Protein AF-0000000078812950 (afdb_homodimer)

Organism: NCBI:txid997873

Solvent-accessible surface area (backbone atoms only — not comparable to full-atom values): 100711 Å² total; per-residue (Å²): 112,74,70,54,50,57,54,52,50,57,58,54,63,64,39,72,68,61,85,74,87,77,62,91,58,27,48,40,20,27,36,32,24,34,48,91,67,72,67,45,50,40,57,61,28,39,33,26,38,63,61,40,58,64,43,57,41,51,21,36,91,73,4,35,39,69,42,78,40,43,75,43,35,35,38,34,38,42,40,93,65,32,45,70,45,78,44,74,35,74,64,64,30,74,76,39,77,44,67,36,46,63,44,78,56,74,69,59,43,66,36,74,48,79,92,47,71,38,42,49,79,72,57,38,48,51,63,48,73,48,64,44,80,78,52,55,51,101,54,92,27,52,50,64,53,37,48,38,66,40,54,34,38,46,55,52,56,72,32,39,38,59,85,51,50,62,32,48,60,22,44,65,41,71,67,61,89,45,45,78,54,56,48,32,38,24,50,69,85,34,81,54,64,62,63,74,47,59,53,87,45,43,59,40,39,31,38,27,66,36,29,55,37,20,18,68,55,23,47,58,19,60,35,15,31,37,42,34,33,57,53,62,36,38,62,52,62,54,39,36,42,38,38,44,36,45,32,44,34,33,68,75,50,61,67,58,60,43,51,35,47,62,43,50,53,50,46,23,49,12,23,40,77,65,76,41,67,61,77,62,50,77,66,52,49,47,34,39,65,65,53,74,41,46,65,77,34,16,71,45,60,59,62,71,66,34,42,42,58,55,27,47,33,44,37,43,37,40,36,40,31,19,34,27,79,31,35,20,31,19,41,37,42,37,40,37,45,30,45,41,42,60,55,64,52,86,82,35,95,24,60,40,70,45,21,28,34,39,38,35,38,36,35,31,36,40,34,35,63,39,96,49,33,36,41,38,42,37,39,42,40,40,37,38,43,36,30,28,29,18,78,63,53,73,62,53,42,30,46,30,50,28,31,47,28,14,45,58,52,38,87,52,38,92,86,66,51,37,43,26,82,39,63,85,87,33,44,50,43,60,48,48,52,35,46,15,19,27,21,41,41,36,38,44,37,40,36,43,36,43,33,43,36,38,55,39,37,90,83,40,75,43,29,33,37,37,41,36,42,36,45,38,41,35,38,41,41,36,39,34,36,31,29,38,60,54,21,24,31,74,77,48,61,47,95,88,63,47,80,37,74,42,82,52,39,72,61,39,74,76,41,62,50,76,49,80,39,44,36,39,36,41,39,43,39,40,38,40,36,34,45,47,71,46,90,88,35,40,37,39,38,36,38,40,38,37,41,39,37,44,32,44,48,53,80,66,40,79,41,68,72,53,58,51,60,52,54,41,40,36,41,20,39,38,40,36,41,29,48,69,77,28,39,37,40,39,41,36,28,15,39,38,40,43,67,54,31,53,92,92,58,30,64,48,79,25,50,21,30,28,35,27,40,26,64,42,71,37,67,66,45,42,67,73,39,65,54,51,62,38,42,38,42,26,37,32,39,21,27,27,36,39,77,57,55,54,96,58,78,42,48,45,50,63,40,70,30,66,69,28,75,33,76,86,86,46,90,50,65,27,73,36,66,59,34,52,35,23,83,78,67,59,67,20,39,33,41,28,37,39,42,35,40,36,38,22,27,64,84,60,27,35,37,40,39,43,37,38,39,42,37,40,29,39,26,31,45,37,64,50,55,79,66,61,73,84,69,67,65,83,41,64,35,55,39,55,62,23,28,29,38,26,39,41,38,28,26,40,38,37,40,48,51,72,54,75,93,50,34,35,40,35,40,38,36,31,30,22,35,35,48,46,34,23,66,33,58,78,58,69,83,56,95,47,78,66,63,47,63,42,72,30,41,68,63,50,35,64,23,35,48,49,80,43,42,29,80,34,67,65,54,56,70,74,43,60,48,59,48,75,89,78,53,56,26,30,64,33,68,51,57,70,81,69,78,55,53,54,52,80,83,31,38,33,74,72,42,61,30,78,54,63,35,27,34,26,13,39,35,38,38,40,36,48,72,52,35,35,42,37,40,34,34,30,33,40,37,71,21,46,41,45,60,34,74,76,83,32,31,38,41,54,42,55,22,38,52,42,77,30,18,17,35,32,44,64,67,71,37,63,83,29,24,18,38,58,30,89,77,71,75,38,68,78,35,56,37,71,80,28,79,33,51,41,57,37,66,27,69,48,71,46,71,54,52,38,26,58,74,45,49,46,54,35,29,35,41,27,41,43,34,39,37,43,36,41,54,44,72,49,65,69,69,51,35,62,48,46,32,51,32,37,37,42,33,42,38,41,30,45,74,45,71,54,49,76,43,80,46,36,51,41,77,39,47,63,44,40,55,42,50,56,56,69,44,26,34,43,33,43,36,41,37,42,33,59,113,73,68,56,50,54,53,50,49,56,58,54,65,65,41,72,67,64,83,75,83,76,61,90,58,27,49,40,21,26,36,32,25,33,50,90,65,73,67,45,49,40,57,62,28,39,33,26,39,63,61,39,56,65,44,58,42,52,21,37,90,75,4,35,38,68,43,77,40,42,74,44,34,34,36,35,38,41,40,94,65,32,45,70,46,78,44,77,33,74,64,64,32,74,76,40,77,45,67,34,46,63,45,78,57,75,66,58,43,66,35,74,48,80,92,48,70,39,42,51,79,72,57,36,48,51,64,46,74,48,65,43,78,79,52,55,52,100,54,92,29,51,50,64,54,38,48,38,66,40,53,33,38,45,55,49,52,73,31,38,38,58,87,50,50,62,32,46,60,22,44,64,43,71,66,61,90,45,44,77,54,56,48,31,39,22,48,71,84,34,80,53,63,62,61,75,45,59,52,88,45,45,60,42,39,29,37,26,67,36,29,56,37,20,15,69,55,23,46,58,19,60,35,15,32,37,42,34,34,58,52,62,35,39,61,51,61,56,39,35,43,36,38,44,37,46,33,43,33,32,68,74,51,62,67,58,60,43,51,34,45,62,43,50,53,50,48,24,48,13,23,39,77,67,76,40,68,63,78,62,50,76,66,51,49,49,34,39,65,65,53,74,41,46,64,78,36,16,71,46,58,57,62,72,67,33,40,41,57,53,28,46,35,43,36,42,37,40,36,42,30,19,34,29,82,31,34,20,30,19,39,37,41,37,40,36,45,30,44,42,43,58,54,64,52,86,81,36,93,26,61,41,71,45,22,27,34,41,38,34,40,39,36,32,37,39,35,35,64,40,96,49,32,36,40,37,43,37,41,41,38,41,38,38,44,37,30,28,28,19,78,64,54,74,59,54,42,30,45,31,50,28,32,48,28,14,44,58,55,37,88,52,40,92,88,66,52,38,41,25,82,41,64,85,86,32,44,50,44,59,48,49,50,34,48,14,18,26,20,42,39,36,39,43,36,40,38,43,35,42,33,43,37,38,56,39,39,90,81,39,74,42,29,34,36,37,42,35,40,34,44,38,42,37,38,40,41,38,41,32,36,31,28,38,61,51,21,24,31,75,75,48,63,46,95,87,65,47,78,37,73,42,81,53,38,72,61,39,74,76,42,61,50,74,47,78,38,45,35,40,36,44,39,41,39,39,37,41,36,35,46,47,72,48,90,86,35,40,38,39,36,39,38,41,38,37,42,39,38,42,32,45,50,52,78,66,40,81,43,69,72,53,56,52,60,52,54,42,40,36,41,21,39,38,41,37,41,29,48,67,78,28,39,36,40,38,41,38,28,16,40,38,39,43,67,54,30,53,91,92,60,28,64,50,81,24,50,21,29,27,37,28,41,26,63,42,71,38,67,66,43,42,68,71,39,66,55,49,61,40,41,38,42,25,36,30,39,20,27,26,37,39,76,57,55,54,99,56,78,41,48,46,49,61,40,69,30,67,68,26,74,34,76,87,86,45,88,50,65,26,74,36,68,61,34,51,34,23,84,76,65,62,68,20,40,34,40,27,38,38,40,36,43,38,38,24,27,64,85,61,26,35,37,40,38,41,36,38,41,42,35,42,29,40,27,32,47,38,63,49,54,79,66,61,73,86,68,67,64,85,43,63,37,55,39,57,64,21,29,29,38,28,38,42,38,28,26,40,38,37,40,50,50,72,53,77,92,49,33,37,38,37,41,38,36,31,29,22,35,35,48,45,35,22,66,33,59,77,57,66,82,56,97,47,79,66,61,47,64,43,72,30,41,67,63,50,35,66,23,35,48,49,78,42,44,30,81,34,68,64,53,55,70,74,42,59,49,60,47,75,89,79,52,56,27,32,64,33,68,50,56,71,79,68,77,53,52,54,52,81,81,30,38,32,74,71,43,60,29,79,53,63,36,27,36,26,13,40,34,36,38,39,34,47,72,53,35,35,44,35,38,35,34,31,33,42,36,72,20,47,40,45,60,37,73,76,83,32,32,36,41,55,41,55,23,38,52,43,75,30,18,17,35,33,44,66,67,70,37,64,82,28,24,19,38,59,31,89,77,72,75,37,68,78,34,55,37,71,81,27,80,33,53,41,56,38,68,26,70,47,72,46,71,55,54,38,27,58,75,43,50,46,56,34,28,35,40,26,42,44,35,38,35,41,35,41,55,43,72,47,63,70,68,50,35,60,48,46,32,50,32,37,37,42,33,44,36,40,29,45,75,46,71,52,52,76,44,79,47,35,52,42,76,40,46,63,43,41,57,44,47,54,55,69,47,25,36,43,31,43,35,38,38,41,33,59

InterPro domains:
  IPR008969 Carboxypeptidase-like, regulatory domain superfamily [SSF49464] (26-110)
  IPR012910 TonB-dependent receptor, plug domain [PF07715] (124-225)
  IPR023996 TonB-dependent outer membrane protein, SusC/RagA [TIGR04056] (27-1026)
  IPR023997 TonB-dependent outer membrane protein SusC/RagA, conserved site [TIGR04057] (201-231)
  IPR036942 TonB-dependent receptor-like, beta-barrel domain superfamily [G3DSA:2.40.170.20] (331-804)
  IPR037066 TonB-dependent receptor, plug domain superfamily [G3DSA:2.170.130.10] (119-233)
  IPR039426 TonB-dependent receptor-like [PS52016] (119-236)

Nearest PDB structures (foldseek):
  8aa4-assembly1_B  TM=8.542E-01  e=1.275E-64  Bacteroides thetaiotaomicron VPI-5482
  8ypt-assembly1_D  TM=7.941E-01  e=1.289E-56  Bacteroides fragilis
  5fq8-assembly1_B  TM=7.471E-01  e=7.966E-46  Bacteroides thetaiotaomicron
  5fq7-assembly1_B  TM=7.082E-01  e=2.495E-45  Bacteroides thetaiotaomicron
  2qom-assembly1_A  TM=4.209E-01  e=1.369E-02  Escherichia coli O157:H7

Sequence (2052 aa):
MRKLYIIQILLLCCLGVMAQKAGKSLTISGIVVDKSSDKEPIIGANIFLKDRPGVGTTTDLDGRFKVQAHKGDVLIVNYIGYDKIEYFVTDSQTNLVLKMTPSATALDEVVVVGMGTQRKVSVVGAITSVDIGDLAVPATSLNNSLGGRVPGVISIQSSGEPGKNISEFWVRGIGTFGANSSALVLIDGLEGDLSQVDPADVESFSVLKDASATAVYGVRGANGVILVTTKRGTVEKLKITARANFTISQLKRLPKYLRAYDYAKLANEARVVSGEKELYSPMEMDLIQYQLDPDLYPDVNWQDEILHKTSFQQTYYVSAQGGGSIARYFVSMGMSKESAAYIQDPDSRYKADTGYNTYNYRTNLDINVTKSTTLYLGLDGFISNKKEPGMANTDLLWNAQSMLTPLTIPTRFSTGQLPAYGVNDAYSPYVMLNHTGMATRETYKNMVTLALNQDLSFLLKGLKVKVQGALNSDVYYDETRFVMPEMYSAIGRTTSGELQLAKKVDAQAATFSKTLNHWRKYHFEFTANYERLFNDKHRTTALLYYYMSDEKATKDITDSMSAIPKRYQGVSGRITYSFKDTYFIDANFGYTGSENFEPGKQFGFFPSGAIGWVPTNYDFMRKAVPWLDFLKIRFSYGQVGNDRISNKRFPYLTIINSNAATGWGSDSNGVNESIVGADNLAWEKSTKADVGIEAKFFKEKLSLVVDYFNDQRNGIFQQRTQVPDFAGIITMPYGNVGKMRSYGADGNISYSQDIGKDFSFTIRGNFTYSKNDVQNWEQADPKYPYQQISGMPYGVQRGYIALGLFRDDQDVESSPSQFGTVRPGDIKYKDVNGDGRITEDDQVPLAYSNYPLLMYGFGGEFRYKSFTLACLFKGTGNTTYFKVGNGYEMGYVPFHGEKTGNVPVEAGVQANRWTPAWYSGDPSTENPNAAFPRLSYGKNENNTKKSTFWKDNARYLRLQEISLTYNLKTKGFVKRLGIQSFDFQLVGYNLAVWSGVKTVDPEQAQKMGRVYPIPARYAFQTYIHFMRKLYIIQILLLCCLGVMAQKAGKSLTISGIVVDKSSDKEPIIGANIFLKDRPGVGTTTDLDGRFKVQAHKGDVLIVNYIGYDKIEYFVTDSQTNLVLKMTPSATALDEVVVVGMGTQRKVSVVGAITSVDIGDLAVPATSLNNSLGGRVPGVISIQSSGEPGKNISEFWVRGIGTFGANSSALVLIDGLEGDLSQVDPADVESFSVLKDASATAVYGVRGANGVILVTTKRGTVEKLKITARANFTISQLKRLPKYLRAYDYAKLANEARVVSGEKELYSPMEMDLIQYQLDPDLYPDVNWQDEILHKTSFQQTYYVSAQGGGSIARYFVSMGMSKESAAYIQDPDSRYKADTGYNTYNYRTNLDINVTKSTTLYLGLDGFISNKKEPGMANTDLLWNAQSMLTPLTIPTRFSTGQLPAYGVNDAYSPYVMLNHTGMATRETYKNMVTLALNQDLSFLLKGLKVKVQGALNSDVYYDETRFVMPEMYSAIGRTTSGELQLAKKVDAQAATFSKTLNHWRKYHFEFTANYERLFNDKHRTTALLYYYMSDEKATKDITDSMSAIPKRYQGVSGRITYSFKDTYFIDANFGYTGSENFEPGKQFGFFPSGAIGWVPTNYDFMRKAVPWLDFLKIRFSYGQVGNDRISNKRFPYLTIINSNAATGWGSDSNGVNESIVGADNLAWEKSTKADVGIEAKFFKEKLSLVVDYFNDQRNGIFQQRTQVPDFAGIITMPYGNVGKMRSYGADGNISYSQDIGKDFSFTIRGNFTYSKNDVQNWEQADPKYPYQQISGMPYGVQRGYIALGLFRDDQDVESSPSQFGTVRPGDIKYKDVNGDGRITEDDQVPLAYSNYPLLMYGFGGEFRYKSFTLACLFKGTGNTTYFKVGNGYEMGYVPFHGEKTGNVPVEAGVQANRWTPAWYSGDPSTENPNAAFPRLSYGKNENNTKKSTFWKDNARYLRLQEISLTYNLKTKGFVKRLGIQSFDFQLVGYNLAVWSGVKTVDPEQAQKMGRVYPIPARYAFQTYIHF

pLDDT: mean 86.89, std 12.89, range [28.47, 98.25]

Structure (mmCIF, N/CA/C/O backbone):
data_AF-0000000078812950-model_v1
#
loop_
_entity.id
_entity.type
_entity.pdbx_description
1 polymer 'SusC/RagA family TonB-linked outer membrane protein'
#
loop_
_atom_site.group_PDB
_atom_site.id
_atom_site.type_symbol
_atom_site.label_atom_id
_atom_site.label_alt_id
_atom_site.label_comp_id
_atom_site.label_asym_id
_atom_site.label_entity_id
_atom_site.label_seq_id
_atom_site.pdbx_PDB_ins_code
_atom_site.Cartn_x
_atom_site.Cartn_y
_atom_site.Cartn_z
_atom_site.occupancy
_atom_site.B_iso_or_equiv
_atom_site.auth_seq_id
_atom_site.auth_comp_id
_atom_site.auth_asym_id
_atom_site.auth_atom_id
_atom_site.pdbx_PDB_model_num
ATOM 1 N N . MET A 1 1 ? -9.211 23.406 -19.875 1 29.83 1 MET A N 1
ATOM 2 C CA . MET A 1 1 ? -10.586 23.688 -20.266 1 29.83 1 MET A CA 1
ATOM 3 C C . MET A 1 1 ? -11.297 22.422 -20.719 1 29.83 1 MET A C 1
ATOM 5 O O . MET A 1 1 ? -12.492 22.25 -20.484 1 29.83 1 MET A O 1
ATOM 9 N N . ARG A 1 2 ? -10.414 21.562 -21.297 1 37.5 2 ARG A N 1
ATOM 10 C CA . ARG A 1 2 ? -10.992 20.328 -21.828 1 37.5 2 ARG A CA 1
ATOM 11 C C . ARG A 1 2 ? -11.375 19.375 -20.719 1 37.5 2 ARG A C 1
ATOM 13 O O . ARG A 1 2 ? -12.328 18.609 -20.844 1 37.5 2 ARG A O 1
ATOM 20 N N . LYS A 1 3 ? -10.57 19.547 -19.656 1 40.44 3 LYS A N 1
ATOM 21 C CA . LYS A 1 3 ? -10.781 18.641 -18.531 1 40.44 3 LYS A CA 1
ATOM 22 C C . LYS A 1 3 ? -12.008 19.031 -17.719 1 40.44 3 LYS A C 1
ATOM 24 O O . LYS A 1 3 ? -12.609 18.188 -17.047 1 40.44 3 LYS A O 1
ATOM 29 N N . LEU A 1 4 ? -12.273 20.328 -17.828 1 35.81 4 LEU A N 1
ATOM 30 C CA . LEU A 1 4 ? -13.43 20.844 -17.109 1 35.81 4 LEU A CA 1
ATOM 31 C C . LEU A 1 4 ? -14.734 20.328 -17.703 1 35.81 4 LEU A C 1
ATOM 33 O O . LEU A 1 4 ? -15.688 20.031 -16.984 1 35.81 4 LEU A O 1
ATOM 37 N N . TYR A 1 5 ? -14.727 20.141 -19.031 1 39.34 5 TYR A N 1
ATOM 38 C CA . TYR A 1 5 ? -15.969 19.75 -19.688 1 39.34 5 TYR A CA 1
ATOM 39 C C . TYR A 1 5 ? -16.359 18.312 -19.344 1 39.34 5 TYR A C 1
ATOM 41 O O . TYR A 1 5 ? -17.531 18 -19.156 1 39.34 5 TYR A O 1
ATOM 49 N N . ILE A 1 6 ? -15.367 17.516 -19.078 1 40.53 6 ILE A N 1
ATOM 50 C CA . ILE A 1 6 ? -15.703 16.125 -18.781 1 40.53 6 ILE A CA 1
ATOM 51 C C . ILE A 1 6 ? -16.328 16.031 -17.391 1 40.53 6 ILE A C 1
ATOM 53 O O . ILE A 1 6 ? -17.328 15.32 -17.203 1 40.53 6 ILE A O 1
ATOM 57 N N . ILE A 1 7 ? -15.953 16.891 -16.5 1 41.19 7 ILE A N 1
ATOM 58 C CA . ILE A 1 7 ? -16.547 16.891 -15.164 1 41.19 7 ILE A CA 1
ATOM 59 C C . ILE A 1 7 ? -17.953 17.453 -15.227 1 41.19 7 ILE A C 1
ATOM 61 O O . ILE A 1 7 ? -18.875 16.922 -14.586 1 41.19 7 ILE A O 1
ATOM 65 N N . GLN A 1 8 ? -18.188 18.469 -16.031 1 41.34 8 GLN A N 1
ATOM 66 C CA . GLN A 1 8 ? -19.516 19.047 -16.188 1 41.34 8 GLN A CA 1
ATOM 67 C C . GLN A 1 8 ? -20.484 18.047 -16.812 1 41.34 8 GLN A C 1
ATOM 69 O O . GLN A 1 8 ? -21.641 17.969 -16.391 1 41.34 8 GLN A O 1
ATOM 74 N N . ILE A 1 9 ? -20.016 17.312 -17.734 1 38.53 9 ILE A N 1
ATOM 75 C CA . ILE A 1 9 ? -20.891 16.328 -18.375 1 38.53 9 ILE A CA 1
ATOM 76 C C . ILE A 1 9 ? -21.219 15.227 -17.375 1 38.53 9 ILE A C 1
ATOM 78 O O . ILE A 1 9 ? -22.359 14.781 -17.281 1 38.53 9 ILE A O 1
ATOM 82 N N . LEU A 1 10 ? -20.266 14.922 -16.578 1 37.75 10 LEU A N 1
ATOM 83 C CA . LEU A 1 10 ? -20.562 13.883 -15.602 1 37.75 10 LEU A CA 1
ATOM 84 C C . LEU A 1 10 ? -21.609 14.367 -14.602 1 37.75 10 LEU A C 1
ATOM 86 O O . LEU A 1 10 ? -22.5 13.602 -14.211 1 37.75 10 LEU A O 1
ATOM 90 N N . LEU A 1 11 ? -21.531 15.609 -14.211 1 37.72 11 LEU A N 1
ATOM 91 C CA . LEU A 1 11 ? -22.516 16.188 -13.312 1 37.72 11 LEU A CA 1
ATOM 92 C C . LEU A 1 11 ? -23.891 16.281 -13.992 1 37.72 11 LEU A C 1
ATOM 94 O O . LEU A 1 11 ? -24.922 16.047 -13.352 1 37.72 11 LEU A O 1
ATOM 98 N N . LEU A 1 12 ? -23.922 16.625 -15.234 1 35.75 12 LEU A N 1
ATOM 99 C CA . LEU A 1 12 ? -25.203 16.766 -15.922 1 35.75 12 LEU A CA 1
ATOM 100 C C . LEU A 1 12 ? -25.891 15.414 -16.062 1 35.75 12 LEU A C 1
ATOM 102 O O . LEU A 1 12 ? -27.125 15.344 -16.047 1 35.75 12 LEU A O 1
ATOM 106 N N . CYS A 1 13 ? -25.109 14.469 -16.312 1 34.44 13 CYS A N 1
ATOM 107 C CA . CYS A 1 13 ? -25.766 13.18 -16.547 1 34.44 13 CYS A CA 1
ATOM 108 C C . CYS A 1 13 ? -26.469 12.695 -15.281 1 34.44 13 CYS A C 1
ATOM 110 O O . CYS A 1 13 ? -27.359 11.844 -15.352 1 34.44 13 CYS A O 1
ATOM 112 N N . CYS A 1 14 ? -26.047 13.055 -14.211 1 34.69 14 CYS A N 1
ATOM 113 C CA . CYS A 1 14 ? -26.75 12.617 -13.008 1 34.69 14 CYS A CA 1
ATOM 114 C C . CYS A 1 14 ? -28.141 13.25 -12.914 1 34.69 14 CYS A C 1
ATOM 116 O O . CYS A 1 14 ? -28.906 12.922 -12.023 1 34.69 14 CYS A O 1
ATOM 118 N N . LEU A 1 15 ? -28.484 14.281 -13.664 1 34.41 15 LEU A N 1
ATOM 119 C CA . LEU A 1 15 ? -29.688 15.047 -13.391 1 34.41 15 LEU A CA 1
ATOM 120 C C . LEU A 1 15 ? -30.938 14.305 -13.883 1 34.41 15 LEU A C 1
ATOM 122 O O . LEU A 1 15 ? -32.062 14.742 -13.633 1 34.41 15 LEU A O 1
ATOM 126 N N . GLY A 1 16 ? -30.844 13.445 -14.914 1 32.34 16 GLY A N 1
ATOM 127 C CA . GLY A 1 16 ? -32.125 13.078 -15.484 1 32.34 16 GLY A CA 1
ATOM 128 C C . GLY A 1 16 ? -32.938 12.141 -14.594 1 32.34 16 GLY A C 1
ATOM 129 O O . GLY A 1 16 ? -33.906 11.531 -15.039 1 32.34 16 GLY A O 1
ATOM 130 N N . VAL A 1 17 ? -32.562 11.82 -13.484 1 33.97 17 VAL A N 1
ATOM 131 C CA . VAL A 1 17 ? -33 10.531 -12.953 1 33.97 17 VAL A CA 1
ATOM 132 C C . VAL A 1 17 ? -34.469 10.594 -12.602 1 33.97 17 VAL A C 1
ATOM 134 O O . VAL A 1 17 ? -35.125 9.555 -12.422 1 33.97 17 VAL A O 1
ATOM 137 N N . MET A 1 18 ? -35.25 11.641 -12.258 1 34 18 MET A N 1
ATOM 138 C CA . MET A 1 18 ? -36.219 11.328 -11.219 1 34 18 MET A CA 1
ATOM 139 C C . MET A 1 18 ? -37.562 10.898 -11.844 1 34 18 MET A C 1
ATOM 141 O O . MET A 1 18 ? -38.594 10.914 -11.18 1 34 18 MET A O 1
ATOM 145 N N . ALA A 1 19 ? -37.938 10.664 -13.109 1 28.48 19 ALA A N 1
ATOM 146 C CA . ALA A 1 19 ? -39.375 10.57 -13.281 1 28.48 19 ALA A CA 1
ATOM 147 C C . ALA A 1 19 ? -39.875 9.18 -12.922 1 28.48 19 ALA A C 1
ATOM 149 O O . ALA A 1 19 ? -39.594 8.203 -13.625 1 28.48 19 ALA A O 1
ATOM 150 N N . GLN A 1 20 ? -39.938 8.812 -11.734 1 35.19 20 GLN A N 1
ATOM 151 C CA . GLN A 1 20 ? -40.438 7.527 -11.242 1 35.19 20 GLN A CA 1
ATOM 152 C C . GLN A 1 20 ? -41.875 7.289 -11.672 1 35.19 20 GLN A C 1
ATOM 154 O O . GLN A 1 20 ? -42.719 8.18 -11.539 1 35.19 20 GLN A O 1
ATOM 159 N N . LYS A 1 21 ? -42.406 6.258 -12.359 1 33.12 21 LYS A N 1
ATOM 160 C CA . LYS A 1 21 ? -43.75 5.773 -12.688 1 33.12 21 LYS A CA 1
ATOM 161 C C . LYS A 1 21 ? -44.438 5.219 -11.453 1 33.12 21 LYS A C 1
ATOM 163 O O . LYS A 1 21 ? -43.875 4.414 -10.719 1 33.12 21 LYS A O 1
ATOM 168 N N . ALA A 1 22 ? -45.688 5.695 -11.008 1 35.19 22 ALA A N 1
ATOM 169 C CA . ALA A 1 22 ? -46.594 5.637 -9.867 1 35.19 22 ALA A CA 1
ATOM 170 C C . ALA A 1 22 ? -47.375 4.34 -9.867 1 35.19 22 ALA A C 1
ATOM 172 O O . ALA A 1 22 ? -48.219 4.113 -10.758 1 35.19 22 ALA A O 1
ATOM 173 N N . GLY A 1 23 ? -46.844 3.24 -9.562 1 41.38 23 GLY A N 1
ATOM 174 C CA . GLY A 1 23 ? -47.938 2.361 -9.117 1 41.38 23 GLY A CA 1
ATOM 175 C C . GLY A 1 23 ? -48.938 3.053 -8.211 1 41.38 23 GLY A C 1
ATOM 176 O O . GLY A 1 23 ? -48.719 4.191 -7.793 1 41.38 23 GLY A O 1
ATOM 177 N N . LYS A 1 24 ? -50.094 2.475 -7.613 1 50.97 24 LYS A N 1
ATOM 178 C CA . LYS A 1 24 ? -51.094 3.203 -6.855 1 50.97 24 LYS A CA 1
ATOM 179 C C . LYS A 1 24 ? -50.469 3.924 -5.66 1 50.97 24 LYS A C 1
ATOM 181 O O . LYS A 1 24 ? -50.188 3.299 -4.641 1 50.97 24 LYS A O 1
ATOM 186 N N . SER A 1 25 ? -49.781 4.844 -5.793 1 69.56 25 SER A N 1
ATOM 187 C CA . SER A 1 25 ? -49.094 5.715 -4.855 1 69.56 25 SER A CA 1
ATOM 188 C C . SER A 1 25 ? -50.062 6.398 -3.902 1 69.56 25 SER A C 1
ATOM 190 O O . SER A 1 25 ? -51.125 6.863 -4.316 1 69.56 25 SER A O 1
ATOM 192 N N . LEU A 1 26 ? -50 6 -2.607 1 81.56 26 LEU A N 1
ATOM 193 C CA . LEU A 1 26 ? -50.75 6.699 -1.566 1 81.56 26 LEU A CA 1
ATOM 194 C C . LEU A 1 26 ? -50.094 8.047 -1.251 1 81.56 26 LEU A C 1
ATOM 196 O O . LEU A 1 26 ? -48.875 8.156 -1.198 1 81.56 26 LEU A O 1
ATOM 200 N N . THR A 1 27 ? -50.938 8.93 -1.288 1 86.25 27 THR A N 1
ATOM 201 C CA . THR A 1 27 ? -50.438 10.25 -0.923 1 86.25 27 THR A CA 1
ATOM 202 C C . THR A 1 27 ? -50.625 10.508 0.569 1 86.25 27 THR A C 1
ATOM 204 O O . THR A 1 27 ? -51.75 10.375 1.091 1 86.25 27 THR A O 1
ATOM 207 N N . ILE A 1 28 ? -49.625 10.641 1.175 1 87.31 28 ILE A N 1
ATOM 208 C CA . ILE A 1 28 ? -49.688 11.016 2.584 1 87.31 28 ILE A CA 1
ATOM 209 C C . ILE A 1 28 ? -49.344 12.492 2.742 1 87.31 28 ILE A C 1
ATOM 211 O O . ILE A 1 28 ? -48.219 12.914 2.391 1 87.31 28 ILE A O 1
ATOM 215 N N . SER A 1 29 ? -50.312 13.273 3.127 1 90.25 29 SER A N 1
ATOM 216 C CA . SER A 1 29 ? -50.094 14.68 3.414 1 90.25 29 SER A CA 1
ATOM 217 C C . SER A 1 29 ? -50.531 15.039 4.828 1 90.25 29 SER A C 1
ATOM 219 O O . SER A 1 29 ? -51.438 14.422 5.379 1 90.25 29 SER A O 1
ATOM 221 N N . GLY A 1 30 ? -49.844 15.844 5.434 1 88.88 30 GLY A N 1
ATOM 222 C CA . GLY A 1 30 ? -50.156 16.234 6.793 1 88.88 30 GLY A CA 1
ATOM 223 C C . GLY A 1 30 ? -49.312 17.391 7.297 1 88.88 30 GLY A C 1
ATOM 224 O O . GLY A 1 30 ? -48.688 18.109 6.504 1 88.88 30 GLY A O 1
ATOM 225 N N . ILE A 1 31 ? -49.5 17.688 8.609 1 88.31 31 ILE A N 1
ATOM 226 C CA . ILE A 1 31 ? -48.75 18.734 9.281 1 88.31 31 ILE A CA 1
ATOM 227 C C . ILE A 1 31 ? -47.969 18.156 10.461 1 88.31 31 ILE A C 1
ATOM 229 O O . ILE A 1 31 ? -48.469 17.25 11.148 1 88.31 31 ILE A O 1
ATOM 233 N N . VAL A 1 32 ? -46.844 18.531 10.617 1 90.19 32 VAL A N 1
ATOM 234 C CA . VAL A 1 32 ? -46.062 18.156 11.773 1 90.19 32 VAL A CA 1
ATOM 235 C C . VAL A 1 32 ? -46.031 19.297 12.781 1 90.19 32 VAL A C 1
ATOM 237 O O . VAL A 1 32 ? -45.656 20.438 12.445 1 90.19 32 VAL A O 1
ATOM 240 N N . VAL A 1 33 ? -46.438 19.016 14 1 84.81 33 VAL A N 1
ATOM 241 C CA . VAL A 1 33 ? -46.531 20.078 15 1 84.81 33 VAL A CA 1
ATOM 242 C C . VAL A 1 33 ? -45.781 19.656 16.281 1 84.81 33 VAL A C 1
ATOM 244 O O . VAL A 1 33 ? -45.562 18.469 16.484 1 84.81 33 VAL A O 1
ATOM 247 N N . ASP A 1 34 ? -45.344 20.625 17.109 1 80.88 34 ASP A N 1
ATOM 248 C CA . ASP A 1 34 ? -44.781 20.406 18.438 1 80.88 34 ASP A CA 1
ATOM 249 C C . ASP A 1 34 ? -45.844 20 19.438 1 80.88 34 ASP A C 1
ATOM 251 O O . ASP A 1 34 ? -46.906 20.656 19.547 1 80.88 34 ASP A O 1
ATOM 255 N N . LYS A 1 35 ? -45.625 18.969 20.094 1 76.56 35 LYS A N 1
ATOM 256 C CA . LYS A 1 35 ? -46.594 18.453 21.047 1 76.56 35 LYS A CA 1
ATOM 257 C C . LYS A 1 35 ? -46.812 19.453 22.188 1 76.56 35 LYS A C 1
ATOM 259 O O . LYS A 1 35 ? -47.938 19.562 22.719 1 76.56 35 LYS A O 1
ATOM 264 N N . SER A 1 36 ? -45.719 20.094 22.719 1 64.81 36 SER A N 1
ATOM 265 C CA . SER A 1 36 ? -45.812 21 23.859 1 64.81 36 SER A CA 1
ATOM 266 C C . SER A 1 36 ? -46.719 22.188 23.547 1 64.81 36 SER A C 1
ATOM 268 O O . SER A 1 36 ? -47.375 22.75 24.422 1 64.81 36 SER A O 1
ATOM 270 N N . SER A 1 37 ? -46.719 22.672 22.375 1 63.31 37 SER A N 1
ATOM 271 C CA . SER A 1 37 ? -47.5 23.875 22.094 1 63.31 37 SER A CA 1
ATOM 272 C C . SER A 1 37 ? -48.688 23.562 21.172 1 63.31 37 SER A C 1
ATOM 274 O O . SER A 1 37 ? -49.5 24.453 20.875 1 63.31 37 SER A O 1
ATOM 276 N N . ASP A 1 38 ? -49.125 22.391 20.969 1 58.75 38 ASP A N 1
ATOM 277 C CA . ASP A 1 38 ? -50.219 21.812 20.188 1 58.75 38 ASP A CA 1
ATOM 278 C C . ASP A 1 38 ? -50.375 22.547 18.859 1 58.75 38 ASP A C 1
ATOM 280 O O . ASP A 1 38 ? -51.125 22.094 17.984 1 58.75 38 ASP A O 1
ATOM 284 N N . LYS A 1 39 ? -49.75 23.75 18.562 1 64.5 39 LYS A N 1
ATOM 285 C CA . LYS A 1 39 ? -50.125 24.5 17.359 1 64.5 39 LYS A CA 1
ATOM 286 C C . LYS A 1 39 ? -48.875 24.969 16.625 1 64.5 39 LYS A C 1
ATOM 288 O O . LYS A 1 39 ? -48.969 25.516 15.523 1 64.5 39 LYS A O 1
ATOM 293 N N . GLU A 1 40 ? -47.75 24.75 17.078 1 74.69 40 GLU A N 1
ATOM 294 C CA . GLU A 1 40 ? -46.625 25.328 16.375 1 74.69 40 GLU A CA 1
ATOM 295 C C . GLU A 1 40 ? -46.062 24.359 15.344 1 74.69 40 GLU A C 1
ATOM 297 O O . GLU A 1 40 ? -45.594 23.266 15.695 1 74.69 40 GLU A O 1
ATOM 302 N N . PRO A 1 41 ? -46.156 24.766 14.078 1 82.62 41 PRO A N 1
ATOM 303 C CA . PRO A 1 41 ? -45.656 23.891 13.023 1 82.62 41 PRO A CA 1
ATOM 304 C C . PRO A 1 41 ? -44.125 23.703 13.102 1 82.62 41 PRO A C 1
ATOM 306 O O . PRO A 1 41 ? -43.406 24.656 13.438 1 82.62 41 PRO A O 1
ATOM 309 N N . ILE A 1 42 ? -43.688 22.516 12.992 1 82.06 42 ILE A N 1
ATOM 310 C CA . ILE A 1 42 ? -42.25 22.219 12.898 1 82.06 42 ILE A CA 1
ATOM 311 C C . ILE A 1 42 ? -41.781 22.328 11.445 1 82.06 42 ILE A C 1
ATOM 313 O O . ILE A 1 42 ? -42.188 21.516 10.609 1 82.06 42 ILE A O 1
ATOM 317 N N . ILE A 1 43 ? -41.094 23.375 11.242 1 72.81 43 ILE A N 1
ATOM 318 C CA . ILE A 1 43 ? -40.594 23.641 9.898 1 72.81 43 ILE A CA 1
ATOM 319 C C . ILE A 1 43 ? -39.312 22.875 9.648 1 72.81 43 ILE A C 1
ATOM 321 O O . ILE A 1 43 ? -38.406 22.891 10.484 1 72.81 43 ILE A O 1
ATOM 325 N N . GLY A 1 44 ? -39.188 22.156 8.547 1 75 44 GLY A N 1
ATOM 326 C CA . GLY A 1 44 ? -37.938 21.547 8.102 1 75 44 GLY A CA 1
ATOM 327 C C . GLY A 1 44 ? -37.75 20.156 8.656 1 75 44 GLY A C 1
ATOM 328 O O . GLY A 1 44 ? -36.625 19.641 8.68 1 75 44 GLY A O 1
ATOM 329 N N . ALA A 1 45 ? -38.781 19.562 9.203 1 79.25 45 ALA A N 1
ATOM 330 C CA . ALA A 1 45 ? -38.688 18.188 9.664 1 79.25 45 ALA A CA 1
ATOM 331 C C . ALA A 1 45 ? -38.5 17.234 8.492 1 79.25 45 ALA A C 1
ATOM 333 O O . ALA A 1 45 ? -39.125 17.375 7.449 1 79.25 45 ALA A O 1
ATOM 334 N N . ASN A 1 46 ? -37.562 16.391 8.672 1 81.25 46 ASN A N 1
ATOM 335 C CA . ASN A 1 46 ? -37.312 15.398 7.629 1 81.25 46 ASN A CA 1
ATOM 336 C C . ASN A 1 46 ? -38.344 14.273 7.66 1 81.25 46 ASN A C 1
ATOM 338 O O . ASN A 1 46 ? -38.562 13.648 8.695 1 81.25 46 ASN A O 1
ATOM 342 N N . ILE A 1 47 ? -39.031 14.102 6.559 1 85.56 47 ILE A N 1
ATOM 343 C CA . ILE A 1 47 ? -40 13.023 6.395 1 85.56 47 ILE A CA 1
ATOM 344 C C . ILE A 1 47 ? -39.531 12.062 5.309 1 85.56 47 ILE A C 1
ATOM 346 O O . ILE A 1 47 ? -39.281 12.469 4.168 1 85.56 47 ILE A O 1
ATOM 350 N N . PHE A 1 48 ? -39.312 10.852 5.688 1 81.56 48 PHE A N 1
ATOM 351 C CA . PHE A 1 48 ? -38.844 9.883 4.695 1 81.56 48 PHE A CA 1
ATOM 352 C C . PHE A 1 48 ? -39.406 8.508 4.973 1 81.56 48 PHE A C 1
ATOM 354 O O . PHE A 1 48 ? -39.938 8.258 6.059 1 81.56 48 PHE A O 1
ATOM 361 N N . LEU A 1 49 ? -39.469 7.68 3.945 1 80 49 LEU A N 1
ATOM 362 C CA . LEU A 1 49 ? -39.938 6.305 4.082 1 80 49 LEU A CA 1
ATOM 363 C C . LEU A 1 49 ? -38.812 5.371 4.457 1 80 49 LEU A C 1
ATOM 365 O O . LEU A 1 49 ? -37.75 5.371 3.801 1 80 49 LEU A O 1
ATOM 369 N N . LYS A 1 50 ? -39.062 4.734 5.508 1 75.69 50 LYS A N 1
ATOM 370 C CA . LYS A 1 50 ? -38.062 3.793 6.008 1 75.69 50 LYS A CA 1
ATOM 371 C C . LYS A 1 50 ? -37.719 2.754 4.949 1 75.69 50 LYS A C 1
ATOM 373 O O . LYS A 1 50 ? -38.594 2.141 4.352 1 75.69 50 LYS A O 1
ATOM 378 N N . ASP A 1 51 ? -36.406 2.648 4.523 1 70.38 51 ASP A N 1
ATOM 379 C CA . ASP A 1 51 ? -35.812 1.606 3.678 1 70.38 51 ASP A CA 1
ATOM 380 C C . ASP A 1 51 ? -36.219 1.796 2.219 1 70.38 51 ASP A C 1
ATOM 382 O O . ASP A 1 51 ? -36.406 0.82 1.49 1 70.38 51 ASP A O 1
ATOM 386 N N . ARG A 1 52 ? -36.75 2.887 1.857 1 70.25 52 ARG A N 1
ATOM 387 C CA . ARG A 1 52 ? -36.969 3.266 0.468 1 70.25 52 ARG A CA 1
ATOM 388 C C . ARG A 1 52 ? -35.938 4.289 -0.001 1 70.25 52 ARG A C 1
ATOM 390 O O . ARG A 1 52 ? -36.031 5.465 0.365 1 70.25 52 ARG A O 1
ATOM 397 N N . PRO A 1 53 ? -35.188 3.809 -0.748 1 64.75 53 PRO A N 1
ATOM 398 C CA . PRO A 1 53 ? -34.094 4.715 -1.139 1 64.75 53 PRO A CA 1
ATOM 399 C C . PRO A 1 53 ? -34.625 5.969 -1.847 1 64.75 53 PRO A C 1
ATOM 401 O O . PRO A 1 53 ? -35.375 5.871 -2.818 1 64.75 53 PRO A O 1
ATOM 404 N N . GLY A 1 54 ? -34.25 7.176 -1.425 1 62.66 54 GLY A N 1
ATOM 405 C CA . GLY A 1 54 ? -34.406 8.453 -2.104 1 62.66 54 GLY A CA 1
ATOM 406 C C . GLY A 1 54 ? -35.781 9.047 -1.938 1 62.66 54 GLY A C 1
ATOM 407 O O . GLY A 1 54 ? -36.125 10.047 -2.582 1 62.66 54 GLY A O 1
ATOM 408 N N . VAL A 1 55 ? -36.656 8.359 -1.162 1 70.62 55 VAL A N 1
ATOM 409 C CA . VAL A 1 55 ? -38 8.891 -1.044 1 70.62 55 VAL A CA 1
ATOM 410 C C . VAL A 1 55 ? -38.156 9.625 0.29 1 70.62 55 VAL A C 1
ATOM 412 O O . VAL A 1 55 ? -37.969 9.031 1.354 1 70.62 55 VAL A O 1
ATOM 415 N N . GLY A 1 56 ? -38.344 10.781 0.23 1 73.94 56 GLY A N 1
ATOM 416 C CA . GLY A 1 56 ? -38.562 11.602 1.414 1 73.94 56 GLY A CA 1
ATOM 417 C C . GLY A 1 56 ? -38.781 13.062 1.096 1 73.94 56 GLY A C 1
ATOM 418 O O . GLY A 1 56 ? -38.656 13.477 -0.059 1 73.94 56 GLY A O 1
ATOM 419 N N . THR A 1 57 ? -39.344 13.789 2.004 1 78 57 THR A N 1
ATOM 420 C CA . THR A 1 57 ? -39.594 15.219 1.881 1 78 57 THR A CA 1
ATOM 421 C C . THR A 1 57 ? -39.312 15.93 3.207 1 78 57 THR A C 1
ATOM 423 O O . THR A 1 57 ? -38.844 15.305 4.164 1 78 57 THR A O 1
ATOM 426 N N . THR A 1 58 ? -39.312 17.188 3.193 1 80.38 58 THR A N 1
ATOM 427 C CA . THR A 1 58 ? -39.219 18 4.402 1 80.38 58 THR A CA 1
ATOM 428 C C . THR A 1 58 ? -40.469 18.875 4.57 1 80.38 58 THR A C 1
ATOM 430 O O . THR A 1 58 ? -41.125 19.219 3.59 1 80.38 58 THR A O 1
ATOM 433 N N . THR A 1 59 ? -40.875 19.141 5.785 1 83.56 59 THR A N 1
ATOM 434 C CA . THR A 1 59 ? -42.031 19.984 6.027 1 83.56 59 THR A CA 1
ATOM 435 C C . THR A 1 59 ? -41.781 21.406 5.551 1 83.56 59 THR A C 1
ATOM 437 O O . THR A 1 59 ? -40.625 21.891 5.598 1 83.56 59 THR A O 1
ATOM 440 N N . ASP A 1 60 ? -42.844 22 5.113 1 78.69 60 ASP A N 1
ATOM 441 C CA . ASP A 1 60 ? -42.75 23.375 4.625 1 78.69 60 ASP A CA 1
ATOM 442 C C . ASP A 1 60 ? -42.875 24.375 5.766 1 78.69 60 ASP A C 1
ATOM 444 O O . ASP A 1 60 ? -42.75 24 6.938 1 78.69 60 ASP A O 1
ATOM 448 N N . LEU A 1 61 ? -43.031 25.688 5.473 1 74.5 61 LEU A N 1
ATOM 449 C CA . LEU A 1 61 ? -43.031 26.766 6.449 1 74.5 61 LEU A CA 1
ATOM 450 C C . LEU A 1 61 ? -44.25 26.656 7.371 1 74.5 61 LEU A C 1
ATOM 452 O O . LEU A 1 61 ? -44.25 27.219 8.469 1 74.5 61 LEU A O 1
ATOM 456 N N . ASP A 1 62 ? -45.25 26 6.844 1 77.81 62 ASP A N 1
ATOM 457 C CA . ASP A 1 62 ? -46.469 25.812 7.656 1 77.81 62 ASP A CA 1
ATOM 458 C C . ASP A 1 62 ? -46.438 24.438 8.336 1 77.81 62 ASP A C 1
ATOM 460 O O . ASP A 1 62 ? -47.469 24 8.891 1 77.81 62 ASP A O 1
ATOM 464 N N . GLY A 1 63 ? -45.25 23.781 8.211 1 83.69 63 GLY A N 1
ATOM 465 C CA . GLY A 1 63 ? -45.094 22.469 8.805 1 83.69 63 GLY A CA 1
ATOM 466 C C . GLY A 1 63 ? -45.781 21.375 8.008 1 83.69 63 GLY A C 1
ATOM 467 O O . GLY A 1 63 ? -45.938 20.25 8.492 1 83.69 63 GLY A O 1
ATOM 468 N N . ARG A 1 64 ? -46.281 21.672 6.781 1 84.56 64 ARG A N 1
ATOM 469 C CA . ARG A 1 64 ? -47 20.719 5.973 1 84.56 64 ARG A CA 1
ATOM 470 C C . ARG A 1 64 ? -46.062 19.875 5.125 1 84.56 64 ARG A C 1
ATOM 472 O O . ARG A 1 64 ? -44.969 20.328 4.77 1 84.56 64 ARG A O 1
ATOM 479 N N . PHE A 1 65 ? -46.438 18.656 4.883 1 88.38 65 PHE A N 1
ATOM 480 C CA . PHE A 1 65 ? -45.625 17.766 4.043 1 88.38 65 PHE A CA 1
ATOM 481 C C . PHE A 1 65 ? -46.531 16.938 3.133 1 88.38 65 PHE A C 1
ATOM 483 O O . PHE A 1 65 ? -47.719 16.812 3.375 1 88.38 65 PHE A O 1
ATOM 490 N N . LYS A 1 66 ? -46 16.578 1.971 1 87.31 66 LYS A N 1
ATOM 491 C CA . LYS A 1 66 ? -46.625 15.625 1.05 1 87.31 66 LYS A CA 1
ATOM 492 C C . LYS A 1 66 ? -45.625 14.602 0.547 1 87.31 66 LYS A C 1
ATOM 494 O O . LYS A 1 66 ? -44.531 14.961 0.113 1 87.31 66 LYS A O 1
ATOM 499 N N . VAL A 1 67 ? -45.906 13.328 0.77 1 85.88 67 VAL A N 1
ATOM 500 C CA . VAL A 1 67 ? -45.031 12.273 0.307 1 85.88 67 VAL A CA 1
ATOM 501 C C . VAL A 1 67 ? -45.844 11.141 -0.31 1 85.88 67 VAL A C 1
ATOM 503 O O . VAL A 1 67 ? -46.938 10.836 0.148 1 85.88 67 VAL A O 1
ATOM 506 N N . GLN A 1 68 ? -45.344 10.68 -1.342 1 82.12 68 GLN A N 1
ATOM 507 C CA . GLN A 1 68 ? -45.938 9.5 -1.94 1 82.12 68 GLN A CA 1
ATOM 508 C C . GLN A 1 68 ? -45.406 8.219 -1.309 1 82.12 68 GLN A C 1
ATOM 510 O O . GLN A 1 68 ? -44.188 8.078 -1.141 1 82.12 68 GLN A O 1
ATOM 515 N N . ALA A 1 69 ? -46.25 7.496 -0.818 1 82.81 69 ALA A N 1
ATOM 516 C CA . ALA A 1 69 ? -45.844 6.25 -0.155 1 82.81 69 ALA A CA 1
ATOM 517 C C . ALA A 1 69 ? -46.688 5.078 -0.686 1 82.81 69 ALA A C 1
ATOM 519 O O . ALA A 1 69 ? -47.5 5.242 -1.587 1 82.81 69 ALA A O 1
ATOM 520 N N . HIS A 1 70 ? -46.312 3.984 -0.402 1 77.19 70 HIS A N 1
ATOM 521 C CA . HIS A 1 70 ? -47.062 2.77 -0.672 1 77.19 70 HIS A CA 1
ATOM 522 C C . HIS A 1 70 ? -47.594 2.141 0.62 1 77.19 70 HIS A C 1
ATOM 524 O O . HIS A 1 70 ? -47.062 2.43 1.702 1 77.19 70 HIS A O 1
ATOM 530 N N . LYS A 1 71 ? -48.688 1.452 0.441 1 70.81 71 LYS A N 1
ATOM 531 C CA . LYS A 1 71 ? -49.219 0.738 1.599 1 70.81 71 LYS A CA 1
ATOM 532 C C . LYS A 1 71 ? -48.125 -0.128 2.25 1 70.81 71 LYS A C 1
ATOM 534 O O . LYS A 1 71 ? -47.438 -0.881 1.567 1 70.81 71 LYS A O 1
ATOM 539 N N . GLY A 1 72 ? -47.906 0.08 3.5 1 70.44 72 GLY A N 1
ATOM 540 C CA . GLY A 1 72 ? -46.938 -0.693 4.238 1 70.44 72 GLY A CA 1
ATOM 541 C C . GLY A 1 72 ? -45.656 0.078 4.52 1 70.44 72 GLY A C 1
ATOM 542 O O . GLY A 1 72 ? -44.781 -0.383 5.277 1 70.44 72 GLY A O 1
ATOM 543 N N . ASP A 1 73 ? -45.594 1.202 3.941 1 78.06 73 ASP A N 1
ATOM 544 C CA . ASP A 1 73 ? -44.438 2.045 4.207 1 78.06 73 ASP A CA 1
ATOM 545 C C . ASP A 1 73 ? -44.469 2.6 5.629 1 78.06 73 ASP A C 1
ATOM 547 O O . ASP A 1 73 ? -45.531 2.701 6.234 1 78.06 73 ASP A O 1
ATOM 551 N N . VAL A 1 74 ? -43.312 2.699 6.184 1 80.69 74 VAL A N 1
ATOM 552 C CA . VAL A 1 74 ? -43.219 3.4 7.461 1 80.69 74 VAL A CA 1
ATOM 553 C C . VAL A 1 74 ? -42.625 4.797 7.234 1 80.69 74 VAL A C 1
ATOM 555 O O . VAL A 1 74 ? -41.5 4.945 6.785 1 80.69 74 VAL A O 1
ATOM 558 N N . LEU A 1 75 ? -43.438 5.688 7.531 1 85.81 75 LEU A N 1
ATOM 559 C CA . LEU A 1 75 ? -43.031 7.082 7.434 1 85.81 75 LEU A CA 1
ATOM 560 C C . LEU A 1 75 ? -42.312 7.523 8.703 1 85.81 75 LEU A C 1
ATOM 562 O O . LEU A 1 75 ? -42.812 7.336 9.805 1 85.81 75 LEU A O 1
ATOM 566 N N . ILE A 1 76 ? -41.125 7.914 8.547 1 85.19 76 ILE A N 1
ATOM 567 C CA . ILE A 1 76 ? -40.344 8.398 9.68 1 85.19 76 ILE A CA 1
ATOM 568 C C . ILE A 1 76 ? -40.25 9.922 9.633 1 85.19 76 ILE A C 1
ATOM 570 O O . ILE A 1 76 ? -40 10.5 8.578 1 85.19 76 ILE A O 1
ATOM 574 N N . VAL A 1 77 ? -40.562 10.578 10.734 1 84.38 77 VAL A N 1
ATOM 575 C CA . VAL A 1 77 ? -40.375 12.023 10.883 1 84.38 77 VAL A CA 1
ATOM 576 C C . VAL A 1 77 ? -39.25 12.297 11.883 1 84.38 77 VAL A C 1
ATOM 578 O O . VAL A 1 77 ? -39.281 11.797 13.008 1 84.38 77 VAL A O 1
ATOM 581 N N . ASN A 1 78 ? -38.281 12.945 11.438 1 79.81 78 ASN A N 1
ATOM 582 C CA . ASN A 1 78 ? -37.125 13.242 12.281 1 79.81 78 ASN A CA 1
ATOM 583 C C . ASN A 1 78 ? -36.781 14.734 12.266 1 79.81 78 ASN A C 1
ATOM 585 O O . ASN A 1 78 ? -36.875 15.383 11.227 1 79.81 78 ASN A O 1
ATOM 589 N N . TYR A 1 79 ? -36.688 15.305 13.375 1 73.38 79 TYR A N 1
ATOM 590 C CA . TYR A 1 79 ? -36.281 16.688 13.539 1 73.38 79 TYR A CA 1
ATOM 591 C C . TYR A 1 79 ? -35.375 16.844 14.742 1 73.38 79 TYR A C 1
ATOM 593 O O . TYR A 1 79 ? -35.594 16.219 15.781 1 73.38 79 TYR A O 1
ATOM 601 N N . ILE A 1 80 ? -34.281 17.531 14.555 1 59.31 80 ILE A N 1
ATOM 602 C CA . ILE A 1 80 ? -33.281 17.719 15.617 1 59.31 80 ILE A CA 1
ATOM 603 C C . ILE A 1 80 ? -34 18.234 16.875 1 59.31 80 ILE A C 1
ATOM 605 O O . ILE A 1 80 ? -34.781 19.172 16.828 1 59.31 80 ILE A O 1
ATOM 609 N N . GLY A 1 81 ? -33.781 17.766 18.047 1 58.41 81 GLY A N 1
ATOM 610 C CA . GLY A 1 81 ? -34.344 18.172 19.312 1 58.41 81 GLY A CA 1
ATOM 611 C C . GLY A 1 81 ? -35.656 17.484 19.641 1 58.41 81 GLY A C 1
ATOM 612 O O . GLY A 1 81 ? -36.25 17.734 20.703 1 58.41 81 GLY A O 1
ATOM 613 N N . TYR A 1 82 ? -36.156 16.703 18.641 1 67.31 82 TYR A N 1
ATOM 614 C CA . TYR A 1 82 ? -37.438 16.016 18.859 1 67.31 82 TYR A CA 1
ATOM 615 C C . TYR A 1 82 ? -37.25 14.508 18.734 1 67.31 82 TYR A C 1
ATOM 617 O O . TYR A 1 82 ? -36.344 14.039 18.062 1 67.31 82 TYR A O 1
ATOM 625 N N . ASP A 1 83 ? -37.969 13.734 19.453 1 71 83 ASP A N 1
ATOM 626 C CA . ASP A 1 83 ? -38 12.289 19.266 1 71 83 ASP A CA 1
ATOM 627 C C . ASP A 1 83 ? -38.562 11.93 17.891 1 71 83 ASP A C 1
ATOM 629 O O . ASP A 1 83 ? -39.5 12.57 17.406 1 71 83 ASP A O 1
ATOM 633 N N . LYS A 1 84 ? -38.031 10.898 17.312 1 77.44 84 LYS A N 1
ATOM 634 C CA . LYS A 1 84 ? -38.5 10.453 16 1 77.44 84 LYS A CA 1
ATOM 635 C C . LYS A 1 84 ? -39.906 9.867 16.094 1 77.44 84 LYS A C 1
ATOM 637 O O . LYS A 1 84 ? -40.25 9.266 17.109 1 77.44 84 LYS A O 1
ATOM 642 N N . ILE A 1 85 ? -40.781 10.109 15.062 1 82.38 85 ILE A N 1
ATOM 643 C CA . ILE A 1 85 ? -42.125 9.523 14.93 1 82.38 85 ILE A CA 1
ATOM 644 C C . ILE A 1 85 ? -42.125 8.531 13.766 1 82.38 85 ILE A C 1
ATOM 646 O O . ILE A 1 85 ? -41.562 8.797 12.703 1 82.38 85 ILE A O 1
ATOM 650 N N . GLU A 1 86 ? -42.531 7.324 14.039 1 82 86 GLU A N 1
ATOM 651 C CA . GLU A 1 86 ? -42.781 6.352 12.977 1 82 86 GLU A CA 1
ATOM 652 C C . GLU A 1 86 ? -44.25 6.168 12.719 1 82 86 GLU A C 1
ATOM 654 O O . GLU A 1 86 ? -45.031 5.863 13.641 1 82 86 GLU A O 1
ATOM 659 N N . TYR A 1 87 ? -44.719 6.496 11.508 1 82.62 87 TYR A N 1
ATOM 660 C CA . TYR A 1 87 ? -46.125 6.359 11.094 1 82.62 87 TYR A CA 1
ATOM 661 C C . TYR A 1 87 ? -46.281 5.258 10.055 1 82.62 87 TYR A C 1
ATOM 663 O O . TYR A 1 87 ? -45.656 5.309 8.992 1 82.62 87 TYR A O 1
ATOM 671 N N . PHE A 1 88 ? -47 4.305 10.359 1 81.38 88 PHE A N 1
ATOM 672 C CA . PHE A 1 88 ? -47.281 3.197 9.453 1 81.38 88 PHE A CA 1
ATOM 673 C C . PHE A 1 88 ? -48.344 3.576 8.438 1 81.38 88 PHE A C 1
ATOM 675 O O . PHE A 1 88 ? -49.5 3.824 8.805 1 81.38 88 PHE A O 1
ATOM 682 N N . VAL A 1 89 ? -48.031 3.564 7.168 1 81.81 89 VAL A N 1
ATOM 683 C CA . VAL A 1 89 ? -48.938 4.012 6.102 1 81.81 89 VAL A CA 1
ATOM 684 C C . VAL A 1 89 ? -49.875 2.879 5.707 1 81.81 89 VAL A C 1
ATOM 686 O O . VAL A 1 89 ? -49.438 1.829 5.238 1 81.81 89 VAL A O 1
ATOM 689 N N . THR A 1 90 ? -51.094 2.998 5.934 1 78.06 90 THR A N 1
ATOM 690 C CA . THR A 1 90 ? -52.094 2.008 5.551 1 78.06 90 THR A CA 1
ATOM 691 C C . THR A 1 90 ? -52.969 2.537 4.426 1 78.06 90 THR A C 1
ATOM 693 O O . THR A 1 90 ? -53.375 1.78 3.539 1 78.06 90 THR A O 1
ATOM 696 N N . ASP A 1 91 ? -53.312 3.768 4.473 1 77.56 91 ASP A N 1
ATOM 697 C CA . ASP A 1 91 ? -54.156 4.438 3.492 1 77.56 91 ASP A CA 1
ATOM 698 C C . ASP A 1 91 ? -53.688 5.875 3.252 1 77.56 91 ASP A C 1
ATOM 700 O O . ASP A 1 91 ? -52.812 6.371 3.957 1 77.56 91 ASP A O 1
ATOM 704 N N . SER A 1 92 ? -54.219 6.344 2.16 1 85.5 92 SER A N 1
ATOM 705 C CA . SER A 1 92 ? -53.906 7.742 1.896 1 85.5 92 SER A CA 1
ATOM 706 C C . SER A 1 92 ? -54.438 8.648 3 1 85.5 92 SER A C 1
ATOM 708 O O . SER A 1 92 ? -55.531 8.438 3.498 1 85.5 92 SER A O 1
ATOM 710 N N . GLN A 1 93 ? -53.688 9.43 3.449 1 84.25 93 GLN A N 1
ATOM 711 C CA . GLN A 1 93 ? -54.062 10.406 4.461 1 84.25 93 GLN A CA 1
ATOM 712 C C . GLN A 1 93 ? -53.75 11.828 4.012 1 84.25 93 GLN A C 1
ATOM 714 O O . GLN A 1 93 ? -52.594 12.133 3.689 1 84.25 93 GLN A O 1
ATOM 719 N N . THR A 1 94 ? -54.781 12.719 4.016 1 83.06 94 THR A N 1
ATOM 720 C CA . THR A 1 94 ? -54.562 14.078 3.541 1 83.06 94 THR A CA 1
ATOM 721 C C . THR A 1 94 ? -54.406 15.039 4.715 1 83.06 94 THR A C 1
ATOM 723 O O . THR A 1 94 ? -53.969 16.172 4.539 1 83.06 94 THR A O 1
ATOM 726 N N . ASN A 1 95 ? -54.812 14.664 5.844 1 81.94 95 ASN A N 1
ATOM 727 C CA . ASN A 1 95 ? -54.75 15.57 6.98 1 81.94 95 ASN A CA 1
ATOM 728 C C . ASN A 1 95 ? -54.125 14.891 8.203 1 81.94 95 ASN A C 1
ATOM 730 O O . ASN A 1 95 ? -54.688 14.961 9.305 1 81.94 95 ASN A O 1
ATOM 734 N N . LEU A 1 96 ? -53 14.289 7.934 1 87.44 96 LEU A N 1
ATOM 735 C CA . LEU A 1 96 ? -52.312 13.602 9.023 1 87.44 96 LEU A CA 1
ATOM 736 C C . LEU A 1 96 ? -51.594 14.594 9.938 1 87.44 96 LEU A C 1
ATOM 738 O O . LEU A 1 96 ? -50.875 15.477 9.461 1 87.44 96 LEU A O 1
ATOM 742 N N . VAL A 1 97 ? -51.969 14.602 11.258 1 86.44 97 VAL A N 1
ATOM 743 C CA . VAL A 1 97 ? -51.281 15.453 12.219 1 86.44 97 VAL A CA 1
ATOM 744 C C . VAL A 1 97 ? -50.25 14.617 13.016 1 86.44 97 VAL A C 1
ATOM 746 O O . VAL A 1 97 ? -50.656 13.695 13.727 1 86.44 97 VAL A O 1
ATOM 749 N N . LEU A 1 98 ? -49.062 14.906 12.82 1 88.25 98 LEU A N 1
ATOM 750 C CA . LEU A 1 98 ? -47.969 14.242 13.555 1 88.25 98 LEU A CA 1
ATOM 751 C C . LEU A 1 98 ? -47.375 15.156 14.625 1 88.25 98 LEU A C 1
ATOM 753 O O . LEU A 1 98 ? -46.844 16.203 14.305 1 88.25 98 LEU A O 1
ATOM 757 N N . LYS A 1 99 ? -47.531 14.82 15.883 1 84.31 99 LYS A N 1
ATOM 758 C CA . LYS A 1 99 ? -47.031 15.617 17 1 84.31 99 LYS A CA 1
ATOM 759 C C . LYS A 1 99 ? -45.688 15.086 17.5 1 84.31 99 LYS A C 1
ATOM 761 O O . LYS A 1 99 ? -45.625 13.969 18.016 1 84.31 99 LYS A O 1
ATOM 766 N N . MET A 1 100 ? -44.719 15.898 17.297 1 82.62 100 MET A N 1
ATOM 767 C CA . MET A 1 100 ? -43.375 15.492 17.75 1 82.62 100 MET A CA 1
ATOM 768 C C . MET A 1 100 ? -43.125 15.945 19.188 1 82.62 100 MET A C 1
ATOM 770 O O . MET A 1 100 ? -43.531 17.031 19.578 1 82.62 100 MET A O 1
ATOM 774 N N . THR A 1 101 ? -42.625 15.156 20.078 1 76.19 101 THR A N 1
ATOM 775 C CA . THR A 1 101 ? -42.25 15.453 21.469 1 76.19 101 THR A CA 1
ATOM 776 C C . THR A 1 101 ? -40.812 15.938 21.547 1 76.19 101 THR A C 1
ATOM 778 O O . THR A 1 101 ? -39.906 15.281 21.031 1 76.19 101 THR A O 1
ATOM 781 N N . PRO A 1 102 ? -40.656 17.25 21.984 1 61.69 102 PRO A N 1
ATOM 782 C CA . PRO A 1 102 ? -39.281 17.688 22.172 1 61.69 102 PRO A CA 1
ATOM 783 C C . PRO A 1 102 ? -38.438 16.688 22.953 1 61.69 102 PRO A C 1
ATOM 785 O O . PRO A 1 102 ? -38.938 16.078 23.922 1 61.69 102 PRO A O 1
ATOM 788 N N . SER A 1 103 ? -37.5 16.172 22.312 1 55.22 103 SER A N 1
ATOM 789 C CA . SER A 1 103 ? -36.594 15.242 23 1 55.22 103 SER A CA 1
ATOM 790 C C . SER A 1 103 ? -36.062 15.867 24.281 1 55.22 103 SER A C 1
ATOM 792 O O . SER A 1 103 ? -35.688 17.047 24.297 1 55.22 103 SER A O 1
ATOM 794 N N . ALA A 1 104 ? -36.656 15.656 25.453 1 44.28 104 ALA A N 1
ATOM 795 C CA . ALA A 1 104 ? -36.281 16.234 26.734 1 44.28 104 ALA A CA 1
ATOM 796 C C . ALA A 1 104 ? -34.781 16.609 26.734 1 44.28 104 ALA A C 1
ATOM 798 O O . ALA A 1 104 ? -34.406 17.578 27.391 1 44.28 104 ALA A O 1
ATOM 799 N N . THR A 1 105 ? -33.656 15.867 26.828 1 42.19 105 THR A N 1
ATOM 800 C CA . THR A 1 105 ? -32.375 16.047 27.531 1 42.19 105 THR A CA 1
ATOM 801 C C . THR A 1 105 ? -31.375 16.797 26.672 1 42.19 105 THR A C 1
ATOM 803 O O . THR A 1 105 ? -30.766 16.219 25.766 1 42.19 105 THR A O 1
ATOM 806 N N . ALA A 1 106 ? -31.688 18 26.281 1 42.75 106 ALA A N 1
ATOM 807 C CA . ALA A 1 106 ? -30.547 18.891 26.062 1 42.75 106 ALA A CA 1
ATOM 808 C C . ALA A 1 106 ? -29.297 18.359 26.766 1 42.75 106 ALA A C 1
ATOM 810 O O . ALA A 1 106 ? -28.188 18.484 26.234 1 42.75 106 ALA A O 1
ATOM 811 N N . LEU A 1 107 ? -29.547 18.031 28.078 1 45.91 107 LEU A N 1
ATOM 812 C CA . LEU A 1 107 ? -28.484 17.453 28.891 1 45.91 107 LEU A CA 1
ATOM 813 C C . LEU A 1 107 ? -27.953 16.172 28.25 1 45.91 107 LEU A C 1
ATOM 815 O O . LEU A 1 107 ? -26.906 15.648 28.672 1 45.91 107 LEU A O 1
ATOM 819 N N . ASP A 1 108 ? -28.562 15.758 27.125 1 55.22 108 ASP A N 1
ATOM 820 C CA . ASP A 1 108 ? -28.203 14.445 26.594 1 55.22 108 ASP A CA 1
ATOM 821 C C . ASP A 1 108 ? -27.281 14.57 25.375 1 55.22 108 ASP A C 1
ATOM 823 O O . ASP A 1 108 ? -27.156 13.633 24.594 1 55.22 108 ASP A O 1
ATOM 827 N N . GLU A 1 109 ? -26.719 15.828 25.266 1 65.38 109 GLU A N 1
ATOM 828 C CA . GLU A 1 109 ? -25.688 15.93 24.234 1 65.38 109 GLU A CA 1
ATOM 829 C C . GLU A 1 109 ? -24.484 15.047 24.578 1 65.38 109 GLU A C 1
ATOM 831 O O . GLU A 1 109 ? -24.094 14.938 25.734 1 65.38 109 GLU A O 1
ATOM 836 N N . VAL A 1 110 ? -24.094 14.359 23.656 1 71.44 110 VAL A N 1
ATOM 837 C CA . VAL A 1 110 ? -22.984 13.445 23.875 1 71.44 110 VAL A CA 1
ATOM 838 C C . VAL A 1 110 ? -21.703 14.039 23.297 1 71.44 110 VAL A C 1
ATOM 840 O O . VAL A 1 110 ? -21.734 14.766 22.297 1 71.44 110 VAL A O 1
ATOM 843 N N . VAL A 1 111 ? -20.703 13.953 24.031 1 75.38 111 VAL A N 1
ATOM 844 C CA . VAL A 1 111 ? -19.375 14.367 23.578 1 75.38 111 VAL A CA 1
ATOM 845 C C . VAL A 1 111 ? -18.469 13.148 23.422 1 75.38 111 VAL A C 1
ATOM 847 O O . VAL A 1 111 ? -18.594 12.172 24.172 1 75.38 111 VAL A O 1
ATOM 850 N N . VAL A 1 112 ? -17.766 13.273 22.391 1 73.75 112 VAL A N 1
ATOM 851 C CA . VAL A 1 112 ? -16.828 12.188 22.156 1 73.75 112 VAL A CA 1
ATOM 852 C C . VAL A 1 112 ? -15.641 12.32 23.125 1 73.75 112 VAL A C 1
ATOM 854 O O . VAL A 1 112 ? -15.031 13.391 23.219 1 73.75 112 VAL A O 1
ATOM 857 N N . VAL A 1 113 ? -15.438 11.336 23.844 1 72.81 113 VAL A N 1
ATOM 858 C CA . VAL A 1 113 ? -14.312 11.273 24.766 1 72.81 113 VAL A CA 1
ATOM 859 C C . VAL A 1 113 ? -13.367 10.156 24.359 1 72.81 113 VAL A C 1
ATOM 861 O O . VAL A 1 113 ? -13.484 9.602 23.266 1 72.81 113 VAL A O 1
ATOM 864 N N . GLY A 1 114 ? -12.367 10.016 25.219 1 65.25 114 GLY A N 1
ATOM 865 C CA . GLY A 1 114 ? -11.438 8.938 24.938 1 65.25 114 GLY A CA 1
ATOM 866 C C . GLY A 1 114 ? -12.094 7.574 24.906 1 65.25 114 GLY A C 1
ATOM 867 O O . GLY A 1 114 ? -12.562 7.078 25.938 1 65.25 114 GLY A O 1
ATOM 868 N N . MET A 1 115 ? -12.281 6.996 23.812 1 67.62 115 MET A N 1
ATOM 869 C CA . MET A 1 115 ? -12.727 5.629 23.547 1 67.62 115 MET A CA 1
ATOM 870 C C . MET A 1 115 ? -14.234 5.504 23.734 1 67.62 115 MET A C 1
ATOM 872 O O . MET A 1 115 ? -14.703 4.543 24.344 1 67.62 115 MET A O 1
ATOM 876 N N . GLY A 1 116 ? -14.891 6.629 23.516 1 71.31 116 GLY A N 1
ATOM 877 C CA . GLY A 1 116 ? -16.344 6.535 23.547 1 71.31 116 GLY A CA 1
ATOM 878 C C . GLY A 1 116 ? -17.031 7.891 23.594 1 71.31 116 GLY A C 1
ATOM 879 O O . GLY A 1 116 ? -16.5 8.875 23.078 1 71.31 116 GLY A O 1
ATOM 880 N N . THR A 1 117 ? -18.234 7.809 23.953 1 74.81 117 THR A N 1
ATOM 881 C CA . THR A 1 117 ? -19.031 9.023 24.109 1 74.81 117 THR A CA 1
ATOM 882 C C . THR A 1 117 ? -19.578 9.133 25.531 1 74.81 117 THR A C 1
ATOM 884 O O . THR A 1 117 ? -19.734 8.117 26.219 1 74.81 117 THR A O 1
ATOM 887 N N . GLN A 1 118 ? -19.625 10.266 25.969 1 78 118 GLN A N 1
ATOM 888 C CA . GLN A 1 118 ? -20.219 10.57 27.266 1 78 118 GLN A CA 1
ATOM 889 C C . GLN A 1 118 ? -21.203 11.734 27.156 1 78 118 GLN A C 1
ATOM 891 O O . GLN A 1 118 ? -21.094 12.578 26.266 1 78 118 GLN A O 1
ATOM 896 N N . ARG A 1 119 ? -22.125 11.695 28.141 1 80.81 119 ARG A N 1
ATOM 897 C CA . ARG A 1 119 ? -22.984 12.859 28.234 1 80.81 119 ARG A CA 1
ATOM 898 C C . ARG A 1 119 ? -22.203 14.109 28.625 1 80.81 119 ARG A C 1
ATOM 900 O O . ARG A 1 119 ? -21.297 14.047 29.453 1 80.81 119 ARG A O 1
ATOM 907 N N . LYS A 1 120 ? -22.438 15.109 27.922 1 80.06 120 LYS A N 1
ATOM 908 C CA . LYS A 1 120 ? -21.688 16.344 28.125 1 80.06 120 LYS A CA 1
ATOM 909 C C . LYS A 1 120 ? -21.672 16.75 29.594 1 80.06 120 LYS A C 1
ATOM 911 O O . LYS A 1 120 ? -20.641 17.188 30.109 1 80.06 120 LYS A O 1
ATOM 916 N N . VAL A 1 121 ? -22.734 16.656 30.312 1 80.19 121 VAL A N 1
ATOM 917 C CA . VAL A 1 121 ? -22.859 17.078 31.703 1 80.19 121 VAL A CA 1
ATOM 918 C C . VAL A 1 121 ? -21.969 16.203 32.594 1 80.19 121 VAL A C 1
ATOM 920 O O . VAL A 1 121 ? -21.469 16.656 33.625 1 80.19 121 VAL A O 1
ATOM 923 N N . SER A 1 122 ? -21.688 15.047 32.188 1 83.81 122 SER A N 1
ATOM 924 C CA . SER A 1 122 ? -20.953 14.094 33 1 83.81 122 SER A CA 1
ATOM 925 C C . SER A 1 122 ? -19.453 14.211 32.75 1 83.81 122 SER A C 1
ATOM 927 O O . SER A 1 122 ? -18.656 13.57 33.438 1 83.81 122 SER A O 1
ATOM 929 N N . VAL A 1 123 ? -19.109 14.969 31.797 1 86.06 123 VAL A N 1
ATOM 930 C CA . VAL A 1 123 ? -17.688 15.102 31.484 1 86.06 123 VAL A CA 1
ATOM 931 C C . VAL A 1 123 ? -17.016 16 32.5 1 86.06 123 VAL A C 1
ATOM 933 O O . VAL A 1 123 ? -17.344 17.188 32.625 1 86.06 123 VAL A O 1
ATOM 936 N N . VAL A 1 124 ? -16.125 15.484 33.25 1 89.12 124 VAL A N 1
ATOM 937 C CA . VAL A 1 124 ? -15.453 16.25 34.281 1 89.12 124 VAL A CA 1
ATOM 938 C C . VAL A 1 124 ? -14 16.516 33.875 1 89.12 124 VAL A C 1
ATOM 940 O O . VAL A 1 124 ? -13.297 17.281 34.531 1 89.12 124 VAL A O 1
ATOM 943 N N . GLY A 1 125 ? -13.539 15.984 32.844 1 86 125 GLY A N 1
ATOM 944 C CA . GLY A 1 125 ? -12.234 16.312 32.281 1 86 125 GLY A CA 1
ATOM 945 C C . GLY A 1 125 ? -12.258 17.562 31.422 1 86 125 GLY A C 1
ATOM 946 O O . GLY A 1 125 ? -13.32 18.047 31.031 1 86 125 GLY A O 1
ATOM 947 N N . ALA A 1 126 ? -11.086 18.047 31.203 1 88.94 126 ALA A N 1
ATOM 948 C CA . ALA A 1 126 ? -10.992 19.219 30.328 1 88.94 126 ALA A CA 1
ATOM 949 C C . ALA A 1 126 ? -11.039 18.812 28.859 1 88.94 126 ALA A C 1
ATOM 951 O O . ALA A 1 126 ? -10.008 18.469 28.266 1 88.94 126 ALA A O 1
ATOM 952 N N . ILE A 1 127 ? -12.094 18.969 28.281 1 86.38 127 ILE A N 1
ATOM 953 C CA . ILE A 1 127 ? -12.312 18.625 26.875 1 86.38 127 ILE A CA 1
ATOM 954 C C . ILE A 1 127 ? -12.977 19.797 26.156 1 86.38 127 ILE A C 1
ATOM 956 O O . ILE A 1 127 ? -13.953 20.359 26.641 1 86.38 127 ILE A O 1
ATOM 960 N N . THR A 1 128 ? -12.406 20.188 25.109 1 86.38 128 THR A N 1
ATOM 961 C CA . THR A 1 128 ? -13 21.219 24.266 1 86.38 128 THR A CA 1
ATOM 962 C C . THR A 1 128 ? -13.555 20.594 22.984 1 86.38 128 THR A C 1
ATOM 964 O O . THR A 1 128 ? -12.852 19.891 22.266 1 86.38 128 THR A O 1
ATOM 967 N N . SER A 1 129 ? -14.773 20.828 22.766 1 84.62 129 SER A N 1
ATOM 968 C CA . SER A 1 129 ? -15.398 20.406 21.516 1 84.62 129 SER A CA 1
ATOM 969 C C . SER A 1 129 ? -15.664 21.578 20.594 1 84.62 129 SER A C 1
ATOM 971 O O . SER A 1 129 ? -16.047 22.672 21.047 1 84.62 129 SER A O 1
ATOM 973 N N . VAL A 1 130 ? -15.43 21.359 19.359 1 81.06 130 VAL A N 1
ATOM 974 C CA . VAL A 1 130 ? -15.633 22.422 18.391 1 81.06 130 VAL A CA 1
ATOM 975 C C . VAL A 1 130 ? -16.688 22 17.375 1 81.06 130 VAL A C 1
ATOM 977 O O . VAL A 1 130 ? -16.719 20.844 16.938 1 81.06 130 VAL A O 1
ATOM 980 N N . ASP A 1 131 ? -17.469 22.953 17.109 1 77 131 ASP A N 1
ATOM 981 C CA . ASP A 1 131 ? -18.453 22.703 16.062 1 77 131 ASP A CA 1
ATOM 982 C C . ASP A 1 131 ? -17.781 22.672 14.688 1 77 131 ASP A C 1
ATOM 984 O O . ASP A 1 131 ? -16.984 23.547 14.359 1 77 131 ASP A O 1
ATOM 988 N N . ILE A 1 132 ? -18.141 21.734 13.945 1 75.12 132 ILE A N 1
ATOM 989 C CA . ILE A 1 132 ? -17.484 21.484 12.672 1 75.12 132 ILE A CA 1
ATOM 990 C C . ILE A 1 132 ? -17.781 22.625 11.703 1 75.12 132 ILE A C 1
ATOM 992 O O . ILE A 1 132 ? -16.984 22.906 10.805 1 75.12 132 ILE A O 1
ATOM 996 N N . GLY A 1 133 ? -18.984 23.125 11.812 1 71.06 133 GLY A N 1
ATOM 997 C CA . GLY A 1 133 ? -19.281 24.266 10.953 1 71.06 133 GLY A CA 1
ATOM 998 C C . GLY A 1 133 ? -18.25 25.375 11.039 1 71.06 133 GLY A C 1
ATOM 999 O O . GLY A 1 133 ? -18 26.062 10.055 1 71.06 133 GLY A O 1
ATOM 1000 N N . ASP A 1 134 ? -17.641 25.469 12.156 1 67.75 134 ASP A N 1
ATOM 1001 C CA . ASP A 1 134 ? -16.625 26.484 12.367 1 67.75 134 ASP A CA 1
ATOM 1002 C C . ASP A 1 134 ? -15.305 26.094 11.711 1 67.75 134 ASP A C 1
ATOM 1004 O O . ASP A 1 134 ? -14.461 26.953 11.43 1 67.75 134 ASP A O 1
ATOM 1008 N N . LEU A 1 135 ? -15.188 24.828 11.469 1 70.19 135 LEU A N 1
ATOM 1009 C CA . LEU A 1 135 ? -13.922 24.328 10.938 1 70.19 135 LEU A CA 1
ATOM 1010 C C . LEU A 1 135 ? -14.008 24.125 9.43 1 70.19 135 LEU A C 1
ATOM 1012 O O . LEU A 1 135 ? -12.984 23.984 8.758 1 70.19 135 LEU A O 1
ATOM 1016 N N . ALA A 1 136 ? -15.195 24.078 8.945 1 66.31 136 ALA A N 1
ATOM 1017 C CA . ALA A 1 136 ? -15.406 23.797 7.531 1 66.31 136 ALA A CA 1
ATOM 1018 C C . ALA A 1 136 ? -15.125 25.031 6.684 1 66.31 136 ALA A C 1
ATOM 1020 O O . ALA A 1 136 ? -16.031 25.578 6.039 1 66.31 136 ALA A O 1
ATOM 1021 N N . VAL A 1 137 ? -14.016 25.578 6.762 1 63.88 137 VAL A N 1
ATOM 1022 C CA . VAL A 1 137 ? -13.57 26.719 5.965 1 63.88 137 VAL A CA 1
ATOM 1023 C C . VAL A 1 137 ? -12.602 26.25 4.883 1 63.88 137 VAL A C 1
ATOM 1025 O O . VAL A 1 137 ? -11.984 25.188 5.012 1 63.88 137 VAL A O 1
ATOM 1028 N N . PRO A 1 138 ? -12.75 26.922 3.773 1 64.88 138 PRO A N 1
ATOM 1029 C CA . PRO A 1 138 ? -11.82 26.531 2.705 1 64.88 138 PRO A CA 1
ATOM 1030 C C . PRO A 1 138 ? -10.359 26.672 3.111 1 64.88 138 PRO A C 1
ATOM 1032 O O . PRO A 1 138 ? -9.727 27.688 2.811 1 64.88 138 PRO A O 1
ATOM 1035 N N . ALA A 1 139 ? -9.984 26 4.105 1 60.59 139 ALA A N 1
ATOM 1036 C CA . ALA A 1 139 ? -8.578 25.922 4.473 1 60.59 139 ALA A CA 1
ATOM 1037 C C . ALA A 1 139 ? -7.902 24.703 3.85 1 60.59 139 ALA A C 1
ATOM 1039 O O . ALA A 1 139 ? -8.578 23.766 3.447 1 60.59 139 ALA A O 1
ATOM 1040 N N . THR A 1 140 ? -6.625 24.906 3.639 1 68.44 140 THR A N 1
ATOM 1041 C CA . THR A 1 140 ? -5.84 23.844 3.045 1 68.44 140 THR A CA 1
ATOM 1042 C C . THR A 1 140 ? -5.863 22.594 3.934 1 68.44 140 THR A C 1
ATOM 1044 O O . THR A 1 140 ? -5.73 21.469 3.443 1 68.44 140 THR A O 1
ATOM 1047 N N . SER A 1 141 ? -5.871 22.922 5.27 1 80 141 SER A N 1
ATOM 1048 C CA . SER A 1 141 ? -5.875 21.812 6.207 1 80 141 SER A CA 1
ATOM 1049 C C . SER A 1 141 ? -6.613 22.172 7.492 1 80 141 SER A C 1
ATOM 1051 O O . SER A 1 141 ? -6.762 23.344 7.816 1 80 141 SER A O 1
ATOM 1053 N N . LEU A 1 142 ? -7.031 21.203 8.164 1 86.56 142 LEU A N 1
ATOM 1054 C CA . LEU A 1 142 ? -7.672 21.391 9.461 1 86.56 142 LEU A CA 1
ATOM 1055 C C . LEU A 1 142 ? -6.695 22 10.469 1 86.56 142 LEU A C 1
ATOM 1057 O O . LEU A 1 142 ? -7.102 22.766 11.352 1 86.56 142 LEU A O 1
ATOM 1061 N N . ASN A 1 143 ? -5.457 21.703 10.305 1 88.75 143 ASN A N 1
ATOM 1062 C CA . ASN A 1 143 ? -4.426 22.25 11.172 1 88.75 143 ASN A CA 1
ATOM 1063 C C . ASN A 1 143 ? -4.441 23.781 11.164 1 88.75 143 ASN A C 1
ATOM 1065 O O . ASN A 1 143 ? -4.273 24.406 12.211 1 88.75 143 ASN A O 1
ATOM 1069 N N . ASN A 1 144 ? -4.664 24.312 10.047 1 88.75 144 ASN A N 1
ATOM 1070 C CA . ASN A 1 144 ? -4.59 25.75 9.859 1 88.75 144 ASN A CA 1
ATOM 1071 C C . ASN A 1 144 ? -5.801 26.453 10.453 1 88.75 144 ASN A C 1
ATOM 1073 O O . ASN A 1 144 ? -5.789 27.672 10.633 1 88.75 144 ASN A O 1
ATOM 1077 N N . SER A 1 145 ? -6.77 25.688 10.828 1 88 145 SER A N 1
ATOM 1078 C CA . SER A 1 145 ? -8.008 26.297 11.32 1 88 145 SER A CA 1
ATOM 1079 C C . SER A 1 145 ? -8.07 26.25 12.844 1 88 145 SER A C 1
ATOM 1081 O O . SER A 1 145 ? -9 26.797 13.438 1 88 145 SER A O 1
ATOM 1083 N N . LEU A 1 146 ? -7.152 25.688 13.453 1 89.5 146 LEU A N 1
ATOM 1084 C CA . LEU A 1 146 ? -7.246 25.469 14.891 1 89.5 146 LEU A CA 1
ATOM 1085 C C . LEU A 1 146 ? -6.91 26.734 15.664 1 89.5 146 LEU A C 1
ATOM 1087 O O . LEU A 1 146 ? -7.586 27.078 16.641 1 89.5 146 LEU A O 1
ATOM 1091 N N . GLY A 1 147 ? -5.91 27.406 15.211 1 88.94 147 GLY A N 1
ATOM 1092 C CA . GLY A 1 147 ? -5.473 28.594 15.922 1 88.94 147 GLY A CA 1
ATOM 1093 C C . GLY A 1 147 ? -6.535 29.688 15.992 1 88.94 147 GLY A C 1
ATOM 1094 O O . GLY A 1 147 ? -7.168 30 14.984 1 88.94 147 GLY A O 1
ATOM 1095 N N . GLY A 1 148 ? -6.746 30.172 17.172 1 90.81 148 GLY A N 1
ATOM 1096 C CA . GLY A 1 148 ? -7.711 31.25 17.375 1 90.81 148 GLY A CA 1
ATOM 1097 C C . GLY A 1 148 ? -9.141 30.75 17.484 1 90.81 148 GLY A C 1
ATOM 1098 O O . GLY A 1 148 ? -10.047 31.516 17.797 1 90.81 148 GLY A O 1
ATOM 1099 N N . ARG A 1 149 ? -9.297 29.5 17.219 1 91.19 149 ARG A N 1
ATOM 1100 C CA . ARG A 1 149 ? -10.648 28.953 17.266 1 91.19 149 ARG A CA 1
ATOM 1101 C C . ARG A 1 149 ? -10.805 27.984 18.422 1 91.19 149 ARG A C 1
ATOM 1103 O O . ARG A 1 149 ? -11.906 27.828 18.969 1 91.19 149 ARG A O 1
ATOM 1110 N N . VAL A 1 150 ? -9.789 27.266 18.688 1 91.88 150 VAL A N 1
ATOM 1111 C CA . VAL A 1 150 ? -9.867 26.203 19.703 1 91.88 150 VAL A CA 1
ATOM 1112 C C . VAL A 1 150 ? -9.094 26.625 20.953 1 91.88 150 VAL A C 1
ATOM 1114 O O . VAL A 1 150 ? -7.859 26.656 20.938 1 91.88 150 VAL A O 1
ATOM 1117 N N . PRO A 1 151 ? -9.812 26.891 22.016 1 94 151 PRO A N 1
ATOM 1118 C CA . PRO A 1 151 ? -9.086 27.188 23.25 1 94 151 PRO A CA 1
ATOM 1119 C C . PRO A 1 151 ? -8.172 26.031 23.672 1 94 151 PRO A C 1
ATOM 1121 O O . PRO A 1 151 ? -8.555 24.875 23.578 1 94 151 PRO A O 1
ATOM 1124 N N . GLY A 1 152 ? -6.996 26.359 24.062 1 93.56 152 GLY A N 1
ATOM 1125 C CA . GLY A 1 152 ? -6.023 25.375 24.516 1 93.56 152 GLY A CA 1
ATOM 1126 C C . GLY A 1 152 ? -5.016 25 23.438 1 93.56 152 GLY A C 1
ATOM 1127 O O . GLY A 1 152 ? -4.059 24.281 23.703 1 93.56 152 GLY A O 1
ATOM 1128 N N . VAL A 1 153 ? -5.223 25.516 22.25 1 92.94 153 VAL A N 1
ATOM 1129 C CA . VAL A 1 153 ? -4.316 25.172 21.156 1 92.94 153 VAL A CA 1
ATOM 1130 C C . VAL A 1 153 ? -3.564 26.422 20.719 1 92.94 153 VAL A C 1
ATOM 1132 O O . VAL A 1 153 ? -4.16 27.484 20.547 1 92.94 153 VAL A O 1
ATOM 1135 N N . ILE A 1 154 ? -2.309 26.266 20.562 1 92.75 154 ILE A N 1
ATOM 1136 C CA . ILE A 1 154 ? -1.453 27.281 19.969 1 92.75 154 ILE A CA 1
ATOM 1137 C C . ILE A 1 154 ? -0.88 26.75 18.656 1 92.75 154 ILE A C 1
ATOM 1139 O O . ILE A 1 154 ? -0.344 25.641 18.594 1 92.75 154 ILE A O 1
ATOM 1143 N N . SER A 1 155 ? -1.051 27.531 17.625 1 92 155 SER A N 1
ATOM 1144 C CA . SER A 1 155 ? -0.588 27.094 16.312 1 92 155 SER A CA 1
ATOM 1145 C C . SER A 1 155 ? 0.278 28.141 15.641 1 92 155 SER A C 1
ATOM 1147 O O . SER A 1 155 ? 0.123 29.344 15.906 1 92 155 SER A O 1
ATOM 1149 N N . ILE A 1 156 ? 1.232 27.688 14.805 1 91.94 156 ILE A N 1
ATOM 1150 C CA . ILE A 1 156 ? 2.107 28.562 14.031 1 91.94 156 ILE A CA 1
ATOM 1151 C C . ILE A 1 156 ? 2.25 28.031 12.609 1 91.94 156 ILE A C 1
ATOM 1153 O O . ILE A 1 156 ? 2.406 26.812 12.406 1 91.94 156 ILE A O 1
ATOM 1157 N N . GLN A 1 157 ? 2.078 28.875 11.648 1 92.06 157 GLN A N 1
ATOM 1158 C CA . GLN A 1 157 ? 2.346 28.5 10.266 1 92.06 157 GLN A CA 1
ATOM 1159 C C . GLN A 1 157 ? 3.701 29.031 9.805 1 92.06 157 GLN A C 1
ATOM 1161 O O . GLN A 1 157 ? 3.885 30.234 9.656 1 92.06 157 GLN A O 1
ATOM 1166 N N . SER A 1 158 ? 4.57 28.156 9.445 1 91.19 158 SER A N 1
ATOM 1167 C CA . SER A 1 158 ? 5.945 28.531 9.156 1 91.19 158 SER A CA 1
ATOM 1168 C C . SER A 1 158 ? 6.152 28.766 7.66 1 91.19 158 SER A C 1
ATOM 1170 O O . SER A 1 158 ? 7.137 29.391 7.254 1 91.19 158 SER A O 1
ATOM 1172 N N . SER A 1 159 ? 5.32 28.281 6.828 1 94.56 159 SER A N 1
ATOM 1173 C CA . SER A 1 159 ? 5.457 28.453 5.387 1 94.56 159 SER A CA 1
ATOM 1174 C C . SER A 1 159 ? 4.09 28.531 4.707 1 94.56 159 SER A C 1
ATOM 1176 O O . SER A 1 159 ? 3.125 27.922 5.18 1 94.56 159 SER A O 1
ATOM 1178 N N . GLY A 1 160 ? 4.086 29.281 3.682 1 94.12 160 GLY A N 1
ATOM 1179 C CA . GLY A 1 160 ? 2.885 29.344 2.867 1 94.12 160 GLY A CA 1
ATOM 1180 C C . GLY A 1 160 ? 2.973 28.5 1.608 1 94.12 160 GLY A C 1
ATOM 1181 O O . GLY A 1 160 ? 2.033 28.469 0.812 1 94.12 160 GLY A O 1
ATOM 1182 N N . GLU A 1 161 ? 4.047 27.781 1.371 1 95 161 GLU A N 1
ATOM 1183 C CA . GLU A 1 161 ? 4.273 27.031 0.143 1 95 161 GLU A CA 1
ATOM 1184 C C . GLU A 1 161 ? 3.398 25.781 0.097 1 95 161 GLU A C 1
ATOM 1186 O O . GLU A 1 161 ? 3.301 25.047 1.083 1 95 161 GLU A O 1
ATOM 1191 N N . PRO A 1 162 ? 2.807 25.547 -1.035 1 94.25 162 PRO A N 1
ATOM 1192 C CA . PRO A 1 162 ? 2 24.328 -1.142 1 94.25 162 PRO A CA 1
ATOM 1193 C C . PRO A 1 162 ? 2.777 23.078 -0.756 1 94.25 162 PRO A C 1
ATOM 1195 O O . PRO A 1 162 ? 3.875 22.844 -1.268 1 94.25 162 PRO A O 1
ATOM 1198 N N . GLY A 1 163 ? 2.23 22.344 0.091 1 92.5 163 GLY A N 1
ATOM 1199 C CA . GLY A 1 163 ? 2.883 21.156 0.597 1 92.5 163 GLY A CA 1
ATOM 1200 C C . GLY A 1 163 ? 3.596 21.375 1.918 1 92.5 163 GLY A C 1
ATOM 1201 O O . GLY A 1 163 ? 3.873 20.422 2.646 1 92.5 163 GLY A O 1
ATOM 1202 N N . LYS A 1 164 ? 3.957 22.578 2.215 1 93.12 164 LYS A N 1
ATOM 1203 C CA . LYS A 1 164 ? 4.602 22.938 3.475 1 93.12 164 LYS A CA 1
ATOM 1204 C C . LYS A 1 164 ? 3.713 23.859 4.301 1 93.12 164 LYS A C 1
ATOM 1206 O O . LYS A 1 164 ? 4.07 24.234 5.418 1 93.12 164 LYS A O 1
ATOM 1211 N N . ASN A 1 165 ? 2.627 24.203 3.734 1 93.38 165 ASN A N 1
ATOM 1212 C CA . ASN A 1 165 ? 1.735 25.172 4.371 1 93.38 165 ASN A CA 1
ATOM 1213 C C . ASN A 1 165 ? 0.81 24.5 5.379 1 93.38 165 ASN A C 1
ATOM 1215 O O . ASN A 1 165 ? -0.398 24.75 5.383 1 93.38 165 ASN A O 1
ATOM 1219 N N . ILE A 1 166 ? 1.324 23.719 6.164 1 91.25 166 ILE A N 1
ATOM 1220 C CA . ILE A 1 166 ? 0.619 23.047 7.246 1 91.25 166 ILE A CA 1
ATOM 1221 C C . ILE A 1 166 ? 1.122 23.562 8.594 1 91.25 166 ILE A C 1
ATOM 1223 O O . ILE A 1 166 ? 2.314 23.469 8.891 1 91.25 166 ILE A O 1
ATOM 1227 N N . SER A 1 167 ? 0.201 24 9.391 1 90.88 167 SER A N 1
ATOM 1228 C CA . SER A 1 167 ? 0.568 24.578 10.672 1 90.88 167 SER A CA 1
ATOM 1229 C C . SER A 1 167 ? 0.987 23.516 11.68 1 90.88 167 SER A C 1
ATOM 1231 O O . SER A 1 167 ? 0.405 22.422 11.711 1 90.88 167 SER A O 1
ATOM 1233 N N . GLU A 1 168 ? 1.902 23.875 12.43 1 89.56 168 GLU A N 1
ATOM 1234 C CA . GLU A 1 168 ? 2.205 23.125 13.641 1 89.56 168 GLU A CA 1
ATOM 1235 C C . GLU A 1 168 ? 1.344 23.594 14.812 1 89.56 168 GLU A C 1
ATOM 1237 O O . GLU A 1 168 ? 0.946 24.75 14.875 1 89.56 168 GLU A O 1
ATOM 1242 N N . PHE A 1 169 ? 1.046 22.656 15.656 1 90.19 169 PHE A N 1
ATOM 1243 C CA . PHE A 1 169 ? 0.232 23.078 16.797 1 90.19 169 PHE A CA 1
ATOM 1244 C C . PHE A 1 169 ? 0.618 22.297 18.047 1 90.19 169 PHE A C 1
ATOM 1246 O O . PHE A 1 169 ? 1.163 21.203 17.953 1 90.19 169 PHE A O 1
ATOM 1253 N N . TRP A 1 170 ? 0.361 22.875 19.219 1 91 170 TRP A N 1
ATOM 1254 C CA . TRP A 1 170 ? 0.587 22.297 20.547 1 91 170 TRP A CA 1
ATOM 1255 C C . TRP A 1 170 ? -0.627 22.5 21.438 1 91 170 TRP A C 1
ATOM 1257 O O . TRP A 1 170 ? -1.273 23.547 21.391 1 91 170 TRP A O 1
ATOM 1267 N N . VAL A 1 171 ? -0.903 21.516 22.125 1 91.75 171 VAL A N 1
ATOM 1268 C CA . VAL A 1 171 ? -1.966 21.641 23.109 1 91.75 171 VAL A CA 1
ATOM 1269 C C . VAL A 1 171 ? -1.388 22.156 24.422 1 91.75 171 VAL A C 1
ATOM 1271 O O . VAL A 1 171 ? -0.521 21.516 25.031 1 91.75 171 VAL A O 1
ATOM 1274 N N . ARG A 1 172 ? -1.896 23.312 24.828 1 91.44 172 ARG A N 1
ATOM 1275 C CA . ARG A 1 172 ? -1.498 23.984 26.062 1 91.44 172 ARG A CA 1
ATOM 1276 C C . ARG A 1 172 ? 0.014 24.188 26.109 1 91.44 172 ARG A C 1
ATOM 1278 O O . ARG A 1 172 ? 0.634 24 27.156 1 91.44 172 ARG A O 1
ATOM 1285 N N . GLY A 1 173 ? 0.602 24.328 24.906 1 86.12 173 GLY A N 1
ATOM 1286 C CA . GLY A 1 173 ? 1.999 24.719 24.781 1 86.12 173 GLY A CA 1
ATOM 1287 C C . GLY A 1 173 ? 2.949 23.531 24.844 1 86.12 173 GLY A C 1
ATOM 1288 O O . GLY A 1 173 ? 2.535 22.391 24.672 1 86.12 173 GLY A O 1
ATOM 1289 N N . ILE A 1 174 ? 4.262 23.844 25 1 84.94 174 ILE A N 1
ATOM 1290 C CA . ILE A 1 174 ? 5.316 22.844 25.016 1 84.94 174 ILE A CA 1
ATOM 1291 C C . ILE A 1 174 ? 5.551 22.375 26.453 1 84.94 174 ILE A C 1
ATOM 1293 O O . ILE A 1 174 ? 5.934 23.172 27.312 1 84.94 174 ILE A O 1
ATOM 1297 N N . GLY A 1 175 ? 5.383 21.141 26.688 1 79.62 175 GLY A N 1
ATOM 1298 C CA . GLY A 1 175 ? 5.426 20.656 28.047 1 79.62 175 GLY A CA 1
ATOM 1299 C C . GLY A 1 175 ? 6.684 19.875 28.375 1 79.62 175 GLY A C 1
ATOM 1300 O O . GLY A 1 175 ? 6.891 19.453 29.516 1 79.62 175 GLY A O 1
ATOM 1301 N N . THR A 1 176 ? 7.555 19.625 27.266 1 81.38 176 THR A N 1
ATOM 1302 C CA . THR A 1 176 ? 8.766 18.859 27.516 1 81.38 176 THR A CA 1
ATOM 1303 C C . THR A 1 176 ? 9.875 19.281 26.562 1 81.38 176 THR A C 1
ATOM 1305 O O . THR A 1 176 ? 9.609 19.828 25.484 1 81.38 176 THR A O 1
ATOM 1308 N N . PHE A 1 177 ? 11.07 19.141 27.031 1 78.56 177 PHE A N 1
ATOM 1309 C CA . PHE A 1 177 ? 12.203 19.359 26.141 1 78.56 177 PHE A CA 1
ATOM 1310 C C . PHE A 1 177 ? 12.828 18.047 25.703 1 78.56 177 PHE A C 1
ATOM 1312 O O . PHE A 1 177 ? 13.883 18.031 25.078 1 78.56 177 PHE A O 1
ATOM 1319 N N . GLY A 1 178 ? 12.07 16.984 26.078 1 70.88 178 GLY A N 1
ATOM 1320 C CA . GLY A 1 178 ? 12.508 15.68 25.609 1 70.88 178 GLY A CA 1
ATOM 1321 C C . GLY A 1 178 ? 12.055 15.375 24.188 1 70.88 178 GLY A C 1
ATOM 1322 O O . GLY A 1 178 ? 11.922 16.281 23.359 1 70.88 178 GLY A O 1
ATOM 1323 N N . ALA A 1 179 ? 11.922 13.977 24 1 66.56 179 ALA A N 1
ATOM 1324 C CA . ALA A 1 179 ? 11.617 13.547 22.641 1 66.56 179 ALA A CA 1
ATOM 1325 C C . ALA A 1 179 ? 10.133 13.766 22.328 1 66.56 179 ALA A C 1
ATOM 1327 O O . ALA A 1 179 ? 9.266 13.445 23.141 1 66.56 179 ALA A O 1
ATOM 1328 N N . ASN A 1 180 ? 9.688 14.469 21.312 1 65.94 180 ASN A N 1
ATOM 1329 C CA . ASN A 1 180 ? 8.391 14.641 20.656 1 65.94 180 ASN A CA 1
ATOM 1330 C C . ASN A 1 180 ? 7.441 15.484 21.5 1 65.94 180 ASN A C 1
ATOM 1332 O O . ASN A 1 180 ? 6.941 15.023 22.531 1 65.94 180 ASN A O 1
ATOM 1336 N N . SER A 1 181 ? 7.027 16.547 21.281 1 71.88 181 SER A N 1
ATOM 1337 C CA . SER A 1 181 ? 6.121 17.438 22 1 71.88 181 SER A CA 1
ATOM 1338 C C . SER A 1 181 ? 4.793 17.578 21.266 1 71.88 181 SER A C 1
ATOM 1340 O O . SER A 1 181 ? 3.939 18.375 21.656 1 71.88 181 SER A O 1
ATOM 1342 N N . SER A 1 182 ? 4.555 16.672 20.328 1 80.44 182 SER A N 1
ATOM 1343 C CA . SER A 1 182 ? 3.346 16.828 19.516 1 80.44 182 SER A CA 1
ATOM 1344 C C . SER A 1 182 ? 2.166 16.094 20.141 1 80.44 182 SER A C 1
ATOM 1346 O O . SER A 1 182 ? 2.352 15.094 20.844 1 80.44 182 SER A O 1
ATOM 1348 N N . ALA A 1 183 ? 1.008 16.562 19.891 1 86.75 183 ALA A N 1
ATOM 1349 C CA . ALA A 1 183 ? -0.219 15.93 20.375 1 86.75 183 ALA A CA 1
ATOM 1350 C C . ALA A 1 183 ? -0.529 14.664 19.578 1 86.75 183 ALA A C 1
ATOM 1352 O O . ALA A 1 183 ? -0.126 14.523 18.422 1 86.75 183 ALA A O 1
ATOM 1353 N N . LEU A 1 184 ? -1.214 13.734 20.266 1 88.56 184 LEU A N 1
ATOM 1354 C CA . LEU A 1 184 ? -1.712 12.539 19.594 1 88.56 184 LEU A CA 1
ATOM 1355 C C . LEU A 1 184 ? -2.975 12.852 18.797 1 88.56 184 LEU A C 1
ATOM 1357 O O . LEU A 1 184 ? -3.918 13.445 19.328 1 88.56 184 LEU A O 1
ATOM 1361 N N . VAL A 1 185 ? -2.982 12.531 17.578 1 92 185 VAL A N 1
ATOM 1362 C CA . VAL A 1 185 ? -4.16 12.734 16.734 1 92 185 VAL A CA 1
ATOM 1363 C C . VAL A 1 185 ? -4.816 11.383 16.438 1 92 185 VAL A C 1
ATOM 1365 O O . VAL A 1 185 ? -4.176 10.492 15.883 1 92 185 VAL A O 1
ATOM 1368 N N . LEU A 1 186 ? -6.008 11.312 16.812 1 92.62 186 LEU A N 1
ATOM 1369 C CA . LEU A 1 186 ? -6.785 10.102 16.547 1 92.62 186 LEU A CA 1
ATOM 1370 C C . LEU A 1 186 ? -7.965 10.398 15.625 1 92.62 186 LEU A C 1
ATOM 1372 O O . LEU A 1 186 ? -8.773 11.289 15.914 1 92.62 186 LEU A O 1
ATOM 1376 N N . ILE A 1 187 ? -8.102 9.766 14.617 1 93.75 187 ILE A N 1
ATOM 1377 C CA . ILE A 1 187 ? -9.227 9.828 13.688 1 93.75 187 ILE A CA 1
ATOM 1378 C C . ILE A 1 187 ? -10.031 8.531 13.773 1 93.75 187 ILE A C 1
ATOM 1380 O O . ILE A 1 187 ? -9.555 7.469 13.375 1 93.75 187 ILE A O 1
ATOM 1384 N N . ASP A 1 188 ? -11.164 8.602 14.25 1 91.12 188 ASP A N 1
ATOM 1385 C CA . ASP A 1 188 ? -12.008 7.441 14.5 1 91.12 188 ASP A CA 1
ATOM 1386 C C . ASP A 1 188 ? -11.305 6.426 15.398 1 91.12 188 ASP A C 1
ATOM 1388 O O . ASP A 1 188 ? -11.336 5.223 15.125 1 91.12 188 ASP A O 1
ATOM 1392 N N . GLY A 1 189 ? -10.578 6.953 16.312 1 87.5 189 GLY A N 1
ATOM 1393 C CA . GLY A 1 189 ? -9.938 6.121 17.328 1 87.5 189 GLY A CA 1
ATOM 1394 C C . GLY A 1 189 ? -8.57 5.621 16.906 1 87.5 189 GLY A C 1
ATOM 1395 O O . GLY A 1 189 ? -7.871 4.98 17.703 1 87.5 189 GLY A O 1
ATOM 1396 N N . LEU A 1 190 ? -8.172 5.945 15.734 1 90.62 190 LEU A N 1
ATOM 1397 C CA . LEU A 1 190 ? -6.879 5.488 15.242 1 90.62 190 LEU A CA 1
ATOM 1398 C C . LEU A 1 190 ? -5.957 6.668 14.961 1 90.62 190 LEU A C 1
ATOM 1400 O O . LEU A 1 190 ? -6.418 7.738 14.562 1 90.62 190 LEU A O 1
ATOM 1404 N N . GLU A 1 191 ? -4.672 6.43 15.156 1 90.06 191 GLU A N 1
ATOM 1405 C CA . GLU A 1 191 ? -3.703 7.488 14.906 1 90.06 191 GLU A CA 1
ATOM 1406 C C . GLU A 1 191 ? -3.689 7.883 13.43 1 90.06 191 GLU A C 1
ATOM 1408 O O . GLU A 1 191 ? -3.775 7.023 12.555 1 90.06 191 GLU A O 1
ATOM 1413 N N . GLY A 1 192 ? -3.717 9.148 13.203 1 90.31 192 GLY A N 1
ATOM 1414 C CA . GLY A 1 192 ? -3.697 9.656 11.844 1 90.31 192 GLY A CA 1
ATOM 1415 C C . GLY A 1 192 ? -3.156 11.07 11.742 1 90.31 192 GLY A C 1
ATOM 1416 O O . GLY A 1 192 ? -2.65 11.617 12.727 1 90.31 192 GLY A O 1
ATOM 1417 N N . ASP A 1 193 ? -3.18 11.562 10.516 1 92.25 193 ASP A N 1
ATOM 1418 C CA . ASP A 1 193 ? -2.727 12.914 10.219 1 92.25 193 ASP A CA 1
ATOM 1419 C C . ASP A 1 193 ? -3.908 13.852 9.969 1 92.25 193 ASP A C 1
ATOM 1421 O O . ASP A 1 193 ? -4.676 13.648 9.023 1 92.25 193 ASP A O 1
ATOM 1425 N N . LEU A 1 194 ? -3.943 14.82 10.734 1 91.38 194 LEU A N 1
ATOM 1426 C CA . LEU A 1 194 ? -5.07 15.742 10.688 1 91.38 194 LEU A CA 1
ATOM 1427 C C . LEU A 1 194 ? -5.137 16.469 9.344 1 91.38 194 LEU A C 1
ATOM 1429 O O . LEU A 1 194 ? -6.223 16.781 8.859 1 91.38 194 LEU A O 1
ATOM 1433 N N . SER A 1 195 ? -3.996 16.703 8.742 1 91.31 195 SER A N 1
ATOM 1434 C CA . SER A 1 195 ? -3.936 17.469 7.504 1 91.31 195 SER A CA 1
ATOM 1435 C C . SER A 1 195 ? -4.535 16.688 6.34 1 91.31 195 SER A C 1
ATOM 1437 O O . SER A 1 195 ? -4.82 17.25 5.285 1 91.31 195 SER A O 1
ATOM 1439 N N . GLN A 1 196 ? -4.852 15.453 6.523 1 91.25 196 GLN A N 1
ATOM 1440 C CA . GLN A 1 196 ? -5.316 14.609 5.43 1 91.25 196 GLN A CA 1
ATOM 1441 C C . GLN A 1 196 ? -6.82 14.359 5.523 1 91.25 196 GLN A C 1
ATOM 1443 O O . GLN A 1 196 ? -7.387 13.625 4.715 1 91.25 196 GLN A O 1
ATOM 1448 N N . VAL A 1 197 ? -7.426 14.992 6.441 1 91.56 197 VAL A N 1
ATOM 1449 C CA . VAL A 1 197 ? -8.867 14.836 6.617 1 91.56 197 VAL A CA 1
ATOM 1450 C C . VAL A 1 197 ? -9.586 16.062 6.055 1 91.56 197 VAL A C 1
ATOM 1452 O O . VAL A 1 197 ? -9.25 17.203 6.391 1 91.56 197 VAL A O 1
ATOM 1455 N N . ASP A 1 198 ? -10.547 15.805 5.246 1 90.88 198 ASP A N 1
ATOM 1456 C CA . ASP A 1 198 ? -11.391 16.906 4.777 1 90.88 198 ASP A CA 1
ATOM 1457 C C . ASP A 1 198 ? -12.359 17.359 5.867 1 90.88 198 ASP A C 1
ATOM 1459 O O . ASP A 1 198 ? -13.023 16.531 6.492 1 90.88 198 ASP A O 1
ATOM 1463 N N . PRO A 1 199 ? -12.469 18.562 6.098 1 87.81 199 PRO A N 1
ATOM 1464 C CA . PRO A 1 199 ? -13.391 19.047 7.125 1 87.81 199 PRO A CA 1
ATOM 1465 C C . PRO A 1 199 ? -14.828 18.594 6.891 1 87.81 199 PRO A C 1
ATOM 1467 O O . PRO A 1 199 ? -15.586 18.406 7.848 1 87.81 199 PRO A O 1
ATOM 1470 N N . ALA A 1 200 ? -15.234 18.422 5.652 1 89.38 200 ALA A N 1
ATOM 1471 C CA . ALA A 1 200 ? -16.594 18.016 5.34 1 89.38 200 ALA A CA 1
ATOM 1472 C C . ALA A 1 200 ? -16.859 16.578 5.793 1 89.38 200 ALA A C 1
ATOM 1474 O O . ALA A 1 200 ? -18.016 16.156 5.91 1 89.38 200 ALA A O 1
ATOM 1475 N N . ASP A 1 201 ? -15.836 15.875 6.074 1 92.81 201 ASP A N 1
ATOM 1476 C CA . ASP A 1 201 ? -15.992 14.492 6.531 1 92.81 201 ASP A CA 1
ATOM 1477 C C . ASP A 1 201 ? -16.125 14.43 8.047 1 92.81 201 ASP A C 1
ATOM 1479 O O . ASP A 1 201 ? -16.516 13.398 8.602 1 92.81 201 ASP A O 1
ATOM 1483 N N . VAL A 1 202 ? -15.852 15.445 8.742 1 91.5 202 VAL A N 1
ATOM 1484 C CA . VAL A 1 202 ? -15.75 15.43 10.195 1 91.5 202 VAL A CA 1
ATOM 1485 C C . VAL A 1 202 ? -17.141 15.609 10.805 1 91.5 202 VAL A C 1
ATOM 1487 O O . VAL A 1 202 ? -17.906 16.484 10.398 1 91.5 202 VAL A O 1
ATOM 1490 N N . GLU A 1 203 ? -17.469 14.812 11.695 1 89.38 203 GLU A N 1
ATOM 1491 C CA . GLU A 1 203 ? -18.703 14.906 12.461 1 89.38 203 GLU A CA 1
ATOM 1492 C C . GLU A 1 203 ? -18.484 15.641 13.781 1 89.38 203 GLU A C 1
ATOM 1494 O O . GLU A 1 203 ? -19.328 16.438 14.211 1 89.38 203 GLU A O 1
ATOM 1499 N N . SER A 1 204 ? -17.375 15.234 14.43 1 87.81 204 SER A N 1
ATOM 1500 C CA . SER A 1 204 ? -17.062 15.906 15.688 1 87.81 204 SER A CA 1
ATOM 1501 C C . SER A 1 204 ? -15.555 16.078 15.852 1 87.81 204 SER A C 1
ATOM 1503 O O . SER A 1 204 ? -14.766 15.336 15.266 1 87.81 204 SER A O 1
ATOM 1505 N N . PHE A 1 205 ? -15.148 17.062 16.516 1 88.94 205 PHE A N 1
ATOM 1506 C CA . PHE A 1 205 ? -13.766 17.438 16.812 1 88.94 205 PHE A CA 1
ATOM 1507 C C . PHE A 1 205 ? -13.609 17.812 18.281 1 88.94 205 PHE A C 1
ATOM 1509 O O . PHE A 1 205 ? -14.297 18.703 18.766 1 88.94 205 PHE A O 1
ATOM 1516 N N . SER A 1 206 ? -12.711 17.094 19 1 89.88 206 SER A N 1
ATOM 1517 C CA . SER A 1 206 ? -12.492 17.359 20.422 1 89.88 206 SER A CA 1
ATOM 1518 C C . SER A 1 206 ? -11 17.375 20.75 1 89.88 206 SER A C 1
ATOM 1520 O O . SER A 1 206 ? -10.211 16.656 20.125 1 89.88 206 SER A O 1
ATOM 1522 N N . VAL A 1 207 ? -10.672 18.109 21.672 1 91.31 207 VAL A N 1
ATOM 1523 C CA . VAL A 1 207 ? -9.312 18.172 22.203 1 91.31 207 VAL A CA 1
ATOM 1524 C C . VAL A 1 207 ? -9.32 17.797 23.688 1 91.31 207 VAL A C 1
ATOM 1526 O O . VAL A 1 207 ? -10.008 18.438 24.484 1 91.31 207 VAL A O 1
ATOM 1529 N N . LEU A 1 208 ? -8.641 16.781 23.984 1 90.62 208 LEU A N 1
ATOM 1530 C CA . LEU A 1 208 ? -8.438 16.375 25.359 1 90.62 208 LEU A CA 1
ATOM 1531 C C . LEU A 1 208 ? -7.164 17 25.938 1 90.62 208 LEU A C 1
ATOM 1533 O O . LEU A 1 208 ? -6.082 16.812 25.375 1 90.62 208 LEU A O 1
ATOM 1537 N N . LYS A 1 209 ? -7.258 17.547 27.141 1 89.19 209 LYS A N 1
ATOM 1538 C CA . LYS A 1 209 ? -6.152 18.406 27.562 1 89.19 209 LYS A CA 1
ATOM 1539 C C . LYS A 1 209 ? -5.602 17.984 28.922 1 89.19 209 LYS A C 1
ATOM 1541 O O . LYS A 1 209 ? -4.441 18.25 29.234 1 89.19 209 LYS A O 1
ATOM 1546 N N . ASP A 1 210 ? -6.402 17.438 29.75 1 86.5 210 ASP A N 1
ATOM 1547 C CA . ASP A 1 210 ? -5.926 17.094 31.078 1 86.5 210 ASP A CA 1
ATOM 1548 C C . ASP A 1 210 ? -5.703 15.594 31.234 1 86.5 210 ASP A C 1
ATOM 1550 O O . ASP A 1 210 ? -5.883 14.836 30.266 1 86.5 210 ASP A O 1
ATOM 1554 N N . ALA A 1 211 ? -5.246 15.148 32.375 1 78.19 211 ALA A N 1
ATOM 1555 C CA . ALA A 1 211 ? -4.859 13.758 32.594 1 78.19 211 ALA A CA 1
ATOM 1556 C C . ALA A 1 211 ? -6.074 12.836 32.562 1 78.19 211 ALA A C 1
ATOM 1558 O O . ALA A 1 211 ? -6.016 11.727 32.062 1 78.19 211 ALA A O 1
ATOM 1559 N N . SER A 1 212 ? -7.062 13.281 33.125 1 76.62 212 SER A N 1
ATOM 1560 C CA . SER A 1 212 ? -8.25 12.43 33.188 1 76.62 212 SER A CA 1
ATOM 1561 C C . SER A 1 212 ? -8.805 12.125 31.812 1 76.62 212 SER A C 1
ATOM 1563 O O . SER A 1 212 ? -9.328 11.039 31.562 1 76.62 212 SER A O 1
ATOM 1565 N N . ALA A 1 213 ? -8.633 13 30.984 1 74 213 ALA A N 1
ATOM 1566 C CA . ALA A 1 213 ? -9.141 12.828 29.625 1 74 213 ALA A CA 1
ATOM 1567 C C . ALA A 1 213 ? -8.172 12 28.781 1 74 213 ALA A C 1
ATOM 1569 O O . ALA A 1 213 ? -8.594 11.305 27.859 1 74 213 ALA A O 1
ATOM 1570 N N . THR A 1 214 ? -6.906 12.062 29.016 1 75.62 214 THR A N 1
ATOM 1571 C CA . THR A 1 214 ? -5.914 11.516 28.094 1 75.62 214 THR A CA 1
ATOM 1572 C C . THR A 1 214 ? -5.332 10.219 28.625 1 75.62 214 THR A C 1
ATOM 1574 O O . THR A 1 214 ? -4.691 9.461 27.891 1 75.62 214 THR A O 1
ATOM 1577 N N . ALA A 1 215 ? -5.582 9.914 29.812 1 70.81 215 ALA A N 1
ATOM 1578 C CA . ALA A 1 215 ? -4.918 8.797 30.484 1 70.81 215 ALA A CA 1
ATOM 1579 C C . ALA A 1 215 ? -5.242 7.473 29.812 1 70.81 215 ALA A C 1
ATOM 1581 O O . ALA A 1 215 ? -4.43 6.547 29.812 1 70.81 215 ALA A O 1
ATOM 1582 N N . VAL A 1 216 ? -6.316 7.48 29.219 1 72.62 216 VAL A N 1
ATOM 1583 C CA . VAL A 1 216 ? -6.734 6.234 28.578 1 72.62 216 VAL A CA 1
ATOM 1584 C C . VAL A 1 216 ? -5.805 5.906 27.422 1 72.62 216 VAL A C 1
ATOM 1586 O O . VAL A 1 216 ? -5.688 4.75 27.016 1 72.62 216 VAL A O 1
ATOM 1589 N N . TYR A 1 217 ? -5.133 6.898 27.016 1 75.56 217 TYR A N 1
ATOM 1590 C CA . TYR A 1 217 ? -4.258 6.676 25.875 1 75.56 217 TYR A CA 1
ATOM 1591 C C . TYR A 1 217 ? -2.812 6.488 26.328 1 75.56 217 TYR A C 1
ATOM 1593 O O . TYR A 1 217 ? -1.919 6.305 25.5 1 75.56 217 TYR A O 1
ATOM 1601 N N . GLY A 1 218 ? -2.686 6.641 27.547 1 67.44 218 GLY A N 1
ATOM 1602 C CA . GLY A 1 218 ? -1.371 6.375 28.109 1 67.44 218 GLY A CA 1
ATOM 1603 C C . GLY A 1 218 ? -0.323 7.379 27.688 1 67.44 218 GLY A C 1
ATOM 1604 O O . GLY A 1 218 ? -0.552 8.594 27.75 1 67.44 218 GLY A O 1
ATOM 1605 N N . VAL A 1 219 ? 0.9 6.762 27.234 1 68.94 219 VAL A N 1
ATOM 1606 C CA . VAL A 1 219 ? 2.121 7.508 26.953 1 68.94 219 VAL A CA 1
ATOM 1607 C C . VAL A 1 219 ? 1.925 8.383 25.719 1 68.94 219 VAL A C 1
ATOM 1609 O O . VAL A 1 219 ? 2.576 9.414 25.578 1 68.94 219 VAL A O 1
ATOM 1612 N N . ARG A 1 220 ? 1.018 7.992 24.891 1 74.56 220 ARG A N 1
ATOM 1613 C CA . ARG A 1 220 ? 0.822 8.711 23.641 1 74.56 220 ARG A CA 1
ATOM 1614 C C . ARG A 1 220 ? 0.039 10 23.859 1 74.56 220 ARG A C 1
ATOM 1616 O O . ARG A 1 220 ? 0.105 10.922 23.047 1 74.56 220 ARG A O 1
ATOM 1623 N N . GLY A 1 221 ? -0.639 10.102 24.953 1 75.62 221 GLY A N 1
ATOM 1624 C CA . GLY A 1 221 ? -1.52 11.234 25.203 1 75.62 221 GLY A CA 1
ATOM 1625 C C . GLY A 1 221 ? -0.92 12.266 26.141 1 75.62 221 GLY A C 1
ATOM 1626 O O . GLY A 1 221 ? -1.614 13.18 26.578 1 75.62 221 GLY A O 1
ATOM 1627 N N . ALA A 1 222 ? 0.318 12.156 26.344 1 73.25 222 ALA A N 1
ATOM 1628 C CA . ALA A 1 222 ? 0.944 13.016 27.344 1 73.25 222 ALA A CA 1
ATOM 1629 C C . ALA A 1 222 ? 0.889 14.477 26.922 1 73.25 222 ALA A C 1
ATOM 1631 O O . ALA A 1 222 ? 0.802 15.367 27.781 1 73.25 222 ALA A O 1
ATOM 1632 N N . ASN A 1 223 ? 0.876 14.758 25.719 1 81.81 223 ASN A N 1
ATOM 1633 C CA . ASN A 1 223 ? 0.907 16.125 25.219 1 81.81 223 ASN A CA 1
ATOM 1634 C C . ASN A 1 223 ? -0.444 16.547 24.641 1 81.81 223 ASN A C 1
ATOM 1636 O O . ASN A 1 223 ? -0.514 17.453 23.797 1 81.81 223 ASN A O 1
ATOM 1640 N N . GLY A 1 224 ? -1.515 15.844 25.016 1 86.62 224 GLY A N 1
ATOM 1641 C CA . GLY A 1 224 ? -2.846 16.156 24.516 1 86.62 224 GLY A CA 1
ATOM 1642 C C . GLY A 1 224 ? -3.287 15.227 23.406 1 86.62 224 GLY A C 1
ATOM 1643 O O . GLY A 1 224 ? -2.453 14.609 22.734 1 86.62 224 GLY A O 1
ATOM 1644 N N . VAL A 1 225 ? -4.574 15.125 23.297 1 89.5 225 VAL A N 1
ATOM 1645 C CA . VAL A 1 225 ? -5.125 14.242 22.266 1 89.5 225 VAL A CA 1
ATOM 1646 C C . VAL A 1 225 ? -6.18 14.992 21.453 1 89.5 225 VAL A C 1
ATOM 1648 O O . VAL A 1 225 ? -7.02 15.695 22.031 1 89.5 225 VAL A O 1
ATOM 1651 N N . ILE A 1 226 ? -6.09 14.891 20.203 1 92.19 226 ILE A N 1
ATOM 1652 C CA . ILE A 1 226 ? -7.137 15.375 19.312 1 92.19 226 ILE A CA 1
ATOM 1653 C C . ILE A 1 226 ? -7.961 14.203 18.797 1 92.19 226 ILE A C 1
ATOM 1655 O O . ILE A 1 226 ? -7.41 13.242 18.234 1 92.19 226 ILE A O 1
ATOM 1659 N N . LEU A 1 227 ? -9.18 14.328 18.984 1 92.19 227 LEU A N 1
ATOM 1660 C CA . LEU A 1 227 ? -10.094 13.289 18.516 1 92.19 227 LEU A CA 1
ATOM 1661 C C . LEU A 1 227 ? -10.953 13.789 17.359 1 92.19 227 LEU A C 1
ATOM 1663 O O . LEU A 1 227 ? -11.656 14.797 17.5 1 92.19 227 LEU A O 1
ATOM 1667 N N . VAL A 1 228 ? -10.883 13.141 16.344 1 92.31 228 VAL A N 1
ATOM 1668 C CA . VAL A 1 228 ? -11.719 13.43 15.18 1 92.31 228 VAL A CA 1
ATOM 1669 C C . VAL A 1 228 ? -12.617 12.234 14.883 1 92.31 228 VAL A C 1
ATOM 1671 O O . VAL A 1 228 ? -12.141 11.102 14.773 1 92.31 228 VAL A O 1
ATOM 1674 N N . THR A 1 229 ? -13.828 12.469 14.875 1 91.94 229 THR A N 1
ATOM 1675 C CA . THR A 1 229 ? -14.789 11.461 14.422 1 91.94 229 THR A CA 1
ATOM 1676 C C . THR A 1 229 ? -15.352 11.828 13.055 1 91.94 229 THR A C 1
ATOM 1678 O O . THR A 1 229 ? -15.812 12.953 12.844 1 91.94 229 THR A O 1
ATOM 1681 N N . THR A 1 230 ? -15.344 10.984 12.172 1 93.75 230 THR A N 1
ATOM 1682 C CA . THR A 1 230 ? -15.836 11.266 10.828 1 93.75 230 THR A CA 1
ATOM 1683 C C . THR A 1 230 ? -17.297 10.844 10.695 1 93.75 230 THR A C 1
ATOM 1685 O O . THR A 1 230 ? -17.812 10.086 11.523 1 93.75 230 THR A O 1
ATOM 1688 N N . LYS A 1 231 ? -17.922 11.375 9.734 1 92.88 231 LYS A N 1
ATOM 1689 C CA . LYS A 1 231 ? -19.344 11.133 9.508 1 92.88 231 LYS A CA 1
ATOM 1690 C C . LYS A 1 231 ? -19.609 9.656 9.219 1 92.88 231 LYS A C 1
ATOM 1692 O O . LYS A 1 231 ? -18.766 8.977 8.617 1 92.88 231 LYS A O 1
ATOM 1697 N N . ARG A 1 232 ? -20.797 9.258 9.703 1 91.81 232 ARG A N 1
ATOM 1698 C CA . ARG A 1 232 ? -21.281 7.898 9.477 1 91.81 232 ARG A CA 1
ATOM 1699 C C . ARG A 1 232 ? -22.609 7.914 8.719 1 91.81 232 ARG A C 1
ATOM 1701 O O . ARG A 1 232 ? -23.203 8.977 8.5 1 91.81 232 ARG A O 1
ATOM 1708 N N . GLY A 1 233 ? -23.016 6.699 8.289 1 87.69 233 GLY A N 1
ATOM 1709 C CA . GLY A 1 233 ? -24.312 6.605 7.629 1 87.69 233 GLY A CA 1
ATOM 1710 C C . GLY A 1 233 ? -25.484 6.789 8.578 1 87.69 233 GLY A C 1
ATOM 1711 O O . GLY A 1 233 ? -25.344 6.617 9.789 1 87.69 233 GLY A O 1
ATOM 1712 N N . THR A 1 234 ? -26.609 7.254 8 1 80.12 234 THR A N 1
ATOM 1713 C CA . THR A 1 234 ? -27.844 7.43 8.766 1 80.12 234 THR A CA 1
ATOM 1714 C C . THR A 1 234 ? -29.016 6.754 8.07 1 80.12 234 THR A C 1
ATOM 1716 O O . THR A 1 234 ? -28.953 6.465 6.871 1 80.12 234 THR A O 1
ATOM 1719 N N . VAL A 1 235 ? -30 6.34 8.805 1 74.31 235 VAL A N 1
ATOM 1720 C CA . VAL A 1 235 ? -31.188 5.727 8.234 1 74.31 235 VAL A CA 1
ATOM 1721 C C . VAL A 1 235 ? -32.031 6.789 7.551 1 74.31 235 VAL A C 1
ATOM 1723 O O . VAL A 1 235 ? -32.938 6.465 6.754 1 74.31 235 VAL A O 1
ATOM 1726 N N . GLU A 1 236 ? -31.594 7.945 7.586 1 66.25 236 GLU A N 1
ATOM 1727 C CA . GLU A 1 236 ? -32.344 9.062 7.016 1 66.25 236 GLU A CA 1
ATOM 1728 C C . GLU A 1 236 ? -32.219 9.086 5.492 1 66.25 236 GLU A C 1
ATOM 1730 O O . GLU A 1 236 ? -31.766 8.117 4.883 1 66.25 236 GLU A O 1
ATOM 1735 N N . LYS A 1 237 ? -32.844 10.078 4.922 1 68.19 237 LYS A N 1
ATOM 1736 C CA . LYS A 1 237 ? -32.781 10.305 3.482 1 68.19 237 LYS A CA 1
ATOM 1737 C C . LYS A 1 237 ? -31.344 10.469 3.012 1 68.19 237 LYS A C 1
ATOM 1739 O O . LYS A 1 237 ? -30.5 11 3.742 1 68.19 237 LYS A O 1
ATOM 1744 N N . LEU A 1 238 ? -31.109 9.945 1.863 1 78.5 238 LEU A N 1
ATOM 1745 C CA . LEU A 1 238 ? -29.812 10.086 1.222 1 78.5 238 LEU A CA 1
ATOM 1746 C C . LEU A 1 238 ? -29.422 11.555 1.098 1 78.5 238 LEU A C 1
ATOM 1748 O O . LEU A 1 238 ? -30.219 12.375 0.653 1 78.5 238 LEU A O 1
ATOM 1752 N N . LYS A 1 239 ? -28.344 11.875 1.578 1 84.88 239 LYS A N 1
ATOM 1753 C CA . LYS A 1 239 ? -27.797 13.219 1.475 1 84.88 239 LYS A CA 1
ATOM 1754 C C . LYS A 1 239 ? -26.516 13.219 0.641 1 84.88 239 LYS A C 1
ATOM 1756 O O . LYS A 1 239 ? -25.516 12.594 1.014 1 84.88 239 LYS A O 1
ATOM 1761 N N . ILE A 1 240 ? -26.547 13.805 -0.495 1 87.69 240 ILE A N 1
ATOM 1762 C CA . ILE A 1 240 ? -25.359 13.961 -1.335 1 87.69 240 ILE A CA 1
ATOM 1763 C C . ILE A 1 240 ? -24.875 15.406 -1.283 1 87.69 240 ILE A C 1
ATOM 1765 O O . ILE A 1 240 ? -25.672 16.344 -1.463 1 87.69 240 ILE A O 1
ATOM 1769 N N . THR A 1 241 ? -23.672 15.586 -1.028 1 91.94 241 THR A N 1
ATOM 1770 C CA . THR A 1 241 ? -23.078 16.922 -0.979 1 91.94 241 THR A CA 1
ATOM 1771 C C . THR A 1 241 ? -21.922 17.031 -1.98 1 91.94 241 THR A C 1
ATOM 1773 O O . THR A 1 241 ? -21.031 16.188 -2.01 1 91.94 241 THR A O 1
ATOM 1776 N N . ALA A 1 242 ?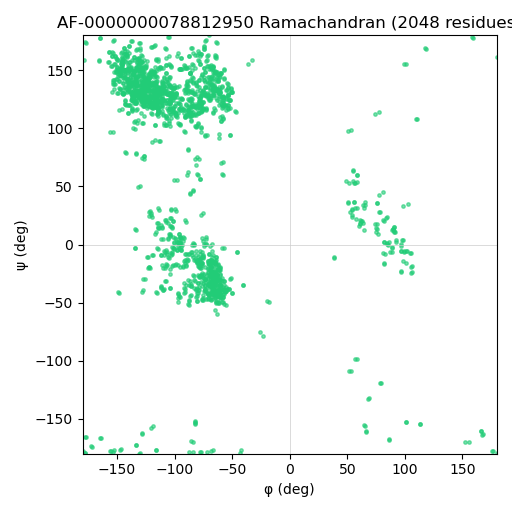 -22 17.969 -2.814 1 92.44 242 ALA A N 1
ATOM 1777 C CA . ALA A 1 242 ? -20.906 18.297 -3.736 1 92.44 242 ALA A CA 1
ATOM 1778 C C . ALA A 1 242 ? -20.375 19.688 -3.475 1 92.44 242 ALA A C 1
ATOM 1780 O O . ALA A 1 242 ? -21.141 20.609 -3.188 1 92.44 242 ALA A O 1
ATOM 1781 N N . ARG A 1 243 ? -19.062 19.828 -3.51 1 94.5 243 ARG A N 1
ATOM 1782 C CA . ARG A 1 243 ? -18.438 21.141 -3.271 1 94.5 243 ARG A CA 1
ATOM 1783 C C . ARG A 1 243 ? -17.375 21.438 -4.312 1 94.5 243 ARG A C 1
ATOM 1785 O O . ARG A 1 243 ? -16.578 20.562 -4.66 1 94.5 243 ARG A O 1
ATOM 1792 N N . ALA A 1 244 ? -17.359 22.578 -4.871 1 94.44 244 ALA A N 1
ATOM 1793 C CA . ALA A 1 244 ? -16.328 23.125 -5.734 1 94.44 244 ALA A CA 1
ATOM 1794 C C . ALA A 1 244 ? -15.766 24.422 -5.172 1 94.44 244 ALA A C 1
ATOM 1796 O O . ALA A 1 244 ? -16.531 25.312 -4.773 1 94.44 244 ALA A O 1
ATOM 1797 N N . ASN A 1 245 ? -14.492 24.5 -5.055 1 94.5 245 ASN A N 1
ATOM 1798 C CA . ASN A 1 245 ? -13.828 25.688 -4.492 1 94.5 245 ASN A CA 1
ATOM 1799 C C . ASN A 1 245 ? -12.711 26.188 -5.398 1 94.5 245 ASN A C 1
ATOM 1801 O O . ASN A 1 245 ? -11.906 25.406 -5.895 1 94.5 245 ASN A O 1
ATOM 1805 N N . PHE A 1 246 ? -12.719 27.438 -5.723 1 95.75 246 PHE A N 1
ATOM 1806 C CA . PHE A 1 246 ? -11.672 28.141 -6.453 1 95.75 246 PHE A CA 1
ATOM 1807 C C . PHE A 1 246 ? -11.039 29.219 -5.586 1 95.75 246 PHE A C 1
ATOM 1809 O O . PHE A 1 246 ? -11.727 30.125 -5.125 1 95.75 246 PHE A O 1
ATOM 1816 N N . THR A 1 247 ? -9.75 29.125 -5.383 1 96.19 247 THR A N 1
ATOM 1817 C CA . THR A 1 247 ? -9.062 30.047 -4.492 1 96.19 247 THR A CA 1
ATOM 1818 C C . THR A 1 247 ? -7.906 30.734 -5.215 1 96.19 247 THR A C 1
ATOM 1820 O O . THR A 1 247 ? -7.125 30.078 -5.906 1 96.19 247 THR A O 1
ATOM 1823 N N . ILE A 1 248 ? -7.809 32 -5.09 1 96.88 248 ILE A N 1
ATOM 1824 C CA . ILE A 1 248 ? -6.68 32.812 -5.543 1 96.88 248 ILE A CA 1
ATOM 1825 C C . ILE A 1 248 ? -5.832 33.219 -4.344 1 96.88 248 ILE A C 1
ATOM 1827 O O . ILE A 1 248 ? -6.348 33.812 -3.387 1 96.88 248 ILE A O 1
ATOM 1831 N N . SER A 1 249 ? -4.57 32.875 -4.344 1 95.94 249 SER A N 1
ATOM 1832 C CA . SER A 1 249 ? -3.631 33.25 -3.297 1 95.94 249 SER A CA 1
ATOM 1833 C C . SER A 1 249 ? -2.738 34.406 -3.754 1 95.94 249 SER A C 1
ATOM 1835 O O . SER A 1 249 ? -2.15 34.344 -4.836 1 95.94 249 SER A O 1
ATOM 1837 N N . GLN A 1 250 ? -2.627 35.406 -2.967 1 96.44 250 GLN A N 1
ATOM 1838 C CA . GLN A 1 250 ? -1.833 36.594 -3.299 1 96.44 250 GLN A CA 1
ATOM 1839 C C . GLN A 1 250 ? -0.735 36.812 -2.266 1 96.44 250 GLN A C 1
ATOM 1841 O O . GLN A 1 250 ? -1.01 36.906 -1.065 1 96.44 250 GLN A O 1
ATOM 1846 N N . LEU A 1 251 ? 0.492 36.938 -2.781 1 94.62 251 LEU A N 1
ATOM 1847 C CA . LEU A 1 251 ? 1.596 37.312 -1.901 1 94.62 251 LEU A CA 1
ATOM 1848 C C . LEU A 1 251 ? 1.589 38.812 -1.62 1 94.62 251 LEU A C 1
ATOM 1850 O O . LEU A 1 251 ? 1.865 39.594 -2.514 1 94.62 251 LEU A O 1
ATOM 1854 N N . LYS A 1 252 ? 1.331 39.188 -0.408 1 89.19 252 LYS A N 1
ATOM 1855 C CA . LYS A 1 252 ? 1.188 40.594 -0.101 1 89.19 252 LYS A CA 1
ATOM 1856 C C . LYS A 1 252 ? 2.389 41.125 0.688 1 89.19 252 LYS A C 1
ATOM 1858 O O . LYS A 1 252 ? 2.736 42.281 0.601 1 89.19 252 LYS A O 1
ATOM 1863 N N . ARG A 1 253 ? 3.004 40.312 1.489 1 91.56 253 ARG A N 1
ATOM 1864 C CA . ARG A 1 253 ? 4.062 40.781 2.379 1 91.56 253 ARG A CA 1
ATOM 1865 C C . ARG A 1 253 ? 5.414 40.188 1.98 1 91.56 253 ARG A C 1
ATOM 1867 O O . ARG A 1 253 ? 5.828 39.156 2.51 1 91.56 253 ARG A O 1
ATOM 1874 N N . LEU A 1 254 ? 6.047 40.938 1.107 1 91.88 254 LEU A N 1
ATOM 1875 C CA . LEU A 1 254 ? 7.395 40.594 0.652 1 91.88 254 LEU A CA 1
ATOM 1876 C C . LEU A 1 254 ? 8.391 41.688 1.063 1 91.88 254 LEU A C 1
ATOM 1878 O O . LEU A 1 254 ? 8.07 42.875 1.035 1 91.88 254 LEU A O 1
ATOM 1882 N N . PRO A 1 255 ? 9.555 41.156 1.479 1 91 255 PRO A N 1
ATOM 1883 C CA . PRO A 1 255 ? 10.562 42.188 1.762 1 91 255 PRO A CA 1
ATOM 1884 C C . PRO A 1 255 ? 10.938 43 0.527 1 91 255 PRO A C 1
ATOM 1886 O O . PRO A 1 255 ? 11 42.469 -0.58 1 91 255 PRO A O 1
ATOM 1889 N N . LYS A 1 256 ? 11.141 44.281 0.698 1 92.56 256 LYS A N 1
ATOM 1890 C CA . LYS A 1 256 ? 11.602 45.156 -0.375 1 92.56 256 LYS A CA 1
ATOM 1891 C C . LYS A 1 256 ? 13.102 45.438 -0.252 1 92.56 256 LYS A C 1
ATOM 1893 O O . LYS A 1 256 ? 13.594 45.719 0.842 1 92.56 256 LYS A O 1
ATOM 1898 N N . TYR A 1 257 ? 13.781 45.344 -1.38 1 94.69 257 TYR A N 1
ATOM 1899 C CA . TYR A 1 257 ? 15.227 45.562 -1.391 1 94.69 257 TYR A CA 1
ATOM 1900 C C . TYR A 1 257 ? 15.602 46.781 -2.232 1 94.69 257 TYR A C 1
ATOM 1902 O O . TYR A 1 257 ? 14.828 47.188 -3.096 1 94.69 257 TYR A O 1
ATOM 1910 N N . LEU A 1 258 ? 16.781 47.25 -1.935 1 96.12 258 LEU A N 1
ATOM 1911 C CA . LEU A 1 258 ? 17.297 48.375 -2.691 1 96.12 258 LEU A CA 1
ATOM 1912 C C . LEU A 1 258 ? 17.578 48 -4.137 1 96.12 258 LEU A C 1
ATOM 1914 O O . LEU A 1 258 ? 17.875 46.812 -4.422 1 96.12 258 LEU A O 1
ATOM 1918 N N . ARG A 1 259 ? 17.406 49 -4.969 1 96.75 259 ARG A N 1
ATOM 1919 C CA . ARG A 1 259 ? 17.812 48.812 -6.359 1 96.75 259 ARG A CA 1
ATOM 1920 C C . ARG A 1 259 ? 19.297 49.094 -6.547 1 96.75 259 ARG A C 1
ATOM 1922 O O . ARG A 1 259 ? 19.984 49.5 -5.602 1 96.75 259 ARG A O 1
ATOM 1929 N N . ALA A 1 260 ? 19.797 49 -7.711 1 97.62 260 ALA A N 1
ATOM 1930 C CA . ALA A 1 260 ? 21.234 48.938 -7.984 1 97.62 260 ALA A CA 1
ATOM 1931 C C . ALA A 1 260 ? 21.922 50.219 -7.555 1 97.62 260 ALA A C 1
ATOM 1933 O O . ALA A 1 260 ? 22.953 50.188 -6.887 1 97.62 260 ALA A O 1
ATOM 1934 N N . TYR A 1 261 ? 21.422 51.344 -7.934 1 97.88 261 TYR A N 1
ATOM 1935 C CA . TYR A 1 261 ? 22.078 52.625 -7.656 1 97.88 261 TYR A CA 1
ATOM 1936 C C . TYR A 1 261 ? 22.141 52.906 -6.16 1 97.88 261 TYR A C 1
ATOM 1938 O O . TYR A 1 261 ? 23.203 53.25 -5.633 1 97.88 261 TYR A O 1
ATOM 1946 N N . ASP A 1 262 ? 21.016 52.75 -5.512 1 97 262 ASP A N 1
ATOM 1947 C CA . ASP A 1 262 ? 20.969 53 -4.07 1 97 262 ASP A CA 1
ATOM 1948 C C . ASP A 1 262 ? 21.859 52 -3.326 1 97 262 ASP A C 1
ATOM 1950 O O . ASP A 1 262 ? 22.469 52.344 -2.312 1 97 262 ASP A O 1
ATOM 1954 N N . TYR A 1 263 ? 21.781 50.812 -3.855 1 97.12 263 TYR A N 1
ATOM 1955 C CA . TYR A 1 263 ? 22.672 49.812 -3.287 1 97.12 263 TYR A CA 1
ATOM 1956 C C . TYR A 1 263 ? 24.125 50.25 -3.387 1 97.12 263 TYR A C 1
ATOM 1958 O O . TYR A 1 263 ? 24.875 50.188 -2.4 1 97.12 263 TYR A O 1
ATOM 1966 N N . ALA A 1 264 ? 24.594 50.688 -4.535 1 97.81 264 ALA A N 1
ATOM 1967 C CA . ALA A 1 264 ? 25.969 51.094 -4.773 1 97.81 264 ALA A CA 1
ATOM 1968 C C . ALA A 1 264 ? 26.344 52.312 -3.914 1 97.81 264 ALA A C 1
ATOM 1970 O O . ALA A 1 264 ? 27.453 52.375 -3.391 1 97.81 264 ALA A O 1
ATOM 1971 N N . LYS A 1 265 ? 25.453 53.188 -3.82 1 97.12 265 LYS A N 1
ATOM 1972 C CA . LYS A 1 265 ? 25.672 54.375 -3 1 97.12 265 LYS A CA 1
ATOM 1973 C C . LYS A 1 265 ? 25.906 54 -1.541 1 97.12 265 LYS A C 1
ATOM 1975 O O . LYS A 1 265 ? 26.844 54.5 -0.91 1 97.12 265 LYS A O 1
ATOM 1980 N N . LEU A 1 266 ? 25.109 53.125 -1.044 1 97.69 266 LEU A N 1
ATOM 1981 C CA . LEU A 1 266 ? 25.266 52.688 0.346 1 97.69 266 LEU A CA 1
ATOM 1982 C C . LEU A 1 266 ? 26.516 51.844 0.525 1 97.69 266 LEU A C 1
ATOM 1984 O O . LEU A 1 266 ? 27.141 51.875 1.581 1 97.69 266 LEU A O 1
ATOM 1988 N N . ALA A 1 267 ? 26.812 51.062 -0.485 1 97.69 267 ALA A N 1
ATOM 1989 C CA . ALA A 1 267 ? 28.047 50.281 -0.418 1 97.69 267 ALA A CA 1
ATOM 1990 C C . ALA A 1 267 ? 29.266 51.219 -0.292 1 97.69 267 ALA A C 1
ATOM 1992 O O . ALA A 1 267 ? 30.188 50.906 0.465 1 97.69 267 ALA A O 1
ATOM 1993 N N . ASN A 1 268 ? 29.297 52.25 -1.075 1 97.81 268 ASN A N 1
ATOM 1994 C CA . ASN A 1 268 ? 30.359 53.25 -0.964 1 97.81 268 ASN A CA 1
ATOM 1995 C C . ASN A 1 268 ? 30.406 53.875 0.432 1 97.81 268 ASN A C 1
ATOM 1997 O O . ASN A 1 268 ? 31.484 54.031 1.002 1 97.81 268 ASN A O 1
ATOM 2001 N N . GLU A 1 269 ? 29.312 54.219 0.945 1 97.38 269 GLU A N 1
ATOM 2002 C CA . GLU A 1 269 ? 29.25 54.719 2.307 1 97.38 269 GLU A CA 1
ATOM 2003 C C . GLU A 1 269 ? 29.859 53.75 3.301 1 97.38 269 GLU A C 1
ATOM 2005 O O . GLU A 1 269 ? 30.688 54.125 4.133 1 97.38 269 GLU A O 1
ATOM 2010 N N . ALA A 1 270 ? 29.391 52.5 3.225 1 97.5 270 ALA A N 1
ATOM 2011 C CA . ALA A 1 270 ? 29.844 51.469 4.145 1 97.5 270 ALA A CA 1
ATOM 2012 C C . ALA A 1 270 ? 31.375 51.344 4.125 1 97.5 270 ALA A C 1
ATOM 2014 O O . ALA A 1 270 ? 32 51.156 5.172 1 97.5 270 ALA A O 1
ATOM 2015 N N . ARG A 1 271 ? 31.938 51.469 2.945 1 97.06 271 ARG A N 1
ATOM 2016 C CA . ARG A 1 271 ? 33.375 51.344 2.814 1 97.06 271 ARG A CA 1
ATOM 2017 C C . ARG A 1 271 ? 34.094 52.594 3.318 1 97.06 271 ARG A C 1
ATOM 2019 O O . ARG A 1 271 ? 35.031 52.5 4.129 1 97.06 271 ARG A O 1
ATOM 2026 N N . VAL A 1 272 ? 33.656 53.719 2.951 1 97 272 VAL A N 1
ATOM 2027 C CA . VAL A 1 272 ? 34.344 54.969 3.27 1 97 272 VAL A CA 1
ATOM 2028 C C . VAL A 1 272 ? 34.281 55.219 4.777 1 97 272 VAL A C 1
ATOM 2030 O O . VAL A 1 272 ? 35.281 55.594 5.379 1 97 272 VAL A O 1
ATOM 2033 N N . VAL A 1 273 ? 33.188 55 5.375 1 96.19 273 VAL A N 1
ATOM 2034 C CA . VAL A 1 273 ? 33.031 55.281 6.797 1 96.19 273 VAL A CA 1
ATOM 2035 C C . VAL A 1 273 ? 33.812 54.281 7.613 1 96.19 273 VAL A C 1
ATOM 2037 O O . VAL A 1 273 ? 34.094 54.5 8.797 1 96.19 273 VAL A O 1
ATOM 2040 N N . SER A 1 274 ? 34.188 53.219 6.973 1 93.12 274 SER A N 1
ATOM 2041 C CA . SER A 1 274 ? 35.031 52.25 7.625 1 93.12 274 SER A CA 1
ATOM 2042 C C . SER A 1 274 ? 36.531 52.469 7.301 1 93.12 274 SER A C 1
ATOM 2044 O O . SER A 1 274 ? 37.375 51.625 7.602 1 93.12 274 SER A O 1
ATOM 2046 N N . GLY A 1 275 ? 36.844 53.5 6.637 1 91.38 275 GLY A N 1
ATOM 2047 C CA . GLY A 1 275 ? 38.219 53.875 6.367 1 91.38 275 GLY A CA 1
ATOM 2048 C C . GLY A 1 275 ? 38.75 53.281 5.078 1 91.38 275 GLY A C 1
ATOM 2049 O O . GLY A 1 275 ? 39.969 53.281 4.859 1 91.38 275 GLY A O 1
ATOM 2050 N N . GLU A 1 276 ? 37.875 52.812 4.277 1 94.69 276 GLU A N 1
ATOM 2051 C CA . GLU A 1 276 ? 38.281 52.219 3.01 1 94.69 276 GLU A CA 1
ATOM 2052 C C . GLU A 1 276 ? 37.906 53.094 1.833 1 94.69 276 GLU A C 1
ATOM 2054 O O . GLU A 1 276 ? 37.219 54.125 2.008 1 94.69 276 GLU A O 1
ATOM 2059 N N . LYS A 1 277 ? 38.438 52.719 0.695 1 95.12 277 LYS A N 1
ATOM 2060 C CA . LYS A 1 277 ? 38.125 53.469 -0.521 1 95.12 277 LYS A CA 1
ATOM 2061 C C . LYS A 1 277 ? 36.75 53.094 -1.059 1 95.12 277 LYS A C 1
ATOM 2063 O O . LYS A 1 277 ? 36.281 51.969 -0.811 1 95.12 277 LYS A O 1
ATOM 2068 N N . GLU A 1 278 ? 36.188 54 -1.792 1 96 278 GLU A N 1
ATOM 2069 C CA . GLU A 1 278 ? 34.906 53.719 -2.422 1 96 278 GLU A CA 1
ATOM 2070 C C . GLU A 1 278 ? 34.969 52.438 -3.258 1 96 278 GLU A C 1
ATOM 2072 O O . GLU A 1 278 ? 35.969 52.156 -3.908 1 96 278 GLU A O 1
ATOM 2077 N N . LEU A 1 279 ? 33.906 51.625 -3.182 1 95.94 279 LEU A N 1
ATOM 2078 C CA . LEU A 1 279 ? 33.844 50.406 -3.951 1 95.94 279 LEU A CA 1
ATOM 2079 C C . LEU A 1 279 ? 33.594 50.688 -5.426 1 95.94 279 LEU A C 1
ATOM 2081 O O . LEU A 1 279 ? 34.156 50.031 -6.301 1 95.94 279 LEU A O 1
ATOM 2085 N N . TYR A 1 280 ? 32.688 51.688 -5.664 1 96.94 280 TYR A N 1
ATOM 2086 C CA . TYR A 1 280 ? 32.312 52.094 -7.016 1 96.94 280 TYR A CA 1
ATOM 2087 C C . TYR A 1 280 ? 32.812 53.5 -7.316 1 96.94 280 TYR A C 1
ATOM 2089 O O . TYR A 1 280 ? 32.469 54.469 -6.586 1 96.94 280 TYR A O 1
ATOM 2097 N N . SER A 1 281 ? 33.438 53.719 -8.43 1 96.56 281 SER A N 1
ATOM 2098 C CA . SER A 1 281 ? 33.938 55 -8.859 1 96.56 281 SER A CA 1
ATOM 2099 C C . SER A 1 281 ? 32.781 55.875 -9.391 1 96.56 281 SER A C 1
ATOM 2101 O O . SER A 1 281 ? 31.703 55.375 -9.672 1 96.56 281 SER A O 1
ATOM 2103 N N . PRO A 1 282 ? 33.062 57.188 -9.5 1 95.62 282 PRO A N 1
ATOM 2104 C CA . PRO A 1 282 ? 32.031 58.062 -10.055 1 95.62 282 PRO A CA 1
ATOM 2105 C C . PRO A 1 282 ? 31.578 57.625 -11.445 1 95.62 282 PRO A C 1
ATOM 2107 O O . PRO A 1 282 ? 30.391 57.719 -11.766 1 95.62 282 PRO A O 1
ATOM 2110 N N . MET A 1 283 ? 32.469 57.125 -12.18 1 96 283 MET A N 1
ATOM 2111 C CA . MET A 1 283 ? 32.125 56.625 -13.508 1 96 283 MET A CA 1
ATOM 2112 C C . MET A 1 283 ? 31.219 55.375 -13.398 1 96 283 MET A C 1
ATOM 2114 O O . MET A 1 283 ? 30.234 55.25 -14.133 1 96 283 MET A O 1
ATOM 2118 N N . GLU A 1 284 ? 31.609 54.5 -12.57 1 95.94 284 GLU A N 1
ATOM 2119 C CA . GLU A 1 284 ? 30.797 53.312 -12.359 1 95.94 284 GLU A CA 1
ATOM 2120 C C . GLU A 1 284 ? 29.422 53.656 -11.828 1 95.94 284 GLU A C 1
ATOM 2122 O O . GLU A 1 284 ? 28.422 53.031 -12.195 1 95.94 284 GLU A O 1
ATOM 2127 N N . MET A 1 285 ? 29.359 54.625 -10.938 1 97.62 285 MET A N 1
ATOM 2128 C CA . MET A 1 285 ? 28.078 55.062 -10.406 1 97.62 285 MET A CA 1
ATOM 2129 C C . MET A 1 285 ? 27.172 55.594 -11.531 1 97.62 285 MET A C 1
ATOM 2131 O O . MET A 1 285 ? 25.969 55.344 -11.508 1 97.62 285 MET A O 1
ATOM 2135 N N . ASP A 1 286 ? 27.781 56.219 -12.484 1 96.31 286 ASP A N 1
ATOM 2136 C CA . ASP A 1 286 ? 27.016 56.719 -13.641 1 96.31 286 ASP A CA 1
ATOM 2137 C C . ASP A 1 286 ? 26.531 55.531 -14.5 1 96.31 286 ASP A C 1
ATOM 2139 O O . ASP A 1 286 ? 25.406 55.531 -14.977 1 96.31 286 ASP A O 1
ATOM 2143 N N . LEU A 1 287 ? 27.438 54.562 -14.703 1 96.25 287 LEU A N 1
ATOM 2144 C CA . LEU A 1 287 ? 27.062 53.375 -15.453 1 96.25 287 LEU A CA 1
ATOM 2145 C C . LEU A 1 287 ? 25.875 52.688 -14.805 1 96.25 287 LEU A C 1
ATOM 2147 O O . LEU A 1 287 ? 24.984 52.188 -15.492 1 96.25 287 LEU A O 1
ATOM 2151 N N . ILE A 1 288 ? 25.906 52.594 -13.469 1 97.88 288 ILE A N 1
ATOM 2152 C CA . ILE A 1 288 ? 24.859 51.906 -12.703 1 97.88 288 ILE A CA 1
ATOM 2153 C C . ILE A 1 288 ? 23.562 52.719 -12.766 1 97.88 288 ILE A C 1
ATOM 2155 O O . ILE A 1 288 ? 22.484 52.156 -13.023 1 97.88 288 ILE A O 1
ATOM 2159 N N . GLN A 1 289 ? 23.641 54 -12.539 1 97.06 289 GLN A N 1
ATOM 2160 C CA . GLN A 1 289 ? 22.469 54.875 -12.492 1 97.06 289 GLN A CA 1
ATOM 2161 C C . GLN A 1 289 ? 21.734 54.875 -13.828 1 97.06 289 GLN A C 1
ATOM 2163 O O . GLN A 1 289 ? 20.5 54.844 -13.859 1 97.06 289 GLN A O 1
ATOM 2168 N N . TYR A 1 290 ? 22.531 54.844 -14.914 1 96.38 290 TYR A N 1
ATOM 2169 C CA . TYR A 1 290 ? 21.906 54.969 -16.219 1 96.38 290 TYR A CA 1
ATOM 2170 C C . TYR A 1 290 ? 21.844 53.625 -16.938 1 96.38 290 TYR A C 1
ATOM 2172 O O . TYR A 1 290 ? 21.438 53.562 -18.109 1 96.38 290 TYR A O 1
ATOM 2180 N N . GLN A 1 291 ? 22.203 52.625 -16.234 1 95 291 GLN A N 1
ATOM 2181 C CA . GLN A 1 291 ? 22.125 51.281 -16.75 1 95 291 GLN A CA 1
ATOM 2182 C C . GLN A 1 291 ? 22.797 51.156 -18.109 1 95 291 GLN A C 1
ATOM 2184 O O . GLN A 1 291 ? 22.188 50.656 -19.062 1 95 291 GLN A O 1
ATOM 2189 N N . LEU A 1 292 ? 24 51.562 -18.266 1 93.94 292 LEU A N 1
ATOM 2190 C CA . LEU A 1 292 ? 24.703 51.656 -19.531 1 93.94 292 LEU A CA 1
ATOM 2191 C C . LEU A 1 292 ? 25.469 50.344 -19.812 1 93.94 292 LEU A C 1
ATOM 2193 O O . LEU A 1 292 ? 25.859 50.094 -20.953 1 93.94 292 LEU A O 1
ATOM 2197 N N . ASP A 1 293 ? 25.656 49.5 -18.781 1 95.12 293 ASP A N 1
ATOM 2198 C CA . ASP A 1 293 ? 26.297 48.219 -18.922 1 95.12 293 ASP A CA 1
ATOM 2199 C C . ASP A 1 293 ? 25.641 47.156 -18.047 1 95.12 293 ASP A C 1
ATOM 2201 O O . ASP A 1 293 ? 26.219 46.719 -17.047 1 95.12 293 ASP A O 1
ATOM 2205 N N . PRO A 1 294 ? 24.562 46.625 -18.422 1 95.06 294 PRO A N 1
ATOM 2206 C CA . PRO A 1 294 ? 23.797 45.688 -17.578 1 95.06 294 PRO A CA 1
ATOM 2207 C C . PRO A 1 294 ? 24.5 44.344 -17.391 1 95.06 294 PRO A C 1
ATOM 2209 O O . PRO A 1 294 ? 24.109 43.562 -16.531 1 95.06 294 PRO A O 1
ATOM 2212 N N . ASP A 1 295 ? 25.5 44.031 -18.156 1 96.19 295 ASP A N 1
ATOM 2213 C CA . ASP A 1 295 ? 26.234 42.781 -17.984 1 96.19 295 ASP A CA 1
ATOM 2214 C C . ASP A 1 295 ? 27.156 42.844 -16.766 1 96.19 295 ASP A C 1
ATOM 2216 O O . ASP A 1 295 ? 27.234 41.906 -15.977 1 96.19 295 ASP A O 1
ATOM 2220 N N . LEU A 1 296 ? 27.828 43.969 -16.656 1 95.12 296 LEU A N 1
ATOM 2221 C CA . LEU A 1 296 ? 28.75 44.125 -15.547 1 95.12 296 LEU A CA 1
ATOM 2222 C C . LEU A 1 296 ? 28.062 44.781 -14.344 1 95.12 296 LEU A C 1
ATOM 2224 O O . LEU A 1 296 ? 28.484 44.562 -13.195 1 95.12 296 LEU A O 1
ATOM 2228 N N . TYR A 1 297 ? 27.094 45.688 -14.648 1 96.12 297 TYR A N 1
ATOM 2229 C CA . TYR A 1 297 ? 26.375 46.375 -13.594 1 96.12 297 TYR A CA 1
ATOM 2230 C C . TYR A 1 297 ? 24.859 46.25 -13.789 1 96.12 297 TYR A C 1
ATOM 2232 O O . TYR A 1 297 ? 24.188 47.25 -14.078 1 96.12 297 TYR A O 1
ATOM 2240 N N . PRO A 1 298 ? 24.328 45.031 -13.484 1 96.38 298 PRO A N 1
ATOM 2241 C CA . PRO A 1 298 ? 22.891 44.812 -13.672 1 96.38 298 PRO A CA 1
ATOM 2242 C C . PRO A 1 298 ? 22.047 45.5 -12.602 1 96.38 298 PRO A C 1
ATOM 2244 O O . PRO A 1 298 ? 22.594 46.094 -11.648 1 96.38 298 PRO A O 1
ATOM 2247 N N . ASP A 1 299 ? 20.734 45.562 -12.742 1 97.31 299 ASP A N 1
ATOM 2248 C CA . ASP A 1 299 ? 19.734 45.969 -11.773 1 97.31 299 ASP A CA 1
ATOM 2249 C C . ASP A 1 299 ? 18.562 44.969 -11.75 1 97.31 299 ASP A C 1
ATOM 2251 O O . ASP A 1 299 ? 17.5 45.25 -12.305 1 97.31 299 ASP A O 1
ATOM 2255 N N . VAL A 1 300 ? 18.844 43.906 -11.102 1 96 300 VAL A N 1
ATOM 2256 C CA . VAL A 1 300 ? 17.891 42.812 -11.141 1 96 300 VAL A CA 1
ATOM 2257 C C . VAL A 1 300 ? 17.062 42.781 -9.852 1 96 300 VAL A C 1
ATOM 2259 O O . VAL A 1 300 ? 17.625 42.875 -8.758 1 96 300 VAL A O 1
ATOM 2262 N N . ASN A 1 301 ? 15.773 42.75 -9.953 1 95.56 301 ASN A N 1
ATOM 2263 C CA . ASN A 1 301 ? 14.883 42.375 -8.859 1 95.56 301 ASN A CA 1
ATOM 2264 C C . ASN A 1 301 ? 14.508 40.875 -8.93 1 95.56 301 ASN A C 1
ATOM 2266 O O . ASN A 1 301 ? 13.617 40.5 -9.695 1 95.56 301 ASN A O 1
ATOM 2270 N N . TRP A 1 302 ? 15.086 40.188 -8.148 1 93.69 302 TRP A N 1
ATOM 2271 C CA . TRP A 1 302 ? 14.984 38.719 -8.242 1 93.69 302 TRP A CA 1
ATOM 2272 C C . TRP A 1 302 ? 13.57 38.25 -7.906 1 93.69 302 TRP A C 1
ATOM 2274 O O . TRP A 1 302 ? 13.125 37.219 -8.398 1 93.69 302 TRP A O 1
ATOM 2284 N N . GLN A 1 303 ? 12.836 38.938 -7.027 1 93.19 303 GLN A N 1
ATOM 2285 C CA . GLN A 1 303 ? 11.453 38.594 -6.738 1 93.19 303 GLN A CA 1
ATOM 2286 C C . GLN A 1 303 ? 10.578 38.719 -7.984 1 93.19 303 GLN A C 1
ATOM 2288 O O . GLN A 1 303 ? 9.742 37.844 -8.258 1 93.19 303 GLN A O 1
ATOM 2293 N N . ASP A 1 304 ? 10.789 39.719 -8.703 1 93.75 304 ASP A N 1
ATOM 2294 C CA . ASP A 1 304 ? 10.016 39.906 -9.922 1 93.75 304 ASP A CA 1
ATOM 2295 C C . ASP A 1 304 ? 10.352 38.875 -10.977 1 93.75 304 ASP A C 1
ATOM 2297 O O . ASP A 1 304 ? 9.516 38.531 -11.805 1 93.75 304 ASP A O 1
ATOM 2301 N N . GLU A 1 305 ? 11.57 38.375 -10.875 1 92.75 305 GLU A N 1
ATOM 2302 C CA . GLU A 1 305 ? 12.031 37.406 -11.867 1 92.75 305 GLU A CA 1
ATOM 2303 C C . GLU A 1 305 ? 11.43 36.031 -11.617 1 92.75 305 GLU A C 1
ATOM 2305 O O . GLU A 1 305 ? 11.266 35.25 -12.555 1 92.75 305 GLU A O 1
ATOM 2310 N N . ILE A 1 306 ? 11.117 35.781 -10.383 1 92.81 306 ILE A N 1
ATOM 2311 C CA . ILE A 1 306 ? 10.836 34.344 -10.141 1 92.81 306 ILE A CA 1
ATOM 2312 C C . ILE A 1 306 ? 9.43 34.219 -9.547 1 92.81 306 ILE A C 1
ATOM 2314 O O . ILE A 1 306 ? 8.898 33.094 -9.469 1 92.81 306 ILE A O 1
ATOM 2318 N N . LEU A 1 307 ? 8.797 35.25 -9.148 1 94.31 307 LEU A N 1
ATOM 2319 C CA . LEU A 1 307 ? 7.543 35.094 -8.422 1 94.31 307 LEU A CA 1
ATOM 2320 C C . LEU A 1 307 ? 6.367 35.656 -9.219 1 94.31 307 LEU A C 1
ATOM 2322 O O . LEU A 1 307 ? 6.48 36.719 -9.836 1 94.31 307 LEU A O 1
ATOM 2326 N N . HIS A 1 308 ? 5.383 34.812 -9.18 1 91.31 308 HIS A N 1
ATOM 2327 C CA . HIS A 1 308 ? 4.07 35.375 -9.508 1 91.31 308 HIS A CA 1
ATOM 2328 C C . HIS A 1 308 ? 3.439 36.062 -8.297 1 91.31 308 HIS A C 1
ATOM 2330 O O . HIS A 1 308 ? 3.662 35.625 -7.16 1 91.31 308 HIS A O 1
ATOM 2336 N N . LYS A 1 309 ? 2.697 36.938 -8.523 1 89.38 309 LYS A N 1
ATOM 2337 C CA . LYS A 1 309 ? 2.008 37.562 -7.398 1 89.38 309 LYS A CA 1
ATOM 2338 C C . LYS A 1 309 ? 0.819 36.719 -6.941 1 89.38 309 LYS A C 1
ATOM 2340 O O . LYS A 1 309 ? 0.368 36.844 -5.801 1 89.38 309 LYS A O 1
ATOM 2345 N N . THR A 1 310 ? 0.354 36 -7.883 1 93.94 310 THR A N 1
ATOM 2346 C CA . THR A 1 310 ? -0.823 35.219 -7.551 1 93.94 310 THR A CA 1
ATOM 2347 C C . THR A 1 310 ? -0.618 33.75 -7.945 1 93.94 310 THR A C 1
ATOM 2349 O O . THR A 1 310 ? 0.185 33.438 -8.828 1 93.94 310 THR A O 1
ATOM 2352 N N . SER A 1 311 ? -1.192 32.875 -7.211 1 95.25 311 SER A N 1
ATOM 2353 C CA . SER A 1 311 ? -1.27 31.438 -7.52 1 95.25 311 SER A CA 1
ATOM 2354 C C . SER A 1 311 ? -2.684 30.906 -7.312 1 95.25 311 SER A C 1
ATOM 2356 O O . SER A 1 311 ? -3.541 31.609 -6.762 1 95.25 311 SER A O 1
ATOM 2358 N N . PHE A 1 312 ? -2.957 29.656 -7.809 1 94.88 312 PHE A N 1
ATOM 2359 C CA . PHE A 1 312 ? -4.328 29.156 -7.836 1 94.88 312 PHE A CA 1
ATOM 2360 C C . PHE A 1 312 ? -4.434 27.797 -7.156 1 94.88 312 PHE A C 1
ATOM 2362 O O . PHE A 1 312 ? -3.467 27.031 -7.145 1 94.88 312 PHE A O 1
ATOM 2369 N N . GLN A 1 313 ? -5.582 27.594 -6.57 1 95.25 313 GLN A N 1
ATOM 2370 C CA . GLN A 1 313 ? -5.938 26.297 -6.012 1 95.25 313 GLN A CA 1
ATOM 2371 C C . GLN A 1 313 ? -7.367 25.906 -6.379 1 95.25 313 GLN A C 1
ATOM 2373 O O . GLN A 1 313 ? -8.281 26.734 -6.285 1 95.25 313 GLN A O 1
ATOM 2378 N N . GLN A 1 314 ? -7.574 24.719 -6.828 1 95.75 314 GLN A N 1
ATOM 2379 C CA . GLN A 1 314 ? -8.883 24.141 -7.105 1 95.75 314 GLN A CA 1
ATOM 2380 C C . GLN A 1 314 ? -9.125 22.906 -6.258 1 95.75 314 GLN A C 1
ATOM 2382 O O . GLN A 1 314 ? -8.266 22.031 -6.172 1 95.75 314 GLN A O 1
ATOM 2387 N N . THR A 1 315 ? -10.227 22.906 -5.562 1 94.44 315 THR A N 1
ATOM 2388 C CA . THR A 1 315 ? -10.586 21.734 -4.766 1 94.44 315 THR A CA 1
ATOM 2389 C C . THR A 1 315 ? -11.969 21.219 -5.148 1 94.44 315 THR A C 1
ATOM 2391 O O . THR A 1 315 ? -12.883 22.016 -5.41 1 94.44 315 THR A O 1
ATOM 2394 N N . TYR A 1 316 ? -12.195 19.984 -5.238 1 94.06 316 TYR A N 1
ATOM 2395 C CA . TYR A 1 316 ? -13.461 19.297 -5.5 1 94.06 316 TYR A CA 1
ATOM 2396 C C . TYR A 1 316 ? -13.734 18.234 -4.445 1 94.06 316 TYR A C 1
ATOM 2398 O O . TYR A 1 316 ? -12.812 17.594 -3.953 1 94.06 316 TYR A O 1
ATOM 2406 N N . TYR A 1 317 ? -14.969 18.141 -4.035 1 94.31 317 TYR A N 1
ATOM 2407 C CA . TYR A 1 317 ? -15.383 17.188 -3.012 1 94.31 317 TYR A CA 1
ATOM 2408 C C . TYR A 1 317 ? -16.781 16.656 -3.293 1 94.31 317 TYR A C 1
ATOM 2410 O O . TYR A 1 317 ? -17.656 17.406 -3.725 1 94.31 317 TYR A O 1
ATOM 2418 N N . VAL A 1 318 ? -17 15.398 -3.098 1 92.56 318 VAL A N 1
ATOM 2419 C CA . VAL A 1 318 ? -18.312 14.781 -3.188 1 92.56 318 VAL A CA 1
ATOM 2420 C C . VAL A 1 318 ? -18.484 13.75 -2.074 1 92.56 318 VAL A C 1
ATOM 2422 O O . VAL A 1 318 ? -17.547 13.008 -1.761 1 92.56 318 VAL A O 1
ATOM 2425 N N . SER A 1 319 ? -19.594 13.727 -1.433 1 93.25 319 SER A N 1
ATOM 2426 C CA . SER A 1 319 ? -19.891 12.719 -0.415 1 93.25 319 SER A CA 1
ATOM 2427 C C . SER A 1 319 ? -21.328 12.242 -0.501 1 93.25 319 SER A C 1
ATOM 2429 O O . SER A 1 319 ? -22.203 12.953 -1.014 1 93.25 319 SER A O 1
ATOM 2431 N N . ALA A 1 320 ? -21.594 11.094 -0.076 1 89 320 ALA A N 1
ATOM 2432 C CA . ALA A 1 320 ? -22.906 10.484 0.018 1 89 320 ALA A CA 1
ATOM 2433 C C . ALA A 1 320 ? -23.109 9.82 1.376 1 89 320 ALA A C 1
ATOM 2435 O O . ALA A 1 320 ? -22.266 9.055 1.83 1 89 320 ALA A O 1
ATOM 2436 N N . GLN A 1 321 ? -24.172 10.195 2.02 1 89.88 321 GLN A N 1
ATOM 2437 C CA . GLN A 1 321 ? -24.531 9.656 3.328 1 89.88 321 GLN A CA 1
ATOM 2438 C C . GLN A 1 321 ? -25.938 9.086 3.314 1 89.88 321 GLN A C 1
ATOM 2440 O O . GLN A 1 321 ? -26.891 9.766 2.912 1 89.88 321 GLN A O 1
ATOM 2445 N N . GLY A 1 322 ? -26.078 7.918 3.68 1 84.31 322 GLY A N 1
ATOM 2446 C CA . GLY A 1 322 ? -27.375 7.281 3.703 1 84.31 322 GLY A CA 1
ATOM 2447 C C . GLY A 1 322 ? -27.344 5.859 4.227 1 84.31 322 GLY A C 1
ATOM 2448 O O . GLY A 1 322 ? -26.344 5.438 4.828 1 84.31 322 GLY A O 1
ATOM 2449 N N . GLY A 1 323 ? -28.484 5.234 4.254 1 81.81 323 GLY A N 1
ATOM 2450 C CA . GLY A 1 323 ? -28.562 3.848 4.68 1 81.81 323 GLY A CA 1
ATOM 2451 C C . GLY A 1 323 ? -29.953 3.451 5.137 1 81.81 323 GLY A C 1
ATOM 2452 O O . GLY A 1 323 ? -30.906 4.227 5 1 81.81 323 GLY A O 1
ATOM 2453 N N . GLY A 1 324 ? -30.109 2.227 5.496 1 77.12 324 GLY A N 1
ATOM 2454 C CA . GLY A 1 324 ? -31.344 1.652 6.012 1 77.12 324 GLY A CA 1
ATOM 2455 C C . GLY A 1 324 ? -31.141 0.91 7.32 1 77.12 324 GLY A C 1
ATOM 2456 O O . GLY A 1 324 ? -30.188 1.162 8.047 1 77.12 324 GLY A O 1
ATOM 2457 N N . SER A 1 325 ? -32.125 0.13 7.586 1 74.5 325 SER A N 1
ATOM 2458 C CA . SER A 1 325 ? -32.125 -0.566 8.867 1 74.5 325 SER A CA 1
ATOM 2459 C C . SER A 1 325 ? -31 -1.602 8.938 1 74.5 325 SER A C 1
ATOM 2461 O O . SER A 1 325 ? -30.516 -1.917 10.023 1 74.5 325 SER A O 1
ATOM 2463 N N . ILE A 1 326 ? -30.578 -2.025 7.836 1 76.38 326 ILE A N 1
ATOM 2464 C CA . ILE A 1 326 ? -29.609 -3.109 7.832 1 76.38 326 ILE A CA 1
ATOM 2465 C C . ILE A 1 326 ? -28.203 -2.533 7.703 1 76.38 326 ILE A C 1
ATOM 2467 O O . ILE A 1 326 ? -27.266 -3.004 8.359 1 76.38 326 ILE A O 1
ATOM 2471 N N . ALA A 1 327 ? -28.078 -1.547 6.816 1 83.19 327 ALA A N 1
ATOM 2472 C CA . ALA A 1 327 ? -26.75 -0.995 6.555 1 83.19 327 ALA A CA 1
ATOM 2473 C C . ALA A 1 327 ? -26.812 0.521 6.391 1 83.19 327 ALA A C 1
ATOM 2475 O O . ALA A 1 327 ? -27.766 1.054 5.828 1 83.19 327 ALA A O 1
ATOM 2476 N N . ARG A 1 328 ? -25.812 1.152 6.914 1 88.88 328 ARG A N 1
ATOM 2477 C CA . ARG A 1 328 ? -25.609 2.59 6.77 1 88.88 328 ARG A CA 1
ATOM 2478 C C . ARG A 1 328 ? -24.219 2.895 6.227 1 88.88 328 ARG A C 1
ATOM 2480 O O . ARG A 1 328 ? -23.25 2.24 6.598 1 88.88 328 ARG A O 1
ATOM 2487 N N . TYR A 1 329 ? -24.188 3.898 5.34 1 87.81 329 TYR A N 1
ATOM 2488 C CA . TYR A 1 329 ? -22.891 4.129 4.699 1 87.81 329 TYR A CA 1
ATOM 2489 C C . TYR A 1 329 ? -22.594 5.617 4.594 1 87.81 329 TYR A C 1
ATOM 2491 O O . TYR A 1 329 ? -23.516 6.441 4.539 1 87.81 329 TYR A O 1
ATOM 2499 N N . PHE A 1 330 ? -21.438 5.961 4.57 1 93.19 330 PHE A N 1
ATOM 2500 C CA . PHE A 1 330 ? -20.859 7.254 4.223 1 93.19 330 PHE A CA 1
ATOM 2501 C C . PHE A 1 330 ? -19.672 7.074 3.281 1 93.19 330 PHE A C 1
ATOM 2503 O O . PHE A 1 330 ? -18.734 6.324 3.582 1 93.19 330 PHE A O 1
ATOM 2510 N N . VAL A 1 331 ? -19.719 7.672 2.127 1 90.81 331 VAL A N 1
ATOM 2511 C CA . VAL A 1 331 ? -18.625 7.637 1.152 1 90.81 331 VAL A CA 1
ATOM 2512 C C . VAL A 1 331 ? -18.266 9.062 0.735 1 90.81 331 VAL A C 1
ATOM 2514 O O . VAL A 1 331 ? -19.141 9.891 0.49 1 90.81 331 VAL A O 1
ATOM 2517 N N . SER A 1 332 ? -16.969 9.312 0.657 1 95.56 332 SER A N 1
ATOM 2518 C CA . SER A 1 332 ? -16.547 10.641 0.22 1 95.56 332 SER A CA 1
ATOM 2519 C C . SER A 1 332 ? -15.273 10.57 -0.612 1 95.56 332 SER A C 1
ATOM 2521 O O . SER A 1 332 ? -14.484 9.633 -0.466 1 95.56 332 SER A O 1
ATOM 2523 N N . MET A 1 333 ? -15.133 11.484 -1.504 1 93.06 333 MET A N 1
ATOM 2524 C CA . MET A 1 333 ? -13.945 11.688 -2.338 1 93.06 333 MET A CA 1
ATOM 2525 C C . MET A 1 333 ? -13.602 13.164 -2.449 1 93.06 333 MET A C 1
ATOM 2527 O O . MET A 1 333 ? -14.492 14.008 -2.545 1 93.06 333 MET A O 1
ATOM 2531 N N . GLY A 1 334 ? -12.25 13.445 -2.369 1 93.94 334 GLY A N 1
ATOM 2532 C CA . GLY A 1 334 ? -11.781 14.812 -2.486 1 93.94 334 GLY A CA 1
ATOM 2533 C C . GLY A 1 334 ? -10.508 14.938 -3.293 1 93.94 334 GLY A C 1
ATOM 2534 O O . GLY A 1 334 ? -9.703 14 -3.348 1 93.94 334 GLY A O 1
ATOM 2535 N N . MET A 1 335 ? -10.344 16.078 -3.938 1 94.75 335 MET A N 1
ATOM 2536 C CA . MET A 1 335 ? -9.148 16.391 -4.711 1 94.75 335 MET A CA 1
ATOM 2537 C C . MET A 1 335 ? -8.75 17.859 -4.535 1 94.75 335 MET A C 1
ATOM 2539 O O . MET A 1 335 ? -9.617 18.719 -4.402 1 94.75 335 MET A O 1
ATOM 2543 N N . SER A 1 336 ? -7.473 18.109 -4.48 1 95.06 336 SER A N 1
ATOM 2544 C CA . SER A 1 336 ? -6.93 19.469 -4.395 1 95.06 336 SER A CA 1
ATOM 2545 C C . SER A 1 336 ? -5.734 19.641 -5.324 1 95.06 336 SER A C 1
ATOM 2547 O O . SER A 1 336 ? -4.824 18.797 -5.336 1 95.06 336 SER A O 1
ATOM 2549 N N . LYS A 1 337 ? -5.777 20.609 -6.191 1 96 337 LYS A N 1
ATOM 2550 C CA . LYS A 1 337 ? -4.66 21.031 -7.031 1 96 337 LYS A CA 1
ATOM 2551 C C . LYS A 1 337 ? -4.203 22.438 -6.676 1 96 337 LYS A C 1
ATOM 2553 O O . LYS A 1 337 ? -4.938 23.406 -6.891 1 96 337 LYS A O 1
ATOM 2558 N N . GLU A 1 338 ? -3.02 22.516 -6.16 1 95.62 338 GLU A N 1
ATOM 2559 C CA . GLU A 1 338 ? -2.5 23.812 -5.711 1 95.62 338 GLU A CA 1
ATOM 2560 C C . GLU A 1 338 ? -1.163 24.125 -6.375 1 95.62 338 GLU A C 1
ATOM 2562 O O . GLU A 1 338 ? -0.212 23.344 -6.27 1 95.62 338 GLU A O 1
ATOM 2567 N N . SER A 1 339 ? -1.102 25.281 -7.035 1 95.06 339 SER A N 1
ATOM 2568 C CA . SER A 1 339 ? 0.141 25.719 -7.664 1 95.06 339 SER A CA 1
ATOM 2569 C C . SER A 1 339 ? 0.92 26.656 -6.75 1 95.06 339 SER A C 1
ATOM 2571 O O . SER A 1 339 ? 0.331 27.359 -5.926 1 95.06 339 SER A O 1
ATOM 2573 N N . ALA A 1 340 ? 2.203 26.656 -6.883 1 94.56 340 ALA A N 1
ATOM 2574 C CA . ALA A 1 340 ? 3.047 27.609 -6.168 1 94.56 340 ALA A CA 1
ATOM 2575 C C . ALA A 1 340 ? 3.199 28.906 -6.957 1 94.56 340 ALA A C 1
ATOM 2577 O O . ALA A 1 340 ? 2.953 28.938 -8.164 1 94.56 340 ALA A O 1
ATOM 2578 N N . ALA A 1 341 ? 3.596 29.922 -6.352 1 95 341 ALA A N 1
ATOM 2579 C CA . ALA A 1 341 ? 3.691 31.25 -6.965 1 95 341 ALA A CA 1
ATOM 2580 C C . ALA A 1 341 ? 5.035 31.438 -7.66 1 95 341 ALA A C 1
ATOM 2582 O O . ALA A 1 341 ? 5.684 32.469 -7.512 1 95 341 ALA A O 1
ATOM 2583 N N . TYR A 1 342 ? 5.473 30.5 -8.359 1 94.94 342 TYR A N 1
ATOM 2584 C CA . TYR A 1 342 ? 6.738 30.594 -9.078 1 94.94 342 TYR A CA 1
ATOM 2585 C C . TYR A 1 342 ? 6.504 30.797 -10.57 1 94.94 342 TYR A C 1
ATOM 2587 O O . TYR A 1 342 ? 5.566 30.234 -11.141 1 94.94 342 TYR A O 1
ATOM 2595 N N . ILE A 1 343 ? 7.305 31.562 -11.141 1 92.75 343 ILE A N 1
ATOM 2596 C CA . ILE A 1 343 ? 7.301 31.766 -12.586 1 92.75 343 ILE A CA 1
ATOM 2597 C C . ILE A 1 343 ? 8.25 30.766 -13.242 1 92.75 343 ILE A C 1
ATOM 2599 O O . ILE A 1 343 ? 9.469 30.859 -13.078 1 92.75 343 ILE A O 1
ATOM 2603 N N . GLN A 1 344 ? 7.699 29.906 -13.875 1 89 344 GLN A N 1
ATOM 2604 C CA . GLN A 1 344 ? 8.531 28.969 -14.625 1 89 344 GLN A CA 1
ATOM 2605 C C . GLN A 1 344 ? 8.438 29.234 -16.125 1 89 344 GLN A C 1
ATOM 2607 O O . GLN A 1 344 ? 7.355 29.531 -16.641 1 89 344 GLN A O 1
ATOM 2612 N N . ASP A 1 345 ? 9.586 29.219 -16.688 1 86.94 345 ASP A N 1
ATOM 2613 C CA . ASP A 1 345 ? 9.672 29.453 -18.125 1 86.94 345 ASP A CA 1
ATOM 2614 C C . ASP A 1 345 ? 8.883 28.406 -18.906 1 86.94 345 ASP A C 1
ATOM 2616 O O . ASP A 1 345 ? 9.141 27.219 -18.781 1 86.94 345 ASP A O 1
ATOM 2620 N N . PRO A 1 346 ? 7.945 28.891 -19.641 1 83.25 346 PRO A N 1
ATOM 2621 C CA . PRO A 1 346 ? 7.125 27.938 -20.391 1 83.25 346 PRO A CA 1
ATOM 2622 C C . PRO A 1 346 ? 7.938 27.141 -21.406 1 83.25 346 PRO A C 1
ATOM 2624 O O . PRO A 1 346 ? 7.555 26.016 -21.766 1 83.25 346 PRO A O 1
ATOM 2627 N N . ASP A 1 347 ? 9.062 27.672 -21.781 1 79 347 ASP A N 1
ATOM 2628 C CA . ASP A 1 347 ? 9.859 27.016 -22.828 1 79 347 ASP A CA 1
ATOM 2629 C C . ASP A 1 347 ? 10.961 26.156 -22.219 1 79 347 ASP A C 1
ATOM 2631 O O . ASP A 1 347 ? 11.742 25.531 -22.938 1 79 347 ASP A O 1
ATOM 2635 N N . SER A 1 348 ? 10.953 26.234 -20.938 1 79.69 348 SER A N 1
ATOM 2636 C CA . SER A 1 348 ? 11.961 25.375 -20.297 1 79.69 348 SER A CA 1
ATOM 2637 C C . SER A 1 348 ? 11.672 23.906 -20.547 1 79.69 348 SER A C 1
ATOM 2639 O O . SER A 1 348 ? 10.523 23.469 -20.453 1 79.69 348 SER A O 1
ATOM 2641 N N . ARG A 1 349 ? 12.719 23.094 -20.938 1 74.5 349 ARG A N 1
ATOM 2642 C CA . ARG A 1 349 ? 12.633 21.656 -21.156 1 74.5 349 ARG A CA 1
ATOM 2643 C C . ARG A 1 349 ? 12.367 20.922 -19.844 1 74.5 349 ARG A C 1
ATOM 2645 O O . ARG A 1 349 ? 11.953 19.766 -19.844 1 74.5 349 ARG A O 1
ATOM 2652 N N . TYR A 1 350 ? 12.57 21.672 -18.734 1 79.69 350 TYR A N 1
ATOM 2653 C CA . TYR A 1 350 ? 12.523 21.047 -17.422 1 79.69 350 TYR A CA 1
ATOM 2654 C C . TYR A 1 350 ? 11.445 21.688 -16.562 1 79.69 350 TYR A C 1
ATOM 2656 O O . TYR A 1 350 ? 11.602 21.781 -15.336 1 79.69 350 TYR A O 1
ATOM 2664 N N . LYS A 1 351 ? 10.484 22.234 -17.188 1 81.88 351 LYS A N 1
ATOM 2665 C CA . LYS A 1 351 ? 9.383 22.797 -16.406 1 81.88 351 LYS A CA 1
ATOM 2666 C C . LYS A 1 351 ? 8.758 21.75 -15.492 1 81.88 351 LYS A C 1
ATOM 2668 O O . LYS A 1 351 ? 8.234 20.734 -15.961 1 81.88 351 LYS A O 1
ATOM 2673 N N . ALA A 1 352 ? 8.82 22.016 -14.25 1 81.88 352 ALA A N 1
ATOM 2674 C CA . ALA A 1 352 ? 8.375 21.031 -13.258 1 81.88 352 ALA A CA 1
ATOM 2675 C C . ALA A 1 352 ? 6.906 21.25 -12.898 1 81.88 352 ALA A C 1
ATOM 2677 O O . ALA A 1 352 ? 6.254 20.359 -12.367 1 81.88 352 ALA A O 1
ATOM 2678 N N . ASP A 1 353 ? 6.316 22.422 -13.156 1 86.06 353 ASP A N 1
ATOM 2679 C CA . ASP A 1 353 ? 4.977 22.75 -12.68 1 86.06 353 ASP A CA 1
ATOM 2680 C C . ASP A 1 353 ? 4.879 22.594 -11.164 1 86.06 353 ASP A C 1
ATOM 2682 O O . ASP A 1 353 ? 4.02 21.859 -10.672 1 86.06 353 ASP A O 1
ATOM 2686 N N . THR A 1 354 ? 5.664 23.422 -10.516 1 92.19 354 THR A N 1
ATOM 2687 C CA . THR A 1 354 ? 5.785 23.297 -9.062 1 92.19 354 THR A CA 1
ATOM 2688 C C . THR A 1 354 ? 4.422 23.438 -8.398 1 92.19 354 THR A C 1
ATOM 2690 O O . THR A 1 354 ? 3.691 24.406 -8.656 1 92.19 354 THR A O 1
ATOM 2693 N N . GLY A 1 355 ? 4.098 22.516 -7.594 1 94.19 355 GLY A N 1
ATOM 2694 C CA . GLY A 1 355 ? 2.807 22.484 -6.93 1 94.19 355 GLY A CA 1
ATOM 2695 C C . GLY A 1 355 ? 2.59 21.25 -6.09 1 94.19 355 GLY A C 1
ATOM 2696 O O . GLY A 1 355 ? 3.516 20.453 -5.895 1 94.19 355 GLY A O 1
ATOM 2697 N N . TYR A 1 356 ? 1.392 21.156 -5.492 1 95.81 356 TYR A N 1
ATOM 2698 C CA . TYR A 1 356 ? 1.035 20.047 -4.605 1 95.81 356 TYR A CA 1
ATOM 2699 C C . TYR A 1 356 ? -0.38 19.562 -4.887 1 95.81 356 TYR A C 1
ATOM 2701 O O . TYR A 1 356 ? -1.35 20.297 -4.676 1 95.81 356 TYR A O 1
ATOM 2709 N N . ASN A 1 357 ? -0.505 18.344 -5.344 1 96 357 ASN A N 1
ATOM 2710 C CA . ASN A 1 357 ? -1.797 17.734 -5.617 1 96 357 ASN A CA 1
ATOM 2711 C C . ASN A 1 357 ? -2.107 16.609 -4.621 1 96 357 ASN A C 1
ATOM 2713 O O . ASN A 1 357 ? -1.223 15.844 -4.25 1 96 357 ASN A O 1
ATOM 2717 N N . THR A 1 358 ? -3.352 16.594 -4.102 1 95.5 358 THR A N 1
ATOM 2718 C CA . THR A 1 358 ? -3.744 15.547 -3.156 1 95.5 358 THR A CA 1
ATOM 2719 C C . THR A 1 358 ? -5.078 14.93 -3.564 1 95.5 358 THR A C 1
ATOM 2721 O O . THR A 1 358 ? -5.898 15.578 -4.215 1 95.5 358 THR A O 1
ATOM 2724 N N . TYR A 1 359 ? -5.301 13.688 -3.266 1 94.25 359 TYR A N 1
ATOM 2725 C CA . TYR A 1 359 ? -6.527 12.914 -3.439 1 94.25 359 TYR A CA 1
ATOM 2726 C C . TYR A 1 359 ? -6.863 12.133 -2.174 1 94.25 359 TYR A C 1
ATOM 2728 O O . TYR A 1 359 ? -5.977 11.547 -1.545 1 94.25 359 TYR A O 1
ATOM 2736 N N . ASN A 1 360 ? -8.078 12.234 -1.739 1 93.88 360 ASN A N 1
ATOM 2737 C CA . ASN A 1 360 ? -8.516 11.508 -0.552 1 93.88 360 ASN A CA 1
ATOM 2738 C C . ASN A 1 360 ? -9.82 10.758 -0.801 1 93.88 360 ASN A C 1
ATOM 2740 O O . ASN A 1 360 ? -10.672 11.219 -1.565 1 93.88 360 ASN A O 1
ATOM 2744 N N . TYR A 1 361 ? -10.008 9.695 -0.208 1 93.44 361 TYR A N 1
ATOM 2745 C CA . TYR A 1 361 ? -11.273 8.961 -0.208 1 93.44 361 TYR A CA 1
ATOM 2746 C C . TYR A 1 361 ? -11.523 8.312 1.146 1 93.44 361 TYR A C 1
ATOM 2748 O O . TYR A 1 361 ? -10.578 7.965 1.863 1 93.44 361 TYR A O 1
ATOM 2756 N N . ARG A 1 362 ? -12.75 8.141 1.527 1 95.25 362 ARG A N 1
ATOM 2757 C CA . ARG A 1 362 ? -13.156 7.562 2.803 1 95.25 362 ARG A CA 1
ATOM 2758 C C . ARG A 1 362 ? -14.477 6.809 2.668 1 95.25 362 ARG A C 1
ATOM 2760 O O . ARG A 1 362 ? -15.391 7.27 1.981 1 95.25 362 ARG A O 1
ATOM 2767 N N . THR A 1 363 ? -14.547 5.727 3.32 1 93.44 363 THR A N 1
ATOM 2768 C CA . THR A 1 363 ? -15.773 4.941 3.41 1 93.44 363 THR A CA 1
ATOM 2769 C C . THR A 1 363 ? -15.992 4.441 4.836 1 93.44 363 THR A C 1
ATOM 2771 O O . THR A 1 363 ? -15.07 3.908 5.461 1 93.44 363 THR A O 1
ATOM 2774 N N . ASN A 1 364 ? -17.094 4.664 5.363 1 94.69 364 ASN A N 1
ATOM 2775 C CA . ASN A 1 364 ? -17.562 4.098 6.621 1 94.69 364 ASN A CA 1
ATOM 2776 C C . ASN A 1 364 ? -18.844 3.295 6.418 1 94.69 364 ASN A C 1
ATOM 2778 O O . ASN A 1 364 ? -19.891 3.857 6.078 1 94.69 364 ASN A O 1
ATOM 2782 N N . LEU A 1 365 ? -18.781 2.084 6.703 1 90.25 365 LEU A N 1
ATOM 2783 C CA . LEU A 1 365 ? -19.922 1.192 6.512 1 90.25 365 LEU A CA 1
ATOM 2784 C C . LEU A 1 365 ? -20.281 0.482 7.812 1 90.25 365 LEU A C 1
ATOM 2786 O O . LEU A 1 365 ? -19.438 -0.175 8.422 1 90.25 365 LEU A O 1
ATOM 2790 N N . ASP A 1 366 ? -21.5 0.629 8.203 1 91.38 366 ASP A N 1
ATOM 2791 C CA . ASP A 1 366 ? -22.047 -0.08 9.359 1 91.38 366 ASP A CA 1
ATOM 2792 C C . ASP A 1 366 ? -23.094 -1.106 8.93 1 91.38 366 ASP A C 1
ATOM 2794 O O . ASP A 1 366 ? -24.078 -0.757 8.281 1 91.38 366 ASP A O 1
ATOM 2798 N N . ILE A 1 367 ? -22.906 -2.281 9.336 1 85.56 367 ILE A N 1
ATOM 2799 C CA . ILE A 1 367 ? -23.828 -3.357 8.984 1 85.56 367 ILE A CA 1
ATOM 2800 C C . ILE A 1 367 ? -24.406 -3.977 10.25 1 85.56 367 ILE A C 1
ATOM 2802 O O . ILE A 1 367 ? -23.672 -4.441 11.117 1 85.56 367 ILE A O 1
ATOM 2806 N N . ASN A 1 368 ? -25.703 -3.936 10.328 1 84.12 368 ASN A N 1
ATOM 2807 C CA . ASN A 1 368 ? -26.359 -4.684 11.398 1 84.12 368 ASN A CA 1
ATOM 2808 C C . ASN A 1 368 ? -26.531 -6.156 11.031 1 84.12 368 ASN A C 1
ATOM 2810 O O . ASN A 1 368 ? -27.484 -6.527 10.359 1 84.12 368 ASN A O 1
ATOM 2814 N N . VAL A 1 369 ? -25.688 -6.918 11.57 1 75.25 369 VAL A N 1
ATOM 2815 C CA . VAL A 1 369 ? -25.719 -8.344 11.258 1 75.25 369 VAL A CA 1
ATOM 2816 C C . VAL A 1 369 ? -26.875 -9.008 11.992 1 75.25 369 VAL A C 1
ATOM 2818 O O . VAL A 1 369 ? -27.594 -9.828 11.414 1 75.25 369 VAL A O 1
ATOM 2821 N N . THR A 1 370 ? -27 -8.711 13.297 1 76.12 370 THR A N 1
ATOM 2822 C CA . THR A 1 370 ? -28.141 -9.094 14.133 1 76.12 370 THR A CA 1
ATOM 2823 C C . THR A 1 370 ? -28.656 -7.887 14.906 1 76.12 370 THR A C 1
ATOM 2825 O O . THR A 1 370 ? -28.188 -6.766 14.719 1 76.12 370 THR A O 1
ATOM 2828 N N . LYS A 1 371 ? -29.625 -8.086 15.656 1 73.06 371 LYS A N 1
ATOM 2829 C CA . LYS A 1 371 ? -30.141 -6.992 16.469 1 73.06 371 LYS A CA 1
ATOM 2830 C C . LYS A 1 371 ? -29.094 -6.535 17.5 1 73.06 371 LYS A C 1
ATOM 2832 O O . LYS A 1 371 ? -29.094 -5.371 17.906 1 73.06 371 LYS A O 1
ATOM 2837 N N . SER A 1 372 ? -28.156 -7.473 17.859 1 82.12 372 SER A N 1
ATOM 2838 C CA . SER A 1 372 ? -27.219 -7.145 18.922 1 82.12 372 SER A CA 1
ATOM 2839 C C . SER A 1 372 ? -25.797 -7.012 18.359 1 82.12 372 SER A C 1
ATOM 2841 O O . SER A 1 372 ? -24.891 -6.578 19.078 1 82.12 372 SER A O 1
ATOM 2843 N N . THR A 1 373 ? -25.609 -7.379 17.094 1 85.88 373 THR A N 1
ATOM 2844 C CA . THR A 1 373 ? -24.25 -7.395 16.547 1 85.88 373 THR A CA 1
ATOM 2845 C C . THR A 1 373 ? -24.141 -6.418 15.375 1 85.88 373 THR A C 1
ATOM 2847 O O . THR A 1 373 ? -24.922 -6.488 14.422 1 85.88 373 THR A O 1
ATOM 2850 N N . THR A 1 374 ? -23.188 -5.566 15.469 1 89.25 374 THR A N 1
ATOM 2851 C CA . THR A 1 374 ? -22.922 -4.637 14.375 1 89.25 374 THR A CA 1
ATOM 2852 C C . THR A 1 374 ? -21.469 -4.758 13.898 1 89.25 374 THR A C 1
ATOM 2854 O O . THR A 1 374 ? -20.562 -4.895 14.711 1 89.25 374 THR A O 1
ATOM 2857 N N . LEU A 1 375 ? -21.312 -4.77 12.555 1 89.31 375 LEU A N 1
ATOM 2858 C CA . LEU A 1 375 ? -20 -4.805 11.93 1 89.31 375 LEU A CA 1
ATOM 2859 C C . LEU A 1 375 ? -19.672 -3.463 11.289 1 89.31 375 LEU A C 1
ATOM 2861 O O . LEU A 1 375 ? -20.5 -2.885 10.578 1 89.31 375 LEU A O 1
ATOM 2865 N N . TYR A 1 376 ? -18.5 -2.967 11.539 1 93.31 376 TYR A N 1
ATOM 2866 C CA . TYR A 1 376 ? -18.031 -1.714 10.961 1 93.31 376 TYR A CA 1
ATOM 2867 C C . TYR A 1 376 ? -16.844 -1.951 10.047 1 93.31 376 TYR A C 1
ATOM 2869 O O . TYR A 1 376 ? -15.875 -2.629 10.422 1 93.31 376 TYR A O 1
ATOM 2877 N N . LEU A 1 377 ? -16.938 -1.452 8.883 1 91.56 377 LEU A N 1
ATOM 2878 C CA . LEU A 1 377 ? -15.828 -1.454 7.934 1 91.56 377 LEU A CA 1
ATOM 2879 C C . LEU A 1 377 ? -15.43 -0.03 7.562 1 91.56 377 LEU A C 1
ATOM 2881 O O . LEU A 1 377 ? -16.25 0.744 7.07 1 91.56 377 LEU A O 1
ATOM 2885 N N . GLY A 1 378 ? -14.164 0.297 7.797 1 94.31 378 GLY A N 1
ATOM 2886 C CA . GLY A 1 378 ? -13.625 1.598 7.434 1 94.31 378 GLY A CA 1
ATOM 2887 C C . GLY A 1 378 ? -12.5 1.515 6.418 1 94.31 378 GLY A C 1
ATOM 2888 O O . GLY A 1 378 ? -11.656 0.617 6.488 1 94.31 378 GLY A O 1
ATOM 2889 N N . LEU A 1 379 ? -12.602 2.41 5.418 1 93.19 379 LEU A N 1
ATOM 2890 C CA . LEU A 1 379 ? -11.555 2.57 4.418 1 93.19 379 LEU A CA 1
ATOM 2891 C C . LEU A 1 379 ? -11.156 4.035 4.277 1 93.19 379 LEU A C 1
ATOM 2893 O O . LEU A 1 379 ? -12 4.891 4.004 1 93.19 379 LEU A O 1
ATOM 2897 N N . ASP A 1 380 ? -9.867 4.254 4.477 1 94 380 ASP A N 1
ATOM 2898 C CA . ASP A 1 380 ? -9.32 5.602 4.336 1 94 380 ASP A CA 1
ATOM 2899 C C . ASP A 1 380 ? -8.086 5.605 3.439 1 94 380 ASP A C 1
ATOM 2901 O O . ASP A 1 380 ? -7.195 4.766 3.596 1 94 380 ASP A O 1
ATOM 2905 N N . GLY A 1 381 ? -8.07 6.527 2.518 1 93.62 381 GLY A N 1
ATOM 2906 C CA . GLY A 1 381 ? -6.93 6.637 1.627 1 93.62 381 GLY A CA 1
ATOM 2907 C C . GLY A 1 381 ? -6.523 8.078 1.354 1 93.62 381 GLY A C 1
ATOM 2908 O O . GLY A 1 381 ? -7.363 8.977 1.381 1 93.62 381 GLY A O 1
ATOM 2909 N N . PHE A 1 382 ? -5.219 8.266 1.098 1 95.12 382 PHE A N 1
ATOM 2910 C CA . PHE A 1 382 ? -4.633 9.555 0.771 1 95.12 382 PHE A CA 1
ATOM 2911 C C . PHE A 1 382 ? -3.498 9.398 -0.236 1 95.12 382 PHE A C 1
ATOM 2913 O O . PHE A 1 382 ? -2.609 8.57 -0.053 1 95.12 382 PHE A O 1
ATOM 2920 N N . ILE A 1 383 ? -3.533 10.164 -1.292 1 95.94 383 ILE A N 1
ATOM 2921 C CA . ILE A 1 383 ? -2.48 10.195 -2.301 1 95.94 383 ILE A CA 1
ATOM 2922 C C . ILE A 1 383 ? -2.01 11.633 -2.514 1 95.94 383 ILE A C 1
ATOM 2924 O O . ILE A 1 383 ? -2.826 12.555 -2.623 1 95.94 383 ILE A O 1
ATOM 2928 N N . SER A 1 384 ? -0.747 11.836 -2.564 1 96.56 384 SER A N 1
ATOM 2929 C CA . SER A 1 384 ? -0.225 13.172 -2.85 1 96.56 384 SER A CA 1
ATOM 2930 C C . SER A 1 384 ? 0.903 13.117 -3.875 1 96.56 384 SER A C 1
ATOM 2932 O O . SER A 1 384 ? 1.569 12.086 -4.016 1 96.56 384 SER A O 1
ATOM 2934 N N . ASN A 1 385 ? 1.037 14.141 -4.641 1 95.69 385 ASN A N 1
ATOM 2935 C CA . ASN A 1 385 ? 2.08 14.367 -5.637 1 95.69 385 ASN A CA 1
ATOM 2936 C C . ASN A 1 385 ? 2.633 15.789 -5.551 1 95.69 385 ASN A C 1
ATOM 2938 O O . ASN A 1 385 ? 1.966 16.734 -5.957 1 95.69 385 ASN A O 1
ATOM 2942 N N . LYS A 1 386 ? 3.791 15.898 -5.023 1 96.19 386 LYS A N 1
ATOM 2943 C CA . LYS A 1 386 ? 4.473 17.188 -4.949 1 96.19 386 LYS A CA 1
ATOM 2944 C C . LYS A 1 386 ? 5.516 17.328 -6.055 1 96.19 386 LYS A C 1
ATOM 2946 O O . LYS A 1 386 ? 6.398 16.469 -6.188 1 96.19 386 LYS A O 1
ATOM 2951 N N . LYS A 1 387 ? 5.473 18.375 -6.828 1 95 387 LYS A N 1
ATOM 2952 C CA . LYS A 1 387 ? 6.402 18.656 -7.922 1 95 387 LYS A CA 1
ATOM 2953 C C . LYS A 1 387 ? 7.316 19.828 -7.59 1 95 387 LYS A C 1
ATOM 2955 O O . LYS A 1 387 ? 6.855 20.844 -7.086 1 95 387 LYS A O 1
ATOM 2960 N N . GLU A 1 388 ? 8.555 19.672 -7.812 1 94.75 388 GLU A N 1
ATOM 2961 C CA . GLU A 1 388 ? 9.594 20.656 -7.527 1 94.75 388 GLU A CA 1
ATOM 2962 C C . GLU A 1 388 ? 10.672 20.656 -8.609 1 94.75 388 GLU A C 1
ATOM 2964 O O . GLU A 1 388 ? 10.742 19.734 -9.422 1 94.75 388 GLU A O 1
ATOM 2969 N N . PRO A 1 389 ? 11.477 21.734 -8.656 1 93.19 389 PRO A N 1
ATOM 2970 C CA . PRO A 1 389 ? 12.625 21.719 -9.555 1 93.19 389 PRO A CA 1
ATOM 2971 C C . PRO A 1 389 ? 13.641 20.625 -9.195 1 93.19 389 PRO A C 1
ATOM 2973 O O . PRO A 1 389 ? 13.508 19.984 -8.148 1 93.19 389 PRO A O 1
ATOM 2976 N N . GLY A 1 390 ? 14.602 20.469 -10.016 1 90.75 390 GLY A N 1
ATOM 2977 C CA . GLY A 1 390 ? 15.539 19.375 -9.891 1 90.75 390 GLY A CA 1
ATOM 2978 C C . GLY A 1 390 ? 16.391 19.453 -8.641 1 90.75 390 GLY A C 1
ATOM 2979 O O . GLY A 1 390 ? 16.812 18.422 -8.102 1 90.75 390 GLY A O 1
ATOM 2980 N N . MET A 1 391 ? 16.656 20.625 -8.18 1 83.81 391 MET A N 1
ATOM 2981 C CA . MET A 1 391 ? 17.438 20.766 -6.949 1 83.81 391 MET A CA 1
ATOM 2982 C C . MET A 1 391 ? 16.672 20.172 -5.762 1 83.81 391 MET A C 1
ATOM 2984 O O . MET A 1 391 ? 17.281 19.812 -4.754 1 83.81 391 MET A O 1
ATOM 2988 N N . ALA A 1 392 ? 15.312 20.125 -5.926 1 77.12 392 ALA A N 1
ATOM 2989 C CA . ALA A 1 392 ? 14.414 19.438 -4.996 1 77.12 392 ALA A CA 1
ATOM 2990 C C . ALA A 1 392 ? 14.438 20.109 -3.623 1 77.12 392 ALA A C 1
ATOM 2992 O O . ALA A 1 392 ? 14.422 19.422 -2.598 1 77.12 392 ALA A O 1
ATOM 2993 N N . ASN A 1 393 ? 14.625 21.312 -3.443 1 86.31 393 ASN A N 1
ATOM 2994 C CA . ASN A 1 393 ? 14.602 22.141 -2.242 1 86.31 393 ASN A CA 1
ATOM 2995 C C . ASN A 1 393 ? 14.266 23.594 -2.564 1 86.31 393 ASN A C 1
ATOM 2997 O O . ASN A 1 393 ? 15.172 24.406 -2.789 1 86.31 393 ASN A O 1
ATOM 3001 N N . THR A 1 394 ? 13.062 23.922 -2.412 1 89.25 394 THR A N 1
ATOM 3002 C CA . THR A 1 394 ? 12.602 25.234 -2.822 1 89.25 394 THR A CA 1
ATOM 3003 C C . THR A 1 394 ? 13.031 26.297 -1.81 1 89.25 394 THR A C 1
ATOM 3005 O O . THR A 1 394 ? 12.961 27.5 -2.09 1 89.25 394 THR A O 1
ATOM 3008 N N . ASP A 1 395 ? 13.508 25.891 -0.667 1 89.31 395 ASP A N 1
ATOM 3009 C CA . ASP A 1 395 ? 14.023 26.859 0.3 1 89.31 395 ASP A CA 1
ATOM 3010 C C . ASP A 1 395 ? 15.25 27.578 -0.245 1 89.31 395 ASP A C 1
ATOM 3012 O O . ASP A 1 395 ? 15.531 28.719 0.139 1 89.31 395 ASP A O 1
ATOM 3016 N N . LEU A 1 396 ? 15.922 26.984 -1.137 1 90.81 396 LEU A N 1
ATOM 3017 C CA . LEU A 1 396 ? 17.109 27.562 -1.735 1 90.81 396 LEU A CA 1
ATOM 3018 C C . LEU A 1 396 ? 16.75 28.766 -2.6 1 90.81 396 LEU A C 1
ATOM 3020 O O . LEU A 1 396 ? 17.578 29.672 -2.793 1 90.81 396 LEU A O 1
ATOM 3024 N N . LEU A 1 397 ? 15.586 28.797 -3.131 1 92.56 397 LEU A N 1
ATOM 3025 C CA . LEU A 1 397 ? 15.133 29.953 -3.914 1 92.56 397 LEU A CA 1
ATOM 3026 C C . LEU A 1 397 ? 15.062 31.203 -3.051 1 92.56 397 LEU A C 1
ATOM 3028 O O . LEU A 1 397 ? 15.477 32.281 -3.48 1 92.56 397 LEU A O 1
ATOM 3032 N N . TRP A 1 398 ? 14.57 31.016 -1.947 1 91.94 398 TRP A N 1
ATOM 3033 C CA . TRP A 1 398 ? 14.375 32.156 -1.036 1 91.94 398 TRP A CA 1
ATOM 3034 C C . TRP A 1 398 ? 15.703 32.562 -0.402 1 91.94 398 TRP A C 1
ATOM 3036 O O . TRP A 1 398 ? 15.922 33.75 -0.126 1 91.94 398 TRP A O 1
ATOM 3046 N N . ASN A 1 399 ? 16.547 31.625 -0.195 1 90.12 399 ASN A N 1
ATOM 3047 C CA . ASN A 1 399 ? 17.906 31.969 0.205 1 90.12 399 ASN A CA 1
ATOM 3048 C C . ASN A 1 399 ? 18.625 32.781 -0.866 1 90.12 399 ASN A C 1
ATOM 3050 O O . ASN A 1 399 ? 19.25 33.812 -0.56 1 90.12 399 ASN A O 1
ATOM 3054 N N . ALA A 1 400 ? 18.5 32.375 -2.057 1 90.38 400 ALA A N 1
ATOM 3055 C CA . ALA A 1 400 ? 19.172 33.031 -3.17 1 90.38 400 ALA A CA 1
ATOM 3056 C C . ALA A 1 400 ? 18.656 34.469 -3.336 1 90.38 400 ALA A C 1
ATOM 3058 O O . ALA A 1 400 ? 19.438 35.375 -3.621 1 90.38 400 ALA A O 1
ATOM 3059 N N . GLN A 1 401 ? 17.469 34.656 -3.197 1 88.75 401 GLN A N 1
ATOM 3060 C CA . GLN A 1 401 ? 16.906 36 -3.379 1 88.75 401 GLN A CA 1
ATOM 3061 C C . GLN A 1 401 ? 17.422 36.969 -2.309 1 88.75 401 GLN A C 1
ATOM 3063 O O . GLN A 1 401 ? 17.609 38.156 -2.574 1 88.75 401 GLN A O 1
ATOM 3068 N N . SER A 1 402 ? 17.625 36.406 -1.104 1 88.88 402 SER A N 1
ATOM 3069 C CA . SER A 1 402 ? 18.156 37.25 -0.023 1 88.88 402 SER A CA 1
ATOM 3070 C C . SER A 1 402 ? 19.641 37.5 -0.193 1 88.88 402 SER A C 1
ATOM 3072 O O . SER A 1 402 ? 20.156 38.531 0.226 1 88.88 402 SER A O 1
ATOM 3074 N N . MET A 1 403 ? 20.297 36.625 -0.872 1 88.88 403 MET A N 1
ATOM 3075 C CA . MET A 1 403 ? 21.734 36.688 -1.004 1 88.88 403 MET A CA 1
ATOM 3076 C C . MET A 1 403 ? 22.141 37.594 -2.186 1 88.88 403 MET A C 1
ATOM 3078 O O . MET A 1 403 ? 23.141 38.281 -2.131 1 88.88 403 MET A O 1
ATOM 3082 N N . LEU A 1 404 ? 21.297 37.594 -3.172 1 92.56 404 LEU A N 1
ATOM 3083 C CA . LEU A 1 404 ? 21.703 38.281 -4.406 1 92.56 404 LEU A CA 1
ATOM 3084 C C . LEU A 1 404 ? 21.219 39.719 -4.426 1 92.56 404 LEU A C 1
ATOM 3086 O O . LEU A 1 404 ? 20.016 39.969 -4.27 1 92.56 404 LEU A O 1
ATOM 3090 N N . THR A 1 405 ? 22.156 40.562 -4.625 1 94.06 405 THR A N 1
ATOM 3091 C CA . THR A 1 405 ? 21.828 41.969 -4.793 1 94.06 405 THR A CA 1
ATOM 3092 C C . THR A 1 405 ? 21.484 42.281 -6.246 1 94.06 405 THR A C 1
ATOM 3094 O O . THR A 1 405 ? 21.688 41.469 -7.133 1 94.06 405 THR A O 1
ATOM 3097 N N . PRO A 1 406 ? 20.953 43.469 -6.5 1 95.5 406 PRO A N 1
ATOM 3098 C CA . PRO A 1 406 ? 20.641 43.812 -7.891 1 95.5 406 PRO A CA 1
ATOM 3099 C C . PRO A 1 406 ? 21.891 43.844 -8.773 1 95.5 406 PRO A C 1
ATOM 3101 O O . PRO A 1 406 ? 21.781 43.719 -10 1 95.5 406 PRO A O 1
ATOM 3104 N N . LEU A 1 407 ? 23.078 43.906 -8.164 1 95.31 407 LEU A N 1
ATOM 3105 C CA . LEU A 1 407 ? 24.312 44.125 -8.914 1 95.31 407 LEU A CA 1
ATOM 3106 C C . LEU A 1 407 ? 25.141 42.875 -9.016 1 95.31 407 LEU A C 1
ATOM 3108 O O . LEU A 1 407 ? 26.125 42.812 -9.758 1 95.31 407 LEU A O 1
ATOM 3112 N N . THR A 1 408 ? 24.766 41.781 -8.297 1 93.12 408 THR A N 1
ATOM 3113 C CA . THR A 1 408 ? 25.609 40.625 -8.18 1 93.12 408 THR A CA 1
ATOM 3114 C C . THR A 1 408 ? 25.812 39.938 -9.539 1 93.12 408 THR A C 1
ATOM 3116 O O . THR A 1 408 ? 26.938 39.719 -9.969 1 93.12 408 THR A O 1
ATOM 3119 N N . ILE A 1 409 ? 24.703 39.594 -10.133 1 94.62 409 ILE A N 1
ATOM 3120 C CA . ILE A 1 409 ? 24.719 38.969 -11.445 1 94.62 409 ILE A CA 1
ATOM 3121 C C . ILE A 1 409 ? 23.422 39.281 -12.195 1 94.62 409 ILE A C 1
ATOM 3123 O O . ILE A 1 409 ? 22.391 39.531 -11.57 1 94.62 409 ILE A O 1
ATOM 3127 N N . PRO A 1 410 ? 23.469 39.375 -13.523 1 95.88 410 PRO A N 1
ATOM 3128 C CA . PRO A 1 410 ? 22.219 39.5 -14.273 1 95.88 410 PRO A CA 1
ATOM 3129 C C . PRO A 1 410 ? 21.438 38.219 -14.359 1 95.88 410 PRO A C 1
ATOM 3131 O O . PRO A 1 410 ? 21.922 37.156 -13.93 1 95.88 410 PRO A O 1
ATOM 3134 N N . THR A 1 411 ? 20.219 38.281 -14.805 1 94.81 411 THR A N 1
ATOM 3135 C CA . THR A 1 411 ? 19.438 37.062 -15.023 1 94.81 411 THR A CA 1
ATOM 3136 C C . THR A 1 411 ? 20.062 36.219 -16.125 1 94.81 411 THR A C 1
ATOM 3138 O O . THR A 1 411 ? 20.109 35 -16 1 94.81 411 THR A O 1
ATOM 3141 N N . ARG A 1 412 ? 20.469 36.906 -17.109 1 94.94 412 ARG A N 1
ATOM 3142 C CA . ARG A 1 412 ? 21.172 36.344 -18.266 1 94.94 412 ARG A CA 1
ATOM 3143 C C . ARG A 1 412 ? 22.078 37.375 -18.906 1 94.94 412 ARG A C 1
ATOM 3145 O O . ARG A 1 412 ? 21.734 38.531 -19 1 94.94 412 ARG A O 1
ATOM 3152 N N . PHE A 1 413 ? 23.25 36.938 -19.359 1 96.31 413 PHE A N 1
ATOM 3153 C CA . PHE A 1 413 ? 24.141 37.875 -20.062 1 96.31 413 PHE A CA 1
ATOM 3154 C C . PHE A 1 413 ? 23.594 38.188 -21.453 1 96.31 413 PHE A C 1
ATOM 3156 O O . PHE A 1 413 ? 22.828 37.406 -22.016 1 96.31 413 PHE A O 1
ATOM 3163 N N . SER A 1 414 ? 24.016 39.25 -21.938 1 94.06 414 SER A N 1
ATOM 3164 C CA . SER A 1 414 ? 23.594 39.656 -23.281 1 94.06 414 SER A CA 1
ATOM 3165 C C . SER A 1 414 ? 24.062 38.656 -24.328 1 94.06 414 SER A C 1
ATOM 3167 O O . SER A 1 414 ? 23.469 38.562 -25.406 1 94.06 414 SER A O 1
ATOM 3169 N N . THR A 1 415 ? 25.078 37.875 -24 1 93.69 415 THR A N 1
ATOM 3170 C CA . THR A 1 415 ? 25.625 36.875 -24.906 1 93.69 415 THR A CA 1
ATOM 3171 C C . THR A 1 415 ? 24.828 35.562 -24.812 1 93.69 415 THR A C 1
ATOM 3173 O O . THR A 1 415 ? 25.062 34.656 -25.594 1 93.69 415 THR A O 1
ATOM 3176 N N . GLY A 1 416 ? 23.922 35.469 -23.812 1 92.88 416 GLY A N 1
ATOM 3177 C CA . GLY A 1 416 ? 23.047 34.312 -23.703 1 92.88 416 GLY A CA 1
ATOM 3178 C C . GLY A 1 416 ? 23.438 33.375 -22.594 1 92.88 416 GLY A C 1
ATOM 3179 O O . GLY A 1 416 ? 22.641 32.531 -22.172 1 92.88 416 GLY A O 1
ATOM 3180 N N . GLN A 1 417 ? 24.688 33.438 -22.109 1 94.62 417 GLN A N 1
ATOM 3181 C CA . GLN A 1 417 ? 25.172 32.531 -21.078 1 94.62 417 GLN A CA 1
ATOM 3182 C C . GLN A 1 417 ? 24.484 32.781 -19.734 1 94.62 417 GLN A C 1
ATOM 3184 O O . GLN A 1 417 ? 24.047 33.938 -19.484 1 94.62 417 GLN A O 1
ATOM 3189 N N . LEU A 1 418 ? 24.375 31.766 -18.969 1 95.25 418 LEU A N 1
ATOM 3190 C CA . LEU A 1 418 ? 23.797 31.891 -17.641 1 95.25 418 LEU A CA 1
ATOM 3191 C C . LEU A 1 418 ? 24.844 32.312 -16.609 1 95.25 418 LEU A C 1
ATOM 3193 O O . LEU A 1 418 ? 25.984 31.859 -16.672 1 95.25 418 LEU A O 1
ATOM 3197 N N . PRO A 1 419 ? 24.469 33.125 -15.758 1 95 419 PRO A N 1
ATOM 3198 C CA . PRO A 1 419 ? 25.453 33.688 -14.812 1 95 419 PRO A CA 1
ATOM 3199 C C . PRO A 1 419 ? 25.562 32.875 -13.531 1 95 419 PRO A C 1
ATOM 3201 O O . PRO A 1 419 ? 24.594 32.188 -13.133 1 95 419 PRO A O 1
ATOM 3204 N N . ALA A 1 420 ? 26.734 32.906 -12.836 1 94.25 420 ALA A N 1
ATOM 3205 C CA . ALA A 1 420 ? 27 32.438 -11.477 1 94.25 420 ALA A CA 1
ATOM 3206 C C . ALA A 1 420 ? 28 33.375 -10.773 1 94.25 420 ALA A C 1
ATOM 3208 O O . ALA A 1 420 ? 28.844 34 -11.422 1 94.25 420 ALA A O 1
ATOM 3209 N N . TYR A 1 421 ? 27.828 33.562 -9.578 1 88.25 421 TYR A N 1
ATOM 3210 C CA . TYR A 1 421 ? 28.75 34.406 -8.844 1 88.25 421 TYR A CA 1
ATOM 3211 C C . TYR A 1 421 ? 29.719 33.594 -8.008 1 88.25 421 TYR A C 1
ATOM 3213 O O . TYR A 1 421 ? 30.562 34.156 -7.293 1 88.25 421 TYR A O 1
ATOM 3221 N N . GLY A 1 422 ? 29.5 32.344 -7.945 1 85.25 422 GLY A N 1
ATOM 3222 C CA . GLY A 1 422 ? 30.406 31.422 -7.254 1 85.25 422 GLY A CA 1
ATOM 3223 C C . GLY A 1 422 ? 30.156 29.969 -7.613 1 85.25 422 GLY A C 1
ATOM 3224 O O . GLY A 1 422 ? 29.516 29.656 -8.617 1 85.25 422 GLY A O 1
ATOM 3225 N N . VAL A 1 423 ? 30.875 29.312 -6.637 1 75 423 VAL A N 1
ATOM 3226 C CA . VAL A 1 423 ? 30.719 27.875 -6.82 1 75 423 VAL A CA 1
ATOM 3227 C C . VAL A 1 423 ? 29.625 27.344 -5.887 1 75 423 VAL A C 1
ATOM 3229 O O . VAL A 1 423 ? 29.219 28.047 -4.949 1 75 423 VAL A O 1
ATOM 3232 N N . ASN A 1 424 ? 29.109 26.25 -6.023 1 68.31 424 ASN A N 1
ATOM 3233 C CA . ASN A 1 424 ? 28.156 25.5 -5.219 1 68.31 424 ASN A CA 1
ATOM 3234 C C . ASN A 1 424 ? 26.938 26.328 -4.863 1 68.31 424 ASN A C 1
ATOM 3236 O O . ASN A 1 424 ? 26.984 27.141 -3.943 1 68.31 424 ASN A O 1
ATOM 3240 N N . ASP A 1 425 ? 25.984 26.359 -5.332 1 68.44 425 ASP A N 1
ATOM 3241 C CA . ASP A 1 425 ? 24.656 26.969 -5.141 1 68.44 425 ASP A CA 1
ATOM 3242 C C . ASP A 1 425 ? 24.734 28.484 -5.227 1 68.44 425 ASP A C 1
ATOM 3244 O O . ASP A 1 425 ? 23.938 29.188 -4.613 1 68.44 425 ASP A O 1
ATOM 3248 N N . ALA A 1 426 ? 25.75 28.984 -5.773 1 85.25 426 ALA A N 1
ATOM 3249 C CA . ALA A 1 426 ? 25.953 30.422 -5.918 1 85.25 426 ALA A CA 1
ATOM 3250 C C . ALA A 1 426 ? 25.547 30.891 -7.316 1 85.25 426 ALA A C 1
ATOM 3252 O O . ALA A 1 426 ? 26.359 31.469 -8.047 1 85.25 426 ALA A O 1
ATOM 3253 N N . TYR A 1 427 ? 24.328 30.562 -7.57 1 89.88 427 TYR A N 1
ATOM 3254 C CA . TYR A 1 427 ? 23.75 31.016 -8.828 1 89.88 427 TYR A CA 1
ATOM 3255 C C . TYR A 1 427 ? 22.312 31.5 -8.617 1 89.88 427 TYR A C 1
ATOM 3257 O O . TYR A 1 427 ? 21.812 31.484 -7.488 1 89.88 427 TYR A O 1
ATOM 3265 N N . SER A 1 428 ? 21.719 32.031 -9.664 1 92.38 428 SER A N 1
ATOM 3266 C CA . SER A 1 428 ? 20.469 32.781 -9.555 1 92.38 428 SER A CA 1
ATOM 3267 C C . SER A 1 428 ? 19.281 31.844 -9.289 1 92.38 428 SER A C 1
ATOM 3269 O O . SER A 1 428 ? 19.312 30.672 -9.672 1 92.38 428 SER A O 1
ATOM 3271 N N . PRO A 1 429 ? 18.281 32.344 -8.562 1 93.06 429 PRO A N 1
ATOM 3272 C CA . PRO A 1 429 ? 17.047 31.547 -8.383 1 93.06 429 PRO A CA 1
ATOM 3273 C C . PRO A 1 429 ? 16.344 31.25 -9.703 1 93.06 429 PRO A C 1
ATOM 3275 O O . PRO A 1 429 ? 15.594 30.281 -9.805 1 93.06 429 PRO A O 1
ATOM 3278 N N . TYR A 1 430 ? 16.609 32.031 -10.68 1 93 430 TYR A N 1
ATOM 3279 C CA . TYR A 1 430 ? 16.078 31.766 -12.008 1 93 430 TYR A CA 1
ATOM 3280 C C . TYR A 1 430 ? 16.625 30.453 -12.57 1 93 430 TYR A C 1
ATOM 3282 O O . TYR A 1 430 ? 15.867 29.641 -13.109 1 93 430 TYR A O 1
ATOM 3290 N N . VAL A 1 431 ? 17.875 30.266 -12.43 1 92.56 431 VAL A N 1
ATOM 3291 C CA . VAL A 1 431 ? 18.5 29.047 -12.906 1 92.56 431 VAL A CA 1
ATOM 3292 C C . VAL A 1 431 ? 18 27.844 -12.094 1 92.56 431 VAL A C 1
ATOM 3294 O O . VAL A 1 431 ? 17.719 26.781 -12.641 1 92.56 431 VAL A O 1
ATOM 3297 N N . MET A 1 432 ? 17.938 28.094 -10.797 1 92.5 432 MET A N 1
ATOM 3298 C CA . MET A 1 432 ? 17.469 27.031 -9.914 1 92.5 432 MET A CA 1
ATOM 3299 C C . MET A 1 432 ? 16.094 26.531 -10.336 1 92.5 432 MET A C 1
ATOM 3301 O O . MET A 1 432 ? 15.844 25.328 -10.344 1 92.5 432 MET A O 1
ATOM 3305 N N . LEU A 1 433 ? 15.227 27.391 -10.711 1 92.75 433 LEU A N 1
ATOM 3306 C CA . LEU A 1 433 ? 13.828 27.094 -10.992 1 92.75 433 LEU A CA 1
ATOM 3307 C C . LEU A 1 433 ? 13.664 26.484 -12.375 1 92.75 433 LEU A C 1
ATOM 3309 O O . LEU A 1 433 ? 12.82 25.609 -12.578 1 92.75 433 LEU A O 1
ATOM 3313 N N . ASN A 1 434 ? 14.477 26.875 -13.312 1 93.38 434 ASN A N 1
ATOM 3314 C CA . ASN A 1 434 ? 14.117 26.609 -14.695 1 93.38 434 ASN A CA 1
ATOM 3315 C C . ASN A 1 434 ? 15.148 25.734 -15.391 1 93.38 434 ASN A C 1
ATOM 3317 O O . ASN A 1 434 ? 14.906 25.219 -16.484 1 93.38 434 ASN A O 1
ATOM 3321 N N . HIS A 1 435 ? 16.328 25.469 -14.727 1 93.19 435 HIS A N 1
ATOM 3322 C CA . HIS A 1 435 ? 17.375 24.844 -15.5 1 93.19 435 HIS A CA 1
ATOM 3323 C C . HIS A 1 435 ? 18.016 23.688 -14.727 1 93.19 435 HIS A C 1
ATOM 3325 O O . HIS A 1 435 ? 19.094 23.219 -15.078 1 93.19 435 HIS A O 1
ATOM 3331 N N . THR A 1 436 ? 17.406 23.25 -13.672 1 93.19 436 THR A N 1
ATOM 3332 C CA . THR A 1 436 ? 18.062 22.234 -12.867 1 93.19 436 THR A CA 1
ATOM 3333 C C . THR A 1 436 ? 17.312 20.906 -12.969 1 93.19 436 THR A C 1
ATOM 3335 O O . THR A 1 436 ? 17.625 19.953 -12.242 1 93.19 436 THR A O 1
ATOM 3338 N N . GLY A 1 437 ? 16.328 20.859 -13.773 1 93.75 437 GLY A N 1
ATOM 3339 C CA . GLY A 1 437 ? 15.586 19.625 -13.922 1 93.75 437 GLY A CA 1
ATOM 3340 C C . GLY A 1 437 ? 14.281 19.609 -13.148 1 93.75 437 GLY A C 1
ATOM 3341 O O . GLY A 1 437 ? 13.609 20.641 -13.047 1 93.75 437 GLY A O 1
ATOM 3342 N N . MET A 1 438 ? 13.852 18.375 -12.766 1 93.5 438 MET A N 1
ATOM 3343 C CA . MET A 1 438 ? 12.57 18.25 -12.078 1 93.5 438 MET A CA 1
ATOM 3344 C C . MET A 1 438 ? 12.625 17.141 -11.031 1 93.5 438 MET A C 1
ATOM 3346 O O . MET A 1 438 ? 13.406 16.188 -11.164 1 93.5 438 MET A O 1
ATOM 3350 N N . ALA A 1 439 ? 11.828 17.281 -9.977 1 94.88 439 ALA A N 1
ATOM 3351 C CA . ALA A 1 439 ? 11.688 16.297 -8.914 1 94.88 439 ALA A CA 1
ATOM 3352 C C . ALA A 1 439 ? 10.219 16.078 -8.562 1 94.88 439 ALA A C 1
ATOM 3354 O O . ALA A 1 439 ? 9.422 17.016 -8.594 1 94.88 439 ALA A O 1
ATOM 3355 N N . THR A 1 440 ? 9.875 14.836 -8.32 1 94.38 440 THR A N 1
ATOM 3356 C CA . THR A 1 440 ? 8.523 14.492 -7.895 1 94.38 440 THR A CA 1
ATOM 3357 C C . THR A 1 440 ? 8.555 13.633 -6.637 1 94.38 440 THR A C 1
ATOM 3359 O O . THR A 1 440 ? 9.375 12.727 -6.52 1 94.38 440 THR A O 1
ATOM 3362 N N . ARG A 1 441 ? 7.629 13.945 -5.691 1 95.12 441 ARG A N 1
ATOM 3363 C CA . ARG A 1 441 ? 7.438 13.156 -4.473 1 95.12 441 ARG A CA 1
ATOM 3364 C C . ARG A 1 441 ? 6.008 12.641 -4.375 1 95.12 441 ARG A C 1
ATOM 3366 O O . ARG A 1 441 ? 5.062 13.422 -4.273 1 95.12 441 ARG A O 1
ATOM 3373 N N . GLU A 1 442 ? 5.906 11.336 -4.293 1 95.88 442 GLU A N 1
ATOM 3374 C CA . GLU A 1 442 ? 4.59 10.703 -4.238 1 95.88 442 GLU A CA 1
ATOM 3375 C C . GLU A 1 442 ? 4.395 9.945 -2.93 1 95.88 442 GLU A C 1
ATOM 3377 O O . GLU A 1 442 ? 5.328 9.32 -2.422 1 95.88 442 GLU A O 1
ATOM 3382 N N . THR A 1 443 ? 3.195 10.062 -2.357 1 96.56 443 THR A N 1
ATOM 3383 C CA . THR A 1 443 ? 2.822 9.336 -1.146 1 96.56 443 THR A CA 1
ATOM 3384 C C . THR A 1 443 ? 1.513 8.586 -1.35 1 96.56 443 THR A C 1
ATOM 3386 O O . THR A 1 443 ? 0.548 9.133 -1.886 1 96.56 443 THR A O 1
ATOM 3389 N N . TYR A 1 444 ? 1.484 7.32 -0.986 1 95.81 444 TYR A N 1
ATOM 3390 C CA . TYR A 1 444 ? 0.29 6.484 -0.991 1 95.81 444 TYR A CA 1
ATOM 3391 C C . TYR A 1 444 ? -0.018 5.965 0.408 1 95.81 444 TYR A C 1
ATOM 3393 O O . TYR A 1 444 ? 0.745 5.172 0.964 1 95.81 444 TYR A O 1
ATOM 3401 N N . LYS A 1 445 ? -1.087 6.395 1 1 95.88 445 LYS A N 1
ATOM 3402 C CA . LYS A 1 445 ? -1.504 5.926 2.318 1 95.88 445 LYS A CA 1
ATOM 3403 C C . LYS A 1 445 ? -2.84 5.191 2.246 1 95.88 445 LYS A C 1
ATOM 3405 O O . LYS A 1 445 ? -3.75 5.621 1.53 1 95.88 445 LYS A O 1
ATOM 3410 N N . ASN A 1 446 ? -2.943 4.148 2.895 1 94 446 ASN A N 1
ATOM 3411 C CA . ASN A 1 446 ? -4.156 3.342 2.955 1 94 446 ASN A CA 1
ATOM 3412 C C . ASN A 1 446 ? -4.352 2.727 4.34 1 94 446 ASN A C 1
ATOM 3414 O O . ASN A 1 446 ? -3.404 2.211 4.934 1 94 446 ASN A O 1
ATOM 3418 N N . MET A 1 447 ? -5.555 2.783 4.855 1 95.69 447 MET A N 1
ATOM 3419 C CA . MET A 1 447 ? -5.898 2.164 6.133 1 95.69 447 MET A CA 1
ATOM 3420 C C . MET A 1 447 ? -7.215 1.403 6.027 1 95.69 447 MET A C 1
ATOM 3422 O O . MET A 1 447 ? -8.211 1.943 5.547 1 95.69 447 MET A O 1
ATOM 3426 N N . VAL A 1 448 ? -7.266 0.232 6.445 1 93.56 448 VAL A N 1
ATOM 3427 C CA . VAL A 1 448 ? -8.461 -0.602 6.508 1 93.56 448 VAL A CA 1
ATOM 3428 C C . VAL A 1 448 ? -8.758 -0.967 7.961 1 93.56 448 VAL A C 1
ATOM 3430 O O . VAL A 1 448 ? -7.875 -1.426 8.688 1 93.56 448 VAL A O 1
ATOM 3433 N N . THR A 1 449 ? -9.992 -0.77 8.375 1 95.5 449 THR A N 1
ATOM 3434 C CA . THR A 1 449 ? -10.398 -1.044 9.75 1 95.5 449 THR A CA 1
ATOM 3435 C C . THR A 1 449 ? -11.609 -1.972 9.781 1 95.5 449 THR A C 1
ATOM 3437 O O . THR A 1 449 ? -12.547 -1.801 8.992 1 95.5 449 THR A O 1
ATOM 3440 N N . LEU A 1 450 ? -11.594 -2.93 10.609 1 92.19 450 LEU A N 1
ATOM 3441 C CA . LEU A 1 450 ? -12.711 -3.822 10.883 1 92.19 450 LEU A CA 1
ATOM 3442 C C . LEU A 1 450 ? -13.023 -3.861 12.375 1 92.19 450 LEU A C 1
ATOM 3444 O O . LEU A 1 450 ? -12.125 -4.062 13.195 1 92.19 450 LEU A O 1
ATOM 3448 N N . ALA A 1 451 ? -14.25 -3.627 12.688 1 94.38 451 ALA A N 1
ATOM 3449 C CA . ALA A 1 451 ? -14.664 -3.646 14.094 1 94.38 451 ALA A CA 1
ATOM 3450 C C . ALA A 1 451 ? -15.953 -4.441 14.273 1 94.38 451 ALA A C 1
ATOM 3452 O O . ALA A 1 451 ? -16.859 -4.367 13.445 1 94.38 451 ALA A O 1
ATOM 3453 N N . LEU A 1 452 ? -16.016 -5.188 15.305 1 91.69 452 LEU A N 1
ATOM 3454 C CA . LEU A 1 452 ? -17.188 -5.941 15.719 1 91.69 452 LEU A CA 1
ATOM 3455 C C . LEU A 1 452 ? -17.719 -5.422 17.047 1 91.69 452 LEU A C 1
ATOM 3457 O O . LEU A 1 452 ? -17 -5.402 18.047 1 91.69 452 LEU A O 1
ATOM 3461 N N . ASN A 1 453 ? -18.906 -4.957 17 1 92.44 453 ASN A N 1
ATOM 3462 C CA . ASN A 1 453 ? -19.594 -4.504 18.203 1 92.44 453 ASN A CA 1
ATOM 3463 C C . ASN A 1 453 ? -20.641 -5.504 18.656 1 92.44 453 ASN A C 1
ATOM 3465 O O . ASN A 1 453 ? -21.516 -5.895 17.875 1 92.44 453 ASN A O 1
ATOM 3469 N N . GLN A 1 454 ? -20.594 -5.867 19.938 1 91.25 454 GLN A N 1
ATOM 3470 C CA . GLN A 1 454 ? -21.516 -6.844 20.484 1 91.25 454 GLN A CA 1
ATOM 3471 C C . GLN A 1 454 ? -22.219 -6.293 21.734 1 91.25 454 GLN A C 1
ATOM 3473 O O . GLN A 1 454 ? -21.547 -5.914 22.703 1 91.25 454 GLN A O 1
ATOM 3478 N N . ASP A 1 455 ? -23.531 -6.211 21.625 1 90.31 455 ASP A N 1
ATOM 3479 C CA . ASP A 1 455 ? -24.328 -5.875 22.797 1 90.31 455 ASP A CA 1
ATOM 3480 C C . ASP A 1 455 ? -24.594 -7.109 23.656 1 90.31 455 ASP A C 1
ATOM 3482 O O . ASP A 1 455 ? -25.312 -8.016 23.25 1 90.31 455 ASP A O 1
ATOM 3486 N N . LEU A 1 456 ? -24.016 -7.152 24.812 1 92.44 456 LEU A N 1
ATOM 3487 C CA . LEU A 1 456 ? -24.141 -8.297 25.703 1 92.44 456 LEU A CA 1
ATOM 3488 C C . LEU A 1 456 ? -25.109 -8.008 26.844 1 92.44 456 LEU A C 1
ATOM 3490 O O . LEU A 1 456 ? -24.938 -8.492 27.953 1 92.44 456 LEU A O 1
ATOM 3494 N N . SER A 1 457 ? -26.047 -7.199 26.547 1 88 457 SER A N 1
ATOM 3495 C CA . SER A 1 457 ? -27.031 -6.855 27.562 1 88 457 SER A CA 1
ATOM 3496 C C . SER A 1 457 ? -27.781 -8.102 28.047 1 88 457 SER A C 1
ATOM 3498 O O . SER A 1 457 ? -28.328 -8.102 29.156 1 88 457 SER A O 1
ATOM 3500 N N . PHE A 1 458 ? -27.875 -9.125 27.25 1 83.19 458 PHE A N 1
ATOM 3501 C CA . PHE A 1 458 ? -28.531 -10.359 27.625 1 83.19 458 PHE A CA 1
ATOM 3502 C C . PHE A 1 458 ? -27.797 -11.031 28.781 1 83.19 458 PHE A C 1
ATOM 3504 O O . PHE A 1 458 ? -28.406 -11.742 29.594 1 83.19 458 PHE A O 1
ATOM 3511 N N . LEU A 1 459 ? -26.484 -10.844 28.906 1 86 459 LEU A N 1
ATOM 3512 C CA . LEU A 1 459 ? -25.688 -11.375 30.016 1 86 459 LEU A CA 1
ATOM 3513 C C . LEU A 1 459 ? -25.688 -10.414 31.203 1 86 459 LEU A C 1
ATOM 3515 O O . LEU A 1 459 ? -25.906 -10.828 32.344 1 86 459 LEU A O 1
ATOM 3519 N N . LEU A 1 460 ? -25.359 -9.258 30.859 1 91 460 LEU A N 1
ATOM 3520 C CA . LEU A 1 460 ? -25.312 -8.164 31.828 1 91 460 LEU A CA 1
ATOM 3521 C C . LEU A 1 460 ? -25.844 -6.875 31.219 1 91 460 LEU A C 1
ATOM 3523 O O . LEU A 1 460 ? -25.234 -6.32 30.297 1 91 460 LEU A O 1
ATOM 3527 N N . LYS A 1 461 ? -26.938 -6.492 31.75 1 91 461 LYS A N 1
ATOM 3528 C CA . LYS A 1 461 ? -27.578 -5.305 31.188 1 91 461 LYS A CA 1
ATOM 3529 C C . LYS A 1 461 ? -26.609 -4.133 31.125 1 91 461 LYS A C 1
ATOM 3531 O O . LYS A 1 461 ? -26 -3.775 32.125 1 91 461 LYS A O 1
ATOM 3536 N N . GLY A 1 462 ? -26.438 -3.566 29.938 1 91.12 462 GLY A N 1
ATOM 3537 C CA . GLY A 1 462 ? -25.609 -2.389 29.75 1 91.12 462 GLY A CA 1
ATOM 3538 C C . GLY A 1 462 ? -24.203 -2.717 29.297 1 91.12 462 GLY A C 1
ATOM 3539 O O . GLY A 1 462 ? -23.406 -1.817 29.016 1 91.12 462 GLY A O 1
ATOM 3540 N N . LEU A 1 463 ? -23.844 -3.961 29.234 1 94.12 463 LEU A N 1
ATOM 3541 C CA . LEU A 1 463 ? -22.5 -4.363 28.828 1 94.12 463 LEU A CA 1
ATOM 3542 C C . LEU A 1 463 ? -22.391 -4.441 27.312 1 94.12 463 LEU A C 1
ATOM 3544 O O . LEU A 1 463 ? -23.188 -5.109 26.656 1 94.12 463 LEU A O 1
ATOM 3548 N N . LYS A 1 464 ? -21.469 -3.76 26.734 1 93.56 464 LYS A N 1
ATOM 3549 C CA . LYS A 1 464 ? -21.141 -3.805 25.312 1 93.56 464 LYS A CA 1
ATOM 3550 C C . LYS A 1 464 ? -19.656 -4.07 25.094 1 93.56 464 LYS A C 1
ATOM 3552 O O . LYS A 1 464 ? -18.812 -3.553 25.828 1 93.56 464 LYS A O 1
ATOM 3557 N N . VAL A 1 465 ? -19.328 -4.879 24.141 1 94.5 465 VAL A N 1
ATOM 3558 C CA . VAL A 1 465 ? -17.938 -5.219 23.828 1 94.5 465 VAL A CA 1
ATOM 3559 C C . VAL A 1 465 ? -17.641 -4.887 22.375 1 94.5 465 VAL A C 1
ATOM 3561 O O . VAL A 1 465 ? -18.484 -5.07 21.5 1 94.5 465 VAL A O 1
ATOM 3564 N N . LYS A 1 466 ? -16.469 -4.367 22.109 1 94.25 466 LYS A N 1
ATOM 3565 C CA . LYS A 1 466 ? -16 -4.023 20.766 1 94.25 466 LYS A CA 1
ATOM 3566 C C . LYS A 1 466 ? -14.617 -4.598 20.5 1 94.25 466 LYS A C 1
ATOM 3568 O O . LYS A 1 466 ? -13.711 -4.453 21.328 1 94.25 466 LYS A O 1
ATOM 3573 N N . VAL A 1 467 ? -14.453 -5.301 19.484 1 94.12 467 VAL A N 1
ATOM 3574 C CA . VAL A 1 467 ? -13.164 -5.777 19 1 94.12 467 VAL A CA 1
ATOM 3575 C C . VAL A 1 467 ? -12.844 -5.113 17.656 1 94.12 467 VAL A C 1
ATOM 3577 O O . VAL A 1 467 ? -13.672 -5.125 16.75 1 94.12 467 VAL A O 1
ATOM 3580 N N . GLN A 1 468 ? -11.617 -4.562 17.516 1 95.12 468 GLN A N 1
ATOM 3581 C CA . GLN A 1 468 ? -11.281 -3.82 16.312 1 95.12 468 GLN A CA 1
ATOM 3582 C C . GLN A 1 468 ? -9.852 -4.117 15.859 1 95.12 468 GLN A C 1
ATOM 3584 O O . GLN A 1 468 ? -8.945 -4.23 16.688 1 95.12 468 GLN A O 1
ATOM 3589 N N . GLY A 1 469 ? -9.695 -4.305 14.594 1 94.44 469 GLY A N 1
ATOM 3590 C CA . GLY A 1 469 ? -8.398 -4.418 13.938 1 94.44 469 GLY A CA 1
ATOM 3591 C C . GLY A 1 469 ? -8.211 -3.424 12.812 1 94.44 469 GLY A C 1
ATOM 3592 O O . GLY A 1 469 ? -9.148 -3.121 12.078 1 94.44 469 GLY A O 1
ATOM 3593 N N . ALA A 1 470 ? -6.934 -2.873 12.703 1 96.06 470 ALA A N 1
ATOM 3594 C CA . ALA A 1 470 ? -6.633 -1.92 11.641 1 96.06 470 ALA A CA 1
ATOM 3595 C C . ALA A 1 470 ? -5.289 -2.23 10.984 1 96.06 470 ALA A C 1
ATOM 3597 O O . ALA A 1 470 ? -4.34 -2.627 11.672 1 96.06 470 ALA A O 1
ATOM 3598 N N . LEU A 1 471 ? -5.238 -2.096 9.703 1 94.56 471 LEU A N 1
ATOM 3599 C CA . LEU A 1 471 ? -4.023 -2.238 8.906 1 94.56 471 LEU A CA 1
ATOM 3600 C C . LEU A 1 471 ? -3.695 -0.938 8.18 1 94.56 471 LEU A C 1
ATOM 3602 O O . LEU A 1 471 ? -4.477 -0.476 7.348 1 94.56 471 LEU A O 1
ATOM 3606 N N . ASN A 1 472 ? -2.502 -0.401 8.508 1 95.12 472 ASN A N 1
ATOM 3607 C CA . ASN A 1 472 ? -2.014 0.81 7.855 1 95.12 472 ASN A CA 1
ATOM 3608 C C . ASN A 1 472 ? -0.824 0.517 6.945 1 95.12 472 ASN A C 1
ATOM 3610 O O . ASN A 1 472 ? 0.066 -0.253 7.309 1 95.12 472 ASN A O 1
ATOM 3614 N N . SER A 1 473 ? -0.82 1.154 5.777 1 95.38 473 SER A N 1
ATOM 3615 C CA . SER A 1 473 ? 0.293 1.032 4.844 1 95.38 473 SER A CA 1
ATOM 3616 C C . SER A 1 473 ? 0.566 2.354 4.133 1 95.38 473 SER A C 1
ATOM 3618 O O . SER A 1 473 ? -0.307 2.887 3.445 1 95.38 473 SER A O 1
ATOM 3620 N N . ASP A 1 474 ? 1.795 2.861 4.309 1 96.19 474 ASP A N 1
ATOM 3621 C CA . ASP A 1 474 ? 2.227 4.09 3.646 1 96.19 474 ASP A CA 1
ATOM 3622 C C . ASP A 1 474 ? 3.422 3.828 2.732 1 96.19 474 ASP A C 1
ATOM 3624 O O . ASP A 1 474 ? 4.398 3.199 3.143 1 96.19 474 ASP A O 1
ATOM 3628 N N . VAL A 1 475 ? 3.357 4.312 1.528 1 97.19 475 VAL A N 1
ATOM 3629 C CA . VAL A 1 475 ? 4.469 4.219 0.587 1 97.19 475 VAL A CA 1
ATOM 3630 C C . VAL A 1 475 ? 4.949 5.617 0.213 1 97.19 475 VAL A C 1
ATOM 3632 O O . VAL A 1 475 ? 4.141 6.496 -0.096 1 97.19 475 VAL A O 1
ATOM 3635 N N . TYR A 1 476 ? 6.203 5.812 0.32 1 96.69 476 TYR A N 1
ATOM 3636 C CA . TYR A 1 476 ? 6.836 7.066 -0.067 1 96.69 476 TYR A CA 1
ATOM 3637 C C . TYR A 1 476 ? 7.801 6.859 -1.227 1 96.69 476 TYR A C 1
ATOM 3639 O O . TYR A 1 476 ? 8.773 6.109 -1.105 1 96.69 476 TYR A O 1
ATOM 3647 N N . TYR A 1 477 ? 7.535 7.512 -2.355 1 96.56 477 TYR A N 1
ATOM 3648 C CA . TYR A 1 477 ? 8.383 7.387 -3.535 1 96.56 477 TYR A CA 1
ATOM 3649 C C . TYR A 1 477 ? 8.836 8.758 -4.027 1 96.56 477 TYR A C 1
ATOM 3651 O O . TYR A 1 477 ? 8.016 9.617 -4.336 1 96.56 477 TYR A O 1
ATOM 3659 N N . ASP A 1 478 ? 10.164 8.914 -4.129 1 95.88 478 ASP A N 1
ATOM 3660 C CA . ASP A 1 478 ? 10.758 10.148 -4.641 1 95.88 478 ASP A CA 1
ATOM 3661 C C . ASP A 1 478 ? 11.586 9.875 -5.898 1 95.88 478 ASP A C 1
ATOM 3663 O O . ASP A 1 478 ? 12.328 8.898 -5.961 1 95.88 478 ASP A O 1
ATOM 3667 N N . GLU A 1 479 ? 11.453 10.727 -6.867 1 94.5 479 GLU A N 1
ATOM 3668 C CA . GLU A 1 479 ? 12.281 10.664 -8.07 1 94.5 479 GLU A CA 1
ATOM 3669 C C . GLU A 1 479 ? 12.789 12.047 -8.469 1 94.5 479 GLU A C 1
ATOM 3671 O O . GLU A 1 479 ? 12.062 13.031 -8.367 1 94.5 479 GLU A O 1
ATOM 3676 N N . THR A 1 480 ? 14.023 12.125 -8.891 1 94.69 480 THR A N 1
ATOM 3677 C CA . THR A 1 480 ? 14.648 13.383 -9.273 1 94.69 480 THR A CA 1
ATOM 3678 C C . THR A 1 480 ? 15.414 13.234 -10.586 1 94.69 480 THR A C 1
ATOM 3680 O O . THR A 1 480 ? 16.141 12.25 -10.773 1 94.69 480 THR A O 1
ATOM 3683 N N . ARG A 1 481 ? 15.203 14.094 -11.484 1 93.69 481 ARG A N 1
ATOM 3684 C CA . ARG A 1 481 ? 16.016 14.344 -12.664 1 93.69 481 ARG A CA 1
ATOM 3685 C C . ARG A 1 481 ? 16.797 15.656 -12.531 1 93.69 481 ARG A C 1
ATOM 3687 O O . ARG A 1 481 ? 16.234 16.734 -12.766 1 93.69 481 ARG A O 1
ATOM 3694 N N . PHE A 1 482 ? 18.016 15.516 -12.25 1 94.12 482 PHE A N 1
ATOM 3695 C CA . PHE A 1 482 ? 18.828 16.688 -11.938 1 94.12 482 PHE A CA 1
ATOM 3696 C C . PHE A 1 482 ? 19.781 17 -13.094 1 94.12 482 PHE A C 1
ATOM 3698 O O . PHE A 1 482 ? 20.406 16.109 -13.664 1 94.12 482 PHE A O 1
ATOM 3705 N N . VAL A 1 483 ? 19.797 18.281 -13.484 1 93.25 483 VAL A N 1
ATOM 3706 C CA . VAL A 1 483 ? 20.703 18.797 -14.508 1 93.25 483 VAL A CA 1
ATOM 3707 C C . VAL A 1 483 ? 21.297 20.125 -14.047 1 93.25 483 VAL A C 1
ATOM 3709 O O . VAL A 1 483 ? 20.672 20.859 -13.281 1 93.25 483 VAL A O 1
ATOM 3712 N N . MET A 1 484 ? 22.547 20.328 -14.406 1 93.12 484 MET A N 1
ATOM 3713 C CA . MET A 1 484 ? 23.203 21.609 -14.117 1 93.12 484 MET A CA 1
ATOM 3714 C C . MET A 1 484 ? 23.766 22.219 -15.391 1 93.12 484 MET A C 1
ATOM 3716 O O . MET A 1 484 ? 24.562 21.594 -16.094 1 93.12 484 MET A O 1
ATOM 3720 N N . PRO A 1 485 ? 23.344 23.391 -15.695 1 92.5 485 PRO A N 1
ATOM 3721 C CA . PRO A 1 485 ? 23.938 24.062 -16.859 1 92.5 485 PRO A CA 1
ATOM 3722 C C . PRO A 1 485 ? 25.281 24.688 -16.547 1 92.5 485 PRO A C 1
ATOM 3724 O O . PRO A 1 485 ? 25.641 24.859 -15.367 1 92.5 485 PRO A O 1
ATOM 3727 N N . GLU A 1 486 ? 26.031 24.906 -17.594 1 94.5 486 GLU A N 1
ATOM 3728 C CA . GLU A 1 486 ? 27.234 25.703 -17.391 1 94.5 486 GLU A CA 1
ATOM 3729 C C . GLU A 1 486 ? 26.875 27.156 -17.078 1 94.5 486 GLU A C 1
ATOM 3731 O O . GLU A 1 486 ? 25.906 27.703 -17.625 1 94.5 486 GLU A O 1
ATOM 3736 N N . MET A 1 487 ? 27.656 27.75 -16.234 1 96.31 487 MET A N 1
ATOM 3737 C CA . MET A 1 487 ? 27.406 29.125 -15.844 1 96.31 487 MET A CA 1
ATOM 3738 C C . MET A 1 487 ? 28.703 29.922 -15.773 1 96.31 487 MET A C 1
ATOM 3740 O O . MET A 1 487 ? 29.781 29.328 -15.602 1 96.31 487 MET A O 1
ATOM 3744 N N . TYR A 1 488 ? 28.594 31.219 -15.898 1 95.62 488 TYR A N 1
ATOM 3745 C CA . TYR A 1 488 ? 29.766 32.062 -16.062 1 95.62 488 TYR A CA 1
ATOM 3746 C C . TYR A 1 488 ? 29.672 33.281 -15.172 1 95.62 488 TYR A C 1
ATOM 3748 O O . TYR A 1 488 ? 28.609 33.625 -14.672 1 95.62 488 TYR A O 1
ATOM 3756 N N . SER A 1 489 ? 30.766 33.938 -14.922 1 94.56 489 SER A N 1
ATOM 3757 C CA . SER A 1 489 ? 30.859 35.25 -14.297 1 94.56 489 SER A CA 1
ATOM 3758 C C . SER A 1 489 ? 31.547 36.25 -15.219 1 94.56 489 SER A C 1
ATOM 3760 O O . SER A 1 489 ? 32.406 35.875 -16.016 1 94.56 489 SER A O 1
ATOM 3762 N N . ALA A 1 490 ? 31.188 37.469 -15.086 1 93.44 490 ALA A N 1
ATOM 3763 C CA . ALA A 1 490 ? 31.797 38.5 -15.898 1 93.44 490 ALA A CA 1
ATOM 3764 C C . ALA A 1 490 ? 33.062 39.062 -15.227 1 93.44 490 ALA A C 1
ATOM 3766 O O . ALA A 1 490 ? 33.031 39.406 -14.047 1 93.44 490 ALA A O 1
ATOM 3767 N N . ILE A 1 491 ? 34.094 39.125 -15.977 1 89.62 491 ILE A N 1
ATOM 3768 C CA . ILE A 1 491 ? 35.375 39.594 -15.438 1 89.62 491 ILE A CA 1
ATOM 3769 C C . ILE A 1 491 ? 35.625 41.031 -15.93 1 89.62 491 ILE A C 1
ATOM 3771 O O . ILE A 1 491 ? 36.438 41.75 -15.359 1 89.62 491 ILE A O 1
ATOM 3775 N N . GLY A 1 492 ? 35.094 41.406 -16.969 1 90.5 492 GLY A N 1
ATOM 3776 C CA . GLY A 1 492 ? 35.281 42.75 -17.531 1 90.5 492 GLY A CA 1
ATOM 3777 C C . GLY A 1 492 ? 35.031 42.781 -19.016 1 90.5 492 GLY A C 1
ATOM 3778 O O . GLY A 1 492 ? 34.312 41.938 -19.578 1 90.5 492 GLY A O 1
ATOM 3779 N N . ARG A 1 493 ? 35.406 43.906 -19.5 1 92.12 493 ARG A N 1
ATOM 3780 C CA . ARG A 1 493 ? 35.344 44.062 -20.938 1 92.12 493 ARG A CA 1
ATOM 3781 C C . ARG A 1 493 ? 36.719 44.312 -21.531 1 92.12 493 ARG A C 1
ATOM 3783 O O . ARG A 1 493 ? 37.594 44.938 -20.906 1 92.12 493 ARG A O 1
ATOM 3790 N N . THR A 1 494 ? 36.844 43.781 -22.734 1 89.94 494 THR A N 1
ATOM 3791 C CA . THR A 1 494 ? 38.094 44.031 -23.453 1 89.94 494 THR A CA 1
ATOM 3792 C C . THR A 1 494 ? 38.156 45.469 -23.953 1 89.94 494 THR A C 1
ATOM 3794 O O . THR A 1 494 ? 37.156 46.219 -23.875 1 89.94 494 THR A O 1
ATOM 3797 N N . THR A 1 495 ? 39.25 45.75 -24.5 1 89.81 495 THR A N 1
ATOM 3798 C CA . THR A 1 495 ? 39.469 47.094 -25.031 1 89.81 495 THR A CA 1
ATOM 3799 C C . THR A 1 495 ? 38.562 47.344 -26.234 1 89.81 495 THR A C 1
ATOM 3801 O O . THR A 1 495 ? 38.219 48.5 -26.531 1 89.81 495 THR A O 1
ATOM 3804 N N . SER A 1 496 ? 38.188 46.25 -26.859 1 91.19 496 SER A N 1
ATOM 3805 C CA . SER A 1 496 ? 37.281 46.344 -28.016 1 91.19 496 SER A CA 1
ATOM 3806 C C . SER A 1 496 ? 35.812 46.375 -27.578 1 91.19 496 SER A C 1
ATOM 3808 O O . SER A 1 496 ? 34.906 46.438 -28.406 1 91.19 496 SER A O 1
ATOM 3810 N N . GLY A 1 497 ? 35.594 46.188 -26.312 1 88.25 497 GLY A N 1
ATOM 3811 C CA . GLY A 1 497 ? 34.25 46.281 -25.781 1 88.25 497 GLY A CA 1
ATOM 3812 C C . GLY A 1 497 ? 33.562 44.938 -25.609 1 88.25 497 GLY A C 1
ATOM 3813 O O . GLY A 1 497 ? 32.406 44.906 -25.234 1 88.25 497 GLY A O 1
ATOM 3814 N N . GLU A 1 498 ? 34.25 43.938 -25.859 1 91.88 498 GLU A N 1
ATOM 3815 C CA . GLU A 1 498 ? 33.656 42.625 -25.766 1 91.88 498 GLU A CA 1
ATOM 3816 C C . GLU A 1 498 ? 33.625 42.125 -24.312 1 91.88 498 GLU A C 1
ATOM 3818 O O . GLU A 1 498 ? 34.594 42.375 -23.562 1 91.88 498 GLU A O 1
ATOM 3823 N N . LEU A 1 499 ? 32.531 41.5 -23.953 1 94.75 499 LEU A N 1
ATOM 3824 C CA . LEU A 1 499 ? 32.344 41 -22.594 1 94.75 499 LEU A CA 1
ATOM 3825 C C . LEU A 1 499 ? 33.25 39.812 -22.344 1 94.75 499 LEU A C 1
ATOM 3827 O O . LEU A 1 499 ? 33.25 38.844 -23.141 1 94.75 499 LEU A O 1
ATOM 3831 N N . GLN A 1 500 ? 34.062 39.844 -21.297 1 94.62 500 GLN A N 1
ATOM 3832 C CA . GLN A 1 500 ? 34.906 38.719 -20.891 1 94.62 500 GLN A CA 1
ATOM 3833 C C . GLN A 1 500 ? 34.219 37.875 -19.812 1 94.62 500 GLN A C 1
ATOM 3835 O O . GLN A 1 500 ? 33.875 38.406 -18.75 1 94.62 500 GLN A O 1
ATOM 3840 N N . LEU A 1 501 ? 34.031 36.594 -20.125 1 94.94 501 LEU A N 1
ATOM 3841 C CA . LEU A 1 501 ? 33.344 35.719 -19.203 1 94.94 501 LEU A CA 1
ATOM 3842 C C . LEU A 1 501 ? 34.312 34.625 -18.719 1 94.94 501 LEU A C 1
ATOM 3844 O O . LEU A 1 501 ? 35.156 34.156 -19.469 1 94.94 501 LEU A O 1
ATOM 3848 N N . ALA A 1 502 ? 34.156 34.25 -17.5 1 93.69 502 ALA A N 1
ATOM 3849 C CA . ALA A 1 502 ? 34.844 33.125 -16.922 1 93.69 502 ALA A CA 1
ATOM 3850 C C . ALA A 1 502 ? 33.875 32.031 -16.453 1 93.69 502 ALA A C 1
ATOM 3852 O O . ALA A 1 502 ? 32.906 32.312 -15.727 1 93.69 502 ALA A O 1
ATOM 3853 N N . LYS A 1 503 ? 34.188 30.781 -16.828 1 91.5 503 LYS A N 1
ATOM 3854 C CA . LYS A 1 503 ? 33.344 29.672 -16.406 1 91.5 503 LYS A CA 1
ATOM 3855 C C . LYS A 1 503 ? 33.438 29.422 -14.914 1 91.5 503 LYS A C 1
ATOM 3857 O O . LYS A 1 503 ? 34.562 29.281 -14.383 1 91.5 503 LYS A O 1
ATOM 3862 N N . LYS A 1 504 ? 32.281 29.344 -14.211 1 92.94 504 LYS A N 1
ATOM 3863 C CA . LYS A 1 504 ? 32.281 29.125 -12.766 1 92.94 504 LYS A CA 1
ATOM 3864 C C . LYS A 1 504 ? 31.719 27.734 -12.438 1 92.94 504 LYS A C 1
ATOM 3866 O O . LYS A 1 504 ? 32.125 27.141 -11.43 1 92.94 504 LYS A O 1
ATOM 3871 N N . VAL A 1 505 ? 30.75 27.344 -13.18 1 94.38 505 VAL A N 1
ATOM 3872 C CA . VAL A 1 505 ? 30.094 26.062 -12.93 1 94.38 505 VAL A CA 1
ATOM 3873 C C . VAL A 1 505 ? 30.125 25.219 -14.203 1 94.38 505 VAL A C 1
ATOM 3875 O O . VAL A 1 505 ? 29.75 25.688 -15.273 1 94.38 505 VAL A O 1
ATOM 3878 N N . ASP A 1 506 ? 30.484 23.953 -14.07 1 92.81 506 ASP A N 1
ATOM 3879 C CA . ASP A 1 506 ? 30.5 23.016 -15.188 1 92.81 506 ASP A CA 1
ATOM 3880 C C . ASP A 1 506 ? 29.109 22.422 -15.43 1 92.81 506 ASP A C 1
ATOM 3882 O O . ASP A 1 506 ? 28.328 22.25 -14.492 1 92.81 506 ASP A O 1
ATOM 3886 N N . ALA A 1 507 ? 28.875 22.25 -16.656 1 92.69 507 ALA A N 1
ATOM 3887 C CA . ALA A 1 507 ? 27.641 21.578 -16.984 1 92.69 507 ALA A CA 1
ATOM 3888 C C . ALA A 1 507 ? 27.641 20.125 -16.484 1 92.69 507 ALA A C 1
ATOM 3890 O O . ALA A 1 507 ? 28.672 19.453 -16.531 1 92.69 507 ALA A O 1
ATOM 3891 N N . GLN A 1 508 ? 26.594 19.766 -15.906 1 90.81 508 GLN A N 1
ATOM 3892 C CA . GLN A 1 508 ? 26.359 18.391 -15.516 1 90.81 508 GLN A CA 1
ATOM 3893 C C . GLN A 1 508 ? 25.172 17.781 -16.266 1 90.81 508 GLN A C 1
ATOM 3895 O O . GLN A 1 508 ? 24.078 18.359 -16.266 1 90.81 508 GLN A O 1
ATOM 3900 N N . ALA A 1 509 ? 25.469 16.625 -16.922 1 87.5 509 ALA A N 1
ATOM 3901 C CA . ALA A 1 509 ? 24.391 15.945 -17.656 1 87.5 509 ALA A CA 1
ATOM 3902 C C . ALA A 1 509 ? 23.312 15.445 -16.703 1 87.5 509 ALA A C 1
ATOM 3904 O O . ALA A 1 509 ? 23.531 15.359 -15.484 1 87.5 509 ALA A O 1
ATOM 3905 N N . ALA A 1 510 ? 22.188 15.188 -17.266 1 87.56 510 ALA A N 1
ATOM 3906 C CA . ALA A 1 510 ? 21.031 14.766 -16.5 1 87.56 510 ALA A CA 1
ATOM 3907 C C . ALA A 1 510 ? 21.328 13.484 -15.727 1 87.56 510 ALA A C 1
ATOM 3909 O O . ALA A 1 510 ? 21.859 12.523 -16.297 1 87.56 510 ALA A O 1
ATOM 3910 N N . THR A 1 511 ? 21.094 13.531 -14.508 1 90.75 511 THR A N 1
ATOM 3911 C CA . THR A 1 511 ? 21.203 12.359 -13.656 1 90.75 511 THR A CA 1
ATOM 3912 C C . THR A 1 511 ? 19.844 12.008 -13.039 1 90.75 511 THR A C 1
ATOM 3914 O O . THR A 1 511 ? 19.031 12.891 -12.766 1 90.75 511 THR A O 1
ATOM 3917 N N . PHE A 1 512 ? 19.672 10.68 -12.914 1 92.5 512 PHE A N 1
ATOM 3918 C CA . PHE A 1 512 ? 18.422 10.188 -12.352 1 92.5 512 PHE A CA 1
ATOM 3919 C C . PHE A 1 512 ? 18.656 9.508 -11.008 1 92.5 512 PHE A C 1
ATOM 3921 O O . PHE A 1 512 ? 19.625 8.766 -10.844 1 92.5 512 PHE A O 1
ATOM 3928 N N . SER A 1 513 ? 17.828 9.852 -10.031 1 93.81 513 SER A N 1
ATOM 3929 C CA . SER A 1 513 ? 17.859 9.172 -8.742 1 93.81 513 SER A CA 1
ATOM 3930 C C . SER A 1 513 ? 16.453 8.914 -8.219 1 93.81 513 SER A C 1
ATOM 3932 O O . SER A 1 513 ? 15.508 9.617 -8.578 1 93.81 513 SER A O 1
ATOM 3934 N N . LYS A 1 514 ? 16.328 7.809 -7.41 1 93.69 514 LYS A N 1
ATOM 3935 C CA . LYS A 1 514 ? 15.047 7.488 -6.805 1 93.69 514 LYS A CA 1
ATOM 3936 C C . LYS A 1 514 ? 15.227 6.98 -5.375 1 93.69 514 LYS A C 1
ATOM 3938 O O . LYS A 1 514 ? 16.281 6.449 -5.027 1 93.69 514 LYS A O 1
ATOM 3943 N N . THR A 1 515 ? 14.227 7.219 -4.555 1 94.62 515 THR A N 1
ATOM 3944 C CA . THR A 1 515 ? 14.156 6.672 -3.203 1 94.62 515 THR A CA 1
ATOM 3945 C C . THR A 1 515 ? 12.773 6.09 -2.932 1 94.62 515 THR A C 1
ATOM 3947 O O . THR A 1 515 ? 11.758 6.648 -3.357 1 94.62 515 THR A O 1
ATOM 3950 N N . LEU A 1 516 ? 12.766 4.926 -2.299 1 95.88 516 LEU A N 1
ATOM 3951 C CA . LEU A 1 516 ? 11.531 4.238 -1.932 1 95.88 516 LEU A CA 1
ATOM 3952 C C . LEU A 1 516 ? 11.555 3.838 -0.461 1 95.88 516 LEU A C 1
ATOM 3954 O O . LEU A 1 516 ? 12.539 3.287 0.025 1 95.88 516 LEU A O 1
ATOM 3958 N N . ASN A 1 517 ? 10.445 4.145 0.296 1 96.5 517 ASN A N 1
ATOM 3959 C CA . ASN A 1 517 ? 10.25 3.746 1.687 1 96.5 517 ASN A CA 1
ATOM 3960 C C . ASN A 1 517 ? 8.836 3.227 1.933 1 96.5 517 ASN A C 1
ATOM 3962 O O . ASN A 1 517 ? 7.898 3.621 1.24 1 96.5 517 ASN A O 1
ATOM 3966 N N . HIS A 1 518 ? 8.75 2.346 2.844 1 96.19 518 HIS A N 1
ATOM 3967 C CA . HIS A 1 518 ? 7.469 1.759 3.223 1 96.19 518 HIS A CA 1
ATOM 3968 C C . HIS A 1 518 ? 7.289 1.752 4.738 1 96.19 518 HIS A C 1
ATOM 3970 O O . HIS A 1 518 ? 8.242 1.483 5.477 1 96.19 518 HIS A O 1
ATOM 3976 N N . TRP A 1 519 ? 6.152 2.195 5.203 1 96.69 519 TRP A N 1
ATOM 3977 C CA . TRP A 1 519 ? 5.766 2.115 6.605 1 96.69 519 TRP A CA 1
ATOM 3978 C C . TRP A 1 519 ? 4.465 1.335 6.77 1 96.69 519 TRP A C 1
ATOM 3980 O O . TRP A 1 519 ? 3.48 1.604 6.078 1 96.69 519 TRP A O 1
ATOM 3990 N N . ARG A 1 520 ? 4.41 0.366 7.691 1 95.31 520 ARG A N 1
ATOM 3991 C CA . ARG A 1 520 ? 3.195 -0.394 7.973 1 95.31 520 ARG A CA 1
ATOM 3992 C C . ARG A 1 520 ? 2.957 -0.509 9.477 1 95.31 520 ARG A C 1
ATOM 3994 O O . ARG A 1 520 ? 3.906 -0.533 10.258 1 95.31 520 ARG A O 1
ATOM 4001 N N . LYS A 1 521 ? 1.681 -0.637 9.859 1 95.5 521 LYS A N 1
ATOM 4002 C CA . LYS A 1 521 ? 1.308 -0.81 11.266 1 95.5 521 LYS A CA 1
ATOM 4003 C C . LYS A 1 521 ? 0.09 -1.72 11.398 1 95.5 521 LYS A C 1
ATOM 4005 O O . LYS A 1 521 ? -0.908 -1.54 10.703 1 95.5 521 LYS A O 1
ATOM 4010 N N . TYR A 1 522 ? 0.206 -2.719 12.281 1 95.06 522 TYR A N 1
ATOM 4011 C CA . TYR A 1 522 ? -0.918 -3.523 12.75 1 95.06 522 TYR A CA 1
ATOM 4012 C C . TYR A 1 522 ? -1.411 -3.033 14.102 1 95.06 522 TYR A C 1
ATOM 4014 O O . TYR A 1 522 ? -0.615 -2.832 15.023 1 95.06 522 TYR A O 1
ATOM 4022 N N . HIS A 1 523 ? -2.684 -2.82 14.18 1 95.06 523 HIS A N 1
ATOM 4023 C CA . HIS A 1 523 ? -3.252 -2.346 15.438 1 95.06 523 HIS A CA 1
ATOM 4024 C C . HIS A 1 523 ? -4.469 -3.174 15.844 1 95.06 523 HIS A C 1
ATOM 4026 O O . HIS A 1 523 ? -5.352 -3.426 15.016 1 95.06 523 HIS A O 1
ATOM 4032 N N . PHE A 1 524 ? -4.48 -3.686 17.062 1 95.06 524 PHE A N 1
ATOM 4033 C CA . PHE A 1 524 ? -5.59 -4.445 17.641 1 95.06 524 PHE A CA 1
ATOM 4034 C C . PHE A 1 524 ? -6.094 -3.785 18.906 1 95.06 524 PHE A C 1
ATOM 4036 O O . PHE A 1 524 ? -5.305 -3.316 19.734 1 95.06 524 PHE A O 1
ATOM 4043 N N . GLU A 1 525 ? -7.449 -3.758 19.078 1 93.75 525 GLU A N 1
ATOM 4044 C CA . GLU A 1 525 ? -8.062 -3.184 20.281 1 93.75 525 GLU A CA 1
ATOM 4045 C C . GLU A 1 525 ? -9.234 -4.031 20.766 1 93.75 525 GLU A C 1
ATOM 4047 O O . GLU A 1 525 ? -9.961 -4.609 19.953 1 93.75 525 GLU A O 1
ATOM 4052 N N . PHE A 1 526 ? -9.375 -4.105 22.031 1 94.12 526 PHE A N 1
ATOM 4053 C CA . PHE A 1 526 ? -10.523 -4.676 22.719 1 94.12 526 PHE A CA 1
ATOM 4054 C C . PHE A 1 526 ? -11.102 -3.684 23.719 1 94.12 526 PHE A C 1
ATOM 4056 O O . PHE A 1 526 ? -10.367 -3.084 24.5 1 94.12 526 PHE A O 1
ATOM 4063 N N . THR A 1 527 ? -12.375 -3.449 23.656 1 93.12 527 THR A N 1
ATOM 4064 C CA . THR A 1 527 ? -13.039 -2.543 24.594 1 93.12 527 THR A CA 1
ATOM 4065 C C . THR A 1 527 ? -14.266 -3.207 25.203 1 93.12 527 THR A C 1
ATOM 4067 O O . THR A 1 527 ? -15.07 -3.818 24.5 1 93.12 527 THR A O 1
ATOM 4070 N N . ALA A 1 528 ? -14.422 -3.146 26.484 1 94.44 528 ALA A N 1
ATOM 4071 C CA . ALA A 1 528 ? -15.625 -3.516 27.219 1 94.44 528 ALA A CA 1
ATOM 4072 C C . ALA A 1 528 ? -16.219 -2.309 27.953 1 94.44 528 ALA A C 1
ATOM 4074 O O . ALA A 1 528 ? -15.539 -1.68 28.766 1 94.44 528 ALA A O 1
ATOM 4075 N N . ASN A 1 529 ? -17.375 -1.974 27.609 1 92.31 529 ASN A N 1
ATOM 4076 C CA . ASN A 1 529 ? -18.078 -0.834 28.203 1 92.31 529 ASN A CA 1
ATOM 4077 C C . ASN A 1 529 ? -19.312 -1.271 28.969 1 92.31 529 ASN A C 1
ATOM 4079 O O . ASN A 1 529 ? -20.078 -2.117 28.484 1 92.31 529 ASN A O 1
ATOM 4083 N N . TYR A 1 530 ? -19.406 -0.789 30.109 1 93.31 530 TYR A N 1
ATOM 4084 C CA . TYR A 1 530 ? -20.562 -1.035 30.969 1 93.31 530 TYR A CA 1
ATOM 4085 C C . TYR A 1 530 ? -21.234 0.273 31.359 1 93.31 530 TYR A C 1
ATOM 4087 O O . TYR A 1 530 ? -20.578 1.196 31.844 1 93.31 530 TYR A O 1
ATOM 4095 N N . GLU A 1 531 ? -22.484 0.457 31.094 1 90.88 531 GLU A N 1
ATOM 4096 C CA . GLU A 1 531 ? -23.266 1.628 31.484 1 90.88 531 GLU A CA 1
ATOM 4097 C C . GLU A 1 531 ? -24.625 1.224 32.031 1 90.88 531 GLU A C 1
ATOM 4099 O O . GLU A 1 531 ? -25.359 0.465 31.391 1 90.88 531 GLU A O 1
ATOM 4104 N N . ARG A 1 532 ? -24.969 1.752 33.219 1 91.25 532 ARG A N 1
ATOM 4105 C CA . ARG A 1 532 ? -26.25 1.401 33.812 1 91.25 532 ARG A CA 1
ATOM 4106 C C . ARG A 1 532 ? -26.75 2.521 34.719 1 91.25 532 ARG A C 1
ATOM 4108 O O . ARG A 1 532 ? -25.953 3.207 35.375 1 91.25 532 ARG A O 1
ATOM 4115 N N . LEU A 1 533 ? -27.953 2.764 34.625 1 90.06 533 LEU A N 1
ATOM 4116 C CA . LEU A 1 533 ? -28.656 3.678 35.531 1 90.06 533 LEU A CA 1
ATOM 4117 C C . LEU A 1 533 ? -29.453 2.91 36.594 1 90.06 533 LEU A C 1
ATOM 4119 O O . LEU A 1 533 ? -30.344 2.131 36.25 1 90.06 533 LEU A O 1
ATOM 4123 N N . PHE A 1 534 ? -29.078 3.1 37.875 1 91.69 534 PHE A N 1
ATOM 4124 C CA . PHE A 1 534 ? -29.766 2.43 39 1 91.69 534 PHE A CA 1
ATOM 4125 C C . PHE A 1 534 ? -30.734 3.385 39.688 1 91.69 534 PHE A C 1
ATOM 4127 O O . PHE A 1 534 ? -30.344 4.484 40.094 1 91.69 534 PHE A O 1
ATOM 4134 N N . ASN A 1 535 ? -31.938 3.037 39.875 1 90.31 535 ASN A N 1
ATOM 4135 C CA . ASN A 1 535 ? -32.969 3.764 40.594 1 90.31 535 ASN A CA 1
ATOM 4136 C C . ASN A 1 535 ? -33.125 5.191 40.062 1 90.31 535 ASN A C 1
ATOM 4138 O O . ASN A 1 535 ? -33.312 6.121 40.875 1 90.31 535 ASN A O 1
ATOM 4142 N N . ASP A 1 536 ? -32.781 5.465 38.844 1 82.62 536 ASP A N 1
ATOM 4143 C CA . ASP A 1 536 ? -32.938 6.742 38.156 1 82.62 536 ASP A CA 1
ATOM 4144 C C . ASP A 1 536 ? -32.094 7.832 38.812 1 82.62 536 ASP A C 1
ATOM 4146 O O . ASP A 1 536 ? -32.406 9.023 38.688 1 82.62 536 ASP A O 1
ATOM 4150 N N . LYS A 1 537 ? -31.188 7.504 39.688 1 89.56 537 LYS A N 1
ATOM 4151 C CA . LYS A 1 537 ? -30.375 8.492 40.375 1 89.56 537 LYS A CA 1
ATOM 4152 C C . LYS A 1 537 ? -28.891 8.188 40.25 1 89.56 537 LYS A C 1
ATOM 4154 O O . LYS A 1 537 ? -28.062 9.102 40.219 1 89.56 537 LYS A O 1
ATOM 4159 N N . HIS A 1 538 ? -28.609 6.895 40.344 1 93.44 538 HIS A N 1
ATOM 4160 C CA . HIS A 1 538 ? -27.219 6.473 40.312 1 93.44 538 HIS A CA 1
ATOM 4161 C C . HIS A 1 538 ? -26.812 6.008 38.906 1 93.44 538 HIS A C 1
ATOM 4163 O O . HIS A 1 538 ? -27.266 4.961 38.438 1 93.44 538 HIS A O 1
ATOM 4169 N N . ARG A 1 539 ? -26 6.777 38.25 1 92.38 539 ARG A N 1
ATOM 4170 C CA . ARG A 1 539 ? -25.469 6.367 36.969 1 92.38 539 ARG A CA 1
ATOM 4171 C C . ARG A 1 539 ? -24.016 5.914 37.062 1 92.38 539 ARG A C 1
ATOM 4173 O O . ARG A 1 539 ? -23.188 6.625 37.625 1 92.38 539 ARG A O 1
ATOM 4180 N N . THR A 1 540 ? -23.797 4.73 36.562 1 92.56 540 THR A N 1
ATOM 4181 C CA . THR A 1 540 ? -22.438 4.184 36.625 1 92.56 540 THR A CA 1
ATOM 4182 C C . THR A 1 540 ? -21.984 3.719 35.25 1 92.56 540 THR A C 1
ATOM 4184 O O . THR A 1 540 ? -22.766 3.121 34.5 1 92.56 540 THR A O 1
ATOM 4187 N N . THR A 1 541 ? -20.766 4.082 34.906 1 91.19 541 THR A N 1
ATOM 4188 C CA . THR A 1 541 ? -20.156 3.568 33.688 1 91.19 541 THR A CA 1
ATOM 4189 C C . THR A 1 541 ? -18.781 2.967 33.969 1 91.19 541 THR A C 1
ATOM 4191 O O . THR A 1 541 ? -18.109 3.383 34.906 1 91.19 541 THR A O 1
ATOM 4194 N N . ALA A 1 542 ? -18.422 1.937 33.25 1 92.38 542 ALA A N 1
ATOM 4195 C CA . ALA A 1 542 ? -17.109 1.303 33.344 1 92.38 542 ALA A CA 1
ATOM 4196 C C . ALA A 1 542 ? -16.562 0.955 31.969 1 92.38 542 ALA A C 1
ATOM 4198 O O . ALA A 1 542 ? -17.328 0.53 31.094 1 92.38 542 ALA A O 1
ATOM 4199 N N . LEU A 1 543 ? -15.297 1.228 31.797 1 92.5 543 LEU A N 1
ATOM 4200 C CA . LEU A 1 543 ? -14.648 0.941 30.531 1 92.5 543 LEU A CA 1
ATOM 4201 C C . LEU A 1 543 ? -13.344 0.179 30.75 1 92.5 543 LEU A C 1
ATOM 4203 O O . LEU A 1 543 ? -12.555 0.528 31.625 1 92.5 543 LEU A O 1
ATOM 4207 N N . LEU A 1 544 ? -13.148 -0.898 30.062 1 93.69 544 LEU A N 1
ATOM 4208 C CA . LEU A 1 544 ? -11.875 -1.61 29.953 1 93.69 544 LEU A CA 1
ATOM 4209 C C . LEU A 1 544 ? -11.375 -1.595 28.516 1 93.69 544 LEU A C 1
ATOM 4211 O O . LEU A 1 544 ? -12.109 -1.952 27.578 1 93.69 544 LEU A O 1
ATOM 4215 N N . TYR A 1 545 ? -10.148 -1.13 28.312 1 92.44 545 TYR A N 1
ATOM 4216 C CA . TYR A 1 545 ? -9.57 -0.979 26.984 1 92.44 545 TYR A CA 1
ATOM 4217 C C . TYR A 1 545 ? -8.203 -1.646 26.906 1 92.44 545 TYR A C 1
ATOM 4219 O O . TYR A 1 545 ? -7.344 -1.414 27.766 1 92.44 545 TYR A O 1
ATOM 4227 N N . TYR A 1 546 ? -8.031 -2.498 26 1 93.25 546 TYR A N 1
ATOM 4228 C CA . TYR A 1 546 ? -6.75 -3.137 25.703 1 93.25 546 TYR A CA 1
ATOM 4229 C C . TYR A 1 546 ? -6.336 -2.895 24.266 1 93.25 546 TYR A C 1
ATOM 4231 O O . TYR A 1 546 ? -7.172 -2.938 23.359 1 93.25 546 TYR A O 1
ATOM 4239 N N . TYR A 1 547 ? -5.016 -2.623 24.062 1 91.5 547 TYR A N 1
ATOM 4240 C CA . TYR A 1 547 ? -4.555 -2.502 22.688 1 91.5 547 TYR A CA 1
ATOM 4241 C C . TYR A 1 547 ? -3.16 -3.09 22.531 1 91.5 547 TYR A C 1
ATOM 4243 O O . TYR A 1 547 ? -2.424 -3.238 23.5 1 91.5 547 TYR A O 1
ATOM 4251 N N . MET A 1 548 ? -2.811 -3.451 21.359 1 93.5 548 MET A N 1
ATOM 4252 C CA . MET A 1 548 ? -1.479 -3.859 20.922 1 93.5 548 MET A CA 1
ATOM 4253 C C . MET A 1 548 ? -1.196 -3.359 19.5 1 93.5 548 MET A C 1
ATOM 4255 O O . MET A 1 548 ? -2.109 -3.26 18.688 1 93.5 548 MET A O 1
ATOM 4259 N N . SER A 1 549 ? 0.051 -3.055 19.219 1 92.56 549 SER A N 1
ATOM 4260 C CA . SER A 1 549 ? 0.404 -2.58 17.891 1 92.56 549 SER A CA 1
ATOM 4261 C C . SER A 1 549 ? 1.792 -3.061 17.484 1 92.56 549 SER A C 1
ATOM 4263 O O . SER A 1 549 ? 2.621 -3.379 18.344 1 92.56 549 SER A O 1
ATOM 4265 N N . ASP A 1 550 ? 2.043 -3.244 16.219 1 94.5 550 ASP A N 1
ATOM 4266 C CA . ASP A 1 550 ? 3.281 -3.641 15.555 1 94.5 550 ASP A CA 1
ATOM 4267 C C . ASP A 1 550 ? 3.562 -2.75 14.344 1 94.5 550 ASP A C 1
ATOM 4269 O O . ASP A 1 550 ? 2.781 -2.725 13.391 1 94.5 550 ASP A O 1
ATOM 4273 N N . GLU A 1 551 ? 4.656 -2.021 14.43 1 93.81 551 GLU A N 1
ATOM 4274 C CA . GLU A 1 551 ? 4.941 -1.072 13.359 1 93.81 551 GLU A CA 1
ATOM 4275 C C . GLU A 1 551 ? 6.348 -1.283 12.797 1 93.81 551 GLU A C 1
ATOM 4277 O O . GLU A 1 551 ? 7.273 -1.617 13.539 1 93.81 551 GLU A O 1
ATOM 4282 N N . LYS A 1 552 ? 6.516 -1.089 11.5 1 94.06 552 LYS A N 1
ATOM 4283 C CA . LYS A 1 552 ? 7.793 -1.203 10.797 1 94.06 552 LYS A CA 1
ATOM 4284 C C . LYS A 1 552 ? 7.957 -0.089 9.766 1 94.06 552 LYS A C 1
ATOM 4286 O O . LYS A 1 552 ? 7.031 0.203 9.008 1 94.06 552 LYS A O 1
ATOM 4291 N N . ALA A 1 553 ? 9.109 0.558 9.781 1 94 553 ALA A N 1
ATOM 4292 C CA . ALA A 1 553 ? 9.484 1.576 8.797 1 94 553 ALA A CA 1
ATOM 4293 C C . ALA A 1 553 ? 10.797 1.219 8.102 1 94 553 ALA A C 1
ATOM 4295 O O . ALA A 1 553 ? 11.852 1.207 8.734 1 94 553 ALA A O 1
ATOM 4296 N N . THR A 1 554 ? 10.758 1.062 6.852 1 93.31 554 THR A N 1
ATOM 4297 C CA . THR A 1 554 ? 11.938 0.589 6.129 1 93.31 554 THR A CA 1
ATOM 4298 C C . THR A 1 554 ? 13.016 1.665 6.094 1 93.31 554 THR A C 1
ATOM 4300 O O . THR A 1 554 ? 14.203 1.356 5.941 1 93.31 554 THR A O 1
ATOM 4303 N N . LYS A 1 555 ? 12.633 2.859 6.223 1 88.94 555 LYS A N 1
ATOM 4304 C CA . LYS A 1 555 ? 13.586 3.965 6.203 1 88.94 555 LYS A CA 1
ATOM 4305 C C . LYS A 1 555 ? 14.594 3.844 7.344 1 88.94 555 LYS A C 1
ATOM 4307 O O . LYS A 1 555 ? 15.758 4.211 7.195 1 88.94 555 LYS A O 1
ATOM 4312 N N . ASP A 1 556 ? 14.148 3.268 8.406 1 82.56 556 ASP A N 1
ATOM 4313 C CA . ASP A 1 556 ? 14.953 3.207 9.625 1 82.56 556 ASP A CA 1
ATOM 4314 C C . ASP A 1 556 ? 15.734 1.898 9.703 1 82.56 556 ASP A C 1
ATOM 4316 O O . ASP A 1 556 ? 16.516 1.693 10.633 1 82.56 556 ASP A O 1
ATOM 4320 N N . ILE A 1 557 ? 15.531 1.051 8.805 1 89.44 557 ILE A N 1
ATOM 4321 C CA . ILE A 1 557 ? 16.125 -0.276 8.891 1 89.44 557 ILE A CA 1
ATOM 4322 C C . ILE A 1 557 ? 17.484 -0.273 8.195 1 89.44 557 ILE A C 1
ATOM 4324 O O . ILE A 1 557 ? 17.562 -0.173 6.969 1 89.44 557 ILE A O 1
ATOM 4328 N N . THR A 1 558 ? 18.484 -0.393 8.984 1 83.38 558 THR A N 1
ATOM 4329 C CA . THR A 1 558 ? 19.844 -0.42 8.445 1 83.38 558 THR A CA 1
ATOM 4330 C C . THR A 1 558 ? 20.562 -1.703 8.859 1 83.38 558 THR A C 1
ATOM 4332 O O . THR A 1 558 ? 21.562 -2.074 8.258 1 83.38 558 THR A O 1
ATOM 4335 N N . ASP A 1 559 ? 20.016 -2.334 9.922 1 85.56 559 ASP A N 1
ATOM 4336 C CA . ASP A 1 559 ? 20.609 -3.562 10.438 1 85.56 559 ASP A CA 1
ATOM 4337 C C . ASP A 1 559 ? 19.531 -4.496 10.992 1 85.56 559 ASP A C 1
ATOM 4339 O O . ASP A 1 559 ? 18.344 -4.219 10.883 1 85.56 559 ASP A O 1
ATOM 4343 N N . SER A 1 560 ? 19.984 -5.578 11.555 1 83.44 560 SER A N 1
ATOM 4344 C CA . SER A 1 560 ? 19.062 -6.613 12.031 1 83.44 560 SER A CA 1
ATOM 4345 C C . SER A 1 560 ? 18.25 -6.121 13.219 1 83.44 560 SER A C 1
ATOM 4347 O O . SER A 1 560 ? 17.078 -6.48 13.359 1 83.44 560 SER A O 1
ATOM 4349 N N . MET A 1 561 ? 18.875 -5.32 14.047 1 82 561 MET A N 1
ATOM 4350 C CA . MET A 1 561 ? 18.172 -4.84 15.234 1 82 561 MET A CA 1
ATOM 4351 C C . MET A 1 561 ? 17.078 -3.836 14.852 1 82 561 MET A C 1
ATOM 4353 O O . MET A 1 561 ? 15.969 -3.896 15.367 1 82 561 MET A O 1
ATOM 4357 N N . SER A 1 562 ? 17.484 -2.926 13.977 1 85.19 562 SER A N 1
ATOM 4358 C CA . SER A 1 562 ? 16.516 -1.913 13.562 1 85.19 562 SER A CA 1
ATOM 4359 C C . SER A 1 562 ? 15.398 -2.523 12.719 1 85.19 562 SER A C 1
ATOM 4361 O O . SER A 1 562 ? 14.367 -1.889 12.492 1 85.19 562 SER A O 1
ATOM 4363 N N . ALA A 1 563 ? 15.57 -3.725 12.266 1 89.31 563 ALA A N 1
ATOM 4364 C CA . ALA A 1 563 ? 14.555 -4.406 11.469 1 89.31 563 ALA A CA 1
ATOM 4365 C C . ALA A 1 563 ? 13.461 -5 12.359 1 89.31 563 ALA A C 1
ATOM 4367 O O . ALA A 1 563 ? 12.383 -5.355 11.883 1 89.31 563 ALA A O 1
ATOM 4368 N N . ILE A 1 564 ? 13.727 -5.117 13.656 1 89.06 564 ILE A N 1
ATOM 4369 C CA . ILE A 1 564 ? 12.703 -5.59 14.578 1 89.06 564 ILE A CA 1
ATOM 4370 C C . ILE A 1 564 ? 11.57 -4.566 14.656 1 89.06 564 ILE A C 1
ATOM 4372 O O . ILE A 1 564 ? 11.812 -3.383 14.898 1 89.06 564 ILE A O 1
ATOM 4376 N N . PRO A 1 565 ? 10.414 -5.023 14.492 1 91.81 565 PRO A N 1
ATOM 4377 C CA . PRO A 1 565 ? 9.305 -4.07 14.547 1 91.81 565 PRO A CA 1
ATOM 4378 C C . PRO A 1 565 ? 9.148 -3.432 15.93 1 91.81 565 PRO A C 1
ATOM 4380 O O . PRO A 1 565 ? 9.43 -4.07 16.938 1 91.81 565 PRO A O 1
ATOM 4383 N N . LYS A 1 566 ? 8.68 -2.174 15.961 1 90.12 566 LYS A N 1
ATOM 4384 C CA . LYS A 1 566 ? 8.312 -1.509 17.203 1 90.12 566 LYS A CA 1
ATOM 4385 C C . LYS A 1 566 ? 6.957 -2.004 17.719 1 90.12 566 LYS A C 1
ATOM 4387 O O . LYS A 1 566 ? 5.969 -1.976 16.984 1 90.12 566 LYS A O 1
ATOM 4392 N N . ARG A 1 567 ? 6.957 -2.395 18.953 1 90 567 ARG A N 1
ATOM 4393 C CA . ARG A 1 567 ? 5.734 -2.982 19.5 1 90 567 ARG A CA 1
ATOM 4394 C C . ARG A 1 567 ? 5.297 -2.266 20.766 1 90 567 ARG A C 1
ATOM 4396 O O . ARG A 1 567 ? 6.133 -1.83 21.562 1 90 567 ARG A O 1
ATOM 4403 N N . TYR A 1 568 ? 3.979 -2.031 20.891 1 87 568 TYR A N 1
ATOM 4404 C CA . TYR A 1 568 ? 3.365 -1.421 22.062 1 87 568 TYR A CA 1
ATOM 4405 C C . TYR A 1 568 ? 2.156 -2.225 22.531 1 87 568 TYR A C 1
ATOM 4407 O O . TYR A 1 568 ? 1.463 -2.84 21.719 1 87 568 TYR A O 1
ATOM 4415 N N . GLN A 1 569 ? 1.966 -2.254 23.828 1 90.56 569 GLN A N 1
ATOM 4416 C CA . GLN A 1 569 ? 0.757 -2.828 24.406 1 90.56 569 GLN A CA 1
ATOM 4417 C C . GLN A 1 569 ? 0.358 -2.096 25.688 1 90.56 569 GLN A C 1
ATOM 4419 O O . GLN A 1 569 ? 1.195 -1.467 26.344 1 90.56 569 GLN A O 1
ATOM 4424 N N . GLY A 1 570 ? -0.887 -2.074 25.969 1 89.38 570 GLY A N 1
ATOM 4425 C CA . GLY A 1 570 ? -1.36 -1.406 27.172 1 89.38 570 GLY A CA 1
ATOM 4426 C C . GLY A 1 570 ? -2.789 -1.766 27.531 1 89.38 570 GLY A C 1
ATOM 4427 O O . GLY A 1 570 ? -3.523 -2.314 26.703 1 89.38 570 GLY A O 1
ATOM 4428 N N . VAL A 1 571 ? -3.102 -1.566 28.781 1 92.38 571 VAL A N 1
ATOM 4429 C CA . VAL A 1 571 ? -4.449 -1.745 29.312 1 92.38 571 VAL A CA 1
ATOM 4430 C C . VAL A 1 571 ? -4.871 -0.493 30.078 1 92.38 571 VAL A C 1
ATOM 4432 O O . VAL A 1 571 ? -4.066 0.098 30.812 1 92.38 571 VAL A O 1
ATOM 4435 N N . SER A 1 572 ? -6.016 -0.064 29.766 1 90.5 572 SER A N 1
ATOM 4436 C CA . SER A 1 572 ? -6.562 1.09 30.469 1 90.5 572 SER A CA 1
ATOM 4437 C C . SER A 1 572 ? -7.977 0.816 30.969 1 90.5 572 SER A C 1
ATOM 4439 O O . SER A 1 572 ? -8.664 -0.071 30.453 1 90.5 572 SER A O 1
ATOM 4441 N N . GLY A 1 573 ? -8.344 1.545 31.969 1 90.94 573 GLY A N 1
ATOM 4442 C CA . GLY A 1 573 ? -9.672 1.432 32.531 1 90.94 573 GLY A CA 1
ATOM 4443 C C . GLY A 1 573 ? -10.219 2.754 33.031 1 90.94 573 GLY A C 1
ATOM 4444 O O . GLY A 1 573 ? -9.453 3.67 33.344 1 90.94 573 GLY A O 1
ATOM 4445 N N . ARG A 1 574 ? -11.539 2.895 33.094 1 90.94 574 ARG A N 1
ATOM 4446 C CA . ARG A 1 574 ? -12.219 4.094 33.594 1 90.94 574 ARG A CA 1
ATOM 4447 C C . ARG A 1 574 ? -13.523 3.74 34.281 1 90.94 574 ARG A C 1
ATOM 4449 O O . ARG A 1 574 ? -14.258 2.861 33.812 1 90.94 574 ARG A O 1
ATOM 4456 N N . ILE A 1 575 ? -13.758 4.289 35.406 1 93 575 ILE A N 1
ATOM 4457 C CA . ILE A 1 575 ? -15.016 4.168 36.125 1 93 575 ILE A CA 1
ATOM 4458 C C . ILE A 1 575 ? -15.586 5.555 36.406 1 93 575 ILE A C 1
ATOM 4460 O O . ILE A 1 575 ? -14.867 6.441 36.875 1 93 575 ILE A O 1
ATOM 4464 N N . THR A 1 576 ? -16.781 5.746 36.031 1 91.94 576 THR A N 1
ATOM 4465 C CA . THR A 1 576 ? -17.438 7.012 36.344 1 91.94 576 THR A CA 1
ATOM 4466 C C . THR A 1 576 ? -18.688 6.777 37.156 1 91.94 576 THR A C 1
ATOM 4468 O O . THR A 1 576 ? -19.344 5.734 37.062 1 91.94 576 THR A O 1
ATOM 4471 N N . TYR A 1 577 ? -19 7.711 38.031 1 94.38 577 TYR A N 1
ATOM 4472 C CA . TYR A 1 577 ? -20.188 7.668 38.875 1 94.38 577 TYR A CA 1
ATOM 4473 C C . TYR A 1 577 ? -20.844 9.039 38.969 1 94.38 577 TYR A C 1
ATOM 4475 O O . TYR A 1 577 ? -20.156 10.055 39.062 1 94.38 577 TYR A O 1
ATOM 4483 N N . SER A 1 578 ? -22.094 9.047 38.844 1 94.62 578 SER A N 1
ATOM 4484 C CA . SER A 1 578 ? -22.859 10.273 39 1 94.62 578 SER A CA 1
ATOM 4485 C C . SER A 1 578 ? -24.062 10.062 39.906 1 94.62 578 SER A C 1
ATOM 4487 O O . SER A 1 578 ? -24.719 9.023 39.844 1 94.62 578 SER A O 1
ATOM 4489 N N . PHE A 1 579 ? -24.266 11.062 40.812 1 95.25 579 PHE A N 1
ATOM 4490 C CA . PHE A 1 579 ? -25.438 11.047 41.688 1 95.25 579 PHE A CA 1
ATOM 4491 C C . PHE A 1 579 ? -26.359 12.219 41.375 1 95.25 579 PHE A C 1
ATOM 4493 O O . PHE A 1 579 ? -26 13.375 41.594 1 95.25 579 PHE A O 1
ATOM 4500 N N . LYS A 1 580 ? -27.562 11.953 40.875 1 90.75 580 LYS A N 1
ATOM 4501 C CA . LYS A 1 580 ? -28.609 12.906 40.5 1 90.75 580 LYS A CA 1
ATOM 4502 C C . LYS A 1 580 ? -28.078 13.953 39.531 1 90.75 580 LYS A C 1
ATOM 4504 O O . LYS A 1 580 ? -28.469 15.117 39.594 1 90.75 580 LYS A O 1
ATOM 4509 N N . ASP A 1 581 ? -27.016 13.586 38.844 1 89.69 581 ASP A N 1
ATOM 4510 C CA . ASP A 1 581 ? -26.359 14.461 37.875 1 89.69 581 ASP A CA 1
ATOM 4511 C C . ASP A 1 581 ? -25.922 15.773 38.5 1 89.69 581 ASP A C 1
ATOM 4513 O O . ASP A 1 581 ? -26.047 16.844 37.906 1 89.69 581 ASP A O 1
ATOM 4517 N N . THR A 1 582 ? -25.578 15.758 39.75 1 94 582 THR A N 1
ATOM 4518 C CA . THR A 1 582 ? -25.109 16.906 40.531 1 94 582 THR A CA 1
ATOM 4519 C C . THR A 1 582 ? -23.656 16.688 40.969 1 94 582 THR A C 1
ATOM 4521 O O . THR A 1 582 ? -22.859 17.641 40.969 1 94 582 THR A O 1
ATOM 4524 N N . TYR A 1 583 ? -23.406 15.438 41.375 1 96.25 583 TYR A N 1
ATOM 4525 C CA . TYR A 1 583 ? -22.047 15.062 41.75 1 96.25 583 TYR A CA 1
ATOM 4526 C C . TYR A 1 583 ? -21.484 14.031 40.781 1 96.25 583 TYR A C 1
ATOM 4528 O O . TYR A 1 583 ? -22.141 13.039 40.469 1 96.25 583 TYR A O 1
ATOM 4536 N N . PHE A 1 584 ? -20.312 14.32 40.406 1 95.81 584 PHE A N 1
ATOM 4537 C CA . PHE A 1 584 ? -19.672 13.43 39.438 1 95.81 584 PHE A CA 1
ATOM 4538 C C . PHE A 1 584 ? -18.297 13.008 39.938 1 95.81 584 PHE A C 1
ATOM 4540 O O . PHE A 1 584 ? -17.562 13.812 40.5 1 95.81 584 PHE A O 1
ATOM 4547 N N . ILE A 1 585 ? -17.938 11.742 39.688 1 95 585 ILE A N 1
ATOM 4548 C CA . ILE A 1 585 ? -16.609 11.195 39.969 1 95 585 ILE A CA 1
ATOM 4549 C C . ILE A 1 585 ? -16.125 10.398 38.75 1 95 585 ILE A C 1
ATOM 4551 O O . ILE A 1 585 ? -16.906 9.656 38.125 1 95 585 ILE A O 1
ATOM 4555 N N . ASP A 1 586 ? -14.922 10.641 38.344 1 92.81 586 ASP A N 1
ATOM 4556 C CA . ASP A 1 586 ? -14.258 9.906 37.281 1 92.81 586 ASP A CA 1
ATOM 4557 C C . ASP A 1 586 ? -12.898 9.383 37.719 1 92.81 586 ASP A C 1
ATOM 4559 O O . ASP A 1 586 ? -12.039 10.156 38.156 1 92.81 586 ASP A O 1
ATOM 4563 N N . ALA A 1 587 ? -12.734 8.094 37.688 1 92.31 587 ALA A N 1
ATOM 4564 C CA . ALA A 1 587 ? -11.461 7.453 38 1 92.31 587 ALA A CA 1
ATOM 4565 C C . ALA A 1 587 ? -10.953 6.625 36.812 1 92.31 587 ALA A C 1
ATOM 4567 O O . ALA A 1 587 ? -11.711 5.863 36.219 1 92.31 587 ALA A O 1
ATOM 4568 N N . ASN A 1 588 ? -9.734 6.883 36.438 1 89.81 588 ASN A N 1
ATOM 4569 C CA . ASN A 1 588 ? -9.188 6.102 35.344 1 89.81 588 ASN A CA 1
ATOM 4570 C C . ASN A 1 588 ? -7.711 5.785 35.531 1 89.81 588 ASN A C 1
ATOM 4572 O O . ASN A 1 588 ? -7.078 6.328 36.438 1 89.81 588 ASN A O 1
ATOM 4576 N N . PHE A 1 589 ? -7.164 4.855 34.75 1 90.12 589 PHE A N 1
ATOM 4577 C CA . PHE A 1 589 ? -5.754 4.488 34.812 1 90.12 589 PHE A CA 1
ATOM 4578 C C . PHE A 1 589 ? -5.266 3.977 33.469 1 90.12 589 PHE A C 1
ATOM 4580 O O . PHE A 1 589 ? -6.066 3.533 32.625 1 90.12 589 PHE A O 1
ATOM 4587 N N . GLY A 1 590 ? -3.982 4.098 33.281 1 87.94 590 GLY A N 1
ATOM 4588 C CA . GLY A 1 590 ? -3.279 3.486 32.156 1 87.94 590 GLY A CA 1
ATOM 4589 C C . GLY A 1 590 ? -2.104 2.629 32.594 1 87.94 590 GLY A C 1
ATOM 4590 O O . GLY A 1 590 ? -1.371 2.992 33.531 1 87.94 590 GLY A O 1
ATOM 4591 N N . TYR A 1 591 ? -2.061 1.437 32.125 1 91.06 591 TYR A N 1
ATOM 4592 C CA . TYR A 1 591 ? -0.938 0.52 32.281 1 91.06 591 TYR A CA 1
ATOM 4593 C C . TYR A 1 591 ? -0.321 0.168 30.938 1 91.06 591 TYR A C 1
ATOM 4595 O O . TYR A 1 591 ? -0.837 -0.69 30.219 1 91.06 591 TYR A O 1
ATOM 4603 N N . THR A 1 592 ? 0.803 0.775 30.656 1 88.31 592 THR A N 1
ATOM 4604 C CA . THR A 1 592 ? 1.351 0.704 29.312 1 88.31 592 THR A CA 1
ATOM 4605 C C . THR A 1 592 ? 2.764 0.129 29.328 1 88.31 592 THR A C 1
ATOM 4607 O O . THR A 1 592 ? 3.529 0.382 30.266 1 88.31 592 THR A O 1
ATOM 4610 N N . GLY A 1 593 ? 3.066 -0.632 28.312 1 87.25 593 GLY A N 1
ATOM 4611 C CA . GLY A 1 593 ? 4.395 -1.202 28.141 1 87.25 593 GLY A CA 1
ATOM 4612 C C . GLY A 1 593 ? 5.172 -0.583 27 1 87.25 593 GLY A C 1
ATOM 4613 O O . GLY A 1 593 ? 4.59 -0.21 25.969 1 87.25 593 GLY A O 1
ATOM 4614 N N . SER A 1 594 ? 6.547 -0.451 27.234 1 83.81 594 SER A N 1
ATOM 4615 C CA . SER A 1 594 ? 7.438 0.081 26.219 1 83.81 594 SER A CA 1
ATOM 4616 C C . SER A 1 594 ? 8.688 -0.781 26.062 1 83.81 594 SER A C 1
ATOM 4618 O O . SER A 1 594 ? 9.227 -1.277 27.062 1 83.81 594 SER A O 1
ATOM 4620 N N . GLU A 1 595 ? 9.141 -0.893 24.859 1 82.75 595 GLU A N 1
ATOM 4621 C CA . GLU A 1 595 ? 10.328 -1.688 24.562 1 82.75 595 GLU A CA 1
ATOM 4622 C C . GLU A 1 595 ? 11.602 -0.923 24.922 1 82.75 595 GLU A C 1
ATOM 4624 O O . GLU A 1 595 ? 12.688 -1.507 24.969 1 82.75 595 GLU A O 1
ATOM 4629 N N . ASN A 1 596 ? 11.523 0.284 25.172 1 79.62 596 ASN A N 1
ATOM 4630 C CA . ASN A 1 596 ? 12.695 1.122 25.406 1 79.62 596 ASN A CA 1
ATOM 4631 C C . ASN A 1 596 ? 13.289 0.885 26.797 1 79.62 596 ASN A C 1
ATOM 4633 O O . ASN A 1 596 ? 14.414 1.295 27.062 1 79.62 596 ASN A O 1
ATOM 4637 N N . PHE A 1 597 ? 12.531 0.187 27.547 1 83.81 597 PHE A N 1
ATOM 4638 C CA . PHE A 1 597 ? 13.008 -0.073 28.906 1 83.81 597 PHE A CA 1
ATOM 4639 C C . PHE A 1 597 ? 13.508 -1.509 29.031 1 83.81 597 PHE A C 1
ATOM 4641 O O . PHE A 1 597 ? 13.078 -2.389 28.281 1 83.81 597 PHE A O 1
ATOM 4648 N N . GLU A 1 598 ? 14.367 -1.742 29.953 1 84.62 598 GLU A N 1
ATOM 4649 C CA . GLU A 1 598 ? 14.961 -3.061 30.172 1 84.62 598 GLU A CA 1
ATOM 4650 C C . GLU A 1 598 ? 13.891 -4.094 30.516 1 84.62 598 GLU A C 1
ATOM 4652 O O . GLU A 1 598 ? 12.883 -3.762 31.141 1 84.62 598 GLU A O 1
ATOM 4657 N N . PRO A 1 599 ? 14.148 -5.324 30.078 1 84.62 599 PRO A N 1
ATOM 4658 C CA . PRO A 1 599 ? 13.195 -6.383 30.406 1 84.62 599 PRO A CA 1
ATOM 4659 C C . PRO A 1 599 ? 12.914 -6.473 31.906 1 84.62 599 PRO A C 1
ATOM 4661 O O . PRO A 1 599 ? 13.844 -6.441 32.719 1 84.62 599 PRO A O 1
ATOM 4664 N N . GLY A 1 600 ? 11.734 -6.477 32.312 1 82.5 600 GLY A N 1
ATOM 4665 C CA . GLY A 1 600 ? 11.328 -6.488 33.719 1 82.5 600 GLY A CA 1
ATOM 4666 C C . GLY A 1 600 ? 10.797 -5.152 34.188 1 82.5 600 GLY A C 1
ATOM 4667 O O . GLY A 1 600 ? 10.062 -5.09 35.188 1 82.5 600 GLY A O 1
ATOM 4668 N N . LYS A 1 601 ? 11.172 -4.055 33.531 1 85 601 LYS A N 1
ATOM 4669 C CA . LYS A 1 601 ? 10.719 -2.721 33.938 1 85 601 LYS A CA 1
ATOM 4670 C C . LYS A 1 601 ? 9.992 -2.035 32.781 1 85 601 LYS A C 1
ATOM 4672 O O . LYS A 1 601 ? 10 -0.807 32.656 1 85 601 LYS A O 1
ATOM 4677 N N . GLN A 1 602 ? 9.5 -2.773 31.938 1 87.75 602 GLN A N 1
ATOM 4678 C CA . GLN A 1 602 ? 8.945 -2.238 30.703 1 87.75 602 GLN A CA 1
ATOM 4679 C C . GLN A 1 602 ? 7.578 -1.6 30.938 1 87.75 602 GLN A C 1
ATOM 4681 O O . GLN A 1 602 ? 7.133 -0.762 30.156 1 87.75 602 GLN A O 1
ATOM 4686 N N . PHE A 1 603 ? 6.938 -1.888 32.094 1 89.31 603 PHE A N 1
ATOM 4687 C CA . PHE A 1 603 ? 5.551 -1.452 32.25 1 89.31 603 PHE A CA 1
ATOM 4688 C C . PHE A 1 603 ? 5.445 -0.344 33.281 1 89.31 603 PHE A C 1
ATOM 4690 O O . PHE A 1 603 ? 6.133 -0.375 34.312 1 89.31 603 PHE A O 1
ATOM 4697 N N . GLY A 1 604 ? 4.621 0.698 33 1 88 604 GLY A N 1
ATOM 4698 C CA . GLY A 1 604 ? 4.316 1.788 33.906 1 88 604 GLY A CA 1
ATOM 4699 C C . GLY A 1 604 ? 2.838 1.905 34.219 1 88 604 GLY A C 1
ATOM 4700 O O . GLY A 1 604 ? 1.99 1.635 33.375 1 88 604 GLY A O 1
ATOM 4701 N N . PHE A 1 605 ? 2.512 2.311 35.438 1 91.12 605 PHE A N 1
ATOM 4702 C CA . PHE A 1 605 ? 1.147 2.523 35.875 1 91.12 605 PHE A CA 1
ATOM 4703 C C . PHE A 1 605 ? 0.877 4.008 36.125 1 91.12 605 PHE A C 1
ATOM 4705 O O . PHE A 1 605 ? 1.593 4.668 36.875 1 91.12 605 PHE A O 1
ATOM 4712 N N . PHE A 1 606 ? -0.191 4.566 35.594 1 90.62 606 PHE A N 1
ATOM 4713 C CA . PHE A 1 606 ? -0.488 5.992 35.625 1 90.62 606 PHE A CA 1
ATOM 4714 C C . PHE A 1 606 ? -1.948 6.234 36 1 90.62 606 PHE A C 1
ATOM 4716 O O . PHE A 1 606 ? -2.816 6.258 35.125 1 90.62 606 PHE A O 1
ATOM 4723 N N . PRO A 1 607 ? -2.303 6.535 37.125 1 92.38 607 PRO A N 1
ATOM 4724 C CA . PRO A 1 607 ? -3.672 6.773 37.594 1 92.38 607 PRO A CA 1
ATOM 4725 C C . PRO A 1 607 ? -4.094 8.234 37.469 1 92.38 607 PRO A C 1
ATOM 4727 O O . PRO A 1 607 ? -3.242 9.125 37.469 1 92.38 607 PRO A O 1
ATOM 4730 N N . SER A 1 608 ? -5.332 8.484 37.312 1 91.88 608 SER A N 1
ATOM 4731 C CA . SER A 1 608 ? -5.906 9.828 37.281 1 91.88 608 SER A CA 1
ATOM 4732 C C . SER A 1 608 ? -7.332 9.836 37.812 1 91.88 608 SER A C 1
ATOM 4734 O O . SER A 1 608 ? -8.008 8.805 37.812 1 91.88 608 SER A O 1
ATOM 4736 N N . GLY A 1 609 ? -7.762 10.938 38.344 1 92.81 609 GLY A N 1
ATOM 4737 C CA . GLY A 1 609 ? -9.094 11.125 38.875 1 92.81 609 GLY A CA 1
ATOM 4738 C C . GLY A 1 609 ? -9.633 12.531 38.688 1 92.81 609 GLY A C 1
ATOM 4739 O O . GLY A 1 609 ? -8.859 13.477 38.531 1 92.81 609 GLY A O 1
ATOM 4740 N N . ALA A 1 610 ? -10.914 12.656 38.688 1 94.75 610 ALA A N 1
ATOM 4741 C CA . ALA A 1 610 ? -11.57 13.961 38.562 1 94.75 610 ALA A CA 1
ATOM 4742 C C . ALA A 1 610 ? -12.891 13.984 39.312 1 94.75 610 ALA A C 1
ATOM 4744 O O . ALA A 1 610 ? -13.523 12.945 39.5 1 94.75 610 ALA A O 1
ATOM 4745 N N . ILE A 1 611 ? -13.297 15.125 39.781 1 95.94 611 ILE A N 1
ATOM 4746 C CA . ILE A 1 611 ? -14.57 15.344 40.469 1 95.94 611 ILE A CA 1
ATOM 4747 C C . ILE A 1 611 ? -15.289 16.531 39.844 1 95.94 611 ILE A C 1
ATOM 4749 O O . ILE A 1 611 ? -14.648 17.438 39.312 1 95.94 611 ILE A O 1
ATOM 4753 N N . GLY A 1 612 ? -16.547 16.484 39.781 1 96.19 612 GLY A N 1
ATOM 4754 C CA . GLY A 1 612 ? -17.375 17.547 39.25 1 96.19 612 GLY A CA 1
ATOM 4755 C C . GLY A 1 612 ? -18.594 17.828 40.125 1 96.19 612 GLY A C 1
ATOM 4756 O O . GLY A 1 612 ? -19.125 16.922 40.781 1 96.19 612 GLY A O 1
ATOM 4757 N N . TRP A 1 613 ? -18.969 19.094 40.156 1 96.75 613 TRP A N 1
ATOM 4758 C CA . TRP A 1 613 ? -20.078 19.578 40.969 1 96.75 613 TRP A CA 1
ATOM 4759 C C . TRP A 1 613 ? -20.938 20.562 40.188 1 96.75 613 TRP A C 1
ATOM 4761 O O . TRP A 1 613 ? -20.422 21.531 39.625 1 96.75 613 TRP A O 1
ATOM 4771 N N . VAL A 1 614 ? -22.281 20.25 40.156 1 96.06 614 VAL A N 1
ATOM 4772 C CA . VAL A 1 614 ? -23.219 21.109 39.438 1 96.06 614 VAL A CA 1
ATOM 4773 C C . VAL A 1 614 ? -24.25 21.641 40.438 1 96.06 614 VAL A C 1
ATOM 4775 O O . VAL A 1 614 ? -25.375 21.125 40.5 1 96.06 614 VAL A O 1
ATOM 4778 N N . PRO A 1 615 ? -24.016 22.703 41.062 1 94.5 615 PRO A N 1
ATOM 4779 C CA . PRO A 1 615 ? -24.922 23.219 42.094 1 94.5 615 PRO A CA 1
ATOM 4780 C C . PRO A 1 615 ? -26.25 23.703 41.531 1 94.5 615 PRO A C 1
ATOM 4782 O O . PRO A 1 615 ? -27.25 23.75 42.281 1 94.5 615 PRO A O 1
ATOM 4785 N N . THR A 1 616 ? -26.312 24.094 40.344 1 92.62 616 THR A N 1
ATOM 4786 C CA . THR A 1 616 ? -27.547 24.609 39.781 1 92.62 616 THR A CA 1
ATOM 4787 C C . THR A 1 616 ? -28.594 23.516 39.656 1 92.62 616 THR A C 1
ATOM 4789 O O . THR A 1 616 ? -29.766 23.781 39.406 1 92.62 616 THR A O 1
ATOM 4792 N N . ASN A 1 617 ? -28.203 22.312 39.844 1 90.62 617 ASN A N 1
ATOM 4793 C CA . ASN A 1 617 ? -29.172 21.219 39.781 1 90.62 617 ASN A CA 1
ATOM 4794 C C . ASN A 1 617 ? -29.938 21.094 41.094 1 90.62 617 ASN A C 1
ATOM 4796 O O . ASN A 1 617 ? -30.891 20.297 41.188 1 90.62 617 ASN A O 1
ATOM 4800 N N . TYR A 1 618 ? -29.516 21.922 42.125 1 92.56 618 TYR A N 1
ATOM 4801 C CA . TYR A 1 618 ? -30.344 22.031 43.312 1 92.56 618 TYR A CA 1
ATOM 4802 C C . TYR A 1 618 ? -31.594 22.859 43.031 1 92.56 618 TYR A C 1
ATOM 4804 O O . TYR A 1 618 ? -31.516 23.938 42.469 1 92.56 618 TYR A O 1
ATOM 4812 N N . ASP A 1 619 ? -32.656 22.438 43.562 1 88.88 619 ASP A N 1
ATOM 4813 C CA . ASP A 1 619 ? -33.906 23.125 43.344 1 88.88 619 ASP A CA 1
ATOM 4814 C C . ASP A 1 619 ? -33.875 24.531 43.969 1 88.88 619 ASP A C 1
ATOM 4816 O O . ASP A 1 619 ? -34.375 25.484 43.344 1 88.88 619 ASP A O 1
ATOM 4820 N N . PHE A 1 620 ? -33.406 24.641 45.062 1 91.62 620 PHE A N 1
ATOM 4821 C CA . PHE A 1 620 ? -33.406 25.938 45.719 1 91.62 620 PHE A CA 1
ATOM 4822 C C . PHE A 1 620 ? -32.531 26.922 44.938 1 91.62 620 PHE A C 1
ATOM 4824 O O . PHE A 1 620 ? -32.875 28.109 44.875 1 91.62 620 PHE A O 1
ATOM 4831 N N . MET A 1 621 ? -31.469 26.469 44.344 1 91.81 621 MET A N 1
ATOM 4832 C CA . MET A 1 621 ? -30.578 27.359 43.594 1 91.81 621 MET A CA 1
ATOM 4833 C C . MET A 1 621 ? -31.234 27.797 42.312 1 91.81 621 MET A C 1
ATOM 4835 O O . MET A 1 621 ? -31.109 28.969 41.906 1 91.81 621 MET A O 1
ATOM 4839 N N . ARG A 1 622 ? -31.875 26.922 41.656 1 87.94 622 ARG A N 1
ATOM 4840 C CA . ARG A 1 622 ? -32.562 27.25 40.406 1 87.94 622 ARG A CA 1
ATOM 4841 C C . ARG A 1 622 ? -33.594 28.344 40.625 1 87.94 622 ARG A C 1
ATOM 4843 O O . ARG A 1 622 ? -33.812 29.203 39.781 1 87.94 622 ARG A O 1
ATOM 4850 N N . LYS A 1 623 ? -34.188 28.344 41.875 1 89 623 LYS A N 1
ATOM 4851 C CA . LYS A 1 623 ? -35.219 29.328 42.188 1 89 623 LYS A CA 1
ATOM 4852 C C . LYS A 1 623 ? -34.594 30.625 42.688 1 89 623 LYS A C 1
ATOM 4854 O O . LYS A 1 623 ? -35.094 31.719 42.375 1 89 623 LYS A O 1
ATOM 4859 N N . ALA A 1 624 ? -33.531 30.469 43.375 1 92.5 624 ALA A N 1
ATOM 4860 C CA . ALA A 1 624 ? -32.906 31.641 44 1 92.5 624 ALA A CA 1
ATOM 4861 C C . ALA A 1 624 ? -32.156 32.469 43 1 92.5 624 ALA A C 1
ATOM 4863 O O . ALA A 1 624 ? -32.094 33.719 43.125 1 92.5 624 ALA A O 1
ATOM 4864 N N . VAL A 1 625 ? -31.531 31.891 42.031 1 93.88 625 VAL A N 1
ATOM 4865 C CA . VAL A 1 625 ? -30.719 32.625 41.062 1 93.88 625 VAL A CA 1
ATOM 4866 C C . VAL A 1 625 ? -31.172 32.281 39.625 1 93.88 625 VAL A C 1
ATOM 4868 O O . VAL A 1 625 ? -30.438 31.625 38.875 1 93.88 625 VAL A O 1
ATOM 4871 N N . PRO A 1 626 ? -32.219 32.781 39.156 1 90.31 626 PRO A N 1
ATOM 4872 C CA . PRO A 1 626 ? -32.812 32.406 37.875 1 90.31 626 PRO A CA 1
ATOM 4873 C C . PRO A 1 626 ? -31.953 32.844 36.688 1 90.31 626 PRO A C 1
ATOM 4875 O O . PRO A 1 626 ? -32.094 32.312 35.594 1 90.31 626 PRO A O 1
ATOM 4878 N N . TRP A 1 627 ? -31.016 33.844 36.906 1 92.19 627 TRP A N 1
ATOM 4879 C CA . TRP A 1 627 ? -30.203 34.312 35.781 1 92.19 627 TRP A CA 1
ATOM 4880 C C . TRP A 1 627 ? -29.047 33.375 35.531 1 92.19 627 TRP A C 1
ATOM 4882 O O . TRP A 1 627 ? -28.391 33.469 34.469 1 92.19 627 TRP A O 1
ATOM 4892 N N . LEU A 1 628 ? -28.812 32.406 36.438 1 95.19 628 LEU A N 1
ATOM 4893 C CA . LEU A 1 628 ? -27.781 31.391 36.281 1 95.19 628 LEU A CA 1
ATOM 4894 C C . LEU A 1 628 ? -28.406 30.047 35.906 1 95.19 628 LEU A C 1
ATOM 4896 O O . LEU A 1 628 ? -28.953 29.344 36.75 1 95.19 628 LEU A O 1
ATOM 4900 N N . ASP A 1 629 ? -28.281 29.672 34.625 1 92 629 ASP A N 1
ATOM 4901 C CA . ASP A 1 629 ? -28.953 28.484 34.125 1 92 629 ASP A CA 1
ATOM 4902 C C . ASP A 1 629 ? -28.141 27.219 34.438 1 92 629 ASP A C 1
ATOM 4904 O O . ASP A 1 629 ? -28.703 26.141 34.625 1 92 629 ASP A O 1
ATOM 4908 N N . PHE A 1 630 ? -26.891 27.344 34.344 1 93 630 PHE A N 1
ATOM 4909 C CA . PHE A 1 630 ? -26.016 26.203 34.531 1 93 630 PHE A CA 1
ATOM 4910 C C . PHE A 1 630 ? -24.688 26.625 35.094 1 93 630 PHE A C 1
ATOM 4912 O O . PHE A 1 630 ? -24.125 27.641 34.719 1 93 630 PHE A O 1
ATOM 4919 N N . LEU A 1 631 ? -24.203 26 36.125 1 95.25 631 LEU A N 1
ATOM 4920 C CA . LEU A 1 631 ? -22.891 26.188 36.719 1 95.25 631 LEU A CA 1
ATOM 4921 C C . LEU A 1 631 ? -22.266 24.844 37.062 1 95.25 631 LEU A C 1
ATOM 4923 O O . LEU A 1 631 ? -22.859 24.031 37.781 1 95.25 631 LEU A O 1
ATOM 4927 N N . LYS A 1 632 ? -21.125 24.547 36.594 1 95.12 632 LYS A N 1
ATOM 4928 C CA . LYS A 1 632 ? -20.375 23.328 36.875 1 95.12 632 LYS A CA 1
ATOM 4929 C C . LYS A 1 632 ? -18.938 23.641 37.25 1 95.12 632 LYS A C 1
ATOM 4931 O O . LYS A 1 632 ? -18.281 24.438 36.594 1 95.12 632 LYS A O 1
ATOM 4936 N N . ILE A 1 633 ? -18.484 23.141 38.281 1 96.75 633 ILE A N 1
ATOM 4937 C CA . ILE A 1 633 ? -17.094 23.234 38.719 1 96.75 633 ILE A CA 1
ATOM 4938 C C . ILE A 1 633 ? -16.453 21.844 38.688 1 96.75 633 ILE A C 1
ATOM 4940 O O . ILE A 1 633 ? -17.031 20.875 39.156 1 96.75 633 ILE A O 1
ATOM 4944 N N . ARG A 1 634 ? -15.328 21.781 38.094 1 95.69 634 ARG A N 1
ATOM 4945 C CA . ARG A 1 634 ? -14.648 20.5 38 1 95.69 634 ARG A CA 1
ATOM 4946 C C . ARG A 1 634 ? -13.188 20.609 38.406 1 95.69 634 ARG A C 1
ATOM 4948 O O . ARG A 1 634 ? -12.562 21.656 38.219 1 95.69 634 ARG A O 1
ATOM 4955 N N . PHE A 1 635 ? -12.656 19.594 38.906 1 96.25 635 PHE A N 1
ATOM 4956 C CA . PHE A 1 635 ? -11.258 19.453 39.312 1 96.25 635 PHE A CA 1
ATOM 4957 C C . PHE A 1 635 ? -10.711 18.094 38.906 1 96.25 635 PHE A C 1
ATOM 4959 O O . PHE A 1 635 ? -11.359 17.062 39.094 1 96.25 635 PHE A O 1
ATOM 4966 N N . SER A 1 636 ? -9.586 18.078 38.25 1 94.94 636 SER A N 1
ATOM 4967 C CA . SER A 1 636 ? -8.945 16.828 37.875 1 94.94 636 SER A CA 1
ATOM 4968 C C . SER A 1 636 ? -7.48 16.797 38.281 1 94.94 636 SER A C 1
ATOM 4970 O O . SER A 1 636 ? -6.832 17.844 38.375 1 94.94 636 SER A O 1
ATOM 4972 N N . TYR A 1 637 ? -6.969 15.578 38.531 1 94.31 637 TYR A N 1
ATOM 4973 C CA . TYR A 1 637 ? -5.594 15.328 38.969 1 94.31 637 TYR A CA 1
ATOM 4974 C C . TYR A 1 637 ? -5.148 13.922 38.562 1 94.31 637 TYR A C 1
ATOM 4976 O O . TYR A 1 637 ? -5.887 12.953 38.75 1 94.31 637 TYR A O 1
ATOM 4984 N N . GLY A 1 638 ? -3.961 13.875 37.969 1 92.25 638 GLY A N 1
ATOM 4985 C CA . GLY A 1 638 ? -3.502 12.547 37.594 1 92.25 638 GLY A CA 1
ATOM 4986 C C . GLY A 1 638 ? -2.135 12.562 36.938 1 92.25 638 GLY A C 1
ATOM 4987 O O . GLY A 1 638 ? -1.498 13.609 36.812 1 92.25 638 GLY A O 1
ATOM 4988 N N . GLN A 1 639 ? -1.689 11.328 36.531 1 90.5 639 GLN A N 1
ATOM 4989 C CA . GLN A 1 639 ? -0.362 11.156 35.938 1 90.5 639 GLN A CA 1
ATOM 4990 C C . GLN A 1 639 ? -0.447 10.516 34.562 1 90.5 639 GLN A C 1
ATOM 4992 O O . GLN A 1 639 ? -1.341 9.711 34.312 1 90.5 639 GLN A O 1
ATOM 4997 N N . VAL A 1 640 ? 0.486 10.938 33.719 1 85.5 640 VAL A N 1
ATOM 4998 C CA . VAL A 1 640 ? 0.657 10.352 32.406 1 85.5 640 VAL A CA 1
ATOM 4999 C C . VAL A 1 640 ? 2.139 10.086 32.125 1 85.5 640 VAL A C 1
ATOM 5001 O O . VAL A 1 640 ? 2.994 10.891 32.531 1 85.5 640 VAL A O 1
ATOM 5004 N N . GLY A 1 641 ? 2.434 8.969 31.453 1 80.5 641 GLY A N 1
ATOM 5005 C CA . GLY A 1 641 ? 3.816 8.617 31.172 1 80.5 641 GLY A CA 1
ATOM 5006 C C . GLY A 1 641 ? 4.227 8.898 29.734 1 80.5 641 GLY A C 1
ATOM 5007 O O . GLY A 1 641 ? 3.385 8.922 28.844 1 80.5 641 GLY A O 1
ATOM 5008 N N . ASN A 1 642 ? 5.57 9.164 29.516 1 78.38 642 ASN A N 1
ATOM 5009 C CA . ASN A 1 642 ? 6.184 9.312 28.203 1 78.38 642 ASN A CA 1
ATOM 5010 C C . ASN A 1 642 ? 7.379 8.383 28.031 1 78.38 642 ASN A C 1
ATOM 5012 O O . ASN A 1 642 ? 8.25 8.32 28.891 1 78.38 642 ASN A O 1
ATOM 5016 N N . ASP A 1 643 ? 7.312 7.594 26.922 1 76.75 643 ASP A N 1
ATOM 5017 C CA . ASP A 1 643 ? 8.414 6.664 26.688 1 76.75 643 ASP A CA 1
ATOM 5018 C C . ASP A 1 643 ? 9.352 7.18 25.609 1 76.75 643 ASP A C 1
ATOM 5020 O O . ASP A 1 643 ? 10.375 6.551 25.312 1 76.75 643 ASP A O 1
ATOM 5024 N N . ARG A 1 644 ? 9.016 8.219 24.922 1 72.81 644 ARG A N 1
ATOM 5025 C CA . ARG A 1 644 ? 9.867 8.703 23.844 1 72.81 644 ARG A CA 1
ATOM 5026 C C . ARG A 1 644 ? 11.109 9.398 24.391 1 72.81 644 ARG A C 1
ATOM 5028 O O . ARG A 1 644 ? 11.016 10.508 24.922 1 72.81 644 ARG A O 1
ATOM 5035 N N . ILE A 1 645 ? 12.164 8.758 24.531 1 62 645 ILE A N 1
ATOM 5036 C CA . ILE A 1 645 ? 13.391 9.234 25.172 1 62 645 ILE A CA 1
ATOM 5037 C C . ILE A 1 645 ? 14.359 9.742 24.109 1 62 645 ILE A C 1
ATOM 5039 O O . ILE A 1 645 ? 15 10.781 24.281 1 62 645 ILE A O 1
ATOM 5043 N N . SER A 1 646 ? 14.461 8.945 23.125 1 62.5 646 SER A N 1
ATOM 5044 C CA . SER A 1 646 ? 15.438 9.297 22.094 1 62.5 646 SER A CA 1
ATOM 5045 C C . SER A 1 646 ? 15.062 8.695 20.75 1 62.5 646 SER A C 1
ATOM 5047 O O . SER A 1 646 ? 14.086 7.949 20.641 1 62.5 646 SER A O 1
ATOM 5049 N N . ASN A 1 647 ? 15.719 9.234 19.828 1 64.62 647 ASN A N 1
ATOM 5050 C CA . ASN A 1 647 ? 15.594 8.641 18.5 1 64.62 647 ASN A CA 1
ATOM 5051 C C . ASN A 1 647 ? 16.25 7.262 18.438 1 64.62 647 ASN A C 1
ATOM 5053 O O . ASN A 1 647 ? 16.156 6.566 17.438 1 64.62 647 ASN A O 1
ATOM 5057 N N . LYS A 1 648 ? 16.797 6.961 19.609 1 68.94 648 LYS A N 1
ATOM 5058 C CA . LYS A 1 648 ? 17.469 5.66 19.625 1 68.94 648 LYS A CA 1
ATOM 5059 C C . LYS A 1 648 ? 16.562 4.578 20.188 1 68.94 648 LYS A C 1
ATOM 5061 O O . LYS A 1 648 ? 15.93 4.77 21.219 1 68.94 648 LYS A O 1
ATOM 5066 N N . ARG A 1 649 ? 16.562 3.551 19.594 1 79.19 649 ARG A N 1
ATOM 5067 C CA . ARG A 1 649 ? 15.797 2.398 20.062 1 79.19 649 ARG A CA 1
ATOM 5068 C C . ARG A 1 649 ? 16.625 1.546 21.016 1 79.19 649 ARG A C 1
ATOM 5070 O O . ARG A 1 649 ? 17.812 1.354 20.812 1 79.19 649 ARG A O 1
ATOM 5077 N N . PHE A 1 650 ? 16.047 1.077 22.016 1 80.56 650 PHE A N 1
ATOM 5078 C CA . PHE A 1 650 ? 16.641 0.228 23.047 1 80.56 650 PHE A CA 1
ATOM 5079 C C . PHE A 1 650 ? 17.812 0.928 23.719 1 80.56 650 PHE A C 1
ATOM 5081 O O . PHE A 1 650 ? 18.922 0.396 23.75 1 80.56 650 PHE A O 1
ATOM 5088 N N . PRO A 1 651 ? 17.578 2.016 24.297 1 76.44 651 PRO A N 1
ATOM 5089 C CA . PRO A 1 651 ? 18.688 2.799 24.859 1 76.44 651 PRO A CA 1
ATOM 5090 C C . PRO A 1 651 ? 19.406 2.078 26 1 76.44 651 PRO A C 1
ATOM 5092 O O . PRO A 1 651 ? 20.516 2.463 26.375 1 76.44 651 PRO A O 1
ATOM 5095 N N . TYR A 1 652 ? 18.875 1.007 26.5 1 77.88 652 TYR A N 1
ATOM 5096 C CA . TYR A 1 652 ? 19.516 0.273 27.594 1 77.88 652 TYR A CA 1
ATOM 5097 C C . TYR A 1 652 ? 20.594 -0.668 27.062 1 77.88 652 TYR A C 1
ATOM 5099 O O . TYR A 1 652 ? 21.406 -1.173 27.844 1 77.88 652 TYR A O 1
ATOM 5107 N N . LEU A 1 653 ? 20.609 -0.874 25.797 1 78.19 653 LEU A N 1
ATOM 5108 C CA . LEU A 1 653 ? 21.609 -1.767 25.219 1 78.19 653 LEU A CA 1
ATOM 5109 C C . LEU A 1 653 ? 22.875 -1.005 24.859 1 78.19 653 LEU A C 1
ATOM 5111 O O . LEU A 1 653 ? 22.812 0.129 24.375 1 78.19 653 LEU A O 1
ATOM 5115 N N . THR A 1 654 ? 23.969 -1.603 25.156 1 74.62 654 THR A N 1
ATOM 5116 C CA . THR A 1 654 ? 25.25 -1.072 24.688 1 74.62 654 THR A CA 1
ATOM 5117 C C . THR A 1 654 ? 25.578 -1.588 23.297 1 74.62 654 THR A C 1
ATOM 5119 O O . THR A 1 654 ? 25.562 -2.797 23.062 1 74.62 654 THR A O 1
ATOM 5122 N N . ILE A 1 655 ? 25.578 -0.678 22.422 1 70.5 655 ILE A N 1
ATOM 5123 C CA . ILE A 1 655 ? 25.875 -1.053 21.047 1 70.5 655 ILE A CA 1
ATOM 5124 C C . ILE A 1 655 ? 27.359 -0.869 20.766 1 70.5 655 ILE A C 1
ATOM 5126 O O . ILE A 1 655 ? 27.938 0.176 21.078 1 70.5 655 ILE A O 1
ATOM 5130 N N . ILE A 1 656 ? 27.984 -2.02 20.281 1 65.38 656 ILE A N 1
ATOM 5131 C CA . ILE A 1 656 ? 29.406 -2.008 19.969 1 65.38 656 ILE A CA 1
ATOM 5132 C C . ILE A 1 656 ? 29.625 -1.724 18.484 1 65.38 656 ILE A C 1
ATOM 5134 O O . ILE A 1 656 ? 28.938 -2.291 17.641 1 65.38 656 ILE A O 1
ATOM 5138 N N . ASN A 1 657 ? 30.234 -0.719 18.141 1 60.66 657 ASN A N 1
ATOM 5139 C CA . ASN A 1 657 ? 30.688 -0.467 16.781 1 60.66 657 ASN A CA 1
ATOM 5140 C C . ASN A 1 657 ? 31.969 -1.226 16.453 1 60.66 657 ASN A C 1
ATOM 5142 O O . ASN A 1 657 ? 33.031 -0.913 17 1 60.66 657 ASN A O 1
ATOM 5146 N N . SER A 1 658 ? 31.797 -2.256 15.719 1 58.78 658 SER A N 1
ATOM 5147 C CA . SER A 1 658 ? 32.969 -3.098 15.438 1 58.78 658 SER A CA 1
ATOM 5148 C C . SER A 1 658 ? 33.875 -2.459 14.391 1 58.78 658 SER A C 1
ATOM 5150 O O . SER A 1 658 ? 34.969 -2.957 14.125 1 58.78 658 SER A O 1
ATOM 5152 N N . ASN A 1 659 ? 33.438 -1.322 13.789 1 57 659 ASN A N 1
ATOM 5153 C CA . ASN A 1 659 ? 34.25 -0.672 12.781 1 57 659 ASN A CA 1
ATOM 5154 C C . ASN A 1 659 ? 34.719 0.703 13.25 1 57 659 ASN A C 1
ATOM 5156 O O . ASN A 1 659 ? 34.875 1.625 12.445 1 57 659 ASN A O 1
ATOM 5160 N N . ALA A 1 660 ? 34.906 0.81 14.523 1 57 660 ALA A N 1
ATOM 5161 C CA . AL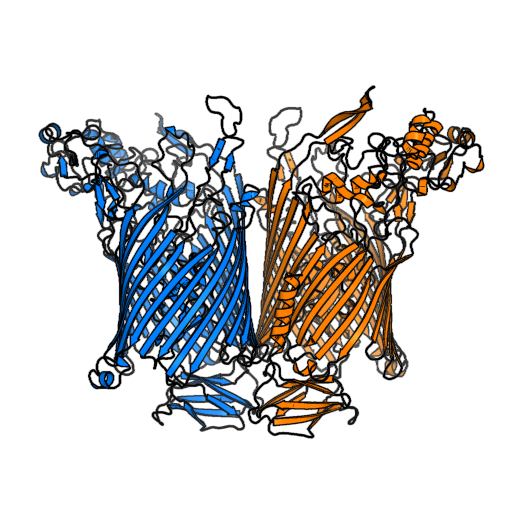A A 1 660 ? 35.312 2.102 15.07 1 57 660 ALA A CA 1
ATOM 5162 C C . ALA A 1 660 ? 36.75 2.439 14.648 1 57 660 ALA A C 1
ATOM 5164 O O . ALA A 1 660 ? 37.562 1.547 14.484 1 57 660 ALA A O 1
ATOM 5165 N N . ALA A 1 661 ? 37.031 3.662 14.164 1 56.19 661 ALA A N 1
ATOM 5166 C CA . ALA A 1 661 ? 38.375 4.125 13.812 1 56.19 661 ALA A CA 1
ATOM 5167 C C . ALA A 1 661 ? 39.312 4.047 15.016 1 56.19 661 ALA A C 1
ATOM 5169 O O . ALA A 1 661 ? 38.938 4.402 16.125 1 56.19 661 ALA A O 1
ATOM 5170 N N . THR A 1 662 ? 40.188 3.113 14.93 1 49.53 662 THR A N 1
ATOM 5171 C CA . THR A 1 662 ? 41.188 3.086 15.984 1 49.53 662 THR A CA 1
ATOM 5172 C C . THR A 1 662 ? 41.875 4.441 16.109 1 49.53 662 THR A C 1
ATOM 5174 O O . THR A 1 662 ? 42 5.18 15.133 1 49.53 662 THR A O 1
ATOM 5177 N N . GLY A 1 663 ? 41.812 5.141 17.109 1 48.56 663 GLY A N 1
ATOM 5178 C CA . GLY A 1 663 ? 42.625 6.301 17.375 1 48.56 663 GLY A CA 1
ATOM 5179 C C . GLY A 1 663 ? 44.062 6.156 16.859 1 48.56 663 GLY A C 1
ATOM 5180 O O . GLY A 1 663 ? 44.469 5.07 16.438 1 48.56 663 GLY A O 1
ATOM 5181 N N . TRP A 1 664 ? 44.812 7.105 16.562 1 48.91 664 TRP A N 1
ATOM 5182 C CA . TRP A 1 664 ? 46.188 7.434 16.25 1 48.91 664 TRP A CA 1
ATOM 5183 C C . TRP A 1 664 ? 46.5 7.121 14.781 1 48.91 664 TRP A C 1
ATOM 5185 O O . TRP A 1 664 ? 47.562 6.57 14.477 1 48.91 664 TRP A O 1
ATOM 5195 N N . GLY A 1 665 ? 45.625 7.492 13.859 1 47.12 665 GLY A N 1
ATOM 5196 C CA . GLY A 1 665 ? 45.969 7.48 12.445 1 47.12 665 GLY A CA 1
ATOM 5197 C C . GLY A 1 665 ? 45.844 6.102 11.812 1 47.12 665 GLY A C 1
ATOM 5198 O O . GLY A 1 665 ? 46.219 5.902 10.664 1 47.12 665 GLY A O 1
ATOM 5199 N N . SER A 1 666 ? 45.781 5.027 12.602 1 45.22 666 SER A N 1
ATOM 5200 C CA . SER A 1 666 ? 45.844 3.707 11.984 1 45.22 666 SER A CA 1
ATOM 5201 C C . SER A 1 666 ? 44.5 3.301 11.391 1 45.22 666 SER A C 1
ATOM 5203 O O . SER A 1 666 ? 43.438 3.691 11.898 1 45.22 666 SER A O 1
ATOM 5205 N N . ASP A 1 667 ? 44.469 3.035 10.047 1 48.5 667 ASP A N 1
ATOM 5206 C CA . ASP A 1 667 ? 43.375 2.492 9.203 1 48.5 667 ASP A CA 1
ATOM 5207 C C . ASP A 1 667 ? 42.719 1.282 9.867 1 48.5 667 ASP A C 1
ATOM 5209 O O . ASP A 1 667 ? 42 0.537 9.219 1 48.5 667 ASP A O 1
ATOM 5213 N N . SER A 1 668 ? 43.188 0.788 10.93 1 49.56 668 SER A N 1
ATOM 5214 C CA . SER A 1 668 ? 42.656 -0.461 11.453 1 49.56 668 SER A CA 1
ATOM 5215 C C . SER A 1 668 ? 41.312 -0.231 12.164 1 49.56 668 SER A C 1
ATOM 5217 O O . SER A 1 668 ? 41.094 0.818 12.773 1 49.56 668 SER A O 1
ATOM 5219 N N . ASN A 1 669 ? 40.281 -0.952 11.688 1 55.16 669 ASN A N 1
ATOM 5220 C CA . ASN A 1 669 ? 38.938 -0.951 12.258 1 55.16 669 ASN A CA 1
ATOM 5221 C C . ASN A 1 669 ? 38.938 -1.46 13.695 1 55.16 669 ASN A C 1
ATOM 5223 O O . ASN A 1 669 ? 39.531 -2.498 13.992 1 55.16 669 ASN A O 1
ATOM 5227 N N . GLY A 1 670 ? 39 -0.591 14.719 1 60.47 670 GLY A N 1
ATOM 5228 C CA . GLY A 1 670 ? 38.844 -0.981 16.109 1 60.47 670 GLY A CA 1
ATOM 5229 C C . GLY A 1 670 ? 37.375 -1.14 16.516 1 60.47 670 GLY A C 1
ATOM 5230 O O . GLY A 1 670 ? 36.5 -1.129 15.656 1 60.47 670 GLY A O 1
ATOM 5231 N N . VAL A 1 671 ? 37.188 -1.857 17.688 1 62.44 671 VAL A N 1
ATOM 5232 C CA . VAL A 1 671 ? 35.875 -2.088 18.266 1 62.44 671 VAL A CA 1
ATOM 5233 C C . VAL A 1 671 ? 35.594 -1.048 19.359 1 62.44 671 VAL A C 1
ATOM 5235 O O . VAL A 1 671 ? 36.438 -0.825 20.234 1 62.44 671 VAL A O 1
ATOM 5238 N N . ASN A 1 672 ? 34.781 -0.03 19.172 1 60.16 672 ASN A N 1
ATOM 5239 C CA . ASN A 1 672 ? 34.406 0.866 20.266 1 60.16 672 ASN A CA 1
ATOM 5240 C C . ASN A 1 672 ? 32.906 0.785 20.531 1 60.16 672 ASN A C 1
ATOM 5242 O O . ASN A 1 672 ? 32.125 0.23 19.734 1 60.16 672 ASN A O 1
ATOM 5246 N N . GLU A 1 673 ? 32.625 1.096 21.859 1 60.88 673 GLU A N 1
ATOM 5247 C CA . GLU A 1 673 ? 31.219 1.196 22.172 1 60.88 673 GLU A CA 1
ATOM 5248 C C . GLU A 1 673 ? 30.578 2.385 21.469 1 60.88 673 GLU A C 1
ATOM 5250 O O . GLU A 1 673 ? 31 3.527 21.656 1 60.88 673 GLU A O 1
ATOM 5255 N N . SER A 1 674 ? 29.766 2.168 20.641 1 60.62 674 SER A N 1
ATOM 5256 C CA . SER A 1 674 ? 29.094 3.258 19.938 1 60.62 674 SER A CA 1
ATOM 5257 C C . SER A 1 674 ? 28.062 3.936 20.844 1 60.62 674 SER A C 1
ATOM 5259 O O . SER A 1 674 ? 27.953 5.164 20.844 1 60.62 674 SER A O 1
ATOM 5261 N N . ILE A 1 675 ? 27.344 3.15 21.609 1 63.72 675 ILE A N 1
ATOM 5262 C CA . ILE A 1 675 ? 26.359 3.691 22.547 1 63.72 675 ILE A CA 1
ATOM 5263 C C . ILE A 1 675 ? 26.422 2.922 23.859 1 63.72 675 ILE A C 1
ATOM 5265 O O . ILE A 1 675 ? 26.453 1.689 23.875 1 63.72 675 ILE A O 1
ATOM 5269 N N . VAL A 1 676 ? 26.734 3.678 25 1 66.56 676 VAL A N 1
ATOM 5270 C CA . VAL A 1 676 ? 26.703 3.053 26.312 1 66.56 676 VAL A CA 1
ATOM 5271 C C . VAL A 1 676 ? 25.25 2.971 26.812 1 66.56 676 VAL A C 1
ATOM 5273 O O . VAL A 1 676 ? 24.547 3.977 26.828 1 66.56 676 VAL A O 1
ATOM 5276 N N . GLY A 1 677 ? 24.891 1.77 26.984 1 72.31 677 GLY A N 1
ATOM 5277 C CA . GLY A 1 677 ? 23.547 1.549 27.469 1 72.31 677 GLY A CA 1
ATOM 5278 C C . GLY A 1 677 ? 23.266 2.242 28.797 1 72.31 677 GLY A C 1
ATOM 5279 O O . GLY A 1 677 ? 24.141 2.314 29.656 1 72.31 677 GLY A O 1
ATOM 5280 N N . ALA A 1 678 ? 22.141 3.066 28.844 1 69.31 678 ALA A N 1
ATOM 5281 C CA . ALA A 1 678 ? 21.719 3.705 30.078 1 69.31 678 ALA A CA 1
ATOM 5282 C C . ALA A 1 678 ? 21.109 2.688 31.047 1 69.31 678 ALA A C 1
ATOM 5284 O O . ALA A 1 678 ? 20.156 1.983 30.688 1 69.31 678 ALA A O 1
ATOM 5285 N N . ASP A 1 679 ? 21.875 2.615 32.156 1 64.81 679 ASP A N 1
ATOM 5286 C CA . ASP A 1 679 ? 21.359 1.721 33.188 1 64.81 679 ASP A CA 1
ATOM 5287 C C . ASP A 1 679 ? 20.281 2.41 34 1 64.81 679 ASP A C 1
ATOM 5289 O O . ASP A 1 679 ? 20.391 3.602 34.312 1 64.81 679 ASP A O 1
ATOM 5293 N N . ASN A 1 680 ? 19 1.99 34.031 1 71.69 680 ASN A N 1
ATOM 5294 C CA . ASN A 1 680 ? 17.953 2.449 34.938 1 71.69 680 ASN A CA 1
ATOM 5295 C C . ASN A 1 680 ? 17.062 3.5 34.281 1 71.69 680 ASN A C 1
ATOM 5297 O O . ASN A 1 680 ? 16.734 4.512 34.906 1 71.69 680 ASN A O 1
ATOM 5301 N N . LEU A 1 681 ? 16.906 3.342 33.094 1 79.5 681 LEU A N 1
ATOM 5302 C CA . LEU A 1 681 ? 15.961 4.215 32.406 1 79.5 681 LEU A CA 1
ATOM 5303 C C . LEU A 1 681 ? 14.547 4.012 32.938 1 79.5 681 LEU A C 1
ATOM 5305 O O . LEU A 1 681 ? 14.141 2.879 33.219 1 79.5 681 LEU A O 1
ATOM 5309 N N . ALA A 1 682 ? 14.039 5.215 33.375 1 81.25 682 ALA A N 1
ATOM 5310 C CA . ALA A 1 682 ? 12.672 5.18 33.875 1 81.25 682 ALA A CA 1
ATOM 5311 C C . ALA A 1 682 ? 11.75 6.055 33 1 81.25 682 ALA A C 1
ATOM 5313 O O . ALA A 1 682 ? 12.211 6.762 32.125 1 81.25 682 ALA A O 1
ATOM 5314 N N . TRP A 1 683 ? 10.492 5.902 33.312 1 83.19 683 TRP A N 1
ATOM 5315 C CA . TRP A 1 683 ? 9.484 6.68 32.594 1 83.19 683 TRP A CA 1
ATOM 5316 C C . TRP A 1 683 ? 9.586 8.156 32.938 1 83.19 683 TRP A C 1
ATOM 5318 O O . TRP A 1 683 ? 9.82 8.508 34.094 1 83.19 683 TRP A O 1
ATOM 5328 N N . GLU A 1 684 ? 9.461 9.031 31.906 1 84.25 684 GLU A N 1
ATOM 5329 C CA . GLU A 1 684 ? 9.102 10.422 32.156 1 84.25 684 GLU A CA 1
ATOM 5330 C C . GLU A 1 684 ? 7.652 10.539 32.625 1 84.25 684 GLU A C 1
ATOM 5332 O O . GLU A 1 684 ? 6.742 10.039 31.969 1 84.25 684 GLU A O 1
ATOM 5337 N N . LYS A 1 685 ? 7.375 11.164 33.719 1 87.44 685 LYS A N 1
ATOM 5338 C CA . LYS A 1 685 ? 6.035 11.234 34.312 1 87.44 685 LYS A CA 1
ATOM 5339 C C . LYS A 1 685 ? 5.535 12.672 34.344 1 87.44 685 LYS A C 1
ATOM 5341 O O . LYS A 1 685 ? 6.234 13.562 34.844 1 87.44 685 LYS A O 1
ATOM 5346 N N . SER A 1 686 ? 4.406 12.906 33.812 1 88.12 686 SER A N 1
ATOM 5347 C CA . SER A 1 686 ? 3.738 14.203 33.875 1 88.12 686 SER A CA 1
ATOM 5348 C C . SER A 1 686 ? 2.566 14.18 34.875 1 88.12 686 SER A C 1
ATOM 5350 O O . SER A 1 686 ? 1.629 13.398 34.688 1 88.12 686 SER A O 1
ATOM 5352 N N . THR A 1 687 ? 2.621 14.938 35.906 1 92.5 687 THR A N 1
ATOM 5353 C CA . THR A 1 687 ? 1.511 15.125 36.812 1 92.5 687 THR A CA 1
ATOM 5354 C C . THR A 1 687 ? 0.709 16.375 36.469 1 92.5 687 THR A C 1
ATOM 5356 O O . THR A 1 687 ? 1.225 17.484 36.531 1 92.5 687 THR A O 1
ATOM 5359 N N . LYS A 1 688 ? -0.48 16.156 36.125 1 93.31 688 LYS A N 1
ATOM 5360 C CA . LYS A 1 688 ? -1.316 17.234 35.625 1 93.31 688 LYS A CA 1
ATOM 5361 C C . LYS A 1 688 ? -2.457 17.562 36.594 1 93.31 688 LYS A C 1
ATOM 5363 O O . LYS A 1 688 ? -3.098 16.656 37.125 1 93.31 688 LYS A O 1
ATOM 5368 N N . ALA A 1 689 ? -2.686 18.812 36.844 1 95.19 689 ALA A N 1
ATOM 5369 C CA . ALA A 1 689 ? -3.82 19.328 37.594 1 95.19 689 ALA A CA 1
ATOM 5370 C C . ALA A 1 689 ? -4.605 20.359 36.812 1 95.19 689 ALA A C 1
ATOM 5372 O O . ALA A 1 689 ? -4.02 21.172 36.094 1 95.19 689 ALA A O 1
ATOM 5373 N N . ASP A 1 690 ? -5.926 20.328 36.969 1 96.31 690 ASP A N 1
ATOM 5374 C CA . ASP A 1 690 ? -6.773 21.25 36.219 1 96.31 690 ASP A CA 1
ATOM 5375 C C . ASP A 1 690 ? -8.023 21.625 37 1 96.31 690 ASP A C 1
ATOM 5377 O O . ASP A 1 690 ? -8.633 20.766 37.656 1 96.31 690 ASP A O 1
ATOM 5381 N N . VAL A 1 691 ? -8.359 22.875 37.031 1 96.94 691 VAL A N 1
ATOM 5382 C CA . VAL A 1 691 ? -9.617 23.391 37.594 1 96.94 691 VAL A CA 1
ATOM 5383 C C . VAL A 1 691 ? -10.406 24.109 36.5 1 96.94 691 VAL A C 1
ATOM 5385 O O . VAL A 1 691 ? -9.867 24.984 35.812 1 96.94 691 VAL A O 1
ATOM 5388 N N . GLY A 1 692 ? -11.609 23.703 36.344 1 96.31 692 GLY A N 1
ATOM 5389 C CA . GLY A 1 692 ? -12.43 24.312 35.312 1 96.31 692 GLY A CA 1
ATOM 5390 C C . GLY A 1 692 ? -13.781 24.797 35.812 1 96.31 692 GLY A C 1
ATOM 5391 O O . GLY A 1 692 ? -14.344 24.219 36.75 1 96.31 692 GLY A O 1
ATOM 5392 N N . ILE A 1 693 ? -14.312 25.812 35.188 1 96.88 693 ILE A N 1
ATOM 5393 C CA . ILE A 1 693 ? -15.625 26.375 35.469 1 96.88 693 ILE A CA 1
ATOM 5394 C C . ILE A 1 693 ? -16.422 26.516 34.188 1 96.88 693 ILE A C 1
ATOM 5396 O O . ILE A 1 693 ? -15.898 27.016 33.188 1 96.88 693 ILE A O 1
ATOM 5400 N N . GLU A 1 694 ? -17.547 26.047 34.188 1 95.69 694 GLU A N 1
ATOM 5401 C CA . GLU A 1 694 ? -18.5 26.203 33.094 1 95.69 694 GLU A CA 1
ATOM 5402 C C . GLU A 1 694 ? -19.781 26.859 33.594 1 95.69 694 GLU A C 1
ATOM 5404 O O . GLU A 1 694 ? -20.359 26.438 34.594 1 95.69 694 GLU A O 1
ATOM 5409 N N . ALA A 1 695 ? -20.203 27.828 32.844 1 96 695 ALA A N 1
ATOM 5410 C CA . ALA A 1 695 ? -21.406 28.531 33.25 1 96 695 ALA A CA 1
ATOM 5411 C C . ALA A 1 695 ? -22.219 29.016 32.062 1 96 695 ALA A C 1
ATOM 5413 O O . ALA A 1 695 ? -21.672 29.328 31.016 1 96 695 ALA A O 1
ATOM 5414 N N . LYS A 1 696 ? -23.453 28.984 32.25 1 95.19 696 LYS A N 1
ATOM 5415 C CA . LYS A 1 696 ? -24.406 29.578 31.297 1 95.19 696 LYS A CA 1
ATOM 5416 C C . LYS A 1 696 ? -25.344 30.547 32 1 95.19 696 LYS A C 1
ATOM 5418 O O . LYS A 1 696 ? -25.812 30.281 33.094 1 95.19 696 LYS A O 1
ATOM 5423 N N . PHE A 1 697 ? -25.594 31.688 31.312 1 95.94 697 PHE A N 1
ATOM 5424 C CA . PHE A 1 697 ? -26.375 32.75 31.938 1 95.94 697 PHE A CA 1
ATOM 5425 C C . PHE A 1 697 ? -27.516 33.188 31.031 1 95.94 697 PHE A C 1
ATOM 5427 O O . PHE A 1 697 ? -27.438 33.031 29.812 1 95.94 697 PHE A O 1
ATOM 5434 N N . PHE A 1 698 ? -28.578 33.781 31.562 1 94.81 698 PHE A N 1
ATOM 5435 C CA . PHE A 1 698 ? -29.656 34.5 30.891 1 94.81 698 PHE A CA 1
ATOM 5436 C C . PHE A 1 698 ? -30.328 33.656 29.844 1 94.81 698 PHE A C 1
ATOM 5438 O O . PHE A 1 698 ? -30.438 34.062 28.672 1 94.81 698 PHE A O 1
ATOM 5445 N N . LYS A 1 699 ? -30.766 32.5 30.188 1 90 699 LYS A N 1
ATOM 5446 C CA . LYS A 1 699 ? -31.438 31.5 29.344 1 90 699 LYS A CA 1
ATOM 5447 C C . LYS A 1 699 ? -30.484 30.969 28.266 1 90 699 LYS A C 1
ATOM 5449 O O . LYS A 1 699 ? -30.828 30.938 27.094 1 90 699 LYS A O 1
ATOM 5454 N N . GLU A 1 700 ? -29.188 30.828 28.688 1 89.81 700 GLU A N 1
ATOM 5455 C CA . GLU A 1 700 ? -28.125 30.172 27.922 1 89.81 700 GLU A CA 1
ATOM 5456 C C . GLU A 1 700 ? -27.656 31.047 26.766 1 89.81 700 GLU A C 1
ATOM 5458 O O . GLU A 1 700 ? -27.109 30.547 25.781 1 89.81 700 GLU A O 1
ATOM 5463 N N . LYS A 1 701 ? -27.953 32.344 26.797 1 93.19 701 LYS A N 1
ATOM 5464 C CA . LYS A 1 701 ? -27.469 33.281 25.781 1 93.19 701 LYS A CA 1
ATOM 5465 C C . LYS A 1 701 ? -25.969 33.5 25.922 1 93.19 701 LYS A C 1
ATOM 5467 O O . LYS A 1 701 ? -25.266 33.75 24.922 1 93.19 701 LYS A O 1
ATOM 5472 N N . LEU A 1 702 ? -25.578 33.531 27.172 1 95.62 702 LEU A N 1
ATOM 5473 C CA . LEU A 1 702 ? -24.156 33.688 27.438 1 95.62 702 LEU A CA 1
ATOM 5474 C C . LEU A 1 702 ? -23.547 32.406 28 1 95.62 702 LEU A C 1
ATOM 5476 O O . LEU A 1 702 ? -24.047 31.859 28.969 1 95.62 702 LEU A O 1
ATOM 5480 N N . SER A 1 703 ? -22.562 31.922 27.391 1 94.5 703 SER A N 1
ATOM 5481 C CA . SER A 1 703 ? -21.859 30.719 27.812 1 94.5 703 SER A CA 1
ATOM 5482 C C . SER A 1 703 ? -20.391 31 28.047 1 94.5 703 SER A C 1
ATOM 5484 O O . SER A 1 703 ? -19.734 31.672 27.25 1 94.5 703 SER A O 1
ATOM 5486 N N . LEU A 1 704 ? -19.891 30.469 29.141 1 95.25 704 LEU A N 1
ATOM 5487 C CA . LEU A 1 704 ? -18.5 30.688 29.531 1 95.25 704 LEU A CA 1
ATOM 5488 C C . LEU A 1 704 ? -17.859 29.391 30.016 1 95.25 704 LEU A C 1
ATOM 5490 O O . LEU A 1 704 ? -18.469 28.641 30.781 1 95.25 704 LEU A O 1
ATOM 5494 N N . VAL A 1 705 ? -16.688 29.031 29.484 1 95.06 705 VAL A N 1
ATOM 5495 C CA . VAL A 1 705 ? -15.859 27.938 29.969 1 95.06 705 VAL A CA 1
ATOM 5496 C C . VAL A 1 705 ? -14.43 28.422 30.188 1 95.06 705 VAL A C 1
ATOM 5498 O O . VAL A 1 705 ? -13.82 29 29.281 1 95.06 705 VAL A O 1
ATOM 5501 N N . VAL A 1 706 ? -13.898 28.25 31.359 1 96.69 706 VAL A N 1
ATOM 5502 C CA . VAL A 1 706 ? -12.539 28.656 31.688 1 96.69 706 VAL A CA 1
ATOM 5503 C C . VAL A 1 706 ? -11.828 27.562 32.469 1 96.69 706 VAL A C 1
ATOM 5505 O O . VAL A 1 706 ? -12.422 26.938 33.344 1 96.69 706 VAL A O 1
ATOM 5508 N N . ASP A 1 707 ? -10.594 27.297 32.094 1 96.94 707 ASP A N 1
ATOM 5509 C CA . ASP A 1 707 ? -9.773 26.297 32.75 1 96.94 707 ASP A CA 1
ATOM 5510 C C . ASP A 1 707 ? -8.43 26.875 33.188 1 96.94 707 ASP A C 1
ATOM 5512 O O . ASP A 1 707 ? -7.828 27.672 32.438 1 96.94 707 ASP A O 1
ATOM 5516 N N . TYR A 1 708 ? -8.047 26.453 34.312 1 97.38 708 TYR A N 1
ATOM 5517 C CA . TYR A 1 708 ? -6.688 26.688 34.812 1 97.38 708 TYR A CA 1
ATOM 5518 C C . TYR A 1 708 ? -5.938 25.375 34.969 1 97.38 708 TYR A C 1
ATOM 5520 O O . TYR A 1 708 ? -6.457 24.422 35.562 1 97.38 708 TYR A O 1
ATOM 5528 N N . PHE A 1 709 ? -4.738 25.312 34.438 1 95.81 709 PHE A N 1
ATOM 5529 C CA . PHE A 1 709 ? -4.016 24.047 34.5 1 95.81 709 PHE A CA 1
ATOM 5530 C C . PHE A 1 709 ? -2.6 24.25 35.031 1 95.81 709 PHE A C 1
ATOM 5532 O O . PHE A 1 709 ? -2.049 25.344 34.938 1 95.81 709 PHE A O 1
ATOM 5539 N N . ASN A 1 710 ? -2.023 23.156 35.531 1 95.88 710 ASN A N 1
ATOM 5540 C CA . ASN A 1 710 ? -0.648 23.047 36 1 95.88 710 ASN A CA 1
ATOM 5541 C C . ASN A 1 710 ? -0.086 21.656 35.781 1 95.88 710 ASN A C 1
ATOM 5543 O O . ASN A 1 710 ? -0.578 20.672 36.344 1 95.88 710 ASN A O 1
ATOM 5547 N N . ASP A 1 711 ? 0.936 21.609 34.938 1 93.12 711 ASP A N 1
ATOM 5548 C CA . ASP A 1 711 ? 1.563 20.344 34.562 1 93.12 711 ASP A CA 1
ATOM 5549 C C . ASP A 1 711 ? 3.01 20.281 35.062 1 93.12 711 ASP A C 1
ATOM 5551 O O . ASP A 1 711 ? 3.83 21.125 34.688 1 93.12 711 ASP A O 1
ATOM 5555 N N . GLN A 1 712 ? 3.289 19.266 35.844 1 93.56 712 GLN A N 1
ATOM 5556 C CA . GLN A 1 712 ? 4.645 19.016 36.312 1 93.56 712 GLN A CA 1
ATOM 5557 C C . GLN A 1 712 ? 5.238 17.766 35.688 1 93.56 712 GLN A C 1
ATOM 5559 O O . GLN A 1 712 ? 4.738 16.656 35.938 1 93.56 712 GLN A O 1
ATOM 5564 N N . ARG A 1 713 ? 6.23 17.953 34.938 1 91.62 713 ARG A N 1
ATOM 5565 C CA . ARG A 1 713 ? 6.91 16.828 34.312 1 91.62 713 ARG A CA 1
ATOM 5566 C C . ARG A 1 713 ? 8.211 16.5 35.031 1 91.62 713 ARG A C 1
ATOM 5568 O O . ARG A 1 713 ? 9.078 17.359 35.188 1 91.62 713 ARG A O 1
ATOM 5575 N N . ASN A 1 714 ? 8.352 15.297 35.406 1 91.44 714 ASN A N 1
ATOM 5576 C CA . ASN A 1 714 ? 9.555 14.82 36.062 1 91.44 714 ASN A CA 1
ATOM 5577 C C . ASN A 1 714 ? 10.227 13.695 35.281 1 91.44 714 ASN A C 1
ATOM 5579 O O . ASN A 1 714 ? 9.562 12.914 34.625 1 91.44 714 ASN A O 1
ATOM 5583 N N . GLY A 1 715 ? 11.5 13.641 35.375 1 88.62 715 GLY A N 1
ATOM 5584 C CA . GLY A 1 715 ? 12.281 12.57 34.781 1 88.62 715 GLY A CA 1
ATOM 5585 C C . GLY A 1 715 ? 12.422 12.711 33.281 1 88.62 715 GLY A C 1
ATOM 5586 O O . GLY A 1 715 ? 12.328 11.719 32.562 1 88.62 715 GLY A O 1
ATOM 5587 N N . ILE A 1 716 ? 12.531 13.875 32.812 1 87.25 716 ILE A N 1
ATOM 5588 C CA . ILE A 1 716 ? 12.75 14.07 31.375 1 87.25 716 ILE A CA 1
ATOM 5589 C C . ILE A 1 716 ? 14.117 13.523 30.984 1 87.25 716 ILE A C 1
ATOM 5591 O O . ILE A 1 716 ? 15.117 13.789 31.656 1 87.25 716 ILE A O 1
ATOM 5595 N N . PHE A 1 717 ? 14.133 12.82 29.938 1 81.81 717 PHE A N 1
ATOM 5596 C CA . PHE A 1 717 ? 15.367 12.188 29.5 1 81.81 717 PHE A CA 1
ATOM 5597 C C . PHE A 1 717 ? 16.328 13.211 28.906 1 81.81 717 PHE A C 1
ATOM 5599 O O . PHE A 1 717 ? 15.945 14.008 28.062 1 81.81 717 PHE A O 1
ATOM 5606 N N . GLN A 1 718 ? 17.484 13.195 29.375 1 79.44 718 GLN A N 1
ATOM 5607 C CA . GLN A 1 718 ? 18.547 14.047 28.875 1 79.44 718 GLN A CA 1
ATOM 5608 C C . GLN A 1 718 ? 19.891 13.312 28.875 1 79.44 718 GLN A C 1
ATOM 5610 O O . GLN A 1 718 ? 20.109 12.414 29.688 1 79.44 718 GLN A O 1
ATOM 5615 N N . GLN A 1 719 ? 20.672 13.719 27.828 1 74.88 719 GLN A N 1
ATOM 5616 C CA . GLN A 1 719 ? 22.031 13.203 27.859 1 74.88 719 GLN A CA 1
ATOM 5617 C C . GLN A 1 719 ? 22.812 13.75 29.047 1 74.88 719 GLN A C 1
ATOM 5619 O O . GLN A 1 719 ? 22.797 14.961 29.297 1 74.88 719 GLN A O 1
ATOM 5624 N N . ARG A 1 720 ? 23.391 12.852 29.75 1 73.31 720 ARG A N 1
ATOM 5625 C CA . ARG A 1 720 ? 24.109 13.242 30.953 1 73.31 720 ARG A CA 1
ATOM 5626 C C . ARG A 1 720 ? 25.359 14.047 30.594 1 73.31 720 ARG A C 1
ATOM 5628 O O . ARG A 1 720 ? 26.031 13.766 29.594 1 73.31 720 ARG A O 1
ATOM 5635 N N . THR A 1 721 ? 25.531 15.18 31.125 1 66.56 721 THR A N 1
ATOM 5636 C CA . THR A 1 721 ? 26.688 16.016 30.812 1 66.56 721 THR A CA 1
ATOM 5637 C C . THR A 1 721 ? 27.672 16.047 31.969 1 66.56 721 THR A C 1
ATOM 5639 O O . THR A 1 721 ? 28.828 16.422 31.812 1 66.56 721 THR A O 1
ATOM 5642 N N . GLN A 1 722 ? 27.406 15.688 33.219 1 59.84 722 GLN A N 1
ATOM 5643 C CA . GLN A 1 722 ? 28.297 15.852 34.375 1 59.84 722 GLN A CA 1
ATOM 5644 C C . GLN A 1 722 ? 29.188 14.617 34.562 1 59.84 722 GLN A C 1
ATOM 5646 O O . GLN A 1 722 ? 29.75 14.406 35.625 1 59.84 722 GLN A O 1
ATOM 5651 N N . VAL A 1 723 ? 29.297 13.812 33.406 1 57.03 723 VAL A N 1
ATOM 5652 C CA . VAL A 1 723 ? 30.25 12.711 33.562 1 57.03 723 VAL A CA 1
ATOM 5653 C C . VAL A 1 723 ? 31.656 13.172 33.219 1 57.03 723 VAL A C 1
ATOM 5655 O O . VAL A 1 723 ? 31.891 13.672 32.125 1 57.03 723 VAL A O 1
ATOM 5658 N N . PRO A 1 724 ? 32.594 13.281 34.219 1 52.91 724 PRO A N 1
ATOM 5659 C CA . PRO A 1 724 ? 33.938 13.758 33.938 1 52.91 724 PRO A CA 1
ATOM 5660 C C . PRO A 1 724 ? 34.594 13.023 32.781 1 52.91 724 PRO A C 1
ATOM 5662 O O . PRO A 1 724 ? 34.344 11.828 32.562 1 52.91 724 PRO A O 1
ATOM 5665 N N . ASP A 1 725 ? 35.156 13.703 31.844 1 50.59 725 ASP A N 1
ATOM 5666 C CA . ASP A 1 725 ? 35.875 13.18 30.688 1 50.59 725 ASP A CA 1
ATOM 5667 C C . ASP A 1 725 ? 36.75 11.992 31.078 1 50.59 725 ASP A C 1
ATOM 5669 O O . ASP A 1 725 ? 36.969 11.094 30.25 1 50.59 725 ASP A O 1
ATOM 5673 N N . PHE A 1 726 ? 37.25 12.109 32.25 1 48.31 726 PHE A N 1
ATOM 5674 C CA . PHE A 1 726 ? 38.219 11.078 32.656 1 48.31 726 PHE A CA 1
ATOM 5675 C C . PHE A 1 726 ? 37.531 9.711 32.719 1 48.31 726 PHE A C 1
ATOM 5677 O O . PHE A 1 726 ? 38.219 8.68 32.719 1 48.31 726 PHE A O 1
ATOM 5684 N N . ALA A 1 727 ? 36.281 9.852 32.75 1 51.41 727 ALA A N 1
ATOM 5685 C CA . ALA A 1 727 ? 35.594 8.562 32.844 1 51.41 727 ALA A CA 1
ATOM 5686 C C . ALA A 1 727 ? 35.594 7.824 31.5 1 51.41 727 ALA A C 1
ATOM 5688 O O . ALA A 1 727 ? 35.281 6.637 31.438 1 51.41 727 ALA A O 1
ATOM 5689 N N . GLY A 1 728 ? 36.25 8.312 30.484 1 51.81 728 GLY A N 1
ATOM 5690 C CA . GLY A 1 728 ? 36.531 7.633 29.219 1 51.81 728 GLY A CA 1
ATOM 5691 C C . GLY A 1 728 ? 35.25 7.246 28.469 1 51.81 728 GLY A C 1
ATOM 5692 O O . GLY A 1 728 ? 35.281 6.324 27.656 1 51.81 728 GLY A O 1
ATOM 5693 N N . ILE A 1 729 ? 34.219 7.867 28.859 1 55.56 729 ILE A N 1
ATOM 5694 C CA . ILE A 1 729 ? 32.969 7.441 28.219 1 55.56 729 ILE A CA 1
ATOM 5695 C C . ILE A 1 729 ? 32.781 8.188 26.906 1 55.56 729 ILE A C 1
ATOM 5697 O O . ILE A 1 729 ? 32.844 9.422 26.875 1 55.56 729 ILE A O 1
ATOM 5701 N N . ILE A 1 730 ? 32.875 7.543 25.781 1 55.47 730 ILE A N 1
ATOM 5702 C CA . ILE A 1 730 ? 32.781 8.078 24.438 1 55.47 730 ILE A CA 1
ATOM 5703 C C . ILE A 1 730 ? 31.406 8.711 24.219 1 55.47 730 ILE A C 1
ATOM 5705 O O . ILE A 1 730 ? 31.297 9.805 23.656 1 55.47 730 ILE A O 1
ATOM 5709 N N . THR A 1 731 ? 30.375 8.094 24.5 1 61.25 731 THR A N 1
ATOM 5710 C CA . THR A 1 731 ? 29.047 8.703 24.359 1 61.25 731 THR A CA 1
ATOM 5711 C C . THR A 1 731 ? 28.344 8.766 25.719 1 61.25 731 THR A C 1
ATOM 5713 O O . THR A 1 731 ? 28.297 7.77 26.438 1 61.25 731 THR A O 1
ATOM 5716 N N . MET A 1 732 ? 28 9.961 26.172 1 67.94 732 MET A N 1
ATOM 5717 C CA . MET A 1 732 ? 27.359 10.156 27.469 1 67.94 732 MET A CA 1
ATOM 5718 C C . MET A 1 732 ? 26.016 9.43 27.531 1 67.94 732 MET A C 1
ATOM 5720 O O . MET A 1 732 ? 25.25 9.461 26.578 1 67.94 732 MET A O 1
ATOM 5724 N N . PRO A 1 733 ? 25.859 8.719 28.594 1 70.81 733 PRO A N 1
ATOM 5725 C CA . PRO A 1 733 ? 24.594 7.988 28.734 1 70.81 733 PRO A CA 1
ATOM 5726 C C . PRO A 1 733 ? 23.406 8.914 28.938 1 70.81 733 PRO A C 1
ATOM 5728 O O . PRO A 1 733 ? 23.562 10.078 29.297 1 70.81 733 PRO A O 1
ATOM 5731 N N . TYR A 1 734 ? 22.219 8.508 28.578 1 73.56 734 TYR A N 1
ATOM 5732 C CA . TYR A 1 734 ? 20.969 9.219 28.844 1 73.56 734 TYR A CA 1
ATOM 5733 C C . TYR A 1 734 ? 20.438 8.898 30.234 1 73.56 734 TYR A C 1
ATOM 5735 O O . TYR A 1 734 ? 20.703 7.816 30.766 1 73.56 734 TYR A O 1
ATOM 5743 N N . GLY A 1 735 ? 19.922 9.859 30.922 1 76.81 735 GLY A N 1
ATOM 5744 C CA . GLY A 1 735 ? 19.312 9.656 32.219 1 76.81 735 GLY A CA 1
ATOM 5745 C C . GLY A 1 735 ? 18.062 10.492 32.438 1 76.81 735 GLY A C 1
ATOM 5746 O O . GLY A 1 735 ? 17.797 11.414 31.656 1 76.81 735 GLY A O 1
ATOM 5747 N N . ASN A 1 736 ? 17.234 10.07 33.5 1 83.88 736 ASN A N 1
ATOM 5748 C CA . ASN A 1 736 ? 16 10.773 33.844 1 83.88 736 ASN A CA 1
ATOM 5749 C C . ASN A 1 736 ? 16.266 11.914 34.844 1 83.88 736 ASN A C 1
ATOM 5751 O O . ASN A 1 736 ? 15.93 11.82 36 1 83.88 736 ASN A O 1
ATOM 5755 N N . VAL A 1 737 ? 16.719 13.055 34.312 1 84.19 737 VAL A N 1
ATOM 5756 C CA . VAL A 1 737 ? 17.156 14.086 35.25 1 84.19 737 VAL A CA 1
ATOM 5757 C C . VAL A 1 737 ? 16.359 15.359 35.031 1 84.19 737 VAL A C 1
ATOM 5759 O O . VAL A 1 737 ? 16.234 16.203 35.906 1 84.19 737 VAL A O 1
ATOM 5762 N N . GLY A 1 738 ? 15.797 15.516 33.969 1 89.38 738 GLY A N 1
ATOM 5763 C CA . GLY A 1 738 ? 15.148 16.766 33.625 1 89.38 738 GLY A CA 1
ATOM 5764 C C . GLY A 1 738 ? 13.82 16.969 34.312 1 89.38 738 GLY A C 1
ATOM 5765 O O . GLY A 1 738 ? 13.117 15.992 34.625 1 89.38 738 GLY A O 1
ATOM 5766 N N . LYS A 1 739 ? 13.508 18.219 34.625 1 92.94 739 LYS A N 1
ATOM 5767 C CA . LYS A 1 739 ? 12.242 18.625 35.25 1 92.94 739 LYS A CA 1
ATOM 5768 C C . LYS A 1 739 ? 11.734 19.938 34.656 1 92.94 739 LYS A C 1
ATOM 5770 O O . LYS A 1 739 ? 12.523 20.844 34.406 1 92.94 739 LYS A O 1
ATOM 5775 N N . MET A 1 740 ? 10.414 19.984 34.406 1 93.56 740 MET A N 1
ATOM 5776 C CA . MET A 1 740 ? 9.828 21.188 33.812 1 93.56 740 MET A CA 1
ATOM 5777 C C . MET A 1 740 ? 8.383 21.344 34.281 1 93.56 740 MET A C 1
ATOM 5779 O O . MET A 1 740 ? 7.652 20.359 34.406 1 93.56 740 MET A O 1
ATOM 5783 N N . ARG A 1 741 ? 8.031 22.578 34.5 1 94.69 741 ARG A N 1
ATOM 5784 C CA . ARG A 1 741 ? 6.656 22.922 34.875 1 94.69 741 ARG A CA 1
ATOM 5785 C C . ARG A 1 741 ? 5.996 23.766 33.781 1 94.69 741 ARG A C 1
ATOM 5787 O O . ARG A 1 741 ? 6.617 24.672 33.219 1 94.69 741 ARG A O 1
ATOM 5794 N N . SER A 1 742 ? 4.805 23.469 33.406 1 93 742 SER A N 1
ATOM 5795 C CA . SER A 1 742 ? 3.99 24.234 32.469 1 93 742 SER A CA 1
ATOM 5796 C C . SER A 1 742 ? 2.639 24.609 33.094 1 93 742 SER A C 1
ATOM 5798 O O . SER A 1 742 ? 1.958 23.75 33.656 1 93 742 SER A O 1
ATOM 5800 N N . TYR A 1 743 ? 2.242 25.828 33 1 95.38 743 TYR A N 1
ATOM 5801 C CA . TYR A 1 743 ? 0.987 26.266 33.594 1 95.38 743 TYR A CA 1
ATOM 5802 C C . TYR A 1 743 ? 0.376 27.422 32.812 1 95.38 743 TYR A C 1
ATOM 5804 O O . TYR A 1 743 ? 1.062 28.078 32.031 1 95.38 743 TYR A O 1
ATOM 5812 N N . GLY A 1 744 ? -0.908 27.656 32.969 1 96.44 744 GLY A N 1
ATOM 5813 C CA . GLY A 1 744 ? -1.62 28.688 32.25 1 96.44 744 GLY A CA 1
ATOM 5814 C C . GLY A 1 744 ? -3.129 28.562 32.344 1 96.44 744 GLY A C 1
ATOM 5815 O O . GLY A 1 744 ? -3.646 28.031 33.312 1 96.44 744 GLY A O 1
ATOM 5816 N N . ALA A 1 745 ? -3.801 29.203 31.406 1 97.19 745 ALA A N 1
ATOM 5817 C CA . ALA A 1 745 ? -5.262 29.203 31.375 1 97.19 745 ALA A CA 1
ATOM 5818 C C . ALA A 1 745 ? -5.777 29.25 29.938 1 97.19 745 ALA A C 1
ATOM 5820 O O . ALA A 1 745 ? -5.109 29.781 29.047 1 97.19 745 ALA A O 1
ATOM 5821 N N . ASP A 1 746 ? -6.855 28.703 29.781 1 97 746 ASP A N 1
ATOM 5822 C CA . ASP A 1 746 ? -7.543 28.781 28.5 1 97 746 ASP A CA 1
ATOM 5823 C C . ASP A 1 746 ? -9.055 28.828 28.688 1 97 746 ASP A C 1
ATOM 5825 O O . ASP A 1 746 ? -9.562 28.453 29.75 1 97 746 ASP A O 1
ATOM 5829 N N . GLY A 1 747 ? -9.75 29.359 27.656 1 95.88 747 GLY A N 1
ATOM 5830 C CA . GLY A 1 747 ? -11.195 29.469 27.812 1 95.88 747 GLY A CA 1
ATOM 5831 C C . GLY A 1 747 ? -11.883 30.016 26.578 1 95.88 747 GLY A C 1
ATOM 5832 O O . GLY A 1 747 ? -11.219 30.391 25.609 1 95.88 747 GLY A O 1
ATOM 5833 N N . ASN A 1 748 ? -13.172 29.984 26.656 1 95.25 748 ASN A N 1
ATOM 5834 C CA . ASN A 1 748 ? -13.992 30.547 25.594 1 95.25 748 ASN A CA 1
ATOM 5835 C C . ASN A 1 748 ? -15.266 31.172 26.141 1 95.25 748 ASN A C 1
ATOM 5837 O O . ASN A 1 748 ? -15.727 30.812 27.234 1 95.25 748 ASN A O 1
ATOM 5841 N N . ILE A 1 749 ? -15.766 32.156 25.516 1 96 749 ILE A N 1
ATOM 5842 C CA . ILE A 1 749 ? -17 32.875 25.844 1 96 749 ILE A CA 1
ATOM 5843 C C . ILE A 1 749 ? -17.828 33.062 24.578 1 96 749 ILE A C 1
ATOM 5845 O O . ILE A 1 749 ? -17.297 33.281 23.484 1 96 749 ILE A O 1
ATOM 5849 N N . SER A 1 750 ? -19.031 32.875 24.672 1 94.62 750 SER A N 1
ATOM 5850 C CA . SER A 1 750 ? -19.922 33.062 23.516 1 94.62 750 SER A CA 1
ATOM 5851 C C . SER A 1 750 ? -21.234 33.688 23.938 1 94.62 750 SER A C 1
ATOM 5853 O O . SER A 1 750 ? -21.766 33.406 25 1 94.62 750 SER A O 1
ATOM 5855 N N . TYR A 1 751 ? -21.75 34.594 23.156 1 96.44 751 TYR A N 1
ATOM 5856 C CA . TYR A 1 751 ? -23.031 35.25 23.344 1 96.44 751 TYR A CA 1
ATOM 5857 C C . TYR A 1 751 ? -23.906 35.156 22.094 1 96.44 751 TYR A C 1
ATOM 5859 O O . TYR A 1 751 ? -23.469 35.531 21 1 96.44 751 TYR A O 1
ATOM 5867 N N . SER A 1 752 ? -25.031 34.625 22.188 1 94.44 752 SER A N 1
ATOM 5868 C CA . SER A 1 752 ? -25.953 34.469 21.078 1 94.44 752 SER A CA 1
ATOM 5869 C C . SER A 1 752 ? -27.281 35.156 21.359 1 94.44 752 SER A C 1
ATOM 5871 O O . SER A 1 752 ? -27.781 35.094 22.484 1 94.44 752 SER A O 1
ATOM 5873 N N . GLN A 1 753 ? -27.875 35.844 20.359 1 93.62 753 GLN A N 1
ATOM 5874 C CA . GLN A 1 753 ? -29.141 36.562 20.5 1 93.62 753 GLN A CA 1
ATOM 5875 C C . GLN A 1 753 ? -29.953 36.469 19.203 1 93.62 753 GLN A C 1
ATOM 5877 O O . GLN A 1 753 ? -29.422 36.656 18.109 1 93.62 753 GLN A O 1
ATOM 5882 N N . ASP A 1 754 ? -31.141 36.125 19.328 1 90.94 754 ASP A N 1
ATOM 5883 C CA . ASP A 1 754 ? -32.094 36.188 18.234 1 90.94 754 ASP A CA 1
ATOM 5884 C C . ASP A 1 754 ? -32.906 37.469 18.281 1 90.94 754 ASP A C 1
ATOM 5886 O O . ASP A 1 754 ? -33.5 37.781 19.312 1 90.94 754 ASP A O 1
ATOM 5890 N N . ILE A 1 755 ? -32.875 38.219 17.297 1 92.94 755 ILE A N 1
ATOM 5891 C CA . ILE A 1 755 ? -33.656 39.438 17.203 1 92.94 755 ILE A CA 1
ATOM 5892 C C . ILE A 1 755 ? -34.781 39.25 16.172 1 92.94 755 ILE A C 1
ATOM 5894 O O . ILE A 1 755 ? -34.531 39.375 14.961 1 92.94 755 ILE A O 1
ATOM 5898 N N . GLY A 1 756 ? -35.844 39.062 16.516 1 86 756 GLY A N 1
ATOM 5899 C CA . GLY A 1 756 ? -36.969 38.75 15.625 1 86 756 GLY A CA 1
ATOM 5900 C C . GLY A 1 756 ? -36.812 37.406 14.93 1 86 756 GLY A C 1
ATOM 5901 O O . GLY A 1 756 ? -36.094 36.531 15.406 1 86 756 GLY A O 1
ATOM 5902 N N . LYS A 1 757 ? -37.531 37.281 13.883 1 81.44 757 LYS A N 1
ATOM 5903 C CA . LYS A 1 757 ? -37.531 36.031 13.172 1 81.44 757 LYS A CA 1
ATOM 5904 C C . LYS A 1 757 ? -36.469 35.969 12.102 1 81.44 757 LYS A C 1
ATOM 5906 O O . LYS A 1 757 ? -36.031 34.906 11.688 1 81.44 757 LYS A O 1
ATOM 5911 N N . ASP A 1 758 ? -35.938 37.094 11.703 1 88.25 758 ASP A N 1
ATOM 5912 C CA . ASP A 1 758 ? -35.125 37.156 10.492 1 88.25 758 ASP A CA 1
ATOM 5913 C C . ASP A 1 758 ? -33.656 37.406 10.828 1 88.25 758 ASP A C 1
ATOM 5915 O O . ASP A 1 758 ? -32.781 37.219 9.992 1 88.25 758 ASP A O 1
ATOM 5919 N N . PHE A 1 759 ? -33.375 37.938 12.031 1 92.69 759 PHE A N 1
ATOM 5920 C CA . PHE A 1 759 ? -32 38.312 12.336 1 92.69 759 PHE A CA 1
ATOM 5921 C C . PHE A 1 759 ? -31.516 37.656 13.609 1 92.69 759 PHE A C 1
ATOM 5923 O O . PHE A 1 759 ? -32.219 37.625 14.617 1 92.69 759 PHE A O 1
ATOM 5930 N N . SER A 1 760 ? -30.422 37 13.602 1 93.94 760 SER A N 1
ATOM 5931 C CA . SER A 1 760 ? -29.734 36.438 14.758 1 93.94 760 SER A CA 1
ATOM 5932 C C . SER A 1 760 ? -28.219 36.656 14.672 1 93.94 760 SER A C 1
ATOM 5934 O O . SER A 1 760 ? -27.672 36.781 13.57 1 93.94 760 SER A O 1
ATOM 5936 N N . PHE A 1 761 ? -27.562 36.812 15.734 1 93.5 761 PHE A N 1
ATOM 5937 C CA . PHE A 1 761 ? -26.109 36.969 15.703 1 93.5 761 PHE A CA 1
ATOM 5938 C C . PHE A 1 761 ? -25.469 36.219 16.875 1 93.5 761 PHE A C 1
ATOM 5940 O O . PHE A 1 761 ? -26.125 36 17.906 1 93.5 761 PHE A O 1
ATOM 5947 N N . THR A 1 762 ? -24.312 35.75 16.734 1 94.12 762 THR A N 1
ATOM 5948 C CA . THR A 1 762 ? -23.484 35.125 17.766 1 94.12 762 THR A CA 1
ATOM 5949 C C . THR A 1 762 ? -22.094 35.75 17.781 1 94.12 762 THR A C 1
ATOM 5951 O O . THR A 1 762 ? -21.469 35.906 16.734 1 94.12 762 THR A O 1
ATOM 5954 N N . ILE A 1 763 ? -21.656 36.188 18.938 1 95.94 763 ILE A N 1
ATOM 5955 C CA . ILE A 1 763 ? -20.297 36.656 19.141 1 95.94 763 ILE A CA 1
ATOM 5956 C C . ILE A 1 763 ? -19.531 35.719 20.047 1 95.94 763 ILE A C 1
ATOM 5958 O O . ILE A 1 763 ? -20.062 35.188 21.031 1 95.94 763 ILE A O 1
ATOM 5962 N N . ARG A 1 764 ? -18.344 35.375 19.656 1 94.62 764 ARG A N 1
ATOM 5963 C CA . ARG A 1 764 ? -17.547 34.438 20.406 1 94.62 764 ARG A CA 1
ATOM 5964 C C . ARG A 1 764 ? -16.125 34.938 20.609 1 94.62 764 ARG A C 1
ATOM 5966 O O . ARG A 1 764 ? -15.641 35.781 19.828 1 94.62 764 ARG A O 1
ATOM 5973 N N . GLY A 1 765 ? -15.469 34.469 21.609 1 95.38 765 GLY A N 1
ATOM 5974 C CA . GLY A 1 765 ? -14.078 34.75 21.938 1 95.38 765 GLY A CA 1
ATOM 5975 C C . GLY A 1 765 ? -13.398 33.594 22.672 1 95.38 765 GLY A C 1
ATOM 5976 O O . GLY A 1 765 ? -14.047 32.844 23.375 1 95.38 765 GLY A O 1
ATOM 5977 N N . ASN A 1 766 ? -12.133 33.469 22.438 1 95.56 766 ASN A N 1
ATOM 5978 C CA . ASN A 1 766 ? -11.352 32.469 23.156 1 95.56 766 ASN A CA 1
ATOM 5979 C C . ASN A 1 766 ? -9.922 32.938 23.406 1 95.56 766 ASN A C 1
ATOM 5981 O O . ASN A 1 766 ? -9.477 33.906 22.797 1 95.56 766 ASN A O 1
ATOM 5985 N N . PHE A 1 767 ? -9.273 32.25 24.297 1 96.62 767 PHE A N 1
ATOM 5986 C CA . PHE A 1 767 ? -7.879 32.562 24.578 1 96.62 767 PHE A CA 1
ATOM 5987 C C . PHE A 1 767 ? -7.145 31.344 25.125 1 96.62 767 PHE A C 1
ATOM 5989 O O . PHE A 1 767 ? -7.77 30.422 25.641 1 96.62 767 PHE A O 1
ATOM 5996 N N . THR A 1 768 ? -5.887 31.297 24.922 1 96.69 768 THR A N 1
ATOM 5997 C CA . THR A 1 768 ? -4.969 30.312 25.5 1 96.69 768 THR A CA 1
ATOM 5998 C C . THR A 1 768 ? -3.686 30.984 25.969 1 96.69 768 THR A C 1
ATOM 6000 O O . THR A 1 768 ? -2.979 31.625 25.188 1 96.69 768 THR A O 1
ATOM 6003 N N . TYR A 1 769 ? -3.447 30.938 27.172 1 96.31 769 TYR A N 1
ATOM 6004 C CA . TYR A 1 769 ? -2.217 31.422 27.781 1 96.31 769 TYR A CA 1
ATOM 6005 C C . TYR A 1 769 ? -1.431 30.281 28.406 1 96.31 769 TYR A C 1
ATOM 6007 O O . TYR A 1 769 ? -1.97 29.516 29.219 1 96.31 769 TYR A O 1
ATOM 6015 N N . SER A 1 770 ? -0.208 30.062 28.031 1 93.44 770 SER A N 1
ATOM 6016 C CA . SER A 1 770 ? 0.616 28.969 28.531 1 93.44 770 SER A CA 1
ATOM 6017 C C . SER A 1 770 ? 2.062 29.422 28.719 1 93.44 770 SER A C 1
ATOM 6019 O O . SER A 1 770 ? 2.646 30.047 27.844 1 93.44 770 SER A O 1
ATOM 6021 N N . LYS A 1 771 ? 2.627 29.078 29.828 1 92 771 LYS A N 1
ATOM 6022 C CA . LYS A 1 771 ? 4.023 29.344 30.156 1 92 771 LYS A CA 1
ATOM 6023 C C . LYS A 1 771 ? 4.707 28.109 30.734 1 92 771 LYS A C 1
ATOM 6025 O O . LYS A 1 771 ? 4.039 27.219 31.25 1 92 771 LYS A O 1
ATOM 6030 N N . ASN A 1 772 ? 5.992 28.062 30.531 1 91.81 772 ASN A N 1
ATOM 6031 C CA . ASN A 1 772 ? 6.746 26.953 31.109 1 91.81 772 ASN A CA 1
ATOM 6032 C C . ASN A 1 772 ? 8.008 27.438 31.812 1 91.81 772 ASN A C 1
ATOM 6034 O O . ASN A 1 772 ? 8.438 28.562 31.609 1 91.81 772 ASN A O 1
ATOM 6038 N N . ASP A 1 773 ? 8.508 26.594 32.688 1 92.69 773 ASP A N 1
ATOM 6039 C CA . ASP A 1 773 ? 9.734 26.844 33.438 1 92.69 773 ASP A CA 1
ATOM 6040 C C . ASP A 1 773 ? 10.555 25.562 33.625 1 92.69 773 ASP A C 1
ATOM 6042 O O . ASP A 1 773 ? 10.055 24.578 34.156 1 92.69 773 ASP A O 1
ATOM 6046 N N . VAL A 1 774 ? 11.781 25.656 33.156 1 94.19 774 VAL A N 1
ATOM 6047 C CA . VAL A 1 774 ? 12.68 24.531 33.375 1 94.19 774 VAL A CA 1
ATOM 6048 C C . VAL A 1 774 ? 13.164 24.516 34.812 1 94.19 774 VAL A C 1
ATOM 6050 O O . VAL A 1 774 ? 13.844 25.453 35.281 1 94.19 774 VAL A O 1
ATOM 6053 N N . GLN A 1 775 ? 12.859 23.516 35.531 1 94.62 775 GLN A N 1
ATOM 6054 C CA . GLN A 1 775 ? 13.219 23.453 36.938 1 94.62 775 GLN A CA 1
ATOM 6055 C C . GLN A 1 775 ? 14.57 22.781 37.125 1 94.62 775 GLN A C 1
ATOM 6057 O O . GLN A 1 775 ? 15.305 23.109 38.062 1 94.62 775 GLN A O 1
ATOM 6062 N N . ASN A 1 776 ? 14.812 21.75 36.312 1 92.19 776 ASN A N 1
ATOM 6063 C CA . ASN A 1 776 ? 16.109 21.078 36.375 1 92.19 776 ASN A CA 1
ATOM 6064 C C . ASN A 1 776 ? 16.625 20.703 35 1 92.19 776 ASN A C 1
ATOM 6066 O O . ASN A 1 776 ? 15.938 19.984 34.281 1 92.19 776 ASN A O 1
ATOM 6070 N N . TRP A 1 777 ? 17.656 21.172 34.688 1 90.62 777 TRP A N 1
ATOM 6071 C CA . TRP A 1 777 ? 18.438 20.828 33.5 1 90.62 777 TRP A CA 1
ATOM 6072 C C . TRP A 1 777 ? 19.859 20.438 33.875 1 90.62 777 TRP A C 1
ATOM 6074 O O . TRP A 1 777 ? 20.594 21.234 34.469 1 90.62 777 TRP A O 1
ATOM 6084 N N . GLU A 1 778 ? 20.234 19.312 33.5 1 85.88 778 GLU A N 1
ATOM 6085 C CA . GLU A 1 778 ? 21.594 18.891 33.844 1 85.88 778 GLU A CA 1
ATOM 6086 C C . GLU A 1 778 ? 22.609 19.516 32.875 1 85.88 778 GLU A C 1
ATOM 6088 O O . GLU A 1 778 ? 22.562 19.297 31.672 1 85.88 778 GLU A O 1
ATOM 6093 N N . GLN A 1 779 ? 23.344 20.312 33.375 1 84.75 779 GLN A N 1
ATOM 6094 C CA . GLN A 1 779 ? 24.438 20.953 32.625 1 84.75 779 GLN A CA 1
ATOM 6095 C C . GLN A 1 779 ? 25.656 21.172 33.531 1 84.75 779 GLN A C 1
ATOM 6097 O O . GLN A 1 779 ? 25.547 21.094 34.75 1 84.75 779 GLN A O 1
ATOM 6102 N N . ALA A 1 780 ? 26.812 21.344 32.938 1 81.75 780 ALA A N 1
ATOM 6103 C CA . ALA A 1 780 ? 27.984 21.766 33.719 1 81.75 780 ALA A CA 1
ATOM 6104 C C . ALA A 1 780 ? 27.734 23.141 34.344 1 81.75 780 ALA A C 1
ATOM 6106 O O . ALA A 1 780 ? 27.109 24.016 33.75 1 81.75 780 ALA A O 1
ATOM 6107 N N . ASP A 1 781 ? 28.078 23.219 35.531 1 83 781 ASP A N 1
ATOM 6108 C CA . ASP A 1 781 ? 27.859 24.484 36.25 1 83 781 ASP A CA 1
ATOM 6109 C C . ASP A 1 781 ? 28.438 25.656 35.469 1 83 781 ASP A C 1
ATOM 6111 O O . ASP A 1 781 ? 29.656 25.719 35.25 1 83 781 ASP A O 1
ATOM 6115 N N . PRO A 1 782 ? 27.594 26.469 35.125 1 88.5 782 PRO A N 1
ATOM 6116 C CA . PRO A 1 782 ? 28.109 27.609 34.375 1 88.5 782 PRO A CA 1
ATOM 6117 C C . PRO A 1 782 ? 28.891 28.578 35.25 1 88.5 782 PRO A C 1
ATOM 6119 O O . PRO A 1 782 ? 28.766 28.562 36.469 1 88.5 782 PRO A O 1
ATOM 6122 N N . LYS A 1 783 ? 29.688 29.438 34.688 1 90.94 783 LYS A N 1
ATOM 6123 C CA . LYS A 1 783 ? 30.547 30.391 35.375 1 90.94 783 LYS A CA 1
ATOM 6124 C C . LYS A 1 783 ? 29.734 31.438 36.125 1 90.94 783 LYS A C 1
ATOM 6126 O O . LYS A 1 783 ? 30.109 31.875 37.188 1 90.94 783 LYS A O 1
ATOM 6131 N N . TYR A 1 784 ? 28.594 31.797 35.531 1 93.56 784 TYR A N 1
ATOM 6132 C CA . TYR A 1 784 ? 27.734 32.812 36.125 1 93.56 784 TYR A CA 1
ATOM 6133 C C . TYR A 1 78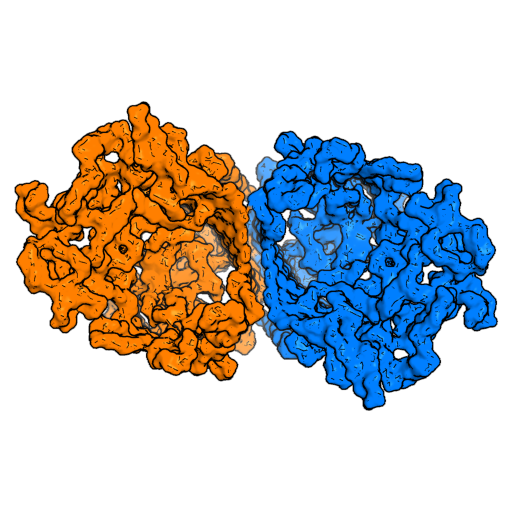4 ? 26.297 32.281 36.25 1 93.56 784 TYR A C 1
ATOM 6135 O O . TYR A 1 784 ? 25.828 31.516 35.406 1 93.56 784 TYR A O 1
ATOM 6143 N N . PRO A 1 785 ? 25.531 32.812 37.25 1 90.69 785 PRO A N 1
ATOM 6144 C CA . PRO A 1 785 ? 24.172 32.312 37.5 1 90.69 785 PRO A CA 1
ATOM 6145 C C . PRO A 1 78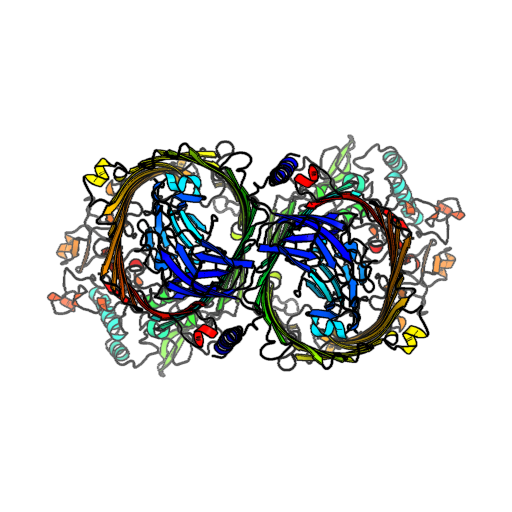5 ? 23.203 32.625 36.375 1 90.69 785 PRO A C 1
ATOM 6147 O O . PRO A 1 785 ? 22.312 31.828 36.094 1 90.69 785 PRO A O 1
ATOM 6150 N N . TYR A 1 786 ? 23.406 33.719 35.719 1 91.94 786 TYR A N 1
ATOM 6151 C CA . TYR A 1 786 ? 22.469 34.094 34.656 1 91.94 786 TYR A CA 1
ATOM 6152 C C . TYR A 1 786 ? 22.656 33.25 33.406 1 91.94 786 TYR A C 1
ATOM 6154 O O . TYR A 1 786 ? 21.906 33.344 32.469 1 91.94 786 TYR A O 1
ATOM 6162 N N . GLN A 1 787 ? 23.594 32.344 33.469 1 92.5 787 GLN A N 1
ATOM 6163 C CA . GLN A 1 787 ? 23.828 31.422 32.344 1 92.5 787 GLN A CA 1
ATOM 6164 C C . GLN A 1 787 ? 23.141 30.078 32.562 1 92.5 787 GLN A C 1
ATOM 6166 O O . GLN A 1 787 ? 23.125 29.219 31.688 1 92.5 787 GLN A O 1
ATOM 6171 N N . GLN A 1 788 ? 22.594 29.969 33.688 1 91 788 GLN A N 1
ATOM 6172 C CA . GLN A 1 788 ? 21.938 28.703 34.031 1 91 788 GLN A CA 1
ATOM 6173 C C . GLN A 1 788 ? 20.656 28.531 33.219 1 91 788 GLN A C 1
ATOM 6175 O O . GLN A 1 788 ? 19.906 29.484 33.031 1 91 788 GLN A O 1
ATOM 6180 N N . ILE A 1 789 ? 20.438 27.25 32.75 1 91.19 789 ILE A N 1
ATOM 6181 C CA . ILE A 1 789 ? 19.219 26.938 32.031 1 91.19 789 ILE A CA 1
ATOM 6182 C C . ILE A 1 789 ? 18.062 26.719 33 1 91.19 789 ILE A C 1
ATOM 6184 O O . ILE A 1 789 ? 16.922 27.125 32.719 1 91.19 789 ILE A O 1
ATOM 6188 N N . SER A 1 790 ? 18.391 26.062 34.125 1 91.88 790 SER A N 1
ATOM 6189 C CA . SER A 1 790 ? 17.375 25.828 35.156 1 91.88 790 SER A CA 1
ATOM 6190 C C . SER A 1 790 ? 16.859 27.141 35.719 1 91.88 790 SER A C 1
ATOM 6192 O O . SER A 1 790 ? 17.641 28.062 35.969 1 91.88 790 SER A O 1
ATOM 6194 N N . GLY A 1 791 ? 15.617 27.219 35.781 1 91 791 GLY A N 1
ATOM 6195 C CA . GLY A 1 791 ? 15 28.422 36.312 1 91 791 GLY A CA 1
ATOM 6196 C C . GLY A 1 791 ? 14.484 29.359 35.25 1 91 791 GLY A C 1
ATOM 6197 O O . GLY A 1 791 ? 13.914 30.406 35.562 1 91 791 GLY A O 1
ATOM 6198 N N . MET A 1 792 ? 14.734 29.047 34.094 1 92.06 792 MET A N 1
ATOM 6199 C CA . MET A 1 792 ? 14.281 29.859 32.969 1 92.06 792 MET A CA 1
ATOM 6200 C C . MET A 1 792 ? 13.281 29.094 32.125 1 92.06 792 MET A C 1
ATOM 6202 O O . MET A 1 792 ? 13.219 27.859 32.188 1 92.06 792 MET A O 1
ATOM 6206 N N . PRO A 1 793 ? 12.523 29.875 31.375 1 90.88 793 PRO A N 1
ATOM 6207 C CA . PRO A 1 793 ? 11.633 29.156 30.453 1 90.88 793 PRO A CA 1
ATOM 6208 C C . PRO A 1 793 ? 12.398 28.359 29.391 1 90.88 793 PRO A C 1
ATOM 6210 O O . PRO A 1 793 ? 13.5 28.75 29 1 90.88 793 PRO A O 1
ATOM 6213 N N . TYR A 1 794 ? 11.82 27.25 28.953 1 90.31 794 TYR A N 1
ATOM 6214 C CA . TYR A 1 794 ? 12.422 26.438 27.922 1 90.31 794 TYR A CA 1
ATOM 6215 C C . TYR A 1 794 ? 12.578 27.234 26.625 1 90.31 794 TYR A C 1
ATOM 6217 O O . TYR A 1 794 ? 11.641 27.891 26.172 1 90.31 794 TYR A O 1
ATOM 6225 N N . GLY A 1 795 ? 13.734 27.203 26.062 1 87.5 795 GLY A N 1
ATOM 6226 C CA . GLY A 1 795 ? 14.008 27.891 24.812 1 87.5 795 GLY A CA 1
ATOM 6227 C C . GLY A 1 795 ? 14.305 29.375 25.016 1 87.5 795 GLY A C 1
ATOM 6228 O O . GLY A 1 795 ? 14.148 30.172 24.094 1 87.5 795 GLY A O 1
ATOM 6229 N N . VAL A 1 796 ? 14.656 29.734 26.172 1 90.31 796 VAL A N 1
ATOM 6230 C CA . VAL A 1 796 ? 14.992 31.125 26.453 1 90.31 796 VAL A CA 1
ATOM 6231 C C . VAL A 1 796 ? 16.078 31.609 25.5 1 90.31 796 VAL A C 1
ATOM 6233 O O . VAL A 1 796 ? 17 30.859 25.172 1 90.31 796 VAL A O 1
ATOM 6236 N N . GLN A 1 797 ? 15.828 32.75 24.969 1 92.38 797 GLN A N 1
ATOM 6237 C CA . GLN A 1 797 ? 16.797 33.344 24.047 1 92.38 797 GLN A CA 1
ATOM 6238 C C . GLN A 1 797 ? 17.812 34.219 24.797 1 92.38 797 GLN A C 1
ATOM 6240 O O . GLN A 1 797 ? 17.438 35.062 25.594 1 92.38 797 GLN A O 1
ATOM 6245 N N . ARG A 1 798 ? 19.062 33.938 24.453 1 94.38 798 ARG A N 1
ATOM 6246 C CA . ARG A 1 798 ? 20.141 34.625 25.141 1 94.38 798 ARG A CA 1
ATOM 6247 C C . ARG A 1 798 ? 20.922 35.5 24.172 1 94.38 798 ARG A C 1
ATOM 6249 O O . ARG A 1 798 ? 20.938 35.25 22.969 1 94.38 798 ARG A O 1
ATOM 6256 N N . GLY A 1 799 ? 21.438 36.594 24.75 1 96 799 GLY A N 1
ATOM 6257 C CA . GLY A 1 799 ? 22.234 37.562 24 1 96 799 GLY A CA 1
ATOM 6258 C C . GLY A 1 799 ? 22.797 38.688 24.844 1 96 799 GLY A C 1
ATOM 6259 O O . GLY A 1 799 ? 22.906 38.531 26.078 1 96 799 GLY A O 1
ATOM 6260 N N . TYR A 1 800 ? 23.281 39.781 24.219 1 97.62 800 TYR A N 1
ATOM 6261 C CA . TYR A 1 800 ? 23.922 40.906 24.891 1 97.62 800 TYR A CA 1
ATOM 6262 C C . TYR A 1 800 ? 22.922 42.031 25.156 1 97.62 800 TYR A C 1
ATOM 6264 O O . TYR A 1 800 ? 21.922 42.125 24.438 1 97.62 800 TYR A O 1
ATOM 6272 N N . ILE A 1 801 ? 23.141 42.781 26.188 1 97.88 801 ILE A N 1
ATOM 6273 C CA . ILE A 1 801 ? 22.359 43.969 26.453 1 97.88 801 ILE A CA 1
ATOM 6274 C C . ILE A 1 801 ? 23 45.156 25.734 1 97.88 801 ILE A C 1
ATOM 6276 O O . ILE A 1 801 ? 24.141 45.531 26.047 1 97.88 801 ILE A O 1
ATOM 6280 N N . ALA A 1 802 ? 22.312 45.75 24.844 1 98.06 802 ALA A N 1
ATOM 6281 C CA . ALA A 1 802 ? 22.797 46.906 24.109 1 98.06 802 ALA A CA 1
ATOM 6282 C C . ALA A 1 802 ? 22.484 48.188 24.859 1 98.06 802 ALA A C 1
ATOM 6284 O O . ALA A 1 802 ? 21.359 48.406 25.312 1 98.06 802 ALA A O 1
ATOM 6285 N N . LEU A 1 803 ? 23.391 49.062 25.016 1 97.19 803 LEU A N 1
ATOM 6286 C CA . LEU A 1 803 ? 23.234 50.344 25.688 1 97.19 803 LEU A CA 1
ATOM 6287 C C . LEU A 1 803 ? 23.047 51.469 24.672 1 97.19 803 LEU A C 1
ATOM 6289 O O . LEU A 1 803 ? 22.906 52.625 25.047 1 97.19 803 LEU A O 1
ATOM 6293 N N . GLY A 1 804 ? 22.938 51.094 23.422 1 96.81 804 GLY A N 1
ATOM 6294 C CA . GLY A 1 804 ? 22.859 52.031 22.328 1 96.81 804 GLY A CA 1
ATOM 6295 C C . GLY A 1 804 ? 24.062 52 21.406 1 96.81 804 GLY A C 1
ATOM 6296 O O . GLY A 1 804 ? 24.688 50.938 21.25 1 96.81 804 GLY A O 1
ATOM 6297 N N . LEU A 1 805 ? 24.328 53.156 20.703 1 97.94 805 LEU A N 1
ATOM 6298 C CA . LEU A 1 805 ? 25.453 53.25 19.797 1 97.94 805 LEU A CA 1
ATOM 6299 C C . LEU A 1 805 ? 26.547 54.125 20.406 1 97.94 805 LEU A C 1
ATOM 6301 O O . LEU A 1 805 ? 26.266 55.062 21.156 1 97.94 805 LEU A O 1
ATOM 6305 N N . PHE A 1 806 ? 27.781 53.812 20.094 1 97.75 806 PHE A N 1
ATOM 6306 C CA . PHE A 1 806 ? 28.875 54.625 20.547 1 97.75 806 PHE A CA 1
ATOM 6307 C C . PHE A 1 806 ? 28.766 56.031 20 1 97.75 806 PHE A C 1
ATOM 6309 O O . PHE A 1 806 ? 28.531 56.219 18.812 1 97.75 806 PHE A O 1
ATOM 6316 N N . ARG A 1 807 ? 28.938 57 20.828 1 94.56 807 ARG A N 1
ATOM 6317 C CA . ARG A 1 807 ? 28.719 58.375 20.453 1 94.56 807 ARG A CA 1
ATOM 6318 C C . ARG A 1 807 ? 29.922 58.938 19.703 1 94.56 807 ARG A C 1
ATOM 6320 O O . ARG A 1 807 ? 29.766 59.625 18.688 1 94.56 807 ARG A O 1
ATOM 6327 N N . ASP A 1 808 ? 31.109 58.719 20.281 1 92.94 808 ASP A N 1
ATOM 6328 C CA . ASP A 1 808 ? 32.344 59.25 19.734 1 92.94 808 ASP A CA 1
ATOM 6329 C C . ASP A 1 808 ? 33.531 58.375 20.125 1 92.94 808 ASP A C 1
ATOM 6331 O O . ASP A 1 808 ? 33.375 57.344 20.766 1 92.94 808 ASP A O 1
ATOM 6335 N N . ASP A 1 809 ? 34.719 58.812 19.719 1 94.06 809 ASP A N 1
ATOM 6336 C CA . ASP A 1 809 ? 35.906 58.031 19.969 1 94.06 809 ASP A CA 1
ATOM 6337 C C . ASP A 1 809 ? 36.219 57.969 21.453 1 94.06 809 ASP A C 1
ATOM 6339 O O . ASP A 1 809 ? 36.75 56.969 21.938 1 94.06 809 ASP A O 1
ATOM 6343 N N . GLN A 1 810 ? 35.938 59 22.156 1 95.62 810 GLN A N 1
ATOM 6344 C CA . GLN A 1 810 ? 36.156 59 23.594 1 95.62 810 GLN A CA 1
ATOM 6345 C C . GLN A 1 810 ? 35.281 57.938 24.281 1 95.62 810 GLN A C 1
ATOM 6347 O O . GLN A 1 810 ? 35.719 57.281 25.234 1 95.62 810 GLN A O 1
ATOM 6352 N N . ASP A 1 811 ? 34.094 57.938 23.828 1 96.56 811 ASP A N 1
ATOM 6353 C CA . ASP A 1 811 ? 33.156 56.938 24.344 1 96.56 811 ASP A CA 1
ATOM 6354 C C . ASP A 1 811 ? 33.656 55.531 24.094 1 96.56 811 ASP A C 1
ATOM 6356 O O . ASP A 1 811 ? 33.531 54.625 24.938 1 96.56 811 ASP A O 1
ATOM 6360 N N . VAL A 1 812 ? 34.219 55.188 22.969 1 96.88 812 VAL A N 1
ATOM 6361 C CA . VAL A 1 812 ? 34.781 53.906 22.609 1 96.88 812 VAL A CA 1
ATOM 6362 C C . VAL A 1 812 ? 35.969 53.562 23.516 1 96.88 812 VAL A C 1
ATOM 6364 O O . VAL A 1 812 ? 36.062 52.438 24.031 1 96.88 812 VAL A O 1
ATOM 6367 N N . GLU A 1 813 ? 36.812 54.625 23.797 1 94.38 813 GLU A N 1
ATOM 6368 C CA . GLU A 1 813 ? 38.031 54.406 24.578 1 94.38 813 GLU A CA 1
ATOM 6369 C C . GLU A 1 813 ? 37.719 54.219 26.062 1 94.38 813 GLU A C 1
ATOM 6371 O O . GLU A 1 813 ? 38.438 53.5 26.766 1 94.38 813 GLU A O 1
ATOM 6376 N N . SER A 1 814 ? 36.625 54.781 26.484 1 95.44 814 SER A N 1
ATOM 6377 C CA . SER A 1 814 ? 36.312 54.719 27.906 1 95.44 814 SER A CA 1
ATOM 6378 C C . SER A 1 814 ? 35.375 53.562 28.219 1 95.44 814 SER A C 1
ATOM 6380 O O . SER A 1 814 ? 34.938 53.406 29.344 1 95.44 814 SER A O 1
ATOM 6382 N N . SER A 1 815 ? 35.031 52.812 27.281 1 96.44 815 SER A N 1
ATOM 6383 C CA . SER A 1 815 ? 34.125 51.688 27.453 1 96.44 815 SER A CA 1
ATOM 6384 C C . SER A 1 815 ? 34.875 50.344 27.422 1 96.44 815 SER A C 1
ATOM 6386 O O . SER A 1 815 ? 36 50.281 26.938 1 96.44 815 SER A O 1
ATOM 6388 N N . PRO A 1 816 ? 34.219 49.281 27.938 1 96.62 816 PRO A N 1
ATOM 6389 C CA . PRO A 1 816 ? 34.844 47.938 27.875 1 96.62 816 PRO A CA 1
ATOM 6390 C C . PRO A 1 816 ? 35.188 47.5 26.453 1 96.62 816 PRO A C 1
ATOM 6392 O O . PRO A 1 816 ? 34.438 47.875 25.516 1 96.62 816 PRO A O 1
ATOM 6395 N N . SER A 1 817 ? 36.25 46.688 26.375 1 95.94 817 SER A N 1
ATOM 6396 C CA . SER A 1 817 ? 36.594 46.156 25.062 1 95.94 817 SER A CA 1
ATOM 6397 C C . SER A 1 817 ? 35.531 45.219 24.531 1 95.94 817 SER A C 1
ATOM 6399 O O . SER A 1 817 ? 34.969 44.438 25.297 1 95.94 817 SER A O 1
ATOM 6401 N N . GLN A 1 818 ? 35.25 45.438 23.281 1 96.44 818 GLN A N 1
ATOM 6402 C CA . GLN A 1 818 ? 34.219 44.594 22.656 1 96.44 818 GLN A CA 1
ATOM 6403 C C . GLN A 1 818 ? 34.781 43.844 21.469 1 96.44 818 GLN A C 1
ATOM 6405 O O . GLN A 1 818 ? 35.969 43.531 21.422 1 96.44 818 GLN A O 1
ATOM 6410 N N . PHE A 1 819 ? 33.938 43.406 20.531 1 96.19 819 PHE A N 1
ATOM 6411 C CA . PHE A 1 819 ? 34.312 42.469 19.469 1 96.19 819 PHE A CA 1
ATOM 6412 C C . PHE A 1 819 ? 34.906 43.219 18.281 1 96.19 819 PHE A C 1
ATOM 6414 O O . PHE A 1 819 ? 34.281 44.156 17.781 1 96.19 819 PHE A O 1
ATOM 6421 N N . GLY A 1 820 ? 36.031 42.875 17.844 1 93.31 820 GLY A N 1
ATOM 6422 C CA . GLY A 1 820 ? 36.656 43.469 16.688 1 93.31 820 GLY A CA 1
ATOM 6423 C C . GLY A 1 820 ? 37 44.938 16.875 1 93.31 820 GLY A C 1
ATOM 6424 O O . GLY A 1 820 ? 37.312 45.375 17.984 1 93.31 820 GLY A O 1
ATOM 6425 N N . THR A 1 821 ? 37.094 45.688 15.734 1 92.12 821 THR A N 1
ATOM 6426 C CA . THR A 1 821 ? 37.375 47.125 15.773 1 92.12 821 THR A CA 1
ATOM 6427 C C . THR A 1 821 ? 36.062 47.906 15.922 1 92.12 821 THR A C 1
ATOM 6429 O O . THR A 1 821 ? 35.188 47.812 15.062 1 92.12 821 THR A O 1
ATOM 6432 N N . VAL A 1 822 ? 35.938 48.562 17 1 96.12 822 VAL A N 1
ATOM 6433 C CA . VAL A 1 822 ? 34.719 49.312 17.297 1 96.12 822 VAL A CA 1
ATOM 6434 C C . VAL A 1 822 ? 34.906 50.781 17 1 96.12 822 VAL A C 1
ATOM 6436 O O . VAL A 1 822 ? 36 51.344 17.25 1 96.12 822 VAL A O 1
ATOM 6439 N N . ARG A 1 823 ? 33.938 51.406 16.359 1 95.31 823 ARG A N 1
ATOM 6440 C CA . ARG A 1 823 ? 33.906 52.812 15.992 1 95.31 823 ARG A CA 1
ATOM 6441 C C . ARG A 1 823 ? 32.625 53.5 16.453 1 95.31 823 ARG A C 1
ATOM 6443 O O . ARG A 1 823 ? 31.672 52.812 16.844 1 95.31 823 ARG A O 1
ATOM 6450 N N . PRO A 1 824 ? 32.688 54.906 16.484 1 96.19 824 PRO A N 1
ATOM 6451 C CA . PRO A 1 824 ? 31.422 55.562 16.734 1 96.19 824 PRO A CA 1
ATOM 6452 C C . PRO A 1 824 ? 30.328 55.125 15.773 1 96.19 824 PRO A C 1
ATOM 6454 O O . PRO A 1 824 ? 30.578 54.938 14.578 1 96.19 824 PRO A O 1
ATOM 6457 N N . GLY A 1 825 ? 29.109 54.844 16.375 1 97.31 825 GLY A N 1
ATOM 6458 C CA . GLY A 1 825 ? 28 54.375 15.578 1 97.31 825 GLY A CA 1
ATOM 6459 C C . GLY A 1 825 ? 27.797 52.875 15.672 1 97.31 825 GLY A C 1
ATOM 6460 O O . GLY A 1 825 ? 26.766 52.344 15.25 1 97.31 825 GLY A O 1
ATOM 6461 N N . ASP A 1 826 ? 28.797 52.156 16.172 1 97.88 826 ASP A N 1
ATOM 6462 C CA . ASP A 1 826 ? 28.656 50.719 16.438 1 97.88 826 ASP A CA 1
ATOM 6463 C C . ASP A 1 826 ? 27.891 50.5 17.734 1 97.88 826 ASP A C 1
ATOM 6465 O O . ASP A 1 826 ? 27.75 51.406 18.562 1 97.88 826 ASP A O 1
ATOM 6469 N N . ILE A 1 827 ? 27.438 49.281 17.922 1 98.12 827 ILE A N 1
ATOM 6470 C CA . ILE A 1 827 ? 26.594 48.969 19.062 1 98.12 827 ILE A CA 1
ATOM 6471 C C . ILE A 1 827 ? 27.453 48.844 20.328 1 98.12 827 ILE A C 1
ATOM 6473 O O . ILE A 1 827 ? 28.484 48.156 20.312 1 98.12 827 ILE A O 1
ATOM 6477 N N . LYS A 1 828 ? 27.016 49.469 21.375 1 97.75 828 LYS A N 1
ATOM 6478 C CA . LYS A 1 828 ? 27.641 49.375 22.688 1 97.75 828 LYS A CA 1
ATOM 6479 C C . LYS A 1 828 ? 26.938 48.375 23.578 1 97.75 828 LYS A C 1
ATOM 6481 O O . LYS A 1 828 ? 25.719 48.438 23.75 1 97.75 828 LYS A O 1
ATOM 6486 N N . TYR A 1 829 ? 27.719 47.406 24.141 1 98.25 829 TYR A N 1
ATOM 6487 C CA . TYR A 1 829 ? 27.125 46.344 24.969 1 98.25 829 TYR A CA 1
ATOM 6488 C C . TYR A 1 829 ? 27.469 46.594 26.438 1 98.25 829 TYR A C 1
ATOM 6490 O O . TYR A 1 829 ? 28.516 47.156 26.766 1 98.25 829 TYR A O 1
ATOM 6498 N N . LYS A 1 830 ? 26.609 46.062 27.297 1 97.75 830 LYS A N 1
ATOM 6499 C CA . LYS A 1 830 ? 26.812 46.156 28.734 1 97.75 830 LYS A CA 1
ATOM 6500 C C . LYS A 1 830 ? 27.766 45.062 29.234 1 97.75 830 LYS A C 1
ATOM 6502 O O . LYS A 1 830 ? 27.609 43.906 28.875 1 97.75 830 LYS A O 1
ATOM 6507 N N . ASP A 1 831 ? 28.703 45.438 29.938 1 97.5 831 ASP A N 1
ATOM 6508 C CA . ASP A 1 831 ? 29.547 44.5 30.656 1 97.5 831 ASP A CA 1
ATOM 6509 C C . ASP A 1 831 ? 28.844 43.969 31.906 1 97.5 831 ASP A C 1
ATOM 6511 O O . ASP A 1 831 ? 28.906 44.594 32.969 1 97.5 831 ASP A O 1
ATOM 6515 N N . VAL A 1 832 ? 28.344 42.844 31.828 1 96.62 832 VAL A N 1
ATOM 6516 C CA . VAL A 1 832 ? 27.469 42.312 32.875 1 96.62 832 VAL A CA 1
ATOM 6517 C C . VAL A 1 832 ? 28.312 41.781 34.031 1 96.62 832 VAL A C 1
ATOM 6519 O O . VAL A 1 832 ? 27.953 41.969 35.188 1 96.62 832 VAL A O 1
ATOM 6522 N N . ASN A 1 833 ? 29.453 41.156 33.781 1 94.5 833 ASN A N 1
ATOM 6523 C CA . ASN A 1 833 ? 30.25 40.562 34.844 1 94.5 833 ASN A CA 1
ATOM 6524 C C . ASN A 1 833 ? 31.281 41.531 35.406 1 94.5 833 ASN A C 1
ATOM 6526 O O . ASN A 1 833 ? 31.938 41.281 36.406 1 94.5 833 ASN A O 1
ATOM 6530 N N . GLY A 1 834 ? 31.578 42.656 34.781 1 93.19 834 GLY A N 1
ATOM 6531 C CA . GLY A 1 834 ? 32.406 43.75 35.312 1 93.19 834 GLY A CA 1
ATOM 6532 C C . GLY A 1 834 ? 33.875 43.5 35.094 1 93.19 834 GLY A C 1
ATOM 6533 O O . GLY A 1 834 ? 34.719 44.094 35.781 1 93.19 834 GLY A O 1
ATOM 6534 N N . ASP A 1 835 ? 34.281 42.688 34.125 1 94 835 ASP A N 1
ATOM 6535 C CA . ASP A 1 835 ? 35.688 42.344 33.938 1 94 835 ASP A CA 1
ATOM 6536 C C . ASP A 1 835 ? 36.344 43.25 32.906 1 94 835 ASP A C 1
ATOM 6538 O O . ASP A 1 835 ? 37.5 43.062 32.531 1 94 835 ASP A O 1
ATOM 6542 N N . GLY A 1 836 ? 35.562 44.219 32.344 1 94.75 836 GLY A N 1
ATOM 6543 C CA . GLY A 1 836 ? 36.094 45.188 31.391 1 94.75 836 GLY A CA 1
ATOM 6544 C C . GLY A 1 836 ? 36.125 44.688 29.969 1 94.75 836 GLY A C 1
ATOM 6545 O O . GLY A 1 836 ? 36.625 45.375 29.078 1 94.75 836 GLY A O 1
ATOM 6546 N N . ARG A 1 837 ? 35.625 43.406 29.75 1 95.56 837 ARG A N 1
ATOM 6547 C CA . ARG A 1 837 ? 35.562 42.812 28.406 1 95.56 837 ARG A CA 1
ATOM 6548 C C . ARG A 1 837 ? 34.188 42.25 28.125 1 95.56 837 ARG A C 1
ATOM 6550 O O . ARG A 1 837 ? 33.562 41.656 29 1 95.56 837 ARG A O 1
ATOM 6557 N N . ILE A 1 838 ? 33.688 42.5 26.906 1 97.56 838 ILE A N 1
ATOM 6558 C CA . ILE A 1 838 ? 32.438 41.875 26.453 1 97.56 838 ILE A CA 1
ATOM 6559 C C . ILE A 1 838 ? 32.75 40.531 25.797 1 97.56 838 ILE A C 1
ATOM 6561 O O . ILE A 1 838 ? 33.406 40.469 24.75 1 97.56 838 ILE A O 1
ATOM 6565 N N . THR A 1 839 ? 32.375 39.406 26.344 1 95.5 839 THR A N 1
ATOM 6566 C CA . THR A 1 839 ? 32.594 38.062 25.859 1 95.5 839 THR A CA 1
ATOM 6567 C C . THR A 1 839 ? 31.297 37.25 25.953 1 95.5 839 THR A C 1
ATOM 6569 O O . THR A 1 839 ? 30.234 37.812 26.25 1 95.5 839 THR A O 1
ATOM 6572 N N . GLU A 1 840 ? 31.391 36 25.688 1 94.12 840 GLU A N 1
ATOM 6573 C CA . GLU A 1 840 ? 30.234 35.125 25.797 1 94.12 840 GLU A CA 1
ATOM 6574 C C . GLU A 1 840 ? 29.703 35.094 27.219 1 94.12 840 GLU A C 1
ATOM 6576 O O . GLU A 1 840 ? 28.531 34.781 27.453 1 94.12 840 GLU A O 1
ATOM 6581 N N . ASP A 1 841 ? 30.547 35.438 28.094 1 95 841 ASP A N 1
ATOM 6582 C CA . ASP A 1 841 ? 30.172 35.438 29.516 1 95 841 ASP A CA 1
ATOM 6583 C C . ASP A 1 841 ? 29.203 36.562 29.828 1 95 841 ASP A C 1
ATOM 6585 O O . ASP A 1 841 ? 28.578 36.594 30.891 1 95 841 ASP A O 1
ATOM 6589 N N . ASP A 1 842 ? 29.047 37.531 28.922 1 96.44 842 ASP A N 1
ATOM 6590 C CA . ASP A 1 842 ? 28.156 38.656 29.156 1 96.44 842 ASP A CA 1
ATOM 6591 C C . ASP A 1 842 ? 26.781 38.406 28.547 1 96.44 842 ASP A C 1
ATOM 6593 O O . ASP A 1 842 ? 25.906 39.312 28.578 1 96.44 842 ASP A O 1
ATOM 6597 N N . GLN A 1 843 ? 26.531 37.25 28.031 1 96.38 843 GLN A N 1
ATOM 6598 C CA . GLN A 1 843 ? 25.203 36.906 27.5 1 96.38 843 GLN A CA 1
ATOM 6599 C C . GLN A 1 843 ? 24.219 36.594 28.625 1 96.38 843 GLN A C 1
ATOM 6601 O O . GLN A 1 843 ? 24.531 35.844 29.531 1 96.38 843 GLN A O 1
ATOM 6606 N N . VAL A 1 844 ? 23.078 37.25 28.578 1 95.56 844 VAL A N 1
ATOM 6607 C CA . VAL A 1 844 ? 22.031 37.062 29.578 1 95.56 844 VAL A CA 1
ATOM 6608 C C . VAL A 1 844 ? 20.719 36.656 28.906 1 95.56 844 VAL A C 1
ATOM 6610 O O . VAL A 1 844 ? 20.578 36.781 27.703 1 95.56 844 VAL A O 1
ATOM 6613 N N . PRO A 1 845 ? 19.812 36 29.703 1 94.56 845 PRO A N 1
ATOM 6614 C CA . PRO A 1 845 ? 18.484 35.75 29.141 1 94.56 845 PRO A CA 1
ATOM 6615 C C . PRO A 1 845 ? 17.766 37.062 28.734 1 94.56 845 PRO A C 1
ATOM 6617 O O . PRO A 1 845 ? 17.625 37.969 29.562 1 94.56 845 PRO A O 1
ATOM 6620 N N . LEU A 1 846 ? 17.375 37.156 27.484 1 93.31 846 LEU A N 1
ATOM 6621 C CA . LEU A 1 846 ? 16.781 38.375 26.953 1 93.31 846 LEU A CA 1
ATOM 6622 C C . LEU A 1 846 ? 15.281 38.219 26.797 1 93.31 846 LEU A C 1
ATOM 6624 O O . LEU A 1 846 ? 14.539 39.219 26.844 1 93.31 846 LEU A O 1
ATOM 6628 N N . ALA A 1 847 ? 14.875 37.062 26.406 1 87.81 847 ALA A N 1
ATOM 6629 C CA . ALA A 1 847 ? 13.461 36.875 26.094 1 87.81 847 ALA A CA 1
ATOM 6630 C C . ALA A 1 847 ? 13.086 35.406 26.203 1 87.81 847 ALA A C 1
ATOM 6632 O O . ALA A 1 847 ? 13.953 34.531 26.25 1 87.81 847 ALA A O 1
ATOM 6633 N N . TYR A 1 848 ? 11.812 35.281 26.219 1 82.75 848 TYR A N 1
ATOM 6634 C CA . TYR A 1 848 ? 11.273 33.906 26.172 1 82.75 848 TYR A CA 1
ATOM 6635 C C . TYR A 1 848 ? 11.484 33.312 24.781 1 82.75 848 TYR A C 1
ATOM 6637 O O . TYR A 1 848 ? 12.117 33.906 23.922 1 82.75 848 TYR A O 1
ATOM 6645 N N . SER A 1 849 ? 10.992 32.031 24.609 1 81.75 849 SER A N 1
ATOM 6646 C CA . SER A 1 849 ? 11.117 31.297 23.359 1 81.75 849 SER A CA 1
ATOM 6647 C C . SER A 1 849 ? 10.328 31.984 22.234 1 81.75 849 SER A C 1
ATOM 6649 O O . SER A 1 849 ? 9.547 32.906 22.5 1 81.75 849 SER A O 1
ATOM 6651 N N . ASN A 1 850 ? 10.594 31.672 21 1 81.69 850 ASN A N 1
ATOM 6652 C CA . ASN A 1 850 ? 9.93 32.25 19.828 1 81.69 850 ASN A CA 1
ATOM 6653 C C . ASN A 1 850 ? 8.547 31.641 19.625 1 81.69 850 ASN A C 1
ATOM 6655 O O . ASN A 1 850 ? 8.031 31.609 18.5 1 81.69 850 ASN A O 1
ATOM 6659 N N . TYR A 1 851 ? 8.008 31.188 20.688 1 84.06 851 TYR A N 1
ATOM 6660 C CA . TYR A 1 851 ? 6.645 30.672 20.688 1 84.06 851 TYR A CA 1
ATOM 6661 C C . TYR A 1 851 ? 5.707 31.609 21.438 1 84.06 851 TYR A C 1
ATOM 6663 O O . TYR A 1 851 ? 6.066 32.156 22.469 1 84.06 851 TYR A O 1
ATOM 6671 N N . PRO A 1 852 ? 4.508 31.828 20.828 1 89.5 852 PRO A N 1
ATOM 6672 C CA . PRO A 1 852 ? 3.623 32.781 21.516 1 89.5 852 PRO A CA 1
ATOM 6673 C C . PRO A 1 852 ? 3.121 32.25 22.859 1 89.5 852 PRO A C 1
ATOM 6675 O O . PRO A 1 852 ? 2.721 31.078 22.953 1 89.5 852 PRO A O 1
ATOM 6678 N N . LEU A 1 853 ? 3.08 33.062 23.875 1 90.25 853 LEU A N 1
ATOM 6679 C CA . LEU A 1 853 ? 2.588 32.688 25.203 1 90.25 853 LEU A CA 1
ATOM 6680 C C . LEU A 1 853 ? 1.07 32.812 25.281 1 90.25 853 LEU A C 1
ATOM 6682 O O . LEU A 1 853 ? 0.423 32.156 26.109 1 90.25 853 LEU A O 1
ATOM 6686 N N . LEU A 1 854 ? 0.622 33.688 24.438 1 95.19 854 LEU A N 1
ATOM 6687 C CA . LEU A 1 854 ? -0.812 33.969 24.406 1 95.19 854 LEU A CA 1
ATOM 6688 C C . LEU A 1 854 ? -1.346 33.906 22.984 1 95.19 854 LEU A C 1
ATOM 6690 O O . LEU A 1 854 ? -0.74 34.5 22.078 1 95.19 854 LEU A O 1
ATOM 6694 N N . MET A 1 855 ? -2.334 33.219 22.766 1 96.19 855 MET A N 1
ATOM 6695 C CA . MET A 1 855 ? -3.096 33.219 21.531 1 96.19 855 MET A CA 1
ATOM 6696 C C . MET A 1 855 ? -4.586 33.406 21.797 1 96.19 855 MET A C 1
ATOM 6698 O O . MET A 1 855 ? -5.121 32.844 22.75 1 96.19 855 MET A O 1
ATOM 6702 N N . TYR A 1 856 ? -5.211 34.281 21.062 1 97.12 856 TYR A N 1
ATOM 6703 C CA . TYR A 1 856 ? -6.637 34.531 21.266 1 97.12 856 TYR A CA 1
ATOM 6704 C C . TYR A 1 856 ? -7.348 34.75 19.938 1 97.12 856 TYR A C 1
ATOM 6706 O O . TYR A 1 856 ? -6.703 34.969 18.906 1 97.12 856 TYR A O 1
ATOM 6714 N N . GLY A 1 857 ? -8.539 34.625 19.938 1 96.88 857 GLY A N 1
ATOM 6715 C CA . GLY A 1 857 ? -9.398 34.844 18.781 1 96.88 857 GLY A CA 1
ATOM 6716 C C . GLY A 1 857 ? -10.781 35.344 19.172 1 96.88 857 GLY A C 1
ATOM 6717 O O . GLY A 1 857 ? -11.289 35.031 20.25 1 96.88 857 GLY A O 1
ATOM 6718 N N . PHE A 1 858 ? -11.352 36.156 18.406 1 96.81 858 PHE A N 1
ATOM 6719 C CA . PHE A 1 858 ? -12.734 36.594 18.594 1 96.81 858 PHE A CA 1
ATOM 6720 C C . PHE A 1 858 ? -13.406 36.844 17.25 1 96.81 858 PHE A C 1
ATOM 6722 O O . PHE A 1 858 ? -12.742 37.156 16.25 1 96.81 858 PHE A O 1
ATOM 6729 N N . GLY A 1 859 ? -14.609 36.594 17.156 1 94.62 859 GLY A N 1
ATOM 6730 C CA . GLY A 1 859 ? -15.367 36.719 15.914 1 94.62 859 GLY A CA 1
ATOM 6731 C C . GLY A 1 859 ? -16.875 36.719 16.141 1 94.62 859 GLY A C 1
ATOM 6732 O O . GLY A 1 859 ? -17.344 36.656 17.281 1 94.62 859 GLY A O 1
ATOM 6733 N N . GLY A 1 860 ? -17.578 36.875 15.047 1 93.06 860 GLY A N 1
ATOM 6734 C CA . GLY A 1 860 ? -19.031 36.906 15.086 1 93.06 860 GLY A CA 1
ATOM 6735 C C . GLY A 1 860 ? -19.672 36.312 13.852 1 93.06 860 GLY A C 1
ATOM 6736 O O . GLY A 1 860 ? -19.031 36.219 12.797 1 93.06 860 GLY A O 1
ATOM 6737 N N . GLU A 1 861 ? -20.797 35.844 14.062 1 93.5 861 GLU A N 1
ATOM 6738 C CA . GLU A 1 861 ? -21.656 35.344 12.984 1 93.5 861 GLU A CA 1
ATOM 6739 C C . GLU A 1 861 ? -23 36.062 12.984 1 93.5 861 GLU A C 1
ATOM 6741 O O . GLU A 1 861 ? -23.703 36.094 14 1 93.5 861 GLU A O 1
ATOM 6746 N N . PHE A 1 862 ? -23.375 36.656 11.859 1 95.62 862 PHE A N 1
ATOM 6747 C CA . PHE A 1 862 ? -24.625 37.406 11.688 1 95.62 862 PHE A CA 1
ATOM 6748 C C . PHE A 1 862 ? -25.484 36.781 10.594 1 95.62 862 PHE A C 1
ATOM 6750 O O . PHE A 1 862 ? -25.031 36.625 9.461 1 95.62 862 PHE A O 1
ATOM 6757 N N . ARG A 1 863 ? -26.578 36.406 10.977 1 93.62 863 ARG A N 1
ATOM 6758 C CA . ARG A 1 863 ? -27.5 35.75 10.031 1 93.62 863 ARG A CA 1
ATOM 6759 C C . ARG A 1 863 ? -28.703 36.656 9.766 1 93.62 863 ARG A C 1
ATOM 6761 O O . ARG A 1 863 ? -29.391 37.062 10.703 1 93.62 863 ARG A O 1
ATOM 6768 N N . TYR A 1 864 ? -28.969 36.969 8.594 1 95.25 864 TYR A N 1
ATOM 6769 C CA . TYR A 1 864 ? -30.141 37.719 8.148 1 95.25 864 TYR A CA 1
ATOM 6770 C C . TYR A 1 864 ? -30.844 36.969 7.008 1 95.25 864 TYR A C 1
ATOM 6772 O O . TYR A 1 864 ? -30.359 37 5.871 1 95.25 864 TYR A O 1
ATOM 6780 N N . LYS A 1 865 ? -31.922 36.344 7.211 1 91.94 865 LYS A N 1
ATOM 6781 C CA . LYS A 1 865 ? -32.656 35.5 6.25 1 91.94 865 LYS A CA 1
ATOM 6782 C C . LYS A 1 865 ? -31.734 34.469 5.633 1 91.94 865 LYS A C 1
ATOM 6784 O O . LYS A 1 865 ? -31.125 33.656 6.348 1 91.94 865 LYS A O 1
ATOM 6789 N N . SER A 1 866 ? -31.422 34.688 4.293 1 91.5 866 SER A N 1
ATOM 6790 C CA . SER A 1 866 ? -30.641 33.656 3.623 1 91.5 866 SER A CA 1
ATOM 6791 C C . SER A 1 866 ? -29.156 34 3.605 1 91.5 866 SER A C 1
ATOM 6793 O O . SER A 1 866 ? -28.344 33.25 3.064 1 91.5 866 SER A O 1
ATOM 6795 N N . PHE A 1 867 ? -28.828 35.125 4.219 1 94.81 867 PHE A N 1
ATOM 6796 C CA . PHE A 1 867 ? -27.438 35.562 4.227 1 94.81 867 PHE A CA 1
ATOM 6797 C C . PHE A 1 867 ? -26.797 35.312 5.586 1 94.81 867 PHE A C 1
ATOM 6799 O O . PHE A 1 867 ? -27.438 35.5 6.621 1 94.81 867 PHE A O 1
ATOM 6806 N N . THR A 1 868 ? -25.625 34.844 5.59 1 93.44 868 THR A N 1
ATOM 6807 C CA . THR A 1 868 ? -24.844 34.719 6.809 1 93.44 868 THR A CA 1
ATOM 6808 C C . THR A 1 868 ? -23.469 35.344 6.641 1 93.44 868 THR A C 1
ATOM 6810 O O . THR A 1 868 ? -22.734 35.031 5.715 1 93.44 868 THR A O 1
ATOM 6813 N N . LEU A 1 869 ? -23.156 36.312 7.457 1 95.38 869 LEU A N 1
ATOM 6814 C CA . LEU A 1 869 ? -21.844 36.938 7.5 1 95.38 869 LEU A CA 1
ATOM 6815 C C . LEU A 1 869 ? -21.062 36.5 8.727 1 95.38 869 LEU A C 1
ATOM 6817 O O . LEU A 1 869 ? -21.562 36.594 9.852 1 95.38 869 LEU A O 1
ATOM 6821 N N . ALA A 1 870 ? -19.938 35.938 8.523 1 93.31 870 ALA A N 1
ATOM 6822 C CA . ALA A 1 870 ? -19.094 35.469 9.617 1 93.31 870 ALA A CA 1
ATOM 6823 C C . ALA A 1 870 ? -17.703 36.125 9.539 1 93.31 870 ALA A C 1
ATOM 6825 O O . ALA A 1 870 ? -17.172 36.312 8.438 1 93.31 870 ALA A O 1
ATOM 6826 N N . CYS A 1 871 ? -17.156 36.438 10.656 1 94.5 871 CYS A N 1
ATOM 6827 C CA . CYS A 1 871 ? -15.836 37.062 10.734 1 94.5 871 CYS A CA 1
ATOM 6828 C C . CYS A 1 871 ? -15.055 36.5 11.914 1 94.5 871 CYS A C 1
ATOM 6830 O O . CYS A 1 871 ? -15.633 36.188 12.961 1 94.5 871 CYS A O 1
ATOM 6832 N N . LEU A 1 872 ? -13.742 36.281 11.742 1 95.12 872 LEU A N 1
ATOM 6833 C CA . LEU A 1 872 ? -12.859 35.812 12.797 1 95.12 872 LEU A CA 1
ATOM 6834 C C . LEU A 1 872 ? -11.555 36.594 12.82 1 95.12 872 LEU A C 1
ATOM 6836 O O . LEU A 1 872 ? -10.898 36.75 11.789 1 95.12 872 LEU A O 1
ATOM 6840 N N . PHE A 1 873 ? -11.242 37.125 13.969 1 97.12 873 PHE A N 1
ATOM 6841 C CA . PHE A 1 873 ? -9.945 37.75 14.234 1 97.12 873 PHE A CA 1
ATOM 6842 C C . PHE A 1 873 ? -9.078 36.844 15.102 1 97.12 873 PHE A C 1
ATOM 6844 O O . PHE A 1 873 ? -9.578 36.188 16.016 1 97.12 873 PHE A O 1
ATOM 6851 N N . LYS A 1 874 ? -7.844 36.719 14.797 1 96.31 874 LYS A N 1
ATOM 6852 C CA . LYS A 1 874 ? -6.859 35.938 15.539 1 96.31 874 LYS A CA 1
ATOM 6853 C C . LYS A 1 874 ? -5.668 36.812 15.945 1 96.31 874 LYS A C 1
ATOM 6855 O O . LYS A 1 874 ? -5.215 37.656 15.172 1 96.31 874 LYS A O 1
ATOM 6860 N N . GLY A 1 875 ? -5.223 36.594 17.141 1 96.62 875 GLY A N 1
ATOM 6861 C CA . GLY A 1 875 ? -4.078 37.344 17.609 1 96.62 875 GLY A CA 1
ATOM 6862 C C . GLY A 1 875 ? -3.164 36.562 18.531 1 96.62 875 GLY A C 1
ATOM 6863 O O . GLY A 1 875 ? -3.537 35.5 19.016 1 96.62 875 GLY A O 1
ATOM 6864 N N . THR A 1 876 ? -1.983 37.062 18.625 1 95.25 876 THR A N 1
ATOM 6865 C CA . THR A 1 876 ? -1.009 36.5 19.562 1 95.25 876 THR A CA 1
ATOM 6866 C C . THR A 1 876 ? -0.482 37.594 20.5 1 95.25 876 THR A C 1
ATOM 6868 O O . THR A 1 876 ? -0.593 38.781 20.203 1 95.25 876 THR A O 1
ATOM 6871 N N . GLY A 1 877 ? -0.091 37.125 21.672 1 91.38 877 GLY A N 1
ATOM 6872 C CA . GLY A 1 877 ? 0.59 38.031 22.594 1 91.38 877 GLY A CA 1
ATOM 6873 C C . GLY A 1 877 ? 2.068 38.188 22.297 1 91.38 877 GLY A C 1
ATOM 6874 O O . GLY A 1 877 ? 2.488 38.062 21.141 1 91.38 877 GLY A O 1
ATOM 6875 N N . ASN A 1 878 ? 2.82 38.469 23.219 1 87.62 878 ASN A N 1
ATOM 6876 C CA . ASN A 1 878 ? 4.246 38.719 23.062 1 87.62 878 ASN A CA 1
ATOM 6877 C C . ASN A 1 878 ? 4.969 37.531 22.438 1 87.62 878 ASN A C 1
ATOM 6879 O O . ASN A 1 878 ? 4.926 36.438 23 1 87.62 878 ASN A O 1
ATOM 6883 N N . THR A 1 879 ? 5.543 37.781 21.344 1 90.94 879 THR A N 1
ATOM 6884 C CA . THR A 1 879 ? 6.398 36.844 20.625 1 90.94 879 THR A CA 1
ATOM 6885 C C . THR A 1 879 ? 7.695 37.5 20.188 1 90.94 879 THR A C 1
ATOM 6887 O O . THR A 1 879 ? 7.719 38.219 19.188 1 90.94 879 THR A O 1
ATOM 6890 N N . THR A 1 880 ? 8.711 37.219 20.812 1 92.19 880 THR A N 1
ATOM 6891 C CA . THR A 1 880 ? 9.961 37.906 20.562 1 92.19 880 THR A CA 1
ATOM 6892 C C . THR A 1 880 ? 10.766 37.219 19.484 1 92.19 880 THR A C 1
ATOM 6894 O O . THR A 1 880 ? 10.789 35.969 19.406 1 92.19 880 THR A O 1
ATOM 6897 N N . TYR A 1 881 ? 11.312 37.969 18.594 1 91.94 881 TYR A N 1
ATOM 6898 C CA . TYR A 1 881 ? 12.258 37.469 17.609 1 91.94 881 TYR A CA 1
ATOM 6899 C C . TYR A 1 881 ? 13.453 38.406 17.469 1 91.94 881 TYR A C 1
ATOM 6901 O O . TYR A 1 881 ? 13.43 39.531 17.953 1 91.94 881 TYR A O 1
ATOM 6909 N N . PHE A 1 882 ? 14.531 37.844 16.953 1 93.88 882 PHE A N 1
ATOM 6910 C CA . PHE A 1 882 ? 15.758 38.625 16.75 1 93.88 882 PHE A CA 1
ATOM 6911 C C . PHE A 1 882 ? 16.094 38.719 15.266 1 93.88 882 PHE A C 1
ATOM 6913 O O . PHE A 1 882 ? 15.93 37.719 14.523 1 93.88 882 PHE A O 1
ATOM 6920 N N . LYS A 1 883 ? 16.531 39.812 14.875 1 92.94 883 LYS A N 1
ATOM 6921 C CA . LYS A 1 883 ? 16.828 40.062 13.469 1 92.94 883 LYS A CA 1
ATOM 6922 C C . LYS A 1 883 ? 18.188 39.469 13.094 1 92.94 883 LYS A C 1
ATOM 6924 O O . LYS A 1 883 ? 18.5 39.312 11.906 1 92.94 883 LYS A O 1
ATOM 6929 N N . VAL A 1 884 ? 19 39.125 14.148 1 92.38 884 VAL A N 1
ATOM 6930 C CA . VAL A 1 884 ? 20.312 38.5 13.906 1 92.38 884 VAL A CA 1
ATOM 6931 C C . VAL A 1 884 ? 20.469 37.25 14.789 1 92.38 884 VAL A C 1
ATOM 6933 O O . VAL A 1 884 ? 19.688 37.062 15.734 1 92.38 884 VAL A O 1
ATOM 6936 N N . GLY A 1 885 ? 21.359 36.438 14.383 1 86.12 885 GLY A N 1
ATOM 6937 C CA . GLY A 1 885 ? 21.734 35.312 15.242 1 86.12 885 GLY A CA 1
ATOM 6938 C C . GLY A 1 885 ? 21.016 34.031 14.906 1 86.12 885 GLY A C 1
ATOM 6939 O O . GLY A 1 885 ? 21.219 33 15.57 1 86.12 885 GLY A O 1
ATOM 6940 N N . ASN A 1 886 ? 20.188 34.031 13.984 1 82.5 886 ASN A N 1
ATOM 6941 C CA . ASN A 1 886 ? 19.453 32.812 13.664 1 82.5 886 ASN A CA 1
ATOM 6942 C C . ASN A 1 886 ? 19.781 32.312 12.258 1 82.5 886 ASN A C 1
ATOM 6944 O O . ASN A 1 886 ? 19.094 31.438 11.727 1 82.5 886 ASN A O 1
ATOM 6948 N N . GLY A 1 887 ? 20.688 32.812 11.68 1 80.56 887 GLY A N 1
ATOM 6949 C CA . GLY A 1 887 ? 21.141 32.344 10.383 1 80.56 887 GLY A CA 1
ATOM 6950 C C . GLY A 1 887 ? 20.453 33.031 9.227 1 80.56 887 GLY A C 1
ATOM 6951 O O . GLY A 1 887 ? 20.672 32.688 8.062 1 80.56 887 GLY A O 1
ATOM 6952 N N . TYR A 1 888 ? 19.734 34.094 9.508 1 81.25 888 TYR A N 1
ATOM 6953 C CA . TYR A 1 888 ? 19 34.781 8.469 1 81.25 888 TYR A CA 1
ATOM 6954 C C . TYR A 1 888 ? 19.422 36.25 8.359 1 81.25 888 TYR A C 1
ATOM 6956 O O . TYR A 1 888 ? 18.672 37.094 7.887 1 81.25 888 TYR A O 1
ATOM 6964 N N . GLU A 1 889 ? 20.625 36.531 8.711 1 84.88 889 GLU A N 1
ATOM 6965 C CA . GLU A 1 889 ? 21.109 37.906 8.805 1 84.88 889 GLU A CA 1
ATOM 6966 C C . GLU A 1 889 ? 21.172 38.562 7.434 1 84.88 889 GLU A C 1
ATOM 6968 O O . GLU A 1 889 ? 20.984 39.781 7.312 1 84.88 889 GLU A O 1
ATOM 6973 N N . MET A 1 890 ? 21.453 37.75 6.434 1 80.56 890 MET A N 1
ATOM 6974 C CA . MET A 1 890 ? 21.594 38.312 5.09 1 80.56 890 MET A CA 1
ATOM 6975 C C . MET A 1 890 ? 20.266 38.844 4.574 1 80.56 890 MET A C 1
ATOM 6977 O O . MET A 1 890 ? 20.219 39.625 3.633 1 80.56 890 MET A O 1
ATOM 6981 N N . GLY A 1 891 ? 19.203 38.625 5.191 1 76.31 891 GLY A N 1
ATOM 6982 C CA . GLY A 1 891 ? 17.906 39.156 4.777 1 76.31 891 GLY A CA 1
ATOM 6983 C C . GLY A 1 891 ? 17.547 40.469 5.414 1 76.31 891 GLY A C 1
ATOM 6984 O O . GLY A 1 891 ? 16.578 41.125 5.027 1 76.31 891 GLY A O 1
ATOM 6985 N N . TYR A 1 892 ? 18.609 41 6.285 1 88.38 892 TYR A N 1
ATOM 6986 C CA . TYR A 1 892 ? 18.219 42.188 7.004 1 88.38 892 TYR A CA 1
ATOM 6987 C C . TYR A 1 892 ? 19.438 43.094 7.254 1 88.38 892 TYR A C 1
ATOM 6989 O O . TYR A 1 892 ? 19.359 44.312 7.102 1 88.38 892 TYR A O 1
ATOM 6997 N N . VAL A 1 893 ? 20.609 42.5 7.605 1 92.62 893 VAL A N 1
ATOM 6998 C CA . VAL A 1 893 ? 21.812 43.281 7.906 1 92.62 893 VAL A CA 1
ATOM 6999 C C . VAL A 1 893 ? 22.5 43.688 6.605 1 92.62 893 VAL A C 1
ATOM 7001 O O . VAL A 1 893 ? 23 42.844 5.867 1 92.62 893 VAL A O 1
ATOM 7004 N N . PRO A 1 894 ? 22.609 44.969 6.414 1 94.25 894 PRO A N 1
ATOM 7005 C CA . PRO A 1 894 ? 23.188 45.406 5.145 1 94.25 894 PRO A CA 1
ATOM 7006 C C . PRO A 1 894 ? 24.656 45.031 5 1 94.25 894 PRO A C 1
ATOM 7008 O O . PRO A 1 894 ? 25.438 45.156 5.953 1 94.25 894 PRO A O 1
ATOM 7011 N N . PHE A 1 895 ? 25 44.5 3.846 1 94.25 895 PHE A N 1
ATOM 7012 C CA . PHE A 1 895 ? 26.344 44.219 3.369 1 94.25 895 PHE A CA 1
ATOM 7013 C C . PHE A 1 895 ? 27.031 43.188 4.27 1 94.25 895 PHE A C 1
ATOM 7015 O O . PHE A 1 895 ? 28.266 43.188 4.371 1 94.25 895 PHE A O 1
ATOM 7022 N N . HIS A 1 896 ? 26.203 42.469 4.996 1 91.88 896 HIS A N 1
ATOM 7023 C CA . HIS A 1 896 ? 26.766 41.438 5.844 1 91.88 896 HIS A CA 1
ATOM 7024 C C . HIS A 1 896 ? 27.688 40.5 5.051 1 91.88 896 HIS A C 1
ATOM 7026 O O . HIS A 1 896 ? 28.719 40.062 5.555 1 91.88 896 HIS A O 1
ATOM 7032 N N . GLY A 1 897 ? 27.312 40.188 3.826 1 88.94 897 GLY A N 1
ATOM 7033 C CA . GLY A 1 897 ? 28.062 39.312 2.967 1 88.94 897 GLY A CA 1
ATOM 7034 C C . GLY A 1 897 ? 28.859 40.031 1.896 1 88.94 897 GLY A C 1
ATOM 7035 O O . GLY A 1 897 ? 29.188 39.438 0.86 1 88.94 897 GLY A O 1
ATOM 7036 N N . GLU A 1 898 ? 29.141 41.25 2.135 1 90.69 898 GLU A N 1
ATOM 7037 C CA . GLU A 1 898 ? 29.859 42.094 1.184 1 90.69 898 GLU A CA 1
ATOM 7038 C C . GLU A 1 898 ? 29.141 42.156 -0.158 1 90.69 898 GLU A C 1
ATOM 7040 O O . GLU A 1 898 ? 28.031 42.688 -0.247 1 90.69 898 GLU A O 1
ATOM 7045 N N . LYS A 1 899 ? 29.656 41.312 -1.056 1 85.44 899 LYS A N 1
ATOM 7046 C CA . LYS A 1 899 ? 29.078 41.375 -2.4 1 85.44 899 LYS A CA 1
ATOM 7047 C C . LYS A 1 899 ? 27.75 40.625 -2.477 1 85.44 899 LYS A C 1
ATOM 7049 O O . LYS A 1 899 ? 26.984 40.812 -3.42 1 85.44 899 LYS A O 1
ATOM 7054 N N . THR A 1 900 ? 27.625 39.812 -1.488 1 88.62 900 THR A N 1
ATOM 7055 C CA . THR A 1 900 ? 26.375 39.094 -1.422 1 88.62 900 THR A CA 1
ATOM 7056 C C . THR A 1 900 ? 25.547 39.531 -0.222 1 88.62 900 THR A C 1
ATOM 7058 O O . THR A 1 900 ? 26.078 40.094 0.727 1 88.62 900 THR A O 1
ATOM 7061 N N . GLY A 1 901 ? 24.328 39.406 -0.345 1 89.12 901 GLY A N 1
ATOM 7062 C CA . GLY A 1 901 ? 23.406 39.875 0.676 1 89.12 901 GLY A CA 1
ATOM 7063 C C . GLY A 1 901 ? 22.609 41.062 0.244 1 89.12 901 GLY A C 1
ATOM 7064 O O . GLY A 1 901 ? 23.156 42.156 0.085 1 89.12 901 GLY A O 1
ATOM 7065 N N . ASN A 1 902 ? 21.453 40.875 0.024 1 91.25 902 ASN A N 1
ATOM 7066 C CA . ASN A 1 902 ? 20.578 41.938 -0.406 1 91.25 902 ASN A CA 1
ATOM 7067 C C . ASN A 1 902 ? 20.328 42.938 0.72 1 91.25 902 ASN A C 1
ATOM 7069 O O . ASN A 1 902 ? 20.5 42.625 1.895 1 91.25 902 ASN A O 1
ATOM 7073 N N . VAL A 1 903 ? 20.078 44.188 0.376 1 94.81 903 VAL A N 1
ATOM 7074 C CA . VAL A 1 903 ? 19.938 45.25 1.366 1 94.81 903 VAL A CA 1
ATOM 7075 C C . VAL A 1 903 ? 18.5 45.75 1.383 1 94.81 903 VAL A C 1
ATOM 7077 O O . VAL A 1 903 ? 17.969 46.156 0.35 1 94.81 903 VAL A O 1
ATOM 7080 N N . PRO A 1 904 ? 17.891 45.688 2.518 1 93.5 904 PRO A N 1
ATOM 7081 C CA . PRO A 1 904 ? 16.5 46.156 2.6 1 93.5 904 PRO A CA 1
ATOM 7082 C C . PRO A 1 904 ? 16.359 47.656 2.377 1 93.5 904 PRO A C 1
ATOM 7084 O O . PRO A 1 904 ? 17.266 48.438 2.701 1 93.5 904 PRO A O 1
ATOM 7087 N N . VAL A 1 905 ? 15.242 48.125 1.906 1 94.19 905 VAL A N 1
ATOM 7088 C CA . VAL A 1 905 ? 14.977 49.531 1.592 1 94.19 905 VAL A CA 1
ATOM 7089 C C . VAL A 1 905 ? 15.047 50.344 2.865 1 94.19 905 VAL A C 1
ATOM 7091 O O . VAL A 1 905 ? 15.398 51.531 2.822 1 94.19 905 VAL A O 1
ATOM 7094 N N . GLU A 1 906 ? 14.758 49.75 3.979 1 93.12 906 GLU A N 1
ATOM 7095 C CA . GLU A 1 906 ? 14.805 50.469 5.258 1 93.12 906 GLU A CA 1
ATOM 7096 C C . GLU A 1 906 ? 16.203 51 5.543 1 93.12 906 GLU A C 1
ATOM 7098 O O . GLU A 1 906 ? 16.344 52.062 6.152 1 93.12 906 GLU A O 1
ATOM 7103 N N . ALA A 1 907 ? 17.141 50.25 5.137 1 95.06 907 ALA A N 1
ATOM 7104 C CA . ALA A 1 907 ? 18.516 50.688 5.355 1 95.06 907 ALA A CA 1
ATOM 7105 C C . ALA A 1 907 ? 18.859 51.875 4.457 1 95.06 907 ALA A C 1
ATOM 7107 O O . ALA A 1 907 ? 19.812 52.625 4.723 1 95.06 907 ALA A O 1
ATOM 7108 N N . GLY A 1 908 ? 18.109 52.031 3.4 1 95.38 908 GLY A N 1
ATOM 7109 C CA . GLY A 1 908 ? 18.344 53.125 2.479 1 95.38 908 GLY A CA 1
ATOM 7110 C C . GLY A 1 908 ? 17.844 54.469 3.004 1 95.38 908 GLY A C 1
ATOM 7111 O O . GLY A 1 908 ? 18.25 55.531 2.525 1 95.38 908 GLY A O 1
ATOM 7112 N N . VAL A 1 909 ? 17.047 54.438 3.967 1 95.69 909 VAL A N 1
ATOM 7113 C CA . VAL A 1 909 ? 16.531 55.656 4.59 1 95.69 909 VAL A CA 1
ATOM 7114 C C . VAL A 1 909 ? 17.547 56.188 5.59 1 95.69 909 VAL A C 1
ATOM 7116 O O . VAL A 1 909 ? 17.906 55.5 6.547 1 95.69 909 VAL A O 1
ATOM 7119 N N . GLN A 1 910 ? 18 57.344 5.371 1 95.25 910 GLN A N 1
ATOM 7120 C CA . GLN A 1 910 ? 19.078 57.938 6.168 1 95.25 910 GLN A CA 1
ATOM 7121 C C . GLN A 1 910 ? 18.719 57.938 7.656 1 95.25 910 GLN A C 1
ATOM 7123 O O . GLN A 1 910 ? 19.578 57.625 8.492 1 95.25 910 GLN A O 1
ATOM 7128 N N . ALA A 1 911 ? 17.484 58.219 7.961 1 94.56 911 ALA A N 1
ATOM 7129 C CA . ALA A 1 911 ? 17.047 58.312 9.352 1 94.56 911 ALA A CA 1
ATOM 7130 C C . ALA A 1 911 ? 17.172 56.969 10.07 1 94.56 911 ALA A C 1
ATOM 7132 O O . ALA A 1 911 ? 17.188 56.938 11.297 1 94.56 911 ALA A O 1
ATOM 7133 N N . ASN A 1 912 ? 17.281 55.906 9.297 1 96 912 ASN A N 1
ATOM 7134 C CA . ASN A 1 912 ? 17.281 54.562 9.883 1 96 912 ASN A CA 1
ATOM 7135 C C . ASN A 1 912 ? 18.703 54.062 10.117 1 96 912 ASN A C 1
ATOM 7137 O O . ASN A 1 912 ? 18.891 52.969 10.664 1 96 912 ASN A O 1
ATOM 7141 N N . ARG A 1 913 ? 19.672 54.844 9.742 1 96.56 913 ARG A N 1
ATOM 7142 C CA . ARG A 1 913 ? 21.031 54.375 9.938 1 96.56 913 ARG A CA 1
ATOM 7143 C C . ARG A 1 913 ? 21.922 55.469 10.508 1 96.56 913 ARG A C 1
ATOM 7145 O O . ARG A 1 913 ? 21.75 56.625 10.172 1 96.56 913 ARG A O 1
ATOM 7152 N N . TRP A 1 914 ? 22.844 55.062 11.305 1 97.75 914 TRP A N 1
ATOM 7153 C CA . TRP A 1 914 ? 23.828 55.969 11.859 1 97.75 914 TRP A CA 1
ATOM 7154 C C . TRP A 1 914 ? 24.922 56.281 10.844 1 97.75 914 TRP A C 1
ATOM 7156 O O . TRP A 1 914 ? 25.578 55.344 10.336 1 97.75 914 TRP A O 1
ATOM 7166 N N . THR A 1 915 ? 25.172 57.531 10.5 1 97.38 915 THR A N 1
ATOM 7167 C CA . THR A 1 915 ? 26.203 57.969 9.586 1 97.38 915 THR A CA 1
ATOM 7168 C C . THR A 1 915 ? 27.047 59.062 10.219 1 97.38 915 THR A C 1
ATOM 7170 O O . THR A 1 915 ? 26.516 60.062 10.734 1 97.38 915 THR A O 1
ATOM 7173 N N . PRO A 1 916 ? 28.328 58.906 10.18 1 96.44 916 PRO A N 1
ATOM 7174 C CA . PRO A 1 916 ? 29.156 59.969 10.758 1 96.44 916 PRO A CA 1
ATOM 7175 C C . PRO A 1 916 ? 28.953 61.312 10.078 1 96.44 916 PRO A C 1
ATOM 7177 O O . PRO A 1 916 ? 28.828 61.375 8.852 1 96.44 916 PRO A O 1
ATOM 7180 N N . ALA A 1 917 ? 29.016 62.344 10.906 1 95.62 917 ALA A N 1
ATOM 7181 C CA . ALA A 1 917 ? 28.766 63.688 10.406 1 95.62 917 ALA A CA 1
ATOM 7182 C C . ALA A 1 917 ? 29.812 64.125 9.375 1 95.62 917 ALA A C 1
ATOM 7184 O O . ALA A 1 917 ? 29.5 64.812 8.438 1 95.62 917 ALA A O 1
ATOM 7185 N N . TRP A 1 918 ? 31.047 63.688 9.531 1 94.44 918 TRP A N 1
ATOM 7186 C CA . TRP A 1 918 ? 32.094 64.062 8.602 1 94.44 918 TRP A CA 1
ATOM 7187 C C . TRP A 1 918 ? 31.828 63.5 7.207 1 94.44 918 TRP A C 1
ATOM 7189 O O . TRP A 1 918 ? 32.281 64.062 6.207 1 94.44 918 TRP A O 1
ATOM 7199 N N . TYR A 1 919 ? 31.125 62.469 7.125 1 95.5 919 TYR A N 1
ATOM 7200 C CA . TYR A 1 919 ? 30.797 61.906 5.828 1 95.5 919 TYR A CA 1
ATOM 7201 C C . TYR A 1 919 ? 29.531 62.531 5.254 1 95.5 919 TYR A C 1
ATOM 7203 O O . TYR A 1 919 ? 29.5 62.906 4.078 1 95.5 919 TYR A O 1
ATOM 7211 N N . SER A 1 920 ? 28.469 62.625 6.051 1 95.25 920 SER A N 1
ATOM 7212 C CA . SER A 1 920 ? 27.188 63.094 5.566 1 95.25 920 SER A CA 1
ATOM 7213 C C . SER A 1 920 ? 27.172 64.625 5.449 1 95.25 920 SER A C 1
ATOM 7215 O O . SER A 1 920 ? 26.375 65.188 4.695 1 95.25 920 SER A O 1
ATOM 7217 N N . GLY A 1 921 ? 27.938 65.375 6.242 1 94.25 921 GLY A N 1
ATOM 7218 C CA . GLY A 1 921 ? 27.922 66.812 6.309 1 94.25 921 GLY A CA 1
ATOM 7219 C C . GLY A 1 921 ? 26.859 67.375 7.25 1 94.25 921 GLY A C 1
ATOM 7220 O O . GLY A 1 921 ? 26.734 68.562 7.418 1 94.25 921 GLY A O 1
ATOM 7221 N N . ASP A 1 922 ? 26.141 66.438 7.816 1 96.12 922 ASP A N 1
ATOM 7222 C CA . ASP A 1 922 ? 25.031 66.75 8.703 1 96.12 922 ASP A CA 1
ATOM 7223 C C . ASP A 1 922 ? 25.141 66.062 10.039 1 96.12 922 ASP A C 1
ATOM 7225 O O . ASP A 1 922 ? 25.016 64.812 10.102 1 96.12 922 ASP A O 1
ATOM 7229 N N . PRO A 1 923 ? 25.391 66.75 11.117 1 93.69 923 PRO A N 1
ATOM 7230 C CA . PRO A 1 923 ? 25.547 66.125 12.438 1 93.69 923 PRO A CA 1
ATOM 7231 C C . PRO A 1 923 ? 24.297 65.375 12.867 1 93.69 923 PRO A C 1
ATOM 7233 O O . PRO A 1 923 ? 24.375 64.438 13.711 1 93.69 923 PRO A O 1
ATOM 7236 N N . SER A 1 924 ? 23.172 65.688 12.266 1 94.88 924 SER A N 1
ATOM 7237 C CA . SER A 1 924 ? 21.922 65 12.641 1 94.88 924 SER A CA 1
ATOM 7238 C C . SER A 1 924 ? 21.922 63.562 12.203 1 94.88 924 SER A C 1
ATOM 7240 O O . SER A 1 924 ? 21.094 62.781 12.68 1 94.88 924 SER A O 1
ATOM 7242 N N . THR A 1 925 ? 22.812 63.125 11.352 1 96.88 925 THR A N 1
ATOM 7243 C CA . THR A 1 925 ? 22.859 61.75 10.852 1 96.88 925 THR A CA 1
ATOM 7244 C C . THR A 1 925 ? 23.5 60.812 11.883 1 96.88 925 THR A C 1
ATOM 7246 O O . THR A 1 925 ? 23.422 59.594 11.766 1 96.88 925 THR A O 1
ATOM 7249 N N . GLU A 1 926 ? 24.125 61.375 12.844 1 96.62 926 GLU A N 1
ATOM 7250 C CA . GLU A 1 926 ? 24.594 60.594 13.984 1 96.62 926 GLU A CA 1
ATOM 7251 C C . GLU A 1 926 ? 23.453 60.312 14.969 1 96.62 926 GLU A C 1
ATOM 7253 O O . GLU A 1 926 ? 23.547 60.656 16.141 1 96.62 926 GLU A O 1
ATOM 7258 N N . ASN A 1 927 ? 22.453 59.656 14.477 1 95.5 927 ASN A N 1
ATOM 7259 C CA . ASN A 1 927 ? 21.234 59.344 15.219 1 95.5 927 ASN A CA 1
ATOM 7260 C C . ASN A 1 927 ? 21.438 58.219 16.203 1 95.5 927 ASN A C 1
ATOM 7262 O O . ASN A 1 927 ? 21.656 57.062 15.805 1 95.5 927 ASN A O 1
ATOM 7266 N N . PRO A 1 928 ? 21.328 58.469 17.469 1 93.44 928 PRO A N 1
ATOM 7267 C CA . PRO A 1 928 ? 21.562 57.438 18.453 1 93.44 928 PRO A CA 1
ATOM 7268 C C . PRO A 1 928 ? 20.453 56.375 18.453 1 93.44 928 PRO A C 1
ATOM 7270 O O . PRO A 1 928 ? 20.625 55.281 19.016 1 93.44 928 PRO A O 1
ATOM 7273 N N . ASN A 1 929 ? 19.312 56.688 17.844 1 93.19 929 ASN A N 1
ATOM 7274 C CA . ASN A 1 929 ? 18.188 55.781 17.828 1 93.19 929 ASN A CA 1
ATOM 7275 C C . ASN A 1 929 ? 18.016 55.125 16.453 1 93.19 929 ASN A C 1
ATOM 7277 O O . ASN A 1 929 ? 16.922 54.625 16.125 1 93.19 929 ASN A O 1
ATOM 7281 N N . ALA A 1 930 ? 19.078 55.188 15.688 1 95.94 930 ALA A N 1
ATOM 7282 C CA . ALA A 1 930 ? 19 54.594 14.352 1 95.94 930 ALA A CA 1
ATOM 7283 C C . ALA A 1 930 ? 18.75 53.094 14.438 1 95.94 930 ALA A C 1
ATOM 7285 O O . ALA A 1 930 ? 19.281 52.406 15.328 1 95.94 930 ALA A O 1
ATOM 7286 N N . ALA A 1 931 ? 17.906 52.562 13.523 1 94.44 931 ALA A N 1
ATOM 7287 C CA . ALA A 1 931 ? 17.609 51.125 13.469 1 94.44 931 ALA A CA 1
ATOM 7288 C C . ALA A 1 931 ? 18.828 50.312 13.062 1 94.44 931 ALA A C 1
ATOM 7290 O O . ALA A 1 931 ? 18.984 49.156 13.477 1 94.44 931 ALA A O 1
ATOM 7291 N N . PHE A 1 932 ? 19.656 50.875 12.195 1 96.75 932 PHE A N 1
ATOM 7292 C CA . PHE A 1 932 ? 20.891 50.25 11.773 1 96.75 932 PHE A CA 1
ATOM 7293 C C . PHE A 1 932 ? 22.109 51 12.289 1 96.75 932 PHE A C 1
ATOM 7295 O O . PHE A 1 932 ? 22.141 52.25 12.227 1 96.75 932 PHE A O 1
ATOM 7302 N N . PRO A 1 933 ? 23.062 50.219 12.836 1 97.19 933 PRO A N 1
ATOM 7303 C CA . PRO A 1 933 ? 24.312 50.875 13.203 1 97.19 933 PRO A CA 1
ATOM 7304 C C . PRO A 1 933 ? 25.094 51.375 11.992 1 97.19 933 PRO A C 1
ATOM 7306 O O . PRO A 1 933 ? 24.578 51.375 10.875 1 97.19 933 PRO A O 1
ATOM 7309 N N . ARG A 1 934 ? 26.281 51.906 12.375 1 96.69 934 ARG A N 1
ATOM 7310 C CA . ARG A 1 934 ? 27.141 52.312 11.273 1 96.69 934 ARG A CA 1
ATOM 7311 C C . ARG A 1 934 ? 27.297 51.188 10.258 1 96.69 934 ARG A C 1
ATOM 7313 O O . ARG A 1 934 ? 27.5 50.031 10.641 1 96.69 934 ARG A O 1
ATOM 7320 N N . LEU A 1 935 ? 27.109 51.531 8.969 1 96.62 935 LEU A N 1
ATOM 7321 C CA . LEU A 1 935 ? 27.234 50.5 7.941 1 96.62 935 LEU A CA 1
ATOM 7322 C C . LEU A 1 935 ? 28.688 50.031 7.812 1 96.62 935 LEU A C 1
ATOM 7324 O O . LEU A 1 935 ? 29.625 50.812 8.062 1 96.62 935 LEU A O 1
ATOM 7328 N N . SER A 1 936 ? 28.828 48.75 7.586 1 95 936 SER A N 1
ATOM 7329 C CA . SER A 1 936 ? 30.109 48.125 7.293 1 95 936 SER A CA 1
ATOM 7330 C C . SER A 1 936 ? 30.031 47.219 6.074 1 95 936 SER A C 1
ATOM 7332 O O . SER A 1 936 ? 28.984 46.625 5.828 1 95 936 SER A O 1
ATOM 7334 N N . TYR A 1 937 ? 31.016 47.25 5.309 1 95.31 937 TYR A N 1
ATOM 7335 C CA . TYR A 1 937 ? 31.062 46.375 4.156 1 95.31 937 TYR A CA 1
ATOM 7336 C C . TYR A 1 937 ? 31.75 45.062 4.516 1 95.31 937 TYR A C 1
ATOM 7338 O O . TYR A 1 937 ? 32.969 44.969 4.422 1 95.31 937 TYR A O 1
ATOM 7346 N N . GLY A 1 938 ? 30.922 44.094 4.828 1 92.75 938 GLY A N 1
ATOM 7347 C CA . GLY A 1 938 ? 31.359 42.844 5.406 1 92.75 938 GLY A CA 1
ATOM 7348 C C . GLY A 1 938 ? 30.812 42.594 6.797 1 92.75 938 GLY A C 1
ATOM 7349 O O . GLY A 1 938 ? 30.266 43.5 7.422 1 92.75 938 GLY A O 1
ATOM 7350 N N . LYS A 1 939 ? 31 41.406 7.23 1 91.94 939 LYS A N 1
ATOM 7351 C CA . LYS A 1 939 ? 30.469 41.062 8.547 1 91.94 939 LYS A CA 1
ATOM 7352 C C . LYS A 1 939 ? 31.156 41.844 9.648 1 91.94 939 LYS A C 1
ATOM 7354 O O . LYS A 1 939 ? 32.375 41.844 9.766 1 91.94 939 LYS A O 1
ATOM 7359 N N . ASN A 1 940 ? 30.391 42.594 10.281 1 93.56 940 ASN A N 1
ATOM 7360 C CA . ASN A 1 940 ? 30.859 43.281 11.484 1 93.56 940 ASN A CA 1
ATOM 7361 C C . ASN A 1 940 ? 30.672 42.406 12.727 1 93.56 940 ASN A C 1
ATOM 7363 O O . ASN A 1 940 ? 29.547 42.156 13.164 1 93.56 940 ASN A O 1
ATOM 7367 N N . GLU A 1 941 ? 31.703 41.969 13.305 1 93.56 941 GLU A N 1
ATOM 7368 C CA . GLU A 1 941 ? 31.672 41.031 14.422 1 93.56 941 GLU A CA 1
ATOM 7369 C C . GLU A 1 941 ? 30.906 41.625 15.609 1 93.56 941 GLU A C 1
ATOM 7371 O O . GLU A 1 941 ? 30.281 40.906 16.375 1 93.56 941 GLU A O 1
ATOM 7376 N N . ASN A 1 942 ? 31.047 42.875 15.734 1 95.94 942 ASN A N 1
ATOM 7377 C CA . ASN A 1 942 ? 30.422 43.531 16.875 1 95.94 942 ASN A CA 1
ATOM 7378 C C . ASN A 1 942 ? 28.922 43.781 16.641 1 95.94 942 ASN A C 1
ATOM 7380 O O . ASN A 1 942 ? 28.109 43.5 17.531 1 95.94 942 ASN A O 1
ATOM 7384 N N . ASN A 1 943 ? 28.578 44.25 15.484 1 95.81 943 ASN A N 1
ATOM 7385 C CA . ASN A 1 943 ? 27.219 44.719 15.227 1 95.81 943 ASN A CA 1
ATOM 7386 C C . ASN A 1 943 ? 26.281 43.562 14.852 1 95.81 943 ASN A C 1
ATOM 7388 O O . ASN A 1 943 ? 25.094 43.781 14.648 1 95.81 943 ASN A O 1
ATOM 7392 N N . THR A 1 944 ? 26.75 42.344 14.82 1 94.44 944 THR A N 1
ATOM 7393 C CA . THR A 1 944 ? 25.906 41.219 14.391 1 94.44 944 THR A CA 1
ATOM 7394 C C . THR A 1 944 ? 25.656 40.25 15.555 1 94.44 944 THR A C 1
ATOM 7396 O O . THR A 1 944 ? 25.281 39.094 15.336 1 94.44 944 THR A O 1
ATOM 7399 N N . LYS A 1 945 ? 25.938 40.656 16.703 1 94.88 945 LYS A N 1
ATOM 7400 C CA . LYS A 1 945 ? 25.672 39.844 17.875 1 94.88 945 LYS A CA 1
ATOM 7401 C C . LYS A 1 945 ? 24.203 39.938 18.297 1 94.88 945 LYS A C 1
ATOM 7403 O O . LYS A 1 945 ? 23.625 41.031 18.266 1 94.88 945 LYS A O 1
ATOM 7408 N N . LYS A 1 946 ? 23.656 38.781 18.625 1 95.19 946 LYS A N 1
ATOM 7409 C CA . LYS A 1 946 ? 22.297 38.781 19.172 1 95.19 946 LYS A CA 1
ATOM 7410 C C . LYS A 1 946 ? 22.219 39.625 20.438 1 95.19 946 LYS A C 1
ATOM 7412 O O . LYS A 1 946 ? 22.922 39.375 21.406 1 95.19 946 LYS A O 1
ATOM 7417 N N . SER A 1 947 ? 21.391 40.719 20.406 1 96.38 947 SER A N 1
ATOM 7418 C CA . SER A 1 947 ? 21.312 41.656 21.516 1 96.38 947 SER A CA 1
ATOM 7419 C C . SER A 1 947 ? 19.953 42.344 21.562 1 96.38 947 SER A C 1
ATOM 7421 O O . SER A 1 947 ? 19.109 42.125 20.672 1 96.38 947 SER A O 1
ATOM 7423 N N . THR A 1 948 ? 19.734 43.125 22.578 1 96.69 948 THR A N 1
ATOM 7424 C CA . THR A 1 948 ? 18.484 43.844 22.75 1 96.69 948 THR A CA 1
ATOM 7425 C C . THR A 1 948 ? 18.297 44.875 21.641 1 96.69 948 THR A C 1
ATOM 7427 O O . THR A 1 948 ? 17.188 45.344 21.391 1 96.69 948 THR A O 1
ATOM 7430 N N . PHE A 1 949 ? 19.438 45.188 20.922 1 96.5 949 PHE A N 1
ATOM 7431 C CA . PHE A 1 949 ? 19.359 46.125 19.797 1 96.5 949 PHE A CA 1
ATOM 7432 C C . PHE A 1 949 ? 18.531 45.531 18.656 1 96.5 949 PHE A C 1
ATOM 7434 O O . PHE A 1 949 ? 17.781 46.219 18 1 96.5 949 PHE A O 1
ATOM 7441 N N . TRP A 1 950 ? 18.672 44.281 18.453 1 95.5 950 TRP A N 1
ATOM 7442 C CA . TRP A 1 950 ? 18.047 43.594 17.328 1 95.5 950 TRP A CA 1
ATOM 7443 C C . TRP A 1 950 ? 16.75 42.875 17.766 1 95.5 950 TRP A C 1
ATOM 7445 O O . TRP A 1 950 ? 16.188 42.094 17.016 1 95.5 950 TRP A O 1
ATOM 7455 N N . LYS A 1 951 ? 16.359 43.062 19 1 94.38 951 LYS A N 1
ATOM 7456 C CA . LYS A 1 951 ? 15.172 42.406 19.578 1 94.38 951 LYS A CA 1
ATOM 7457 C C . LYS A 1 951 ? 13.906 43.156 19.156 1 94.38 951 LYS A C 1
ATOM 7459 O O . LYS A 1 951 ? 13.852 44.375 19.156 1 94.38 951 LYS A O 1
ATOM 7464 N N . ASP A 1 952 ? 12.914 42.438 18.688 1 92.75 952 ASP A N 1
ATOM 7465 C CA . ASP A 1 952 ? 11.617 43 18.328 1 92.75 952 ASP A CA 1
ATOM 7466 C C . ASP A 1 952 ? 10.484 42.031 18.672 1 92.75 952 ASP A C 1
ATOM 7468 O O . ASP A 1 952 ? 10.734 40.938 19.141 1 92.75 952 ASP A O 1
ATOM 7472 N N . ASN A 1 953 ? 9.258 42.531 18.594 1 94.19 953 ASN A N 1
ATOM 7473 C CA . ASN A 1 953 ? 8.078 41.75 18.969 1 94.19 953 ASN A CA 1
ATOM 7474 C C . ASN A 1 953 ? 7.207 41.438 17.75 1 94.19 953 ASN A C 1
ATOM 7476 O O . ASN A 1 953 ? 6.871 42.344 16.984 1 94.19 953 ASN A O 1
ATOM 7480 N N . ALA A 1 954 ? 6.859 40.219 17.578 1 94.31 954 ALA A N 1
ATOM 7481 C CA . ALA A 1 954 ? 6.082 39.781 16.422 1 94.31 954 ALA A CA 1
ATOM 7482 C C . ALA A 1 954 ? 4.609 39.594 16.781 1 94.31 954 ALA A C 1
ATOM 7484 O O . ALA A 1 954 ? 3.881 38.875 16.094 1 94.31 954 ALA A O 1
ATOM 7485 N N . ARG A 1 955 ? 4.133 40.188 17.844 1 95.12 955 ARG A N 1
ATOM 7486 C CA . ARG A 1 955 ? 2.715 40.125 18.172 1 95.12 955 ARG A CA 1
ATOM 7487 C C . ARG A 1 955 ? 1.866 40.719 17.047 1 95.12 955 ARG A C 1
ATOM 7489 O O . ARG A 1 955 ? 2.305 41.625 16.328 1 95.12 955 ARG A O 1
ATOM 7496 N N . TYR A 1 956 ? 0.654 40.188 16.859 1 96.5 956 TYR A N 1
ATOM 7497 C CA . TYR A 1 956 ? -0.169 40.688 15.766 1 96.5 956 TYR A CA 1
ATOM 7498 C C . TYR A 1 956 ? -1.65 40.469 16.047 1 96.5 956 TYR A C 1
ATOM 7500 O O . TYR A 1 956 ? -2.008 39.75 17 1 96.5 956 TYR A O 1
ATOM 7508 N N . LEU A 1 957 ? -2.469 41.156 15.367 1 97.25 957 LEU A N 1
ATOM 7509 C CA . LEU A 1 957 ? -3.893 40.906 15.164 1 97.25 957 LEU A CA 1
ATOM 7510 C C . LEU A 1 957 ? -4.207 40.75 13.68 1 97.25 957 LEU A C 1
ATOM 7512 O O . LEU A 1 957 ? -3.822 41.594 12.859 1 97.25 957 LEU A O 1
ATOM 7516 N N . ARG A 1 958 ? -4.766 39.688 13.406 1 96.62 958 ARG A N 1
ATOM 7517 C CA . ARG A 1 958 ? -5.02 39.344 12.008 1 96.62 958 ARG A CA 1
ATOM 7518 C C . ARG A 1 958 ? -6.508 39.125 11.758 1 96.62 958 ARG A C 1
ATOM 7520 O O . ARG A 1 958 ? -7.188 38.5 12.57 1 96.62 958 ARG A O 1
ATOM 7527 N N . LEU A 1 959 ? -7.035 39.75 10.633 1 97.06 959 LEU A N 1
ATOM 7528 C CA . LEU A 1 959 ? -8.312 39.281 10.117 1 97.06 959 LEU A CA 1
ATOM 7529 C C . LEU A 1 959 ? -8.164 37.906 9.445 1 97.06 959 LEU A C 1
ATOM 7531 O O . LEU A 1 959 ? -7.879 37.844 8.242 1 97.06 959 LEU A O 1
ATOM 7535 N N . GLN A 1 960 ? -8.414 37 10.227 1 94.44 960 GLN A N 1
ATOM 7536 C CA . GLN A 1 960 ? -8.125 35.625 9.812 1 94.44 960 GLN A CA 1
ATOM 7537 C C . GLN A 1 960 ? -9.102 35.156 8.734 1 94.44 960 GLN A C 1
ATOM 7539 O O . GLN A 1 960 ? -8.719 34.438 7.809 1 94.44 960 GLN A O 1
ATOM 7544 N N . GLU A 1 961 ? -10.328 35.469 8.93 1 93.81 961 GLU A N 1
ATOM 7545 C CA . GLU A 1 961 ? -11.328 34.969 7.984 1 93.81 961 GLU A CA 1
ATOM 7546 C C . GLU A 1 961 ? -12.547 35.906 7.949 1 93.81 961 GLU A C 1
ATOM 7548 O O . GLU A 1 961 ? -12.977 36.406 8.984 1 93.81 961 GLU A O 1
ATOM 7553 N N . ILE A 1 962 ? -13.086 36.156 6.82 1 95.25 962 ILE A N 1
ATOM 7554 C CA . ILE A 1 962 ? -14.398 36.75 6.598 1 95.25 962 ILE A CA 1
ATOM 7555 C C . ILE A 1 962 ? -15.141 35.969 5.512 1 95.25 962 ILE A C 1
ATOM 7557 O O . ILE A 1 962 ? -14.57 35.656 4.465 1 95.25 962 ILE A O 1
ATOM 7561 N N . SER A 1 963 ? -16.297 35.656 5.812 1 93.62 963 SER A N 1
ATOM 7562 C CA . SER A 1 963 ? -17.047 34.844 4.844 1 93.62 963 SER A CA 1
ATOM 7563 C C . SER A 1 963 ? -18.484 35.344 4.707 1 93.62 963 SER A C 1
ATOM 7565 O O . SER A 1 963 ? -19.109 35.75 5.691 1 93.62 963 SER A O 1
ATOM 7567 N N . LEU A 1 964 ? -18.984 35.344 3.506 1 95.62 964 LEU A N 1
ATOM 7568 C CA . LEU A 1 964 ? -20.375 35.625 3.162 1 95.62 964 LEU A CA 1
ATOM 7569 C C . LEU A 1 964 ? -21.016 34.438 2.471 1 95.62 964 LEU A C 1
ATOM 7571 O O . LEU A 1 964 ? -20.547 34 1.428 1 95.62 964 LEU A O 1
ATOM 7575 N N . THR A 1 965 ? -21.984 33.938 3.096 1 93.75 965 THR A N 1
ATOM 7576 C CA . THR A 1 965 ? -22.672 32.781 2.559 1 93.75 965 THR A CA 1
ATOM 7577 C C . THR A 1 965 ? -24.109 33.125 2.17 1 93.75 965 THR A C 1
ATOM 7579 O O . THR A 1 965 ? -24.812 33.812 2.906 1 93.75 965 THR A O 1
ATOM 7582 N N . TYR A 1 966 ? -24.547 32.75 1.031 1 95.31 966 TYR A N 1
ATOM 7583 C CA . TYR A 1 966 ? -25.922 32.844 0.56 1 95.31 966 TYR A CA 1
ATOM 7584 C C . TYR A 1 966 ? -26.516 31.469 0.345 1 95.31 966 TYR A C 1
ATOM 7586 O O . TYR A 1 966 ? -26.031 30.688 -0.482 1 95.31 966 TYR A O 1
ATOM 7594 N N . ASN A 1 967 ? -27.516 31.172 1.118 1 91.25 967 ASN A N 1
ATOM 7595 C CA . ASN A 1 967 ? -28.219 29.906 0.992 1 91.25 967 ASN A CA 1
ATOM 7596 C C . ASN A 1 967 ? -29.453 30.031 0.097 1 91.25 967 ASN A C 1
ATOM 7598 O O . ASN A 1 967 ? -30.422 30.703 0.455 1 91.25 967 ASN A O 1
ATOM 7602 N N . LEU A 1 968 ? -29.391 29.312 -1.035 1 90.5 968 LEU A N 1
ATOM 7603 C CA . LEU A 1 968 ? -30.5 29.359 -1.983 1 90.5 968 LEU A CA 1
ATOM 7604 C C . LEU A 1 968 ? -31.281 28.047 -1.961 1 90.5 968 LEU A C 1
ATOM 7606 O O . LEU A 1 968 ? -30.766 27 -2.371 1 90.5 968 LEU A O 1
ATOM 7610 N N . LYS A 1 969 ? -32.438 28.109 -1.438 1 84.44 969 LYS A N 1
ATOM 7611 C CA . LYS A 1 969 ? -33.312 26.938 -1.515 1 84.44 969 LYS A CA 1
ATOM 7612 C C . LYS A 1 969 ? -33.969 26.828 -2.887 1 84.44 969 LYS A C 1
ATOM 7614 O O . LYS A 1 969 ? -34.406 27.828 -3.438 1 84.44 969 LYS A O 1
ATOM 7619 N N . THR A 1 970 ? -33.781 25.719 -3.422 1 80.69 970 THR A N 1
ATOM 7620 C CA . THR A 1 970 ? -34.219 25.562 -4.801 1 80.69 970 THR A CA 1
ATOM 7621 C C . THR A 1 970 ? -35.75 25.344 -4.848 1 80.69 970 THR A C 1
ATOM 7623 O O . THR A 1 970 ? -36.312 24.828 -3.898 1 80.69 970 THR A O 1
ATOM 7626 N N . LYS A 1 971 ? -36.406 25.969 -5.891 1 75.69 971 LYS A N 1
ATOM 7627 C CA . LYS A 1 971 ? -37.844 25.781 -6.191 1 75.69 971 LYS A CA 1
ATOM 7628 C C . LYS A 1 971 ? -38.031 25.344 -7.641 1 75.69 971 LYS A C 1
ATOM 7630 O O . LYS A 1 971 ? -37.094 25.375 -8.445 1 75.69 971 LYS A O 1
ATOM 7635 N N . GLY A 1 972 ? -39.062 24.641 -7.91 1 66.69 972 GLY A N 1
ATOM 7636 C CA . GLY A 1 972 ? -39.469 24.328 -9.266 1 66.69 972 GLY A CA 1
ATOM 7637 C C . GLY A 1 972 ? -38.688 23.203 -9.891 1 66.69 972 GLY A C 1
ATOM 7638 O O . GLY A 1 972 ? -38.562 22.125 -9.297 1 66.69 972 GLY A O 1
ATOM 7639 N N . PHE A 1 973 ? -38.031 23.625 -11 1 63.09 973 PHE A N 1
ATOM 7640 C CA . PHE A 1 973 ? -37.375 22.641 -11.867 1 63.09 973 PHE A CA 1
ATOM 7641 C C . PHE A 1 973 ? -36.094 22.109 -11.219 1 63.09 973 PHE A C 1
ATOM 7643 O O . PHE A 1 973 ? -35.812 20.906 -11.312 1 63.09 973 PHE A O 1
ATOM 7650 N N . VAL A 1 974 ? -35.406 22.891 -10.523 1 72.94 974 VAL A N 1
ATOM 7651 C CA . VAL A 1 974 ? -34.125 22.5 -9.922 1 72.94 974 VAL A CA 1
ATOM 7652 C C . VAL A 1 974 ? -34.375 21.5 -8.805 1 72.94 974 VAL A C 1
ATOM 7654 O O . VAL A 1 974 ? -33.594 20.562 -8.609 1 72.94 974 VAL A O 1
ATOM 7657 N N . LYS A 1 975 ? -35.469 21.656 -8.156 1 71.06 975 LYS A N 1
ATOM 7658 C CA . LYS A 1 975 ? -35.844 20.719 -7.109 1 71.06 975 LYS A CA 1
ATOM 7659 C C . LYS A 1 975 ? -36.188 19.359 -7.699 1 71.06 975 LYS A C 1
ATOM 7661 O O . LYS A 1 975 ? -35.969 18.312 -7.074 1 71.06 975 LYS A O 1
ATOM 7666 N N . ARG A 1 976 ? -36.781 19.375 -9.016 1 60.47 976 ARG A N 1
ATOM 7667 C CA . ARG A 1 976 ? -37.156 18.125 -9.688 1 60.47 976 ARG A CA 1
ATOM 7668 C C . ARG A 1 976 ? -35.906 17.328 -10.078 1 60.47 976 ARG A C 1
ATOM 7670 O O . ARG A 1 976 ? -36 16.109 -10.25 1 60.47 976 ARG A O 1
ATOM 7677 N N . LEU A 1 977 ? -34.781 18.172 -10.117 1 69.06 977 LEU A N 1
ATOM 7678 C CA . LEU A 1 977 ? -33.5 17.5 -10.438 1 69.06 977 LEU A CA 1
ATOM 7679 C C . LEU A 1 977 ? -32.875 16.906 -9.18 1 69.06 977 LEU A C 1
ATOM 7681 O O . LEU A 1 977 ? -31.844 16.25 -9.258 1 69.06 977 LEU A O 1
ATOM 7685 N N . GLY A 1 978 ? -33.562 17.109 -8.07 1 73.88 978 GLY A N 1
ATOM 7686 C CA . GLY A 1 978 ? -33.125 16.531 -6.824 1 73.88 978 GLY A CA 1
ATOM 7687 C C . GLY A 1 978 ? -32.219 17.453 -6.016 1 73.88 978 GLY A C 1
ATOM 7688 O O . GLY A 1 978 ? -31.719 17.078 -4.961 1 73.88 978 GLY A O 1
ATOM 7689 N N . ILE A 1 979 ? -32.031 18.656 -6.527 1 83 979 ILE A N 1
ATOM 7690 C CA . ILE A 1 979 ? -31.203 19.625 -5.816 1 83 979 ILE A CA 1
ATOM 7691 C C . ILE A 1 979 ? -32.031 20.359 -4.773 1 83 979 ILE A C 1
ATOM 7693 O O . ILE A 1 979 ? -33 21.031 -5.113 1 83 979 ILE A O 1
ATOM 7697 N N . GLN A 1 980 ? -31.641 20.219 -3.617 1 79.44 980 GLN A N 1
ATOM 7698 C CA . GLN A 1 980 ? -32.406 20.812 -2.521 1 79.44 980 GLN A CA 1
ATOM 7699 C C . GLN A 1 980 ? -31.984 22.266 -2.299 1 79.44 980 GLN A C 1
ATOM 7701 O O . GLN A 1 980 ? -32.844 23.125 -2.02 1 79.44 980 GLN A O 1
ATOM 7706 N N . SER A 1 981 ? -30.703 22.422 -2.342 1 88.31 981 SER A N 1
ATOM 7707 C CA . SER A 1 981 ? -30.234 23.766 -2.066 1 88.31 981 SER A CA 1
ATOM 7708 C C . SER A 1 981 ? -28.844 24.016 -2.645 1 88.31 981 SER A C 1
ATOM 7710 O O . SER A 1 981 ? -28.109 23.062 -2.943 1 88.31 981 SER A O 1
ATOM 7712 N N . PHE A 1 982 ? -28.562 25.219 -2.857 1 91.12 982 PHE A N 1
ATOM 7713 C CA . PHE A 1 982 ? -27.25 25.719 -3.201 1 91.12 982 PHE A CA 1
ATOM 7714 C C . PHE A 1 982 ? -26.719 26.656 -2.119 1 91.12 982 PHE A C 1
ATOM 7716 O O . PHE A 1 982 ? -27.469 27.469 -1.578 1 91.12 982 PHE A O 1
ATOM 7723 N N . ASP A 1 983 ? -25.531 26.469 -1.728 1 91.5 983 ASP A N 1
ATOM 7724 C CA . ASP A 1 983 ? -24.859 27.453 -0.874 1 91.5 983 ASP A CA 1
ATOM 7725 C C . ASP A 1 983 ? -23.672 28.094 -1.6 1 91.5 983 ASP A C 1
ATOM 7727 O O . ASP A 1 983 ? -22.734 27.406 -2.002 1 91.5 983 ASP A O 1
ATOM 7731 N N . PHE A 1 984 ? -23.781 29.359 -1.798 1 94.31 984 PHE A N 1
ATOM 7732 C CA . PHE A 1 984 ? -22.672 30.125 -2.352 1 94.31 984 PHE A CA 1
ATOM 7733 C C . PHE A 1 984 ? -21.891 30.844 -1.245 1 94.31 984 PHE A C 1
ATOM 7735 O O . PHE A 1 984 ? -22.5 31.484 -0.385 1 94.31 984 PHE A O 1
ATOM 7742 N N . GLN A 1 985 ? -20.641 30.688 -1.281 1 93.94 985 GLN A N 1
ATOM 7743 C CA . GLN A 1 985 ? -19.828 31.281 -0.223 1 93.94 985 GLN A CA 1
ATOM 7744 C C . GLN A 1 985 ? -18.641 32.031 -0.801 1 93.94 985 GLN A C 1
ATOM 7746 O O . GLN A 1 985 ? -17.922 31.516 -1.659 1 93.94 985 GLN A O 1
ATOM 7751 N N . LEU A 1 986 ? -18.453 33.25 -0.406 1 95.69 986 LEU A N 1
ATOM 7752 C CA . LEU A 1 986 ? -17.234 34.031 -0.619 1 95.69 986 LEU A CA 1
ATOM 7753 C C . LEU A 1 986 ? -16.422 34.125 0.665 1 95.69 986 LEU A C 1
ATOM 7755 O O . LEU A 1 986 ? -16.922 34.562 1.696 1 95.69 986 LEU A O 1
ATOM 7759 N N . VAL A 1 987 ? -15.195 33.656 0.587 1 94.81 987 VAL A N 1
ATOM 7760 C CA . VAL A 1 987 ? -14.391 33.625 1.804 1 94.81 987 VAL A CA 1
ATOM 7761 C C . VAL A 1 987 ? -13.078 34.375 1.576 1 94.81 987 VAL A C 1
ATOM 7763 O O . VAL A 1 987 ? -12.391 34.156 0.582 1 94.81 987 VAL A O 1
ATOM 7766 N N . GLY A 1 988 ? -12.734 35.312 2.422 1 94.88 988 GLY A N 1
ATOM 7767 C CA . GLY A 1 988 ? -11.422 35.938 2.518 1 94.88 988 GLY A CA 1
ATOM 7768 C C . GLY A 1 988 ? -10.617 35.469 3.707 1 94.88 988 GLY A C 1
ATOM 7769 O O . GLY A 1 988 ? -11.148 35.312 4.809 1 94.88 988 GLY A O 1
ATOM 7770 N N . TYR A 1 989 ? -9.391 35.094 3.477 1 93.5 989 TYR A N 1
ATOM 7771 C CA . TYR A 1 989 ? -8.523 34.531 4.516 1 93.5 989 TYR A CA 1
ATOM 7772 C C . TYR A 1 989 ? -7.215 35.312 4.59 1 93.5 989 TYR A C 1
ATOM 7774 O O . TYR A 1 989 ? -6.527 35.469 3.578 1 93.5 989 TYR A O 1
ATOM 7782 N N . ASN A 1 990 ? -6.828 35.719 5.785 1 93.81 990 ASN A N 1
ATOM 7783 C CA . ASN A 1 990 ? -5.59 36.438 6.016 1 93.81 990 ASN A CA 1
ATOM 7784 C C . ASN A 1 990 ? -5.527 37.719 5.168 1 93.81 990 ASN A C 1
ATOM 7786 O O . ASN A 1 990 ? -4.551 37.938 4.449 1 93.81 990 ASN A O 1
ATOM 7790 N N . LEU A 1 991 ? -6.531 38.562 5.254 1 95.06 991 LEU A N 1
ATOM 7791 C CA . LEU A 1 991 ? -6.664 39.719 4.379 1 95.06 991 LEU A CA 1
ATOM 7792 C C . LEU A 1 991 ? -5.883 40.906 4.93 1 95.06 991 LEU A C 1
ATOM 7794 O O . LEU A 1 991 ? -5.395 41.75 4.164 1 95.06 991 LEU A O 1
ATOM 7798 N N . ALA A 1 992 ? -5.898 40.969 6.273 1 95.56 992 ALA A N 1
ATOM 7799 C CA . ALA A 1 992 ? -5.211 42.094 6.906 1 95.56 992 ALA A CA 1
ATOM 7800 C C . ALA A 1 992 ? -4.547 41.656 8.211 1 95.56 992 ALA A C 1
ATOM 7802 O O . ALA A 1 992 ? -5.098 40.844 8.961 1 95.56 992 ALA A O 1
ATOM 7803 N N . VAL A 1 993 ? -3.443 42.219 8.438 1 96.38 993 VAL A N 1
ATOM 7804 C CA . VAL A 1 993 ? -2.699 41.938 9.664 1 96.38 993 VAL A CA 1
ATOM 7805 C C . VAL A 1 993 ? -2.174 43.219 10.266 1 96.38 993 VAL A C 1
ATOM 7807 O O . VAL A 1 993 ? -1.56 44.031 9.562 1 96.38 993 VAL A O 1
ATOM 7810 N N . TRP A 1 994 ? -2.512 43.5 11.492 1 96.69 994 TRP A N 1
ATOM 7811 C CA . TRP A 1 994 ? -1.953 44.625 12.258 1 96.69 994 TRP A CA 1
ATOM 7812 C C . TRP A 1 994 ? -0.836 44.125 13.18 1 96.69 994 TRP A C 1
ATOM 7814 O O . TRP A 1 994 ? -1.077 43.344 14.094 1 96.69 994 TRP A O 1
ATOM 7824 N N . SER A 1 995 ? 0.367 44.5 12.906 1 96 995 SER A N 1
ATOM 7825 C CA . SER A 1 995 ? 1.548 44.062 13.648 1 96 995 SER A CA 1
ATOM 7826 C C . SER A 1 995 ? 2.65 45.125 13.586 1 96 995 SER A C 1
ATOM 7828 O O . SER A 1 995 ? 2.607 46.031 12.758 1 96 995 SER A O 1
ATOM 7830 N N . GLY A 1 996 ? 3.588 45 14.516 1 93.06 996 GLY A N 1
ATOM 7831 C CA . GLY A 1 996 ? 4.785 45.812 14.469 1 93.06 996 GLY A CA 1
ATOM 7832 C C . GLY A 1 996 ? 5.762 45.406 13.391 1 93.06 996 GLY A C 1
ATOM 7833 O O . GLY A 1 996 ? 6.633 46.156 12.992 1 93.06 996 GLY A O 1
ATOM 7834 N N . VAL A 1 997 ? 5.625 44.219 12.93 1 93.31 997 VAL A N 1
ATOM 7835 C CA . VAL A 1 997 ? 6.453 43.719 11.836 1 93.31 997 VAL A CA 1
ATOM 7836 C C . VAL A 1 997 ? 5.883 44.188 10.5 1 93.31 997 VAL A C 1
ATOM 7838 O O . VAL A 1 997 ? 4.805 43.75 10.094 1 93.31 997 VAL A O 1
ATOM 7841 N N . LYS A 1 998 ? 6.59 44.906 9.773 1 84.88 998 LYS A N 1
ATOM 7842 C CA . LYS A 1 998 ? 6.023 45.531 8.586 1 84.88 998 LYS A CA 1
ATOM 7843 C C . LYS A 1 998 ? 6.535 44.875 7.312 1 84.88 998 LYS A C 1
ATOM 7845 O O . LYS A 1 998 ? 5.922 45 6.254 1 84.88 998 LYS A O 1
ATOM 7850 N N . THR A 1 999 ? 7.559 44.219 7.336 1 84.69 999 THR A N 1
ATOM 7851 C CA . THR A 1 999 ? 8.219 43.75 6.121 1 84.69 999 THR A CA 1
ATOM 7852 C C . THR A 1 999 ? 7.711 42.344 5.73 1 84.69 999 THR A C 1
ATOM 7854 O O . THR A 1 999 ? 7.57 42.062 4.547 1 84.69 999 THR A O 1
ATOM 7857 N N . VAL A 1 1000 ? 7.527 41.5 6.66 1 92.44 1000 VAL A N 1
ATOM 7858 C CA . VAL A 1 1000 ? 7.094 40.125 6.418 1 92.44 1000 VAL A CA 1
ATOM 7859 C C . VAL A 1 1000 ? 5.922 39.781 7.332 1 92.44 1000 VAL A C 1
ATOM 7861 O O . VAL A 1 1000 ? 5.492 40.625 8.133 1 92.44 1000 VAL A O 1
ATOM 7864 N N . ASP A 1 1001 ? 5.371 38.656 7.121 1 95.12 1001 ASP A N 1
ATOM 7865 C CA . ASP A 1 1001 ? 4.324 38.219 8.031 1 95.12 1001 ASP A CA 1
ATOM 7866 C C . ASP A 1 1001 ? 4.883 37.969 9.438 1 95.12 1001 ASP A C 1
ATOM 7868 O O . ASP A 1 1001 ? 5.969 37.406 9.594 1 95.12 1001 ASP A O 1
ATOM 7872 N N . PRO A 1 1002 ? 4.199 38.406 10.422 1 94.88 1002 PRO A N 1
ATOM 7873 C CA . PRO A 1 1002 ? 4.734 38.281 11.781 1 94.88 1002 PRO A CA 1
ATOM 7874 C C . PRO A 1 1002 ? 4.988 36.844 12.203 1 94.88 1002 PRO A C 1
ATOM 7876 O O . PRO A 1 1002 ? 5.883 36.594 13.016 1 94.88 1002 PRO A O 1
ATOM 7879 N N . GLU A 1 1003 ? 4.281 35.875 11.727 1 93.88 1003 GLU A N 1
ATOM 7880 C CA . GLU A 1 1003 ? 4.508 34.469 12.078 1 93.88 1003 GLU A CA 1
ATOM 7881 C C . GLU A 1 1003 ? 5.809 33.969 11.469 1 93.88 1003 GLU A C 1
ATOM 7883 O O . GLU A 1 1003 ? 6.312 32.906 11.867 1 93.88 1003 GLU A O 1
ATOM 7888 N N . GLN A 1 1004 ? 6.266 34.719 10.508 1 93.69 1004 GLN A N 1
ATOM 7889 C CA . GLN A 1 1004 ? 7.512 34.375 9.844 1 93.69 1004 GLN A CA 1
ATOM 7890 C C . GLN A 1 1004 ? 8.602 35.406 10.102 1 93.69 1004 GLN A C 1
ATOM 7892 O O . GLN A 1 1004 ? 9.57 35.5 9.352 1 93.69 1004 GLN A O 1
ATOM 7897 N N . ALA A 1 1005 ? 8.461 36.156 11.039 1 92.56 1005 ALA A N 1
ATOM 7898 C CA . ALA A 1 1005 ? 9.352 37.281 11.297 1 92.56 1005 ALA A CA 1
ATOM 7899 C C . ALA A 1 1005 ? 10.797 36.812 11.469 1 92.56 1005 ALA A C 1
ATOM 7901 O O . ALA A 1 1005 ? 11.727 37.469 10.969 1 92.56 1005 ALA A O 1
ATOM 7902 N N . GLN A 1 1006 ? 10.977 35.719 12.094 1 90.19 1006 GLN A N 1
ATOM 7903 C CA . GLN A 1 1006 ? 12.32 35.25 12.391 1 90.19 1006 GLN A CA 1
ATOM 7904 C C . GLN A 1 1006 ? 13.062 34.844 11.117 1 90.19 1006 GLN A C 1
ATOM 7906 O O . GLN A 1 1006 ? 14.297 34.875 11.086 1 90.19 1006 GLN A O 1
ATOM 7911 N N . LYS A 1 1007 ? 12.367 34.594 10.094 1 90.81 1007 LYS A N 1
ATOM 7912 C CA . LYS A 1 1007 ? 12.977 34.125 8.852 1 90.81 1007 LYS A CA 1
ATOM 7913 C C . LYS A 1 1007 ? 13.383 35.312 7.973 1 90.81 1007 LYS A C 1
ATOM 7915 O O . LYS A 1 1007 ? 14.062 35.125 6.957 1 90.81 1007 LYS A O 1
ATOM 7920 N N . MET A 1 1008 ? 13.039 36.438 8.312 1 89.12 1008 MET A N 1
ATOM 7921 C CA . MET A 1 1008 ? 13.461 37.688 7.68 1 89.12 1008 MET A CA 1
ATOM 7922 C C . MET A 1 1008 ? 13.258 37.625 6.168 1 89.12 1008 MET A C 1
ATOM 7924 O O . MET A 1 1008 ? 14.148 38.031 5.406 1 89.12 1008 MET A O 1
ATOM 7928 N N . GLY A 1 1009 ? 12.188 36.969 5.762 1 88.56 1009 GLY A N 1
ATOM 7929 C CA . GLY A 1 1009 ? 11.82 36.938 4.355 1 88.56 1009 GLY A CA 1
ATOM 7930 C C . GLY A 1 1009 ? 12.438 35.812 3.586 1 88.56 1009 GLY A C 1
ATOM 7931 O O . GLY A 1 1009 ? 12.289 35.719 2.365 1 88.56 1009 GLY A O 1
ATOM 7932 N N . ARG A 1 1010 ? 13.039 34.812 4.129 1 91.06 1010 ARG A N 1
ATOM 7933 C CA . ARG A 1 1010 ? 13.703 33.719 3.461 1 91.06 1010 ARG A CA 1
ATOM 7934 C C . ARG A 1 1010 ? 12.812 32.469 3.418 1 91.06 1010 ARG A C 1
ATOM 7936 O O . ARG A 1 1010 ? 13.297 31.344 3.545 1 91.06 1010 ARG A O 1
ATOM 7943 N N . VAL A 1 1011 ? 11.625 32.688 3.375 1 93 1011 VAL A N 1
ATOM 7944 C CA . VAL A 1 1011 ? 10.664 31.594 3.299 1 93 1011 VAL A CA 1
ATOM 7945 C C . VAL A 1 1011 ? 9.461 32.031 2.453 1 93 1011 VAL A C 1
ATOM 7947 O O . VAL A 1 1011 ? 9.188 33.219 2.324 1 93 1011 VAL A O 1
ATOM 7950 N N . TYR A 1 1012 ? 8.867 31.094 1.812 1 95.06 1012 TYR A N 1
ATOM 7951 C CA . TYR A 1 1012 ? 7.66 31.375 1.045 1 95.06 1012 TYR A CA 1
ATOM 7952 C C . TYR A 1 1012 ? 6.613 32.062 1.91 1 95.06 1012 TYR A C 1
ATOM 7954 O O . TYR A 1 1012 ? 6.207 31.547 2.947 1 95.06 1012 TYR A O 1
ATOM 7962 N N . PRO A 1 1013 ? 6.164 33.25 1.604 1 95.06 1013 PRO A N 1
ATOM 7963 C CA . PRO A 1 1013 ? 5.258 34 2.459 1 95.06 1013 PRO A CA 1
ATOM 7964 C C . PRO A 1 1013 ? 3.879 33.375 2.59 1 95.06 1013 PRO A C 1
ATOM 7966 O O . PRO A 1 1013 ? 3.439 32.656 1.687 1 95.06 1013 PRO A O 1
ATOM 7969 N N . ILE A 1 1014 ? 3.242 33.625 3.684 1 95.56 1014 ILE A N 1
ATOM 7970 C CA . ILE A 1 1014 ? 1.851 33.25 3.867 1 95.56 1014 ILE A CA 1
ATOM 7971 C C . ILE A 1 1014 ? 0.94 34.156 3.045 1 95.56 1014 ILE A C 1
ATOM 7973 O O . ILE A 1 1014 ? 0.874 35.344 3.287 1 95.56 1014 ILE A O 1
ATOM 7977 N N . PRO A 1 1015 ? 0.242 33.625 2.139 1 95.62 1015 PRO A N 1
ATOM 7978 C CA . PRO A 1 1015 ? -0.53 34.469 1.228 1 95.62 1015 PRO A CA 1
ATOM 7979 C C . PRO A 1 1015 ? -1.893 34.875 1.796 1 95.62 1015 PRO A C 1
ATOM 7981 O O . PRO A 1 1015 ? -2.387 34.219 2.723 1 95.62 1015 PRO A O 1
ATOM 7984 N N . ALA A 1 1016 ? -2.396 36 1.311 1 96 1016 ALA A N 1
ATOM 7985 C CA . ALA A 1 1016 ? -3.83 36.25 1.415 1 96 1016 ALA A CA 1
ATOM 7986 C C . ALA A 1 1016 ? -4.613 35.406 0.415 1 96 1016 ALA A C 1
ATOM 7988 O O . ALA A 1 1016 ? -4.172 35.219 -0.72 1 96 1016 ALA A O 1
ATOM 7989 N N . ARG A 1 1017 ? -5.699 34.938 0.788 1 95.75 1017 ARG A N 1
ATOM 7990 C CA . ARG A 1 1017 ? -6.445 34.031 -0.078 1 95.75 1017 ARG A CA 1
ATOM 7991 C C . ARG A 1 1017 ? -7.879 34.531 -0.272 1 95.75 1017 ARG A C 1
ATOM 7993 O O . ARG A 1 1017 ? -8.508 35 0.669 1 95.75 1017 ARG A O 1
ATOM 8000 N N . TYR A 1 1018 ? -8.375 34.406 -1.469 1 96.06 1018 TYR A N 1
ATOM 8001 C CA . TYR A 1 1018 ? -9.742 34.719 -1.874 1 96.06 1018 TYR A CA 1
ATOM 8002 C C . TYR A 1 1018 ? -10.391 33.5 -2.512 1 96.06 1018 TYR A C 1
ATOM 8004 O O . TYR A 1 1018 ? -9.938 33 -3.553 1 96.06 1018 TYR A O 1
ATOM 8012 N N . ALA A 1 1019 ? -11.406 33.094 -1.84 1 95.75 1019 ALA A N 1
ATOM 8013 C CA . ALA A 1 1019 ? -11.984 31.828 -2.307 1 95.75 1019 ALA A CA 1
ATOM 8014 C C . ALA A 1 1019 ? -13.461 32 -2.656 1 95.75 1019 ALA A C 1
ATOM 8016 O O . ALA A 1 1019 ? -14.18 32.75 -1.99 1 95.75 1019 ALA A O 1
ATOM 8017 N N . PHE A 1 1020 ? -13.883 31.344 -3.678 1 95.88 1020 PHE A N 1
ATOM 8018 C CA . PHE A 1 1020 ? -15.281 31.141 -4.039 1 95.88 1020 PHE A CA 1
ATOM 8019 C C . PHE A 1 1020 ? -15.648 29.672 -3.955 1 95.88 1020 PHE A C 1
ATOM 8021 O O . PHE A 1 1020 ? -15.008 28.828 -4.586 1 95.88 1020 PHE A O 1
ATOM 8028 N N . GLN A 1 1021 ? -16.578 29.438 -3.143 1 94.19 1021 GLN A N 1
ATOM 8029 C CA . GLN A 1 1021 ? -16.984 28.047 -2.924 1 94.19 1021 GLN A CA 1
ATOM 8030 C C . GLN A 1 1021 ? -18.484 27.875 -3.164 1 94.19 1021 GLN A C 1
ATOM 8032 O O . GLN A 1 1021 ? -19.281 28.734 -2.805 1 94.19 1021 GLN A O 1
ATOM 8037 N N . THR A 1 1022 ? -18.844 26.766 -3.758 1 93.75 1022 THR A N 1
ATOM 8038 C CA . THR A 1 1022 ? -20.234 26.406 -4 1 93.75 1022 THR A CA 1
ATOM 8039 C C . THR A 1 1022 ? -20.531 25 -3.486 1 93.75 1022 THR A C 1
ATOM 8041 O O . THR A 1 1022 ? -19.797 24.047 -3.799 1 93.75 1022 THR A O 1
ATOM 8044 N N . TYR A 1 1023 ? -21.531 24.891 -2.645 1 92.62 1023 TYR A N 1
ATOM 8045 C CA . TYR A 1 1023 ? -22.062 23.609 -2.221 1 92.62 1023 TYR A CA 1
ATOM 8046 C C . TYR A 1 1023 ? -23.375 23.281 -2.93 1 92.62 1023 TYR A C 1
ATOM 8048 O O . TYR A 1 1023 ? -24.219 24.156 -3.092 1 92.62 1023 TYR A O 1
ATOM 8056 N N . ILE A 1 1024 ? -23.453 22.125 -3.344 1 92.12 1024 ILE A N 1
ATOM 8057 C CA . ILE A 1 1024 ? -24.688 21.609 -3.904 1 92.12 1024 ILE A CA 1
ATOM 8058 C C . ILE A 1 1024 ? -25.188 20.438 -3.062 1 92.12 1024 ILE A C 1
ATOM 8060 O O . ILE A 1 1024 ? -24.453 19.469 -2.836 1 92.12 1024 ILE A O 1
ATOM 8064 N N . HIS A 1 1025 ? -26.375 20.625 -2.564 1 89 1025 HIS A N 1
ATOM 8065 C CA . HIS A 1 1025 ? -26.969 19.562 -1.757 1 89 1025 HIS A CA 1
ATOM 8066 C C . HIS A 1 1025 ? -28.125 18.875 -2.496 1 89 1025 HIS A C 1
ATOM 8068 O O . HIS A 1 1025 ? -29.031 19.547 -2.98 1 89 1025 HIS A O 1
ATOM 8074 N N . PHE A 1 1026 ? -28.062 17.703 -2.508 1 85 1026 PHE A N 1
ATOM 8075 C CA . PHE A 1 1026 ? -29.125 16.922 -3.154 1 85 1026 PHE A CA 1
ATOM 8076 C C . PHE A 1 1026 ? -29.938 16.156 -2.121 1 85 1026 PHE A C 1
ATOM 8078 O O . PHE A 1 1026 ? -29.438 15.797 -1.058 1 85 1026 PHE A O 1
ATOM 8085 N N . MET B 1 1 ? -1.429 -23.812 21.141 1 29.95 1 MET B N 1
ATOM 8086 C CA . MET B 1 1 ? -2.617 -24.219 21.891 1 29.95 1 MET B CA 1
ATOM 8087 C C . MET B 1 1 ? -3.326 -23.016 22.484 1 29.95 1 MET B C 1
ATOM 8089 O O . MET B 1 1 ? -4.555 -23 22.578 1 29.95 1 MET B O 1
ATOM 8093 N N . ARG B 1 2 ? -2.416 -22.047 22.828 1 38.03 2 ARG B N 1
ATOM 8094 C CA . ARG B 1 2 ? -2.973 -20.875 23.484 1 38.03 2 ARG B CA 1
ATOM 8095 C C . ARG B 1 2 ? -3.734 -20 22.5 1 38.03 2 ARG B C 1
ATOM 8097 O O . ARG B 1 2 ? -4.719 -19.344 22.875 1 38.03 2 ARG B O 1
ATOM 8104 N N . LYS B 1 3 ? -3.23 -20.094 21.281 1 41.31 3 LYS B N 1
ATOM 8105 C CA . LYS B 1 3 ? -3.818 -19.234 20.25 1 41.31 3 LYS B CA 1
ATOM 8106 C C . LYS B 1 3 ? -5.164 -19.781 19.781 1 41.31 3 LYS B C 1
ATOM 8108 O O . LYS B 1 3 ? -6.008 -19.031 19.281 1 41.31 3 LYS B O 1
ATOM 8113 N N . LEU B 1 4 ? -5.238 -21.094 19.953 1 36.25 4 LEU B N 1
ATOM 8114 C CA . LEU B 1 4 ? -6.473 -21.75 19.531 1 36.25 4 LEU B CA 1
ATOM 8115 C C . LEU B 1 4 ? -7.625 -21.375 20.469 1 36.25 4 LEU B C 1
ATOM 8117 O O . LEU B 1 4 ? -8.758 -21.203 20.016 1 36.25 4 LEU B O 1
ATOM 8121 N N . TYR B 1 5 ? -7.305 -21.156 21.734 1 39.59 5 TYR B N 1
ATOM 8122 C CA . TYR B 1 5 ? -8.367 -20.891 22.703 1 39.59 5 TYR B CA 1
ATOM 8123 C C . TYR B 1 5 ? -8.977 -19.5 22.469 1 39.59 5 TYR B C 1
ATOM 8125 O O . TYR B 1 5 ? -10.188 -19.328 22.609 1 39.59 5 TYR B O 1
ATOM 8133 N N . ILE B 1 6 ? -8.18 -18.641 21.969 1 41.09 6 ILE B N 1
ATOM 8134 C CA . ILE B 1 6 ? -8.711 -17.281 21.781 1 41.09 6 ILE B CA 1
ATOM 8135 C C . ILE B 1 6 ? -9.68 -17.281 20.609 1 41.09 6 ILE B C 1
ATOM 8137 O O . ILE B 1 6 ? -10.75 -16.672 20.672 1 41.09 6 ILE B O 1
ATOM 8141 N N . ILE B 1 7 ? -9.461 -18.094 19.625 1 41.69 7 ILE B N 1
ATOM 8142 C CA . ILE B 1 7 ? -10.375 -18.172 18.484 1 41.69 7 ILE B CA 1
ATOM 8143 C C . ILE B 1 7 ? -11.656 -18.891 18.906 1 41.69 7 ILE B C 1
ATOM 8145 O O . ILE B 1 7 ? -12.758 -18.453 18.531 1 41.69 7 ILE B O 1
ATOM 8149 N N . GLN B 1 8 ? -11.578 -19.906 19.719 1 41.62 8 GLN B N 1
ATOM 8150 C CA . GLN B 1 8 ? -12.75 -20.625 20.203 1 41.62 8 GLN B CA 1
ATOM 8151 C C . GLN B 1 8 ? -13.625 -19.719 21.078 1 41.62 8 GLN B C 1
ATOM 8153 O O . GLN B 1 8 ? -14.852 -19.75 20.984 1 41.62 8 GLN B O 1
ATOM 8158 N N . ILE B 1 9 ? -13.008 -18.922 21.875 1 39 9 ILE B N 1
ATOM 8159 C CA . ILE B 1 9 ? -13.781 -18.016 22.719 1 39 9 ILE B CA 1
ATOM 8160 C C . ILE B 1 9 ? -14.461 -16.953 21.859 1 39 9 ILE B C 1
ATOM 8162 O O . ILE B 1 9 ? -15.633 -16.625 22.078 1 39 9 ILE B O 1
ATOM 8166 N N . LEU B 1 10 ? -13.789 -16.578 20.844 1 38.38 10 LEU B N 1
ATOM 8167 C CA . LEU B 1 10 ? -14.43 -15.594 19.969 1 38.38 10 LEU B CA 1
ATOM 8168 C C . LEU B 1 10 ? -15.648 -16.188 19.281 1 38.38 10 LEU B C 1
ATOM 8170 O O . LEU B 1 10 ? -16.672 -15.531 19.141 1 38.38 10 LEU B O 1
ATOM 8174 N N . LEU B 1 11 ? -15.531 -17.422 18.875 1 38.12 11 LEU B N 1
ATOM 8175 C CA . LEU B 1 11 ? -16.656 -18.125 18.266 1 38.12 11 LEU B CA 1
ATOM 8176 C C . LEU B 1 11 ? -17.781 -18.344 19.266 1 38.12 11 LEU B C 1
ATOM 8178 O O . LEU B 1 11 ? -18.969 -18.219 18.922 1 38.12 11 LEU B O 1
ATOM 8182 N N . LEU B 1 12 ? -17.453 -18.672 20.484 1 36 12 LEU B N 1
ATOM 8183 C CA . LEU B 1 12 ? -18.484 -18.922 21.484 1 36 12 LEU B CA 1
ATOM 8184 C C . LEU B 1 12 ? -19.25 -17.641 21.797 1 36 12 LEU B C 1
ATOM 8186 O O . LEU B 1 12 ? -20.438 -17.688 22.109 1 36 12 LEU B O 1
ATOM 8190 N N . CYS B 1 13 ? -18.531 -16.609 21.875 1 34.69 13 CYS B N 1
ATOM 8191 C CA . CYS B 1 13 ? -19.219 -15.383 22.266 1 34.69 13 CYS B CA 1
ATOM 8192 C C . CYS B 1 13 ? -20.281 -14.992 21.234 1 34.69 13 CYS B C 1
ATOM 8194 O O . CYS B 1 13 ? -21.188 -14.234 21.547 1 34.69 13 CYS B O 1
ATOM 8196 N N . CYS B 1 14 ? -20.094 -15.328 20.078 1 35.06 14 CYS B N 1
ATOM 8197 C CA . CYS B 1 14 ? -21.125 -14.984 19.094 1 35.06 14 CYS B CA 1
ATOM 8198 C C . CYS B 1 14 ? -22.406 -15.758 19.359 1 35.06 14 CYS B C 1
ATOM 8200 O O . CYS B 1 14 ? -23.422 -15.523 18.703 1 35.06 14 CYS B O 1
ATOM 8202 N N . LEU B 1 15 ? -22.438 -16.797 20.172 1 34.72 15 LEU B N 1
ATOM 8203 C CA . LEU B 1 15 ? -23.594 -17.688 20.234 1 34.72 15 LEU B CA 1
ATOM 8204 C C . LEU B 1 15 ? -24.719 -17.062 21.047 1 34.72 15 LEU B C 1
ATOM 8206 O O . LEU B 1 15 ? -25.812 -17.625 21.125 1 34.72 15 LEU B O 1
ATOM 8210 N N . GLY B 1 16 ? -24.453 -16.172 22.016 1 32.62 16 GLY B N 1
ATOM 8211 C CA . GLY B 1 16 ? -25.562 -15.898 22.906 1 32.62 16 GLY B CA 1
ATOM 8212 C C . GLY B 1 16 ? -26.656 -15.062 22.25 1 32.62 16 GLY B C 1
ATOM 8213 O O . GLY B 1 16 ? -27.531 -14.523 22.938 1 32.62 16 GLY B O 1
ATOM 8214 N N . VAL B 1 17 ? -26.641 -14.781 21.078 1 34.28 17 VAL B N 1
ATOM 8215 C CA . VAL B 1 17 ? -27.344 -13.586 20.609 1 34.28 17 VAL B CA 1
ATOM 8216 C C . VAL B 1 17 ? -28.859 -13.797 20.719 1 34.28 17 VAL B C 1
ATOM 8218 O O . VAL B 1 17 ? -29.625 -12.828 20.781 1 34.28 17 VAL B O 1
ATOM 8221 N N . MET B 1 18 ? -29.578 -14.914 20.562 1 34.5 18 MET B N 1
ATOM 8222 C CA . MET B 1 18 ? -30.812 -14.742 19.812 1 34.5 18 MET B CA 1
ATOM 8223 C C . MET B 1 18 ? -31.984 -14.453 20.766 1 34.5 18 MET B C 1
ATOM 8225 O O . MET B 1 18 ? -33.156 -14.617 20.391 1 34.5 18 MET B O 1
ATOM 8229 N N . ALA B 1 19 ? -32.062 -14.242 22.078 1 28.47 19 ALA B N 1
ATOM 8230 C CA . ALA B 1 19 ? -33.406 -14.289 22.625 1 28.47 19 ALA B CA 1
ATOM 8231 C C . ALA B 1 19 ? -34.156 -12.969 22.406 1 28.47 19 ALA B C 1
ATOM 8233 O O . ALA B 1 19 ? -33.844 -11.969 23.062 1 28.47 19 ALA B O 1
ATOM 8234 N N . GLN B 1 20 ? -34.5 -12.609 21.266 1 35.47 20 GLN B N 1
ATOM 8235 C CA . GLN B 1 20 ? -35.219 -11.383 20.953 1 35.47 20 GLN B CA 1
ATOM 8236 C C . GLN B 1 20 ? -36.531 -11.32 21.703 1 35.47 20 GLN B C 1
ATOM 8238 O O . GLN B 1 20 ? -37.312 -12.289 21.703 1 35.47 20 GLN B O 1
ATOM 8243 N N . LYS B 1 21 ? -37 -10.383 22.562 1 33.66 21 LYS B N 1
ATOM 8244 C CA . LYS B 1 21 ? -38.25 -10.07 23.203 1 33.66 21 LYS B CA 1
ATOM 8245 C C . LYS B 1 21 ? -39.281 -9.57 22.203 1 33.66 21 LYS B C 1
ATOM 8247 O O . LYS B 1 21 ? -39 -8.68 21.391 1 33.66 21 LYS B O 1
ATOM 8252 N N . ALA B 1 22 ? -40.531 -10.164 22.047 1 35.5 22 ALA B N 1
ATOM 8253 C CA . ALA B 1 22 ? -41.688 -10.18 21.156 1 35.5 22 ALA B CA 1
ATOM 8254 C C . ALA B 1 22 ? -42.625 -8.984 21.422 1 35.5 22 ALA B C 1
ATOM 8256 O O . ALA B 1 22 ? -43.188 -8.867 22.5 1 35.5 22 ALA B O 1
ATOM 8257 N N . GLY B 1 23 ? -42.281 -7.84 21.016 1 41.56 23 GLY B N 1
ATOM 8258 C CA . GLY B 1 23 ? -43.531 -7.07 20.891 1 41.56 23 GLY B CA 1
ATOM 8259 C C . GLY B 1 23 ? -44.656 -7.855 20.266 1 41.56 23 GLY B C 1
ATOM 8260 O O . GLY B 1 23 ? -44.438 -8.969 19.766 1 41.56 23 GLY B O 1
ATOM 8261 N N . LYS B 1 24 ? -45.969 -7.387 19.953 1 51.44 24 LYS B N 1
ATOM 8262 C CA . LYS B 1 24 ? -47.094 -8.211 19.469 1 51.44 24 LYS B CA 1
ATOM 8263 C C . LYS B 1 24 ? -46.719 -8.883 18.156 1 51.44 24 LYS B C 1
ATOM 8265 O O . LYS B 1 24 ? -46.781 -8.242 17.094 1 51.44 24 LYS B O 1
ATOM 8270 N N . SER B 1 25 ? -45.938 -9.742 18.078 1 69.69 25 SER B N 1
ATOM 8271 C CA . SER B 1 25 ? -45.406 -10.547 16.984 1 69.69 25 SER B CA 1
ATOM 8272 C C . SER B 1 25 ? -46.5 -11.344 16.297 1 69.69 25 SER B C 1
ATOM 8274 O O . SER B 1 25 ? -47.375 -11.914 16.969 1 69.69 25 SER B O 1
ATOM 8276 N N . LEU B 1 26 ? -46.844 -10.953 15.047 1 81.69 26 LEU B N 1
ATOM 8277 C CA . LEU B 1 26 ? -47.75 -11.742 14.219 1 81.69 26 LEU B CA 1
ATOM 8278 C C . LEU B 1 26 ? -47.062 -13.023 13.734 1 81.69 26 LEU B C 1
ATOM 8280 O O . LEU B 1 26 ? -45.906 -13 13.375 1 81.69 26 LEU B O 1
ATOM 8284 N N . THR B 1 27 ? -47.781 -13.984 13.961 1 86.31 27 THR B N 1
ATOM 8285 C CA . THR B 1 27 ? -47.25 -15.258 13.461 1 86.31 27 THR B CA 1
ATOM 8286 C C . THR B 1 27 ? -47.781 -15.547 12.062 1 86.31 27 THR B C 1
ATOM 8288 O O . THR B 1 27 ? -49 -15.547 11.844 1 86.31 27 THR B O 1
ATOM 8291 N N . ILE B 1 28 ? -46.969 -15.586 11.219 1 87.44 28 ILE B N 1
ATOM 8292 C CA . ILE B 1 28 ? -47.344 -15.984 9.867 1 87.44 28 ILE B CA 1
ATOM 8293 C C . ILE B 1 28 ? -46.875 -17.422 9.602 1 87.44 28 ILE B C 1
ATOM 8295 O O . ILE B 1 28 ? -45.688 -17.719 9.656 1 87.44 28 ILE B O 1
ATOM 8299 N N . SER B 1 29 ? -47.844 -18.312 9.469 1 90.44 29 SER B N 1
ATOM 8300 C CA . SER B 1 29 ? -47.531 -19.688 9.109 1 90.44 29 SER B CA 1
ATOM 8301 C C . SER B 1 29 ? -48.281 -20.109 7.848 1 90.44 29 SER B C 1
ATOM 8303 O O . SER B 1 29 ? -49.375 -19.594 7.555 1 90.44 29 SER B O 1
ATOM 8305 N N . GLY B 1 30 ? -47.688 -20.844 7.082 1 88.88 30 GLY B N 1
ATOM 8306 C CA . GLY B 1 30 ? -48.312 -21.297 5.84 1 88.88 30 GLY B CA 1
ATOM 8307 C C . GLY B 1 30 ? -47.5 -22.344 5.117 1 88.88 30 GLY B C 1
ATOM 8308 O O . GLY B 1 30 ? -46.625 -22.984 5.715 1 88.88 30 GLY B O 1
ATOM 8309 N N . ILE B 1 31 ? -48 -22.672 3.891 1 88.38 31 ILE B N 1
ATOM 8310 C CA . ILE B 1 31 ? -47.344 -23.656 3.035 1 88.38 31 ILE B CA 1
ATOM 8311 C C . ILE B 1 31 ? -46.938 -23.016 1.705 1 88.38 31 ILE B C 1
ATOM 8313 O O . ILE B 1 31 ? -47.688 -22.172 1.185 1 88.38 31 ILE B O 1
ATOM 8317 N N . VAL B 1 32 ? -45.875 -23.281 1.254 1 90.25 32 VAL B N 1
ATOM 8318 C CA . VAL B 1 32 ? -45.438 -22.828 -0.062 1 90.25 32 VAL B CA 1
ATOM 8319 C C . VAL B 1 32 ? -45.562 -23.984 -1.061 1 90.25 32 VAL B C 1
ATOM 8321 O O . VAL B 1 32 ? -45 -25.062 -0.839 1 90.25 32 VAL B O 1
ATOM 8324 N N . VAL B 1 33 ? -46.281 -23.766 -2.127 1 84.94 33 VAL B N 1
ATOM 8325 C CA . VAL B 1 33 ? -46.5 -24.844 -3.084 1 84.94 33 VAL B CA 1
ATOM 8326 C C . VAL B 1 33 ? -46.156 -24.359 -4.496 1 84.94 33 VAL B C 1
ATOM 8328 O O . VAL B 1 33 ? -46.094 -23.141 -4.746 1 84.94 33 VAL B O 1
ATOM 8331 N N . ASP B 1 34 ? -45.844 -25.312 -5.445 1 81.19 34 ASP B N 1
ATOM 8332 C CA . ASP B 1 34 ? -45.656 -25.031 -6.867 1 81.19 34 ASP B CA 1
ATOM 8333 C C . ASP B 1 34 ? -47 -24.75 -7.559 1 81.19 34 ASP B C 1
ATOM 8335 O O . ASP B 1 34 ? -47.938 -25.516 -7.406 1 81.19 34 ASP B O 1
ATOM 8339 N N . LYS B 1 35 ? -47.031 -23.703 -8.227 1 76.75 35 LYS B N 1
ATOM 8340 C CA . LYS B 1 35 ? -48.25 -23.312 -8.898 1 76.75 35 LYS B CA 1
ATOM 8341 C C . LYS B 1 35 ? -48.688 -24.344 -9.945 1 76.75 35 LYS B C 1
ATOM 8343 O O . LYS B 1 35 ? -49.875 -24.562 -10.172 1 76.75 35 LYS B O 1
ATOM 8348 N N . SER B 1 36 ? -47.688 -24.875 -10.758 1 64.94 36 SER B N 1
ATOM 8349 C CA . SER B 1 36 ? -48 -25.812 -11.844 1 64.94 36 SER B CA 1
ATOM 8350 C C . SER B 1 36 ? -48.656 -27.078 -11.32 1 64.94 36 SER B C 1
ATOM 8352 O O . SER B 1 36 ? -49.469 -27.703 -12.023 1 64.94 36 SER B O 1
ATOM 8354 N N . SER B 1 37 ? -48.344 -27.531 -10.188 1 63.47 37 SER B N 1
ATOM 8355 C CA . SER B 1 37 ? -48.875 -28.812 -9.727 1 63.47 37 SER B CA 1
ATOM 8356 C C . SER B 1 37 ? -49.812 -28.609 -8.539 1 63.47 37 SER B C 1
ATOM 8358 O O . SER B 1 37 ? -50.438 -29.562 -8.062 1 63.47 37 SER B O 1
ATOM 8360 N N . ASP B 1 38 ? -50.281 -27.469 -8.203 1 58.81 38 ASP B N 1
ATOM 8361 C CA . ASP B 1 38 ? -51.188 -27 -7.152 1 58.81 38 ASP B CA 1
ATOM 8362 C C . ASP B 1 38 ? -50.938 -27.734 -5.844 1 58.81 38 ASP B C 1
ATOM 8364 O O . ASP B 1 38 ? -51.5 -27.391 -4.805 1 58.81 38 ASP B O 1
ATOM 8368 N N . LYS B 1 39 ? -50.125 -28.859 -5.75 1 64.44 39 LYS B N 1
ATOM 8369 C CA . LYS B 1 39 ? -50.094 -29.641 -4.516 1 64.44 39 LYS B CA 1
ATOM 8370 C C . LYS B 1 39 ? -48.656 -29.984 -4.125 1 64.44 39 LYS B C 1
ATOM 8372 O O . LYS B 1 39 ? -48.406 -30.516 -3.045 1 64.44 39 LYS B O 1
ATOM 8377 N N . GLU B 1 40 ? -47.719 -29.656 -4.855 1 74.75 40 GLU B N 1
ATOM 8378 C CA . GLU B 1 40 ? -46.406 -30.094 -4.484 1 74.75 40 GLU B CA 1
ATOM 8379 C C . GLU B 1 40 ? -45.688 -29.062 -3.611 1 74.75 40 GLU B C 1
ATOM 8381 O O . GLU B 1 40 ? -45.438 -27.938 -4.051 1 74.75 40 GLU B O 1
ATOM 8386 N N . PRO B 1 41 ? -45.469 -29.453 -2.354 1 82.81 41 PRO B N 1
ATOM 8387 C CA . PRO B 1 41 ? -44.781 -28.516 -1.454 1 82.81 41 PRO B CA 1
ATOM 8388 C C . PRO B 1 41 ? -43.344 -28.188 -1.905 1 82.81 41 PRO B C 1
ATOM 8390 O O . PRO B 1 41 ? -42.656 -29.062 -2.428 1 82.81 41 PRO B O 1
ATOM 8393 N N . ILE B 1 42 ? -43 -26.953 -1.896 1 82.25 42 ILE B N 1
ATOM 8394 C CA . ILE B 1 42 ? -41.656 -26.516 -2.164 1 82.25 42 ILE B CA 1
ATOM 8395 C C . ILE B 1 42 ? -40.812 -26.547 -0.874 1 82.25 42 ILE B C 1
ATOM 8397 O O . ILE B 1 42 ? -41.094 -25.766 0.047 1 82.25 42 ILE B O 1
ATOM 8401 N N . ILE B 1 43 ? -39.969 -27.5 -0.867 1 73.25 43 ILE B N 1
ATOM 8402 C CA . ILE B 1 43 ? -39.156 -27.703 0.313 1 73.25 43 ILE B CA 1
ATOM 8403 C C . ILE B 1 43 ? -37.906 -26.812 0.234 1 73.25 43 ILE B C 1
ATOM 8405 O O . ILE B 1 43 ? -37.25 -26.75 -0.807 1 73.25 43 ILE B O 1
ATOM 8409 N N . GLY B 1 44 ? -37.594 -26.078 1.27 1 75.25 44 GLY B N 1
ATOM 8410 C CA . GLY B 1 44 ? -36.344 -25.328 1.392 1 75.25 44 GLY B CA 1
ATOM 8411 C C . GLY B 1 44 ? -36.438 -23.922 0.826 1 75.25 44 GLY B C 1
ATOM 8412 O O . GLY B 1 44 ? -35.406 -23.297 0.531 1 75.25 44 GLY B O 1
ATOM 8413 N N . ALA B 1 45 ? -37.656 -23.453 0.566 1 79.12 45 ALA B N 1
ATOM 8414 C CA . ALA B 1 45 ? -37.812 -22.078 0.115 1 79.12 45 ALA B CA 1
ATOM 8415 C C . ALA B 1 45 ? -37.406 -21.094 1.216 1 79.12 45 ALA B C 1
ATOM 8417 O O . ALA B 1 45 ? -37.75 -21.281 2.383 1 79.12 45 ALA B O 1
ATOM 8418 N N . ASN B 1 46 ? -36.656 -20.156 0.824 1 81.31 46 ASN B N 1
ATOM 8419 C CA . ASN B 1 46 ? -36.281 -19.141 1.782 1 81.31 46 ASN B CA 1
ATOM 8420 C C . ASN B 1 46 ? -37.375 -18.125 2.029 1 81.31 46 ASN B C 1
ATOM 8422 O O . ASN B 1 46 ? -37.906 -17.531 1.086 1 81.31 46 ASN B O 1
ATOM 8426 N N . ILE B 1 47 ? -37.781 -18 3.277 1 85.75 47 ILE B N 1
ATOM 8427 C CA . ILE B 1 47 ? -38.781 -17.031 3.695 1 85.75 47 ILE B CA 1
ATOM 8428 C C . ILE B 1 47 ? -38.125 -16.016 4.641 1 85.75 47 ILE B C 1
ATOM 8430 O O . ILE B 1 47 ? -37.594 -16.375 5.68 1 85.75 47 ILE B O 1
ATOM 8434 N N . PHE B 1 48 ? -38.156 -14.797 4.238 1 81.69 48 PHE B N 1
ATOM 8435 C CA . PHE B 1 48 ? -37.562 -13.773 5.094 1 81.69 48 PHE B CA 1
ATOM 8436 C C . PHE B 1 48 ? -38.344 -12.469 4.996 1 81.69 48 PHE B C 1
ATOM 8438 O O . PHE B 1 48 ? -39.125 -12.281 4.082 1 81.69 48 PHE B O 1
ATOM 8445 N N . LEU B 1 49 ? -38.219 -11.633 6.012 1 80.19 49 LEU B N 1
ATOM 8446 C CA . LEU B 1 49 ? -38.844 -10.312 6.02 1 80.19 49 LEU B CA 1
ATOM 8447 C C . LEU B 1 49 ? -37.906 -9.273 5.379 1 80.19 49 LEU B C 1
ATOM 8449 O O . LEU B 1 49 ? -36.75 -9.156 5.754 1 80.19 49 LEU B O 1
ATOM 8453 N N . LYS B 1 50 ? -38.5 -8.68 4.438 1 75.75 50 LYS B N 1
ATOM 8454 C CA . LYS B 1 50 ? -37.781 -7.648 3.713 1 75.75 50 LYS B CA 1
ATOM 8455 C C . LYS B 1 50 ? -37.25 -6.566 4.66 1 75.75 50 LYS B C 1
ATOM 8457 O O . LYS B 1 50 ? -38.031 -6.039 5.473 1 75.75 50 LYS B O 1
ATOM 8462 N N . ASP B 1 51 ? -35.906 -6.312 4.738 1 70.44 51 ASP B N 1
ATOM 8463 C CA . ASP B 1 51 ? -35.25 -5.207 5.426 1 70.44 51 ASP B CA 1
ATOM 8464 C C . ASP B 1 51 ? -35.25 -5.422 6.938 1 70.44 51 ASP B C 1
ATOM 8466 O O . ASP B 1 51 ? -35.344 -4.461 7.703 1 70.44 51 ASP B O 1
ATOM 8470 N N . ARG B 1 52 ? -35.531 -6.562 7.41 1 70.56 52 ARG B N 1
ATOM 8471 C CA . ARG B 1 52 ? -35.375 -6.945 8.812 1 70.56 52 ARG B CA 1
ATOM 8472 C C . ARG B 1 52 ? -34.156 -7.859 8.992 1 70.56 52 ARG B C 1
ATOM 8474 O O . ARG B 1 52 ? -34.219 -9.047 8.664 1 70.56 52 ARG B O 1
ATOM 8481 N N . PRO B 1 53 ? -33.281 -7.285 9.508 1 64.75 53 PRO B N 1
ATOM 8482 C CA . PRO B 1 53 ? -32.062 -8.078 9.594 1 64.75 53 PRO B CA 1
ATOM 8483 C C . PRO B 1 53 ? -32.219 -9.359 10.398 1 64.75 53 PRO B C 1
ATOM 8485 O O . PRO B 1 53 ? -32.719 -9.32 11.531 1 64.75 53 PRO B O 1
ATOM 8488 N N . GLY B 1 54 ? -31.859 -10.531 9.875 1 62.56 54 GLY B N 1
ATOM 8489 C CA . GLY B 1 54 ? -31.703 -11.805 10.555 1 62.56 54 GLY B CA 1
ATOM 8490 C C . GLY B 1 54 ? -33.031 -12.539 10.742 1 62.56 54 GLY B C 1
ATOM 8491 O O . GLY B 1 54 ? -33.062 -13.555 11.445 1 62.56 54 GLY B O 1
ATOM 8492 N N . VAL B 1 55 ? -34.125 -11.945 10.219 1 70.94 55 VAL B N 1
ATOM 8493 C CA . VAL B 1 55 ? -35.406 -12.617 10.438 1 70.94 55 VAL B CA 1
ATOM 8494 C C . VAL B 1 55 ? -35.812 -13.375 9.18 1 70.94 55 VAL B C 1
ATOM 8496 O O . VAL B 1 55 ? -35.969 -12.773 8.109 1 70.94 55 VAL B O 1
ATOM 8499 N N . GLY B 1 56 ? -35.844 -14.555 9.258 1 74.12 56 GLY B N 1
ATOM 8500 C CA . GLY B 1 56 ? -36.25 -15.406 8.156 1 74.12 56 GLY B CA 1
ATOM 8501 C C . GLY B 1 56 ? -36.25 -16.891 8.5 1 74.12 56 GLY B C 1
ATOM 8502 O O . GLY B 1 56 ? -35.781 -17.266 9.578 1 74.12 56 GLY B O 1
ATOM 8503 N N . THR B 1 57 ? -36.969 -17.672 7.762 1 78.25 57 THR B N 1
ATOM 8504 C CA . THR B 1 57 ? -37 -19.125 7.918 1 78.25 57 THR B CA 1
ATOM 8505 C C . THR B 1 57 ? -37.031 -19.812 6.555 1 78.25 57 THR B C 1
ATOM 8507 O O . THR B 1 57 ? -36.875 -19.156 5.523 1 78.25 57 THR B O 1
ATOM 8510 N N . THR B 1 58 ? -36.875 -21.062 6.555 1 80.62 58 THR B N 1
ATOM 8511 C CA . THR B 1 58 ? -37.031 -21.875 5.344 1 80.62 58 THR B CA 1
ATOM 8512 C C . THR B 1 58 ? -38.156 -22.875 5.484 1 80.62 58 THR B C 1
ATOM 8514 O O . THR B 1 58 ? -38.531 -23.266 6.594 1 80.62 58 THR B O 1
ATOM 8517 N N . THR B 1 59 ? -38.812 -23.203 4.391 1 83.94 59 THR B N 1
ATOM 8518 C CA . THR B 1 59 ? -39.906 -24.172 4.441 1 83.94 59 THR B CA 1
ATOM 8519 C C . THR B 1 59 ? -39.406 -25.547 4.816 1 83.94 59 THR B C 1
ATOM 8521 O O . THR B 1 59 ? -38.25 -25.906 4.473 1 83.94 59 THR B O 1
ATOM 8524 N N . ASP B 1 60 ? -40.25 -26.234 5.508 1 78.81 60 ASP B N 1
ATOM 8525 C CA . ASP B 1 60 ? -39.906 -27.594 5.938 1 78.81 60 ASP B CA 1
ATOM 8526 C C . ASP B 1 60 ? -40.188 -28.609 4.848 1 78.81 60 ASP B C 1
ATOM 8528 O O . ASP B 1 60 ? -40.438 -28.25 3.695 1 78.81 60 ASP B O 1
ATOM 8532 N N . LEU B 1 61 ? -40.125 -29.938 5.156 1 74.88 61 LEU B N 1
ATOM 8533 C CA . LEU B 1 61 ? -40.281 -31.016 4.199 1 74.88 61 LEU B CA 1
ATOM 8534 C C . LEU B 1 61 ? -41.688 -31.047 3.617 1 74.88 61 LEU B C 1
ATOM 8536 O O . LEU B 1 61 ? -41.906 -31.625 2.549 1 74.88 61 LEU B O 1
ATOM 8540 N N . ASP B 1 62 ? -42.594 -30.5 4.395 1 77.94 62 ASP B N 1
ATOM 8541 C CA . ASP B 1 62 ? -43.969 -30.438 3.914 1 77.94 62 ASP B CA 1
ATOM 8542 C C . ASP B 1 62 ? -44.281 -29.094 3.271 1 77.94 62 ASP B C 1
ATOM 8544 O O . ASP B 1 62 ? -45.438 -28.781 2.99 1 77.94 62 ASP B O 1
ATOM 8548 N N . GLY B 1 63 ? -43.188 -28.312 3.094 1 84.12 63 GLY B N 1
ATOM 8549 C CA . GLY B 1 63 ? -43.312 -27 2.498 1 84.12 63 GLY B CA 1
ATOM 8550 C C . GLY B 1 63 ? -43.906 -25.969 3.457 1 84.12 63 GLY B C 1
ATOM 8551 O O . GLY B 1 63 ? -44.281 -24.875 3.045 1 84.12 63 GLY B O 1
ATOM 8552 N N . ARG B 1 64 ? -44.031 -26.312 4.766 1 85 64 ARG B N 1
ATOM 8553 C CA . ARG B 1 64 ? -44.625 -25.422 5.75 1 85 64 ARG B CA 1
ATOM 8554 C C . ARG B 1 64 ? -43.594 -24.469 6.348 1 85 64 ARG B C 1
ATOM 8556 O O . ARG B 1 64 ? -42.406 -24.812 6.41 1 85 64 ARG B O 1
ATOM 8563 N N . PHE B 1 65 ? -44 -23.297 6.695 1 88.5 65 PHE B N 1
ATOM 8564 C CA . PHE B 1 65 ? -43.125 -22.328 7.32 1 88.5 65 PHE B CA 1
ATOM 8565 C C . PHE B 1 65 ? -43.812 -21.578 8.438 1 88.5 65 PHE B C 1
ATOM 8567 O O . PHE B 1 65 ? -45.062 -21.578 8.508 1 88.5 65 PHE B O 1
ATOM 8574 N N . LYS B 1 66 ? -43.062 -21.141 9.445 1 87.62 66 LYS B N 1
ATOM 8575 C CA . LYS B 1 66 ? -43.531 -20.25 10.5 1 87.62 66 LYS B CA 1
ATOM 8576 C C . LYS B 1 66 ? -42.531 -19.125 10.742 1 87.62 66 LYS B C 1
ATOM 8578 O O . LYS B 1 66 ? -41.344 -19.359 10.891 1 87.62 66 LYS B O 1
ATOM 8583 N N . VAL B 1 67 ? -43 -17.875 10.633 1 86 67 VAL B N 1
ATOM 8584 C CA . VAL B 1 67 ? -42.125 -16.734 10.867 1 86 67 VAL B CA 1
ATOM 8585 C C . VAL B 1 67 ? -42.875 -15.68 11.688 1 86 67 VAL B C 1
ATOM 8587 O O . VAL B 1 67 ? -44.094 -15.5 11.523 1 86 67 VAL B O 1
ATOM 8590 N N . GLN B 1 68 ? -42.188 -15.156 12.57 1 82.31 68 GLN B N 1
ATOM 8591 C CA . GLN B 1 68 ? -42.75 -14.039 13.32 1 82.31 68 GLN B CA 1
ATOM 8592 C C . GLN B 1 68 ? -42.5 -12.719 12.586 1 82.31 68 GLN B C 1
ATOM 8594 O O . GLN B 1 68 ? -41.406 -12.453 12.117 1 82.31 68 GLN B O 1
ATOM 8599 N N . ALA B 1 69 ? -43.531 -12.078 12.344 1 82.94 69 ALA B N 1
ATOM 8600 C CA . ALA B 1 69 ? -43.438 -10.812 11.625 1 82.94 69 ALA B CA 1
ATOM 8601 C C . ALA B 1 69 ? -44.219 -9.719 12.359 1 82.94 69 ALA B C 1
ATOM 8603 O O . ALA B 1 69 ? -44.781 -9.953 13.438 1 82.94 69 ALA B O 1
ATOM 8604 N N . HIS B 1 70 ? -44.062 -8.594 12 1 77.31 70 HIS B N 1
ATOM 8605 C CA . HIS B 1 70 ? -44.844 -7.465 12.469 1 77.31 70 HIS B CA 1
ATOM 8606 C C . HIS B 1 70 ? -45.719 -6.906 11.359 1 77.31 70 HIS B C 1
ATOM 8608 O O . HIS B 1 70 ? -45.469 -7.16 10.172 1 77.31 70 HIS B O 1
ATOM 8614 N N . LYS B 1 71 ? -46.812 -6.328 11.82 1 70.75 71 LYS B N 1
ATOM 8615 C CA . LYS B 1 71 ? -47.688 -5.688 10.844 1 70.75 71 LYS B CA 1
ATOM 8616 C C . LYS B 1 71 ? -46.906 -4.727 9.953 1 70.75 71 LYS B C 1
ATOM 8618 O O . LYS B 1 71 ? -46.125 -3.895 10.445 1 70.75 71 LYS B O 1
ATOM 8623 N N . GLY B 1 72 ? -47 -4.93 8.688 1 70.25 72 GLY B N 1
ATOM 8624 C CA . GLY B 1 72 ? -46.312 -4.066 7.73 1 70.25 72 GLY B CA 1
ATOM 8625 C C . GLY B 1 72 ? -45.062 -4.707 7.125 1 70.25 72 GLY B C 1
ATOM 8626 O O . GLY B 1 72 ? -44.5 -4.176 6.18 1 70.25 72 GLY B O 1
ATOM 8627 N N . ASP B 1 73 ? -44.75 -5.82 7.656 1 78.25 73 ASP B N 1
ATOM 8628 C CA . ASP B 1 73 ? -43.625 -6.539 7.09 1 78.25 73 ASP B CA 1
ATOM 8629 C C . ASP B 1 73 ? -43.969 -7.117 5.719 1 78.25 73 ASP B C 1
ATOM 8631 O O . ASP B 1 73 ? -45.125 -7.34 5.406 1 78.25 73 ASP B O 1
ATOM 8635 N N . VAL B 1 74 ? -42.969 -7.094 4.879 1 80.69 74 VAL B N 1
ATOM 8636 C CA . VAL B 1 74 ? -43.125 -7.797 3.609 1 80.69 74 VAL B CA 1
ATOM 8637 C C . VAL B 1 74 ? -42.375 -9.125 3.662 1 80.69 74 VAL B C 1
ATOM 8639 O O . VAL B 1 74 ? -41.125 -9.148 3.807 1 80.69 74 VAL B O 1
ATOM 8642 N N . LEU B 1 75 ? -43.125 -10.102 3.574 1 85.94 75 LEU B N 1
ATOM 8643 C CA . LEU B 1 75 ? -42.562 -11.445 3.545 1 85.94 75 LEU B CA 1
ATOM 8644 C C . LEU B 1 75 ? -42.125 -11.828 2.131 1 85.94 75 LEU B C 1
ATOM 8646 O O . LEU B 1 75 ? -42.906 -11.711 1.19 1 85.94 75 LEU B O 1
ATOM 8650 N N . ILE B 1 76 ? -40.906 -12.094 1.968 1 85.25 76 ILE B N 1
ATOM 8651 C CA . ILE B 1 76 ? -40.406 -12.508 0.666 1 85.25 76 ILE B CA 1
ATOM 8652 C C . ILE B 1 76 ? -40.156 -14.016 0.668 1 85.25 76 ILE B C 1
ATOM 8654 O O . ILE B 1 76 ? -39.562 -14.555 1.612 1 85.25 76 ILE B O 1
ATOM 8658 N N . VAL B 1 77 ? -40.656 -14.719 -0.33 1 84.5 77 VAL B N 1
ATOM 8659 C CA . VAL B 1 77 ? -40.375 -16.141 -0.542 1 84.5 77 VAL B CA 1
ATOM 8660 C C . VAL B 1 77 ? -39.531 -16.312 -1.799 1 84.5 77 VAL B C 1
ATOM 8662 O O . VAL B 1 77 ? -39.906 -15.828 -2.873 1 84.5 77 VAL B O 1
ATOM 8665 N N . ASN B 1 78 ? -38.406 -16.844 -1.635 1 79.81 78 ASN B N 1
ATOM 8666 C CA . ASN B 1 78 ? -37.469 -17.031 -2.746 1 79.81 78 ASN B CA 1
ATOM 8667 C C . ASN B 1 78 ? -37 -18.469 -2.838 1 79.81 78 ASN B C 1
ATOM 8669 O O . ASN B 1 78 ? -36.75 -19.125 -1.815 1 79.81 78 ASN B O 1
ATOM 8673 N N . TYR B 1 79 ? -37.125 -19.047 -3.941 1 73.69 79 TYR B N 1
ATOM 8674 C CA . TYR B 1 79 ? -36.625 -20.391 -4.223 1 73.69 79 TYR B CA 1
ATOM 8675 C C . TYR B 1 79 ? -36.031 -20.453 -5.629 1 73.69 79 TYR B C 1
ATOM 8677 O O . TYR B 1 79 ? -36.594 -19.875 -6.57 1 73.69 79 TYR B O 1
ATOM 8685 N N . ILE B 1 80 ? -34.875 -21.016 -5.73 1 59.53 80 ILE B N 1
ATOM 8686 C CA . ILE B 1 80 ? -34.188 -21.125 -7.012 1 59.53 80 ILE B CA 1
ATOM 8687 C C . ILE B 1 80 ? -35.125 -21.719 -8.062 1 59.53 80 ILE B C 1
ATOM 8689 O O . ILE B 1 80 ? -35.75 -22.75 -7.816 1 59.53 80 ILE B O 1
ATOM 8693 N N . GLY B 1 81 ? -35.281 -21.266 -9.219 1 58.5 81 GLY B N 1
ATOM 8694 C CA . GLY B 1 81 ? -36.094 -21.75 -10.32 1 58.5 81 GLY B CA 1
ATOM 8695 C C . GLY B 1 81 ? -37.5 -21.203 -10.297 1 58.5 81 GLY B C 1
ATOM 8696 O O . GLY B 1 81 ? -38.312 -21.531 -11.172 1 58.5 81 GLY B O 1
ATOM 8697 N N . TYR B 1 82 ? -37.812 -20.469 -9.195 1 67.44 82 TYR B N 1
ATOM 8698 C CA . TYR B 1 82 ? -39.156 -19.906 -9.078 1 67.44 82 TYR B CA 1
ATOM 8699 C C . TYR B 1 82 ? -39.125 -18.391 -8.984 1 67.44 82 TYR B C 1
ATOM 8701 O O . TYR B 1 82 ? -38.094 -17.828 -8.547 1 67.44 82 TYR B O 1
ATOM 8709 N N . ASP B 1 83 ? -40.062 -17.703 -9.477 1 71 83 ASP B N 1
ATOM 8710 C CA . ASP B 1 83 ? -40.188 -16.266 -9.266 1 71 83 ASP B CA 1
ATOM 8711 C C . ASP B 1 83 ? -40.438 -15.945 -7.785 1 71 83 ASP B C 1
ATOM 8713 O O . ASP B 1 83 ? -41.156 -16.672 -7.094 1 71 83 ASP B O 1
ATOM 8717 N N . LYS B 1 84 ? -39.844 -14.859 -7.348 1 77.31 84 LYS B N 1
ATOM 8718 C CA . LYS B 1 84 ? -40.031 -14.445 -5.957 1 77.31 84 LYS B CA 1
ATOM 8719 C C . LYS B 1 84 ? -41.469 -14.016 -5.676 1 77.31 84 LYS B C 1
ATOM 8721 O O . LYS B 1 84 ? -42.125 -13.461 -6.551 1 77.31 84 LYS B O 1
ATOM 8726 N N . ILE B 1 85 ? -42 -14.328 -4.453 1 82.25 85 ILE B N 1
ATOM 8727 C CA . ILE B 1 85 ? -43.312 -13.875 -3.984 1 82.25 85 ILE B CA 1
ATOM 8728 C C . ILE B 1 85 ? -43.156 -12.875 -2.846 1 82.25 85 ILE B C 1
ATOM 8730 O O . ILE B 1 85 ? -42.312 -13.07 -1.96 1 82.25 85 ILE B O 1
ATOM 8734 N N . GLU B 1 86 ? -43.719 -11.734 -2.982 1 82.06 86 GLU B N 1
ATOM 8735 C CA . GLU B 1 86 ? -43.781 -10.773 -1.88 1 82.06 86 GLU B CA 1
ATOM 8736 C C . GLU B 1 86 ? -45.188 -10.742 -1.251 1 82.06 86 GLU B C 1
ATOM 8738 O O . GLU B 1 86 ? -46.156 -10.531 -1.944 1 82.06 86 GLU B O 1
ATOM 8743 N N . TYR B 1 87 ? -45.281 -11.094 0.033 1 82.88 87 TYR B N 1
ATOM 8744 C CA . TYR B 1 87 ? -46.531 -11.086 0.786 1 82.88 87 TYR B CA 1
ATOM 8745 C C . TYR B 1 87 ? -46.531 -10 1.849 1 82.88 87 TYR B C 1
ATOM 8747 O O . TYR B 1 87 ? -45.656 -9.969 2.717 1 82.88 87 TYR B O 1
ATOM 8755 N N . PHE B 1 88 ? -47.438 -9.133 1.757 1 81.5 88 PHE B N 1
ATOM 8756 C CA . PHE B 1 88 ? -47.562 -8.055 2.721 1 81.5 88 PHE B CA 1
ATOM 8757 C C . PHE B 1 88 ? -48.281 -8.531 3.971 1 81.5 88 PHE B C 1
ATOM 8759 O O . PHE B 1 88 ? -49.469 -8.914 3.904 1 81.5 88 PHE B O 1
ATOM 8766 N N . VAL B 1 89 ? -47.688 -8.453 5.133 1 82.06 89 VAL B N 1
ATOM 8767 C CA . VAL B 1 89 ? -48.219 -8.977 6.387 1 82.06 89 VAL B CA 1
ATOM 8768 C C . VAL B 1 89 ? -49.156 -7.938 7.02 1 82.06 89 VAL B C 1
ATOM 8770 O O . VAL B 1 89 ? -48.719 -6.84 7.375 1 82.06 89 VAL B O 1
ATOM 8773 N N . THR B 1 90 ? -50.375 -8.188 7.098 1 78.25 90 THR B N 1
ATOM 8774 C CA . THR B 1 90 ? -51.344 -7.301 7.73 1 78.25 90 THR B CA 1
ATOM 8775 C C . THR B 1 90 ? -51.844 -7.902 9.039 1 78.25 90 THR B C 1
ATOM 8777 O O . THR B 1 90 ? -52.094 -7.18 10.008 1 78.25 90 THR B O 1
ATOM 8780 N N . ASP B 1 91 ? -52.031 -9.164 9.062 1 77.62 91 ASP B N 1
ATOM 8781 C CA . ASP B 1 91 ? -52.531 -9.906 10.211 1 77.62 91 ASP B CA 1
ATOM 8782 C C . ASP B 1 91 ? -51.875 -11.281 10.312 1 77.62 91 ASP B C 1
ATOM 8784 O O . ASP B 1 91 ? -51.156 -11.695 9.398 1 77.62 91 ASP B O 1
ATOM 8788 N N . SER B 1 92 ? -52.062 -11.789 11.492 1 85.81 92 SER B N 1
ATOM 8789 C CA . SER B 1 92 ? -51.531 -13.148 11.641 1 85.81 92 SER B CA 1
ATOM 8790 C C . SER B 1 92 ? -52.25 -14.117 10.703 1 85.81 92 SER B C 1
ATOM 8792 O O . SER B 1 92 ? -53.469 -14.031 10.5 1 85.81 92 SER B O 1
ATOM 8794 N N . GLN B 1 93 ? -51.531 -14.828 10.07 1 84.25 93 GLN B N 1
ATOM 8795 C CA . GLN B 1 93 ? -52.094 -15.852 9.172 1 84.25 93 GLN B CA 1
ATOM 8796 C C . GLN B 1 93 ? -51.5 -17.234 9.5 1 84.25 93 GLN B C 1
ATOM 8798 O O . GLN B 1 93 ? -50.281 -17.406 9.523 1 84.25 93 GLN B O 1
ATOM 8803 N N . THR B 1 94 ? -52.406 -18.219 9.742 1 83.62 94 THR B N 1
ATOM 8804 C CA . THR B 1 94 ? -51.906 -19.547 10.125 1 83.62 94 THR B CA 1
ATOM 8805 C C . THR B 1 94 ? -51.969 -20.5 8.938 1 83.62 94 THR B C 1
ATOM 8807 O O . THR B 1 94 ? -51.375 -21.578 8.977 1 83.62 94 THR B O 1
ATOM 8810 N N . ASN B 1 95 ? -52.719 -20.188 7.961 1 82.25 95 ASN B N 1
ATOM 8811 C CA . ASN B 1 95 ? -52.844 -21.094 6.828 1 82.25 95 ASN B CA 1
ATOM 8812 C C . ASN B 1 95 ? -52.625 -20.375 5.5 1 82.25 95 ASN B C 1
ATOM 8814 O O . ASN B 1 95 ? -53.438 -20.516 4.578 1 82.25 95 ASN B O 1
ATOM 8818 N N . LEU B 1 96 ? -51.531 -19.656 5.469 1 87.5 96 LEU B N 1
ATOM 8819 C CA . LEU B 1 96 ? -51.219 -18.906 4.254 1 87.5 96 LEU B CA 1
ATOM 8820 C C . LEU B 1 96 ? -50.656 -19.828 3.178 1 87.5 96 LEU B C 1
ATOM 8822 O O . LEU B 1 96 ? -49.75 -20.625 3.439 1 87.5 96 LEU B O 1
ATOM 8826 N N . VAL B 1 97 ? -51.344 -19.906 2 1 86.44 97 VAL B N 1
ATOM 8827 C CA . VAL B 1 97 ? -50.844 -20.688 0.88 1 86.44 97 VAL B CA 1
ATOM 8828 C C . VAL B 1 97 ? -50.156 -19.766 -0.131 1 86.44 97 VAL B C 1
ATOM 8830 O O . VAL B 1 97 ? -50.812 -18.891 -0.717 1 86.44 97 VAL B O 1
ATOM 8833 N N . LEU B 1 98 ? -48.906 -19.938 -0.258 1 88.25 98 LEU B N 1
ATOM 8834 C CA . LEU B 1 98 ? -48.125 -19.172 -1.227 1 88.25 98 LEU B CA 1
ATOM 8835 C C . LEU B 1 98 ? -47.75 -20.031 -2.42 1 88.25 98 LEU B C 1
ATOM 8837 O O . LEU B 1 98 ? -47.031 -21.031 -2.268 1 88.25 98 LEU B O 1
ATOM 8841 N N . LYS B 1 99 ? -48.219 -19.734 -3.613 1 84.44 99 LYS B N 1
ATOM 8842 C CA . LYS B 1 99 ? -47.938 -20.484 -4.832 1 84.44 99 LYS B CA 1
ATOM 8843 C C . LYS B 1 99 ? -46.844 -19.828 -5.656 1 84.44 99 LYS B C 1
ATOM 8845 O O . LYS B 1 99 ? -47 -18.719 -6.152 1 84.44 99 LYS B O 1
ATOM 8850 N N . MET B 1 100 ? -45.75 -20.531 -5.715 1 82.81 100 MET B N 1
ATOM 8851 C CA . MET B 1 100 ? -44.625 -20 -6.488 1 82.81 100 MET B CA 1
ATOM 8852 C C . MET B 1 100 ? -44.719 -20.438 -7.945 1 82.81 100 MET B C 1
ATOM 8854 O O . MET B 1 100 ? -45.094 -21.578 -8.234 1 82.81 100 MET B O 1
ATOM 8858 N N . THR B 1 101 ? -44.562 -19.625 -8.922 1 76.25 101 THR B N 1
ATOM 8859 C CA . THR B 1 101 ? -44.531 -19.891 -10.352 1 76.25 101 THR B CA 1
ATOM 8860 C C . THR B 1 101 ? -43.094 -20.234 -10.812 1 76.25 101 THR B C 1
ATOM 8862 O O . THR B 1 101 ? -42.156 -19.484 -10.531 1 76.25 101 THR B O 1
ATOM 8865 N N . PRO B 1 102 ? -42.938 -21.531 -11.289 1 61.44 102 PRO B N 1
ATOM 8866 C CA . PRO B 1 102 ? -41.625 -21.828 -11.828 1 61.44 102 PRO B CA 1
ATOM 8867 C C . PRO B 1 102 ? -41.094 -20.75 -12.789 1 61.44 102 PRO B C 1
ATOM 8869 O O . PRO B 1 102 ? -41.875 -20.219 -13.586 1 61.44 102 PRO B O 1
ATOM 8872 N N . SER B 1 103 ? -40.094 -20.125 -12.391 1 55.25 103 SER B N 1
ATOM 8873 C CA . SER B 1 103 ? -39.5 -19.125 -13.281 1 55.25 103 SER B CA 1
ATOM 8874 C C . SER B 1 103 ? -39.219 -19.719 -14.664 1 55.25 103 SER B C 1
ATOM 8876 O O . SER B 1 103 ? -38.75 -20.844 -14.781 1 55.25 103 SER B O 1
ATOM 8878 N N . ALA B 1 104 ? -40.125 -19.594 -15.641 1 44.28 104 ALA B N 1
ATOM 8879 C CA . ALA B 1 104 ? -40 -20.156 -16.984 1 44.28 104 ALA B CA 1
ATOM 8880 C C . ALA B 1 104 ? -38.531 -20.391 -17.344 1 44.28 104 ALA B C 1
ATOM 8882 O O . ALA B 1 104 ? -38.219 -21.328 -18.078 1 44.28 104 ALA B O 1
ATOM 8883 N N . THR B 1 105 ? -37.531 -19.547 -17.766 1 42.53 105 THR B N 1
ATOM 8884 C CA . THR B 1 105 ? -36.469 -19.609 -18.766 1 42.53 105 THR B CA 1
ATOM 8885 C C . THR B 1 105 ? -35.219 -20.219 -18.188 1 42.53 105 THR B C 1
ATOM 8887 O O . THR B 1 105 ? -34.469 -19.547 -17.469 1 42.53 105 THR B O 1
ATOM 8890 N N . ALA B 1 106 ? -35.281 -21.438 -17.766 1 42.88 106 ALA B N 1
ATOM 8891 C CA . ALA B 1 106 ? -34.031 -22.188 -17.844 1 42.88 106 ALA B CA 1
ATOM 8892 C C . ALA B 1 106 ? -33.062 -21.547 -18.828 1 42.88 106 ALA B C 1
ATOM 8894 O O . ALA B 1 106 ? -31.859 -21.531 -18.625 1 42.88 106 ALA B O 1
ATOM 8895 N N . LEU B 1 107 ? -33.688 -21.266 -20.031 1 45.78 107 LEU B N 1
ATOM 8896 C CA . LEU B 1 107 ? -32.906 -20.594 -21.078 1 45.78 107 LEU B CA 1
ATOM 8897 C C . LEU B 1 107 ? -32.375 -19.25 -20.594 1 45.78 107 LEU B C 1
ATOM 8899 O O . LEU B 1 107 ? -31.547 -18.641 -21.25 1 45.78 107 LEU B O 1
ATOM 8903 N N . ASP B 1 108 ? -32.75 -18.891 -19.344 1 55.06 108 ASP B N 1
ATOM 8904 C CA . ASP B 1 108 ? -32.406 -17.531 -18.906 1 55.06 108 ASP B CA 1
ATOM 8905 C C . ASP B 1 108 ? -31.203 -17.547 -17.953 1 55.06 108 ASP B C 1
ATOM 8907 O O . ASP B 1 108 ? -30.984 -16.578 -17.219 1 55.06 108 ASP B O 1
ATOM 8911 N N . GLU B 1 109 ? -30.5 -18.734 -17.984 1 65.5 109 GLU B N 1
ATOM 8912 C CA . GLU B 1 109 ? -29.25 -18.703 -17.234 1 65.5 109 GLU B CA 1
ATOM 8913 C C . GLU B 1 109 ? -28.266 -17.719 -17.844 1 65.5 109 GLU B C 1
ATOM 8915 O O . GLU B 1 109 ? -28.188 -17.594 -19.062 1 65.5 109 GLU B O 1
ATOM 8920 N N . VAL B 1 110 ? -27.734 -16.984 -17.047 1 71.75 110 VAL B N 1
ATOM 8921 C CA . VAL B 1 110 ? -26.797 -15.953 -17.516 1 71.75 110 VAL B CA 1
ATOM 8922 C C . VAL B 1 110 ? -25.359 -16.406 -17.297 1 71.75 110 VAL B C 1
ATOM 8924 O O . VAL B 1 110 ? -25.078 -17.125 -16.312 1 71.75 110 VAL B O 1
ATOM 8927 N N . VAL B 1 111 ? -24.594 -16.234 -18.25 1 75.88 111 VAL B N 1
ATOM 8928 C CA . VAL B 1 111 ? -23.156 -16.5 -18.141 1 75.88 111 VAL B CA 1
ATOM 8929 C C . VAL B 1 111 ? -22.375 -15.188 -18.203 1 75.88 111 VAL B C 1
ATOM 8931 O O . VAL B 1 111 ? -22.797 -14.242 -18.891 1 75.88 111 VAL B O 1
ATOM 8934 N N . VAL B 1 112 ? -21.422 -15.227 -17.391 1 74.31 112 VAL B N 1
ATOM 8935 C CA . VAL B 1 112 ? -20.562 -14.047 -17.406 1 74.31 112 VAL B CA 1
ATOM 8936 C C . VAL B 1 112 ? -19.656 -14.07 -18.625 1 74.31 112 VAL B C 1
ATOM 8938 O O . VAL B 1 112 ? -18.984 -15.07 -18.891 1 74.31 112 VAL B O 1
ATOM 8941 N N . VAL B 1 113 ? -19.75 -13.078 -19.359 1 73.81 113 VAL B N 1
ATOM 8942 C CA . VAL B 1 113 ? -18.922 -12.922 -20.547 1 73.81 113 VAL B CA 1
ATOM 8943 C C . VAL B 1 113 ? -18.016 -11.695 -20.391 1 73.81 113 VAL B C 1
ATOM 8945 O O . VAL B 1 113 ? -17.922 -11.133 -19.297 1 73.81 113 VAL B O 1
ATOM 8948 N N . GLY B 1 114 ? -17.297 -11.477 -21.469 1 65.25 114 GLY B N 1
ATOM 8949 C CA . GLY B 1 114 ? -16.438 -10.305 -21.422 1 65.25 114 GLY B CA 1
ATOM 8950 C C . GLY B 1 114 ? -17.203 -9.008 -21.219 1 65.25 114 GLY B C 1
ATOM 8951 O O . GLY B 1 114 ? -17.953 -8.578 -22.094 1 65.25 114 GLY B O 1
ATOM 8952 N N . MET B 1 115 ? -17.156 -8.438 -20.094 1 67.69 115 MET B N 1
ATOM 8953 C CA . MET B 1 115 ? -17.656 -7.117 -19.719 1 67.69 115 MET B CA 1
ATOM 8954 C C . MET B 1 115 ? -19.172 -7.145 -19.531 1 67.69 115 MET B C 1
ATOM 8956 O O . MET B 1 115 ? -19.875 -6.25 -20 1 67.69 115 MET B O 1
ATOM 8960 N N . GLY B 1 116 ? -19.641 -8.328 -19.156 1 71.31 116 GLY B N 1
ATOM 8961 C CA . GLY B 1 116 ? -21.047 -8.383 -18.828 1 71.31 116 GLY B CA 1
ATOM 8962 C C . GLY B 1 116 ? -21.578 -9.797 -18.719 1 71.31 116 GLY B C 1
ATOM 8963 O O . GLY B 1 116 ? -20.844 -10.711 -18.344 1 71.31 116 GLY B O 1
ATOM 8964 N N . THR B 1 117 ? -22.844 -9.859 -18.75 1 75 117 THR B N 1
ATOM 8965 C CA . THR B 1 117 ? -23.516 -11.148 -18.703 1 75 117 THR B CA 1
ATOM 8966 C C . THR B 1 117 ? -24.391 -11.336 -19.938 1 75 117 THR B C 1
ATOM 8968 O O . THR B 1 117 ? -24.828 -10.359 -20.562 1 75 117 THR B O 1
ATOM 8971 N N . GLN B 1 118 ? -24.438 -12.477 -20.375 1 78.06 118 GLN B N 1
ATOM 8972 C CA . GLN B 1 118 ? -25.297 -12.867 -21.469 1 78.06 118 GLN B CA 1
ATOM 8973 C C . GLN B 1 118 ? -26.094 -14.117 -21.125 1 78.06 118 GLN B C 1
ATOM 8975 O O . GLN B 1 118 ? -25.672 -14.93 -20.297 1 78.06 118 GLN B O 1
ATOM 8980 N N . ARG B 1 119 ? -27.219 -14.195 -21.844 1 80.88 119 ARG B N 1
ATOM 8981 C CA . ARG B 1 119 ? -27.969 -15.445 -21.734 1 80.88 119 ARG B CA 1
ATOM 8982 C C . ARG B 1 119 ? -27.172 -16.609 -22.312 1 80.88 119 ARG B C 1
ATOM 8984 O O . ARG B 1 119 ? -26.516 -16.469 -23.359 1 80.88 119 ARG B O 1
ATOM 8991 N N . LYS B 1 120 ? -27.125 -17.625 -21.594 1 80.25 120 LYS B N 1
ATOM 8992 C CA . LYS B 1 120 ? -26.328 -18.781 -21.984 1 80.25 120 LYS B CA 1
ATOM 8993 C C . LYS B 1 120 ? -26.641 -19.203 -23.422 1 80.25 120 LYS B C 1
ATOM 8995 O O . LYS B 1 120 ? -25.734 -19.547 -24.188 1 80.25 120 LYS B O 1
ATOM 9000 N N . VAL B 1 121 ? -27.859 -19.219 -23.844 1 80.44 121 VAL B N 1
ATOM 9001 C CA . VAL B 1 121 ? -28.281 -19.688 -25.172 1 80.44 121 VAL B CA 1
ATOM 9002 C C . VAL B 1 121 ? -27.75 -18.734 -26.234 1 80.44 121 VAL B C 1
ATOM 9004 O O . VAL B 1 121 ? -27.484 -19.141 -27.375 1 80.44 121 VAL B O 1
ATOM 9007 N N . SER B 1 122 ? -27.5 -17.547 -25.906 1 83.75 122 SER B N 1
ATOM 9008 C CA . SER B 1 122 ? -27.078 -16.547 -26.875 1 83.75 122 SER B CA 1
ATOM 9009 C C . SER B 1 122 ? -25.562 -16.5 -27.016 1 83.75 122 SER B C 1
ATOM 9011 O O . SER B 1 122 ? -25.031 -15.789 -27.875 1 83.75 122 SER B O 1
ATOM 9013 N N . VAL B 1 123 ? -24.922 -17.203 -26.172 1 86.19 123 VAL B N 1
ATOM 9014 C CA . VAL B 1 123 ? -23.453 -17.188 -26.234 1 86.19 123 VAL B CA 1
ATOM 9015 C C . VAL B 1 123 ? -22.984 -18.031 -27.406 1 86.19 123 VAL B C 1
ATOM 9017 O O . VAL B 1 123 ? -23.188 -19.234 -27.438 1 86.19 123 VAL B O 1
ATOM 9020 N N . VAL B 1 124 ? -22.359 -17.422 -28.344 1 89.12 124 VAL B N 1
ATOM 9021 C CA . VAL B 1 124 ? -21.906 -18.125 -29.531 1 89.12 124 VAL B CA 1
ATOM 9022 C C . VAL B 1 124 ? -20.375 -18.234 -29.516 1 89.12 124 VAL B C 1
ATOM 9024 O O . VAL B 1 124 ? -19.797 -18.938 -30.344 1 89.12 124 VAL B O 1
ATOM 9027 N N . GLY B 1 125 ? -19.719 -17.641 -28.594 1 86.06 125 GLY B N 1
ATOM 9028 C CA . GLY B 1 125 ? -18.297 -17.828 -28.406 1 86.06 125 GLY B CA 1
ATOM 9029 C C . GLY B 1 125 ? -17.969 -19.062 -27.578 1 86.06 125 GLY B C 1
ATOM 9030 O O . GLY B 1 125 ? -18.844 -19.641 -26.938 1 86.06 125 GLY B O 1
ATOM 9031 N N . ALA B 1 126 ? -16.734 -19.422 -27.656 1 88.94 126 ALA B N 1
ATOM 9032 C CA . ALA B 1 126 ? -16.297 -20.562 -26.859 1 88.94 126 ALA B CA 1
ATOM 9033 C C . ALA B 1 126 ? -16.016 -20.141 -25.422 1 88.94 126 ALA B C 1
ATOM 9035 O O . ALA B 1 126 ? -14.914 -19.688 -25.109 1 88.94 126 ALA B O 1
ATOM 9036 N N . ILE B 1 127 ? -16.875 -20.391 -24.594 1 86.38 127 ILE B N 1
ATOM 9037 C CA . ILE B 1 127 ? -16.75 -20.062 -23.188 1 86.38 127 ILE B CA 1
ATOM 9038 C C . ILE B 1 127 ? -17.094 -21.281 -22.328 1 86.38 127 ILE B C 1
ATOM 9040 O O . ILE B 1 127 ? -18.094 -21.953 -22.562 1 86.38 127 ILE B O 1
ATOM 9044 N N . THR B 1 128 ? -16.25 -21.578 -21.469 1 86.44 128 THR B N 1
ATOM 9045 C CA . THR B 1 128 ? -16.484 -22.656 -20.516 1 86.44 128 THR B CA 1
ATOM 9046 C C . THR B 1 128 ? -16.766 -22.078 -19.125 1 86.44 128 THR B C 1
ATOM 9048 O O . THR B 1 128 ? -15.977 -21.297 -18.594 1 86.44 128 THR B O 1
ATOM 9051 N N . SER B 1 129 ? -17.859 -22.453 -18.609 1 84.75 129 SER B N 1
ATOM 9052 C CA . SER B 1 129 ? -18.188 -22.078 -17.234 1 84.75 129 SER B CA 1
ATOM 9053 C C . SER B 1 129 ? -18.094 -23.266 -16.297 1 84.75 129 SER B C 1
ATOM 9055 O O . SER B 1 129 ? -18.469 -24.391 -16.656 1 84.75 129 SER B O 1
ATOM 9057 N N . VAL B 1 130 ? -17.578 -22.984 -15.148 1 81.31 130 VAL B N 1
ATOM 9058 C CA . VAL B 1 130 ? -17.406 -24.062 -14.172 1 81.31 130 VAL B CA 1
ATOM 9059 C C . VAL B 1 130 ? -18.219 -23.734 -12.914 1 81.31 130 VAL B C 1
ATOM 9061 O O . VAL B 1 130 ? -18.25 -22.578 -12.477 1 81.31 130 VAL B O 1
ATOM 9064 N N . ASP B 1 131 ? -18.812 -24.75 -12.484 1 77.19 131 ASP B N 1
ATOM 9065 C CA . ASP B 1 131 ? -19.5 -24.594 -11.211 1 77.19 131 ASP B CA 1
ATOM 9066 C C . ASP B 1 131 ? -18.516 -24.469 -10.055 1 77.19 131 ASP B C 1
ATOM 9068 O O . ASP B 1 131 ? -17.578 -25.25 -9.945 1 77.19 131 ASP B O 1
ATOM 9072 N N . ILE B 1 132 ? -18.766 -23.578 -9.234 1 75.38 132 ILE B N 1
ATOM 9073 C CA . ILE B 1 132 ? -17.844 -23.234 -8.164 1 75.38 132 ILE B CA 1
ATOM 9074 C C . ILE B 1 132 ? -17.766 -24.375 -7.16 1 75.38 132 ILE B C 1
ATOM 9076 O O . ILE B 1 132 ? -16.734 -24.562 -6.504 1 75.38 132 ILE B O 1
ATOM 9080 N N . GLY B 1 133 ? -18.891 -25.016 -6.961 1 71.31 133 GLY B N 1
ATOM 9081 C CA . GLY B 1 133 ? -18.844 -26.156 -6.07 1 71.31 133 GLY B CA 1
ATOM 9082 C C . GLY B 1 133 ? -17.766 -27.141 -6.422 1 71.31 133 GLY B C 1
ATOM 9083 O O . GLY B 1 133 ? -17.188 -27.781 -5.539 1 71.31 133 GLY B O 1
ATOM 9084 N N . ASP B 1 134 ? -17.469 -27.203 -7.656 1 68.06 134 ASP B N 1
ATOM 9085 C CA . ASP B 1 134 ? -16.422 -28.125 -8.125 1 68.06 134 ASP B CA 1
ATOM 9086 C C . ASP B 1 134 ? -15.031 -27.578 -7.824 1 68.06 134 ASP B C 1
ATOM 9088 O O . ASP B 1 134 ? -14.062 -28.344 -7.77 1 68.06 134 ASP B O 1
ATOM 9092 N N . LEU B 1 135 ? -14.992 -26.297 -7.621 1 70.38 135 LEU B N 1
ATOM 9093 C CA . LEU B 1 135 ? -13.688 -25.656 -7.418 1 70.38 135 LEU B CA 1
ATOM 9094 C C . LEU B 1 135 ? -13.414 -25.438 -5.934 1 70.38 135 LEU B C 1
ATOM 9096 O O . LEU B 1 135 ? -12.281 -25.172 -5.539 1 70.38 135 LEU B O 1
ATOM 9100 N N . ALA B 1 136 ? -14.445 -25.516 -5.172 1 66.56 136 ALA B N 1
ATOM 9101 C CA . ALA B 1 136 ? -14.32 -25.234 -3.744 1 66.56 136 ALA B CA 1
ATOM 9102 C C . ALA B 1 136 ? -13.711 -26.422 -3.004 1 66.56 136 ALA B C 1
ATOM 9104 O O . ALA B 1 136 ? -14.359 -27.031 -2.15 1 66.56 136 ALA B O 1
ATOM 9105 N N . VAL B 1 137 ? -12.602 -26.844 -3.377 1 64 137 VAL B N 1
ATOM 9106 C CA . VAL B 1 137 ? -11.859 -27.922 -2.73 1 64 137 VAL B CA 1
ATOM 9107 C C . VAL B 1 137 ? -10.695 -27.344 -1.924 1 64 137 VAL B C 1
ATOM 9109 O O . VAL B 1 137 ? -10.25 -26.219 -2.191 1 64 137 VAL B O 1
ATOM 9112 N N . PRO B 1 138 ? -10.484 -28.016 -0.818 1 65 138 PRO B N 1
ATOM 9113 C CA . PRO B 1 138 ? -9.367 -27.5 -0.018 1 65 138 PRO B CA 1
ATOM 9114 C C . PRO B 1 138 ? -8.047 -27.5 -0.786 1 65 138 PRO B C 1
ATOM 9116 O O . PRO B 1 138 ? -7.266 -28.453 -0.686 1 65 138 PRO B O 1
ATOM 9119 N N . ALA B 1 139 ? -8 -26.797 -1.836 1 61.22 139 ALA B N 1
ATOM 9120 C CA . ALA B 1 139 ? -6.742 -26.594 -2.547 1 61.22 139 ALA B CA 1
ATOM 9121 C C . ALA B 1 139 ? -6.066 -25.312 -2.098 1 61.22 139 ALA B C 1
ATOM 9123 O O . ALA B 1 139 ? -6.711 -24.422 -1.53 1 61.22 139 ALA B O 1
ATOM 9124 N N . THR B 1 140 ? -4.762 -25.375 -2.213 1 69.12 140 THR B N 1
ATOM 9125 C CA . THR B 1 140 ? -3.967 -24.219 -1.822 1 69.12 140 THR B CA 1
ATOM 9126 C C . THR B 1 140 ? -4.34 -23 -2.664 1 69.12 140 THR B C 1
ATOM 9128 O O . THR B 1 140 ? -4.203 -21.859 -2.211 1 69.12 140 THR B O 1
ATOM 9131 N N . SER B 1 141 ? -4.656 -23.359 -3.955 1 80.31 141 SER B N 1
ATOM 9132 C CA . SER B 1 141 ? -5.012 -22.25 -4.848 1 80.31 141 SER B CA 1
ATOM 9133 C C . SER B 1 141 ? -6.008 -22.719 -5.91 1 80.31 141 SER B C 1
ATOM 9135 O O . SER B 1 141 ? -6.105 -23.906 -6.207 1 80.31 141 SER B O 1
ATOM 9137 N N . LEU B 1 142 ? -6.68 -21.812 -6.445 1 86.69 142 LEU B N 1
ATOM 9138 C CA . LEU B 1 142 ? -7.605 -22.078 -7.535 1 86.69 142 LEU B CA 1
ATOM 9139 C C . LEU B 1 142 ? -6.863 -22.594 -8.766 1 86.69 142 LEU B C 1
ATOM 9141 O O . LEU B 1 142 ? -7.395 -23.422 -9.523 1 86.69 142 LEU B O 1
ATOM 9145 N N . ASN B 1 143 ? -5.66 -22.172 -8.922 1 88.88 143 ASN B N 1
ATOM 9146 C CA . ASN B 1 143 ? -4.828 -22.625 -10.031 1 88.88 143 ASN B CA 1
ATOM 9147 C C . ASN B 1 143 ? -4.688 -24.156 -10.039 1 88.88 143 ASN B C 1
ATOM 9149 O O . ASN B 1 143 ? -4.723 -24.781 -11.102 1 88.88 143 ASN B O 1
ATOM 9153 N N . ASN B 1 144 ? -4.559 -24.688 -8.898 1 88.81 144 ASN B N 1
ATOM 9154 C CA . ASN B 1 144 ? -4.289 -26.109 -8.758 1 88.81 144 ASN B CA 1
ATOM 9155 C C . ASN B 1 144 ? -5.535 -26.938 -9.031 1 88.81 144 ASN B C 1
ATOM 9157 O O . ASN B 1 144 ? -5.445 -28.156 -9.219 1 88.81 144 ASN B O 1
ATOM 9161 N N . SER B 1 145 ? -6.641 -26.281 -9.148 1 88.12 145 SER B N 1
ATOM 9162 C CA . SER B 1 145 ? -7.891 -27.016 -9.312 1 88.12 145 SER B CA 1
ATOM 9163 C C . SER B 1 145 ? -8.352 -27 -10.766 1 88.12 145 SER B C 1
ATOM 9165 O O . SER B 1 145 ? -9.344 -27.641 -11.117 1 88.12 145 SER B O 1
ATOM 9167 N N . LEU B 1 146 ? -7.68 -26.375 -11.586 1 89.69 146 LEU B N 1
ATOM 9168 C CA . LEU B 1 146 ? -8.156 -26.172 -12.945 1 89.69 146 LEU B CA 1
ATOM 9169 C C . LEU B 1 146 ? -7.902 -27.406 -13.797 1 89.69 146 LEU B C 1
ATOM 9171 O O . LEU B 1 146 ? -8.766 -27.828 -14.57 1 89.69 146 LEU B O 1
ATOM 9175 N N . GLY B 1 147 ? -6.75 -27.969 -13.625 1 89 147 GLY B N 1
ATOM 9176 C CA . GLY B 1 147 ? -6.387 -29.125 -14.438 1 89 147 GLY B CA 1
ATOM 9177 C C . GLY B 1 147 ? -7.32 -30.297 -14.25 1 89 147 GLY B C 1
ATOM 9178 O O . GLY B 1 147 ? -7.637 -30.672 -13.117 1 89 147 GLY B O 1
ATOM 9179 N N . GLY B 1 148 ? -7.77 -30.844 -15.328 1 90.81 148 GLY B N 1
ATOM 9180 C CA . GLY B 1 148 ? -8.641 -32 -15.289 1 90.81 148 GLY B CA 1
ATOM 9181 C C . GLY B 1 148 ? -10.094 -31.656 -15.023 1 90.81 148 GLY B C 1
ATOM 9182 O O . GLY B 1 148 ? -10.969 -32.531 -15.094 1 90.81 148 GLY B O 1
ATOM 9183 N N . ARG B 1 149 ? -10.297 -30.422 -14.727 1 91.25 149 ARG B N 1
ATOM 9184 C CA . ARG B 1 149 ? -11.664 -30.016 -14.414 1 91.25 149 ARG B CA 1
ATOM 9185 C C . ARG B 1 149 ? -12.219 -29.094 -15.492 1 91.25 149 ARG B C 1
ATOM 9187 O O . ARG B 1 149 ? -13.422 -29.062 -15.734 1 91.25 149 ARG B O 1
ATOM 9194 N N . VAL B 1 150 ? -11.375 -28.281 -16 1 91.88 150 VAL B N 1
ATOM 9195 C CA . VAL B 1 150 ? -11.812 -27.266 -16.953 1 91.88 150 VAL B CA 1
ATOM 9196 C C . VAL B 1 150 ? -11.344 -27.625 -18.359 1 91.88 150 VAL B C 1
ATOM 9198 O O . VAL B 1 150 ? -10.156 -27.516 -18.656 1 91.88 150 VAL B O 1
ATOM 9201 N N . PRO B 1 151 ? -12.281 -27.969 -19.203 1 94.06 151 PRO B N 1
ATOM 9202 C CA . PRO B 1 151 ? -11.867 -28.203 -20.578 1 94.06 151 PRO B CA 1
ATOM 9203 C C . PRO B 1 151 ? -11.211 -26.969 -21.219 1 94.06 151 PRO B C 1
ATOM 9205 O O . PRO B 1 151 ? -11.68 -25.844 -21.016 1 94.06 151 PRO B O 1
ATOM 9208 N N . GLY B 1 152 ? -10.156 -27.188 -21.891 1 93.5 152 GLY B N 1
ATOM 9209 C CA . GLY B 1 152 ? -9.438 -26.109 -22.562 1 93.5 152 GLY B CA 1
ATOM 9210 C C . GLY B 1 152 ? -8.234 -25.625 -21.766 1 93.5 152 GLY B C 1
ATOM 9211 O O . GLY B 1 152 ? -7.453 -24.797 -22.266 1 93.5 152 GLY B O 1
ATOM 9212 N N . VAL B 1 153 ? -8.078 -26.125 -20.578 1 93 153 VAL B N 1
ATOM 9213 C CA . VAL B 1 153 ? -6.969 -25.672 -19.75 1 93 153 VAL B CA 1
ATOM 9214 C C . VAL B 1 153 ? -6 -26.828 -19.516 1 93 153 VAL B C 1
ATOM 9216 O O . VAL B 1 153 ? -6.426 -27.953 -19.234 1 93 153 VAL B O 1
ATOM 9219 N N . ILE B 1 154 ? -4.777 -26.531 -19.703 1 92.75 154 ILE B N 1
ATOM 9220 C CA . ILE B 1 154 ? -3.697 -27.453 -19.344 1 92.75 154 ILE B CA 1
ATOM 9221 C C . ILE B 1 154 ? -2.867 -26.844 -18.203 1 92.75 154 ILE B C 1
ATOM 9223 O O . ILE B 1 154 ? -2.455 -25.688 -18.281 1 92.75 154 ILE B O 1
ATOM 9227 N N . SER B 1 155 ? -2.689 -27.641 -17.188 1 92.06 155 SER B N 1
ATOM 9228 C CA . SER B 1 155 ? -1.957 -27.125 -16.031 1 92.06 155 SER B CA 1
ATOM 9229 C C . SER B 1 155 ? -0.845 -28.078 -15.617 1 92.06 155 SER B C 1
ATOM 9231 O O . SER B 1 155 ? -0.94 -29.281 -15.836 1 92.06 155 SER B O 1
ATOM 9233 N N . ILE B 1 156 ? 0.237 -27.5 -15.047 1 92 156 ILE B N 1
ATOM 9234 C CA . ILE B 1 156 ? 1.366 -28.266 -14.531 1 92 156 ILE B CA 1
ATOM 9235 C C . ILE B 1 156 ? 1.81 -27.703 -13.188 1 92 156 ILE B C 1
ATOM 9237 O O . ILE B 1 156 ? 1.879 -26.484 -13.016 1 92 156 ILE B O 1
ATOM 9241 N N . GLN B 1 157 ? 1.974 -28.547 -12.219 1 92.06 157 GLN B N 1
ATOM 9242 C CA . GLN B 1 157 ? 2.547 -28.141 -10.945 1 92.06 157 GLN B CA 1
ATOM 9243 C C . GLN B 1 157 ? 4.023 -28.516 -10.852 1 92.06 157 GLN B C 1
ATOM 9245 O O . GLN B 1 157 ? 4.359 -29.703 -10.797 1 92.06 157 GLN B O 1
ATOM 9250 N N . SER B 1 158 ? 4.863 -27.547 -10.703 1 91.31 158 SER B N 1
ATOM 9251 C CA . SER B 1 158 ? 6.301 -27.797 -10.781 1 91.31 158 SER B CA 1
ATOM 9252 C C . SER B 1 158 ? 6.902 -27.969 -9.391 1 91.31 158 SER B C 1
ATOM 9254 O O . SER B 1 158 ? 8.016 -28.484 -9.25 1 91.31 158 SER B O 1
ATOM 9256 N N . SER B 1 159 ? 6.258 -27.562 -8.367 1 94.62 159 SER B N 1
ATOM 9257 C CA . SER B 1 159 ? 6.773 -27.703 -7.008 1 94.62 159 SER B CA 1
ATOM 9258 C C . SER B 1 159 ? 5.641 -27.906 -6.008 1 94.62 159 SER B C 1
ATOM 9260 O O . SER B 1 159 ? 4.531 -27.422 -6.211 1 94.62 159 SER B O 1
ATOM 9262 N N . GLY B 1 160 ? 5.977 -28.641 -5.02 1 94.12 160 GLY B N 1
ATOM 9263 C CA . GLY B 1 160 ? 5.031 -28.812 -3.928 1 94.12 160 GLY B CA 1
ATOM 9264 C C . GLY B 1 160 ? 5.344 -27.938 -2.725 1 94.12 160 GLY B C 1
ATOM 9265 O O . GLY B 1 160 ? 4.633 -27.984 -1.718 1 94.12 160 GLY B O 1
ATOM 9266 N N . GLU B 1 161 ? 6.363 -27.109 -2.756 1 95 161 GLU B N 1
ATOM 9267 C CA . GLU B 1 161 ? 6.812 -26.312 -1.615 1 95 161 GLU B CA 1
ATOM 9268 C C . GLU B 1 161 ? 5.852 -25.156 -1.335 1 95 161 GLU B C 1
ATOM 9270 O O . GLU B 1 161 ? 5.434 -24.453 -2.258 1 95 161 GLU B O 1
ATOM 9275 N N . PRO B 1 162 ? 5.551 -24.984 -0.081 1 94.25 162 PRO B N 1
ATOM 9276 C CA . PRO B 1 162 ? 4.68 -23.859 0.239 1 94.25 162 PRO B CA 1
ATOM 9277 C C . PRO B 1 162 ? 5.199 -22.531 -0.32 1 94.25 162 PRO B C 1
ATOM 9279 O O . PRO B 1 162 ? 6.363 -22.188 -0.107 1 94.25 162 PRO B O 1
ATOM 9282 N N . GLY B 1 163 ? 4.383 -21.875 -0.997 1 92.44 163 GLY B N 1
ATOM 9283 C CA . GLY B 1 163 ? 4.758 -20.625 -1.64 1 92.44 163 GLY B CA 1
ATOM 9284 C C . GLY B 1 163 ? 5.133 -20.797 -3.1 1 92.44 163 GLY B C 1
ATOM 9285 O O . GLY B 1 163 ? 5.117 -19.828 -3.867 1 92.44 163 GLY B O 1
ATOM 9286 N N . LYS B 1 164 ? 5.52 -21.953 -3.494 1 93.12 164 LYS B N 1
ATOM 9287 C CA . LYS B 1 164 ? 5.859 -22.266 -4.879 1 93.12 164 LYS B CA 1
ATOM 9288 C C . LYS B 1 164 ? 4.891 -23.297 -5.461 1 93.12 164 LYS B C 1
ATOM 9290 O O . LYS B 1 164 ? 5.004 -23.672 -6.633 1 93.12 164 LYS B O 1
ATOM 9295 N N . ASN B 1 165 ? 4.027 -23.734 -4.648 1 93.5 165 ASN B N 1
ATOM 9296 C CA . ASN B 1 165 ? 3.111 -24.797 -5.047 1 93.5 165 ASN B CA 1
ATOM 9297 C C . ASN B 1 165 ? 1.895 -24.25 -5.785 1 93.5 165 ASN B C 1
ATOM 9299 O O . ASN B 1 165 ? 0.759 -24.625 -5.488 1 93.5 165 ASN B O 1
ATOM 9303 N N . ILE B 1 166 ? 2.113 -23.422 -6.66 1 91.25 166 ILE B N 1
ATOM 9304 C CA . ILE B 1 166 ? 1.089 -22.844 -7.523 1 91.25 166 ILE B CA 1
ATOM 9305 C C . ILE B 1 166 ? 1.285 -23.344 -8.953 1 91.25 166 ILE B C 1
ATOM 9307 O O . ILE B 1 166 ? 2.346 -23.125 -9.547 1 91.25 166 ILE B O 1
ATOM 9311 N N . SER B 1 167 ? 0.243 -23.859 -9.508 1 90.94 167 SER B N 1
ATOM 9312 C CA . SER B 1 167 ? 0.332 -24.438 -10.844 1 90.94 167 SER B CA 1
ATOM 9313 C C . SER B 1 167 ? 0.366 -23.344 -11.914 1 90.94 167 SER B C 1
ATOM 9315 O O . SER B 1 167 ? -0.32 -22.328 -11.789 1 90.94 167 SER B O 1
ATOM 9317 N N . GLU B 1 168 ? 1.099 -23.625 -12.875 1 89.69 168 GLU B N 1
ATOM 9318 C CA . GLU B 1 168 ? 1.003 -22.859 -14.109 1 89.69 168 GLU B CA 1
ATOM 9319 C C . GLU B 1 168 ? -0.076 -23.422 -15.031 1 89.69 168 GLU B C 1
ATOM 9321 O O . GLU B 1 168 ? -0.361 -24.625 -14.992 1 89.69 168 GLU B O 1
ATOM 9326 N N . PHE B 1 169 ? -0.671 -22.531 -15.758 1 90.31 169 PHE B N 1
ATOM 9327 C CA . PHE B 1 169 ? -1.7 -23.047 -16.656 1 90.31 169 PHE B CA 1
ATOM 9328 C C . PHE B 1 169 ? -1.729 -22.25 -17.953 1 90.31 169 PHE B C 1
ATOM 9330 O O . PHE B 1 169 ? -1.299 -21.109 -18 1 90.31 169 PHE B O 1
ATOM 9337 N N . TRP B 1 170 ? -2.211 -22.875 -19.031 1 91 170 TRP B N 1
ATOM 9338 C CA . TRP B 1 170 ? -2.389 -22.297 -20.359 1 91 170 TRP B CA 1
ATOM 9339 C C . TRP B 1 170 ? -3.764 -22.641 -20.922 1 91 170 TRP B C 1
ATOM 9341 O O . TRP B 1 170 ? -4.262 -23.75 -20.719 1 91 170 TRP B O 1
ATOM 9351 N N . VAL B 1 171 ? -4.297 -21.703 -21.5 1 91.75 171 VAL B N 1
ATOM 9352 C CA . VAL B 1 171 ? -5.559 -21.938 -22.203 1 91.75 171 VAL B CA 1
ATOM 9353 C C . VAL B 1 171 ? -5.281 -22.422 -23.625 1 91.75 171 VAL B C 1
ATOM 9355 O O . VAL B 1 171 ? -4.676 -21.688 -24.422 1 91.75 171 VAL B O 1
ATOM 9358 N N . ARG B 1 172 ? -5.754 -23.625 -23.891 1 91.38 172 ARG B N 1
ATOM 9359 C CA . ARG B 1 172 ? -5.609 -24.266 -25.188 1 91.38 172 ARG B CA 1
ATOM 9360 C C . ARG B 1 172 ? -4.148 -24.312 -25.625 1 91.38 172 ARG B C 1
ATOM 9362 O O . ARG B 1 172 ? -3.838 -24.078 -26.797 1 91.38 172 ARG B O 1
ATOM 9369 N N . GLY B 1 173 ? -3.262 -24.391 -24.609 1 86 173 GLY B N 1
ATOM 9370 C CA . GLY B 1 173 ? -1.849 -24.641 -24.859 1 86 173 GLY B CA 1
ATOM 9371 C C . GLY B 1 173 ? -1.07 -23.359 -25.141 1 86 173 GLY B C 1
ATOM 9372 O O . GLY B 1 173 ? -1.537 -22.266 -24.844 1 86 173 GLY B O 1
ATOM 9373 N N . ILE B 1 174 ? 0.187 -23.547 -25.625 1 84.94 174 ILE B N 1
ATOM 9374 C CA . ILE B 1 174 ? 1.092 -22.438 -25.906 1 84.94 174 ILE B CA 1
ATOM 9375 C C . ILE B 1 174 ? 0.908 -21.969 -27.344 1 84.94 174 ILE B C 1
ATOM 9377 O O . ILE B 1 174 ? 1.142 -22.734 -28.281 1 84.94 174 ILE B O 1
ATOM 9381 N N . GLY B 1 175 ? 0.562 -20.75 -27.5 1 79.44 175 GLY B N 1
ATOM 9382 C CA . GLY B 1 175 ? 0.206 -20.281 -28.828 1 79.44 175 GLY B CA 1
ATOM 9383 C C . GLY B 1 175 ? 1.255 -19.375 -29.438 1 79.44 175 GLY B C 1
ATOM 9384 O O . GLY B 1 175 ? 1.124 -18.969 -30.594 1 79.44 175 GLY B O 1
ATOM 9385 N N . THR B 1 176 ? 2.35 -19.031 -28.609 1 81.25 176 THR B N 1
ATOM 9386 C CA . THR B 1 176 ? 3.375 -18.141 -29.125 1 81.25 176 THR B CA 1
ATOM 9387 C C . THR B 1 176 ? 4.727 -18.438 -28.484 1 81.25 176 THR B C 1
ATOM 9389 O O . THR B 1 176 ? 4.793 -18.984 -27.391 1 81.25 176 THR B O 1
ATOM 9392 N N . PHE B 1 177 ? 5.746 -18.172 -29.234 1 78.81 177 PHE B N 1
ATOM 9393 C CA . PHE B 1 177 ? 7.082 -18.281 -28.656 1 78.81 177 PHE B CA 1
ATOM 9394 C C . PHE B 1 177 ? 7.648 -16.891 -28.375 1 78.81 177 PHE B C 1
ATOM 9396 O O . PHE B 1 177 ? 8.828 -16.75 -28.031 1 78.81 177 PHE B O 1
ATOM 9403 N N . GLY B 1 178 ? 6.723 -15.914 -28.531 1 70.81 178 GLY B N 1
ATOM 9404 C CA . GLY B 1 178 ? 7.125 -14.562 -28.172 1 70.81 178 GLY B CA 1
ATOM 9405 C C . GLY B 1 178 ? 7.02 -14.281 -26.688 1 70.81 178 GLY B C 1
ATOM 9406 O O . GLY B 1 178 ? 7.184 -15.195 -25.875 1 70.81 178 GLY B O 1
ATOM 9407 N N . ALA B 1 179 ? 6.812 -12.883 -26.453 1 66.44 179 ALA B N 1
ATOM 9408 C CA . ALA B 1 179 ? 6.816 -12.469 -25.062 1 66.44 179 ALA B CA 1
ATOM 9409 C C . ALA B 1 179 ? 5.504 -12.828 -24.375 1 66.44 179 ALA B C 1
ATOM 9411 O O . ALA B 1 179 ? 4.426 -12.594 -24.922 1 66.44 179 ALA B O 1
ATOM 9412 N N . ASN B 1 180 ? 5.383 -13.617 -23.312 1 66.06 180 ASN B N 1
ATOM 9413 C CA . ASN B 1 180 ? 4.328 -13.922 -22.344 1 66.06 180 ASN B CA 1
ATOM 9414 C C . ASN B 1 180 ? 3.285 -14.867 -22.938 1 66.06 180 ASN B C 1
ATOM 9416 O O . ASN B 1 180 ? 2.494 -14.469 -23.797 1 66.06 180 ASN B O 1
ATOM 9420 N N . SER B 1 181 ? 3.031 -15.945 -22.641 1 71.81 181 SER B N 1
ATOM 9421 C CA . SER B 1 181 ? 2.074 -16.938 -23.109 1 71.81 181 SER B CA 1
ATOM 9422 C C . SER B 1 181 ? 0.989 -17.203 -22.078 1 71.81 181 SER B C 1
ATOM 9424 O O . SER B 1 181 ? 0.144 -18.078 -22.25 1 71.81 181 SER B O 1
ATOM 9426 N N . SER B 1 182 ? 0.91 -16.312 -21.094 1 80.5 182 SER B N 1
ATOM 9427 C CA . SER B 1 182 ? -0.036 -16.562 -20 1 80.5 182 SER B CA 1
ATOM 9428 C C . SER B 1 182 ? -1.403 -15.961 -20.312 1 80.5 182 SER B C 1
ATOM 9430 O O . SER B 1 182 ? -1.501 -14.961 -21.016 1 80.5 182 SER B O 1
ATOM 9432 N N . ALA B 1 183 ? -2.412 -16.547 -19.766 1 86.75 183 ALA B N 1
ATOM 9433 C CA . ALA B 1 183 ? -3.777 -16.047 -19.922 1 86.75 183 ALA B CA 1
ATOM 9434 C C . ALA B 1 183 ? -4.008 -14.805 -19.078 1 86.75 183 ALA B C 1
ATOM 9436 O O . ALA B 1 183 ? -3.344 -14.609 -18.047 1 86.75 183 ALA B O 1
ATOM 9437 N N . LEU B 1 184 ? -4.922 -13.969 -19.547 1 88.56 184 LEU B N 1
ATOM 9438 C CA . LEU B 1 184 ? -5.355 -12.82 -18.766 1 88.56 184 LEU B CA 1
ATOM 9439 C C . LEU B 1 184 ? -6.34 -13.242 -17.672 1 88.56 184 LEU B C 1
ATOM 9441 O O . LEU B 1 184 ? -7.316 -13.938 -17.953 1 88.56 184 LEU B O 1
ATOM 9445 N N . VAL B 1 185 ? -6.07 -12.906 -16.484 1 92.19 185 VAL B N 1
ATOM 9446 C CA . VAL B 1 185 ? -6.973 -13.211 -15.375 1 92.19 185 VAL B CA 1
ATOM 9447 C C . VAL B 1 185 ? -7.664 -11.93 -14.906 1 92.19 185 VAL B C 1
ATOM 9449 O O . VAL B 1 185 ? -7 -10.969 -14.508 1 92.19 185 VAL B O 1
ATOM 9452 N N . LEU B 1 186 ? -8.914 -11.984 -14.961 1 92.69 186 LEU B N 1
ATOM 9453 C CA . LEU B 1 186 ? -9.719 -10.859 -14.5 1 92.69 186 LEU B CA 1
ATOM 9454 C C . LEU B 1 186 ? -10.586 -11.258 -13.312 1 92.69 186 LEU B C 1
ATOM 9456 O O . LEU B 1 186 ? -11.352 -12.227 -13.398 1 92.69 186 LEU B O 1
ATOM 9460 N N . ILE B 1 187 ? -10.523 -10.625 -12.289 1 93.75 187 ILE B N 1
ATOM 9461 C CA . ILE B 1 187 ? -11.367 -10.789 -11.109 1 93.75 187 ILE B CA 1
ATOM 9462 C C . ILE B 1 187 ? -12.297 -9.586 -10.969 1 93.75 187 ILE B C 1
ATOM 9464 O O . ILE B 1 187 ? -11.844 -8.477 -10.695 1 93.75 187 ILE B O 1
ATOM 9468 N N . ASP B 1 188 ? -13.5 -9.781 -11.141 1 91.12 188 ASP B N 1
ATOM 9469 C CA . ASP B 1 188 ? -14.5 -8.719 -11.148 1 91.12 188 ASP B CA 1
ATOM 9470 C C . ASP B 1 188 ? -14.156 -7.648 -12.188 1 91.12 188 ASP B C 1
ATOM 9472 O O . ASP B 1 188 ? -14.234 -6.453 -11.898 1 91.12 188 ASP B O 1
ATOM 9476 N N . GLY B 1 189 ? -13.633 -8.109 -13.266 1 87.56 189 GLY B N 1
ATOM 9477 C CA . GLY B 1 189 ? -13.367 -7.227 -14.398 1 87.56 189 GLY B CA 1
ATOM 9478 C C . GLY B 1 189 ? -11.992 -6.586 -14.344 1 87.56 189 GLY B C 1
ATOM 9479 O O . GLY B 1 189 ? -11.594 -5.887 -15.273 1 87.56 189 GLY B O 1
ATOM 9480 N N . LEU B 1 190 ? -11.273 -6.852 -13.305 1 90.56 190 LEU B N 1
ATOM 9481 C CA . LEU B 1 190 ? -9.953 -6.258 -13.156 1 90.56 190 LEU B CA 1
ATOM 9482 C C . LEU B 1 190 ? -8.875 -7.332 -13.133 1 90.56 190 LEU B C 1
ATOM 9484 O O . LEU B 1 190 ? -9.109 -8.438 -12.641 1 90.56 190 LEU B O 1
ATOM 9488 N N . GLU B 1 191 ? -7.703 -6.965 -13.641 1 90 191 GLU B N 1
ATOM 9489 C CA . GLU B 1 191 ? -6.598 -7.918 -13.656 1 90 191 GLU B CA 1
ATOM 9490 C C . GLU B 1 191 ? -6.168 -8.281 -12.234 1 90 191 GLU B C 1
ATOM 9492 O O . GLU B 1 191 ? -6.113 -7.422 -11.359 1 90 191 GLU B O 1
ATOM 9497 N N . GLY B 1 192 ? -6.008 -9.539 -12.023 1 90.25 192 GLY B N 1
ATOM 9498 C CA . GLY B 1 192 ? -5.59 -10.023 -10.719 1 90.25 192 GLY B CA 1
ATOM 9499 C C . GLY B 1 192 ? -4.902 -11.375 -10.781 1 90.25 192 GLY B C 1
ATOM 9500 O O . GLY B 1 192 ? -4.617 -11.883 -11.867 1 90.25 192 GLY B O 1
ATOM 9501 N N . ASP B 1 193 ? -4.559 -11.844 -9.602 1 92.19 193 ASP B N 1
ATOM 9502 C CA . ASP B 1 193 ? -3.908 -13.148 -9.445 1 92.19 193 ASP B CA 1
ATOM 9503 C C . ASP B 1 193 ? -4.887 -14.188 -8.922 1 92.19 193 ASP B C 1
ATOM 9505 O O . ASP B 1 193 ? -5.406 -14.055 -7.809 1 92.19 193 ASP B O 1
ATOM 9509 N N . LEU B 1 194 ? -5.016 -15.172 -9.664 1 91.5 194 LEU B N 1
ATOM 9510 C CA . LEU B 1 194 ? -5.996 -16.203 -9.344 1 91.5 194 LEU B CA 1
ATOM 9511 C C . LEU B 1 194 ? -5.645 -16.906 -8.039 1 91.5 194 LEU B C 1
ATOM 9513 O O . LEU B 1 194 ? -6.535 -17.328 -7.297 1 91.5 194 LEU B O 1
ATOM 9517 N N . SER B 1 195 ? -4.375 -17.016 -7.742 1 91.44 195 SER B N 1
ATOM 9518 C CA . SER B 1 195 ? -3.928 -17.75 -6.566 1 91.44 195 SER B CA 1
ATOM 9519 C C . SER B 1 195 ? -4.289 -17.016 -5.277 1 91.44 195 SER B C 1
ATOM 9521 O O . SER B 1 195 ? -4.238 -17.609 -4.195 1 91.44 195 SER B O 1
ATOM 9523 N N . GLN B 1 196 ? -4.762 -15.844 -5.359 1 91.31 196 GLN B N 1
ATOM 9524 C CA . GLN B 1 196 ? -5.02 -15.031 -4.176 1 91.31 196 GLN B CA 1
ATOM 9525 C C . GLN B 1 196 ? -6.516 -14.945 -3.885 1 91.31 196 GLN B C 1
ATOM 9527 O O . GLN B 1 196 ? -6.934 -14.25 -2.953 1 91.31 196 GLN B O 1
ATOM 9532 N N . VAL B 1 197 ? -7.262 -15.641 -4.617 1 91.62 197 VAL B N 1
ATOM 9533 C CA . VAL B 1 197 ? -8.711 -15.641 -4.426 1 91.62 197 VAL B CA 1
ATOM 9534 C C . VAL B 1 197 ? -9.133 -16.922 -3.713 1 91.62 197 VAL B C 1
ATOM 9536 O O . VAL B 1 197 ? -8.773 -18.031 -4.133 1 91.62 197 VAL B O 1
ATOM 9539 N N . ASP B 1 198 ? -9.883 -16.766 -2.691 1 90.94 198 ASP B N 1
ATOM 9540 C CA . ASP B 1 198 ? -10.461 -17.922 -2.037 1 90.94 198 ASP B CA 1
ATOM 9541 C C . ASP B 1 198 ? -11.625 -18.484 -2.848 1 90.94 198 ASP B C 1
ATOM 9543 O O . ASP B 1 198 ? -12.508 -17.75 -3.273 1 90.94 198 ASP B O 1
ATOM 9547 N N . PRO B 1 199 ? -11.664 -19.719 -3.055 1 87.94 199 PRO B N 1
ATOM 9548 C CA . PRO B 1 199 ? -12.758 -20.312 -3.82 1 87.94 199 PRO B CA 1
ATOM 9549 C C . PRO B 1 199 ? -14.133 -20 -3.223 1 87.94 199 PRO B C 1
ATOM 9551 O O . PRO B 1 199 ? -15.125 -19.906 -3.953 1 87.94 199 PRO B O 1
ATOM 9554 N N . ALA B 1 200 ? -14.227 -19.844 -1.922 1 89.44 200 ALA B N 1
ATOM 9555 C CA . ALA B 1 200 ? -15.5 -19.578 -1.265 1 89.44 200 ALA B CA 1
ATOM 9556 C C . ALA B 1 200 ? -16.016 -18.188 -1.621 1 89.44 200 ALA B C 1
ATOM 9558 O O . ALA B 1 200 ? -17.203 -17.891 -1.437 1 89.44 200 ALA B O 1
ATOM 9559 N N . ASP B 1 201 ? -15.164 -17.375 -2.141 1 92.75 201 ASP B N 1
ATOM 9560 C CA . ASP B 1 201 ? -15.57 -16.031 -2.523 1 92.75 201 ASP B CA 1
ATOM 9561 C C . ASP B 1 201 ? -16.094 -16 -3.957 1 92.75 201 ASP B C 1
ATOM 9563 O O . ASP B 1 201 ? -16.719 -15.016 -4.375 1 92.75 201 ASP B O 1
ATOM 9567 N N . VAL B 1 202 ? -15.906 -16.984 -4.707 1 91.5 202 VAL B N 1
ATOM 9568 C CA . VAL B 1 202 ? -16.172 -16.984 -6.141 1 91.5 202 VAL B CA 1
ATOM 9569 C C . VAL B 1 202 ? -17.656 -17.312 -6.383 1 91.5 202 VAL B C 1
ATOM 9571 O O . VAL B 1 202 ? -18.188 -18.266 -5.805 1 91.5 202 VAL B O 1
ATOM 9574 N N . GLU B 1 203 ? -18.281 -16.562 -7.156 1 89.38 203 GLU B N 1
ATOM 9575 C CA . GLU B 1 203 ? -19.656 -16.797 -7.578 1 89.38 203 GLU B CA 1
ATOM 9576 C C . GLU B 1 203 ? -19.703 -17.516 -8.922 1 89.38 203 GLU B C 1
ATOM 9578 O O . GLU B 1 203 ? -20.531 -18.406 -9.125 1 89.38 203 GLU B O 1
ATOM 9583 N N . SER B 1 204 ? -18.844 -17.016 -9.82 1 87.88 204 SER B N 1
ATOM 9584 C CA . SER B 1 204 ? -18.781 -17.672 -11.125 1 87.88 204 SER B CA 1
ATOM 9585 C C . SER B 1 204 ? -17.359 -17.688 -11.672 1 87.88 204 SER B C 1
ATOM 9587 O O . SER B 1 204 ? -16.531 -16.859 -11.289 1 87.88 204 SER B O 1
ATOM 9589 N N . PHE B 1 205 ? -17.031 -18.656 -12.438 1 89 205 PHE B N 1
ATOM 9590 C CA . PHE B 1 205 ? -15.742 -18.875 -13.07 1 89 205 PHE B CA 1
ATOM 9591 C C . PHE B 1 205 ? -15.922 -19.266 -14.531 1 89 205 PHE B C 1
ATOM 9593 O O . PHE B 1 205 ? -16.609 -20.234 -14.852 1 89 205 PHE B O 1
ATOM 9600 N N . SER B 1 206 ? -15.32 -18.453 -15.453 1 89.94 206 SER B N 1
ATOM 9601 C CA . SER B 1 206 ? -15.438 -18.719 -16.891 1 89.94 206 SER B CA 1
ATOM 9602 C C . SER B 1 206 ? -14.094 -18.578 -17.594 1 89.94 206 SER B C 1
ATOM 9604 O O . SER B 1 206 ? -13.25 -17.781 -17.172 1 89.94 206 SER B O 1
ATOM 9606 N N . VAL B 1 207 ? -13.93 -19.297 -18.562 1 91.31 207 VAL B N 1
ATOM 9607 C CA . VAL B 1 207 ? -12.75 -19.219 -19.422 1 91.31 207 VAL B CA 1
ATOM 9608 C C . VAL B 1 207 ? -13.164 -18.891 -20.844 1 91.31 207 VAL B C 1
ATOM 9610 O O . VAL B 1 207 ? -13.961 -19.594 -21.453 1 91.31 207 VAL B O 1
ATOM 9613 N N . LEU B 1 208 ? -12.695 -17.812 -21.281 1 90.56 208 LEU B N 1
ATOM 9614 C CA . LEU B 1 208 ? -12.898 -17.406 -22.672 1 90.56 208 LEU B CA 1
ATOM 9615 C C . LEU B 1 208 ? -11.75 -17.891 -23.562 1 90.56 208 LEU B C 1
ATOM 9617 O O . LEU B 1 208 ? -10.586 -17.578 -23.297 1 90.56 208 LEU B O 1
ATOM 9621 N N . LYS B 1 209 ? -12.078 -18.484 -24.703 1 89.19 209 LYS B N 1
ATOM 9622 C CA . LYS B 1 209 ? -11.031 -19.234 -25.406 1 89.19 209 LYS B CA 1
ATOM 9623 C C . LYS B 1 209 ? -10.891 -18.766 -26.844 1 89.19 209 LYS B C 1
ATOM 9625 O O . LYS B 1 209 ? -9.828 -18.922 -27.453 1 89.19 209 LYS B O 1
ATOM 9630 N N . ASP B 1 210 ? -11.93 -18.297 -27.453 1 86.38 210 ASP B N 1
ATOM 9631 C CA . ASP B 1 210 ? -11.844 -17.938 -28.859 1 86.38 210 ASP B CA 1
ATOM 9632 C C . ASP B 1 210 ? -11.82 -16.422 -29.031 1 86.38 210 ASP B C 1
ATOM 9634 O O . ASP B 1 210 ? -11.82 -15.68 -28.047 1 86.38 210 ASP B O 1
ATOM 9638 N N . ALA B 1 211 ? -11.711 -15.953 -30.234 1 78.25 211 ALA B N 1
ATOM 9639 C CA . ALA B 1 211 ? -11.531 -14.539 -30.547 1 78.25 211 ALA B CA 1
ATOM 9640 C C . ALA B 1 211 ? -12.797 -13.742 -30.203 1 78.25 211 ALA B C 1
ATOM 9642 O O . ALA B 1 211 ? -12.711 -12.625 -29.703 1 78.25 211 ALA B O 1
ATOM 9643 N N . SER B 1 212 ? -13.836 -14.289 -30.484 1 76.44 212 SER B N 1
ATOM 9644 C CA . SER B 1 212 ? -15.086 -13.562 -30.25 1 76.44 212 SER B CA 1
ATOM 9645 C C . SER B 1 212 ? -15.297 -13.297 -28.766 1 76.44 212 SER B C 1
ATOM 9647 O O . SER B 1 212 ? -15.852 -12.266 -28.375 1 76.44 212 SER B O 1
ATOM 9649 N N . ALA B 1 213 ? -14.828 -14.141 -28.016 1 73.81 213 ALA B N 1
ATOM 9650 C CA . ALA B 1 213 ? -14.992 -14 -26.578 1 73.81 213 ALA B CA 1
ATOM 9651 C C . ALA B 1 213 ? -13.93 -13.07 -25.984 1 73.81 213 ALA B C 1
ATOM 9653 O O . ALA B 1 213 ? -14.172 -12.406 -24.984 1 73.81 213 ALA B O 1
ATOM 9654 N N . THR B 1 214 ? -12.766 -13.008 -26.547 1 75.56 214 THR B N 1
ATOM 9655 C CA . THR B 1 214 ? -11.633 -12.352 -25.891 1 75.56 214 THR B CA 1
ATOM 9656 C C . THR B 1 214 ? -11.344 -11 -26.562 1 75.56 214 THR B C 1
ATOM 9658 O O . THR B 1 214 ? -10.617 -10.18 -26 1 75.56 214 THR B O 1
ATOM 9661 N N . ALA B 1 215 ? -11.922 -10.75 -27.641 1 70.88 215 ALA B N 1
ATOM 9662 C CA . ALA B 1 215 ? -11.562 -9.578 -28.453 1 70.88 215 ALA B CA 1
ATOM 9663 C C . ALA B 1 215 ? -11.844 -8.289 -27.688 1 70.88 215 ALA B C 1
ATOM 9665 O O . ALA B 1 215 ? -11.156 -7.281 -27.891 1 70.88 215 ALA B O 1
ATOM 9666 N N . VAL B 1 216 ? -12.734 -8.391 -26.844 1 72.88 216 VAL B N 1
ATOM 9667 C CA . VAL B 1 216 ? -13.102 -7.184 -26.109 1 72.88 216 VAL B CA 1
ATOM 9668 C C . VAL B 1 216 ? -11.945 -6.746 -25.203 1 72.88 216 VAL B C 1
ATOM 9670 O O . VAL B 1 216 ? -11.859 -5.574 -24.828 1 72.88 216 VAL B O 1
ATOM 9673 N N . TYR B 1 217 ? -11.102 -7.664 -25.016 1 75.62 217 TYR B N 1
ATOM 9674 C CA . TYR B 1 217 ? -9.992 -7.332 -24.141 1 75.62 217 TYR B CA 1
ATOM 9675 C C . TYR B 1 217 ? -8.734 -7.004 -24.938 1 75.62 217 TYR B C 1
ATOM 9677 O O . TYR B 1 217 ? -7.684 -6.727 -24.359 1 75.62 217 TYR B O 1
ATOM 9685 N N . GLY B 1 218 ? -8.906 -7.152 -26.141 1 67.25 218 GLY B N 1
ATOM 9686 C CA . GLY B 1 218 ? -7.812 -6.762 -27.016 1 67.25 218 GLY B CA 1
ATOM 9687 C C . GLY B 1 218 ? -6.59 -7.648 -26.875 1 67.25 218 GLY B C 1
ATOM 9688 O O . GLY B 1 218 ? -6.699 -8.875 -26.906 1 67.25 218 GLY B O 1
ATOM 9689 N N . VAL B 1 219 ? -5.363 -6.895 -26.766 1 68.75 219 VAL B N 1
ATOM 9690 C CA . VAL B 1 219 ? -4.039 -7.512 -26.812 1 68.75 219 VAL B CA 1
ATOM 9691 C C . VAL B 1 219 ? -3.824 -8.375 -25.578 1 68.75 219 VAL B C 1
ATOM 9693 O O . VAL B 1 219 ? -3.035 -9.328 -25.594 1 68.75 219 VAL B O 1
ATOM 9696 N N . ARG B 1 220 ? -4.531 -8.094 -24.531 1 74.25 220 ARG B N 1
ATOM 9697 C CA . ARG B 1 220 ? -4.324 -8.805 -23.281 1 74.25 220 ARG B CA 1
ATOM 9698 C C . ARG B 1 220 ? -5.004 -10.172 -23.312 1 74.25 220 ARG B C 1
ATOM 9700 O O . ARG B 1 220 ? -4.641 -11.07 -22.547 1 74.25 220 ARG B O 1
ATOM 9707 N N . GLY B 1 221 ? -5.926 -10.344 -24.203 1 75.44 221 GLY B N 1
ATOM 9708 C CA . GLY B 1 221 ? -6.719 -11.562 -24.219 1 75.44 221 GLY B CA 1
ATOM 9709 C C . GLY B 1 221 ? -6.27 -12.547 -25.297 1 75.44 221 GLY B C 1
ATOM 9710 O O . GLY B 1 221 ? -6.957 -13.539 -25.562 1 75.44 221 GLY B O 1
ATOM 9711 N N . ALA B 1 222 ? -5.145 -12.328 -25.797 1 73.19 222 ALA B N 1
ATOM 9712 C CA . ALA B 1 222 ? -4.707 -13.133 -26.938 1 73.19 222 ALA B CA 1
ATOM 9713 C C . ALA B 1 222 ? -4.504 -14.594 -26.531 1 73.19 222 ALA B C 1
ATOM 9715 O O . ALA B 1 222 ? -4.703 -15.5 -27.344 1 73.19 222 ALA B O 1
ATOM 9716 N N . ASN B 1 223 ? -4.18 -14.852 -25.359 1 81.75 223 ASN B N 1
ATOM 9717 C CA . ASN B 1 223 ? -3.887 -16.203 -24.906 1 81.75 223 ASN B CA 1
ATOM 9718 C C . ASN B 1 223 ? -4.996 -16.75 -24 1 81.75 223 ASN B C 1
ATOM 9720 O O . ASN B 1 223 ? -4.762 -17.641 -23.188 1 81.75 223 ASN B O 1
ATOM 9724 N N . GLY B 1 224 ? -6.195 -16.172 -24.094 1 86.62 224 GLY B N 1
ATOM 9725 C CA . GLY B 1 224 ? -7.316 -16.594 -23.281 1 86.62 224 GLY B CA 1
ATOM 9726 C C . GLY B 1 224 ? -7.555 -15.703 -22.078 1 86.62 224 GLY B C 1
ATOM 9727 O O . GLY B 1 224 ? -6.648 -14.992 -21.625 1 86.62 224 GLY B O 1
ATOM 9728 N N . VAL B 1 225 ? -8.781 -15.734 -21.641 1 89.56 225 VAL B N 1
ATOM 9729 C CA . VAL B 1 225 ? -9.141 -14.898 -20.5 1 89.56 225 VAL B CA 1
ATOM 9730 C C . VAL B 1 225 ? -9.875 -15.742 -19.453 1 89.56 225 VAL B C 1
ATOM 9732 O O . VAL B 1 225 ? -10.758 -16.531 -19.797 1 89.56 225 VAL B O 1
ATOM 9735 N N . ILE B 1 226 ? -9.469 -15.609 -18.266 1 92.25 226 ILE B N 1
ATOM 9736 C CA . ILE B 1 226 ? -10.203 -16.188 -17.141 1 92.25 226 ILE B CA 1
ATOM 9737 C C . ILE B 1 226 ? -10.984 -15.086 -16.422 1 92.25 226 ILE B C 1
ATOM 9739 O O . ILE B 1 226 ? -10.414 -14.07 -16.016 1 92.25 226 ILE B O 1
ATOM 9743 N N . LEU B 1 227 ? -12.211 -15.344 -16.297 1 92.25 227 LEU B N 1
ATOM 9744 C CA . LEU B 1 227 ? -13.078 -14.398 -15.602 1 92.25 227 LEU B CA 1
ATOM 9745 C C . LEU B 1 227 ? -13.555 -14.969 -14.273 1 92.25 227 LEU B C 1
ATOM 9747 O O . LEU B 1 227 ? -14.164 -16.031 -14.234 1 92.25 227 LEU B O 1
ATOM 9751 N N . VAL B 1 228 ? -13.281 -14.305 -13.289 1 92.38 228 VAL B N 1
ATOM 9752 C CA . VAL B 1 228 ? -13.766 -14.656 -11.961 1 92.38 228 VAL B CA 1
ATOM 9753 C C . VAL B 1 228 ? -14.68 -13.555 -11.43 1 92.38 228 VAL B C 1
ATOM 9755 O O . VAL B 1 228 ? -14.297 -12.375 -11.43 1 92.38 228 VAL B O 1
ATOM 9758 N N . THR B 1 229 ? -15.828 -13.914 -11.109 1 91.94 229 THR B N 1
ATOM 9759 C CA . THR B 1 229 ? -16.734 -13.008 -10.422 1 91.94 229 THR B CA 1
ATOM 9760 C C . THR B 1 229 ? -16.891 -13.406 -8.953 1 91.94 229 THR B C 1
ATOM 9762 O O . THR B 1 229 ? -17.172 -14.57 -8.656 1 91.94 229 THR B O 1
ATOM 9765 N N . THR B 1 230 ? -16.75 -12.555 -8.102 1 93.75 230 THR B N 1
ATOM 9766 C CA . THR B 1 230 ? -16.859 -12.867 -6.68 1 93.75 230 THR B CA 1
ATOM 9767 C C . THR B 1 230 ? -18.266 -12.594 -6.168 1 93.75 230 THR B C 1
ATOM 9769 O O . THR B 1 230 ? -19.047 -11.906 -6.828 1 93.75 230 THR B O 1
ATOM 9772 N N . LYS B 1 231 ? -18.562 -13.164 -5.098 1 92.88 231 LYS B N 1
ATOM 9773 C CA . LYS B 1 231 ? -19.891 -13.062 -4.516 1 92.88 231 LYS B CA 1
ATOM 9774 C C . LYS B 1 231 ? -20.234 -11.625 -4.148 1 92.88 231 LYS B C 1
ATOM 9776 O O . LYS B 1 231 ? -19.344 -10.852 -3.77 1 92.88 231 LYS B O 1
ATOM 9781 N N . ARG B 1 232 ? -21.531 -11.359 -4.309 1 91.75 232 ARG B N 1
ATOM 9782 C CA . ARG B 1 232 ? -22.094 -10.055 -3.945 1 91.75 232 ARG B CA 1
ATOM 9783 C C . ARG B 1 232 ? -23.172 -10.195 -2.881 1 91.75 232 ARG B C 1
ATOM 9785 O O . ARG B 1 232 ? -23.578 -11.312 -2.545 1 91.75 232 ARG B O 1
ATOM 9792 N N . GLY B 1 233 ? -23.578 -9.023 -2.348 1 87.62 233 GLY B N 1
ATOM 9793 C CA . GLY B 1 233 ? -24.656 -9.055 -1.378 1 87.62 233 GLY B CA 1
ATOM 9794 C C . GLY B 1 233 ? -26.016 -9.359 -2 1 87.62 233 GLY B C 1
ATOM 9795 O O . GLY B 1 233 ? -26.188 -9.203 -3.209 1 87.62 233 GLY B O 1
ATOM 9796 N N . THR B 1 234 ? -26.906 -9.93 -1.164 1 80 234 THR B N 1
ATOM 9797 C CA . THR B 1 234 ? -28.266 -10.242 -1.6 1 80 234 THR B CA 1
ATOM 9798 C C . THR B 1 234 ? -29.281 -9.672 -0.62 1 80 234 THR B C 1
ATOM 9800 O O . THR B 1 234 ? -28.953 -9.383 0.531 1 80 234 THR B O 1
ATOM 9803 N N . VAL B 1 235 ? -30.453 -9.375 -1.079 1 74.25 235 VAL B N 1
ATOM 9804 C CA . VAL B 1 235 ? -31.516 -8.875 -0.224 1 74.25 235 VAL B CA 1
ATOM 9805 C C . VAL B 1 235 ? -32.062 -10.008 0.648 1 74.25 235 VAL B C 1
ATOM 9807 O O . VAL B 1 235 ? -32.719 -9.758 1.659 1 74.25 235 VAL B O 1
ATOM 9810 N N . GLU B 1 236 ? -31.516 -11.117 0.479 1 66.31 236 GLU B N 1
ATOM 9811 C CA . GLU B 1 236 ? -31.984 -12.289 1.207 1 66.31 236 GLU B CA 1
ATOM 9812 C C . GLU B 1 236 ? -31.469 -12.289 2.645 1 66.31 236 GLU B C 1
ATOM 9814 O O . GLU B 1 236 ? -30.969 -11.273 3.131 1 66.31 236 GLU B O 1
ATOM 9819 N N . LYS B 1 237 ? -31.828 -13.336 3.332 1 68.5 237 LYS B N 1
ATOM 9820 C CA . LYS B 1 237 ? -31.375 -13.547 4.707 1 68.5 237 LYS B CA 1
ATOM 9821 C C . LYS B 1 237 ? -29.859 -13.555 4.801 1 68.5 237 LYS B C 1
ATOM 9823 O O . LYS B 1 237 ? -29.172 -14 3.873 1 68.5 237 LYS B O 1
ATOM 9828 N N . LEU B 1 238 ? -29.406 -12.992 5.855 1 78.62 238 LEU B N 1
ATOM 9829 C CA . LEU B 1 238 ? -27.969 -12.984 6.148 1 78.62 238 LEU B CA 1
ATOM 9830 C C . LEU B 1 238 ? -27.422 -14.406 6.152 1 78.62 238 LEU B C 1
ATOM 9832 O O . LEU B 1 238 ? -28 -15.305 6.77 1 78.62 238 LEU B O 1
ATOM 9836 N N . LYS B 1 239 ? -26.469 -14.617 5.422 1 84.88 239 LYS B N 1
ATOM 9837 C CA . LYS B 1 239 ? -25.766 -15.891 5.363 1 84.88 239 LYS B CA 1
ATOM 9838 C C . LYS B 1 239 ? -24.328 -15.75 5.852 1 84.88 239 LYS B C 1
ATOM 9840 O O . LYS B 1 239 ? -23.531 -15.023 5.246 1 84.88 239 LYS B O 1
ATOM 9845 N N . ILE B 1 240 ? -24.016 -16.328 6.949 1 87.81 240 ILE B N 1
ATOM 9846 C CA . ILE B 1 240 ? -22.656 -16.344 7.465 1 87.81 240 ILE B CA 1
ATOM 9847 C C . ILE B 1 240 ? -22.047 -17.734 7.273 1 87.81 240 ILE B C 1
ATOM 9849 O O . ILE B 1 240 ? -22.672 -18.734 7.641 1 87.81 240 ILE B O 1
ATOM 9853 N N . THR B 1 241 ? -20.922 -17.781 6.73 1 91.94 241 THR B N 1
ATOM 9854 C CA . THR B 1 241 ? -20.234 -19.047 6.512 1 91.94 241 THR B CA 1
ATOM 9855 C C . THR B 1 241 ? -18.859 -19.031 7.191 1 91.94 241 THR B C 1
ATOM 9857 O O . THR B 1 241 ? -18.078 -18.094 7.004 1 91.94 241 THR B O 1
ATOM 9860 N N . ALA B 1 242 ? -18.625 -19.953 7.996 1 92.44 242 ALA B N 1
ATOM 9861 C CA . ALA B 1 242 ? -17.312 -20.156 8.609 1 92.44 242 ALA B CA 1
ATOM 9862 C C . ALA B 1 242 ? -16.719 -21.5 8.203 1 92.44 242 ALA B C 1
ATOM 9864 O O . ALA B 1 242 ? -17.438 -22.5 8.102 1 92.44 242 ALA B O 1
ATOM 9865 N N . ARG B 1 243 ? -15.43 -21.516 7.906 1 94.5 243 ARG B N 1
ATOM 9866 C CA . ARG B 1 243 ? -14.758 -22.734 7.5 1 94.5 243 ARG B CA 1
ATOM 9867 C C . ARG B 1 243 ? -13.438 -22.922 8.234 1 94.5 243 ARG B C 1
ATOM 9869 O O . ARG B 1 243 ? -12.664 -21.953 8.375 1 94.5 243 ARG B O 1
ATOM 9876 N N . ALA B 1 244 ? -13.172 -24.047 8.758 1 94.5 244 ALA B N 1
ATOM 9877 C CA . ALA B 1 244 ? -11.891 -24.469 9.32 1 94.5 244 ALA B CA 1
ATOM 9878 C C . ALA B 1 244 ? -11.367 -25.719 8.617 1 94.5 244 ALA B C 1
ATOM 9880 O O . ALA B 1 244 ? -12.117 -26.672 8.422 1 94.5 244 ALA B O 1
ATOM 9881 N N . ASN B 1 245 ? -10.156 -25.656 8.18 1 94.56 245 ASN B N 1
ATOM 9882 C CA . ASN B 1 245 ? -9.547 -26.766 7.457 1 94.56 245 ASN B CA 1
ATOM 9883 C C . ASN B 1 245 ? -8.195 -27.141 8.039 1 94.56 245 ASN B C 1
ATOM 9885 O O . ASN B 1 245 ? -7.367 -26.281 8.32 1 94.56 245 ASN B O 1
ATOM 9889 N N . PHE B 1 246 ? -7.988 -28.375 8.352 1 95.81 246 PHE B N 1
ATOM 9890 C CA . PHE B 1 246 ? -6.723 -28.953 8.781 1 95.81 246 PHE B CA 1
ATOM 9891 C C . PHE B 1 246 ? -6.219 -29.984 7.773 1 95.81 246 PHE B C 1
ATOM 9893 O O . PHE B 1 246 ? -6.902 -30.969 7.492 1 95.81 246 PHE B O 1
ATOM 9900 N N . THR B 1 247 ? -5.043 -29.75 7.25 1 96.25 247 THR B N 1
ATOM 9901 C CA . THR B 1 247 ? -4.512 -30.609 6.207 1 96.25 247 THR B CA 1
ATOM 9902 C C . THR B 1 247 ? -3.148 -31.172 6.605 1 96.25 247 THR B C 1
ATOM 9904 O O . THR B 1 247 ? -2.289 -30.422 7.09 1 96.25 247 THR B O 1
ATOM 9907 N N . ILE B 1 248 ? -2.957 -32.406 6.445 1 96.88 248 ILE B N 1
ATOM 9908 C CA . ILE B 1 248 ? -1.673 -33.094 6.59 1 96.88 248 ILE B CA 1
ATOM 9909 C C . ILE B 1 248 ? -1.119 -33.438 5.215 1 96.88 248 ILE B C 1
ATOM 9911 O O . ILE B 1 248 ? -1.794 -34.094 4.418 1 96.88 248 ILE B O 1
ATOM 9915 N N . SER B 1 249 ? 0.051 -32.969 4.898 1 95.94 249 SER B N 1
ATOM 9916 C CA . SER B 1 249 ? 0.731 -33.281 3.645 1 95.94 249 SER B CA 1
ATOM 9917 C C . SER B 1 249 ? 1.82 -34.312 3.852 1 95.94 249 SER B C 1
ATOM 9919 O O . SER B 1 249 ? 2.643 -34.188 4.762 1 95.94 249 SER B O 1
ATOM 9921 N N . GLN B 1 250 ? 1.844 -35.312 3.047 1 96.44 250 GLN B N 1
ATOM 9922 C CA . GLN B 1 250 ? 2.812 -36.375 3.156 1 96.44 250 GLN B CA 1
ATOM 9923 C C . GLN B 1 250 ? 3.631 -36.531 1.875 1 96.44 250 GLN B C 1
ATOM 9925 O O . GLN B 1 250 ? 3.068 -36.656 0.783 1 96.44 250 GLN B O 1
ATOM 9930 N N . LEU B 1 251 ? 4.953 -36.5 2.061 1 94.62 251 LEU B N 1
ATOM 9931 C CA . LEU B 1 251 ? 5.828 -36.781 0.927 1 94.62 251 LEU B CA 1
ATOM 9932 C C . LEU B 1 251 ? 5.895 -38.281 0.642 1 94.62 251 LEU B C 1
ATOM 9934 O O . LEU B 1 251 ? 6.426 -39.062 1.447 1 94.62 251 LEU B O 1
ATOM 9938 N N . LYS B 1 252 ? 5.395 -38.688 -0.481 1 89.25 252 LYS B N 1
ATOM 9939 C CA . LYS B 1 252 ? 5.32 -40.125 -0.759 1 89.25 252 LYS B CA 1
ATOM 9940 C C . LYS B 1 252 ? 6.328 -40.531 -1.831 1 89.25 252 LYS B C 1
ATOM 9942 O O . LYS B 1 252 ? 6.805 -41.656 -1.842 1 89.25 252 LYS B O 1
ATOM 9947 N N . ARG B 1 253 ? 6.637 -39.688 -2.748 1 91.69 253 ARG B N 1
ATOM 9948 C CA . ARG B 1 253 ? 7.477 -40.062 -3.881 1 91.69 253 ARG B CA 1
ATOM 9949 C C . ARG B 1 253 ? 8.82 -39.344 -3.83 1 91.69 253 ARG B C 1
ATOM 9951 O O . ARG B 1 253 ? 8.984 -38.281 -4.43 1 91.69 253 ARG B O 1
ATOM 9958 N N . LEU B 1 254 ? 9.727 -40 -3.15 1 91.94 254 LEU B N 1
ATOM 9959 C CA . LEU B 1 254 ? 11.102 -39.531 -3.045 1 91.94 254 LEU B CA 1
ATOM 9960 C C . LEU B 1 254 ? 12.062 -40.531 -3.699 1 91.94 254 LEU B C 1
ATOM 9962 O O . LEU B 1 254 ? 11.883 -41.719 -3.596 1 91.94 254 LEU B O 1
ATOM 9966 N N . PRO B 1 255 ? 13.031 -39.906 -4.398 1 91.12 255 PRO B N 1
ATOM 9967 C CA . PRO B 1 255 ? 14.031 -40.812 -4.934 1 91.12 255 PRO B CA 1
ATOM 9968 C C . PRO B 1 255 ? 14.781 -41.562 -3.84 1 91.12 255 PRO B C 1
ATOM 9970 O O . PRO B 1 255 ? 15.078 -41 -2.783 1 91.12 255 PRO B O 1
ATOM 9973 N N . LYS B 1 256 ? 15.062 -42.812 -4.059 1 92.75 256 LYS B N 1
ATOM 9974 C CA . LYS B 1 256 ? 15.875 -43.625 -3.143 1 92.75 256 LYS B CA 1
ATOM 9975 C C . LYS B 1 256 ? 17.312 -43.75 -3.645 1 92.75 256 LYS B C 1
ATOM 9977 O O . LYS B 1 256 ? 17.531 -44 -4.828 1 92.75 256 LYS B O 1
ATOM 9982 N N . TYR B 1 257 ? 18.234 -43.562 -2.721 1 94.81 257 TYR B N 1
ATOM 9983 C CA . TYR B 1 257 ? 19.656 -43.625 -3.08 1 94.81 257 TYR B CA 1
ATOM 9984 C C . TYR B 1 257 ? 20.344 -44.781 -2.373 1 94.81 257 TYR B C 1
ATOM 9986 O O . TYR B 1 257 ? 19.875 -45.281 -1.344 1 94.81 257 TYR B O 1
ATOM 9994 N N . LEU B 1 258 ? 21.453 -45.156 -2.967 1 96.19 258 LEU B N 1
ATOM 9995 C CA . LEU B 1 258 ? 22.266 -46.219 -2.375 1 96.19 258 LEU B CA 1
ATOM 9996 C C . LEU B 1 258 ? 22.859 -45.75 -1.048 1 96.19 258 LEU B C 1
ATOM 9998 O O . LEU B 1 258 ? 23.109 -44.562 -0.844 1 96.19 258 LEU B O 1
ATOM 10002 N N . ARG B 1 259 ? 23.031 -46.781 -0.208 1 96.81 259 ARG B N 1
ATOM 10003 C CA . ARG B 1 259 ? 23.734 -46.5 1.036 1 96.81 259 ARG B CA 1
ATOM 10004 C C . ARG B 1 259 ? 25.25 -46.656 0.844 1 96.81 259 ARG B C 1
ATOM 10006 O O . ARG B 1 259 ? 25.703 -46.969 -0.247 1 96.81 259 ARG B O 1
ATOM 10013 N N . ALA B 1 260 ? 26.016 -46.469 1.843 1 97.69 260 ALA B N 1
ATOM 10014 C CA . ALA B 1 260 ? 27.453 -46.25 1.747 1 97.69 260 ALA B CA 1
ATOM 10015 C C . ALA B 1 260 ? 28.141 -47.469 1.143 1 97.69 260 ALA B C 1
ATOM 10017 O O . ALA B 1 260 ? 28.969 -47.344 0.23 1 97.69 260 ALA B O 1
ATOM 10018 N N . TYR B 1 261 ? 27.875 -48.625 1.633 1 97.88 261 TYR B N 1
ATOM 10019 C CA . TYR B 1 261 ? 28.578 -49.844 1.189 1 97.88 261 TYR B CA 1
ATOM 10020 C C . TYR B 1 261 ? 28.281 -50.125 -0.28 1 97.88 261 TYR B C 1
ATOM 10022 O O . TYR B 1 261 ? 29.203 -50.375 -1.059 1 97.88 261 TYR B O 1
ATOM 10030 N N . ASP B 1 262 ? 27.031 -50.125 -0.627 1 97 262 ASP B N 1
ATOM 10031 C CA . ASP B 1 262 ? 26.641 -50.375 -2.012 1 97 262 ASP B CA 1
ATOM 10032 C C . ASP B 1 262 ? 27.203 -49.312 -2.947 1 97 262 ASP B C 1
ATOM 10034 O O . ASP B 1 262 ? 27.578 -49.594 -4.086 1 97 262 ASP B O 1
ATOM 10038 N N . TYR B 1 263 ? 27.141 -48.125 -2.402 1 97.12 263 TYR B N 1
ATOM 10039 C CA . TYR B 1 263 ? 27.75 -47.031 -3.17 1 97.12 263 TYR B CA 1
ATOM 10040 C C . TYR B 1 263 ? 29.219 -47.344 -3.445 1 97.12 263 TYR B C 1
ATOM 10042 O O . TYR B 1 263 ? 29.672 -47.219 -4.586 1 97.12 263 TYR B O 1
ATOM 10050 N N . ALA B 1 264 ? 29.984 -47.688 -2.461 1 97.81 264 ALA B N 1
ATOM 10051 C CA . ALA B 1 264 ? 31.422 -47.969 -2.584 1 97.81 264 ALA B CA 1
ATOM 10052 C C . ALA B 1 264 ? 31.688 -49.125 -3.518 1 97.81 264 ALA B C 1
ATOM 10054 O O . ALA B 1 264 ? 32.625 -49.125 -4.312 1 97.81 264 ALA B O 1
ATOM 10055 N N . LYS B 1 265 ? 30.906 -50.125 -3.385 1 97.12 265 LYS B N 1
ATOM 10056 C CA . LYS B 1 265 ? 31.031 -51.281 -4.246 1 97.12 265 LYS B CA 1
ATOM 10057 C C . LYS B 1 265 ? 30.859 -50.906 -5.715 1 97.12 265 LYS B C 1
ATOM 10059 O O . LYS B 1 265 ? 31.641 -51.344 -6.562 1 97.12 265 LYS B O 1
ATOM 10064 N N . LEU B 1 266 ? 29.859 -50.125 -5.988 1 97.62 266 LEU B N 1
ATOM 10065 C CA . LEU B 1 266 ? 29.609 -49.719 -7.367 1 97.62 266 LEU B CA 1
ATOM 10066 C C . LEU B 1 266 ? 30.672 -48.75 -7.848 1 97.62 266 LEU B C 1
ATOM 10068 O O . LEU B 1 266 ? 31.031 -48.75 -9.031 1 97.62 266 LEU B O 1
ATOM 10072 N N . ALA B 1 267 ? 31.156 -47.938 -6.945 1 97.62 267 ALA B N 1
ATOM 10073 C CA . ALA B 1 267 ? 32.25 -47.031 -7.316 1 97.62 267 ALA B CA 1
ATOM 10074 C C . ALA B 1 267 ? 33.469 -47.812 -7.754 1 97.62 267 ALA B C 1
ATOM 10076 O O . ALA B 1 267 ? 34.156 -47.469 -8.719 1 97.62 267 ALA B O 1
ATOM 10077 N N . ASN B 1 268 ? 33.812 -48.844 -7.016 1 97.88 268 ASN B N 1
ATOM 10078 C CA . ASN B 1 268 ? 34.906 -49.75 -7.398 1 97.88 268 ASN B CA 1
ATOM 10079 C C . ASN B 1 268 ? 34.656 -50.375 -8.773 1 97.88 268 ASN B C 1
ATOM 10081 O O . ASN B 1 268 ? 35.562 -50.438 -9.602 1 97.88 268 ASN B O 1
ATOM 10085 N N . GLU B 1 269 ? 33.5 -50.812 -8.984 1 97.38 269 GLU B N 1
ATOM 10086 C CA . GLU B 1 269 ? 33.188 -51.375 -10.297 1 97.38 269 GLU B CA 1
ATOM 10087 C C . GLU B 1 269 ? 33.406 -50.344 -11.398 1 97.38 269 GLU B C 1
ATOM 10089 O O . GLU B 1 269 ? 34.031 -50.625 -12.414 1 97.38 269 GLU B O 1
ATOM 10094 N N . ALA B 1 270 ? 32.844 -49.156 -11.203 1 97.5 270 ALA B N 1
ATOM 10095 C CA . ALA B 1 270 ? 32.938 -48.094 -12.195 1 97.5 270 ALA B CA 1
ATOM 10096 C C . ALA B 1 270 ? 34.406 -47.812 -12.562 1 97.5 270 ALA B C 1
ATOM 10098 O O . ALA B 1 270 ? 34.719 -47.594 -13.734 1 97.5 270 ALA B O 1
ATOM 10099 N N . ARG B 1 271 ? 35.25 -47.875 -11.555 1 97.06 271 ARG B N 1
ATOM 10100 C CA . ARG B 1 271 ? 36.656 -47.594 -11.797 1 97.06 271 ARG B CA 1
ATOM 10101 C C . ARG B 1 271 ? 37.344 -48.75 -12.477 1 97.06 271 ARG B C 1
ATOM 10103 O O . ARG B 1 271 ? 38.031 -48.594 -13.5 1 97.06 271 ARG B O 1
ATOM 10110 N N . VAL B 1 272 ? 37.156 -49.938 -12.031 1 97.06 272 VAL B N 1
ATOM 10111 C CA . VAL B 1 272 ? 37.844 -51.125 -12.523 1 97.06 272 VAL B CA 1
ATOM 10112 C C . VAL B 1 272 ? 37.438 -51.375 -13.969 1 97.06 272 VAL B C 1
ATOM 10114 O O . VAL B 1 272 ? 38.281 -51.656 -14.812 1 97.06 272 VAL B O 1
ATOM 10117 N N . VAL B 1 273 ? 36.188 -51.312 -14.266 1 96.25 273 VAL B N 1
ATOM 10118 C CA . VAL B 1 273 ? 35.719 -51.625 -15.609 1 96.25 273 VAL B CA 1
ATOM 10119 C C . VAL B 1 273 ? 36.188 -50.531 -16.594 1 96.25 273 VAL B C 1
ATOM 10121 O O . VAL B 1 273 ? 36.156 -50.75 -17.797 1 96.25 273 VAL B O 1
ATOM 10124 N N . SER B 1 274 ? 36.594 -49.438 -16.047 1 93.25 274 SER B N 1
ATOM 10125 C CA . SER B 1 274 ? 37.156 -48.375 -16.891 1 93.25 274 SER B CA 1
ATOM 10126 C C . SER B 1 274 ? 38.656 -48.469 -16.953 1 93.25 274 SER B C 1
ATOM 10128 O O . SER B 1 274 ? 39.312 -47.531 -17.453 1 93.25 274 SER B O 1
ATOM 10130 N N . GLY B 1 275 ? 39.25 -49.438 -16.406 1 91.5 275 GLY B N 1
ATOM 10131 C CA . GLY B 1 275 ? 40.688 -49.688 -16.5 1 91.5 275 GLY B CA 1
ATOM 10132 C C . GLY B 1 275 ? 41.469 -49.031 -15.383 1 91.5 275 GLY B C 1
ATOM 10133 O O . GLY B 1 275 ? 42.688 -48.844 -15.484 1 91.5 275 GLY B O 1
ATOM 10134 N N . GLU B 1 276 ? 40.75 -48.625 -14.375 1 94.69 276 GLU B N 1
ATOM 10135 C CA . GLU B 1 276 ? 41.406 -47.969 -13.242 1 94.69 276 GLU B CA 1
ATOM 10136 C C . GLU B 1 276 ? 41.438 -48.875 -12.016 1 94.69 276 GLU B C 1
ATOM 10138 O O . GLU B 1 276 ? 40.844 -49.938 -12.023 1 94.69 276 GLU B O 1
ATOM 10143 N N . LYS B 1 277 ? 42.219 -48.438 -11.047 1 95.19 277 LYS B N 1
ATOM 10144 C CA . LYS B 1 277 ? 42.281 -49.188 -9.797 1 95.19 277 LYS B CA 1
ATOM 10145 C C . LYS B 1 277 ? 41.062 -48.906 -8.922 1 95.19 277 LYS B C 1
ATOM 10147 O O . LYS B 1 277 ? 40.438 -47.875 -9.031 1 95.19 277 LYS B O 1
ATOM 10152 N N . GLU B 1 278 ? 40.812 -49.875 -8.086 1 96.06 278 GLU B N 1
ATOM 10153 C CA . GLU B 1 278 ? 39.719 -49.719 -7.148 1 96.06 278 GLU B CA 1
ATOM 10154 C C . GLU B 1 278 ? 39.844 -48.438 -6.344 1 96.06 278 GLU B C 1
ATOM 10156 O O . GLU B 1 278 ? 40.969 -48.031 -5.973 1 96.06 278 GLU B O 1
ATOM 10161 N N . LEU B 1 279 ? 38.75 -47.719 -6.137 1 96 279 LEU B N 1
ATOM 10162 C CA . LEU B 1 279 ? 38.719 -46.5 -5.359 1 96 279 LEU B CA 1
ATOM 10163 C C . LEU B 1 279 ? 38.875 -46.781 -3.871 1 96 279 LEU B C 1
ATOM 10165 O O . LEU B 1 279 ? 39.594 -46.062 -3.164 1 96 279 LEU B O 1
ATOM 10169 N N . TYR B 1 280 ? 38.188 -47.875 -3.414 1 97 280 TYR B N 1
ATOM 10170 C CA . TYR B 1 280 ? 38.219 -48.281 -2.018 1 97 280 TYR B CA 1
ATOM 10171 C C . TYR B 1 280 ? 38.906 -49.656 -1.868 1 97 280 TYR B C 1
ATOM 10173 O O . TYR B 1 280 ? 38.5 -50.625 -2.502 1 97 280 TYR B O 1
ATOM 10181 N N . SER B 1 281 ? 39.812 -49.75 -0.954 1 96.62 281 SER B N 1
ATOM 10182 C CA . SER B 1 281 ? 40.531 -51 -0.677 1 96.62 281 SER B CA 1
ATOM 10183 C C . SER B 1 281 ? 39.656 -51.969 0.117 1 96.62 281 SER B C 1
ATOM 10185 O O . SER B 1 281 ? 38.625 -51.562 0.669 1 96.62 281 SER B O 1
ATOM 10187 N N . PRO B 1 282 ? 40.062 -53.25 0.138 1 95.75 282 PRO B N 1
ATOM 10188 C CA . PRO B 1 282 ? 39.312 -54.219 0.932 1 95.75 282 PRO B CA 1
ATOM 10189 C C . PRO B 1 282 ? 39.188 -53.781 2.395 1 95.75 282 PRO B C 1
ATOM 10191 O O . PRO B 1 282 ? 38.125 -54 3.004 1 95.75 282 PRO B O 1
ATOM 10194 N N . MET B 1 283 ? 40.188 -53.188 2.887 1 96.12 283 MET B N 1
ATOM 10195 C CA . MET B 1 283 ? 40.125 -52.719 4.262 1 96.12 283 MET B CA 1
ATOM 10196 C C . MET B 1 283 ? 39.125 -51.562 4.398 1 96.12 283 MET B C 1
ATOM 10198 O O . MET B 1 283 ? 38.344 -51.531 5.359 1 96.12 283 MET B O 1
ATOM 10202 N N . GLU B 1 284 ? 39.188 -50.656 3.504 1 96.06 284 GLU B N 1
ATOM 10203 C CA . GLU B 1 284 ? 38.25 -49.562 3.521 1 96.06 284 GLU B CA 1
ATOM 10204 C C . GLU B 1 284 ? 36.812 -50.062 3.352 1 96.06 284 GLU B C 1
ATOM 10206 O O . GLU B 1 284 ? 35.875 -49.5 3.965 1 96.06 284 GLU B O 1
ATOM 10211 N N . MET B 1 285 ? 36.625 -51.031 2.486 1 97.75 285 MET B N 1
ATOM 10212 C CA . MET B 1 285 ? 35.312 -51.625 2.297 1 97.75 285 MET B CA 1
ATOM 10213 C C . MET B 1 285 ? 34.781 -52.188 3.605 1 97.75 285 MET B C 1
ATOM 10215 O O . MET B 1 285 ? 33.562 -52.094 3.898 1 97.75 285 MET B O 1
ATOM 10219 N N . ASP B 1 286 ? 35.656 -52.781 4.379 1 96.44 286 ASP B N 1
ATOM 10220 C CA . ASP B 1 286 ? 35.25 -53.312 5.684 1 96.44 286 ASP B CA 1
ATOM 10221 C C . ASP B 1 286 ? 34.906 -52.188 6.645 1 96.44 286 ASP B C 1
ATOM 10223 O O . ASP B 1 286 ? 33.938 -52.281 7.391 1 96.44 286 ASP B O 1
ATOM 10227 N N . LEU B 1 287 ? 35.719 -51.125 6.621 1 96.31 287 LEU B N 1
ATOM 10228 C CA . LEU B 1 287 ? 35.406 -49.969 7.457 1 96.31 287 LEU B CA 1
ATOM 10229 C C . LEU B 1 287 ? 34.031 -49.406 7.133 1 96.31 287 LEU B C 1
ATOM 10231 O O . LEU B 1 287 ? 33.312 -49 8.031 1 96.31 287 LEU B O 1
ATOM 10235 N N . ILE B 1 288 ? 33.719 -49.312 5.84 1 97.94 288 ILE B N 1
ATOM 10236 C CA . ILE B 1 288 ? 32.469 -48.75 5.371 1 97.94 288 ILE B CA 1
ATOM 10237 C C . ILE B 1 288 ? 31.312 -49.688 5.75 1 97.94 288 ILE B C 1
ATOM 10239 O O . ILE B 1 288 ? 30.297 -49.25 6.297 1 97.94 288 ILE B O 1
ATOM 10243 N N . GLN B 1 289 ? 31.453 -50.938 5.504 1 97.06 289 GLN B N 1
ATOM 10244 C CA . GLN B 1 289 ? 30.406 -51.938 5.75 1 97.06 289 GLN B CA 1
ATOM 10245 C C . GLN B 1 289 ? 30.031 -52 7.227 1 97.06 289 GLN B C 1
ATOM 10247 O O . GLN B 1 289 ? 28.859 -52.094 7.57 1 97.06 289 GLN B O 1
ATOM 10252 N N . TYR B 1 290 ? 31.078 -51.875 8.078 1 96.44 290 TYR B N 1
ATOM 10253 C CA . TYR B 1 290 ? 30.828 -52.031 9.5 1 96.44 290 TYR B CA 1
ATOM 10254 C C . TYR B 1 290 ? 30.812 -50.719 10.227 1 96.44 290 TYR B C 1
ATOM 10256 O O . TYR B 1 290 ? 30.719 -50.656 11.453 1 96.44 290 TYR B O 1
ATOM 10264 N N . GLN B 1 291 ? 30.859 -49.688 9.453 1 95.12 291 GLN B N 1
ATOM 10265 C CA . GLN B 1 291 ? 30.781 -48.312 9.977 1 95.12 291 GLN B CA 1
ATOM 10266 C C . GLN B 1 291 ? 31.75 -48.125 11.133 1 95.12 291 GLN B C 1
ATOM 10268 O O . GLN B 1 291 ? 31.359 -47.688 12.219 1 95.12 291 GLN B O 1
ATOM 10273 N N . LEU B 1 292 ? 33 -48.406 10.961 1 94.12 292 LEU B N 1
ATOM 10274 C CA . LEU B 1 292 ? 34 -48.375 12.008 1 94.12 292 LEU B CA 1
ATOM 10275 C C . LEU B 1 292 ? 34.688 -47 12.094 1 94.12 292 LEU B C 1
ATOM 10277 O O . LEU B 1 292 ? 35.312 -46.688 13.086 1 94.12 292 LEU B O 1
ATOM 10281 N N . ASP B 1 293 ? 34.5 -46.156 11.055 1 95.19 293 ASP B N 1
ATOM 10282 C CA . ASP B 1 293 ? 35.031 -44.812 11.047 1 95.19 293 ASP B CA 1
ATOM 10283 C C . ASP B 1 293 ? 34.062 -43.844 10.367 1 95.19 293 ASP B C 1
ATOM 10285 O O . ASP B 1 293 ? 34.312 -43.344 9.273 1 95.19 293 ASP B O 1
ATOM 10289 N N . PRO B 1 294 ? 33.062 -43.406 11.008 1 95.12 294 PRO B N 1
ATOM 10290 C CA . PRO B 1 294 ? 32.031 -42.562 10.406 1 95.12 294 PRO B CA 1
ATOM 10291 C C . PRO B 1 294 ? 32.5 -41.156 10.055 1 95.12 294 PRO B C 1
ATOM 10293 O O . PRO B 1 294 ? 31.828 -40.438 9.336 1 95.12 294 PRO B O 1
ATOM 10296 N N . ASP B 1 295 ? 33.625 -40.719 10.539 1 96.25 295 ASP B N 1
ATOM 10297 C CA . ASP B 1 295 ? 34.188 -39.438 10.18 1 96.25 295 ASP B CA 1
ATOM 10298 C C . ASP B 1 295 ? 34.75 -39.438 8.766 1 96.25 295 ASP B C 1
ATOM 10300 O O . ASP B 1 295 ? 34.531 -38.5 7.988 1 96.25 295 ASP B O 1
ATOM 10304 N N . LEU B 1 296 ? 35.5 -40.469 8.477 1 95.19 296 LEU B N 1
ATOM 10305 C CA . LEU B 1 296 ? 36.125 -40.562 7.168 1 95.19 296 LEU B CA 1
ATOM 10306 C C . LEU B 1 296 ? 35.219 -41.281 6.176 1 95.19 296 LEU B C 1
ATOM 10308 O O . LEU B 1 296 ? 35.281 -41.031 4.969 1 95.19 296 LEU B O 1
ATOM 10312 N N . TYR B 1 297 ? 34.469 -42.281 6.719 1 96.25 297 TYR B N 1
ATOM 10313 C CA . TYR B 1 297 ? 33.562 -43.094 5.879 1 96.25 297 TYR B CA 1
ATOM 10314 C C . TYR B 1 297 ? 32.156 -43.094 6.453 1 96.25 297 TYR B C 1
ATOM 10316 O O . TYR B 1 297 ? 31.672 -44.156 6.906 1 96.25 297 TYR B O 1
ATOM 10324 N N . PRO B 1 298 ? 31.438 -41.969 6.309 1 96.38 298 PRO B N 1
ATOM 10325 C CA . PRO B 1 298 ? 30.078 -41.906 6.859 1 96.38 298 PRO B CA 1
ATOM 10326 C C . PRO B 1 298 ? 29.062 -42.688 6.035 1 96.38 298 PRO B C 1
ATOM 10328 O O . PRO B 1 298 ? 29.406 -43.219 4.969 1 96.38 298 PRO B O 1
ATOM 10331 N N . ASP B 1 299 ? 27.844 -42.875 6.516 1 97.38 299 ASP B N 1
ATOM 10332 C CA . ASP B 1 299 ? 26.672 -43.375 5.828 1 97.38 299 ASP B CA 1
ATOM 10333 C C . ASP B 1 299 ? 25.438 -42.531 6.113 1 97.38 299 ASP B C 1
ATOM 10335 O O . ASP B 1 299 ? 24.578 -42.906 6.91 1 97.38 299 ASP B O 1
ATOM 10339 N N . VAL B 1 300 ? 25.438 -41.438 5.414 1 96.06 300 VAL B N 1
ATOM 10340 C CA . VAL B 1 300 ? 24.406 -40.438 5.703 1 96.06 300 VAL B CA 1
ATOM 10341 C C . VAL B 1 300 ? 23.297 -40.531 4.664 1 96.06 300 VAL B C 1
ATOM 10343 O O . VAL B 1 300 ? 23.562 -40.562 3.461 1 96.06 300 VAL B O 1
ATOM 10346 N N . ASN B 1 301 ? 22.078 -40.625 5.094 1 95.62 301 ASN B N 1
ATOM 10347 C CA . ASN B 1 301 ? 20.906 -40.344 4.27 1 95.62 301 ASN B CA 1
ATOM 10348 C C . ASN B 1 301 ? 20.391 -38.938 4.449 1 95.62 301 ASN B C 1
ATOM 10350 O O . ASN B 1 301 ? 19.703 -38.625 5.426 1 95.62 301 ASN B O 1
ATOM 10354 N N . TRP B 1 302 ? 20.672 -38.188 3.551 1 93.75 302 TRP B N 1
ATOM 10355 C CA . TRP B 1 302 ? 20.438 -36.75 3.682 1 93.75 302 TRP B CA 1
ATOM 10356 C C . TRP B 1 302 ? 18.953 -36.438 3.723 1 93.75 302 TRP B C 1
ATOM 10358 O O . TRP B 1 302 ? 18.531 -35.438 4.328 1 93.75 302 TRP B O 1
ATOM 10368 N N . GLN B 1 303 ? 18.094 -37.188 3.059 1 93.25 303 GLN B N 1
ATOM 10369 C CA . GLN B 1 303 ? 16.656 -37 3.137 1 93.25 303 GLN B CA 1
ATOM 10370 C C . GLN B 1 303 ? 16.141 -37.188 4.562 1 93.25 303 GLN B C 1
ATOM 10372 O O . GLN B 1 303 ? 15.32 -36.438 5.047 1 93.25 303 GLN B O 1
ATOM 10377 N N . ASP B 1 304 ? 16.641 -38.156 5.195 1 93.75 304 ASP B N 1
ATOM 10378 C CA . ASP B 1 304 ? 16.219 -38.406 6.574 1 93.75 304 ASP B CA 1
ATOM 10379 C C . ASP B 1 304 ? 16.719 -37.312 7.512 1 93.75 304 ASP B C 1
ATOM 10381 O O . ASP B 1 304 ? 16.094 -37.062 8.539 1 93.75 304 ASP B O 1
ATOM 10385 N N . GLU B 1 305 ? 17.812 -36.719 7.105 1 92.81 305 GLU B N 1
ATOM 10386 C CA . GLU B 1 305 ? 18.406 -35.688 7.953 1 92.81 305 GLU B CA 1
ATOM 10387 C C . GLU B 1 305 ? 17.609 -34.375 7.883 1 92.81 305 GLU B C 1
ATOM 10389 O O . GLU B 1 305 ? 17.625 -33.594 8.828 1 92.81 305 GLU B O 1
ATOM 10394 N N . ILE B 1 306 ? 16.969 -34.156 6.766 1 92.94 306 ILE B N 1
ATOM 10395 C CA . ILE B 1 306 ? 16.5 -32.781 6.621 1 92.94 306 ILE B CA 1
ATOM 10396 C C . ILE B 1 306 ? 14.984 -32.781 6.398 1 92.94 306 ILE B C 1
ATOM 10398 O O . ILE B 1 306 ? 14.336 -31.75 6.461 1 92.94 306 ILE B O 1
ATOM 10402 N N . LEU B 1 307 ? 14.375 -33.906 6.16 1 94.25 307 LEU B N 1
ATOM 10403 C CA . LEU B 1 307 ? 12.977 -33.875 5.766 1 94.25 307 LEU B CA 1
ATOM 10404 C C . LEU B 1 307 ? 12.102 -34.531 6.828 1 94.25 307 LEU B C 1
ATOM 10406 O O . LEU B 1 307 ? 12.469 -35.562 7.398 1 94.25 307 LEU B O 1
ATOM 10410 N N . HIS B 1 308 ? 11.055 -33.812 7.035 1 91.12 308 HIS B N 1
ATOM 10411 C CA . HIS B 1 308 ? 9.93 -34.5 7.676 1 91.12 308 HIS B CA 1
ATOM 10412 C C . HIS B 1 308 ? 9.078 -35.219 6.652 1 91.12 308 HIS B C 1
ATOM 10414 O O . HIS B 1 308 ? 8.953 -34.781 5.508 1 91.12 308 HIS B O 1
ATOM 10420 N N . LYS B 1 309 ? 8.531 -36.188 7.043 1 89.12 309 LYS B N 1
ATOM 10421 C CA . LYS B 1 309 ? 7.648 -36.906 6.117 1 89.12 309 LYS B CA 1
ATOM 10422 C C . LYS B 1 309 ? 6.301 -36.188 5.996 1 89.12 309 LYS B C 1
ATOM 10424 O O . LYS B 1 309 ? 5.586 -36.375 5.008 1 89.12 309 LYS B O 1
ATOM 10429 N N . THR B 1 310 ? 6.004 -35.531 7.039 1 93.88 310 THR B N 1
ATOM 10430 C CA . THR B 1 310 ? 4.703 -34.844 7.027 1 93.88 310 THR B CA 1
ATOM 10431 C C . THR B 1 310 ? 4.848 -33.375 7.379 1 93.88 310 THR B C 1
ATOM 10433 O O . THR B 1 310 ? 5.812 -33 8.039 1 93.88 310 THR B O 1
ATOM 10436 N N . SER B 1 311 ? 4.031 -32.562 6.82 1 95.25 311 SER B N 1
ATOM 10437 C CA . SER B 1 311 ? 3.889 -31.156 7.156 1 95.25 311 SER B CA 1
ATOM 10438 C C . SER B 1 311 ? 2.422 -30.781 7.32 1 95.25 311 SER B C 1
ATOM 10440 O O . SER B 1 311 ? 1.528 -31.547 6.984 1 95.25 311 SER B O 1
ATOM 10442 N N . PHE B 1 312 ? 2.152 -29.547 7.883 1 94.88 312 PHE B N 1
ATOM 10443 C CA . PHE B 1 312 ? 0.789 -29.203 8.266 1 94.88 312 PHE B CA 1
ATOM 10444 C C . PHE B 1 312 ? 0.379 -27.875 7.648 1 94.88 312 PHE B C 1
ATOM 10446 O O . PHE B 1 312 ? 1.226 -27 7.398 1 94.88 312 PHE B O 1
ATOM 10453 N N . GLN B 1 313 ? -0.89 -27.797 7.367 1 95.25 313 GLN B N 1
ATOM 10454 C CA . GLN B 1 313 ? -1.505 -26.547 6.934 1 95.25 313 GLN B CA 1
ATOM 10455 C C . GLN B 1 313 ? -2.83 -26.312 7.652 1 95.25 313 GLN B C 1
ATOM 10457 O O . GLN B 1 313 ? -3.648 -27.219 7.777 1 95.25 313 GLN B O 1
ATOM 10462 N N . GLN B 1 314 ? -3.035 -25.141 8.156 1 95.81 314 GLN B N 1
ATOM 10463 C CA . GLN B 1 314 ? -4.289 -24.703 8.758 1 95.81 314 GLN B CA 1
ATOM 10464 C C . GLN B 1 314 ? -4.863 -23.5 8.016 1 95.81 314 GLN B C 1
ATOM 10466 O O . GLN B 1 314 ? -4.145 -22.531 7.723 1 95.81 314 GLN B O 1
ATOM 10471 N N . THR B 1 315 ? -6.098 -23.625 7.617 1 94.44 315 THR B N 1
ATOM 10472 C CA . THR B 1 315 ? -6.766 -22.5 6.957 1 94.44 315 THR B CA 1
ATOM 10473 C C . THR B 1 315 ? -8.055 -22.125 7.688 1 94.44 315 THR B C 1
ATOM 10475 O O . THR B 1 315 ? -8.773 -23 8.164 1 94.44 315 THR B O 1
ATOM 10478 N N . TYR B 1 316 ? -8.375 -20.906 7.832 1 94.12 316 TYR B N 1
ATOM 10479 C CA . TYR B 1 316 ? -9.602 -20.359 8.414 1 94.12 316 TYR B CA 1
ATOM 10480 C C . TYR B 1 316 ? -10.242 -19.344 7.48 1 94.12 316 TYR B C 1
ATOM 10482 O O . TYR B 1 316 ? -9.539 -18.609 6.777 1 94.12 316 TYR B O 1
ATOM 10490 N N . TYR B 1 317 ? -11.539 -19.391 7.395 1 94.31 317 TYR B N 1
ATOM 10491 C CA . TYR B 1 317 ? -12.289 -18.5 6.52 1 94.31 317 TYR B CA 1
ATOM 10492 C C . TYR B 1 317 ? -13.625 -18.109 7.152 1 94.31 317 TYR B C 1
ATOM 10494 O O . TYR B 1 317 ? -14.281 -18.938 7.785 1 94.31 317 TYR B O 1
ATOM 10502 N N . VAL B 1 318 ? -14.008 -16.891 7.035 1 92.62 318 VAL B N 1
ATOM 10503 C CA . VAL B 1 318 ? -15.312 -16.406 7.465 1 92.62 318 VAL B CA 1
ATOM 10504 C C . VAL B 1 318 ? -15.867 -15.414 6.441 1 92.62 318 VAL B C 1
ATOM 10506 O O . VAL B 1 318 ? -15.125 -14.586 5.91 1 92.62 318 VAL B O 1
ATOM 10509 N N . SER B 1 319 ? -17.109 -15.516 6.102 1 93.31 319 SER B N 1
ATOM 10510 C CA . SER B 1 319 ? -17.734 -14.555 5.203 1 93.31 319 SER B CA 1
ATOM 10511 C C . SER B 1 319 ? -19.156 -14.227 5.656 1 93.31 319 SER B C 1
ATOM 10513 O O . SER B 1 319 ? -19.781 -15.023 6.363 1 93.31 319 SER B O 1
ATOM 10515 N N . ALA B 1 320 ? -19.625 -13.117 5.324 1 89.06 320 ALA B N 1
ATOM 10516 C CA . ALA B 1 320 ? -20.984 -12.648 5.578 1 89.06 320 ALA B CA 1
ATOM 10517 C C . ALA B 1 320 ? -21.594 -12.031 4.324 1 89.06 320 ALA B C 1
ATOM 10519 O O . ALA B 1 320 ? -20.984 -11.18 3.684 1 89.06 320 ALA B O 1
ATOM 10520 N N . GLN B 1 321 ? -22.719 -12.523 3.965 1 90 321 GLN B N 1
ATOM 10521 C CA . GLN B 1 321 ? -23.453 -12.047 2.799 1 90 321 GLN B CA 1
ATOM 10522 C C . GLN B 1 321 ? -24.875 -11.617 3.18 1 90 321 GLN B C 1
ATOM 10524 O O . GLN B 1 321 ? -25.609 -12.383 3.801 1 90 321 GLN B O 1
ATOM 10529 N N . GLY B 1 322 ? -25.219 -10.469 2.875 1 84.69 322 GLY B N 1
ATOM 10530 C CA . GLY B 1 322 ? -26.547 -9.969 3.193 1 84.69 322 GLY B CA 1
ATOM 10531 C C . GLY B 1 322 ? -26.781 -8.555 2.691 1 84.69 322 GLY B C 1
ATOM 10532 O O . GLY B 1 322 ? -26.031 -8.047 1.864 1 84.69 322 GLY B O 1
ATOM 10533 N N . GLY B 1 323 ? -27.938 -8.062 2.953 1 82 323 GLY B N 1
ATOM 10534 C CA . GLY B 1 323 ? -28.281 -6.699 2.574 1 82 323 GLY B CA 1
ATOM 10535 C C . GLY B 1 323 ? -29.781 -6.453 2.502 1 82 323 GLY B C 1
ATOM 10536 O O . GLY B 1 323 ? -30.578 -7.316 2.875 1 82 323 GLY B O 1
ATOM 10537 N N . GLY B 1 324 ? -30.141 -5.258 2.215 1 77.06 324 GLY B N 1
ATOM 10538 C CA . GLY B 1 324 ? -31.516 -4.82 2.039 1 77.06 324 GLY B CA 1
ATOM 10539 C C . GLY B 1 324 ? -31.75 -4.078 0.735 1 77.06 324 GLY B C 1
ATOM 10540 O O . GLY B 1 324 ? -30.984 -4.238 -0.217 1 77.06 324 GLY B O 1
ATOM 10541 N N . SER B 1 325 ? -32.812 -3.404 0.727 1 74.31 325 SER B N 1
ATOM 10542 C CA . SER B 1 325 ? -33.219 -2.73 -0.503 1 74.31 325 SER B CA 1
ATOM 10543 C C . SER B 1 325 ? -32.281 -1.588 -0.846 1 74.31 325 SER B C 1
ATOM 10545 O O . SER B 1 325 ? -32.125 -1.243 -2.018 1 74.31 325 SER B O 1
ATOM 10547 N N . ILE B 1 326 ? -31.625 -1.108 0.128 1 76.25 326 ILE B N 1
ATOM 10548 C CA . ILE B 1 326 ? -30.797 0.07 -0.104 1 76.25 326 ILE B CA 1
ATOM 10549 C C . ILE B 1 326 ? -29.344 -0.355 -0.34 1 76.25 326 ILE B C 1
ATOM 10551 O O . ILE B 1 326 ? -28.656 0.2 -1.203 1 76.25 326 ILE B O 1
ATOM 10555 N N . ALA B 1 327 ? -28.922 -1.32 0.472 1 83.25 327 ALA B N 1
ATOM 10556 C CA . ALA B 1 327 ? -27.516 -1.728 0.382 1 83.25 327 ALA B CA 1
ATOM 10557 C C . ALA B 1 327 ? -27.375 -3.238 0.535 1 83.25 327 ALA B C 1
ATOM 10559 O O . ALA B 1 327 ? -28.094 -3.861 1.314 1 83.25 327 ALA B O 1
ATOM 10560 N N . ARG B 1 328 ? -26.484 -3.77 -0.235 1 88.88 328 ARG B N 1
ATOM 10561 C CA . ARG B 1 328 ? -26.109 -5.176 -0.168 1 88.88 328 ARG B CA 1
ATOM 10562 C C . ARG B 1 328 ? -24.594 -5.328 0.001 1 88.88 328 ARG B C 1
ATOM 10564 O O . ARG B 1 328 ? -23.812 -4.582 -0.598 1 88.88 328 ARG B O 1
ATOM 10571 N N . TYR B 1 329 ? -24.234 -6.312 0.843 1 87.94 329 TYR B N 1
ATOM 10572 C CA . TYR B 1 329 ? -22.812 -6.395 1.13 1 87.94 329 TYR B CA 1
ATOM 10573 C C . TYR B 1 329 ? -22.344 -7.848 1.139 1 87.94 329 TYR B C 1
ATOM 10575 O O . TYR B 1 329 ? -23.125 -8.758 1.414 1 87.94 329 TYR B O 1
ATOM 10583 N N . PHE B 1 330 ? -21.188 -8.062 0.851 1 93.25 330 PHE B N 1
ATOM 10584 C CA . PHE B 1 330 ? -20.406 -9.281 1.024 1 93.25 330 PHE B CA 1
ATOM 10585 C C . PHE B 1 330 ? -19.047 -8.969 1.636 1 93.25 330 PHE B C 1
ATOM 10587 O O . PHE B 1 330 ? -18.297 -8.125 1.121 1 93.25 330 PHE B O 1
ATOM 10594 N N . VAL B 1 331 ? -18.734 -9.555 2.758 1 90.94 331 VAL B N 1
ATOM 10595 C CA . VAL B 1 331 ? -17.438 -9.398 3.424 1 90.94 331 VAL B CA 1
ATOM 10596 C C . VAL B 1 331 ? -16.844 -10.766 3.715 1 90.94 331 VAL B C 1
ATOM 10598 O O . VAL B 1 331 ? -17.547 -11.68 4.164 1 90.94 331 VAL B O 1
ATOM 10601 N N . SER B 1 332 ? -15.555 -10.883 3.469 1 95.62 332 SER B N 1
ATOM 10602 C CA . SER B 1 332 ? -14.898 -12.156 3.768 1 95.62 332 SER B CA 1
ATOM 10603 C C . SER B 1 332 ? -13.469 -11.938 4.25 1 95.62 332 SER B C 1
ATOM 10605 O O . SER B 1 332 ? -12.844 -10.938 3.918 1 95.62 332 SER B O 1
ATOM 10607 N N . MET B 1 333 ? -13.016 -12.828 5.062 1 93.19 333 MET B N 1
ATOM 10608 C CA . MET B 1 333 ? -11.648 -12.898 5.566 1 93.19 333 MET B CA 1
ATOM 10609 C C . MET B 1 333 ? -11.141 -14.336 5.566 1 93.19 333 MET B C 1
ATOM 10611 O O . MET B 1 333 ? -11.883 -15.266 5.875 1 93.19 333 MET B O 1
ATOM 10615 N N . GLY B 1 334 ? -9.828 -14.461 5.164 1 94 334 GLY B N 1
ATOM 10616 C CA . GLY B 1 334 ? -9.203 -15.773 5.141 1 94 334 GLY B CA 1
ATOM 10617 C C . GLY B 1 334 ? -7.758 -15.758 5.594 1 94 334 GLY B C 1
ATOM 10618 O O . GLY B 1 334 ? -7.074 -14.734 5.465 1 94 334 GLY B O 1
ATOM 10619 N N . MET B 1 335 ? -7.32 -16.875 6.152 1 94.69 335 MET B N 1
ATOM 10620 C CA . MET B 1 335 ? -5.938 -17.047 6.586 1 94.69 335 MET B CA 1
ATOM 10621 C C . MET B 1 335 ? -5.453 -18.469 6.301 1 94.69 335 MET B C 1
ATOM 10623 O O . MET B 1 335 ? -6.23 -19.422 6.371 1 94.69 335 MET B O 1
ATOM 10627 N N . SER B 1 336 ? -4.211 -18.578 5.926 1 95.12 336 SER B N 1
ATOM 10628 C CA . SER B 1 336 ? -3.57 -19.875 5.691 1 95.12 336 SER B CA 1
ATOM 10629 C C . SER B 1 336 ? -2.168 -19.906 6.285 1 95.12 336 SER B C 1
ATOM 10631 O O . SER B 1 336 ? -1.37 -19 6.07 1 95.12 336 SER B O 1
ATOM 10633 N N . LYS B 1 337 ? -1.885 -20.875 7.125 1 96.06 337 LYS B N 1
ATOM 10634 C CA . LYS B 1 337 ? -0.556 -21.172 7.656 1 96.06 337 LYS B CA 1
ATOM 10635 C C . LYS B 1 337 ? -0.06 -22.531 7.18 1 96.06 337 LYS B C 1
ATOM 10637 O O . LYS B 1 337 ? -0.605 -23.562 7.57 1 96.06 337 LYS B O 1
ATOM 10642 N N . GLU B 1 338 ? 0.949 -22.484 6.383 1 95.62 338 GLU B N 1
ATOM 10643 C CA . GLU B 1 338 ? 1.468 -23.719 5.801 1 95.62 338 GLU B CA 1
ATOM 10644 C C . GLU B 1 338 ? 2.955 -23.891 6.102 1 95.62 338 GLU B C 1
ATOM 10646 O O . GLU B 1 338 ? 3.764 -23.016 5.766 1 95.62 338 GLU B O 1
ATOM 10651 N N . SER B 1 339 ? 3.303 -25.016 6.707 1 94.94 339 SER B N 1
ATOM 10652 C CA . SER B 1 339 ? 4.703 -25.312 6.996 1 94.94 339 SER B CA 1
ATOM 10653 C C . SER B 1 339 ? 5.316 -26.188 5.902 1 94.94 339 SER B C 1
ATOM 10655 O O . SER B 1 339 ? 4.609 -26.953 5.242 1 94.94 339 SER B O 1
ATOM 10657 N N . ALA B 1 340 ? 6.582 -26.047 5.711 1 94.5 340 ALA B N 1
ATOM 10658 C CA . ALA B 1 340 ? 7.309 -26.922 4.789 1 94.5 340 ALA B CA 1
ATOM 10659 C C . ALA B 1 340 ? 7.793 -28.188 5.492 1 94.5 340 ALA B C 1
ATOM 10661 O O . ALA B 1 340 ? 7.863 -28.234 6.723 1 94.5 340 ALA B O 1
ATOM 10662 N N . ALA B 1 341 ? 8.125 -29.172 4.789 1 94.81 341 ALA B N 1
ATOM 10663 C CA . ALA B 1 341 ? 8.508 -30.469 5.336 1 94.81 341 ALA B CA 1
ATOM 10664 C C . ALA B 1 341 ? 10 -30.5 5.672 1 94.81 341 ALA B C 1
ATOM 10666 O O . ALA B 1 341 ? 10.695 -31.453 5.336 1 94.81 341 ALA B O 1
ATOM 10667 N N . TYR B 1 342 ? 10.492 -29.516 6.266 1 95 342 TYR B N 1
ATOM 10668 C CA . TYR B 1 342 ? 11.898 -29.484 6.645 1 95 342 TYR B CA 1
ATOM 10669 C C . TYR B 1 342 ? 12.07 -29.672 8.148 1 95 342 TYR B C 1
ATOM 10671 O O . TYR B 1 342 ? 11.258 -29.203 8.938 1 95 342 TYR B O 1
ATOM 10679 N N . ILE B 1 343 ? 13.062 -30.359 8.492 1 92.88 343 ILE B N 1
ATOM 10680 C CA . ILE B 1 343 ? 13.445 -30.516 9.891 1 92.88 343 ILE B CA 1
ATOM 10681 C C . ILE B 1 343 ? 14.43 -29.422 10.289 1 92.88 343 ILE B C 1
ATOM 10683 O O . ILE B 1 343 ? 15.578 -29.406 9.82 1 92.88 343 ILE B O 1
ATOM 10687 N N . GLN B 1 344 ? 13.992 -28.609 11.039 1 89.06 344 GLN B N 1
ATOM 10688 C CA . GLN B 1 344 ? 14.891 -27.578 11.562 1 89.06 344 GLN B CA 1
ATOM 10689 C C . GLN B 1 344 ? 15.219 -27.844 13.031 1 89.06 344 GLN B C 1
ATOM 10691 O O . GLN B 1 344 ? 14.352 -28.234 13.805 1 89.06 344 GLN B O 1
ATOM 10696 N N . ASP B 1 345 ? 16.453 -27.672 13.273 1 87.25 345 ASP B N 1
ATOM 10697 C CA . ASP B 1 345 ? 16.938 -27.875 14.633 1 87.25 345 ASP B CA 1
ATOM 10698 C C . ASP B 1 345 ? 16.281 -26.906 15.602 1 87.25 345 ASP B C 1
ATOM 10700 O O . ASP B 1 345 ? 16.359 -25.688 15.422 1 87.25 345 ASP B O 1
ATOM 10704 N N . PRO B 1 346 ? 15.602 -27.453 16.562 1 83.5 346 PRO B N 1
ATOM 10705 C CA . PRO B 1 346 ? 14.906 -26.562 17.5 1 83.5 346 PRO B CA 1
ATOM 10706 C C . PRO B 1 346 ? 15.867 -25.672 18.281 1 83.5 346 PRO B C 1
ATOM 10708 O O . PRO B 1 346 ? 15.469 -24.594 18.75 1 83.5 346 PRO B O 1
ATOM 10711 N N . ASP B 1 347 ? 17.109 -26.062 18.359 1 79.44 347 ASP B N 1
ATOM 10712 C CA . ASP B 1 347 ? 18.078 -25.297 19.156 1 79.44 347 ASP B CA 1
ATOM 10713 C C . ASP B 1 347 ? 18.875 -24.328 18.281 1 79.44 347 ASP B C 1
ATOM 10715 O O . ASP B 1 347 ? 19.734 -23.609 18.781 1 79.44 347 ASP B O 1
ATOM 10719 N N . SER B 1 348 ? 18.562 -24.453 17.047 1 80.44 348 SER B N 1
ATOM 10720 C CA . SER B 1 348 ? 19.25 -23.5 16.188 1 80.44 348 SER B CA 1
ATOM 10721 C C . SER B 1 348 ? 18.875 -22.062 16.531 1 80.44 348 SER B C 1
ATOM 10723 O O . SER B 1 348 ? 17.703 -21.75 16.703 1 80.44 348 SER B O 1
ATOM 10725 N N . ARG B 1 349 ? 19.875 -21.156 16.641 1 74.5 349 ARG B N 1
ATOM 10726 C CA . ARG B 1 349 ? 19.688 -19.734 16.922 1 74.5 349 ARG B CA 1
ATOM 10727 C C . ARG B 1 349 ? 19.031 -19.031 15.734 1 74.5 349 ARG B C 1
ATOM 10729 O O . ARG B 1 349 ? 18.516 -17.922 15.875 1 74.5 349 ARG B O 1
ATOM 10736 N N . TYR B 1 350 ? 19.047 -19.766 14.609 1 79.81 350 TYR B N 1
ATOM 10737 C CA . TYR B 1 350 ? 18.594 -19.141 13.359 1 79.81 350 TYR B CA 1
ATOM 10738 C C . TYR B 1 350 ? 17.406 -19.906 12.781 1 79.81 350 TYR B C 1
ATOM 10740 O O . TYR B 1 350 ? 17.234 -19.953 11.555 1 79.81 350 TYR B O 1
ATOM 10748 N N . LYS B 1 351 ? 16.703 -20.531 13.625 1 81.69 351 LYS B N 1
ATOM 10749 C CA . LYS B 1 351 ? 15.516 -21.25 13.141 1 81.69 351 LYS B CA 1
ATOM 10750 C C . LYS B 1 351 ? 14.57 -20.297 12.406 1 81.69 351 LYS B C 1
ATOM 10752 O O . LYS B 1 351 ? 14.078 -19.328 12.992 1 81.69 351 LYS B O 1
ATOM 10757 N N . ALA B 1 352 ? 14.336 -20.594 11.195 1 82 352 ALA B N 1
ATOM 10758 C CA . ALA B 1 352 ? 13.555 -19.703 10.352 1 82 352 ALA B CA 1
ATOM 10759 C C . ALA B 1 352 ? 12.078 -20.078 10.375 1 82 352 ALA B C 1
ATOM 10761 O O . ALA B 1 352 ? 11.211 -19.266 10.023 1 82 352 ALA B O 1
ATOM 10762 N N . ASP B 1 353 ? 11.703 -21.297 10.766 1 86.06 353 ASP B N 1
ATOM 10763 C CA . ASP B 1 353 ? 10.328 -21.781 10.641 1 86.06 353 ASP B CA 1
ATOM 10764 C C . ASP B 1 353 ? 9.828 -21.656 9.203 1 86.06 353 ASP B C 1
ATOM 10766 O O . ASP B 1 353 ? 8.797 -21.047 8.953 1 86.06 353 ASP B O 1
ATOM 10770 N N . THR B 1 354 ? 10.5 -22.406 8.367 1 92.12 354 THR B N 1
ATOM 10771 C CA . THR B 1 354 ? 10.242 -22.312 6.938 1 92.12 354 THR B CA 1
ATOM 10772 C C . THR B 1 354 ? 8.773 -22.609 6.637 1 92.12 354 THR B C 1
ATOM 10774 O O . THR B 1 354 ? 8.234 -23.625 7.07 1 92.12 354 THR B O 1
ATOM 10777 N N . GLY B 1 355 ? 8.156 -21.719 5.949 1 94.06 355 GLY B N 1
ATOM 10778 C CA . GLY B 1 355 ? 6.742 -21.844 5.637 1 94.06 355 GLY B CA 1
ATOM 10779 C C . GLY B 1 355 ? 6.195 -20.641 4.895 1 94.06 355 GLY B C 1
ATOM 10780 O O . GLY B 1 355 ? 6.953 -19.766 4.473 1 94.06 355 GLY B O 1
ATOM 10781 N N . TYR B 1 356 ? 4.887 -20.688 4.621 1 95.81 356 TYR B N 1
ATOM 10782 C CA . TYR B 1 356 ? 4.207 -19.641 3.865 1 95.81 356 TYR B CA 1
ATOM 10783 C C . TYR B 1 356 ? 2.863 -19.281 4.5 1 95.81 356 TYR B C 1
ATOM 10785 O O . TYR B 1 356 ? 1.953 -20.125 4.531 1 95.81 356 TYR B O 1
ATOM 10793 N N . ASN B 1 357 ? 2.736 -18.094 4.988 1 96 357 ASN B N 1
ATOM 10794 C CA . ASN B 1 357 ? 1.5 -17.609 5.59 1 96 357 ASN B CA 1
ATOM 10795 C C . ASN B 1 357 ? 0.833 -16.547 4.719 1 96 357 ASN B C 1
ATOM 10797 O O . ASN B 1 357 ? 1.511 -15.68 4.156 1 96 357 ASN B O 1
ATOM 10801 N N . THR B 1 358 ? -0.492 -16.656 4.535 1 95.5 358 THR B N 1
ATOM 10802 C CA . THR B 1 358 ? -1.217 -15.68 3.736 1 95.5 358 THR B CA 1
ATOM 10803 C C . THR B 1 358 ? -2.459 -15.188 4.477 1 95.5 358 THR B C 1
ATOM 10805 O O . THR B 1 358 ? -3.02 -15.906 5.305 1 95.5 358 THR B O 1
ATOM 10808 N N . TYR B 1 359 ? -2.879 -13.984 4.258 1 94.25 359 TYR B N 1
ATOM 10809 C CA . TYR B 1 359 ? -4.094 -13.336 4.746 1 94.25 359 TYR B CA 1
ATOM 10810 C C . TYR B 1 359 ? -4.816 -12.609 3.619 1 94.25 359 TYR B C 1
ATOM 10812 O O . TYR B 1 359 ? -4.184 -11.961 2.787 1 94.25 359 TYR B O 1
ATOM 10820 N N . ASN B 1 360 ? -6.086 -12.836 3.506 1 93.94 360 ASN B N 1
ATOM 10821 C CA . ASN B 1 360 ? -6.879 -12.172 2.477 1 93.94 360 ASN B CA 1
ATOM 10822 C C . ASN B 1 360 ? -8.148 -11.562 3.057 1 93.94 360 ASN B C 1
ATOM 10824 O O . ASN B 1 360 ? -8.727 -12.102 4.004 1 93.94 360 ASN B O 1
ATOM 10828 N N . TYR B 1 361 ? -8.594 -10.531 2.541 1 93.44 361 TYR B N 1
ATOM 10829 C CA . TYR B 1 361 ? -9.883 -9.938 2.869 1 93.44 361 TYR B CA 1
ATOM 10830 C C . TYR B 1 361 ? -10.539 -9.336 1.63 1 93.44 361 TYR B C 1
ATOM 10832 O O . TYR B 1 361 ? -9.852 -8.906 0.702 1 93.44 361 TYR B O 1
ATOM 10840 N N . ARG B 1 362 ? -11.828 -9.305 1.571 1 95.25 362 ARG B N 1
ATOM 10841 C CA . ARG B 1 362 ? -12.602 -8.789 0.446 1 95.25 362 ARG B CA 1
ATOM 10842 C C . ARG B 1 362 ? -13.914 -8.18 0.92 1 95.25 362 ARG B C 1
ATOM 10844 O O . ARG B 1 362 ? -14.578 -8.719 1.811 1 95.25 362 ARG B O 1
ATOM 10851 N N . THR B 1 363 ? -14.266 -7.109 0.319 1 93.5 363 THR B N 1
ATOM 10852 C CA . THR B 1 363 ? -15.547 -6.457 0.554 1 93.5 363 THR B CA 1
ATOM 10853 C C . THR B 1 363 ? -16.172 -6.004 -0.762 1 93.5 363 THR B C 1
ATOM 10855 O O . THR B 1 363 ? -15.5 -5.387 -1.593 1 93.5 363 THR B O 1
ATOM 10858 N N . ASN B 1 364 ? -17.328 -6.348 -0.995 1 94.69 364 ASN B N 1
ATOM 10859 C CA . ASN B 1 364 ? -18.172 -5.852 -2.082 1 94.69 364 ASN B CA 1
ATOM 10860 C C . ASN B 1 364 ? -19.438 -5.184 -1.554 1 94.69 364 ASN B C 1
ATOM 10862 O O . ASN B 1 364 ? -20.297 -5.848 -0.97 1 94.69 364 ASN B O 1
ATOM 10866 N N . LEU B 1 365 ? -19.578 -3.973 -1.83 1 90.25 365 LEU B N 1
ATOM 10867 C CA . LEU B 1 365 ? -20.719 -3.199 -1.344 1 90.25 365 LEU B CA 1
ATOM 10868 C C . LEU B 1 365 ? -21.469 -2.547 -2.502 1 90.25 365 LEU B C 1
ATOM 10870 O O . LEU B 1 365 ? -20.875 -1.818 -3.299 1 90.25 365 LEU B O 1
ATOM 10874 N N . ASP B 1 366 ? -22.719 -2.826 -2.578 1 91.38 366 ASP B N 1
ATOM 10875 C CA . ASP B 1 366 ? -23.609 -2.191 -3.545 1 91.38 366 ASP B CA 1
ATOM 10876 C C . ASP B 1 366 ? -24.609 -1.272 -2.85 1 91.38 366 ASP B C 1
ATOM 10878 O O . ASP B 1 366 ? -25.359 -1.713 -1.977 1 91.38 366 ASP B O 1
ATOM 10882 N N . ILE B 1 367 ? -24.656 -0.09 -3.275 1 85.5 367 ILE B N 1
ATOM 10883 C CA . ILE B 1 367 ? -25.562 0.889 -2.684 1 85.5 367 ILE B CA 1
ATOM 10884 C C . ILE B 1 367 ? -26.5 1.431 -3.754 1 85.5 367 ILE B C 1
ATOM 10886 O O . ILE B 1 367 ? -26.062 1.959 -4.777 1 85.5 367 ILE B O 1
ATOM 10890 N N . ASN B 1 368 ? -27.766 1.255 -3.504 1 83.94 368 ASN B N 1
ATOM 10891 C CA . ASN B 1 368 ? -28.75 1.918 -4.363 1 83.94 368 ASN B CA 1
ATOM 10892 C C . ASN B 1 368 ? -28.953 3.371 -3.949 1 83.94 368 ASN B C 1
ATOM 10894 O O . ASN B 1 368 ? -29.75 3.654 -3.049 1 83.94 368 ASN B O 1
ATOM 10898 N N . VAL B 1 369 ? -28.359 4.199 -4.68 1 75.06 369 VAL B N 1
ATOM 10899 C CA . VAL B 1 369 ? -28.453 5.621 -4.355 1 75.06 369 VAL B CA 1
ATOM 10900 C C . VAL B 1 369 ? -29.828 6.156 -4.766 1 75.06 369 VAL B C 1
ATOM 10902 O O . VAL B 1 369 ? -30.453 6.906 -4.012 1 75.06 369 VAL B O 1
ATOM 10905 N N . THR B 1 370 ? -30.25 5.836 -6 1 75.94 370 THR B N 1
ATOM 10906 C CA . THR B 1 370 ? -31.594 6.086 -6.512 1 75.94 370 THR B CA 1
ATOM 10907 C C . THR B 1 370 ? -32.188 4.824 -7.145 1 75.94 370 THR B C 1
ATOM 10909 O O . THR B 1 370 ? -31.547 3.76 -7.105 1 75.94 370 THR B O 1
ATOM 10912 N N . LYS B 1 371 ? -33.312 4.906 -7.625 1 72.94 371 LYS B N 1
ATOM 10913 C CA . LYS B 1 371 ? -33.906 3.754 -8.297 1 72.94 371 LYS B CA 1
ATOM 10914 C C . LYS B 1 371 ? -33.125 3.387 -9.555 1 72.94 371 LYS B C 1
ATOM 10916 O O . LYS B 1 371 ? -33.094 2.225 -9.969 1 72.94 371 LYS B O 1
ATOM 10921 N N . SER B 1 372 ? -32.406 4.418 -10.133 1 81.88 372 SER B N 1
ATOM 10922 C CA . SER B 1 372 ? -31.719 4.172 -11.398 1 81.88 372 SER B CA 1
ATOM 10923 C C . SER B 1 372 ? -30.203 4.191 -11.227 1 81.88 372 SER B C 1
ATOM 10925 O O . SER B 1 372 ? -29.453 3.85 -12.148 1 81.88 372 SER B O 1
ATOM 10927 N N . THR B 1 373 ? -29.734 4.602 -10.039 1 85.56 373 THR B N 1
ATOM 10928 C CA . THR B 1 373 ? -28.297 4.762 -9.836 1 85.56 373 THR B CA 1
ATOM 10929 C C . THR B 1 373 ? -27.797 3.82 -8.75 1 85.56 373 THR B C 1
ATOM 10931 O O . THR B 1 373 ? -28.312 3.818 -7.629 1 85.56 373 THR B O 1
ATOM 10934 N N . THR B 1 374 ? -26.812 3.07 -9.094 1 89.19 374 THR B N 1
ATOM 10935 C CA . THR B 1 374 ? -26.188 2.188 -8.117 1 89.19 374 THR B CA 1
ATOM 10936 C C . THR B 1 374 ? -24.688 2.459 -8.016 1 89.19 374 THR B C 1
ATOM 10938 O O . THR B 1 374 ? -24.031 2.674 -9.039 1 89.19 374 THR B O 1
ATOM 10941 N N . LEU B 1 375 ? -24.203 2.502 -6.762 1 89.25 375 LEU B N 1
ATOM 10942 C CA . LEU B 1 375 ? -22.781 2.682 -6.488 1 89.25 375 LEU B CA 1
ATOM 10943 C C . LEU B 1 375 ? -22.156 1.388 -5.973 1 89.25 375 LEU B C 1
ATOM 10945 O O . LEU B 1 375 ? -22.719 0.737 -5.086 1 89.25 375 LEU B O 1
ATOM 10949 N N . TYR B 1 376 ? -21.047 1.013 -6.52 1 93.31 376 TYR B N 1
ATOM 10950 C CA . TYR B 1 376 ? -20.312 -0.179 -6.098 1 93.31 376 TYR B CA 1
ATOM 10951 C C . TYR B 1 376 ? -18.953 0.189 -5.512 1 93.31 376 TYR B C 1
ATOM 10953 O O . TYR B 1 376 ? -18.203 0.96 -6.109 1 93.31 376 TYR B O 1
ATOM 10961 N N . LEU B 1 377 ? -18.719 -0.3 -4.359 1 91.56 377 LEU B N 1
ATOM 10962 C CA . LEU B 1 377 ? -17.406 -0.175 -3.725 1 91.56 377 LEU B CA 1
ATOM 10963 C C . LEU B 1 377 ? -16.781 -1.547 -3.488 1 91.56 377 LEU B C 1
ATOM 10965 O O . LEU B 1 377 ? -17.375 -2.396 -2.818 1 91.56 377 LEU B O 1
ATOM 10969 N N . GLY B 1 378 ? -15.594 -1.741 -4.039 1 94.38 378 GLY B N 1
ATOM 10970 C CA . GLY B 1 378 ? -14.844 -2.975 -3.838 1 94.38 378 GLY B CA 1
ATOM 10971 C C . GLY B 1 378 ? -13.516 -2.76 -3.135 1 94.38 378 GLY B C 1
ATOM 10972 O O . GLY B 1 378 ? -12.82 -1.782 -3.406 1 94.38 378 GLY B O 1
ATOM 10973 N N . LEU B 1 379 ? -13.273 -3.639 -2.148 1 93.19 379 LEU B N 1
ATOM 10974 C CA . LEU B 1 379 ? -11.992 -3.672 -1.448 1 93.19 379 LEU B CA 1
ATOM 10975 C C . LEU B 1 379 ? -11.422 -5.086 -1.434 1 93.19 379 LEU B C 1
ATOM 10977 O O . LEU B 1 379 ? -12.07 -6.02 -0.963 1 93.19 379 LEU B O 1
ATOM 10981 N N . ASP B 1 380 ? -10.211 -5.172 -1.956 1 94 380 ASP B N 1
ATOM 10982 C CA . ASP B 1 380 ? -9.508 -6.453 -1.98 1 94 380 ASP B CA 1
ATOM 10983 C C . ASP B 1 380 ? -8.094 -6.316 -1.426 1 94 380 ASP B C 1
ATOM 10985 O O . ASP B 1 380 ? -7.363 -5.391 -1.79 1 94 380 ASP B O 1
ATOM 10989 N N . GLY B 1 381 ? -7.754 -7.227 -0.556 1 93.62 381 GLY B N 1
ATOM 10990 C CA . GLY B 1 381 ? -6.414 -7.211 0.013 1 93.62 381 GLY B CA 1
ATOM 10991 C C . GLY B 1 381 ? -5.809 -8.594 0.157 1 93.62 381 GLY B C 1
ATOM 10992 O O . GLY B 1 381 ? -6.531 -9.578 0.337 1 93.62 381 GLY B O 1
ATOM 10993 N N . PHE B 1 382 ? -4.469 -8.641 0.072 1 95.12 382 PHE B N 1
ATOM 10994 C CA . PHE B 1 382 ? -3.688 -9.867 0.224 1 95.12 382 PHE B CA 1
ATOM 10995 C C . PHE B 1 382 ? -2.357 -9.578 0.912 1 95.12 382 PHE B C 1
ATOM 10997 O O . PHE B 1 382 ? -1.636 -8.656 0.52 1 95.12 382 PHE B O 1
ATOM 11004 N N . ILE B 1 383 ? -2.053 -10.336 1.93 1 95.94 383 ILE B N 1
ATOM 11005 C CA . ILE B 1 383 ? -0.78 -10.242 2.639 1 95.94 383 ILE B CA 1
ATOM 11006 C C . ILE B 1 383 ? -0.125 -11.617 2.705 1 95.94 383 ILE B C 1
ATOM 11008 O O . ILE B 1 383 ? -0.789 -12.617 3.006 1 95.94 383 ILE B O 1
ATOM 11012 N N . SER B 1 384 ? 1.127 -11.688 2.434 1 96.56 384 SER B N 1
ATOM 11013 C CA . SER B 1 384 ? 1.839 -12.953 2.561 1 96.56 384 SER B CA 1
ATOM 11014 C C . SER B 1 384 ? 3.178 -12.766 3.266 1 96.56 384 SER B C 1
ATOM 11016 O O . SER B 1 384 ? 3.754 -11.672 3.238 1 96.56 384 SER B O 1
ATOM 11018 N N . ASN B 1 385 ? 3.6 -13.758 3.965 1 95.75 385 ASN B N 1
ATOM 11019 C CA . ASN B 1 385 ? 4.879 -13.859 4.656 1 95.75 385 ASN B CA 1
ATOM 11020 C C . ASN B 1 385 ? 5.535 -15.219 4.418 1 95.75 385 ASN B C 1
ATOM 11022 O O . ASN B 1 385 ? 5.09 -16.234 4.965 1 95.75 385 ASN B O 1
ATOM 11026 N N . LYS B 1 386 ? 6.535 -15.219 3.617 1 96.19 386 LYS B N 1
ATOM 11027 C CA . LYS B 1 386 ? 7.305 -16.438 3.355 1 96.19 386 LYS B CA 1
ATOM 11028 C C . LYS B 1 386 ? 8.602 -16.438 4.156 1 96.19 386 LYS B C 1
ATOM 11030 O O . LYS B 1 386 ? 9.398 -15.508 4.074 1 96.19 386 LYS B O 1
ATOM 11035 N N . LYS B 1 387 ? 8.867 -17.484 4.906 1 95 387 LYS B N 1
ATOM 11036 C CA . LYS B 1 387 ? 10.062 -17.656 5.723 1 95 387 LYS B CA 1
ATOM 11037 C C . LYS B 1 387 ? 10.977 -18.734 5.152 1 95 387 LYS B C 1
ATOM 11039 O O . LYS B 1 387 ? 10.516 -19.797 4.766 1 95 387 LYS B O 1
ATOM 11044 N N . GLU B 1 388 ? 12.211 -18.438 5.059 1 94.75 388 GLU B N 1
ATOM 11045 C CA . GLU B 1 388 ? 13.234 -19.328 4.508 1 94.75 388 GLU B CA 1
ATOM 11046 C C . GLU B 1 388 ? 14.547 -19.203 5.285 1 94.75 388 GLU B C 1
ATOM 11048 O O . GLU B 1 388 ? 14.719 -18.266 6.066 1 94.75 388 GLU B O 1
ATOM 11053 N N . PRO B 1 389 ? 15.445 -20.172 5.109 1 93.25 389 PRO B N 1
ATOM 11054 C CA . PRO B 1 389 ? 16.781 -20.016 5.695 1 93.25 389 PRO B CA 1
ATOM 11055 C C . PRO B 1 389 ? 17.547 -18.844 5.102 1 93.25 389 PRO B C 1
ATOM 11057 O O . PRO B 1 389 ? 17.094 -18.234 4.133 1 93.25 389 PRO B O 1
ATOM 11060 N N . GLY B 1 390 ? 18.656 -18.594 5.656 1 90.81 390 GLY B N 1
ATOM 11061 C CA . GLY B 1 390 ? 19.422 -17.391 5.32 1 90.81 390 GLY B CA 1
ATOM 11062 C C . GLY B 1 390 ? 19.938 -17.406 3.893 1 90.81 390 GLY B C 1
ATOM 11063 O O . GLY B 1 390 ? 20.109 -16.344 3.283 1 90.81 390 GLY B O 1
ATOM 11064 N N . MET B 1 391 ? 20.203 -18.547 3.367 1 84.12 391 MET B N 1
ATOM 11065 C CA . MET B 1 391 ? 20.672 -18.609 1.98 1 84.12 391 MET B CA 1
ATOM 11066 C C . MET B 1 391 ? 19.578 -18.141 1.026 1 84.12 391 MET B C 1
ATOM 11068 O O . MET B 1 391 ? 19.859 -17.734 -0.103 1 84.12 391 MET B O 1
ATOM 11072 N N . ALA B 1 392 ? 18.297 -18.219 1.512 1 77.06 392 ALA B N 1
ATOM 11073 C CA . ALA B 1 392 ? 17.125 -17.656 0.851 1 77.06 392 ALA B CA 1
ATOM 11074 C C . ALA B 1 392 ? 16.875 -18.328 -0.492 1 77.06 392 ALA B C 1
ATOM 11076 O O . ALA B 1 392 ? 16.531 -17.672 -1.475 1 77.06 392 ALA B O 1
ATOM 11077 N N . ASN B 1 393 ? 17.109 -19.531 -0.71 1 86.56 393 ASN B N 1
ATOM 11078 C CA . ASN B 1 393 ? 16.859 -20.375 -1.874 1 86.56 393 ASN B CA 1
ATOM 11079 C C . ASN B 1 393 ? 16.766 -21.844 -1.489 1 86.56 393 ASN B C 1
ATOM 11081 O O . ASN B 1 393 ? 17.781 -22.562 -1.507 1 86.56 393 ASN B O 1
ATOM 11085 N N . THR B 1 394 ? 15.602 -22.281 -1.321 1 89.44 394 THR B N 1
ATOM 11086 C CA . THR B 1 394 ? 15.398 -23.641 -0.82 1 89.44 394 THR B CA 1
ATOM 11087 C C . THR B 1 394 ? 15.648 -24.672 -1.918 1 89.44 394 THR B C 1
ATOM 11089 O O . THR B 1 394 ? 15.773 -25.859 -1.64 1 89.44 394 THR B O 1
ATOM 11092 N N . ASP B 1 395 ? 15.773 -24.234 -3.139 1 89.44 395 ASP B N 1
ATOM 11093 C CA . ASP B 1 395 ? 16.109 -25.156 -4.211 1 89.44 395 ASP B CA 1
ATOM 11094 C C . ASP B 1 395 ? 17.516 -25.75 -4.012 1 89.44 395 ASP B C 1
ATOM 11096 O O . ASP B 1 395 ? 17.797 -26.859 -4.465 1 89.44 395 ASP B O 1
ATOM 11100 N N . LEU B 1 396 ? 18.328 -25.062 -3.328 1 90.94 396 LEU B N 1
ATOM 11101 C CA . LEU B 1 396 ? 19.688 -25.516 -3.062 1 90.94 396 LEU B CA 1
ATOM 11102 C C . LEU B 1 396 ? 19.672 -26.734 -2.143 1 90.94 396 LEU B C 1
ATOM 11104 O O . LEU B 1 396 ? 20.609 -27.547 -2.174 1 90.94 396 LEU B O 1
ATOM 11108 N N . LEU B 1 397 ? 18.703 -26.875 -1.318 1 92.56 397 LEU B N 1
ATOM 11109 C CA . LEU B 1 397 ? 18.578 -28.047 -0.453 1 92.56 397 LEU B CA 1
ATOM 11110 C C . LEU B 1 397 ? 18.422 -29.312 -1.277 1 92.56 397 LEU B C 1
ATOM 11112 O O . LEU B 1 397 ? 19.047 -30.344 -0.979 1 92.56 397 LEU B O 1
ATOM 11116 N N . TRP B 1 398 ? 17.641 -29.203 -2.219 1 91.94 398 TRP B N 1
ATOM 11117 C CA . TRP B 1 398 ? 17.344 -30.359 -3.059 1 91.94 398 TRP B CA 1
ATOM 11118 C C . TRP B 1 398 ? 18.5 -30.656 -4.012 1 91.94 398 TRP B C 1
ATOM 11120 O O . TRP B 1 398 ? 18.75 -31.812 -4.34 1 91.94 398 TRP B O 1
ATOM 11130 N N . ASN B 1 399 ? 19.156 -29.641 -4.434 1 90.19 399 ASN B N 1
ATOM 11131 C CA . ASN B 1 399 ? 20.406 -29.859 -5.172 1 90.19 399 ASN B CA 1
ATOM 11132 C C . ASN B 1 399 ? 21.438 -30.594 -4.328 1 90.19 399 ASN B C 1
ATOM 11134 O O . ASN B 1 399 ? 22.062 -31.547 -4.797 1 90.19 399 ASN B O 1
ATOM 11138 N N . ALA B 1 400 ? 21.594 -30.156 -3.143 1 90.44 400 ALA B N 1
ATOM 11139 C CA . ALA B 1 400 ? 22.594 -30.734 -2.246 1 90.44 400 ALA B CA 1
ATOM 11140 C C . ALA B 1 400 ? 22.281 -32.188 -1.964 1 90.44 400 ALA B C 1
ATOM 11142 O O . ALA B 1 400 ? 23.188 -33.031 -1.906 1 90.44 400 ALA B O 1
ATOM 11143 N N . GLN B 1 401 ? 21.109 -32.531 -1.779 1 88.75 401 GLN B N 1
ATOM 11144 C CA . GLN B 1 401 ? 20.766 -33.906 -1.47 1 88.75 401 GLN B CA 1
ATOM 11145 C C . GLN B 1 401 ? 21.078 -34.844 -2.641 1 88.75 401 GLN B C 1
ATOM 11147 O O . GLN B 1 401 ? 21.453 -36 -2.441 1 88.75 401 GLN B O 1
ATOM 11152 N N . SER B 1 402 ? 20.891 -34.281 -3.855 1 88.88 402 SER B N 1
ATOM 11153 C CA . SER B 1 402 ? 21.203 -35.062 -5.043 1 88.88 402 SER B CA 1
ATOM 11154 C C . SER B 1 402 ? 22.703 -35.188 -5.273 1 88.88 402 SER B C 1
ATOM 11156 O O . SER B 1 402 ? 23.188 -36.156 -5.832 1 88.88 402 SER B O 1
ATOM 11158 N N . MET B 1 403 ? 23.406 -34.25 -4.777 1 88.81 403 MET B N 1
ATOM 11159 C CA . MET B 1 403 ? 24.844 -34.156 -5.035 1 88.81 403 MET B CA 1
ATOM 11160 C C . MET B 1 403 ? 25.625 -34.969 -4 1 88.81 403 MET B C 1
ATOM 11162 O O . MET B 1 403 ? 26.656 -35.594 -4.324 1 88.81 403 MET B O 1
ATOM 11166 N N . LEU B 1 404 ? 25.094 -35.062 -2.832 1 92.5 404 LEU B N 1
ATOM 11167 C CA . LEU B 1 404 ? 25.875 -35.656 -1.75 1 92.5 404 LEU B CA 1
ATOM 11168 C C . LEU B 1 404 ? 25.562 -37.125 -1.616 1 92.5 404 LEU B C 1
ATOM 11170 O O . LEU B 1 404 ? 24.406 -37.531 -1.459 1 92.5 404 LEU B O 1
ATOM 11174 N N . THR B 1 405 ? 26.594 -37.906 -1.66 1 94 405 THR B N 1
ATOM 11175 C CA . THR B 1 405 ? 26.484 -39.312 -1.428 1 94 405 THR B CA 1
ATOM 11176 C C . THR B 1 405 ? 26.547 -39.625 0.063 1 94 405 THR B C 1
ATOM 11178 O O . THR B 1 405 ? 26.891 -38.781 0.871 1 94 405 THR B O 1
ATOM 11181 N N . PRO B 1 406 ? 26.234 -40.875 0.432 1 95.5 406 PRO B N 1
ATOM 11182 C CA . PRO B 1 406 ? 26.328 -41.219 1.854 1 95.5 406 PRO B CA 1
ATOM 11183 C C . PRO B 1 406 ? 27.766 -41.125 2.389 1 95.5 406 PRO B C 1
ATOM 11185 O O . PRO B 1 406 ? 27.953 -40.969 3.598 1 95.5 406 PRO B O 1
ATOM 11188 N N . LEU B 1 407 ? 28.75 -41.031 1.501 1 95.38 407 LEU B N 1
ATOM 11189 C CA . LEU B 1 407 ? 30.156 -41.125 1.907 1 95.38 407 LEU B CA 1
ATOM 11190 C C . LEU B 1 407 ? 30.844 -39.781 1.797 1 95.38 407 LEU B C 1
ATOM 11192 O O . LEU B 1 407 ? 31.969 -39.625 2.264 1 95.38 407 LEU B O 1
ATOM 11196 N N . THR B 1 408 ? 30.188 -38.781 1.206 1 93.12 408 THR B N 1
ATOM 11197 C CA . THR B 1 408 ? 30.859 -37.5 0.883 1 93.12 408 THR B CA 1
ATOM 11198 C C . THR B 1 408 ? 31.328 -36.812 2.154 1 93.12 408 THR B C 1
ATOM 11200 O O . THR B 1 408 ? 32.5 -36.438 2.275 1 93.12 408 THR B O 1
ATOM 11203 N N . ILE B 1 409 ? 30.375 -36.531 3.01 1 94.62 409 ILE B N 1
ATOM 11204 C CA . ILE B 1 409 ? 30.656 -35.875 4.281 1 94.62 409 ILE B CA 1
ATOM 11205 C C . ILE B 1 409 ? 29.641 -36.344 5.328 1 94.62 409 ILE B C 1
ATOM 11207 O O . ILE B 1 409 ? 28.5 -36.688 4.992 1 94.62 409 ILE B O 1
ATOM 11211 N N . PRO B 1 410 ? 30.031 -36.406 6.609 1 95.94 410 PRO B N 1
ATOM 11212 C CA . PRO B 1 410 ? 29.047 -36.656 7.652 1 95.94 410 PRO B CA 1
ATOM 11213 C C . PRO B 1 410 ? 28.172 -35.438 7.953 1 95.94 410 PRO B C 1
ATOM 11215 O O . PRO B 1 410 ? 28.422 -34.344 7.418 1 95.94 410 PRO B O 1
ATOM 11218 N N . THR B 1 411 ? 27.125 -35.625 8.688 1 94.88 411 THR B N 1
ATOM 11219 C CA . THR B 1 411 ? 26.297 -34.5 9.102 1 94.88 411 THR B CA 1
ATOM 11220 C C . THR B 1 411 ? 27.078 -33.562 10.016 1 94.88 411 THR B C 1
ATOM 11222 O O . THR B 1 411 ? 26.969 -32.344 9.906 1 94.88 411 THR B O 1
ATOM 11225 N N . ARG B 1 412 ? 27.812 -34.188 10.859 1 94.94 412 ARG B N 1
ATOM 11226 C CA . ARG B 1 412 ? 28.719 -33.531 11.797 1 94.94 412 ARG B CA 1
ATOM 11227 C C . ARG B 1 412 ? 29.859 -34.438 12.18 1 94.94 412 ARG B C 1
ATOM 11229 O O . ARG B 1 412 ? 29.672 -35.656 12.352 1 94.94 412 ARG B O 1
ATOM 11236 N N . PHE B 1 413 ? 31.047 -33.906 12.328 1 96.38 413 PHE B N 1
ATOM 11237 C CA . PHE B 1 413 ? 32.188 -34.719 12.781 1 96.38 413 PHE B CA 1
ATOM 11238 C C . PHE B 1 413 ? 32.031 -35.062 14.258 1 96.38 413 PHE B C 1
ATOM 11240 O O . PHE B 1 413 ? 31.359 -34.344 15.008 1 96.38 413 PHE B O 1
ATOM 11247 N N . SER B 1 414 ? 32.688 -36.062 14.617 1 94.12 414 SER B N 1
ATOM 11248 C CA . SER B 1 414 ? 32.656 -36.5 16.016 1 94.12 414 SER B CA 1
ATOM 11249 C C . SER B 1 414 ? 33.281 -35.438 16.922 1 94.12 414 SER B C 1
ATOM 11251 O O . SER B 1 414 ? 32.969 -35.375 18.109 1 94.12 414 SER B O 1
ATOM 11253 N N . THR B 1 415 ? 34.094 -34.562 16.344 1 93.75 415 THR B N 1
ATOM 11254 C CA . THR B 1 415 ? 34.75 -33.5 17.094 1 93.75 415 THR B CA 1
ATOM 11255 C C . THR B 1 415 ? 33.812 -32.281 17.234 1 93.75 415 THR B C 1
ATOM 11257 O O . THR B 1 415 ? 34.156 -31.312 17.922 1 93.75 415 THR B O 1
ATOM 11260 N N . GLY B 1 416 ? 32.688 -32.281 16.5 1 92.88 416 GLY B N 1
ATOM 11261 C CA . GLY B 1 416 ? 31.672 -31.234 16.625 1 92.88 416 GLY B CA 1
ATOM 11262 C C . GLY B 1 416 ? 31.672 -30.266 15.461 1 92.88 416 GLY B C 1
ATOM 11263 O O . GLY B 1 416 ? 30.719 -29.516 15.258 1 92.88 416 GLY B O 1
ATOM 11264 N N . GLN B 1 417 ? 32.781 -30.219 14.672 1 94.62 417 GLN B N 1
ATOM 11265 C CA . GLN B 1 417 ? 32.875 -29.281 13.555 1 94.62 417 GLN B CA 1
ATOM 11266 C C . GLN B 1 417 ? 31.891 -29.641 12.438 1 94.62 417 GLN B C 1
ATOM 11268 O O . GLN B 1 417 ? 31.531 -30.812 12.281 1 94.62 417 GLN B O 1
ATOM 11273 N N . LEU B 1 418 ? 31.5 -28.641 11.727 1 95.31 418 LEU B N 1
ATOM 11274 C CA . LEU B 1 418 ? 30.609 -28.859 10.586 1 95.31 418 LEU B CA 1
ATOM 11275 C C . LEU B 1 418 ? 31.406 -29.188 9.328 1 95.31 418 LEU B C 1
ATOM 11277 O O . LEU B 1 418 ? 32.469 -28.609 9.094 1 95.31 418 LEU B O 1
ATOM 11281 N N . PRO B 1 419 ? 30.922 -30.047 8.57 1 94.94 419 PRO B N 1
ATOM 11282 C CA . PRO B 1 419 ? 31.688 -30.5 7.402 1 94.94 419 PRO B CA 1
ATOM 11283 C C . PRO B 1 419 ? 31.375 -29.703 6.141 1 94.94 419 PRO B C 1
ATOM 11285 O O . PRO B 1 419 ? 30.281 -29.156 6.008 1 94.94 419 PRO B O 1
ATOM 11288 N N . ALA B 1 420 ? 32.344 -29.656 5.184 1 94.25 420 ALA B N 1
ATOM 11289 C CA . ALA B 1 420 ? 32.219 -29.188 3.805 1 94.25 420 ALA B CA 1
ATOM 11290 C C . ALA B 1 420 ? 33.094 -30 2.859 1 94.25 420 ALA B C 1
ATOM 11292 O O . ALA B 1 420 ? 34.125 -30.531 3.262 1 94.25 420 ALA B O 1
ATOM 11293 N N . TYR B 1 421 ? 32.625 -30.219 1.739 1 88.19 421 TYR B N 1
ATOM 11294 C CA . TYR B 1 421 ? 33.406 -31 0.788 1 88.19 421 TYR B CA 1
ATOM 11295 C C . TYR B 1 421 ? 34.062 -30.109 -0.256 1 88.19 421 TYR B C 1
ATOM 11297 O O . TYR B 1 421 ? 34.75 -30.578 -1.162 1 88.19 421 TYR B O 1
ATOM 11305 N N . GLY B 1 422 ? 33.719 -28.891 -0.257 1 85 422 GLY B N 1
ATOM 11306 C CA . GLY B 1 422 ? 34.312 -27.891 -1.143 1 85 422 GLY B CA 1
ATOM 11307 C C . GLY B 1 422 ? 34.031 -26.469 -0.721 1 85 422 GLY B C 1
ATOM 11308 O O . GLY B 1 422 ? 33.594 -26.219 0.412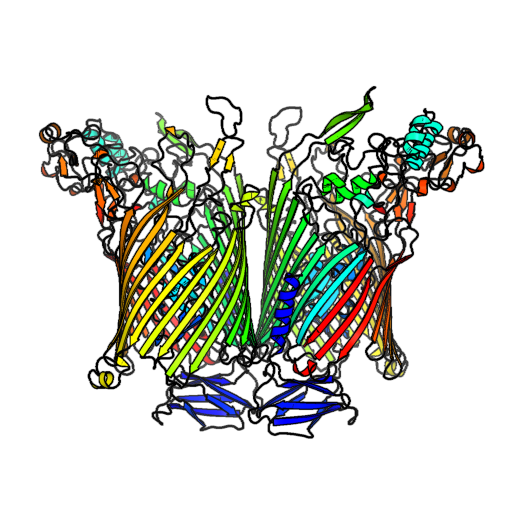 1 85 422 GLY B O 1
ATOM 11309 N N . VAL B 1 423 ? 34.406 -25.781 -1.829 1 74.56 423 VAL B N 1
ATOM 11310 C CA . VAL B 1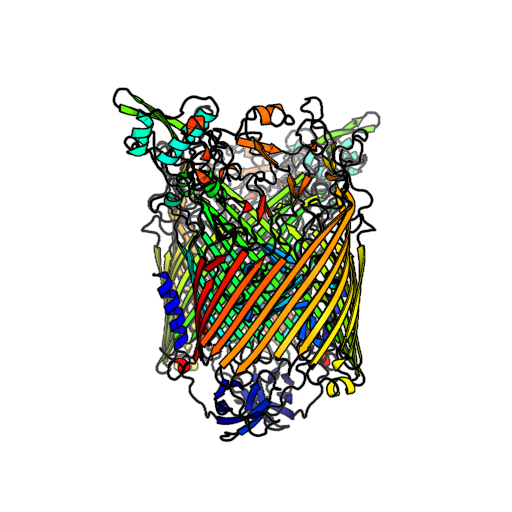 423 ? 34.188 -24.359 -1.6 1 74.56 423 VAL B CA 1
ATOM 11311 C C . VAL B 1 423 ? 32.844 -23.953 -2.225 1 74.56 423 VAL B C 1
ATOM 11313 O O . VAL B 1 423 ? 32.281 -24.703 -3.029 1 74.56 423 VAL B O 1
ATOM 11316 N N . ASN B 1 424 ? 32.25 -22.922 -1.93 1 68.12 424 ASN B N 1
ATOM 11317 C CA . ASN B 1 424 ? 31.062 -22.266 -2.455 1 68.12 424 ASN B CA 1
ATOM 11318 C C . ASN B 1 424 ? 29.859 -23.219 -2.5 1 68.12 424 ASN B C 1
ATOM 11320 O O . ASN B 1 424 ? 29.766 -24.062 -3.402 1 68.12 424 ASN B O 1
ATOM 11324 N N . ASP B 1 425 ? 29.062 -23.328 -1.824 1 67.88 425 ASP B N 1
ATOM 11325 C CA . ASP B 1 425 ? 27.812 -24.062 -1.681 1 67.88 425 ASP B CA 1
ATOM 11326 C C . ASP B 1 425 ? 28.062 -25.562 -1.64 1 67.88 425 ASP B C 1
ATOM 11328 O O . ASP B 1 425 ? 27.219 -26.344 -2.082 1 67.88 425 ASP B O 1
ATOM 11332 N N . ALA B 1 426 ? 29.219 -25.969 -1.338 1 84.81 426 ALA B N 1
ATOM 11333 C CA . ALA B 1 426 ? 29.578 -27.375 -1.271 1 84.81 426 ALA B CA 1
ATOM 11334 C C . ALA B 1 426 ? 29.594 -27.875 0.172 1 84.81 426 ALA B C 1
ATOM 11336 O O . ALA B 1 426 ? 30.625 -28.328 0.667 1 84.81 426 ALA B O 1
ATOM 11337 N N . TYR B 1 427 ? 28.438 -27.641 0.729 1 89.75 427 TYR B N 1
ATOM 11338 C CA . TYR B 1 427 ? 28.234 -28.141 2.086 1 89.75 427 TYR B CA 1
ATOM 11339 C C . TYR B 1 427 ? 26.859 -28.766 2.236 1 89.75 427 TYR B C 1
ATOM 11341 O O . TYR B 1 427 ? 26.078 -28.828 1.275 1 89.75 427 TYR B O 1
ATOM 11349 N N . SER B 1 428 ? 26.609 -29.344 3.408 1 92.31 428 SER B N 1
ATOM 11350 C CA . SER B 1 428 ? 25.453 -30.219 3.605 1 92.31 428 SER B CA 1
ATOM 11351 C C . SER B 1 428 ? 24.156 -29.422 3.658 1 92.31 428 SER B C 1
ATOM 11353 O O . SER B 1 428 ? 24.156 -28.25 4.031 1 92.31 428 SER B O 1
ATOM 11355 N N . PRO B 1 429 ? 23.047 -30.031 3.199 1 93.12 429 PRO B N 1
ATOM 11356 C CA . PRO B 1 429 ? 21.75 -29.375 3.346 1 93.12 429 PRO B CA 1
ATOM 11357 C C . PRO B 1 429 ? 21.375 -29.125 4.805 1 93.12 429 PRO B C 1
ATOM 11359 O O . PRO B 1 429 ? 20.562 -28.25 5.102 1 93.12 429 PRO B O 1
ATOM 11362 N N . TYR B 1 430 ? 21.953 -29.844 5.684 1 93.12 430 TYR B N 1
ATOM 11363 C CA . TYR B 1 430 ? 21.734 -29.609 7.109 1 93.12 430 TYR B CA 1
ATOM 11364 C C . TYR B 1 430 ? 22.266 -28.25 7.52 1 93.12 430 TYR B C 1
ATOM 11366 O O . TYR B 1 430 ? 21.594 -27.5 8.234 1 93.12 430 TYR B O 1
ATOM 11374 N N . VAL B 1 431 ? 23.422 -27.938 7.082 1 92.69 431 VAL B N 1
ATOM 11375 C CA . VAL B 1 431 ? 24.031 -26.641 7.395 1 92.69 431 VAL B CA 1
ATOM 11376 C C . VAL B 1 431 ? 23.219 -25.531 6.742 1 92.69 431 VAL B C 1
ATOM 11378 O O . VAL B 1 431 ? 22.969 -24.484 7.359 1 92.69 431 VAL B O 1
ATOM 11381 N N . MET B 1 432 ? 22.844 -25.797 5.504 1 92.56 432 MET B N 1
ATOM 11382 C CA . MET B 1 432 ? 22.062 -24.797 4.777 1 92.56 432 MET B CA 1
ATOM 11383 C C . MET B 1 432 ? 20.797 -24.438 5.539 1 92.56 432 MET B C 1
ATOM 11385 O O . MET B 1 432 ? 20.422 -23.266 5.617 1 92.56 432 MET B O 1
ATOM 11389 N N . LEU B 1 433 ? 20.141 -25.375 6.129 1 92.81 433 LEU B N 1
ATOM 11390 C CA . LEU B 1 433 ? 18.844 -25.219 6.758 1 92.81 433 LEU B CA 1
ATOM 11391 C C . LEU B 1 433 ? 18.984 -24.594 8.148 1 92.81 433 LEU B C 1
ATOM 11393 O O . LEU B 1 433 ? 18.125 -23.828 8.57 1 92.81 433 LEU B O 1
ATOM 11397 N N . ASN B 1 434 ? 20.047 -24.891 8.828 1 93.5 434 ASN B N 1
ATOM 11398 C CA . ASN B 1 434 ? 20.016 -24.641 10.258 1 93.5 434 ASN B CA 1
ATOM 11399 C C . ASN B 1 434 ? 21.094 -23.641 10.672 1 93.5 434 ASN B C 1
ATOM 11401 O O . ASN B 1 434 ? 21.078 -23.109 11.789 1 93.5 434 ASN B O 1
ATOM 11405 N N . HIS B 1 435 ? 22.031 -23.281 9.742 1 93.25 435 HIS B N 1
ATOM 11406 C CA . HIS B 1 435 ? 23.172 -22.531 10.227 1 93.25 435 HIS B CA 1
ATOM 11407 C C . HIS B 1 435 ? 23.469 -21.328 9.328 1 93.25 435 HIS B C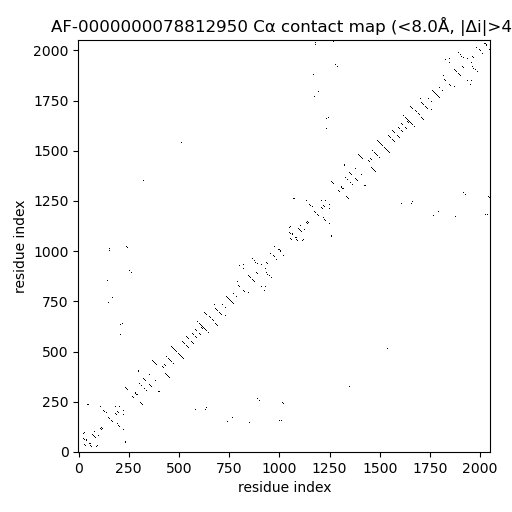 1
ATOM 11409 O O . HIS B 1 435 ? 24.547 -20.734 9.398 1 93.25 435 HIS B O 1
ATOM 11415 N N . THR B 1 436 ? 22.578 -21 8.453 1 93.31 436 THR B N 1
ATOM 11416 C CA . THR B 1 436 ? 22.906 -19.938 7.516 1 93.31 436 THR B CA 1
ATOM 11417 C C . THR B 1 436 ? 22.078 -18.688 7.809 1 93.31 436 THR B C 1
ATOM 11419 O O . THR B 1 436 ? 22.078 -17.734 7.031 1 93.31 436 THR B O 1
ATOM 11422 N N . GLY B 1 437 ? 21.328 -18.734 8.844 1 93.88 437 GLY B N 1
ATOM 11423 C CA . GLY B 1 437 ? 20.516 -17.562 9.195 1 93.88 437 GLY B CA 1
ATOM 11424 C C . GLY B 1 437 ? 19.062 -17.703 8.781 1 93.88 437 GLY B C 1
ATOM 11425 O O . GLY B 1 437 ? 18.5 -18.797 8.844 1 93.88 437 GLY B O 1
ATOM 11426 N N . MET B 1 438 ? 18.438 -16.547 8.539 1 93.62 438 MET B N 1
ATOM 11427 C CA . MET B 1 438 ? 17.016 -16.547 8.211 1 93.62 438 MET B CA 1
ATOM 11428 C C . MET B 1 438 ? 16.688 -15.461 7.188 1 93.62 438 MET B C 1
ATOM 11430 O O . MET B 1 438 ? 17.359 -14.43 7.133 1 93.62 438 MET B O 1
ATOM 11434 N N . ALA B 1 439 ? 15.672 -15.703 6.367 1 94.94 439 ALA B N 1
ATOM 11435 C CA . ALA B 1 439 ? 15.164 -14.75 5.383 1 94.94 439 ALA B CA 1
ATOM 11436 C C . ALA B 1 439 ? 13.641 -14.688 5.414 1 94.94 439 ALA B C 1
ATOM 11438 O O . ALA B 1 439 ? 12.977 -15.711 5.629 1 94.94 439 ALA B O 1
ATOM 11439 N N . THR B 1 440 ? 13.117 -13.492 5.277 1 94.31 440 THR B N 1
ATOM 11440 C CA . THR B 1 440 ? 11.672 -13.297 5.215 1 94.31 440 THR B CA 1
ATOM 11441 C C . THR B 1 440 ? 11.289 -12.453 4 1 94.31 440 THR B C 1
ATOM 11443 O O . THR B 1 440 ? 11.961 -11.469 3.688 1 94.31 440 THR B O 1
ATOM 11446 N N . ARG B 1 441 ? 10.203 -12.875 3.314 1 95.19 441 ARG B N 1
ATOM 11447 C CA . ARG B 1 441 ? 9.625 -12.133 2.195 1 95.19 441 ARG B CA 1
ATOM 11448 C C . ARG B 1 441 ? 8.172 -11.766 2.467 1 95.19 441 ARG B C 1
ATOM 11450 O O . ARG B 1 441 ? 7.32 -12.648 2.602 1 95.19 441 ARG B O 1
ATOM 11457 N N . GLU B 1 442 ? 7.918 -10.484 2.418 1 95.88 442 GLU B N 1
ATOM 11458 C CA . GLU B 1 442 ? 6.574 -9.992 2.709 1 95.88 442 GLU B CA 1
ATOM 11459 C C . GLU B 1 442 ? 5.973 -9.273 1.502 1 95.88 442 GLU B C 1
ATOM 11461 O O . GLU B 1 442 ? 6.676 -8.562 0.782 1 95.88 442 GLU B O 1
ATOM 11466 N N . THR B 1 443 ? 4.684 -9.516 1.251 1 96.56 443 THR B N 1
ATOM 11467 C CA . THR B 1 443 ? 3.945 -8.852 0.182 1 96.56 443 THR B CA 1
ATOM 11468 C C . THR B 1 443 ? 2.658 -8.234 0.719 1 96.56 443 THR B C 1
ATOM 11470 O O . THR B 1 443 ? 1.921 -8.875 1.472 1 96.56 443 THR B O 1
ATOM 11473 N N . TYR B 1 444 ? 2.408 -6.992 0.385 1 95.81 444 TYR B N 1
ATOM 11474 C CA . TYR B 1 444 ? 1.175 -6.281 0.703 1 95.81 444 TYR B CA 1
ATOM 11475 C C . TYR B 1 444 ? 0.471 -5.816 -0.566 1 95.81 444 TYR B C 1
ATOM 11477 O O . TYR B 1 444 ? 0.984 -4.961 -1.291 1 95.81 444 TYR B O 1
ATOM 11485 N N . LYS B 1 445 ? -0.666 -6.359 -0.864 1 95.88 445 LYS B N 1
ATOM 11486 C CA . LYS B 1 445 ? -1.449 -5.957 -2.027 1 95.88 445 LYS B CA 1
ATOM 11487 C C . LYS B 1 445 ? -2.791 -5.363 -1.609 1 95.88 445 LYS B C 1
ATOM 11489 O O . LYS B 1 445 ? -3.443 -5.875 -0.695 1 95.88 445 LYS B O 1
ATOM 11494 N N . ASN B 1 446 ? -3.156 -4.34 -2.195 1 94.06 446 ASN B N 1
ATOM 11495 C CA . ASN B 1 446 ? -4.422 -3.662 -1.936 1 94.06 446 ASN B CA 1
ATOM 11496 C C . ASN B 1 446 ? -5.027 -3.092 -3.215 1 94.06 446 ASN B C 1
ATOM 11498 O O . ASN B 1 446 ? -4.316 -2.498 -4.031 1 94.06 446 ASN B O 1
ATOM 11502 N N . MET B 1 447 ? -6.312 -3.277 -3.414 1 95.75 447 MET B N 1
ATOM 11503 C CA . MET B 1 447 ? -7.031 -2.715 -4.555 1 95.75 447 MET B CA 1
ATOM 11504 C C . MET B 1 447 ? -8.352 -2.092 -4.109 1 95.75 447 MET B C 1
ATOM 11506 O O . MET B 1 447 ? -9.133 -2.723 -3.391 1 95.75 447 MET B O 1
ATOM 11510 N N . VAL B 1 448 ? -8.617 -0.944 -4.477 1 93.62 448 VAL B N 1
ATOM 11511 C CA . VAL B 1 448 ? -9.875 -0.239 -4.227 1 93.62 448 VAL B CA 1
ATOM 11512 C C . VAL B 1 448 ? -10.562 0.073 -5.551 1 93.62 448 VAL B C 1
ATOM 11514 O O . VAL B 1 448 ? -9.945 0.608 -6.473 1 93.62 448 VAL B O 1
ATOM 11517 N N . THR B 1 449 ? -11.836 -0.253 -5.648 1 95.56 449 THR B N 1
ATOM 11518 C CA . THR B 1 449 ? -12.602 -0.043 -6.867 1 95.56 449 THR B CA 1
ATOM 11519 C C . THR B 1 449 ? -13.875 0.753 -6.578 1 95.56 449 THR B C 1
ATOM 11521 O O . THR B 1 449 ? -14.555 0.5 -5.582 1 95.56 449 THR B O 1
ATOM 11524 N N . LEU B 1 450 ? -14.164 1.701 -7.375 1 92.19 450 LEU B N 1
ATOM 11525 C CA . LEU B 1 450 ? -15.398 2.471 -7.348 1 92.19 450 LEU B CA 1
ATOM 11526 C C . LEU B 1 450 ? -16.078 2.453 -8.711 1 92.19 450 LEU B C 1
ATOM 11528 O O . LEU B 1 450 ? -15.445 2.73 -9.727 1 92.19 450 LEU B O 1
ATOM 11532 N N . ALA B 1 451 ? -17.328 2.084 -8.695 1 94.38 451 ALA B N 1
ATOM 11533 C CA . ALA B 1 451 ? -18.078 2.043 -9.953 1 94.38 451 ALA B CA 1
ATOM 11534 C C . ALA B 1 451 ? -19.438 2.701 -9.789 1 94.38 451 ALA B C 1
ATOM 11536 O O . ALA B 1 451 ? -20.094 2.547 -8.758 1 94.38 451 ALA B O 1
ATOM 11537 N N . LEU B 1 452 ? -19.844 3.426 -10.758 1 91.56 452 LEU B N 1
ATOM 11538 C CA . LEU B 1 452 ? -21.156 4.051 -10.859 1 91.56 452 LEU B CA 1
ATOM 11539 C C . LEU B 1 452 ? -21.953 3.461 -12.016 1 91.56 452 LEU B C 1
ATOM 11541 O O . LEU B 1 452 ? -21.5 3.504 -13.172 1 91.56 452 LEU B O 1
ATOM 11545 N N . ASN B 1 453 ? -23.031 2.869 -11.672 1 92.44 453 ASN B N 1
ATOM 11546 C CA . ASN B 1 453 ? -23.953 2.332 -12.672 1 92.44 453 ASN B CA 1
ATOM 11547 C C . ASN B 1 453 ? -25.188 3.217 -12.828 1 92.44 453 ASN B C 1
ATOM 11549 O O . ASN B 1 453 ? -25.859 3.529 -11.844 1 92.44 453 ASN B O 1
ATOM 11553 N N . GLN B 1 454 ? -25.484 3.561 -14.07 1 91.12 454 GLN B N 1
ATOM 11554 C CA . GLN B 1 454 ? -26.625 4.422 -14.359 1 91.12 454 GLN B CA 1
ATOM 11555 C C . GLN B 1 454 ? -27.547 3.785 -15.391 1 91.12 454 GLN B C 1
ATOM 11557 O O . GLN B 1 454 ? -27.125 3.463 -16.5 1 91.12 454 GLN B O 1
ATOM 11562 N N . ASP B 1 455 ? -28.781 3.564 -14.953 1 90.25 455 ASP B N 1
ATOM 11563 C CA . ASP B 1 455 ? -29.812 3.129 -15.891 1 90.25 455 ASP B CA 1
ATOM 11564 C C . ASP B 1 455 ? -30.406 4.316 -16.641 1 90.25 455 ASP B C 1
ATOM 11566 O O . ASP B 1 455 ? -31.094 5.152 -16.062 1 90.25 455 ASP B O 1
ATOM 11570 N N . LEU B 1 456 ? -30.156 4.398 -17.906 1 92.44 456 LEU B N 1
ATOM 11571 C CA . LEU B 1 456 ? -30.609 5.516 -18.734 1 92.44 456 LEU B CA 1
ATOM 11572 C C . LEU B 1 456 ? -31.812 5.109 -19.578 1 92.44 456 LEU B C 1
ATOM 11574 O O . LEU B 1 456 ? -31.984 5.586 -20.703 1 92.44 456 LEU B O 1
ATOM 11578 N N . SER B 1 457 ? -32.562 4.215 -19.062 1 88.06 457 SER B N 1
ATOM 11579 C CA . SER B 1 457 ? -33.719 3.758 -19.797 1 88.06 457 SER B CA 1
ATOM 11580 C C . SER B 1 457 ? -34.688 4.91 -20.062 1 88.06 457 SER B C 1
ATOM 11582 O O . SER B 1 457 ? -35.5 4.844 -20.984 1 88.06 457 SER B O 1
ATOM 11584 N N . PHE B 1 458 ? -34.688 5.93 -19.25 1 83.38 458 PHE B N 1
ATOM 11585 C CA . PHE B 1 458 ? -35.531 7.086 -19.438 1 83.38 458 PHE B CA 1
ATOM 11586 C C . PHE B 1 458 ? -35.188 7.812 -20.734 1 83.38 458 PHE B C 1
ATOM 11588 O O . PHE B 1 458 ? -36.062 8.445 -21.344 1 83.38 458 PHE B O 1
ATOM 11595 N N . LEU B 1 459 ? -33.938 7.754 -21.203 1 86 459 LEU B N 1
ATOM 11596 C CA . LEU B 1 459 ? -33.531 8.352 -22.453 1 86 459 LEU B CA 1
ATOM 11597 C C . LEU B 1 459 ? -33.719 7.375 -23.609 1 86 459 LEU B C 1
ATOM 11599 O O . LEU B 1 459 ? -34.281 7.746 -24.656 1 86 459 LEU B O 1
ATOM 11603 N N . LEU B 1 460 ? -33.188 6.258 -23.391 1 91.12 460 LEU B N 1
ATOM 11604 C CA . LEU B 1 460 ? -33.281 5.164 -24.359 1 91.12 460 LEU B CA 1
ATOM 11605 C C . LEU B 1 460 ? -33.5 3.832 -23.641 1 91.12 460 LEU B C 1
ATOM 11607 O O . LEU B 1 460 ? -32.625 3.359 -22.906 1 91.12 460 LEU B O 1
ATOM 11611 N N . LYS B 1 461 ? -34.656 3.332 -23.875 1 91.12 461 LYS B N 1
ATOM 11612 C CA . LYS B 1 461 ? -35 2.09 -23.188 1 91.12 461 LYS B CA 1
ATOM 11613 C C . LYS B 1 461 ? -33.938 1.025 -23.406 1 91.12 461 LYS B C 1
ATOM 11615 O O . LYS B 1 461 ? -33.562 0.722 -24.531 1 91.12 461 LYS B O 1
ATOM 11620 N N . GLY B 1 462 ? -33.406 0.492 -22.297 1 91.12 462 GLY B N 1
ATOM 11621 C CA . GLY B 1 462 ? -32.438 -0.591 -22.344 1 91.12 462 GLY B CA 1
ATOM 11622 C C . GLY B 1 462 ? -31 -0.11 -22.25 1 91.12 462 GLY B C 1
ATOM 11623 O O . GLY B 1 462 ? -30.078 -0.919 -22.188 1 91.12 462 GLY B O 1
ATOM 11624 N N . LEU B 1 463 ? -30.766 1.165 -22.25 1 94.12 463 LEU B N 1
ATOM 11625 C CA . LEU B 1 463 ? -29.422 1.709 -22.203 1 94.12 463 LEU B CA 1
ATOM 11626 C C . LEU B 1 463 ? -28.922 1.82 -20.766 1 94.12 463 LEU B C 1
ATOM 11628 O O . LEU B 1 463 ? -29.594 2.41 -19.922 1 94.12 463 LEU B O 1
ATOM 11632 N N . LYS B 1 464 ? -27.828 1.245 -20.438 1 93.5 464 LYS B N 1
ATOM 11633 C CA . LYS B 1 464 ? -27.156 1.343 -19.141 1 93.5 464 LYS B CA 1
ATOM 11634 C C . LYS B 1 464 ? -25.703 1.764 -19.312 1 93.5 464 LYS B C 1
ATOM 11636 O O . LYS B 1 464 ? -25.016 1.323 -20.234 1 93.5 464 LYS B O 1
ATOM 11641 N N . VAL B 1 465 ? -25.234 2.621 -18.469 1 94.5 465 VAL B N 1
ATOM 11642 C CA . VAL B 1 465 ? -23.859 3.107 -18.516 1 94.5 465 VAL B CA 1
ATOM 11643 C C . VAL B 1 465 ? -23.172 2.83 -17.188 1 94.5 465 VAL B C 1
ATOM 11645 O O . VAL B 1 465 ? -23.781 2.936 -16.125 1 94.5 465 VAL B O 1
ATOM 11648 N N . LYS B 1 466 ? -21.922 2.441 -17.25 1 94.25 466 LYS B N 1
ATOM 11649 C CA . LYS B 1 466 ? -21.094 2.166 -16.062 1 94.25 466 LYS B CA 1
ATOM 11650 C C . LYS B 1 466 ? -19.75 2.881 -16.156 1 94.25 466 LYS B C 1
ATOM 11652 O O . LYS B 1 466 ? -19.078 2.82 -17.188 1 94.25 466 LYS B O 1
ATOM 11657 N N . VAL B 1 467 ? -19.422 3.619 -15.203 1 94 467 VAL B N 1
ATOM 11658 C CA . VAL B 1 467 ? -18.109 4.23 -15.055 1 94 467 VAL B CA 1
ATOM 11659 C C . VAL B 1 467 ? -17.391 3.623 -13.844 1 94 467 VAL B C 1
ATOM 11661 O O . VAL B 1 467 ? -17.953 3.559 -12.75 1 94 467 VAL B O 1
ATOM 11664 N N . GLN B 1 468 ? -16.109 3.201 -14.023 1 95.19 468 GLN B N 1
ATOM 11665 C CA . GLN B 1 468 ? -15.398 2.516 -12.953 1 95.19 468 GLN B CA 1
ATOM 11666 C C . GLN B 1 468 ? -13.945 2.961 -12.875 1 95.19 468 GLN B C 1
ATOM 11668 O O . GLN B 1 468 ? -13.297 3.154 -13.906 1 95.19 468 GLN B O 1
ATOM 11673 N N . GLY B 1 469 ? -13.492 3.188 -11.68 1 94.44 469 GLY B N 1
ATOM 11674 C CA . GLY B 1 469 ? -12.094 3.445 -11.383 1 94.44 469 GLY B CA 1
ATOM 11675 C C . GLY B 1 469 ? -11.523 2.494 -10.352 1 94.44 469 GLY B C 1
ATOM 11676 O O . GLY B 1 469 ? -12.211 2.107 -9.406 1 94.44 469 GLY B O 1
ATOM 11677 N N . ALA B 1 470 ? -10.203 2.074 -10.578 1 96.06 470 ALA B N 1
ATOM 11678 C CA . ALA B 1 470 ? -9.547 1.173 -9.641 1 96.06 470 ALA B CA 1
ATOM 11679 C C . ALA B 1 470 ? -8.125 1.632 -9.352 1 96.06 470 ALA B C 1
ATOM 11681 O O . ALA B 1 470 ? -7.422 2.117 -10.242 1 96.06 470 ALA B O 1
ATOM 11682 N N . LEU B 1 471 ? -7.742 1.532 -8.109 1 94.5 471 LEU B N 1
ATOM 11683 C CA . LEU B 1 471 ? -6.387 1.815 -7.648 1 94.5 471 LEU B CA 1
ATOM 11684 C C . LEU B 1 471 ? -5.746 0.569 -7.047 1 94.5 471 LEU B C 1
ATOM 11686 O O . LEU B 1 471 ? -6.23 0.04 -6.047 1 94.5 471 LEU B O 1
ATOM 11690 N N . ASN B 1 472 ? -4.621 0.152 -7.676 1 95.06 472 ASN B N 1
ATOM 11691 C CA . ASN B 1 472 ? -3.861 -0.992 -7.188 1 95.06 472 ASN B CA 1
ATOM 11692 C C . ASN B 1 472 ? -2.518 -0.562 -6.602 1 95.06 472 ASN B C 1
ATOM 11694 O O . ASN B 1 472 ? -1.839 0.299 -7.164 1 95.06 472 ASN B O 1
ATOM 11698 N N . SER B 1 473 ? -2.164 -1.185 -5.488 1 95.31 473 SER B N 1
ATOM 11699 C CA . SER B 1 473 ? -0.868 -0.938 -4.863 1 95.31 473 SER B CA 1
ATOM 11700 C C . SER B 1 473 ? -0.291 -2.217 -4.266 1 95.31 473 SER B C 1
ATOM 11702 O O . SER B 1 473 ? -0.901 -2.826 -3.387 1 95.31 473 SER B O 1
ATOM 11704 N N . ASP B 1 474 ? 0.908 -2.602 -4.754 1 96.12 474 ASP B N 1
ATOM 11705 C CA . ASP B 1 474 ? 1.618 -3.77 -4.246 1 96.12 474 ASP B CA 1
ATOM 11706 C C . ASP B 1 474 ? 2.975 -3.375 -3.662 1 96.12 474 ASP B C 1
ATOM 11708 O O . ASP B 1 474 ? 3.746 -2.658 -4.301 1 96.12 474 ASP B O 1
ATOM 11712 N N . VAL B 1 475 ? 3.262 -3.842 -2.488 1 97.19 475 VAL B N 1
ATOM 11713 C CA . VAL B 1 475 ? 4.559 -3.623 -1.858 1 97.19 475 VAL B CA 1
ATOM 11714 C C . VAL B 1 475 ? 5.262 -4.961 -1.636 1 97.19 475 VAL B C 1
ATOM 11716 O O . VAL B 1 475 ? 4.652 -5.91 -1.139 1 97.19 475 VAL B O 1
ATOM 11719 N N . TYR B 1 476 ? 6.465 -5.031 -2.062 1 96.69 476 TYR B N 1
ATOM 11720 C CA . TYR B 1 476 ? 7.301 -6.211 -1.866 1 96.69 476 TYR B CA 1
ATOM 11721 C C . TYR B 1 476 ? 8.5 -5.887 -0.988 1 96.69 476 TYR B C 1
ATOM 11723 O O . TYR B 1 476 ? 9.336 -5.055 -1.349 1 96.69 476 TYR B O 1
ATOM 11731 N N . TYR B 1 477 ? 8.602 -6.539 0.154 1 96.56 477 TYR B N 1
ATOM 11732 C CA . TYR B 1 477 ? 9.695 -6.309 1.083 1 96.56 477 TYR B CA 1
ATOM 11733 C C . TYR B 1 477 ? 10.398 -7.617 1.43 1 96.56 477 TYR B C 1
ATOM 11735 O O . TYR B 1 477 ? 9.773 -8.555 1.932 1 96.56 477 TYR B O 1
ATOM 11743 N N . ASP B 1 478 ? 11.711 -7.641 1.201 1 95.88 478 ASP B N 1
ATOM 11744 C CA . ASP B 1 478 ? 12.547 -8.797 1.534 1 95.88 478 ASP B CA 1
ATOM 11745 C C . ASP B 1 478 ? 13.617 -8.422 2.551 1 95.88 478 ASP B C 1
ATOM 11747 O O . ASP B 1 478 ? 14.242 -7.363 2.439 1 95.88 478 ASP B O 1
ATOM 11751 N N . GLU B 1 479 ? 13.836 -9.273 3.508 1 94.5 479 GLU B N 1
ATOM 11752 C CA . GLU B 1 479 ? 14.914 -9.109 4.477 1 94.5 479 GLU B CA 1
ATOM 11753 C C . GLU B 1 479 ? 15.648 -10.422 4.707 1 94.5 479 GLU B C 1
ATOM 11755 O O . GLU B 1 479 ? 15.031 -11.484 4.773 1 94.5 479 GLU B O 1
ATOM 11760 N N . THR B 1 480 ? 16.953 -10.359 4.809 1 94.75 480 THR B N 1
ATOM 11761 C CA . THR B 1 480 ? 17.781 -11.539 5.004 1 94.75 480 THR B CA 1
ATOM 11762 C C . THR B 1 480 ? 18.844 -11.289 6.078 1 94.75 480 THR B C 1
ATOM 11764 O O . THR B 1 480 ? 19.484 -10.242 6.09 1 94.75 480 THR B O 1
ATOM 11767 N N . ARG B 1 481 ? 18.953 -12.156 6.992 1 93.75 481 ARG B N 1
ATOM 11768 C CA . ARG B 1 481 ? 20.062 -12.305 7.926 1 93.75 481 ARG B CA 1
ATOM 11769 C C . ARG B 1 481 ? 20.906 -13.523 7.586 1 93.75 481 ARG B C 1
ATOM 11771 O O . ARG B 1 481 ? 20.562 -14.648 7.953 1 93.75 481 ARG B O 1
ATOM 11778 N N . PHE B 1 482 ? 22.016 -13.273 6.996 1 94.12 482 PHE B N 1
ATOM 11779 C CA . PHE B 1 482 ? 22.844 -14.359 6.477 1 94.12 482 PHE B CA 1
ATOM 11780 C C . PHE B 1 482 ? 24.078 -14.562 7.355 1 94.12 482 PHE B C 1
ATOM 11782 O O . PHE B 1 482 ? 24.734 -13.602 7.746 1 94.12 482 PHE B O 1
ATOM 11789 N N . VAL B 1 483 ? 24.297 -15.812 7.719 1 93.31 483 VAL B N 1
ATOM 11790 C CA . VAL B 1 483 ? 25.469 -16.219 8.477 1 93.31 483 VAL B CA 1
ATOM 11791 C C . VAL B 1 483 ? 26.062 -17.484 7.863 1 93.31 483 VAL B C 1
ATOM 11793 O O . VAL B 1 483 ? 25.344 -18.297 7.281 1 93.31 483 VAL B O 1
ATOM 11796 N N . MET B 1 484 ? 27.375 -17.562 7.895 1 93.12 484 MET B N 1
ATOM 11797 C CA . MET B 1 484 ? 28.078 -18.766 7.438 1 93.12 484 MET B CA 1
ATOM 11798 C C . MET B 1 484 ? 29 -19.312 8.523 1 93.12 484 MET B C 1
ATOM 11800 O O . MET B 1 484 ? 29.891 -18.594 9 1 93.12 484 MET B O 1
ATOM 11804 N N . PRO B 1 485 ? 28.797 -20.484 8.906 1 92.5 485 PRO B N 1
ATOM 11805 C CA . PRO B 1 485 ? 29.734 -21.078 9.867 1 92.5 485 PRO B CA 1
ATOM 11806 C C . PRO B 1 485 ? 31.016 -21.562 9.219 1 92.5 485 PRO B C 1
ATOM 11808 O O . PRO B 1 485 ? 31.078 -21.719 7.992 1 92.5 485 PRO B O 1
ATOM 11811 N N . GLU B 1 486 ? 32.031 -21.672 10.039 1 94.44 486 GLU B N 1
ATOM 11812 C CA . GLU B 1 486 ? 33.219 -22.359 9.531 1 94.44 486 GLU B CA 1
ATOM 11813 C C . GLU B 1 486 ? 32.938 -23.844 9.305 1 94.44 486 GLU B C 1
ATOM 11815 O O . GLU B 1 486 ? 32.219 -24.469 10.07 1 94.44 486 GLU B O 1
ATOM 11820 N N . MET B 1 487 ? 33.562 -24.359 8.289 1 96.31 487 MET B N 1
ATOM 11821 C CA . MET B 1 487 ? 33.344 -25.766 7.953 1 96.31 487 MET B CA 1
ATOM 11822 C C . MET B 1 487 ? 34.688 -26.422 7.547 1 96.31 487 MET B C 1
ATOM 11824 O O . MET B 1 487 ? 35.594 -25.734 7.121 1 96.31 487 MET B O 1
ATOM 11828 N N . TYR B 1 488 ? 34.719 -27.719 7.688 1 95.56 488 TYR B N 1
ATOM 11829 C CA . TYR B 1 488 ? 36 -28.438 7.535 1 95.56 488 TYR B CA 1
ATOM 11830 C C . TYR B 1 488 ? 35.812 -29.688 6.684 1 95.56 488 TYR B C 1
ATOM 11832 O O . TYR B 1 488 ? 34.688 -30.141 6.465 1 95.56 488 TYR B O 1
ATOM 11840 N N . SER B 1 489 ? 36.844 -30.219 6.164 1 94.56 489 SER B N 1
ATOM 11841 C CA . SER B 1 489 ? 36.938 -31.531 5.531 1 94.56 489 SER B CA 1
ATOM 11842 C C . SER B 1 489 ? 37.938 -32.438 6.242 1 94.56 489 SER B C 1
ATOM 11844 O O . SER B 1 489 ? 38.906 -31.953 6.809 1 94.56 489 SER B O 1
ATOM 11846 N N . ALA B 1 490 ? 37.656 -33.688 6.188 1 93.44 490 ALA B N 1
ATOM 11847 C CA . ALA B 1 490 ? 38.594 -34.625 6.809 1 93.44 490 ALA B CA 1
ATOM 11848 C C . ALA B 1 490 ? 39.688 -35.062 5.832 1 93.44 490 ALA B C 1
ATOM 11850 O O . ALA B 1 490 ? 39.375 -35.438 4.695 1 93.44 490 ALA B O 1
ATOM 11851 N N . ILE B 1 491 ? 40.875 -35 6.301 1 89.75 491 ILE B N 1
ATOM 11852 C CA . ILE B 1 491 ? 42 -35.375 5.453 1 89.75 491 ILE B CA 1
ATOM 11853 C C . ILE B 1 491 ? 42.531 -36.75 5.848 1 89.75 491 ILE B C 1
ATOM 11855 O O . ILE B 1 491 ? 43.25 -37.375 5.086 1 89.75 491 ILE B O 1
ATOM 11859 N N . GLY B 1 492 ? 42.281 -37.188 6.98 1 90.81 492 GLY B N 1
ATOM 11860 C CA . GLY B 1 492 ? 42.75 -38.469 7.461 1 90.81 492 GLY B CA 1
ATOM 11861 C C . GLY B 1 492 ? 42.906 -38.5 8.969 1 90.81 492 GLY B C 1
ATOM 11862 O O . GLY B 1 492 ? 42.281 -37.75 9.695 1 90.81 492 GLY B O 1
ATOM 11863 N N . ARG B 1 493 ? 43.531 -39.594 9.32 1 92.31 493 ARG B N 1
ATOM 11864 C CA . ARG B 1 493 ? 43.844 -39.719 10.734 1 92.31 493 ARG B CA 1
ATOM 11865 C C . ARG B 1 493 ? 45.344 -39.812 10.953 1 92.31 493 ARG B C 1
ATOM 11867 O O . ARG B 1 493 ? 46.062 -40.344 10.125 1 92.31 493 ARG B O 1
ATOM 11874 N N . THR B 1 494 ? 45.719 -39.25 12.102 1 90.31 494 THR B N 1
ATOM 11875 C CA . THR B 1 494 ? 47.125 -39.375 12.477 1 90.31 494 THR B CA 1
ATOM 11876 C C . THR B 1 494 ? 47.438 -40.781 12.93 1 90.31 494 THR B C 1
ATOM 11878 O O . THR B 1 494 ? 46.562 -41.625 13.078 1 90.31 494 THR B O 1
ATOM 11881 N N . THR B 1 495 ? 48.688 -40.938 13.164 1 90 495 THR B N 1
ATOM 11882 C CA . THR B 1 495 ? 49.156 -42.25 13.625 1 90 495 THR B CA 1
ATOM 11883 C C . THR B 1 495 ? 48.594 -42.562 15.008 1 90 495 THR B C 1
ATOM 11885 O O . THR B 1 495 ? 48.469 -43.75 15.375 1 90 495 THR B O 1
ATOM 11888 N N . SER B 1 496 ? 48.281 -41.5 15.734 1 91.38 496 SER B N 1
ATOM 11889 C CA . SER B 1 496 ? 47.719 -41.656 17.078 1 91.38 496 SER B CA 1
ATOM 11890 C C . SER B 1 496 ? 46.219 -41.844 17.016 1 91.38 496 SER B C 1
ATOM 11892 O O . SER B 1 496 ? 45.562 -42 18.047 1 91.38 496 SER B O 1
ATOM 11894 N N . GLY B 1 497 ? 45.656 -41.719 15.844 1 88.75 497 GLY B N 1
ATOM 11895 C CA . GLY B 1 497 ? 44.219 -41.969 15.672 1 88.75 497 GLY B CA 1
ATOM 11896 C C . GLY B 1 497 ? 43.375 -40.719 15.688 1 88.75 497 GLY B C 1
ATOM 11897 O O . GLY B 1 497 ? 42.156 -40.781 15.648 1 88.75 497 GLY B O 1
ATOM 11898 N N . GLU B 1 498 ? 44.031 -39.625 15.766 1 91.94 498 GLU B N 1
ATOM 11899 C CA . GLU B 1 498 ? 43.281 -38.375 15.828 1 91.94 498 GLU B CA 1
ATOM 11900 C C . GLU B 1 498 ? 42.844 -37.938 14.445 1 91.94 498 GLU B C 1
ATOM 11902 O O . GLU B 1 498 ? 43.594 -38.062 13.477 1 91.94 498 GLU B O 1
ATOM 11907 N N . LEU B 1 499 ? 41.625 -37.438 14.383 1 94.94 499 LEU B N 1
ATOM 11908 C CA . LEU B 1 499 ? 41.062 -36.969 13.117 1 94.94 499 LEU B CA 1
ATOM 11909 C C . LEU B 1 499 ? 41.75 -35.688 12.672 1 94.94 499 LEU B C 1
ATOM 11911 O O . LEU B 1 499 ? 41.844 -34.719 13.445 1 94.94 499 LEU B O 1
ATOM 11915 N N . GLN B 1 500 ? 42.219 -35.656 11.445 1 94.69 500 GLN B N 1
ATOM 11916 C CA . GLN B 1 500 ? 42.844 -34.469 10.859 1 94.69 500 GLN B CA 1
ATOM 11917 C C . GLN B 1 500 ? 41.812 -33.719 9.992 1 94.69 500 GLN B C 1
ATOM 11919 O O . GLN B 1 500 ? 41.281 -34.281 9.039 1 94.69 500 GLN B O 1
ATOM 11924 N N . LEU B 1 501 ? 41.594 -32.469 10.359 1 94.94 501 LEU B N 1
ATOM 11925 C CA . LEU B 1 501 ? 40.594 -31.641 9.641 1 94.94 501 LEU B CA 1
ATOM 11926 C C . LEU B 1 501 ? 41.281 -30.469 8.938 1 94.94 501 LEU B C 1
ATOM 11928 O O . LEU B 1 501 ? 42.25 -29.906 9.453 1 94.94 501 LEU B O 1
ATOM 11932 N N . ALA B 1 502 ? 40.781 -30.141 7.805 1 93.75 502 ALA B N 1
ATOM 11933 C CA . ALA B 1 502 ? 41.219 -28.953 7.074 1 93.75 502 ALA B CA 1
ATOM 11934 C C . ALA B 1 502 ? 40.031 -27.984 6.887 1 93.75 502 ALA B C 1
ATOM 11936 O O . ALA B 1 502 ? 38.969 -28.375 6.414 1 93.75 502 ALA 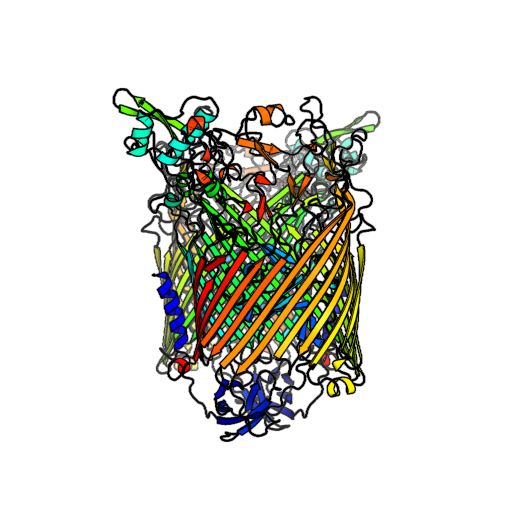B O 1
ATOM 11937 N N . LYS B 1 503 ? 40.312 -26.703 7.184 1 91.44 503 LYS B N 1
ATOM 11938 C CA . LYS B 1 503 ? 39.25 -25.703 7.012 1 91.44 503 LYS B CA 1
ATOM 11939 C C . LYS B 1 503 ? 38.969 -25.453 5.531 1 91.44 503 LYS B C 1
ATOM 11941 O O . LYS B 1 503 ? 39.875 -25.219 4.746 1 91.44 503 LYS B O 1
ATOM 11946 N N . LYS B 1 504 ? 37.688 -25.516 5.145 1 92.88 504 LYS B N 1
ATOM 11947 C CA . LYS B 1 504 ? 37.281 -25.312 3.754 1 92.88 504 LYS B CA 1
ATOM 11948 C C . LYS B 1 504 ? 36.531 -24 3.586 1 92.88 504 LYS B C 1
ATOM 11950 O O . LYS B 1 504 ? 36.594 -23.359 2.527 1 92.88 504 LYS B O 1
ATOM 11955 N N . VAL B 1 505 ? 35.719 -23.703 4.555 1 94.31 505 VAL B N 1
ATOM 11956 C CA . VAL B 1 505 ? 34.875 -22.5 4.492 1 94.31 505 VAL B CA 1
ATOM 11957 C C . VAL B 1 505 ? 35.156 -21.641 5.719 1 94.31 505 VAL B C 1
ATOM 11959 O O . VAL B 1 505 ? 35.125 -22.125 6.852 1 94.31 505 VAL B O 1
ATOM 11962 N N . ASP B 1 506 ? 35.312 -20.344 5.52 1 92.69 506 ASP B N 1
ATOM 11963 C CA . ASP B 1 506 ? 35.531 -19.391 6.605 1 92.69 506 ASP B CA 1
ATOM 11964 C C . ASP B 1 506 ? 34.188 -18.953 7.195 1 92.69 506 ASP B C 1
ATOM 11966 O O . ASP B 1 506 ? 33.188 -18.875 6.488 1 92.69 506 ASP B O 1
ATOM 11970 N N . ALA B 1 507 ? 34.25 -18.781 8.445 1 92.62 507 ALA B N 1
ATOM 11971 C CA . ALA B 1 507 ? 33.062 -18.234 9.094 1 92.62 507 ALA B CA 1
ATOM 11972 C C . ALA B 1 507 ? 32.812 -16.797 8.617 1 92.62 507 ALA B C 1
ATOM 11974 O O . ALA B 1 507 ? 33.75 -16.016 8.414 1 92.62 507 ALA B O 1
ATOM 11975 N N . GLN B 1 508 ? 31.609 -16.562 8.328 1 90.88 508 GLN B N 1
ATOM 11976 C CA . GLN B 1 508 ? 31.156 -15.203 8.023 1 90.88 508 GLN B CA 1
ATOM 11977 C C . GLN B 1 508 ? 30.141 -14.719 9.047 1 90.88 508 GLN B C 1
ATOM 11979 O O . GLN B 1 508 ? 29.156 -15.398 9.328 1 90.88 508 GLN B O 1
ATOM 11984 N N . ALA B 1 509 ? 30.453 -13.531 9.625 1 87.5 509 ALA B N 1
ATOM 11985 C CA . ALA B 1 509 ? 29.547 -12.945 10.602 1 87.5 509 ALA B CA 1
ATOM 11986 C C . ALA B 1 509 ? 28.203 -12.578 9.961 1 87.5 509 ALA B C 1
ATOM 11988 O O . ALA B 1 509 ? 28.109 -12.484 8.734 1 87.5 509 ALA B O 1
ATOM 11989 N N . ALA B 1 510 ? 27.25 -12.438 10.805 1 87.56 510 ALA B N 1
ATOM 11990 C CA . ALA B 1 510 ? 25.891 -12.148 10.352 1 87.56 510 ALA B CA 1
ATOM 11991 C C . ALA B 1 510 ? 25.859 -10.852 9.547 1 87.56 510 ALA B C 1
ATOM 11993 O O . ALA B 1 510 ? 26.406 -9.828 9.969 1 87.56 510 ALA B O 1
ATOM 11994 N N . THR B 1 511 ? 25.328 -10.938 8.422 1 90.81 511 THR B N 1
ATOM 11995 C CA . THR B 1 511 ? 25.109 -9.773 7.578 1 90.81 511 THR B CA 1
ATOM 11996 C C . THR B 1 511 ? 23.609 -9.57 7.328 1 90.81 511 THR B C 1
ATOM 11998 O O . THR B 1 511 ? 22.859 -10.539 7.238 1 90.81 511 THR B O 1
ATOM 12001 N N . PHE B 1 512 ? 23.266 -8.281 7.281 1 92.56 512 PHE B N 1
ATOM 12002 C CA . PHE B 1 512 ? 21.859 -7.922 7.062 1 92.56 512 PHE B CA 1
ATOM 12003 C C . PHE B 1 512 ? 21.688 -7.246 5.707 1 92.56 512 PHE B C 1
ATOM 12005 O O . PHE B 1 512 ? 22.5 -6.406 5.312 1 92.56 512 PHE B O 1
ATOM 12012 N N . SER B 1 513 ? 20.688 -7.684 4.969 1 93.94 513 SER B N 1
ATOM 12013 C CA . SER B 1 513 ? 20.312 -7.027 3.717 1 93.94 513 SER B CA 1
ATOM 12014 C C . SER B 1 513 ? 18.797 -6.918 3.568 1 93.94 513 SER B C 1
ATOM 12016 O O . SER B 1 513 ? 18.062 -7.711 4.148 1 93.94 513 SER B O 1
ATOM 12018 N N . LYS B 1 514 ? 18.375 -5.855 2.83 1 93.69 514 LYS B N 1
ATOM 12019 C CA . LYS B 1 514 ? 16.953 -5.676 2.572 1 93.69 514 LYS B CA 1
ATOM 12020 C C . LYS B 1 514 ? 16.703 -5.176 1.151 1 93.69 514 LYS B C 1
ATOM 12022 O O . LYS B 1 514 ? 17.578 -4.543 0.553 1 93.69 514 LYS B O 1
ATOM 12027 N N . THR B 1 515 ? 15.57 -5.516 0.605 1 94.69 515 THR B N 1
ATOM 12028 C CA . THR B 1 515 ? 15.102 -5.004 -0.678 1 94.69 515 THR B CA 1
ATOM 12029 C C . THR B 1 515 ? 13.641 -4.57 -0.587 1 94.69 515 THR B C 1
ATOM 12031 O O . THR B 1 515 ? 12.828 -5.227 0.071 1 94.69 515 THR B O 1
ATOM 12034 N N . LEU B 1 516 ? 13.352 -3.428 -1.175 1 95.94 516 LEU B N 1
ATOM 12035 C CA . LEU B 1 516 ? 12 -2.883 -1.21 1 95.94 516 LEU B CA 1
ATOM 12036 C C . LEU B 1 516 ? 11.609 -2.506 -2.633 1 95.94 516 LEU B C 1
ATOM 12038 O O . LEU B 1 516 ? 12.375 -1.863 -3.35 1 95.94 516 LEU B O 1
ATOM 12042 N N . ASN B 1 517 ? 10.383 -2.936 -3.094 1 96.56 517 ASN B N 1
ATOM 12043 C CA . ASN B 1 517 ? 9.805 -2.578 -4.387 1 96.56 517 ASN B CA 1
ATOM 12044 C C . ASN B 1 517 ? 8.328 -2.209 -4.258 1 96.56 517 ASN B C 1
ATOM 12046 O O . ASN B 1 517 ? 7.641 -2.691 -3.359 1 96.56 517 ASN B O 1
ATOM 12050 N N . HIS B 1 518 ? 7.918 -1.357 -5.102 1 96.19 518 HIS B N 1
ATOM 12051 C CA . HIS B 1 518 ? 6.531 -0.908 -5.137 1 96.19 518 HIS B CA 1
ATOM 12052 C C . HIS B 1 518 ? 5.977 -0.939 -6.555 1 96.19 518 HIS B C 1
ATOM 12054 O O . HIS B 1 518 ? 6.672 -0.586 -7.508 1 96.19 518 HIS B O 1
ATOM 12060 N N . TRP B 1 519 ? 4.801 -1.496 -6.719 1 96.62 519 TRP B N 1
ATOM 12061 C CA . TRP B 1 519 ? 4.062 -1.477 -7.977 1 96.62 519 TRP B CA 1
ATOM 12062 C C . TRP B 1 519 ? 2.691 -0.836 -7.793 1 96.62 519 TRP B C 1
ATOM 12064 O O . TRP B 1 519 ? 1.951 -1.192 -6.875 1 96.62 519 TRP B O 1
ATOM 12074 N N . ARG B 1 520 ? 2.309 0.107 -8.656 1 95.31 520 ARG B N 1
ATOM 12075 C CA . ARG B 1 520 ? 0.992 0.734 -8.609 1 95.31 520 ARG B CA 1
ATOM 12076 C C . ARG B 1 520 ? 0.367 0.803 -10 1 95.31 520 ARG B C 1
ATOM 12078 O O . ARG B 1 520 ? 1.078 0.917 -11 1 95.31 520 ARG B O 1
ATOM 12085 N N . LYS B 1 521 ? -0.97 0.786 -10.047 1 95.56 521 LYS B N 1
ATOM 12086 C CA . LYS B 1 521 ? -1.703 0.9 -11.305 1 95.56 521 LYS B CA 1
ATOM 12087 C C . LYS B 1 521 ? -3.002 1.678 -11.117 1 95.56 521 LYS B C 1
ATOM 12089 O O . LYS B 1 521 ? -3.764 1.408 -10.188 1 95.56 521 LYS B O 1
ATOM 12094 N N . TYR B 1 522 ? -3.213 2.672 -11.984 1 95.06 522 TYR B N 1
ATOM 12095 C CA . TYR B 1 522 ? -4.496 3.35 -12.133 1 95.06 522 TYR B CA 1
ATOM 12096 C C . TYR B 1 522 ? -5.266 2.795 -13.328 1 95.06 522 TYR B C 1
ATOM 12098 O O . TYR B 1 522 ? -4.715 2.67 -14.43 1 95.06 522 TYR B O 1
ATOM 12106 N N . HIS B 1 523 ? -6.484 2.449 -13.086 1 95.06 523 HIS B N 1
ATOM 12107 C CA . HIS B 1 523 ? -7.301 1.902 -14.164 1 95.06 523 HIS B CA 1
ATOM 12108 C C . HIS B 1 523 ? -8.656 2.592 -14.234 1 95.06 523 HIS B C 1
ATOM 12110 O O . HIS B 1 523 ? -9.32 2.766 -13.211 1 95.06 523 HIS B O 1
ATOM 12116 N N . PHE B 1 524 ? -9.047 3.076 -15.414 1 95.06 524 PHE B N 1
ATOM 12117 C CA . PHE B 1 524 ? -10.336 3.707 -15.672 1 95.06 524 PHE B CA 1
ATOM 12118 C C . PHE B 1 524 ? -11.078 2.982 -16.781 1 95.06 524 PHE B C 1
ATOM 12120 O O . PHE B 1 524 ? -10.477 2.588 -17.781 1 95.06 524 PHE B O 1
ATOM 12127 N N . GLU B 1 525 ? -12.43 2.807 -16.609 1 93.75 525 GLU B N 1
ATOM 12128 C CA . GLU B 1 525 ? -13.266 2.156 -17.609 1 93.75 525 GLU B CA 1
ATOM 12129 C C . GLU B 1 525 ? -14.602 2.873 -17.766 1 93.75 525 GLU B C 1
ATOM 12131 O O . GLU B 1 525 ? -15.156 3.385 -16.797 1 93.75 525 GLU B O 1
ATOM 12136 N N . PHE B 1 526 ? -15.062 2.918 -18.969 1 94.12 526 PHE B N 1
ATOM 12137 C CA . PHE B 1 526 ? -16.406 3.359 -19.344 1 94.12 526 PHE B CA 1
ATOM 12138 C C . PHE B 1 526 ? -17.109 2.297 -20.172 1 94.12 526 PHE B C 1
ATOM 12140 O O . PHE B 1 526 ? -16.531 1.761 -21.125 1 94.12 526 PHE B O 1
ATOM 12147 N N . THR B 1 527 ? -18.281 1.931 -19.797 1 93.12 527 THR B N 1
ATOM 12148 C CA . THR B 1 527 ? -19.062 0.947 -20.531 1 93.12 527 THR B CA 1
ATOM 12149 C C . THR B 1 527 ? -20.469 1.473 -20.812 1 93.12 527 THR B C 1
ATOM 12151 O O . THR B 1 527 ? -21.125 2.008 -19.922 1 93.12 527 THR B O 1
ATOM 12154 N N . ALA B 1 528 ? -20.938 1.377 -22.016 1 94.44 528 ALA B N 1
ATOM 12155 C CA . ALA B 1 528 ? -22.328 1.607 -22.422 1 94.44 528 ALA B CA 1
ATOM 12156 C C . ALA B 1 528 ? -22.953 0.336 -22.984 1 94.44 528 ALA B C 1
ATOM 12158 O O . ALA B 1 528 ? -22.453 -0.226 -23.969 1 94.44 528 ALA B O 1
ATOM 12159 N N . ASN B 1 529 ? -23.953 -0.121 -22.359 1 92.38 529 ASN B N 1
ATOM 12160 C CA . ASN B 1 529 ? -24.656 -1.335 -22.766 1 92.38 529 ASN B CA 1
ATOM 12161 C C . ASN B 1 529 ? -26.094 -1.04 -23.188 1 92.38 529 ASN B C 1
ATOM 12163 O O . ASN B 1 529 ? -26.797 -0.274 -22.516 1 92.38 529 ASN B O 1
ATOM 12167 N N . TYR B 1 530 ? -26.406 -1.539 -24.281 1 93.31 530 TYR B N 1
ATOM 12168 C CA . TYR B 1 530 ? -27.766 -1.427 -24.812 1 93.31 530 TYR B CA 1
ATOM 12169 C C . TYR B 1 530 ? -28.375 -2.805 -25.047 1 93.31 530 TYR B C 1
ATOM 12171 O O . TYR B 1 530 ? -27.766 -3.66 -25.688 1 93.31 530 TYR B O 1
ATOM 12179 N N . GLU B 1 531 ? -29.484 -3.119 -24.469 1 90.94 531 GLU B N 1
ATOM 12180 C CA . GLU B 1 531 ? -30.203 -4.371 -24.656 1 90.94 531 GLU B CA 1
ATOM 12181 C C . GLU B 1 531 ? -31.703 -4.121 -24.828 1 90.94 531 GLU B C 1
ATOM 12183 O O . GLU B 1 531 ? -32.312 -3.438 -24.016 1 90.94 531 GLU B O 1
ATOM 12188 N N . ARG B 1 532 ? -32.281 -4.691 -25.906 1 91.12 532 ARG B N 1
ATOM 12189 C CA . ARG B 1 532 ? -33.688 -4.484 -26.156 1 91.12 532 ARG B CA 1
ATOM 12190 C C . ARG B 1 532 ? -34.281 -5.664 -26.922 1 91.12 532 ARG B C 1
ATOM 12192 O O . ARG B 1 532 ? -33.625 -6.273 -27.75 1 91.12 532 ARG B O 1
ATOM 12199 N N . LEU B 1 533 ? -35.406 -6.035 -26.531 1 90.06 533 LEU B N 1
ATOM 12200 C CA . LEU B 1 533 ? -36.219 -7.031 -27.219 1 90.06 533 LEU B CA 1
ATOM 12201 C C . LEU B 1 533 ? -37.312 -6.363 -28.031 1 90.06 533 LEU B C 1
ATOM 12203 O O . LEU B 1 533 ? -38.188 -5.676 -27.469 1 90.06 533 LEU B O 1
ATOM 12207 N N . PHE B 1 534 ? -37.281 -6.527 -29.391 1 91.69 534 PHE B N 1
ATOM 12208 C CA . PHE B 1 534 ? -38.312 -5.949 -30.266 1 91.69 534 PHE B CA 1
ATOM 12209 C C . PHE B 1 534 ? -39.312 -7.008 -30.703 1 91.69 534 PHE B C 1
ATOM 12211 O O . PHE B 1 534 ? -38.906 -8.062 -31.219 1 91.69 534 PHE B O 1
ATOM 12218 N N . ASN B 1 535 ? -40.531 -6.793 -30.578 1 90.25 535 ASN B N 1
ATOM 12219 C CA . ASN B 1 535 ? -41.656 -7.629 -31.016 1 90.25 535 ASN B CA 1
ATOM 12220 C C . ASN B 1 535 ? -41.5 -9.062 -30.5 1 90.25 535 ASN B C 1
ATOM 12222 O O . ASN B 1 535 ? -41.812 -10.016 -31.219 1 90.25 535 ASN B O 1
ATOM 12226 N N . ASP B 1 536 ? -40.844 -9.281 -29.391 1 82.75 536 ASP B N 1
ATOM 12227 C CA . ASP B 1 536 ? -40.656 -10.562 -28.703 1 82.75 536 ASP B CA 1
ATOM 12228 C C . ASP B 1 536 ? -39.938 -11.562 -29.594 1 82.75 536 ASP B C 1
ATOM 12230 O O . ASP B 1 536 ? -40.062 -12.773 -29.406 1 82.75 536 ASP B O 1
ATOM 12234 N N . LYS B 1 537 ? -39.312 -11.148 -30.641 1 89.56 537 LYS B N 1
ATOM 12235 C CA . LYS B 1 537 ? -38.625 -12.055 -31.547 1 89.56 537 LYS B CA 1
ATOM 12236 C C . LYS B 1 537 ? -37.188 -11.602 -31.781 1 89.56 537 LYS B C 1
ATOM 12238 O O . LYS B 1 537 ? -36.281 -12.43 -31.984 1 89.56 537 LYS B O 1
ATOM 12243 N N . HIS B 1 538 ? -37.062 -10.281 -31.922 1 93.25 538 HIS B N 1
ATOM 12244 C CA . HIS B 1 538 ? -35.75 -9.719 -32.25 1 93.25 538 HIS B CA 1
ATOM 12245 C C . HIS B 1 538 ? -35.062 -9.195 -30.984 1 93.25 538 HIS B C 1
ATOM 12247 O O . HIS B 1 538 ? -35.5 -8.203 -30.406 1 93.25 538 HIS B O 1
ATOM 12253 N N . ARG B 1 539 ? -34.031 -9.867 -30.578 1 92.19 539 ARG B N 1
ATOM 12254 C CA . ARG B 1 539 ? -33.219 -9.391 -29.438 1 92.19 539 ARG B CA 1
ATOM 12255 C C . ARG B 1 539 ? -31.906 -8.789 -29.906 1 92.19 539 ARG B C 1
ATOM 12257 O O . ARG B 1 539 ? -31.172 -9.422 -30.672 1 92.19 539 ARG B O 1
ATOM 12264 N N . THR B 1 540 ? -31.688 -7.574 -29.484 1 92.5 540 THR B N 1
ATOM 12265 C CA . THR B 1 540 ? -30.453 -6.895 -29.875 1 92.5 540 THR B CA 1
ATOM 12266 C C . THR B 1 540 ? -29.719 -6.363 -28.641 1 92.5 540 THR B C 1
ATOM 12268 O O . THR B 1 540 ? -30.344 -5.84 -27.719 1 92.5 540 THR B O 1
ATOM 12271 N N . THR B 1 541 ? -28.422 -6.594 -28.609 1 91.12 541 THR B N 1
ATOM 12272 C CA . THR B 1 541 ? -27.578 -6 -27.578 1 91.12 541 THR B CA 1
ATOM 12273 C C . THR B 1 541 ? -26.391 -5.266 -28.203 1 91.12 541 THR B C 1
ATOM 12275 O O . THR B 1 541 ? -25.938 -5.625 -29.297 1 91.12 541 THR B O 1
ATOM 12278 N N . ALA B 1 542 ? -25.984 -4.191 -27.609 1 92.25 542 ALA B N 1
ATOM 12279 C CA . ALA B 1 542 ? -24.812 -3.426 -28.031 1 92.25 542 ALA B CA 1
ATOM 12280 C C . ALA B 1 542 ? -23.969 -3.01 -26.812 1 92.25 542 ALA B C 1
ATOM 12282 O O . ALA B 1 542 ? -24.516 -2.656 -25.766 1 92.25 542 ALA B O 1
ATOM 12283 N N . LEU B 1 543 ? -22.672 -3.152 -26.969 1 92.5 543 LEU B N 1
ATOM 12284 C CA . LEU B 1 543 ? -21.75 -2.781 -25.906 1 92.5 543 LEU B CA 1
ATOM 12285 C C . LEU B 1 543 ? -20.641 -1.89 -26.438 1 92.5 543 LEU B C 1
ATOM 12287 O O . LEU B 1 543 ? -20.062 -2.168 -27.5 1 92.5 543 LEU B O 1
ATOM 12291 N N . LEU B 1 544 ? -20.391 -0.781 -25.828 1 93.69 544 LEU B N 1
ATOM 12292 C CA . LEU B 1 544 ? -19.219 0.06 -26.016 1 93.69 544 LEU B CA 1
ATOM 12293 C C . LEU B 1 544 ? -18.359 0.113 -24.766 1 93.69 544 LEU B C 1
ATOM 12295 O O . LEU B 1 544 ? -18.875 0.404 -23.672 1 93.69 544 LEU B O 1
ATOM 12299 N N . TYR B 1 545 ? -17.094 -0.226 -24.891 1 92.44 545 TYR B N 1
ATOM 12300 C CA . TYR B 1 545 ? -16.188 -0.298 -23.75 1 92.44 545 TYR B CA 1
ATOM 12301 C C . TYR B 1 545 ? -14.914 0.507 -24.016 1 92.44 545 TYR B C 1
ATOM 12303 O O . TYR B 1 545 ? -14.273 0.349 -25.047 1 92.44 545 TYR B O 1
ATOM 12311 N N . TYR B 1 546 ? -14.617 1.405 -23.156 1 93.19 546 TYR B N 1
ATOM 12312 C CA . TYR B 1 546 ? -13.375 2.178 -23.203 1 93.19 546 TYR B CA 1
ATOM 12313 C C . TYR B 1 546 ? -12.586 2 -21.906 1 93.19 546 TYR B C 1
ATOM 12315 O O . TYR B 1 546 ? -13.164 1.97 -20.812 1 93.19 546 TYR B O 1
ATOM 12323 N N . TYR B 1 547 ? -11.227 1.862 -22.062 1 91.5 547 TYR B N 1
ATOM 12324 C CA . TYR B 1 547 ? -10.422 1.804 -20.844 1 91.5 547 TYR B CA 1
ATOM 12325 C C . TYR B 1 547 ? -9.102 2.539 -21.031 1 91.5 547 TYR B C 1
ATOM 12327 O O . TYR B 1 547 ? -8.656 2.754 -22.172 1 91.5 547 TYR B O 1
ATOM 12335 N N . MET B 1 548 ? -8.508 2.967 -19.984 1 93.5 548 MET B N 1
ATOM 12336 C CA . MET B 1 548 ? -7.16 3.516 -19.891 1 93.5 548 MET B CA 1
ATOM 12337 C C . MET B 1 548 ? -6.477 3.062 -18.609 1 93.5 548 MET B C 1
ATOM 12339 O O . MET B 1 548 ? -7.137 2.869 -17.594 1 93.5 548 MET B O 1
ATOM 12343 N N . SER B 1 549 ? -5.168 2.893 -18.656 1 92.62 549 SER B N 1
ATOM 12344 C CA . SER B 1 549 ? -4.438 2.473 -17.469 1 92.62 549 SER B CA 1
ATOM 12345 C C . SER B 1 549 ? -3.049 3.1 -17.422 1 92.62 549 SER B C 1
ATOM 12347 O O . SER B 1 549 ? -2.504 3.49 -18.453 1 92.62 549 SER B O 1
ATOM 12349 N N . ASP B 1 550 ? -2.512 3.336 -16.25 1 94.44 550 ASP B N 1
ATOM 12350 C CA . ASP B 1 550 ? -1.192 3.863 -15.922 1 94.44 550 ASP B CA 1
ATOM 12351 C C . ASP B 1 550 ? -0.522 3.025 -14.836 1 94.44 550 ASP B C 1
ATOM 12353 O O . ASP B 1 550 ? -1.03 2.932 -13.719 1 94.44 550 ASP B O 1
ATOM 12357 N N . GLU B 1 551 ? 0.587 2.406 -15.203 1 93.81 551 GLU B N 1
ATOM 12358 C CA . GLU B 1 551 ? 1.237 1.506 -14.258 1 93.81 551 GLU B CA 1
ATOM 12359 C C . GLU B 1 551 ? 2.707 1.872 -14.07 1 93.81 551 GLU B C 1
ATOM 12361 O O . GLU B 1 551 ? 3.373 2.297 -15.016 1 93.81 551 GLU B O 1
ATOM 12366 N N . LYS B 1 552 ? 3.215 1.719 -12.859 1 94.06 552 LYS B N 1
ATOM 12367 C CA . LYS B 1 552 ? 4.605 1.977 -12.5 1 94.06 552 LYS B CA 1
ATOM 12368 C C . LYS B 1 552 ? 5.145 0.898 -11.562 1 94.06 552 LYS B C 1
ATOM 12370 O O . LYS B 1 552 ? 4.477 0.517 -10.602 1 94.06 552 LYS B O 1
ATOM 12375 N N . ALA B 1 553 ? 6.32 0.373 -11.883 1 93.88 553 ALA B N 1
ATOM 12376 C CA . ALA B 1 553 ? 7.031 -0.589 -11.047 1 93.88 553 ALA B CA 1
ATOM 12377 C C . ALA B 1 553 ? 8.43 -0.086 -10.695 1 93.88 553 ALA B C 1
ATOM 12379 O O . ALA B 1 553 ? 9.289 0.033 -11.578 1 93.88 553 ALA B O 1
ATOM 12380 N N . THR B 1 554 ? 8.688 0.086 -9.469 1 93.25 554 THR B N 1
ATOM 12381 C CA . THR B 1 554 ? 9.953 0.69 -9.062 1 93.25 554 THR B CA 1
ATOM 12382 C C . THR B 1 554 ? 11.117 -0.265 -9.312 1 93.25 554 THR B C 1
ATOM 12384 O O . THR B 1 554 ? 12.266 0.168 -9.461 1 93.25 554 THR B O 1
ATOM 12387 N N . LYS B 1 555 ? 10.852 -1.497 -9.359 1 88.81 555 LYS B N 1
ATOM 12388 C CA . LYS B 1 555 ? 11.883 -2.496 -9.602 1 88.81 555 LYS B CA 1
ATOM 12389 C C . LYS B 1 555 ? 12.555 -2.281 -10.953 1 88.81 555 LYS B C 1
ATOM 12391 O O . LYS B 1 555 ? 13.75 -2.523 -11.109 1 88.81 555 LYS B O 1
ATOM 12396 N N . ASP B 1 556 ? 11.789 -1.764 -11.859 1 82.06 556 ASP B N 1
ATOM 12397 C CA . ASP B 1 556 ? 12.25 -1.635 -13.242 1 82.06 556 ASP B CA 1
ATOM 12398 C C . ASP B 1 556 ? 12.844 -0.25 -13.5 1 82.06 556 ASP B C 1
ATOM 12400 O O . ASP B 1 556 ? 13.336 0.027 -14.594 1 82.06 556 ASP B O 1
ATOM 12404 N N . ILE B 1 557 ? 12.773 0.583 -12.562 1 89.19 557 ILE B N 1
ATOM 12405 C CA . ILE B 1 557 ? 13.195 1.964 -12.773 1 89.19 557 ILE B CA 1
ATOM 12406 C C . ILE B 1 557 ? 14.68 2.111 -12.445 1 89.19 557 ILE B C 1
ATOM 12408 O O . ILE B 1 557 ? 15.07 2.035 -11.281 1 89.19 557 ILE B O 1
ATOM 12412 N N . THR B 1 558 ? 15.438 2.326 -13.461 1 83.06 558 THR B N 1
ATOM 12413 C CA . THR B 1 558 ? 16.875 2.5 -13.289 1 83.06 558 THR B CA 1
ATOM 12414 C C . THR B 1 558 ? 17.328 3.844 -13.852 1 83.06 558 THR B C 1
ATOM 12416 O O . THR B 1 558 ? 18.406 4.328 -13.523 1 83.06 558 THR B O 1
ATOM 12419 N N . ASP B 1 559 ? 16.453 4.402 -14.727 1 85.38 559 ASP B N 1
ATOM 12420 C CA . ASP B 1 559 ? 16.766 5.676 -15.367 1 85.38 559 ASP B CA 1
ATOM 12421 C C . ASP B 1 559 ? 15.508 6.488 -15.625 1 85.38 559 ASP B C 1
ATOM 12423 O O . ASP B 1 559 ? 14.414 6.086 -15.219 1 85.38 559 ASP B O 1
ATOM 12427 N N . SER B 1 560 ? 15.68 7.598 -16.25 1 83.5 560 SER B N 1
ATOM 12428 C CA . SER B 1 560 ? 14.578 8.523 -16.469 1 83.5 560 SER B CA 1
ATOM 12429 C C . SER B 1 560 ? 13.539 7.938 -17.422 1 83.5 560 SER B C 1
ATOM 12431 O O . SER B 1 560 ? 12.344 8.172 -17.266 1 83.5 560 SER B O 1
ATOM 12433 N N . MET B 1 561 ? 14 7.199 -18.391 1 81.88 561 MET B N 1
ATOM 12434 C CA . MET B 1 561 ? 13.078 6.629 -19.375 1 81.88 561 MET B CA 1
ATOM 12435 C C . MET B 1 561 ? 12.234 5.523 -18.734 1 81.88 561 MET B C 1
ATOM 12437 O O . MET B 1 561 ? 11.023 5.457 -18.953 1 81.88 561 MET B O 1
ATOM 12441 N N . SER B 1 562 ? 12.938 4.676 -18.016 1 84.94 562 SER B N 1
ATOM 12442 C CA . SER B 1 562 ? 12.219 3.572 -17.375 1 84.94 562 SER B CA 1
ATOM 12443 C C . SER B 1 562 ? 11.297 4.07 -16.281 1 84.94 562 SER B C 1
ATOM 12445 O O . SER B 1 562 ? 10.43 3.334 -15.805 1 84.94 562 SER B O 1
ATOM 12447 N N . ALA B 1 563 ? 11.461 5.289 -15.859 1 89.06 563 ALA B N 1
ATOM 12448 C CA . ALA B 1 563 ? 10.617 5.871 -14.82 1 89.06 563 ALA B CA 1
ATOM 12449 C C . ALA B 1 563 ? 9.281 6.332 -15.398 1 89.06 563 ALA B C 1
ATOM 12451 O O . ALA B 1 563 ? 8.328 6.574 -14.648 1 89.06 563 ALA B O 1
ATOM 12452 N N . ILE B 1 564 ? 9.188 6.457 -16.703 1 88.94 564 ILE B N 1
ATOM 12453 C CA . ILE B 1 564 ? 7.918 6.805 -17.328 1 88.94 564 ILE B CA 1
ATOM 12454 C C . ILE B 1 564 ? 6.914 5.672 -17.141 1 88.94 564 ILE B C 1
ATOM 12456 O O . ILE B 1 564 ? 7.207 4.516 -17.438 1 88.94 564 ILE B O 1
ATOM 12460 N N . PRO B 1 565 ? 5.793 6.008 -16.672 1 91.75 565 PRO B N 1
ATOM 12461 C CA . PRO B 1 565 ? 4.816 4.938 -16.469 1 91.75 565 PRO B CA 1
ATOM 12462 C C . PRO B 1 565 ? 4.379 4.266 -17.766 1 91.75 565 PRO B C 1
ATOM 12464 O O . PRO B 1 565 ? 4.324 4.918 -18.812 1 91.75 565 PRO B O 1
ATOM 12467 N N . LYS B 1 566 ? 4.055 2.959 -17.703 1 90.12 566 LYS B N 1
ATOM 12468 C CA . LYS B 1 566 ? 3.451 2.242 -18.812 1 90.12 566 LYS B CA 1
ATOM 12469 C C . LYS B 1 566 ? 1.971 2.588 -18.953 1 90.12 566 LYS B C 1
ATOM 12471 O O . LYS B 1 566 ? 1.207 2.469 -18 1 90.12 566 LYS B O 1
ATOM 12476 N N . ARG B 1 567 ? 1.614 2.955 -20.156 1 90 567 ARG B N 1
ATOM 12477 C CA . ARG B 1 567 ? 0.239 3.402 -20.359 1 90 567 ARG B CA 1
ATOM 12478 C C . ARG B 1 567 ? -0.431 2.625 -21.484 1 90 567 ARG B C 1
ATOM 12480 O O . ARG B 1 567 ? 0.22 2.262 -22.469 1 90 567 ARG B O 1
ATOM 12487 N N . TYR B 1 568 ? -1.713 2.252 -21.297 1 87.06 568 TYR B N 1
ATOM 12488 C CA . TYR B 1 568 ? -2.539 1.564 -22.281 1 87.06 568 TYR B CA 1
ATOM 12489 C C . TYR B 1 568 ? -3.902 2.234 -22.406 1 87.06 568 TYR B C 1
ATOM 12491 O O . TYR B 1 568 ? -4.426 2.783 -21.438 1 87.06 568 TYR B O 1
ATOM 12499 N N . GLN B 1 569 ? -4.418 2.225 -23.609 1 90.56 569 GLN B N 1
ATOM 12500 C CA . GLN B 1 569 ? -5.789 2.66 -23.859 1 90.56 569 GLN B CA 1
ATOM 12501 C C . GLN B 1 569 ? -6.422 1.874 -25 1 90.56 569 GLN B C 1
ATOM 12503 O O . GLN B 1 569 ? -5.715 1.321 -25.844 1 90.56 569 GLN B O 1
ATOM 12508 N N . GLY B 1 570 ? -7.691 1.719 -24.953 1 89.5 570 GLY B N 1
ATOM 12509 C CA . GLY B 1 570 ? -8.383 0.989 -26 1 89.5 570 GLY B CA 1
ATOM 12510 C C . GLY B 1 570 ? -9.883 1.193 -25.984 1 89.5 570 GLY B C 1
ATOM 12511 O O . GLY B 1 570 ? -10.438 1.681 -25 1 89.5 570 GLY B O 1
ATOM 12512 N N . VAL B 1 571 ? -10.477 0.942 -27.125 1 92.44 571 VAL B N 1
ATOM 12513 C CA . VAL B 1 571 ? -11.93 0.973 -27.297 1 92.44 571 VAL B CA 1
ATOM 12514 C C . VAL B 1 571 ? -12.398 -0.327 -27.938 1 92.44 571 VAL B C 1
ATOM 12516 O O . VAL B 1 571 ? -11.75 -0.841 -28.859 1 92.44 571 VAL B O 1
ATOM 12519 N N . SER B 1 572 ? -13.383 -0.868 -27.344 1 90.56 572 SER B N 1
ATOM 12520 C CA . SER B 1 572 ? -13.961 -2.082 -27.906 1 90.56 572 SER B CA 1
ATOM 12521 C C . SER B 1 572 ? -15.477 -1.965 -28.031 1 90.56 572 SER B C 1
ATOM 12523 O O . SER B 1 572 ? -16.094 -1.146 -27.344 1 90.56 572 SER B O 1
ATOM 12525 N N . GLY B 1 573 ? -16 -2.738 -28.906 1 91.06 573 GLY B N 1
ATOM 12526 C CA . GLY B 1 573 ? -17.438 -2.775 -29.125 1 91.06 573 GLY B CA 1
ATOM 12527 C C . GLY B 1 573 ? -17.953 -4.156 -29.5 1 91.06 573 GLY B C 1
ATOM 12528 O O . GLY B 1 573 ? -17.203 -4.992 -30 1 91.06 573 GLY B O 1
ATOM 12529 N N . ARG B 1 574 ? -19.234 -4.441 -29.203 1 90.88 574 ARG B N 1
ATOM 12530 C CA . ARG B 1 574 ? -19.875 -5.711 -29.516 1 90.88 574 ARG B CA 1
ATOM 12531 C C . ARG B 1 574 ? -21.344 -5.508 -29.859 1 90.88 574 ARG B C 1
ATOM 12533 O O . ARG B 1 574 ? -22.031 -4.707 -29.219 1 90.88 574 ARG B O 1
ATOM 12540 N N . ILE B 1 575 ? -21.781 -6.09 -30.891 1 93 575 ILE B N 1
ATOM 12541 C CA . ILE B 1 575 ? -23.203 -6.109 -31.266 1 93 575 ILE B CA 1
ATOM 12542 C C . ILE B 1 575 ? -23.672 -7.555 -31.406 1 93 575 ILE B C 1
ATOM 12544 O O . ILE B 1 575 ? -23 -8.367 -32.062 1 93 575 ILE B O 1
ATOM 12548 N N . THR B 1 576 ? -24.703 -7.863 -30.75 1 91.88 576 THR B N 1
ATOM 12549 C CA . THR B 1 576 ? -25.281 -9.195 -30.891 1 91.88 576 THR B CA 1
ATOM 12550 C C . THR B 1 576 ? -26.734 -9.102 -31.375 1 91.88 576 THR B C 1
ATOM 12552 O O . THR B 1 576 ? -27.438 -8.133 -31.078 1 91.88 576 THR B O 1
ATOM 12555 N N . TYR B 1 577 ? -27.156 -10.07 -32.125 1 94.31 577 TYR B N 1
ATOM 12556 C CA . TYR B 1 577 ? -28.5 -10.164 -32.656 1 94.31 577 TYR B CA 1
ATOM 12557 C C . TYR B 1 577 ? -29.016 -11.594 -32.594 1 94.31 577 TYR B C 1
ATOM 12559 O O . TYR B 1 577 ? -28.281 -12.539 -32.906 1 94.31 577 TYR B O 1
ATOM 12567 N N . SER B 1 578 ? -30.188 -11.727 -32.156 1 94.62 578 SER B N 1
ATOM 12568 C CA . SER B 1 578 ? -30.844 -13.031 -32.125 1 94.62 578 SER B CA 1
ATOM 12569 C C . SER B 1 578 ? -32.25 -12.953 -32.719 1 94.62 578 SER B C 1
ATOM 12571 O O . SER B 1 578 ? -32.969 -11.984 -32.469 1 94.62 578 SER B O 1
ATOM 12573 N N . PHE B 1 579 ? -32.562 -13.984 -33.562 1 95.19 579 PHE B N 1
ATOM 12574 C CA . PHE B 1 579 ? -33.906 -14.102 -34.094 1 95.19 579 PHE B CA 1
ATOM 12575 C C . PHE B 1 579 ? -34.625 -15.359 -33.594 1 95.19 579 PHE B C 1
ATOM 12577 O O . PHE B 1 579 ? -34.219 -16.469 -33.906 1 95.19 579 PHE B O 1
ATOM 12584 N N . LYS B 1 580 ? -35.656 -15.203 -32.75 1 90.62 580 LYS B N 1
ATOM 12585 C CA . LYS B 1 580 ? -36.469 -16.25 -32.156 1 90.62 580 LYS B CA 1
ATOM 12586 C C . LYS B 1 580 ? -35.625 -17.234 -31.359 1 90.62 580 LYS B C 1
ATOM 12588 O O . LYS B 1 580 ? -35.875 -18.438 -31.344 1 90.62 580 LYS B O 1
ATOM 12593 N N . ASP B 1 581 ? -34.469 -16.75 -30.969 1 89.62 581 ASP B N 1
ATOM 12594 C CA . ASP B 1 581 ? -33.5 -17.547 -30.203 1 89.62 581 ASP B CA 1
ATOM 12595 C C . ASP B 1 581 ? -33.094 -18.812 -30.953 1 89.62 581 ASP B C 1
ATOM 12597 O O . ASP B 1 581 ? -32.969 -19.875 -30.344 1 89.62 581 ASP B O 1
ATOM 12601 N N . THR B 1 582 ? -33.062 -18.781 -32.25 1 93.88 582 THR B N 1
ATOM 12602 C CA . THR B 1 582 ? -32.688 -19.875 -33.125 1 93.88 582 THR B CA 1
ATOM 12603 C C . THR B 1 582 ? -31.438 -19.516 -33.906 1 93.88 582 THR B C 1
ATOM 12605 O O . THR B 1 582 ? -30.578 -20.375 -34.125 1 93.88 582 THR B O 1
ATOM 12608 N N . TYR B 1 583 ? -31.422 -18.25 -34.344 1 96.19 583 TYR B N 1
ATOM 12609 C CA . TYR B 1 583 ? -30.25 -17.734 -35.062 1 96.19 583 TYR B CA 1
ATOM 12610 C C . TYR B 1 583 ? -29.562 -16.641 -34.25 1 96.19 583 TYR B C 1
ATOM 12612 O O . TYR B 1 583 ? -30.219 -15.727 -33.75 1 96.19 583 TYR B O 1
ATOM 12620 N N . PHE B 1 584 ? -28.328 -16.797 -34.188 1 95.81 584 PHE B N 1
ATOM 12621 C CA . PHE B 1 584 ? -27.562 -15.836 -33.406 1 95.81 584 PHE B CA 1
ATOM 12622 C C . PHE B 1 584 ? -26.391 -15.281 -34.219 1 95.81 584 PHE B C 1
ATOM 12624 O O . PHE B 1 584 ? -25.75 -16.016 -34.969 1 95.81 584 PHE B O 1
ATOM 12631 N N . ILE B 1 585 ? -26.125 -13.992 -34.062 1 95 585 ILE B N 1
ATOM 12632 C CA . ILE B 1 585 ? -24.969 -13.312 -34.656 1 95 585 ILE B CA 1
ATOM 12633 C C . ILE B 1 585 ? -24.281 -12.453 -33.594 1 95 585 ILE B C 1
ATOM 12635 O O . ILE B 1 585 ? -24.938 -11.797 -32.781 1 95 585 ILE B O 1
ATOM 12639 N N . ASP B 1 586 ? -23 -12.57 -33.5 1 92.75 586 ASP B N 1
ATOM 12640 C CA . ASP B 1 586 ? -22.156 -11.75 -32.625 1 92.75 586 ASP B CA 1
ATOM 12641 C C . ASP B 1 586 ? -21.016 -11.102 -33.406 1 92.75 586 ASP B C 1
ATOM 12643 O O . ASP B 1 586 ? -20.219 -11.789 -34.031 1 92.75 586 ASP B O 1
ATOM 12647 N N . ALA B 1 587 ? -20.984 -9.797 -33.406 1 92.25 587 ALA B N 1
ATOM 12648 C CA . ALA B 1 587 ? -19.906 -9.039 -34.031 1 92.25 587 ALA B CA 1
ATOM 12649 C C . ALA B 1 587 ? -19.203 -8.141 -33 1 92.25 587 ALA B C 1
ATOM 12651 O O . ALA B 1 587 ? -19.859 -7.457 -32.219 1 92.25 587 ALA B O 1
ATOM 12652 N N . ASN B 1 588 ? -17.906 -8.273 -32.938 1 89.81 588 ASN B N 1
ATOM 12653 C CA . ASN B 1 588 ? -17.188 -7.422 -32 1 89.81 588 ASN B CA 1
ATOM 12654 C C . ASN B 1 588 ? -15.852 -6.953 -32.594 1 89.81 588 ASN B C 1
ATOM 12656 O O . ASN B 1 588 ? -15.414 -7.445 -33.625 1 89.81 588 ASN B O 1
ATOM 12660 N N . PHE B 1 589 ? -15.227 -5.957 -31.953 1 90.12 589 PHE B N 1
ATOM 12661 C CA . PHE B 1 589 ? -13.93 -5.445 -32.375 1 90.12 589 PHE B CA 1
ATOM 12662 C C . PHE B 1 589 ? -13.172 -4.867 -31.172 1 90.12 589 PHE B C 1
ATOM 12664 O O . PHE B 1 589 ? -13.773 -4.496 -30.172 1 90.12 589 PHE B O 1
ATOM 12671 N N . GLY B 1 590 ? -11.875 -4.859 -31.328 1 87.94 590 GLY B N 1
ATOM 12672 C CA . GLY B 1 590 ? -10.977 -4.16 -30.406 1 87.94 590 GLY B CA 1
ATOM 12673 C C . GLY B 1 590 ? -10.047 -3.191 -31.125 1 87.94 590 GLY B C 1
ATOM 12674 O O . GLY B 1 590 ? -9.539 -3.488 -32.188 1 87.94 590 GLY B O 1
ATOM 12675 N N . TYR B 1 591 ? -10.016 -1.985 -30.656 1 91.06 591 TYR B N 1
ATOM 12676 C CA . TYR B 1 591 ? -9.07 -0.958 -31.094 1 91.06 591 TYR B CA 1
ATOM 12677 C C . TYR B 1 591 ? -8.172 -0.525 -29.938 1 91.06 591 TYR B C 1
ATOM 12679 O O . TYR B 1 591 ? -8.578 0.273 -29.094 1 91.06 591 TYR B O 1
ATOM 12687 N N . THR B 1 592 ? -6.953 -1.015 -29.953 1 88.44 592 THR B N 1
ATOM 12688 C CA . THR B 1 592 ? -6.09 -0.868 -28.797 1 88.44 592 THR B CA 1
ATOM 12689 C C . THR B 1 592 ? -4.797 -0.148 -29.156 1 88.44 592 THR B C 1
ATOM 12691 O O . THR B 1 592 ? -4.266 -0.341 -30.25 1 88.44 592 THR B O 1
ATOM 12694 N N . GLY B 1 593 ? -4.332 0.678 -28.234 1 87.12 593 GLY B N 1
ATOM 12695 C CA . GLY B 1 593 ? -3.074 1.388 -28.406 1 87.12 593 GLY B CA 1
ATOM 12696 C C . GLY B 1 593 ? -1.979 0.881 -27.484 1 87.12 593 GLY B C 1
ATOM 12697 O O . GLY B 1 593 ? -2.246 0.482 -26.344 1 87.12 593 GLY B O 1
ATOM 12698 N N . SER B 1 594 ? -0.693 0.868 -28.062 1 83.69 594 SER B N 1
ATOM 12699 C CA . SER B 1 594 ? 0.478 0.452 -27.297 1 83.69 594 SER B CA 1
ATOM 12700 C C . SER B 1 594 ? 1.629 1.437 -27.484 1 83.69 594 SER B C 1
ATOM 12702 O O . SER B 1 594 ? 1.848 1.958 -28.578 1 83.69 594 SER B O 1
ATOM 12704 N N . GLU B 1 595 ? 2.35 1.63 -26.422 1 82.69 595 GLU B N 1
ATOM 12705 C CA . GLU B 1 595 ? 3.486 2.547 -26.438 1 82.69 595 GLU B CA 1
ATOM 12706 C C . GLU B 1 595 ? 4.703 1.907 -27.109 1 82.69 595 GLU B C 1
ATOM 12708 O O . GLU B 1 595 ? 5.664 2.598 -27.438 1 82.69 595 GLU B O 1
ATOM 12713 N N . ASN B 1 596 ? 4.695 0.693 -27.328 1 79.5 596 ASN B N 1
ATOM 12714 C CA . ASN B 1 596 ? 5.848 -0.026 -27.859 1 79.5 596 ASN B CA 1
ATOM 12715 C C . ASN B 1 596 ? 6.031 0.246 -29.359 1 79.5 596 ASN B C 1
ATOM 12717 O O . ASN B 1 596 ? 7.086 -0.051 -29.922 1 79.5 596 ASN B O 1
ATOM 12721 N N . PHE B 1 597 ? 5.031 0.841 -29.891 1 83.5 597 PHE B N 1
ATOM 12722 C CA . PHE B 1 597 ? 5.121 1.127 -31.328 1 83.5 597 PHE B CA 1
ATOM 12723 C C . PHE B 1 597 ? 5.414 2.604 -31.562 1 83.5 597 PHE B C 1
ATOM 12725 O O . PHE B 1 597 ? 5.105 3.447 -30.719 1 83.5 597 PHE B O 1
ATOM 12732 N N . GLU B 1 598 ? 5.992 2.906 -32.656 1 84.5 598 GLU B N 1
ATOM 12733 C CA . GLU B 1 598 ? 6.371 4.273 -33 1 84.5 598 GLU B CA 1
ATOM 12734 C C . GLU B 1 598 ? 5.152 5.188 -33.062 1 84.5 598 GLU B C 1
ATOM 12736 O O . GLU B 1 598 ? 4.055 4.746 -33.406 1 84.5 598 GLU B O 1
ATOM 12741 N N . PRO B 1 599 ? 5.395 6.445 -32.688 1 84.19 599 PRO B N 1
ATOM 12742 C CA . PRO B 1 599 ? 4.277 7.395 -32.75 1 84.19 599 PRO B CA 1
ATOM 12743 C C . PRO B 1 599 ? 3.623 7.434 -34.125 1 84.19 599 PRO B C 1
ATOM 12745 O O . PRO B 1 599 ? 4.32 7.484 -35.125 1 84.19 599 PRO B O 1
ATOM 12748 N N . GLY B 1 600 ? 2.387 7.32 -34.219 1 82.31 600 GLY B N 1
ATOM 12749 C CA . GLY B 1 600 ? 1.644 7.27 -35.469 1 82.31 600 GLY B CA 1
ATOM 12750 C C . GLY B 1 600 ? 1.146 5.879 -35.812 1 82.31 600 GLY B C 1
ATOM 12751 O O . GLY B 1 600 ? 0.204 5.727 -36.594 1 82.31 600 GLY B O 1
ATOM 12752 N N . LYS B 1 601 ? 1.792 4.828 -35.312 1 85 601 LYS B N 1
ATOM 12753 C CA . LYS B 1 601 ? 1.399 3.449 -35.562 1 85 601 LYS B CA 1
ATOM 12754 C C . LYS B 1 601 ? 1.061 2.709 -34.281 1 85 601 LYS B C 1
ATOM 12756 O O . LYS B 1 601 ? 1.217 1.488 -34.188 1 85 601 LYS B O 1
ATOM 12761 N N . GLN B 1 602 ? 0.718 3.395 -33.344 1 87.69 602 GLN B N 1
ATOM 12762 C CA . GLN B 1 602 ? 0.552 2.822 -32.031 1 87.69 602 GLN B CA 1
ATOM 12763 C C . GLN B 1 602 ? -0.755 2.041 -31.922 1 87.69 602 GLN B C 1
ATOM 12765 O O . GLN B 1 602 ? -0.897 1.171 -31.047 1 87.69 602 GLN B O 1
ATOM 12770 N N . PHE B 1 603 ? -1.703 2.25 -32.844 1 89.25 603 PHE B N 1
ATOM 12771 C CA . PHE B 1 603 ? -3.025 1.67 -32.656 1 89.25 603 PHE B CA 1
ATOM 12772 C C . PHE B 1 603 ? -3.275 0.54 -33.656 1 89.25 603 PHE B C 1
ATOM 12774 O O . PHE B 1 603 ? -2.875 0.626 -34.812 1 89.25 603 PHE B O 1
ATOM 12781 N N . GLY B 1 604 ? -3.879 -0.581 -33.156 1 87.81 604 GLY B N 1
ATOM 12782 C CA . GLY B 1 604 ? -4.289 -1.712 -34 1 87.81 604 GLY B CA 1
ATOM 12783 C C . GLY B 1 604 ? -5.781 -1.984 -33.938 1 87.81 604 GLY B C 1
ATOM 12784 O O . GLY B 1 604 ? -6.41 -1.787 -32.875 1 87.81 604 GLY B O 1
ATOM 12785 N N . PHE B 1 605 ? -6.352 -2.445 -35.031 1 91 605 PHE B N 1
ATOM 12786 C CA . PHE B 1 605 ? -7.758 -2.803 -35.125 1 91 605 PHE B CA 1
ATOM 12787 C C . PHE B 1 605 ? -7.922 -4.309 -35.281 1 91 605 PHE B C 1
ATOM 12789 O O . PHE B 1 605 ? -7.355 -4.906 -36.219 1 91 605 PHE B O 1
ATOM 12796 N N . PHE B 1 606 ? -8.766 -4.969 -34.5 1 90.44 606 PHE B N 1
ATOM 12797 C CA . PHE B 1 606 ? -8.914 -6.418 -34.5 1 90.44 606 PHE B CA 1
ATOM 12798 C C . PHE B 1 606 ? -10.383 -6.816 -34.469 1 90.44 606 PHE B C 1
ATOM 12800 O O . PHE B 1 606 ? -10.992 -6.926 -33.406 1 90.44 606 PHE B O 1
ATOM 12807 N N . PRO B 1 607 ? -10.969 -7.16 -35.5 1 92.38 607 PRO B N 1
ATOM 12808 C CA . PRO B 1 607 ? -12.375 -7.547 -35.625 1 92.38 607 PRO B CA 1
ATOM 12809 C C . PRO B 1 607 ? -12.602 -9.039 -35.375 1 92.38 607 PRO B C 1
ATOM 12811 O O . PRO B 1 607 ? -11.688 -9.844 -35.594 1 92.38 607 PRO B O 1
ATOM 12814 N N . SER B 1 608 ? -13.734 -9.414 -34.938 1 91.88 608 SER B N 1
ATOM 12815 C CA . SER B 1 608 ? -14.141 -10.805 -34.75 1 91.88 608 SER B CA 1
ATOM 12816 C C . SER B 1 608 ? -15.648 -10.969 -34.938 1 91.88 608 SER B C 1
ATOM 12818 O O . SER B 1 608 ? -16.406 -10.008 -34.75 1 91.88 608 SER B O 1
ATOM 12820 N N . GLY B 1 609 ? -16.078 -12.125 -35.344 1 92.88 609 GLY B N 1
ATOM 12821 C CA . GLY B 1 609 ? -17.484 -12.453 -35.531 1 92.88 609 GLY B CA 1
ATOM 12822 C C . GLY B 1 609 ? -17.797 -13.906 -35.219 1 92.88 609 GLY B C 1
ATOM 12823 O O . GLY B 1 609 ? -16.922 -14.766 -35.25 1 92.88 609 GLY B O 1
ATOM 12824 N N . ALA B 1 610 ? -19.016 -14.164 -34.875 1 94.75 610 ALA B N 1
ATOM 12825 C CA . ALA B 1 610 ? -19.469 -15.516 -34.594 1 94.75 610 ALA B CA 1
ATOM 12826 C C . ALA B 1 610 ? -20.938 -15.695 -35 1 94.75 610 ALA B C 1
ATOM 12828 O O . ALA B 1 610 ? -21.703 -14.727 -35 1 94.75 610 ALA B O 1
ATOM 12829 N N . ILE B 1 611 ? -21.328 -16.875 -35.375 1 95.94 611 ILE B N 1
ATOM 12830 C CA . ILE B 1 611 ? -22.703 -17.234 -35.719 1 95.94 611 ILE B CA 1
ATOM 12831 C C . ILE B 1 611 ? -23.125 -18.484 -34.938 1 95.94 611 ILE B C 1
ATOM 12833 O O . ILE B 1 611 ? -22.281 -19.312 -34.594 1 95.94 611 ILE B O 1
ATOM 12837 N N . GLY B 1 612 ? -24.312 -18.562 -34.562 1 96.19 612 GLY B N 1
ATOM 12838 C CA . GLY B 1 612 ? -24.891 -19.703 -33.844 1 96.19 612 GLY B CA 1
ATOM 12839 C C . GLY B 1 612 ? -26.234 -20.125 -34.406 1 96.19 612 GLY B C 1
ATOM 12840 O O . GLY B 1 612 ? -27 -19.281 -34.875 1 96.19 612 GLY B O 1
ATOM 12841 N N . TRP B 1 613 ? -26.469 -21.422 -34.344 1 96.81 613 TRP B N 1
ATOM 12842 C CA . TRP B 1 613 ? -27.703 -22.031 -34.875 1 96.81 613 TRP B CA 1
ATOM 12843 C C . TRP B 1 613 ? -28.234 -23.094 -33.906 1 96.81 613 TRP B C 1
ATOM 12845 O O . TRP B 1 613 ? -27.484 -23.984 -33.5 1 96.81 613 TRP B O 1
ATOM 12855 N N . VAL B 1 614 ? -29.531 -22.906 -33.5 1 96 614 VAL B N 1
ATOM 12856 C CA . VAL B 1 614 ? -30.172 -23.859 -32.594 1 96 614 VAL B CA 1
ATOM 12857 C C . VAL B 1 614 ? -31.359 -24.5 -33.312 1 96 614 VAL B C 1
ATOM 12859 O O . VAL B 1 614 ? -32.5 -24.125 -33.062 1 96 614 VAL B O 1
ATOM 12862 N N . PRO B 1 615 ? -31.172 -25.547 -33.969 1 94.5 615 PRO B N 1
ATOM 12863 C CA . PRO B 1 615 ? -32.25 -26.156 -34.75 1 94.5 615 PRO B CA 1
ATOM 12864 C C . PRO B 1 615 ? -33.344 -26.781 -33.875 1 94.5 615 PRO B C 1
ATOM 12866 O O . PRO B 1 615 ? -34.469 -26.938 -34.344 1 94.5 615 PRO B O 1
ATOM 12869 N N . THR B 1 616 ? -33.062 -27.172 -32.719 1 92.5 616 THR B N 1
ATOM 12870 C CA . THR B 1 616 ? -34.031 -27.797 -31.859 1 92.5 616 THR B CA 1
ATOM 12871 C C . THR B 1 616 ? -35.156 -26.812 -31.484 1 92.5 616 THR B C 1
ATOM 12873 O O . THR B 1 616 ? -36.188 -27.203 -30.938 1 92.5 616 THR B O 1
ATOM 12876 N N . ASN B 1 617 ? -34.938 -25.578 -31.719 1 90.38 617 ASN B N 1
ATOM 12877 C CA . ASN B 1 617 ? -35.969 -24.594 -31.422 1 90.38 617 ASN B CA 1
ATOM 12878 C C . ASN B 1 617 ? -37.062 -24.562 -32.469 1 90.38 617 ASN B C 1
ATOM 12880 O O . ASN B 1 617 ? -38.062 -23.875 -32.312 1 90.38 617 ASN B O 1
ATOM 12884 N N . TYR B 1 618 ? -36.812 -25.344 -33.625 1 92.56 618 TYR B N 1
ATOM 12885 C CA . TYR B 1 618 ? -37.906 -25.547 -34.562 1 92.56 618 TYR B CA 1
ATOM 12886 C C . TYR B 1 618 ? -38.938 -26.5 -33.969 1 92.56 618 TYR B C 1
ATOM 12888 O O . TYR B 1 618 ? -38.625 -27.562 -33.438 1 92.56 618 TYR B O 1
ATOM 12896 N N . ASP B 1 619 ? -40.156 -26.188 -34.219 1 88.88 619 ASP B N 1
ATOM 12897 C CA . ASP B 1 619 ? -41.219 -27.016 -33.688 1 88.88 619 ASP B CA 1
ATOM 12898 C C . ASP B 1 619 ? -41.219 -28.422 -34.312 1 88.88 619 ASP B C 1
ATOM 12900 O O . ASP B 1 619 ? -41.438 -29.406 -33.594 1 88.88 619 ASP B O 1
ATOM 12904 N N . PHE B 1 620 ? -41.031 -28.484 -35.469 1 91.69 620 PHE B N 1
ATOM 12905 C CA . PHE B 1 620 ? -41.062 -29.781 -36.156 1 91.69 620 PHE B CA 1
ATOM 12906 C C . PHE B 1 620 ? -39.938 -30.672 -35.625 1 91.69 620 PHE B C 1
ATOM 12908 O O . PHE B 1 620 ? -40.094 -31.891 -35.469 1 91.69 620 PHE B O 1
ATOM 12915 N N . MET B 1 621 ? -38.812 -30.094 -35.312 1 91.88 621 MET B N 1
ATOM 12916 C CA . MET B 1 621 ? -37.688 -30.875 -34.812 1 91.88 621 MET B CA 1
ATOM 12917 C C . MET B 1 621 ? -37.938 -31.375 -33.406 1 91.88 621 MET B C 1
ATOM 12919 O O . MET B 1 621 ? -37.594 -32.5 -33.062 1 91.88 621 MET B O 1
ATOM 12923 N N . ARG B 1 622 ? -38.469 -30.547 -32.594 1 87.88 622 ARG B N 1
ATOM 12924 C CA . ARG B 1 622 ? -38.781 -30.938 -31.234 1 87.88 622 ARG B CA 1
ATOM 12925 C C . ARG B 1 622 ? -39.75 -32.125 -31.203 1 87.88 622 ARG B C 1
ATOM 12927 O O . ARG B 1 622 ? -39.625 -33 -30.312 1 87.88 622 ARG B O 1
ATOM 12934 N N . LYS B 1 623 ? -40.594 -32.219 -32.25 1 89.06 623 LYS B N 1
ATOM 12935 C CA . LYS B 1 623 ? -41.594 -33.281 -32.312 1 89.06 623 LYS B CA 1
ATOM 12936 C C . LYS B 1 623 ? -40.969 -34.531 -32.969 1 89.06 623 LYS B C 1
ATOM 12938 O O . LYS B 1 623 ? -41.25 -35.656 -32.531 1 89.06 623 LYS B O 1
ATOM 12943 N N . ALA B 1 624 ? -40.125 -34.281 -33.875 1 92.38 624 ALA B N 1
ATOM 12944 C CA . ALA B 1 624 ? -39.594 -35.375 -34.688 1 92.38 624 ALA B CA 1
ATOM 12945 C C . ALA B 1 624 ? -38.5 -36.125 -33.875 1 92.38 624 ALA B C 1
ATOM 12947 O O . ALA B 1 624 ? -38.344 -37.344 -34.062 1 92.38 624 ALA B O 1
ATOM 12948 N N . VAL B 1 625 ? -37.719 -35.469 -33.094 1 93.81 625 VAL B N 1
ATOM 12949 C CA . VAL B 1 625 ? -36.625 -36.094 -32.375 1 93.81 625 VAL B CA 1
ATOM 12950 C C . VAL B 1 625 ? -36.719 -35.781 -30.891 1 93.81 625 VAL B C 1
ATOM 12952 O O . VAL B 1 625 ? -35.906 -35.031 -30.344 1 93.81 625 VAL B O 1
ATOM 12955 N N . PRO B 1 626 ? -37.594 -36.406 -30.172 1 90.31 626 PRO B N 1
ATOM 12956 C CA . PRO B 1 626 ? -37.844 -36.031 -28.781 1 90.31 626 PRO B CA 1
ATOM 12957 C C . PRO B 1 626 ? -36.688 -36.375 -27.859 1 90.31 626 PRO B C 1
ATOM 12959 O O . PRO B 1 626 ? -36.594 -35.844 -26.734 1 90.31 626 PRO B O 1
ATOM 12962 N N . TRP B 1 627 ? -35.75 -37.281 -28.312 1 92.31 627 TRP B N 1
ATOM 12963 C CA . TRP B 1 627 ? -34.625 -37.656 -27.453 1 92.31 627 TRP B CA 1
ATOM 12964 C C . TRP B 1 627 ? -33.531 -36.594 -27.469 1 92.31 627 TRP B C 1
ATOM 12966 O O . TRP B 1 627 ? -32.625 -36.594 -26.641 1 92.31 627 TRP B O 1
ATOM 12976 N N . LEU B 1 628 ? -33.625 -35.625 -28.391 1 95.12 628 LEU B N 1
ATOM 12977 C CA . LEU B 1 628 ? -32.719 -34.5 -28.5 1 95.12 628 LEU B CA 1
ATOM 12978 C C . LEU B 1 628 ? -33.344 -33.219 -27.969 1 95.12 628 LEU B C 1
ATOM 12980 O O . LEU B 1 628 ? -34.156 -32.594 -28.656 1 95.12 628 LEU B O 1
ATOM 12984 N N . ASP B 1 629 ? -32.969 -32.812 -26.75 1 91.94 629 ASP B N 1
ATOM 12985 C CA . ASP B 1 629 ? -33.594 -31.688 -26.078 1 91.94 629 ASP B CA 1
ATOM 12986 C C . ASP B 1 629 ? -33 -30.359 -26.578 1 91.94 629 ASP B C 1
ATOM 12988 O O . ASP B 1 629 ? -33.719 -29.359 -26.609 1 91.94 629 ASP B O 1
ATOM 12992 N N . PHE B 1 630 ? -31.766 -30.359 -26.797 1 93 630 PHE B N 1
ATOM 12993 C CA . PHE B 1 630 ? -31.094 -29.125 -27.188 1 93 630 PHE B CA 1
ATOM 12994 C C . PHE B 1 630 ? -29.906 -29.422 -28.094 1 93 630 PHE B C 1
ATOM 12996 O O . PHE B 1 630 ? -29.156 -30.375 -27.859 1 93 630 PHE B O 1
ATOM 13003 N N . LEU B 1 631 ? -29.781 -28.766 -29.203 1 95.25 631 LEU B N 1
ATOM 13004 C CA . LEU B 1 631 ? -28.641 -28.812 -30.109 1 95.25 631 LEU B CA 1
ATOM 13005 C C . LEU B 1 631 ? -28.266 -27.422 -30.594 1 95.25 631 LEU B C 1
ATOM 13007 O O . LEU B 1 631 ? -29.109 -26.688 -31.125 1 95.25 631 LEU B O 1
ATOM 13011 N N . LYS B 1 632 ? -27.094 -27 -30.422 1 95.06 632 LYS B N 1
ATOM 13012 C CA . LYS B 1 632 ? -26.562 -25.719 -30.859 1 95.06 632 LYS B CA 1
ATOM 13013 C C . LYS B 1 632 ? -25.234 -25.891 -31.594 1 95.06 632 LYS B C 1
ATOM 13015 O O . LYS B 1 632 ? -24.359 -26.609 -31.125 1 95.06 632 LYS B O 1
ATOM 13020 N N . ILE B 1 633 ? -25.125 -25.375 -32.688 1 96.75 633 ILE B N 1
ATOM 13021 C CA . ILE B 1 633 ? -23.891 -25.328 -33.469 1 96.75 633 ILE B CA 1
ATOM 13022 C C . ILE B 1 633 ? -23.406 -23.891 -33.594 1 96.75 633 ILE B C 1
ATOM 13024 O O . ILE B 1 633 ? -24.188 -22.984 -33.875 1 96.75 633 ILE B O 1
ATOM 13028 N N . ARG B 1 634 ? -22.172 -23.703 -33.312 1 95.69 634 ARG B N 1
ATOM 13029 C CA . ARG B 1 634 ? -21.625 -22.344 -33.375 1 95.69 634 ARG B CA 1
ATOM 13030 C C . ARG B 1 634 ? -20.328 -22.312 -34.156 1 95.69 634 ARG B C 1
ATOM 13032 O O . ARG B 1 634 ? -19.562 -23.281 -34.125 1 95.69 634 ARG B O 1
ATOM 13039 N N . PHE B 1 635 ? -20.031 -21.234 -34.719 1 96.25 635 PHE B N 1
ATOM 13040 C CA . PHE B 1 635 ? -18.797 -20.969 -35.469 1 96.25 635 PHE B CA 1
ATOM 13041 C C . PHE B 1 635 ? -18.312 -19.547 -35.188 1 96.25 635 PHE B C 1
ATOM 13043 O O . PHE B 1 635 ? -19.094 -18.594 -35.219 1 96.25 635 PHE B O 1
ATOM 13050 N N . SER B 1 636 ? -17.062 -19.406 -34.875 1 94.88 636 SER B N 1
ATOM 13051 C CA . SER B 1 636 ? -16.484 -18.094 -34.625 1 94.88 636 SER B CA 1
ATOM 13052 C C . SER B 1 636 ? -15.188 -17.922 -35.406 1 94.88 636 SER B C 1
ATOM 13054 O O . SER B 1 636 ? -14.477 -18.891 -35.688 1 94.88 636 SER B O 1
ATOM 13056 N N . TYR B 1 637 ? -14.891 -16.656 -35.781 1 94.38 637 TYR B N 1
ATOM 13057 C CA . TYR B 1 637 ? -13.695 -16.281 -36.531 1 94.38 637 TYR B CA 1
ATOM 13058 C C . TYR B 1 637 ? -13.312 -14.828 -36.219 1 94.38 637 TYR B C 1
ATOM 13060 O O . TYR B 1 637 ? -14.172 -13.945 -36.219 1 94.38 637 TYR B O 1
ATOM 13068 N N . GLY B 1 638 ? -12.023 -14.656 -35.969 1 92.25 638 GLY B N 1
ATOM 13069 C CA . GLY B 1 638 ? -11.625 -13.289 -35.688 1 92.25 638 GLY B CA 1
ATOM 13070 C C . GLY B 1 638 ? -10.141 -13.148 -35.406 1 92.25 638 GLY B C 1
ATOM 13071 O O . GLY B 1 638 ? -9.398 -14.125 -35.469 1 92.25 638 GLY B O 1
ATOM 13072 N N . GLN B 1 639 ? -9.75 -11.852 -35.125 1 90.44 639 GLN B N 1
ATOM 13073 C CA . GLN B 1 639 ? -8.344 -11.539 -34.906 1 90.44 639 GLN B CA 1
ATOM 13074 C C . GLN B 1 639 ? -8.141 -10.891 -33.531 1 90.44 639 GLN B C 1
ATOM 13076 O O . GLN B 1 639 ? -9.016 -10.18 -33.031 1 90.44 639 GLN B O 1
ATOM 13081 N N . VAL B 1 640 ? -6.98 -11.211 -32.938 1 85.38 640 VAL B N 1
ATOM 13082 C CA . VAL B 1 640 ? -6.543 -10.586 -31.688 1 85.38 640 VAL B CA 1
ATOM 13083 C C . VAL B 1 640 ? -5.082 -10.172 -31.812 1 85.38 640 VAL B C 1
ATOM 13085 O O . VAL B 1 640 ? -4.273 -10.875 -32.406 1 85.38 640 VAL B O 1
ATOM 13088 N N . GLY B 1 641 ? -4.75 -9.008 -31.203 1 80.31 641 GLY B N 1
ATOM 13089 C CA . GLY B 1 641 ? -3.387 -8.508 -31.281 1 80.31 641 GLY B CA 1
ATOM 13090 C C . GLY B 1 641 ? -2.598 -8.734 -30 1 80.31 641 GLY B C 1
ATOM 13091 O O . GLY B 1 641 ? -3.178 -8.859 -28.922 1 80.31 641 GLY B O 1
ATOM 13092 N N . ASN B 1 642 ? -1.212 -8.828 -30.141 1 78.12 642 ASN B N 1
ATOM 13093 C CA . ASN B 1 642 ? -0.274 -8.898 -29.016 1 78.12 642 ASN B CA 1
ATOM 13094 C C . ASN B 1 642 ? 0.827 -7.848 -29.156 1 78.12 642 ASN B C 1
ATOM 13096 O O . ASN B 1 642 ? 1.432 -7.703 -30.219 1 78.12 642 ASN B O 1
ATOM 13100 N N . ASP B 1 643 ? 0.96 -7.031 -28.062 1 76.12 643 ASP B N 1
ATOM 13101 C CA . ASP B 1 643 ? 1.979 -5.988 -28.109 1 76.12 643 ASP B CA 1
ATOM 13102 C C . ASP B 1 643 ? 3.215 -6.387 -27.297 1 76.12 643 ASP B C 1
ATOM 13104 O O . ASP B 1 643 ? 4.199 -5.645 -27.25 1 76.12 643 ASP B O 1
ATOM 13108 N N . ARG B 1 644 ? 3.141 -7.477 -26.609 1 70.44 644 ARG B N 1
ATOM 13109 C CA . ARG B 1 644 ? 4.285 -7.844 -25.766 1 70.44 644 ARG B CA 1
ATOM 13110 C C . ARG B 1 644 ? 5.414 -8.422 -26.609 1 70.44 644 ARG B C 1
ATOM 13112 O O . ARG B 1 644 ? 5.305 -9.539 -27.125 1 70.44 644 ARG B O 1
ATOM 13119 N N . ILE B 1 645 ? 6.344 -7.664 -26.969 1 61.12 645 ILE B N 1
ATOM 13120 C CA . ILE B 1 645 ? 7.422 -8.008 -27.891 1 61.12 645 ILE B CA 1
ATOM 13121 C C . ILE B 1 645 ? 8.664 -8.422 -27.094 1 61.12 645 ILE B C 1
ATOM 13123 O O . ILE B 1 645 ? 9.32 -9.414 -27.422 1 61.12 645 ILE B O 1
ATOM 13127 N N . SER B 1 646 ? 8.961 -7.602 -26.188 1 62.25 646 SER B N 1
ATOM 13128 C CA . SER B 1 646 ? 10.188 -7.848 -25.422 1 62.25 646 SER B CA 1
ATOM 13129 C C . SER B 1 646 ? 10.109 -7.25 -24.031 1 62.25 646 SER B C 1
ATOM 13131 O O . SER B 1 646 ? 9.125 -6.594 -23.688 1 62.25 646 SER B O 1
ATOM 13133 N N . ASN B 1 647 ? 11.016 -7.727 -23.297 1 64.31 647 ASN B N 1
ATOM 13134 C CA . ASN B 1 647 ? 11.172 -7.105 -21.984 1 64.31 647 ASN B CA 1
ATOM 13135 C C . ASN B 1 647 ? 11.688 -5.672 -22.109 1 64.31 647 ASN B C 1
ATOM 13137 O O . ASN B 1 647 ? 11.789 -4.965 -21.109 1 64.31 647 ASN B O 1
ATOM 13141 N N . LYS B 1 648 ? 11.852 -5.352 -23.359 1 69.12 648 LYS B N 1
ATOM 13142 C CA . LYS B 1 648 ? 12.367 -3.994 -23.547 1 69.12 648 LYS B CA 1
ATOM 13143 C C . LYS B 1 648 ? 11.234 -3.02 -23.859 1 69.12 648 LYS B C 1
ATOM 13145 O O . LYS B 1 648 ? 10.383 -3.299 -24.703 1 69.12 648 LYS B O 1
ATOM 13150 N N . ARG B 1 649 ? 11.273 -1.986 -23.281 1 78.94 649 ARG B N 1
ATOM 13151 C CA . ARG B 1 649 ? 10.297 -0.927 -23.531 1 78.94 649 ARG B CA 1
ATOM 13152 C C . ARG B 1 649 ? 10.766 -0.01 -24.656 1 78.94 649 ARG B C 1
ATOM 13154 O O . ARG B 1 649 ? 11.953 0.292 -24.766 1 78.94 649 ARG B O 1
ATOM 13161 N N . PHE B 1 650 ? 9.906 0.4 -25.469 1 80.44 650 PHE B N 1
ATOM 13162 C CA . PHE B 1 650 ? 10.133 1.293 -26.594 1 80.44 650 PHE B CA 1
ATOM 13163 C C . PHE B 1 650 ? 11.172 0.704 -27.547 1 80.44 650 PHE B C 1
ATOM 13165 O O . PHE B 1 650 ? 12.18 1.346 -27.859 1 80.44 650 PHE B O 1
ATOM 13172 N N . PRO B 1 651 ? 10.914 -0.419 -28.078 1 76.06 651 PRO B N 1
ATOM 13173 C CA . PRO B 1 651 ? 11.914 -1.097 -28.906 1 76.06 651 PRO B CA 1
ATOM 13174 C C . PRO B 1 651 ? 12.25 -0.322 -30.172 1 76.06 651 PRO B C 1
ATOM 13176 O O . PRO B 1 651 ? 13.258 -0.597 -30.828 1 76.06 651 PRO B O 1
ATOM 13179 N N . TYR B 1 652 ? 11.508 0.695 -30.5 1 77.56 652 TYR B N 1
ATOM 13180 C CA . TYR B 1 652 ? 11.758 1.475 -31.703 1 77.56 652 TYR B CA 1
ATOM 13181 C C . TYR B 1 652 ? 12.836 2.525 -31.469 1 77.56 652 TYR B C 1
ATOM 13183 O O . TYR B 1 652 ? 13.375 3.1 -32.406 1 77.56 652 TYR B O 1
ATOM 13191 N N . LEU B 1 653 ? 13.148 2.74 -30.25 1 77.81 653 LEU B N 1
ATOM 13192 C CA . LEU B 1 653 ? 14.164 3.736 -29.906 1 77.81 653 LEU B CA 1
ATOM 13193 C C . LEU B 1 653 ? 15.555 3.113 -29.906 1 77.81 653 LEU B C 1
ATOM 13195 O O . LEU B 1 653 ? 15.727 1.983 -29.438 1 77.81 653 LEU B O 1
ATOM 13199 N N . THR B 1 654 ? 16.453 3.822 -30.469 1 74.12 654 THR B N 1
ATOM 13200 C CA . THR B 1 654 ? 17.859 3.43 -30.359 1 74.12 654 THR B CA 1
ATOM 13201 C C . THR B 1 654 ? 18.484 3.994 -29.078 1 74.12 654 THR B C 1
ATOM 13203 O O . THR B 1 654 ? 18.406 5.199 -28.828 1 74.12 654 THR B O 1
ATOM 13206 N N . ILE B 1 655 ? 18.812 3.096 -28.266 1 69.81 655 ILE B N 1
ATOM 13207 C CA . ILE B 1 655 ? 19.391 3.516 -27 1 69.81 655 ILE B CA 1
ATOM 13208 C C . ILE B 1 655 ? 20.922 3.492 -27.109 1 69.81 655 ILE B C 1
ATOM 13210 O O . ILE B 1 655 ? 21.5 2.508 -27.562 1 69.81 655 ILE B O 1
ATOM 13214 N N . ILE B 1 656 ? 21.5 4.715 -26.781 1 64.81 656 ILE B N 1
ATOM 13215 C CA . ILE B 1 656 ? 22.953 4.855 -26.844 1 64.81 656 ILE B CA 1
ATOM 13216 C C . ILE B 1 656 ? 23.562 4.609 -25.469 1 64.81 656 ILE B C 1
ATOM 13218 O O . ILE B 1 656 ? 23.062 5.105 -24.469 1 64.81 656 ILE B O 1
ATOM 13222 N N . ASN B 1 657 ? 24.344 3.678 -25.297 1 60.25 657 ASN B N 1
ATOM 13223 C CA . ASN B 1 657 ? 25.156 3.482 -24.094 1 60.25 657 ASN B CA 1
ATOM 13224 C C . ASN B 1 657 ? 26.391 4.371 -24.094 1 60.25 657 ASN B C 1
ATOM 13226 O O . ASN B 1 657 ? 27.312 4.172 -24.891 1 60.25 657 ASN B O 1
ATOM 13230 N N . SER B 1 658 ? 26.312 5.383 -23.312 1 58.59 658 SER B N 1
ATOM 13231 C CA . SER B 1 658 ? 27.406 6.34 -23.328 1 58.59 658 SER B CA 1
ATOM 13232 C C . SER B 1 658 ? 28.609 5.809 -22.547 1 58.59 658 SER B C 1
ATOM 13234 O O . SER B 1 658 ? 29.688 6.422 -22.562 1 58.59 658 SER B O 1
ATOM 13236 N N . ASN B 1 659 ? 28.453 4.633 -21.875 1 56.78 659 ASN B N 1
ATOM 13237 C CA . ASN B 1 659 ? 29.578 4.074 -21.125 1 56.78 659 ASN B CA 1
ATOM 13238 C C . ASN B 1 659 ? 30.062 2.758 -21.734 1 56.78 659 ASN B C 1
ATOM 13240 O O . ASN B 1 659 ? 30.484 1.858 -21 1 56.78 659 ASN B O 1
ATOM 13244 N N . ALA B 1 660 ? 29.891 2.672 -23 1 56.41 660 ALA B N 1
ATOM 13245 C CA . ALA B 1 660 ? 30.297 1.43 -23.656 1 56.41 660 ALA B CA 1
ATOM 13246 C C . ALA B 1 660 ? 31.812 1.249 -23.625 1 56.41 660 ALA B C 1
ATOM 13248 O O . ALA B 1 660 ? 32.562 2.229 -23.656 1 56.41 660 ALA B O 1
ATOM 13249 N N . ALA B 1 661 ? 32.344 0.074 -23.266 1 55.97 661 ALA B N 1
ATOM 13250 C CA . ALA B 1 661 ? 33.75 -0.245 -23.281 1 55.97 661 ALA B CA 1
ATOM 13251 C C . ALA B 1 661 ? 34.344 -0.077 -24.672 1 55.97 661 ALA B C 1
ATOM 13253 O O . ALA B 1 661 ? 33.719 -0.473 -25.656 1 55.97 661 ALA B O 1
ATOM 13254 N N . THR B 1 662 ? 35.125 0.933 -24.781 1 49.47 662 THR B N 1
ATOM 13255 C CA . THR B 1 662 ? 35.812 1.058 -26.062 1 49.47 662 THR B CA 1
ATOM 13256 C C . THR B 1 662 ? 36.594 -0.218 -26.375 1 49.47 662 THR B C 1
ATOM 13258 O O . THR B 1 662 ? 37.031 -0.929 -25.469 1 49.47 662 THR B O 1
ATOM 13261 N N . GLY B 1 663 ? 36.344 -0.931 -27.312 1 49.28 663 GLY B N 1
ATOM 13262 C CA . GLY B 1 663 ? 37.188 -2.014 -27.797 1 49.28 663 GLY B CA 1
ATOM 13263 C C . GLY B 1 663 ? 38.656 -1.738 -27.609 1 49.28 663 GLY B C 1
ATOM 13264 O O . GLY B 1 663 ? 39.062 -0.618 -27.281 1 49.28 663 GLY B O 1
ATOM 13265 N N . TRP B 1 664 ? 39.531 -2.605 -27.578 1 49.19 664 TRP B N 1
ATOM 13266 C CA . TRP B 1 664 ? 41 -2.791 -27.609 1 49.19 664 TRP B CA 1
ATOM 13267 C C . TRP B 1 664 ? 41.625 -2.453 -26.25 1 49.19 664 TRP B C 1
ATOM 13269 O O . TRP B 1 664 ? 42.656 -1.818 -26.188 1 49.19 664 TRP B O 1
ATOM 13279 N N . GLY B 1 665 ? 41 -2.885 -25.156 1 47.03 665 GLY B N 1
ATOM 13280 C CA . GLY B 1 665 ? 41.656 -2.828 -23.859 1 47.03 665 GLY B CA 1
ATOM 13281 C C . GLY B 1 665 ? 41.562 -1.457 -23.219 1 47.03 665 GLY B C 1
ATOM 13282 O O . GLY B 1 665 ? 42.219 -1.212 -22.188 1 47.03 665 GLY B O 1
ATOM 13283 N N . SER B 1 666 ? 41.219 -0.413 -23.953 1 45.25 666 SER B N 1
ATOM 13284 C CA . SER B 1 666 ? 41.312 0.918 -23.359 1 45.25 666 SER B CA 1
ATOM 13285 C C . SER B 1 666 ? 40.125 1.201 -22.438 1 45.25 666 SER B C 1
ATOM 13287 O O . SER B 1 666 ? 39.031 0.7 -22.656 1 45.25 666 SER B O 1
ATOM 13289 N N . ASP B 1 667 ? 40.406 1.474 -21.125 1 47.81 667 ASP B N 1
ATOM 13290 C CA . ASP B 1 667 ? 39.531 1.922 -20.047 1 47.81 667 ASP B CA 1
ATOM 13291 C C . ASP B 1 667 ? 38.625 3.062 -20.5 1 47.81 667 ASP B C 1
ATOM 13293 O O . ASP B 1 667 ? 38.031 3.742 -19.672 1 47.81 667 ASP B O 1
ATOM 13297 N N . SER B 1 668 ? 38.75 3.594 -21.625 1 49.12 668 SER B N 1
ATOM 13298 C CA . SER B 1 668 ? 37.969 4.781 -21.969 1 49.12 668 SER B CA 1
ATOM 13299 C C . SER B 1 668 ? 36.531 4.418 -22.312 1 49.12 668 SER B C 1
ATOM 13301 O O . SER B 1 668 ? 36.281 3.348 -22.875 1 49.12 668 SER B O 1
ATOM 13303 N N . ASN B 1 669 ? 35.594 5.023 -21.578 1 54.53 669 ASN B N 1
ATOM 13304 C CA . ASN B 1 669 ? 34.156 4.887 -21.781 1 54.53 669 ASN B CA 1
ATOM 13305 C C . ASN B 1 669 ? 33.719 5.375 -23.156 1 54.53 669 ASN B C 1
ATOM 13307 O O . ASN B 1 669 ? 34.125 6.469 -23.578 1 54.53 669 ASN B O 1
ATOM 13311 N N . GLY B 1 670 ? 33.656 4.504 -24.188 1 60.22 670 GLY B N 1
ATOM 13312 C CA . GLY B 1 670 ? 33.094 4.859 -25.484 1 60.22 670 GLY B CA 1
ATOM 13313 C C . GLY B 1 670 ? 31.578 4.859 -25.5 1 60.22 670 GLY B C 1
ATOM 13314 O O . GLY B 1 670 ? 30.938 4.758 -24.453 1 60.22 670 GLY B O 1
ATOM 13315 N N . VAL B 1 671 ? 31.016 5.551 -26.578 1 62.41 671 VAL B N 1
ATOM 13316 C CA . VAL B 1 671 ? 29.578 5.637 -26.812 1 62.41 671 VAL B CA 1
ATOM 13317 C C . VAL B 1 671 ? 29.141 4.562 -27.797 1 62.41 671 VAL B C 1
ATOM 13319 O O . VAL B 1 671 ? 29.75 4.422 -28.875 1 62.41 671 VAL B O 1
ATOM 13322 N N . ASN B 1 672 ? 28.531 3.463 -27.453 1 60.16 672 ASN B N 1
ATOM 13323 C CA . ASN B 1 672 ? 27.969 2.518 -28.406 1 60.16 672 ASN B CA 1
ATOM 13324 C C . ASN B 1 672 ? 26.453 2.438 -28.297 1 60.16 672 ASN B C 1
ATOM 13326 O O . ASN B 1 672 ? 25.875 2.91 -27.312 1 60.16 672 ASN B O 1
ATOM 13330 N N . GLU B 1 673 ? 25.906 2.086 -29.516 1 61.06 673 GLU B N 1
ATOM 13331 C CA . GLU B 1 673 ? 24.469 1.837 -29.469 1 61.06 673 GLU B CA 1
ATOM 13332 C C . GLU B 1 673 ? 24.141 0.598 -28.641 1 61.06 673 GLU B C 1
ATOM 13334 O O . GLU B 1 673 ? 24.641 -0.495 -28.922 1 61.06 673 GLU B O 1
ATOM 13339 N N . SER B 1 674 ? 23.562 0.739 -27.625 1 60.66 674 SER B N 1
ATOM 13340 C CA . SER B 1 674 ? 23.203 -0.406 -26.797 1 60.66 674 SER B CA 1
ATOM 13341 C C . SER B 1 674 ? 22.047 -1.197 -27.422 1 60.66 674 SER B C 1
ATOM 13343 O O . SER B 1 674 ? 22.062 -2.43 -27.406 1 60.66 674 SER B O 1
ATOM 13345 N N . ILE B 1 675 ? 21.094 -0.503 -27.984 1 63.62 675 ILE B N 1
ATOM 13346 C CA . ILE B 1 675 ? 19.969 -1.154 -28.641 1 63.62 675 ILE B CA 1
ATOM 13347 C C . ILE B 1 675 ? 19.625 -0.404 -29.938 1 63.62 675 ILE B C 1
ATOM 13349 O O . ILE B 1 675 ? 19.516 0.825 -29.938 1 63.62 675 ILE B O 1
ATOM 13353 N N . VAL B 1 676 ? 19.703 -1.147 -31.109 1 66.38 676 VAL B N 1
ATOM 13354 C CA . VAL B 1 676 ? 19.266 -0.55 -32.375 1 66.38 676 VAL B CA 1
ATOM 13355 C C . VAL B 1 676 ? 17.75 -0.628 -32.469 1 66.38 676 VAL B C 1
ATOM 13357 O O . VAL B 1 676 ? 17.172 -1.706 -32.344 1 66.38 676 VAL B O 1
ATOM 13360 N N . GLY B 1 677 ? 17.25 0.523 -32.531 1 72 677 GLY B N 1
ATOM 13361 C CA . GLY B 1 677 ? 15.797 0.593 -32.656 1 72 677 GLY B CA 1
ATOM 13362 C C . GLY B 1 677 ? 15.258 -0.138 -33.875 1 72 677 GLY B C 1
ATOM 13363 O O . GLY B 1 677 ? 15.883 -0.124 -34.938 1 72 677 GLY B O 1
ATOM 13364 N N . ALA B 1 678 ? 14.266 -1.07 -33.625 1 69.62 678 ALA B N 1
ATOM 13365 C CA . ALA B 1 678 ? 13.602 -1.76 -34.75 1 69.62 678 ALA B CA 1
ATOM 13366 C C . ALA B 1 678 ? 12.656 -0.822 -35.5 1 69.62 678 ALA B C 1
ATOM 13368 O O . ALA B 1 678 ? 11.742 -0.243 -34.875 1 69.62 678 ALA B O 1
ATOM 13369 N N . ASP B 1 679 ? 13.109 -0.666 -36.75 1 63.78 679 ASP B N 1
ATOM 13370 C CA . ASP B 1 679 ? 12.266 0.171 -37.594 1 63.78 679 ASP B CA 1
ATOM 13371 C C . ASP B 1 679 ? 11.094 -0.625 -38.156 1 63.78 679 ASP B C 1
ATOM 13373 O O . ASP B 1 679 ? 11.242 -1.798 -38.5 1 63.78 679 ASP B O 1
ATOM 13377 N N . ASN B 1 680 ? 9.82 -0.399 -37.781 1 71.31 680 ASN B N 1
ATOM 13378 C CA . ASN B 1 680 ? 8.617 -0.966 -38.406 1 71.31 680 ASN B CA 1
ATOM 13379 C C . ASN B 1 680 ? 8.047 -2.102 -37.562 1 71.31 680 ASN B C 1
ATOM 13381 O O . ASN B 1 680 ? 7.66 -3.143 -38.094 1 71.31 680 ASN B O 1
ATOM 13385 N N . LEU B 1 681 ? 8.18 -1.929 -36.375 1 79.31 681 LEU B N 1
ATOM 13386 C CA . LEU B 1 681 ? 7.531 -2.895 -35.5 1 79.31 681 LEU B CA 1
ATOM 13387 C C . LEU B 1 681 ? 6.016 -2.844 -35.656 1 79.31 681 LEU B C 1
ATOM 13389 O O . LEU B 1 681 ? 5.438 -1.762 -35.812 1 79.31 681 LEU B O 1
ATOM 13393 N N . ALA B 1 682 ? 5.543 -4.09 -35.938 1 81.06 682 ALA B N 1
ATOM 13394 C CA . ALA B 1 682 ? 4.09 -4.203 -36.094 1 81.06 682 ALA B CA 1
ATOM 13395 C C . ALA B 1 682 ? 3.514 -5.152 -35.031 1 81.06 682 ALA B C 1
ATOM 13397 O O . ALA B 1 682 ? 4.258 -5.789 -34.312 1 81.06 682 ALA B O 1
ATOM 13398 N N . TRP B 1 683 ? 2.217 -5.148 -35 1 83 683 TRP B N 1
ATOM 13399 C CA . TRP B 1 683 ? 1.515 -6.012 -34.062 1 83 683 TRP B CA 1
ATOM 13400 C C . TRP B 1 683 ? 1.676 -7.48 -34.469 1 83 683 TRP B C 1
ATOM 13402 O O . TRP B 1 683 ? 1.652 -7.824 -35.625 1 83 683 TRP B O 1
ATOM 13412 N N . GLU B 1 684 ? 1.907 -8.336 -33.438 1 83.94 684 GLU B N 1
ATOM 13413 C CA . GLU B 1 684 ? 1.641 -9.758 -33.625 1 83.94 684 GLU B CA 1
ATOM 13414 C C . GLU B 1 684 ? 0.142 -10.031 -33.688 1 83.94 684 GLU B C 1
ATOM 13416 O O . GLU B 1 684 ? -0.62 -9.609 -32.812 1 83.94 684 GLU B O 1
ATOM 13421 N N . LYS B 1 685 ? -0.333 -10.711 -34.688 1 87.31 685 LYS B N 1
ATOM 13422 C CA . LYS B 1 685 ? -1.76 -10.938 -34.906 1 87.31 685 LYS B CA 1
ATOM 13423 C C . LYS B 1 685 ? -2.1 -12.422 -34.844 1 87.31 685 LYS B C 1
ATOM 13425 O O . LYS B 1 685 ? -1.458 -13.234 -35.531 1 87.31 685 LYS B O 1
ATOM 13430 N N . SER B 1 686 ? -3.039 -12.758 -34.062 1 88 686 SER B N 1
ATOM 13431 C CA . SER B 1 686 ? -3.559 -14.117 -33.969 1 88 686 SER B CA 1
ATOM 13432 C C . SER B 1 686 ? -4.938 -14.234 -34.625 1 88 686 SER B C 1
ATOM 13434 O O . SER B 1 686 ? -5.879 -13.547 -34.188 1 88 686 SER B O 1
ATOM 13436 N N . THR B 1 687 ? -5.055 -15 -35.625 1 92.44 687 THR B N 1
ATOM 13437 C CA . THR B 1 687 ? -6.34 -15.32 -36.25 1 92.44 687 THR B CA 1
ATOM 13438 C C . THR B 1 687 ? -6.891 -16.641 -35.719 1 92.44 687 THR B C 1
ATOM 13440 O O . THR B 1 687 ? -6.297 -17.688 -35.938 1 92.44 687 THR B O 1
ATOM 13443 N N . LYS B 1 688 ? -7.98 -16.547 -35.094 1 93.31 688 LYS B N 1
ATOM 13444 C CA . LYS B 1 688 ? -8.539 -17.688 -34.406 1 93.31 688 LYS B CA 1
ATOM 13445 C C . LYS B 1 688 ? -9.852 -18.141 -35.031 1 93.31 688 LYS B C 1
ATOM 13447 O O . LYS B 1 688 ? -10.695 -17.312 -35.375 1 93.31 688 LYS B O 1
ATOM 13452 N N . ALA B 1 689 ? -10.008 -19.422 -35.25 1 95.19 689 ALA B N 1
ATOM 13453 C CA . ALA B 1 689 ? -11.242 -20.062 -35.719 1 95.19 689 ALA B CA 1
ATOM 13454 C C . ALA B 1 689 ? -11.688 -21.156 -34.75 1 95.19 689 ALA B C 1
ATOM 13456 O O . ALA B 1 689 ? -10.859 -21.891 -34.219 1 95.19 689 ALA B O 1
ATOM 13457 N N . ASP B 1 690 ? -13.008 -21.266 -34.562 1 96.38 690 ASP B N 1
ATOM 13458 C CA . ASP B 1 690 ? -13.539 -22.25 -33.625 1 96.38 690 ASP B CA 1
ATOM 13459 C C . ASP B 1 690 ? -14.898 -22.766 -34.094 1 96.38 690 ASP B C 1
ATOM 13461 O O . ASP B 1 690 ? -15.734 -22 -34.562 1 96.38 690 ASP B O 1
ATOM 13465 N N . VAL B 1 691 ? -15.094 -24.047 -34.062 1 96.94 691 VAL B N 1
ATOM 13466 C CA . VAL B 1 691 ? -16.391 -24.688 -34.281 1 96.94 691 VAL B CA 1
ATOM 13467 C C . VAL B 1 691 ? -16.797 -25.484 -33.031 1 96.94 691 VAL B C 1
ATOM 13469 O O . VAL B 1 691 ? -16.016 -26.281 -32.531 1 96.94 691 VAL B O 1
ATOM 13472 N N . GLY B 1 692 ? -17.969 -25.203 -32.562 1 96.31 692 GLY B N 1
ATOM 13473 C CA . GLY B 1 692 ? -18.422 -25.875 -31.359 1 96.31 692 GLY B CA 1
ATOM 13474 C C . GLY B 1 692 ? -19.797 -26.5 -31.516 1 96.31 692 GLY B C 1
ATOM 13475 O O . GLY B 1 692 ? -20.641 -25.984 -32.25 1 96.31 692 GLY B O 1
ATOM 13476 N N . ILE B 1 693 ? -20.047 -27.547 -30.797 1 96.88 693 ILE B N 1
ATOM 13477 C CA . ILE B 1 693 ? -21.328 -28.25 -30.75 1 96.88 693 ILE B CA 1
ATOM 13478 C C . ILE B 1 693 ? -21.75 -28.453 -29.297 1 96.88 693 ILE B C 1
ATOM 13480 O O . ILE B 1 693 ? -20.953 -28.891 -28.469 1 96.88 693 ILE B O 1
ATOM 13484 N N . GLU B 1 694 ? -22.891 -28.094 -29.016 1 95.75 694 GLU B N 1
ATOM 13485 C CA . GLU B 1 694 ? -23.516 -28.344 -27.719 1 95.75 694 GLU B CA 1
ATOM 13486 C C . GLU B 1 694 ? -24.812 -29.141 -27.859 1 95.75 694 GLU B C 1
ATOM 13488 O O . GLU B 1 694 ? -25.672 -28.781 -28.688 1 95.75 694 GLU B O 1
ATOM 13493 N N . ALA B 1 695 ? -24.906 -30.125 -27.047 1 96 695 ALA B N 1
ATOM 13494 C CA . ALA B 1 695 ? -26.109 -30.953 -27.172 1 96 695 ALA B CA 1
ATOM 13495 C C . ALA B 1 695 ? -26.531 -31.5 -25.812 1 96 695 ALA B C 1
ATOM 13497 O O . ALA B 1 695 ? -25.703 -31.75 -24.938 1 96 695 ALA B O 1
ATOM 13498 N N . LYS B 1 696 ? -27.781 -31.609 -25.656 1 95.19 696 LYS B N 1
ATOM 13499 C CA . LYS B 1 696 ? -28.391 -32.281 -24.516 1 95.19 696 LYS B CA 1
ATOM 13500 C C . LYS B 1 696 ? -29.375 -33.344 -24.969 1 95.19 696 LYS B C 1
ATOM 13502 O O . LYS B 1 696 ? -30.125 -33.156 -25.922 1 95.19 696 LYS B O 1
ATOM 13507 N N . PHE B 1 697 ? -29.312 -34.5 -24.25 1 95.88 697 PHE B N 1
ATOM 13508 C CA . PHE B 1 697 ? -30.125 -35.625 -24.672 1 95.88 697 PHE B CA 1
ATOM 13509 C C . PHE B 1 697 ? -30.938 -36.188 -23.516 1 95.88 697 PHE B C 1
ATOM 13511 O O . PHE B 1 697 ? -30.578 -36 -22.344 1 95.88 697 PHE B O 1
ATOM 13518 N N . PHE B 1 698 ? -32.031 -36.875 -23.75 1 94.75 698 PHE B N 1
ATOM 13519 C CA . PHE B 1 698 ? -32.812 -37.719 -22.844 1 94.75 698 PHE B CA 1
ATOM 13520 C C . PHE B 1 698 ? -33.281 -36.906 -21.641 1 94.75 698 PHE B C 1
ATOM 13522 O O . PHE B 1 698 ? -33.062 -37.281 -20.5 1 94.75 698 PHE B O 1
ATOM 13529 N N . LYS B 1 699 ? -33.938 -35.781 -21.875 1 89.88 699 LYS B N 1
ATOM 13530 C CA . LYS B 1 699 ? -34.469 -34.875 -20.875 1 89.88 699 LYS B CA 1
ATOM 13531 C C . LYS B 1 699 ? -33.344 -34.219 -20.062 1 89.88 699 LYS B C 1
ATOM 13533 O O . LYS B 1 699 ? -33.375 -34.219 -18.844 1 89.88 699 LYS B O 1
ATOM 13538 N N . GLU B 1 700 ? -32.188 -33.969 -20.797 1 89.62 700 GLU B N 1
ATOM 13539 C CA . GLU B 1 700 ? -31.047 -33.188 -20.328 1 89.62 700 GLU B CA 1
ATOM 13540 C C . GLU B 1 700 ? -30.219 -34 -19.328 1 89.62 700 GLU B C 1
ATOM 13542 O O . GLU B 1 700 ? -29.5 -33.406 -18.516 1 89.62 700 GLU B O 1
ATOM 13547 N N . LYS B 1 701 ? -30.391 -35.312 -19.297 1 93.06 701 LYS B N 1
ATOM 13548 C CA . LYS B 1 701 ? -29.562 -36.156 -18.438 1 93.06 701 LYS B CA 1
ATOM 13549 C C . LYS B 1 701 ? -28.125 -36.25 -18.969 1 93.06 701 LYS B C 1
ATOM 13551 O O . LYS B 1 701 ? -27.188 -36.406 -18.188 1 93.06 701 LYS B O 1
ATOM 13556 N N . LEU B 1 702 ? -28.078 -36.25 -20.266 1 95.56 702 LEU B N 1
ATOM 13557 C CA . LEU B 1 702 ? -26.766 -36.281 -20.906 1 95.56 702 LEU B CA 1
ATOM 13558 C C . LEU B 1 702 ? -26.453 -34.938 -21.578 1 95.56 702 LEU B C 1
ATOM 13560 O O . LEU B 1 702 ? -27.234 -34.469 -22.391 1 95.56 702 LEU B O 1
ATOM 13564 N N . SER B 1 703 ? -25.391 -34.375 -21.219 1 94.5 703 SER B N 1
ATOM 13565 C CA . SER B 1 703 ? -24.953 -33.094 -21.797 1 94.5 703 SER B CA 1
ATOM 13566 C C . SER B 1 703 ? -23.562 -33.219 -22.406 1 94.5 703 SER B C 1
ATOM 13568 O O . SER B 1 703 ? -22.672 -33.812 -21.797 1 94.5 703 SER B O 1
ATOM 13570 N N . LEU B 1 704 ? -23.406 -32.656 -23.578 1 95.25 704 LEU B N 1
ATOM 13571 C CA . LEU B 1 704 ? -22.156 -32.75 -24.312 1 95.25 704 LEU B CA 1
ATOM 13572 C C . LEU B 1 704 ? -21.781 -31.391 -24.922 1 95.25 704 LEU B C 1
ATOM 13574 O O . LEU B 1 704 ? -22.641 -30.719 -25.5 1 95.25 704 LEU B O 1
ATOM 13578 N N . VAL B 1 705 ? -20.562 -30.922 -24.719 1 95.06 705 VAL B N 1
ATOM 13579 C CA . VAL B 1 705 ? -20 -29.75 -25.375 1 95.06 705 VAL B CA 1
ATOM 13580 C C . VAL B 1 705 ? -18.625 -30.094 -25.953 1 95.06 705 VAL B C 1
ATOM 13582 O O . VAL B 1 705 ? -17.75 -30.578 -25.234 1 95.06 705 VAL B O 1
ATOM 13585 N N . VAL B 1 706 ? -18.438 -29.875 -27.234 1 96.69 706 VAL B N 1
ATOM 13586 C CA . VAL B 1 706 ? -17.156 -30.156 -27.891 1 96.69 706 VAL B CA 1
ATOM 13587 C C . VAL B 1 706 ? -16.797 -29 -28.812 1 96.69 706 VAL B C 1
ATOM 13589 O O . VAL B 1 706 ? -17.656 -28.453 -29.516 1 96.69 706 VAL B O 1
ATOM 13592 N N . ASP B 1 707 ? -15.539 -28.609 -28.75 1 96.88 707 ASP B N 1
ATOM 13593 C CA . ASP B 1 707 ? -15.031 -27.531 -29.594 1 96.88 707 ASP B CA 1
ATOM 13594 C C . ASP B 1 707 ? -13.781 -27.969 -30.359 1 96.88 707 ASP B C 1
ATOM 13596 O O . ASP B 1 707 ? -12.938 -28.688 -29.812 1 96.88 707 ASP B O 1
ATOM 13600 N N . TYR B 1 708 ? -13.742 -27.547 -31.562 1 97.38 708 TYR B N 1
ATOM 13601 C CA . TYR B 1 708 ? -12.531 -27.641 -32.375 1 97.38 708 TYR B CA 1
ATOM 13602 C C . TYR B 1 708 ? -11.984 -26.266 -32.719 1 97.38 708 TYR B C 1
ATOM 13604 O O . TYR B 1 708 ? -12.734 -25.375 -33.125 1 97.38 708 TYR B O 1
ATOM 13612 N N . PHE B 1 709 ? -10.711 -26.062 -32.5 1 95.81 709 PHE B N 1
ATOM 13613 C CA . PHE B 1 709 ? -10.156 -24.734 -32.719 1 95.81 709 PHE B CA 1
ATOM 13614 C C . PHE B 1 709 ? -8.906 -24.797 -33.562 1 95.81 709 PHE B C 1
ATOM 13616 O O . PHE B 1 709 ? -8.234 -25.828 -33.625 1 95.81 709 PHE B O 1
ATOM 13623 N N . ASN B 1 710 ? -8.586 -23.672 -34.219 1 95.88 710 ASN B N 1
ATOM 13624 C CA . ASN B 1 710 ? -7.395 -23.422 -35.031 1 95.88 710 ASN B CA 1
ATOM 13625 C C . ASN B 1 710 ? -6.938 -21.969 -34.906 1 95.88 710 ASN B C 1
ATOM 13627 O O . ASN B 1 710 ? -7.648 -21.062 -35.344 1 95.88 710 ASN B O 1
ATOM 13631 N N . ASP B 1 711 ? -5.754 -21.812 -34.375 1 93.12 711 ASP B N 1
ATOM 13632 C CA . ASP B 1 711 ? -5.188 -20.469 -34.156 1 93.12 711 ASP B CA 1
ATOM 13633 C C . ASP B 1 711 ? -3.928 -20.281 -35 1 93.12 711 ASP B C 1
ATOM 13635 O O . ASP B 1 711 ? -2.957 -21.016 -34.875 1 93.12 711 ASP B O 1
ATOM 13639 N N . GLN B 1 712 ? -3.951 -19.234 -35.812 1 93.5 712 GLN B N 1
ATOM 13640 C CA . GLN B 1 712 ? -2.791 -18.859 -36.625 1 93.5 712 GLN B CA 1
ATOM 13641 C C . GLN B 1 712 ? -2.195 -17.531 -36.156 1 93.5 712 GLN B C 1
ATOM 13643 O O . GLN B 1 712 ? -2.848 -16.484 -36.219 1 93.5 712 GLN B O 1
ATOM 13648 N N . ARG B 1 713 ? -1.023 -17.609 -35.656 1 91.62 713 ARG B N 1
ATOM 13649 C CA . ARG B 1 713 ? -0.328 -16.406 -35.219 1 91.62 713 ARG B CA 1
ATOM 13650 C C . ARG B 1 713 ? 0.713 -15.961 -36.219 1 91.62 713 ARG B C 1
ATOM 13652 O O . ARG B 1 713 ? 1.594 -16.734 -36.625 1 91.62 713 ARG B O 1
ATOM 13659 N N . ASN B 1 714 ? 0.628 -14.75 -36.594 1 91.38 714 ASN B N 1
ATOM 13660 C CA . ASN B 1 714 ? 1.561 -14.164 -37.562 1 91.38 714 ASN B CA 1
ATOM 13661 C C . ASN B 1 714 ? 2.293 -12.961 -36.969 1 91.38 714 ASN B C 1
ATOM 13663 O O . ASN B 1 714 ? 1.742 -12.242 -36.125 1 91.38 714 ASN B O 1
ATOM 13667 N N . GLY B 1 715 ? 3.488 -12.789 -37.375 1 88.5 715 GLY B N 1
ATOM 13668 C CA . GLY B 1 715 ? 4.281 -11.641 -36.969 1 88.5 715 GLY B CA 1
ATOM 13669 C C . GLY B 1 715 ? 4.812 -11.742 -35.562 1 88.5 715 GLY B C 1
ATOM 13670 O O . GLY B 1 715 ? 4.809 -10.758 -34.812 1 88.5 715 GLY B O 1
ATOM 13671 N N . ILE B 1 716 ? 5.16 -12.875 -35.156 1 87.12 716 ILE B N 1
ATOM 13672 C CA . ILE B 1 716 ? 5.754 -13.031 -33.812 1 87.12 716 ILE B CA 1
ATOM 13673 C C . ILE B 1 716 ? 7.113 -12.344 -33.781 1 87.12 716 ILE B C 1
ATOM 13675 O O . ILE B 1 716 ? 7.93 -12.516 -34.688 1 87.12 716 ILE B O 1
ATOM 13679 N N . PHE B 1 717 ? 7.316 -11.641 -32.75 1 81.31 717 PHE B N 1
ATOM 13680 C CA . PHE B 1 717 ? 8.555 -10.875 -32.656 1 81.31 717 PHE B CA 1
ATOM 13681 C C . PHE B 1 717 ? 9.734 -11.797 -32.344 1 81.31 717 PHE B C 1
ATOM 13683 O O . PHE B 1 717 ? 9.656 -12.633 -31.438 1 81.31 717 PHE B O 1
ATOM 13690 N N . GLN B 1 718 ? 10.734 -11.625 -33.094 1 79.38 718 GLN B N 1
ATOM 13691 C CA . GLN B 1 718 ? 11.977 -12.367 -32.875 1 79.38 718 GLN B CA 1
ATOM 13692 C C . GLN B 1 718 ? 13.188 -11.5 -33.219 1 79.38 718 GLN B C 1
ATOM 13694 O O . GLN B 1 718 ? 13.094 -10.586 -34.031 1 79.38 718 GLN B O 1
ATOM 13699 N N . GLN B 1 719 ? 14.234 -11.82 -32.438 1 74.94 719 GLN B N 1
ATOM 13700 C CA . GLN B 1 719 ? 15.484 -11.172 -32.781 1 74.94 719 GLN B CA 1
ATOM 13701 C C . GLN B 1 719 ? 15.992 -11.656 -34.156 1 74.94 719 GLN B C 1
ATOM 13703 O O . GLN B 1 719 ? 16.031 -12.859 -34.406 1 74.94 719 GLN B O 1
ATOM 13708 N N . ARG B 1 720 ? 16.281 -10.703 -34.969 1 73.44 720 ARG B N 1
ATOM 13709 C CA . ARG B 1 720 ? 16.703 -11.039 -36.312 1 73.44 720 ARG B CA 1
ATOM 13710 C C . ARG B 1 720 ? 18.078 -11.703 -36.312 1 73.44 720 ARG B C 1
ATOM 13712 O O . ARG B 1 720 ? 18.938 -11.336 -35.5 1 73.44 720 ARG B O 1
ATOM 13719 N N . THR B 1 721 ? 18.219 -12.828 -36.875 1 66.69 721 THR B N 1
ATOM 13720 C CA . THR B 1 721 ? 19.5 -13.539 -36.875 1 66.69 721 THR B CA 1
ATOM 13721 C C . THR B 1 721 ? 20.141 -13.484 -38.25 1 66.69 721 THR B C 1
ATOM 13723 O O . THR B 1 721 ? 21.344 -13.75 -38.406 1 66.69 721 THR B O 1
ATOM 13726 N N . GLN B 1 722 ? 19.531 -13.18 -39.406 1 60.12 722 GLN B N 1
ATOM 13727 C CA . GLN B 1 722 ? 20.109 -13.266 -40.719 1 60.12 722 GLN B CA 1
ATOM 13728 C C . GLN B 1 722 ? 20.781 -11.945 -41.125 1 60.12 722 GLN B C 1
ATOM 13730 O O . GLN B 1 722 ? 21.016 -11.695 -42.312 1 60.12 722 GLN B O 1
ATOM 13735 N N . VAL B 1 723 ? 21.109 -11.117 -40.062 1 57.19 723 VAL B N 1
ATOM 13736 C CA . VAL B 1 723 ? 21.844 -9.922 -40.438 1 57.19 723 VAL B CA 1
ATOM 13737 C C . VAL B 1 723 ? 23.344 -10.227 -40.469 1 57.19 723 VAL B C 1
ATOM 13739 O O . VAL B 1 723 ? 23.906 -10.688 -39.5 1 57.19 723 VAL B O 1
ATOM 13742 N N . PRO B 1 724 ? 23.984 -10.242 -41.688 1 53.09 724 PRO B N 1
ATOM 13743 C CA . PRO B 1 724 ? 25.422 -10.57 -41.781 1 53.09 724 PRO B CA 1
ATOM 13744 C C . PRO B 1 724 ? 26.281 -9.758 -40.812 1 53.09 724 PRO B C 1
ATOM 13746 O O . PRO B 1 724 ? 25.969 -8.594 -40.531 1 53.09 724 PRO B O 1
ATOM 13749 N N . ASP B 1 725 ? 27.125 -10.367 -40.094 1 51 725 ASP B N 1
ATOM 13750 C CA . ASP B 1 725 ? 28.062 -9.758 -39.156 1 51 725 ASP B CA 1
ATOM 13751 C C . ASP B 1 725 ? 28.672 -8.484 -39.719 1 51 725 ASP B C 1
ATOM 13753 O O . ASP B 1 725 ? 29.016 -7.562 -38.969 1 51 725 ASP B O 1
ATOM 13757 N N . PHE B 1 726 ? 28.859 -8.555 -41 1 48.38 726 PHE B N 1
ATOM 13758 C CA . PHE B 1 726 ? 29.578 -7.438 -41.594 1 48.38 726 PHE B CA 1
ATOM 13759 C C . PHE B 1 726 ? 28.781 -6.148 -41.469 1 48.38 726 PHE B C 1
ATOM 13761 O O . PHE B 1 726 ? 29.312 -5.055 -41.656 1 48.38 726 PHE B O 1
ATOM 13768 N N . ALA B 1 727 ? 27.562 -6.414 -41.156 1 51.41 727 ALA B N 1
ATOM 13769 C CA . ALA B 1 727 ? 26.75 -5.207 -41.062 1 51.41 727 ALA B CA 1
ATOM 13770 C C . ALA B 1 727 ? 27.047 -4.449 -39.781 1 51.41 727 ALA B C 1
ATOM 13772 O O . ALA B 1 727 ? 26.625 -3.301 -39.625 1 51.41 727 ALA B O 1
ATOM 13773 N N . GLY B 1 728 ? 27.969 -4.855 -38.969 1 51.88 728 GLY B N 1
ATOM 13774 C CA . GLY B 1 728 ? 28.484 -4.141 -37.781 1 51.88 728 GLY B CA 1
ATOM 13775 C C . GLY B 1 728 ? 27.422 -3.879 -36.75 1 51.88 728 GLY B C 1
ATOM 13776 O O . GLY B 1 728 ? 27.547 -2.955 -35.938 1 51.88 728 GLY B O 1
ATOM 13777 N N . ILE B 1 729 ? 26.391 -4.617 -36.875 1 55.69 729 ILE B N 1
ATOM 13778 C CA . ILE B 1 729 ? 25.312 -4.316 -35.938 1 55.69 729 ILE B CA 1
ATOM 13779 C C . ILE B 1 729 ? 25.562 -5.055 -34.625 1 55.69 729 ILE B C 1
ATOM 13781 O O . ILE B 1 729 ? 25.75 -6.277 -34.625 1 55.69 729 ILE B O 1
ATOM 13785 N N . ILE B 1 730 ? 25.859 -4.387 -33.562 1 55.5 730 ILE B N 1
ATOM 13786 C CA . ILE B 1 730 ? 26.188 -4.902 -32.219 1 55.5 730 ILE B CA 1
ATOM 13787 C C . ILE B 1 730 ? 24.984 -5.672 -31.672 1 55.5 730 ILE B C 1
ATOM 13789 O O . ILE B 1 730 ? 25.141 -6.762 -31.125 1 55.5 730 ILE B O 1
ATOM 13793 N N . THR B 1 731 ? 23.844 -5.176 -31.672 1 61.25 731 THR B N 1
ATOM 13794 C CA . THR B 1 731 ? 22.688 -5.918 -31.219 1 61.25 731 THR B CA 1
ATOM 13795 C C . THR B 1 731 ? 21.656 -6.074 -32.344 1 61.25 731 THR B C 1
ATOM 13797 O O . THR B 1 731 ? 21.328 -5.102 -33 1 61.25 731 THR B O 1
ATOM 13800 N N . MET B 1 732 ? 21.344 -7.301 -32.688 1 67.94 732 MET B N 1
ATOM 13801 C CA . MET B 1 732 ? 20.406 -7.586 -33.781 1 67.94 732 MET B CA 1
ATOM 13802 C C . MET B 1 732 ? 19.031 -6.996 -33.5 1 67.94 732 MET B C 1
ATOM 13804 O O . MET B 1 732 ? 18.547 -7.086 -32.375 1 67.94 732 MET B O 1
ATOM 13808 N N . PRO B 1 733 ? 18.531 -6.328 -34.469 1 70.81 733 PRO B N 1
ATOM 13809 C CA . PRO B 1 733 ? 17.219 -5.727 -34.25 1 70.81 733 PRO B CA 1
ATOM 13810 C C . PRO B 1 733 ? 16.109 -6.77 -34.156 1 70.81 733 PRO B C 1
ATOM 13812 O O . PRO B 1 733 ? 16.281 -7.914 -34.562 1 70.81 733 PRO B O 1
ATOM 13815 N N . TYR B 1 734 ? 15.016 -6.473 -33.469 1 73.81 734 TYR B N 1
ATOM 13816 C CA . TYR B 1 734 ? 13.82 -7.309 -33.406 1 73.81 734 TYR B CA 1
ATOM 13817 C C . TYR B 1 734 ? 12.914 -7.059 -34.594 1 73.81 734 TYR B C 1
ATOM 13819 O O . TYR B 1 734 ? 12.906 -5.961 -35.156 1 73.81 734 TYR B O 1
ATOM 13827 N N . GLY B 1 735 ? 12.344 -8.086 -35.156 1 76.88 735 GLY B N 1
ATOM 13828 C CA . GLY B 1 735 ? 11.391 -7.961 -36.25 1 76.88 735 GLY B CA 1
ATOM 13829 C C . GLY B 1 735 ? 10.227 -8.93 -36.125 1 76.88 735 GLY B C 1
ATOM 13830 O O . GLY B 1 735 ? 10.266 -9.867 -35.344 1 76.88 735 GLY B O 1
ATOM 13831 N N . ASN B 1 736 ? 9.109 -8.609 -36.969 1 83.75 736 ASN B N 1
ATOM 13832 C CA . ASN B 1 736 ? 7.914 -9.445 -37 1 83.75 736 ASN B CA 1
ATOM 13833 C C . ASN B 1 736 ? 8.047 -10.57 -38.031 1 83.75 736 ASN B C 1
ATOM 13835 O O . ASN B 1 736 ? 7.43 -10.523 -39.094 1 83.75 736 ASN B O 1
ATOM 13839 N N . VAL B 1 737 ? 8.711 -11.648 -37.625 1 84.12 737 VAL B N 1
ATOM 13840 C CA . VAL B 1 737 ? 9.008 -12.641 -38.656 1 84.12 737 VAL B CA 1
ATOM 13841 C C . VAL B 1 737 ? 8.422 -13.992 -38.25 1 84.12 737 VAL B C 1
ATOM 13843 O O . VAL B 1 737 ? 8.172 -14.852 -39.125 1 84.12 737 VAL B O 1
ATOM 13846 N N . GLY B 1 738 ? 8.172 -14.195 -37.125 1 89.31 738 GLY B N 1
ATOM 13847 C CA . GLY B 1 738 ? 7.766 -15.508 -36.625 1 89.31 738 GLY B CA 1
ATOM 13848 C C . GLY B 1 738 ? 6.328 -15.844 -36.969 1 89.31 738 GLY B C 1
ATOM 13849 O O . GLY B 1 738 ? 5.48 -14.953 -37.094 1 89.31 738 GLY B O 1
ATOM 13850 N N . LYS B 1 739 ? 6.086 -17.141 -37.219 1 92.94 739 LYS B N 1
ATOM 13851 C CA . LYS B 1 739 ? 4.75 -17.672 -37.469 1 92.94 739 LYS B CA 1
ATOM 13852 C C . LYS B 1 739 ? 4.551 -19.016 -36.781 1 92.94 739 LYS B C 1
ATOM 13854 O O . LYS B 1 739 ? 5.465 -19.844 -36.75 1 92.94 739 LYS B O 1
ATOM 13859 N N . MET B 1 740 ? 3.34 -19.188 -36.219 1 93.5 740 MET B N 1
ATOM 13860 C CA . MET B 1 740 ? 3.039 -20.438 -35.531 1 93.5 740 MET B CA 1
ATOM 13861 C C . MET B 1 740 ? 1.551 -20.766 -35.594 1 93.5 740 MET B C 1
ATOM 13863 O O . MET B 1 740 ? 0.714 -19.859 -35.562 1 93.5 740 MET B O 1
ATOM 13867 N N . ARG B 1 741 ? 1.287 -22.047 -35.75 1 94.69 741 ARG B N 1
ATOM 13868 C CA . ARG B 1 741 ? -0.089 -22.531 -35.75 1 94.69 741 ARG B CA 1
ATOM 13869 C C . ARG B 1 741 ? -0.366 -23.406 -34.531 1 94.69 741 ARG B C 1
ATOM 13871 O O . ARG B 1 741 ? 0.467 -24.234 -34.156 1 94.69 741 ARG B O 1
ATOM 13878 N N . SER B 1 742 ? -1.451 -23.234 -33.875 1 93 742 SER B N 1
ATOM 13879 C CA . SER B 1 742 ? -1.919 -24.078 -32.781 1 93 742 SER B CA 1
ATOM 13880 C C . SER B 1 742 ? -3.336 -24.578 -33.031 1 93 742 SER B C 1
ATOM 13882 O O . SER B 1 742 ? -4.223 -23.812 -33.406 1 93 742 SER B O 1
ATOM 13884 N N . TYR B 1 743 ? -3.566 -25.828 -32.844 1 95.38 743 TYR B N 1
ATOM 13885 C CA . TYR B 1 743 ? -4.879 -26.406 -33.125 1 95.38 743 TYR B CA 1
ATOM 13886 C C . TYR B 1 743 ? -5.152 -27.609 -32.219 1 95.38 743 TYR B C 1
ATOM 13888 O O . TYR B 1 743 ? -4.223 -28.172 -31.641 1 95.38 743 TYR B O 1
ATOM 13896 N N . GLY B 1 744 ? -6.402 -27.984 -32.062 1 96.5 744 GLY B N 1
ATOM 13897 C CA . GLY B 1 744 ? -6.801 -29.078 -31.188 1 96.5 744 GLY B CA 1
ATOM 13898 C C . GLY B 1 744 ? -8.289 -29.109 -30.906 1 96.5 744 GLY B C 1
ATOM 13899 O O . GLY B 1 744 ? -9.094 -28.641 -31.719 1 96.5 744 GLY B O 1
ATOM 13900 N N . ALA B 1 745 ? -8.633 -29.797 -29.844 1 97.19 745 ALA B N 1
ATOM 13901 C CA . ALA B 1 745 ? -10.031 -29.938 -29.438 1 97.19 745 ALA B CA 1
ATOM 13902 C C . ALA B 1 745 ? -10.156 -30.016 -27.922 1 97.19 745 ALA B C 1
ATOM 13904 O O . ALA B 1 745 ? -9.234 -30.469 -27.234 1 97.19 745 ALA B O 1
ATOM 13905 N N . ASP B 1 746 ? -11.219 -29.578 -27.484 1 97 746 ASP B N 1
ATOM 13906 C CA . ASP B 1 746 ? -11.547 -29.719 -26.062 1 97 746 ASP B CA 1
ATOM 13907 C C . ASP B 1 746 ? -13.047 -29.922 -25.875 1 97 746 ASP B C 1
ATOM 13909 O O . ASP B 1 746 ? -13.844 -29.609 -26.766 1 97 746 ASP B O 1
ATOM 13913 N N . GLY B 1 747 ? -13.391 -30.5 -24.703 1 95.94 747 GLY B N 1
ATOM 13914 C CA . GLY B 1 747 ? -14.805 -30.75 -24.484 1 95.94 747 GLY B CA 1
ATOM 13915 C C . GLY B 1 747 ? -15.094 -31.359 -23.125 1 95.94 747 GLY B C 1
ATOM 13916 O O . GLY B 1 747 ? -14.18 -31.656 -22.359 1 95.94 747 GLY B O 1
ATOM 13917 N N . ASN B 1 748 ? -16.359 -31.469 -22.875 1 95.31 748 ASN B N 1
ATOM 13918 C CA . ASN B 1 748 ? -16.828 -32.094 -21.641 1 95.31 748 ASN B CA 1
ATOM 13919 C C . ASN B 1 748 ? -18.125 -32.844 -21.859 1 95.31 748 ASN B C 1
ATOM 13921 O O . ASN B 1 748 ? -18.875 -32.562 -22.797 1 95.31 748 ASN B O 1
ATOM 13925 N N . ILE B 1 749 ? -18.344 -33.875 -21.141 1 96.06 749 ILE B N 1
ATOM 13926 C CA . ILE B 1 749 ? -19.547 -34.719 -21.141 1 96.06 749 ILE B CA 1
ATOM 13927 C C . ILE B 1 749 ? -20 -34.969 -19.719 1 96.06 749 ILE B C 1
ATOM 13929 O O . ILE B 1 749 ? -19.188 -35.094 -18.812 1 96.06 749 ILE B O 1
ATOM 13933 N N . SER B 1 750 ? -21.203 -34.906 -19.5 1 94.62 750 SER B N 1
ATOM 13934 C CA . SER B 1 750 ? -21.75 -35.156 -18.172 1 94.62 750 SER B CA 1
ATOM 13935 C C . SER B 1 750 ? -23.047 -35.938 -18.234 1 94.62 750 SER B C 1
ATOM 13937 O O . SER B 1 750 ? -23.875 -35.719 -19.141 1 94.62 750 SER B O 1
ATOM 13939 N N . TYR B 1 751 ? -23.266 -36.875 -17.375 1 96.44 751 TYR B N 1
ATOM 13940 C CA . TYR B 1 751 ? -24.484 -37.656 -17.234 1 96.44 751 TYR B CA 1
ATOM 13941 C C . TYR B 1 751 ? -25.016 -37.625 -15.805 1 96.44 751 TYR B C 1
ATOM 13943 O O . TYR B 1 751 ? -24.281 -37.938 -14.859 1 96.44 751 TYR B O 1
ATOM 13951 N N . SER B 1 752 ? -26.172 -37.188 -15.602 1 94.38 752 SER B N 1
ATOM 13952 C CA . SER B 1 752 ? -26.797 -37.125 -14.281 1 94.38 752 SER B CA 1
ATOM 13953 C C . SER B 1 752 ? -28.078 -37.969 -14.227 1 94.38 752 SER B C 1
ATOM 13955 O O . SER B 1 752 ? -28.859 -37.969 -15.188 1 94.38 752 SER B O 1
ATOM 13957 N N . GLN B 1 753 ? -28.312 -38.688 -13.117 1 93.56 753 GLN B N 1
ATOM 13958 C CA . GLN B 1 753 ? -29.484 -39.531 -12.938 1 93.56 753 GLN B CA 1
ATOM 13959 C C . GLN B 1 753 ? -29.969 -39.5 -11.484 1 93.56 753 GLN B C 1
ATOM 13961 O O . GLN B 1 753 ? -29.156 -39.594 -10.562 1 93.56 753 GLN B O 1
ATOM 13966 N N . ASP B 1 754 ? -31.156 -39.281 -11.305 1 90.75 754 ASP B N 1
ATOM 13967 C CA . ASP B 1 754 ? -31.781 -39.406 -9.992 1 90.75 754 ASP B CA 1
ATOM 13968 C C . ASP B 1 754 ? -32.469 -40.781 -9.844 1 90.75 754 ASP B C 1
ATOM 13970 O O . ASP B 1 754 ? -33.25 -41.188 -10.695 1 90.75 754 ASP B O 1
ATOM 13974 N N . ILE B 1 755 ? -32.094 -41.5 -8.898 1 92.94 755 ILE B N 1
ATOM 13975 C CA . ILE B 1 755 ? -32.719 -42.781 -8.617 1 92.94 755 ILE B CA 1
ATOM 13976 C C . ILE B 1 755 ? -33.531 -42.688 -7.34 1 92.94 755 ILE B C 1
ATOM 13978 O O . ILE B 1 755 ? -33 -42.781 -6.234 1 92.94 755 ILE B O 1
ATOM 13982 N N . GLY B 1 756 ? -34.688 -42.625 -7.422 1 85.88 756 GLY B N 1
ATOM 13983 C CA . GLY B 1 756 ? -35.562 -42.438 -6.27 1 85.88 756 GLY B CA 1
ATOM 13984 C C . GLY B 1 756 ? -35.375 -41.062 -5.621 1 85.88 756 GLY B C 1
ATOM 13985 O O . GLY B 1 756 ? -34.906 -40.125 -6.262 1 85.88 756 GLY B O 1
ATOM 13986 N N . LYS B 1 757 ? -35.812 -41 -4.43 1 81.19 757 LYS B N 1
ATOM 13987 C CA . LYS B 1 757 ? -35.781 -39.719 -3.725 1 81.19 757 LYS B CA 1
ATOM 13988 C C . LYS B 1 757 ? -34.469 -39.562 -2.965 1 81.19 757 LYS B C 1
ATOM 13990 O O . LYS B 1 757 ? -34.062 -38.438 -2.67 1 81.19 757 LYS B O 1
ATOM 13995 N N . ASP B 1 758 ? -33.75 -40.625 -2.717 1 88.06 758 ASP B N 1
ATOM 13996 C CA . ASP B 1 758 ? -32.656 -40.562 -1.753 1 88.06 758 ASP B CA 1
ATOM 13997 C C . ASP B 1 758 ? -31.312 -40.688 -2.449 1 88.06 758 ASP B C 1
ATOM 13999 O O . ASP B 1 758 ? -30.266 -40.406 -1.853 1 88.06 758 ASP B O 1
ATOM 14003 N N . PHE B 1 759 ? -31.281 -41.188 -3.691 1 92.69 759 PHE B N 1
ATOM 14004 C CA . PHE B 1 759 ? -30 -41.469 -4.332 1 92.69 759 PHE B CA 1
ATOM 14005 C C . PHE B 1 759 ? -29.922 -40.75 -5.684 1 92.69 759 PHE B C 1
ATOM 14007 O O . PHE B 1 759 ? -30.859 -40.844 -6.484 1 92.69 759 PHE B O 1
ATOM 14014 N N . SER B 1 760 ? -28.938 -40 -5.945 1 93.88 760 SER B N 1
ATOM 14015 C CA . SER B 1 760 ? -28.625 -39.375 -7.23 1 93.88 760 SER B CA 1
ATOM 14016 C C . SER B 1 760 ? -27.125 -39.438 -7.531 1 93.88 760 SER B C 1
ATOM 14018 O O . SER B 1 760 ? -26.312 -39.5 -6.617 1 93.88 760 SER B O 1
ATOM 14020 N N . PHE B 1 761 ? -26.75 -39.562 -8.734 1 93.38 761 PHE B N 1
ATOM 14021 C CA . PHE B 1 761 ? -25.328 -39.562 -9.07 1 93.38 761 PHE B CA 1
ATOM 14022 C C . PHE B 1 761 ? -25.078 -38.781 -10.367 1 93.38 761 PHE B C 1
ATOM 14024 O O . PHE B 1 761 ? -25.984 -38.656 -11.188 1 93.38 761 PHE B O 1
ATOM 14031 N N . THR B 1 762 ? -23.984 -38.188 -10.523 1 94.06 762 THR B N 1
ATOM 14032 C CA . THR B 1 762 ? -23.516 -37.5 -11.711 1 94.06 762 THR B CA 1
ATOM 14033 C C . THR B 1 762 ? -22.109 -37.969 -12.094 1 94.06 762 THR B C 1
ATOM 14035 O O . THR B 1 762 ? -21.234 -38.062 -11.242 1 94.06 762 THR B O 1
ATOM 14038 N N . ILE B 1 763 ? -21.938 -38.375 -13.336 1 95.94 763 ILE B N 1
ATOM 14039 C CA . ILE B 1 763 ? -20.641 -38.719 -13.883 1 95.94 763 ILE B CA 1
ATOM 14040 C C . ILE B 1 763 ? -20.219 -37.688 -14.93 1 95.94 763 ILE B C 1
ATOM 14042 O O . ILE B 1 763 ? -21.047 -37.281 -15.742 1 95.94 763 ILE B O 1
ATOM 14046 N N . ARG B 1 764 ? -19.016 -37.25 -14.844 1 94.56 764 ARG B N 1
ATOM 14047 C CA . ARG B 1 764 ? -18.531 -36.25 -15.766 1 94.56 764 ARG B CA 1
ATOM 14048 C C . ARG B 1 764 ? -17.172 -36.625 -16.328 1 94.56 764 ARG B C 1
ATOM 14050 O O . ARG B 1 764 ? -16.422 -37.375 -15.703 1 94.56 764 ARG B O 1
ATOM 14057 N N . GLY B 1 765 ? -16.844 -36.094 -17.469 1 95.44 765 GLY B N 1
ATOM 14058 C CA . GLY B 1 765 ? -15.555 -36.219 -18.125 1 95.44 765 GLY B CA 1
ATOM 14059 C C . GLY B 1 765 ? -15.203 -35.031 -19 1 95.44 765 GLY B C 1
ATOM 14060 O O . GLY B 1 765 ? -16.094 -34.344 -19.516 1 95.44 765 GLY B O 1
ATOM 14061 N N . ASN B 1 766 ? -13.953 -34.75 -19.094 1 95.62 766 ASN B N 1
ATOM 14062 C CA . ASN B 1 766 ? -13.477 -33.688 -19.984 1 95.62 766 ASN B CA 1
ATOM 14063 C C . ASN B 1 766 ? -12.117 -34.031 -20.594 1 95.62 766 ASN B C 1
ATOM 14065 O O . ASN B 1 766 ? -11.43 -34.938 -20.109 1 95.62 766 ASN B O 1
ATOM 14069 N N . PHE B 1 767 ? -11.789 -33.281 -21.594 1 96.62 767 PHE B N 1
ATOM 14070 C CA . PHE B 1 767 ? -10.484 -33.438 -22.219 1 96.62 767 PHE B CA 1
ATOM 14071 C C . PHE B 1 767 ? -10.039 -32.156 -22.922 1 96.62 767 PHE B C 1
ATOM 14073 O O . PHE B 1 767 ? -10.867 -31.312 -23.266 1 96.62 767 PHE B O 1
ATOM 14080 N N . THR B 1 768 ? -8.789 -31.984 -23.047 1 96.69 768 THR B N 1
ATOM 14081 C CA . THR B 1 768 ? -8.148 -30.922 -23.828 1 96.69 768 THR B CA 1
ATOM 14082 C C . THR B 1 768 ? -6.965 -31.469 -24.625 1 96.69 768 THR B C 1
ATOM 14084 O O . THR B 1 768 ? -6.023 -32 -24.047 1 96.69 768 THR B O 1
ATOM 14087 N N . TYR B 1 769 ? -7.043 -31.406 -25.844 1 96.31 769 TYR B N 1
ATOM 14088 C CA . TYR B 1 769 ? -5.961 -31.766 -26.75 1 96.31 769 TYR B CA 1
ATOM 14089 C C . TYR B 1 769 ? -5.48 -30.562 -27.547 1 96.31 769 TYR B C 1
ATOM 14091 O O . TYR B 1 769 ? -6.281 -29.875 -28.188 1 96.31 769 TYR B O 1
ATOM 14099 N N . SER B 1 770 ? -4.23 -30.234 -27.484 1 93.5 770 SER B N 1
ATOM 14100 C CA . SER B 1 770 ? -3.68 -29.062 -28.172 1 93.5 770 SER B CA 1
ATOM 14101 C C . SER B 1 770 ? -2.289 -29.359 -28.719 1 93.5 770 SER B C 1
ATOM 14103 O O . SER B 1 770 ? -1.438 -29.906 -28.016 1 93.5 770 SER B O 1
ATOM 14105 N N . LYS B 1 771 ? -2.061 -28.984 -29.938 1 92.06 771 LYS B N 1
ATOM 14106 C CA . LYS B 1 771 ? -0.771 -29.109 -30.609 1 92.06 771 LYS B CA 1
ATOM 14107 C C . LYS B 1 771 ? -0.386 -27.812 -31.312 1 92.06 771 LYS B C 1
ATOM 14109 O O . LYS B 1 771 ? -1.251 -27 -31.641 1 92.06 771 LYS B O 1
ATOM 14114 N N . ASN B 1 772 ? 0.888 -27.625 -31.438 1 91.81 772 ASN B N 1
ATOM 14115 C CA . ASN B 1 772 ? 1.357 -26.453 -32.156 1 91.81 772 ASN B CA 1
ATOM 14116 C C . ASN B 1 772 ? 2.439 -26.812 -33.188 1 91.81 772 ASN B C 1
ATOM 14118 O O . ASN B 1 772 ? 3.02 -27.906 -33.094 1 91.81 772 ASN B O 1
ATOM 14122 N N . ASP B 1 773 ? 2.623 -25.938 -34.125 1 92.69 773 ASP B N 1
ATOM 14123 C CA . ASP B 1 773 ? 3.633 -26.094 -35.188 1 92.69 773 ASP B CA 1
ATOM 14124 C C . ASP B 1 773 ? 4.246 -24.734 -35.531 1 92.69 773 ASP B C 1
ATOM 14126 O O . ASP B 1 773 ? 3.537 -23.812 -35.938 1 92.69 773 ASP B O 1
ATOM 14130 N N . VAL B 1 774 ? 5.559 -24.688 -35.438 1 94.12 774 VAL B N 1
ATOM 14131 C CA . VAL B 1 774 ? 6.258 -23.484 -35.844 1 94.12 774 VAL B CA 1
ATOM 14132 C C . VAL B 1 774 ? 6.355 -23.453 -37.375 1 94.12 774 VAL B C 1
ATOM 14134 O O . VAL B 1 774 ? 6.988 -24.312 -37.969 1 94.12 774 VAL B O 1
ATOM 14137 N N . GLN B 1 775 ? 5.773 -22.484 -37.969 1 94.5 775 GLN B N 1
ATOM 14138 C CA . GLN B 1 775 ? 5.746 -22.406 -39.406 1 94.5 775 GLN B CA 1
ATOM 14139 C C . GLN B 1 775 ? 6.93 -21.594 -39.938 1 94.5 775 GLN B C 1
ATOM 14141 O O . GLN B 1 775 ? 7.438 -21.875 -41.031 1 94.5 775 GLN B O 1
ATOM 14146 N N . ASN B 1 776 ? 7.273 -20.547 -39.188 1 92.12 776 ASN B N 1
ATOM 14147 C CA . ASN B 1 776 ? 8.43 -19.75 -39.594 1 92.12 776 ASN B CA 1
ATOM 14148 C C . ASN B 1 776 ? 9.234 -19.297 -38.375 1 92.12 776 ASN B C 1
ATOM 14150 O O . ASN B 1 776 ? 8.695 -18.641 -37.469 1 92.12 776 ASN B O 1
ATOM 14154 N N . TRP B 1 777 ? 10.383 -19.656 -38.312 1 90.62 777 TRP B N 1
ATOM 14155 C CA . TRP B 1 777 ? 11.391 -19.219 -37.375 1 90.62 777 TRP B CA 1
ATOM 14156 C C . TRP B 1 777 ? 12.625 -18.688 -38.094 1 90.62 777 TRP B C 1
ATOM 14158 O O . TRP B 1 777 ? 13.258 -19.422 -38.875 1 90.62 777 TRP B O 1
ATOM 14168 N N . GLU B 1 778 ? 12.945 -17.516 -37.812 1 85.88 778 GLU B N 1
ATOM 14169 C CA . GLU B 1 778 ? 14.117 -16.969 -38.5 1 85.88 778 GLU B CA 1
ATOM 14170 C C . GLU B 1 778 ? 15.406 -17.469 -37.844 1 85.88 778 GLU B C 1
ATOM 14172 O O . GLU B 1 778 ? 15.641 -17.234 -36.656 1 85.88 778 GLU B O 1
ATOM 14177 N N . GLN B 1 779 ? 16.078 -18.188 -38.5 1 84.88 779 GLN B N 1
ATOM 14178 C CA . GLN B 1 779 ? 17.375 -18.703 -38.094 1 84.88 779 GLN B CA 1
ATOM 14179 C C . GLN B 1 779 ? 18.328 -18.812 -39.281 1 84.88 779 GLN B C 1
ATOM 14181 O O . GLN B 1 779 ? 17.906 -18.766 -40.438 1 84.88 779 GLN B O 1
ATOM 14186 N N . ALA B 1 780 ? 19.625 -18.875 -39 1 81.62 780 ALA B N 1
ATOM 14187 C CA . ALA B 1 780 ? 20.594 -19.188 -40.031 1 81.62 780 ALA B CA 1
ATOM 14188 C C . ALA B 1 780 ? 20.328 -20.578 -40.625 1 81.62 780 ALA B C 1
ATOM 14190 O O . ALA B 1 780 ? 19.984 -21.5 -39.875 1 81.62 780 ALA B O 1
ATOM 14191 N N . ASP B 1 781 ? 20.359 -20.656 -41.844 1 83 781 ASP B N 1
ATOM 14192 C CA . ASP B 1 781 ? 20.094 -21.938 -42.469 1 83 781 ASP B CA 1
ATOM 14193 C C . ASP B 1 781 ? 20.984 -23.031 -41.906 1 83 781 ASP B C 1
ATOM 14195 O O . ASP B 1 781 ? 22.203 -22.969 -42 1 83 781 ASP B O 1
ATOM 14199 N N . PRO B 1 782 ? 20.328 -23.922 -41.344 1 88.38 782 PRO B N 1
ATOM 14200 C CA . PRO B 1 782 ? 21.141 -25 -40.75 1 88.38 782 PRO B CA 1
ATOM 14201 C C . PRO B 1 782 ? 21.781 -25.891 -41.812 1 88.38 782 PRO B C 1
ATOM 14203 O O . PRO B 1 782 ? 21.328 -25.906 -42.969 1 88.38 782 PRO B O 1
ATOM 14206 N N . LYS B 1 783 ? 22.781 -26.656 -41.469 1 90.81 783 LYS B N 1
ATOM 14207 C CA . LYS B 1 783 ? 23.531 -27.531 -42.375 1 90.81 783 LYS B CA 1
ATOM 14208 C C . LYS B 1 783 ? 22.656 -28.656 -42.906 1 90.81 783 LYS B C 1
ATOM 14210 O O . LYS B 1 783 ? 22.797 -29.078 -44.062 1 90.81 783 LYS B O 1
ATOM 14215 N N . TYR B 1 784 ? 21.75 -29.141 -42.031 1 93.5 784 TYR B N 1
ATOM 14216 C CA . TYR B 1 784 ? 20.859 -30.234 -42.406 1 93.5 784 TYR B CA 1
ATOM 14217 C C . TYR B 1 784 ? 19.406 -29.875 -42.188 1 93.5 784 TYR B C 1
ATOM 14219 O O . TYR B 1 784 ? 19.094 -29.141 -41.219 1 93.5 784 TYR B O 1
ATOM 14227 N N . PRO B 1 785 ? 18.469 -30.484 -42.938 1 90.62 785 PRO B N 1
ATOM 14228 C CA . PRO B 1 785 ? 17.047 -30.141 -42.844 1 90.62 785 PRO B CA 1
ATOM 14229 C C . PRO B 1 785 ? 16.438 -30.531 -41.5 1 90.62 785 PRO B C 1
ATOM 14231 O O . PRO B 1 785 ? 15.57 -29.828 -40.969 1 90.62 785 PRO B O 1
ATOM 14234 N N . TYR B 1 786 ? 16.922 -31.578 -40.938 1 91.94 786 TYR B N 1
ATOM 14235 C CA . TYR B 1 786 ? 16.328 -32.062 -39.688 1 91.94 786 TYR B CA 1
ATOM 14236 C C . TYR B 1 786 ? 16.734 -31.156 -38.5 1 91.94 786 TYR B C 1
ATOM 14238 O O . TYR B 1 786 ? 16.281 -31.344 -37.375 1 91.94 786 TYR B O 1
ATOM 14246 N N . GLN B 1 787 ? 17.531 -30.156 -38.781 1 92.5 787 GLN B N 1
ATOM 14247 C CA . GLN B 1 787 ? 17.938 -29.219 -37.75 1 92.5 787 GLN B CA 1
ATOM 14248 C C . GLN B 1 787 ? 17.094 -27.953 -37.781 1 92.5 787 GLN B C 1
ATOM 14250 O O . GLN B 1 787 ? 17.219 -27.078 -36.906 1 92.5 787 GLN B O 1
ATOM 14255 N N . GLN B 1 788 ? 16.281 -27.906 -38.719 1 91 788 GLN B N 1
ATOM 14256 C CA . GLN B 1 788 ? 15.43 -26.719 -38.875 1 91 788 GLN B CA 1
ATOM 14257 C C . GLN B 1 788 ? 14.383 -26.656 -37.75 1 91 788 GLN B C 1
ATOM 14259 O O . GLN B 1 788 ? 13.797 -27.672 -37.375 1 91 788 GLN B O 1
ATOM 14264 N N . ILE B 1 789 ? 14.156 -25.406 -37.25 1 91 789 ILE B N 1
ATOM 14265 C CA . ILE B 1 789 ? 13.148 -25.203 -36.219 1 91 789 ILE B CA 1
ATOM 14266 C C . ILE B 1 789 ? 11.758 -25.109 -36.875 1 91 789 ILE B C 1
ATOM 14268 O O . ILE B 1 789 ? 10.781 -25.625 -36.312 1 91 789 ILE B O 1
ATOM 14272 N N . SER B 1 790 ? 11.727 -24.438 -38.031 1 91.94 790 SER B N 1
ATOM 14273 C CA . SER B 1 790 ? 10.469 -24.312 -38.781 1 91.94 790 SER B CA 1
ATOM 14274 C C . SER B 1 790 ? 9.961 -25.688 -39.219 1 91.94 790 SER B C 1
ATOM 14276 O O . SER B 1 790 ? 10.734 -26.531 -39.656 1 91.94 790 SER B O 1
ATOM 14278 N N . GLY B 1 791 ? 8.758 -25.891 -38.938 1 91.06 791 GLY B N 1
ATOM 14279 C CA . GLY B 1 791 ? 8.148 -27.156 -39.312 1 91.06 791 GLY B CA 1
ATOM 14280 C C . GLY B 1 791 ? 8.023 -28.125 -38.156 1 91.06 791 GLY B C 1
ATOM 14281 O O . GLY B 1 791 ? 7.5 -29.234 -38.344 1 91.06 791 GLY B O 1
ATOM 14282 N N . MET B 1 792 ? 8.516 -27.781 -37.125 1 92.12 792 MET B N 1
ATOM 14283 C CA . MET B 1 792 ? 8.453 -28.609 -35.906 1 92.12 792 MET B CA 1
ATOM 14284 C C . MET B 1 792 ? 7.621 -27.938 -34.812 1 92.12 792 MET B C 1
ATOM 14286 O O . MET B 1 792 ? 7.418 -26.719 -34.844 1 92.12 792 MET B O 1
ATOM 14290 N N . PRO B 1 793 ? 7.164 -28.781 -33.938 1 90.94 793 PRO B N 1
ATOM 14291 C CA . PRO B 1 793 ? 6.469 -28.156 -32.812 1 90.94 793 PRO B CA 1
ATOM 14292 C C . PRO B 1 793 ? 7.383 -27.266 -31.969 1 90.94 793 PRO B C 1
ATOM 14294 O O . PRO B 1 793 ? 8.586 -27.531 -31.859 1 90.94 793 PRO B O 1
ATOM 14297 N N . TYR B 1 794 ? 6.82 -26.219 -31.391 1 90.25 794 TYR B N 1
ATOM 14298 C CA . TYR B 1 794 ? 7.586 -25.312 -30.531 1 90.25 794 TYR B CA 1
ATOM 14299 C C . TYR B 1 794 ? 8.148 -26.062 -29.328 1 90.25 794 TYR B C 1
ATOM 14301 O O . TYR B 1 794 ? 7.434 -26.828 -28.672 1 90.25 794 TYR B O 1
ATOM 14309 N N . GLY B 1 795 ? 9.391 -25.906 -29.078 1 87.38 795 GLY B N 1
ATOM 14310 C CA . GLY B 1 795 ? 10.055 -26.562 -27.953 1 87.38 795 GLY B CA 1
ATOM 14311 C C . GLY B 1 795 ? 10.438 -28 -28.25 1 87.38 795 GLY B C 1
ATOM 14312 O O . GLY B 1 795 ? 10.617 -28.797 -27.328 1 87.38 795 GLY B O 1
ATOM 14313 N N . VAL B 1 796 ? 10.531 -28.328 -29.453 1 90.25 796 VAL B N 1
ATOM 14314 C CA . VAL B 1 796 ? 10.93 -29.688 -29.844 1 90.25 796 VAL B CA 1
ATOM 14315 C C . VAL B 1 796 ? 12.258 -30.047 -29.188 1 90.25 796 VAL B C 1
ATOM 14317 O O . VAL B 1 796 ? 13.156 -29.203 -29.094 1 90.25 796 VAL B O 1
ATOM 14320 N N . GLN B 1 797 ? 12.273 -31.219 -28.625 1 92.38 797 GLN B N 1
ATOM 14321 C CA . GLN B 1 797 ? 13.5 -31.688 -28 1 92.38 797 GLN B CA 1
ATOM 14322 C C . GLN B 1 797 ? 14.375 -32.469 -28.984 1 92.38 797 GLN B C 1
ATOM 14324 O O . GLN B 1 797 ? 13.898 -33.375 -29.672 1 92.38 797 GLN B O 1
ATOM 14329 N N . ARG B 1 798 ? 15.617 -32.031 -28.969 1 94.44 798 ARG B N 1
ATOM 14330 C CA . ARG B 1 798 ? 16.562 -32.656 -29.906 1 94.44 798 ARG B CA 1
ATOM 14331 C C . ARG B 1 798 ? 17.641 -33.438 -29.188 1 94.44 798 ARG B C 1
ATOM 14333 O O . ARG B 1 798 ? 17.953 -33.156 -28.016 1 94.44 798 ARG B O 1
ATOM 14340 N N . GLY B 1 799 ? 18.125 -34.469 -29.891 1 96.06 799 GLY B N 1
ATOM 14341 C CA . GLY B 1 799 ? 19.172 -35.344 -29.359 1 96.06 799 GLY B CA 1
ATOM 14342 C C . GLY B 1 799 ? 19.609 -36.406 -30.344 1 96.06 799 GLY B C 1
ATOM 14343 O O . GLY B 1 799 ? 19.391 -36.281 -31.547 1 96.06 799 GLY B O 1
ATOM 14344 N N . TYR B 1 800 ? 20.344 -37.438 -29.859 1 97.62 800 TYR B N 1
ATOM 14345 C CA . TYR B 1 800 ? 20.906 -38.5 -30.688 1 97.62 800 TYR B CA 1
ATOM 14346 C C . TYR B 1 800 ? 19.984 -39.719 -30.703 1 97.62 800 TYR B C 1
ATOM 14348 O O . TYR B 1 800 ? 19.219 -39.938 -29.766 1 97.62 800 TYR B O 1
ATOM 14356 N N . ILE B 1 801 ? 20.016 -40.469 -31.766 1 97.88 801 ILE B N 1
ATOM 14357 C CA . ILE B 1 801 ? 19.312 -41.75 -31.828 1 97.88 801 ILE B CA 1
ATOM 14358 C C . ILE B 1 801 ? 20.219 -42.875 -31.328 1 97.88 801 ILE B C 1
ATOM 14360 O O . ILE B 1 801 ? 21.281 -43.125 -31.906 1 97.88 801 ILE B O 1
ATOM 14364 N N . ALA B 1 802 ? 19.859 -43.5 -30.266 1 98.06 802 ALA B N 1
ATOM 14365 C CA . ALA B 1 802 ? 20.625 -44.594 -29.703 1 98.06 802 ALA B CA 1
ATOM 14366 C C . ALA B 1 802 ? 20.281 -45.906 -30.359 1 98.06 802 ALA B C 1
ATOM 14368 O O . ALA B 1 802 ? 19.094 -46.25 -30.516 1 98.06 802 ALA B O 1
ATOM 14369 N N . LEU B 1 803 ? 21.203 -46.688 -30.734 1 97.25 803 LEU B N 1
ATOM 14370 C CA . LEU B 1 803 ? 21 -47.969 -31.359 1 97.25 803 LEU B CA 1
ATOM 14371 C C . LEU B 1 803 ? 21.188 -49.094 -30.344 1 97.25 803 LEU B C 1
ATOM 14373 O O . LEU B 1 803 ? 21.094 -50.281 -30.688 1 97.25 803 LEU B O 1
ATOM 14377 N N . GLY B 1 804 ? 21.359 -48.719 -29.109 1 96.88 804 GLY B N 1
ATOM 14378 C CA . GLY B 1 804 ? 21.656 -49.656 -28.031 1 96.88 804 GLY B CA 1
ATOM 14379 C C . GLY B 1 804 ? 23.047 -49.469 -27.453 1 96.88 804 GLY B C 1
ATOM 14380 O O . GLY B 1 804 ? 23.578 -48.375 -27.438 1 96.88 804 GLY B O 1
ATOM 14381 N N . LEU B 1 805 ? 23.594 -50.594 -26.859 1 97.94 805 LEU B N 1
ATOM 14382 C CA . LEU B 1 805 ? 24.922 -50.562 -26.266 1 97.94 805 LEU B CA 1
ATOM 14383 C C . LEU B 1 805 ? 25.922 -51.344 -27.141 1 97.94 805 LEU B C 1
ATOM 14385 O O . LEU B 1 805 ? 25.547 -52.312 -27.812 1 97.94 805 LEU B O 1
ATOM 14389 N N . PHE B 1 806 ? 27.125 -50.906 -27.141 1 97.81 806 PHE B N 1
ATOM 14390 C CA . PHE B 1 806 ? 28.172 -51.625 -27.875 1 97.81 806 PHE B CA 1
ATOM 14391 C C . PHE B 1 806 ? 28.344 -53.031 -27.312 1 97.81 806 PHE B C 1
ATOM 14393 O O . PHE B 1 806 ? 28.438 -53.219 -26.109 1 97.81 806 PHE B O 1
ATOM 14400 N N . ARG B 1 807 ? 28.391 -53.938 -28.172 1 94.69 807 ARG B N 1
ATOM 14401 C CA . ARG B 1 807 ? 28.422 -55.344 -27.766 1 94.69 807 ARG B CA 1
ATOM 14402 C C . ARG B 1 807 ? 29.844 -55.781 -27.344 1 94.69 807 ARG B C 1
ATOM 14404 O O . ARG B 1 807 ? 30.016 -56.438 -26.344 1 94.69 807 ARG B O 1
ATOM 14411 N N . ASP B 1 808 ? 30.812 -55.438 -28.203 1 92.94 808 ASP B N 1
ATOM 14412 C CA . ASP B 1 808 ? 32.219 -55.844 -28 1 92.94 808 ASP B CA 1
ATOM 14413 C C . ASP B 1 808 ? 33.156 -54.844 -28.672 1 92.94 808 ASP B C 1
ATOM 14415 O O . ASP B 1 808 ? 32.719 -53.844 -29.234 1 92.94 808 ASP B O 1
ATOM 14419 N N . ASP B 1 809 ? 34.438 -55.156 -28.562 1 94.06 809 ASP B N 1
ATOM 14420 C CA . ASP B 1 809 ? 35.438 -54.25 -29.109 1 94.06 809 ASP B CA 1
ATOM 14421 C C . ASP B 1 809 ? 35.375 -54.188 -30.625 1 94.06 809 ASP B C 1
ATOM 14423 O O . ASP B 1 809 ? 35.656 -53.156 -31.219 1 94.06 809 ASP B O 1
ATOM 14427 N N . GLN B 1 810 ? 35 -55.25 -31.234 1 95.69 810 GLN B N 1
ATOM 14428 C CA . GLN B 1 810 ? 34.844 -55.25 -32.688 1 95.69 810 GLN B CA 1
ATOM 14429 C C . GLN B 1 810 ? 33.719 -54.312 -33.125 1 95.69 810 GLN B C 1
ATOM 14431 O O . GLN B 1 810 ? 33.844 -53.625 -34.125 1 95.69 810 GLN B O 1
ATOM 14436 N N . ASP B 1 811 ? 32.688 -54.406 -32.375 1 96.56 811 ASP B N 1
ATOM 14437 C CA . ASP B 1 811 ? 31.562 -53.531 -32.656 1 96.56 811 ASP B CA 1
ATOM 14438 C C . ASP B 1 811 ? 31.984 -52.062 -32.5 1 96.56 811 ASP B C 1
ATOM 14440 O O . ASP B 1 811 ? 31.547 -51.219 -33.312 1 96.56 811 ASP B O 1
ATOM 14444 N N . VAL B 1 812 ? 32.75 -51.656 -31.562 1 96.94 812 VAL B N 1
ATOM 14445 C CA . VAL B 1 812 ? 33.25 -50.312 -31.344 1 96.94 812 VAL B CA 1
ATOM 14446 C C . VAL B 1 812 ? 34.125 -49.875 -32.531 1 96.94 812 VAL B C 1
ATOM 14448 O O . VAL B 1 812 ? 33.969 -48.75 -33.031 1 96.94 812 VAL B O 1
ATOM 14451 N N . GLU B 1 813 ? 34.969 -50.844 -33.031 1 94.38 813 GLU B N 1
ATOM 14452 C CA . GLU B 1 813 ? 35.938 -50.531 -34.094 1 94.38 813 GLU B CA 1
ATOM 14453 C C . GLU B 1 813 ? 35.219 -50.375 -35.438 1 94.38 813 GLU B C 1
ATOM 14455 O O . GLU B 1 813 ? 35.656 -49.625 -36.281 1 94.38 813 GLU B O 1
ATOM 14460 N N . SER B 1 814 ? 34.125 -51.062 -35.562 1 95.5 814 SER B N 1
ATOM 14461 C CA . SER B 1 814 ? 33.438 -51.094 -36.844 1 95.5 814 SER B CA 1
ATOM 14462 C C . SER B 1 814 ? 32.375 -50.031 -36.906 1 95.5 814 SER B C 1
ATOM 14464 O O . SER B 1 814 ? 31.625 -49.938 -37.906 1 95.5 814 SER B O 1
ATOM 14466 N N . SER B 1 815 ? 32.188 -49.281 -35.938 1 96.5 815 SER B N 1
ATOM 14467 C CA . SER B 1 815 ? 31.141 -48.25 -35.844 1 96.5 815 SER B CA 1
ATOM 14468 C C . SER B 1 815 ? 31.734 -46.844 -35.969 1 96.5 815 SER B C 1
ATOM 14470 O O . SER B 1 815 ? 32.938 -46.656 -35.812 1 96.5 815 SER B O 1
ATOM 14472 N N . PRO B 1 816 ? 30.875 -45.844 -36.312 1 96.62 816 PRO B N 1
ATOM 14473 C CA . PRO B 1 816 ? 31.359 -44.469 -36.406 1 96.62 816 PRO B CA 1
ATOM 14474 C C . PRO B 1 816 ? 32 -43.969 -35.094 1 96.62 816 PRO B C 1
ATOM 14476 O O . PRO B 1 816 ? 31.562 -44.375 -34.031 1 96.62 816 PRO B O 1
ATOM 14479 N N . SER B 1 817 ? 32.938 -43.062 -35.281 1 95.94 817 SER B N 1
ATOM 14480 C CA . SER B 1 817 ? 33.562 -42.5 -34.094 1 95.94 817 SER B CA 1
ATOM 14481 C C . SER B 1 817 ? 32.594 -41.625 -33.312 1 95.94 817 SER B C 1
ATOM 14483 O O . SER B 1 817 ? 31.766 -40.938 -33.906 1 95.94 817 SER B O 1
ATOM 14485 N N . GLN B 1 818 ? 32.656 -41.875 -32.031 1 96.44 818 GLN B N 1
ATOM 14486 C CA . GLN B 1 818 ? 31.75 -41.125 -31.156 1 96.44 818 GLN B CA 1
ATOM 14487 C C . GLN B 1 818 ? 32.5 -40.281 -30.141 1 96.44 818 GLN B C 1
ATOM 14489 O O . GLN B 1 818 ? 33.625 -39.844 -30.406 1 96.44 818 GLN B O 1
ATOM 14494 N N . PHE B 1 819 ? 31.875 -39.938 -29.016 1 96.19 819 PHE B N 1
ATOM 14495 C CA . PHE B 1 819 ? 32.406 -38.969 -28.078 1 96.19 819 PHE B CA 1
ATOM 14496 C C . PHE B 1 819 ? 33.344 -39.625 -27.078 1 96.19 819 PHE B C 1
ATOM 14498 O O . PHE B 1 819 ? 33 -40.594 -26.438 1 96.19 819 PHE B O 1
ATOM 14505 N N . GLY B 1 820 ? 34.531 -39.156 -26.953 1 93.31 820 GLY B N 1
ATOM 14506 C CA . GLY B 1 820 ? 35.5 -39.688 -25.984 1 93.31 820 GLY B CA 1
ATOM 14507 C C . GLY B 1 820 ? 35.906 -41.094 -26.281 1 93.31 820 GLY B C 1
ATOM 14508 O O . GLY B 1 820 ? 35.969 -41.531 -27.438 1 93.31 820 GLY B O 1
ATOM 14509 N N . THR B 1 821 ? 36.375 -41.812 -25.219 1 92.06 821 THR B N 1
ATOM 14510 C CA . THR B 1 821 ? 36.781 -43.219 -25.328 1 92.06 821 THR B CA 1
ATOM 14511 C C . THR B 1 821 ? 35.562 -44.125 -25.156 1 92.06 821 THR B C 1
ATOM 14513 O O . THR B 1 821 ? 34.938 -44.125 -24.094 1 92.06 821 THR B O 1
ATOM 14516 N N . VAL B 1 822 ? 35.25 -44.812 -26.172 1 96.12 822 VAL B N 1
ATOM 14517 C CA . VAL B 1 822 ? 34.062 -45.688 -26.156 1 96.12 822 VAL B CA 1
ATOM 14518 C C . VAL B 1 822 ? 34.5 -47.125 -25.922 1 96.12 822 VAL B C 1
ATOM 14520 O O . VAL B 1 822 ? 35.5 -47.594 -26.453 1 96.12 822 VAL B O 1
ATOM 14523 N N . ARG B 1 823 ? 33.75 -47.812 -25.062 1 95.31 823 ARG B N 1
ATOM 14524 C CA . ARG B 1 823 ? 33.969 -49.219 -24.719 1 95.31 823 ARG B CA 1
ATOM 14525 C C . ARG B 1 823 ? 32.688 -50.031 -24.844 1 95.31 823 ARG B C 1
ATOM 14527 O O . ARG B 1 823 ? 31.609 -49.469 -24.953 1 95.31 823 ARG B O 1
ATOM 14534 N N . PRO B 1 824 ? 32.906 -51.438 -24.891 1 96.25 824 PRO B N 1
ATOM 14535 C CA . PRO B 1 824 ? 31.672 -52.219 -24.812 1 96.25 824 PRO B CA 1
ATOM 14536 C C . PRO B 1 824 ? 30.812 -51.875 -23.609 1 96.25 824 PRO B C 1
ATOM 14538 O O . PRO B 1 824 ? 31.328 -51.625 -22.516 1 96.25 824 PRO B O 1
ATOM 14541 N N . GLY B 1 825 ? 29.469 -51.75 -23.891 1 97.31 825 GLY B N 1
ATOM 14542 C CA . GLY B 1 825 ? 28.547 -51.344 -22.828 1 97.31 825 GLY B CA 1
ATOM 14543 C C . GLY B 1 825 ? 28.188 -49.875 -22.844 1 97.31 825 GLY B C 1
ATOM 14544 O O . GLY B 1 825 ? 27.234 -49.469 -22.172 1 97.31 825 GLY B O 1
ATOM 14545 N N . ASP B 1 826 ? 28.953 -49.094 -23.594 1 97.88 826 ASP B N 1
ATOM 14546 C CA . ASP B 1 826 ? 28.594 -47.688 -23.781 1 97.88 826 ASP B CA 1
ATOM 14547 C C . ASP B 1 826 ? 27.5 -47.531 -24.844 1 97.88 826 ASP B C 1
ATOM 14549 O O . ASP B 1 826 ? 27.25 -48.469 -25.609 1 97.88 826 ASP B O 1
ATOM 14553 N N . ILE B 1 827 ? 26.906 -46.375 -24.922 1 98.06 827 ILE B N 1
ATOM 14554 C CA . ILE B 1 827 ? 25.781 -46.188 -25.812 1 98.06 827 ILE B CA 1
ATOM 14555 C C . ILE B 1 827 ? 26.266 -46 -27.234 1 98.06 827 ILE B C 1
ATOM 14557 O O . ILE B 1 827 ? 27.203 -45.219 -27.484 1 98.06 827 ILE B O 1
ATOM 14561 N N . LYS B 1 828 ? 25.625 -46.656 -28.156 1 97.75 828 LYS B N 1
ATOM 14562 C CA . LYS B 1 828 ? 25.906 -46.531 -29.578 1 97.75 828 LYS B CA 1
ATOM 14563 C C . LYS B 1 828 ? 24.891 -45.625 -30.25 1 97.75 828 LYS B C 1
ATOM 14565 O O . LYS B 1 828 ? 23.672 -45.812 -30.109 1 97.75 828 LYS B O 1
ATOM 14570 N N . TYR B 1 829 ? 25.422 -44.594 -30.984 1 98.25 829 TYR B N 1
ATOM 14571 C CA . TYR B 1 829 ? 24.516 -43.625 -31.641 1 98.25 829 TYR B CA 1
ATOM 14572 C C . TYR B 1 829 ? 24.5 -43.844 -33.156 1 98.25 829 TYR B C 1
ATOM 14574 O O . TYR B 1 829 ? 25.484 -44.281 -33.719 1 98.25 829 TYR B O 1
ATOM 14582 N N . LYS B 1 830 ? 23.406 -43.438 -33.75 1 97.75 830 LYS B N 1
ATOM 14583 C CA . LYS B 1 830 ? 23.25 -43.531 -35.188 1 97.75 830 LYS B CA 1
ATOM 14584 C C . LYS B 1 830 ? 23.922 -42.344 -35.906 1 97.75 830 LYS B C 1
ATOM 14586 O O . LYS B 1 830 ? 23.75 -41.188 -35.5 1 97.75 830 LYS B O 1
ATOM 14591 N N . ASP B 1 831 ? 24.672 -42.656 -36.812 1 97.56 831 ASP B N 1
ATOM 14592 C CA . ASP B 1 831 ? 25.219 -41.625 -37.719 1 97.56 831 ASP B CA 1
ATOM 14593 C C . ASP B 1 831 ? 24.172 -41.188 -38.75 1 97.56 831 ASP B C 1
ATOM 14595 O O . ASP B 1 831 ? 24.031 -41.812 -39.812 1 97.56 831 ASP B O 1
ATOM 14599 N N . VAL B 1 832 ? 23.578 -40.125 -38.531 1 96.75 832 VAL B N 1
ATOM 14600 C CA . VAL B 1 832 ? 22.422 -39.688 -39.312 1 96.75 832 VAL B CA 1
ATOM 14601 C C . VAL B 1 832 ? 22.891 -39.094 -40.656 1 96.75 832 VAL B C 1
ATOM 14603 O O . VAL B 1 832 ? 22.266 -39.344 -41.688 1 96.75 832 VAL B O 1
ATOM 14606 N N . ASN B 1 833 ? 23.984 -38.344 -40.688 1 94.56 833 ASN B N 1
ATOM 14607 C CA . ASN B 1 833 ? 24.438 -37.688 -41.906 1 94.56 833 ASN B CA 1
ATOM 14608 C C . ASN B 1 833 ? 25.391 -38.594 -42.719 1 94.56 833 ASN B C 1
ATOM 14610 O O . ASN B 1 833 ? 25.75 -38.25 -43.844 1 94.56 833 ASN B O 1
ATOM 14614 N N . GLY B 1 834 ? 25.922 -39.656 -42.219 1 93.25 834 GLY B N 1
ATOM 14615 C CA . GLY B 1 834 ? 26.703 -40.656 -42.938 1 93.25 834 GLY B CA 1
ATOM 14616 C C . GLY B 1 834 ? 28.156 -40.281 -43.094 1 93.25 834 GLY B C 1
ATOM 14617 O O . GLY B 1 834 ? 28.844 -40.781 -43.969 1 93.25 834 GLY B O 1
ATOM 14618 N N . ASP B 1 835 ? 28.703 -39.406 -42.25 1 94.06 835 ASP B N 1
ATOM 14619 C CA . ASP B 1 835 ? 30.078 -38.938 -42.438 1 94.06 835 ASP B CA 1
ATOM 14620 C C . ASP B 1 835 ? 31.047 -39.75 -41.594 1 94.06 835 ASP B C 1
ATOM 14622 O O . ASP B 1 835 ? 32.25 -39.438 -41.531 1 94.06 835 ASP B O 1
ATOM 14626 N N . GLY B 1 836 ? 30.547 -40.75 -40.844 1 94.81 836 GLY B N 1
ATOM 14627 C CA . GLY B 1 836 ? 31.375 -41.656 -40.094 1 94.81 836 GLY B CA 1
ATOM 14628 C C . GLY B 1 836 ? 31.734 -41.156 -38.719 1 94.81 836 GLY B C 1
ATOM 14629 O O . GLY B 1 836 ? 32.531 -41.75 -38 1 94.81 836 GLY B O 1
ATOM 14630 N N . ARG B 1 837 ? 31.172 -39.906 -38.375 1 95.69 837 ARG B N 1
ATOM 14631 C CA . ARG B 1 837 ? 31.391 -39.312 -37.062 1 95.69 837 ARG B CA 1
ATOM 14632 C C . ARG B 1 837 ? 30.078 -38.875 -36.406 1 95.69 837 ARG B C 1
ATOM 14634 O O . ARG B 1 837 ? 29.203 -38.344 -37.094 1 95.69 837 ARG B O 1
ATOM 14641 N N . ILE B 1 838 ? 29.938 -39.156 -35.125 1 97.56 838 ILE B N 1
ATOM 14642 C CA . ILE B 1 838 ? 28.797 -38.656 -34.375 1 97.56 838 ILE B CA 1
ATOM 14643 C C . ILE B 1 838 ? 29.125 -37.281 -33.781 1 97.56 838 ILE B C 1
ATOM 14645 O O . ILE B 1 838 ? 30 -37.156 -32.938 1 97.56 838 ILE B O 1
ATOM 14649 N N . THR B 1 839 ? 28.5 -36.219 -34.219 1 95.56 839 THR B N 1
ATOM 14650 C CA . THR B 1 839 ? 28.688 -34.844 -33.781 1 95.56 839 THR B CA 1
ATOM 14651 C C . THR B 1 839 ? 27.344 -34.156 -33.531 1 95.56 839 THR B C 1
ATOM 14653 O O . THR B 1 839 ? 26.297 -34.812 -33.562 1 95.56 839 THR B O 1
ATOM 14656 N N . GLU B 1 840 ? 27.375 -32.906 -33.281 1 94.19 840 GLU B N 1
ATOM 14657 C CA . GLU B 1 840 ? 26.141 -32.156 -33.094 1 94.19 840 GLU B CA 1
ATOM 14658 C C . GLU B 1 840 ? 25.281 -32.188 -34.344 1 94.19 840 GLU B C 1
ATOM 14660 O O . GLU B 1 840 ? 24.062 -32 -34.281 1 94.19 840 GLU B O 1
ATOM 14665 N N . ASP B 1 841 ? 25.906 -32.469 -35.406 1 95 841 ASP B N 1
ATOM 14666 C CA . ASP B 1 841 ? 25.203 -32.531 -36.688 1 95 841 ASP B CA 1
ATOM 14667 C C . ASP B 1 841 ? 24.297 -33.75 -36.75 1 95 841 ASP B C 1
ATOM 14669 O O . ASP B 1 841 ? 23.438 -33.844 -37.625 1 95 841 ASP B O 1
ATOM 14673 N N . ASP B 1 842 ? 24.453 -34.719 -35.844 1 96.5 842 ASP B N 1
ATOM 14674 C CA . ASP B 1 842 ? 23.656 -35.938 -35.875 1 96.5 842 ASP B CA 1
ATOM 14675 C C . ASP B 1 842 ? 22.453 -35.812 -34.938 1 96.5 842 ASP B C 1
ATOM 14677 O O . ASP B 1 842 ? 21.703 -36.781 -34.75 1 96.5 842 ASP B O 1
ATOM 14681 N N . GLN B 1 843 ? 22.234 -34.688 -34.375 1 96.38 843 GLN B N 1
ATOM 14682 C CA . GLN B 1 843 ? 21.078 -34.469 -33.5 1 96.38 843 GLN B CA 1
ATOM 14683 C C . GLN B 1 843 ? 19.812 -34.281 -34.344 1 96.38 843 GLN B C 1
ATOM 14685 O O . GLN B 1 843 ? 19.797 -33.5 -35.312 1 96.38 843 GLN B O 1
ATOM 14690 N N . VAL B 1 844 ? 18.781 -35 -34 1 95.62 844 VAL B N 1
ATOM 14691 C CA . VAL B 1 844 ? 17.5 -34.938 -34.719 1 95.62 844 VAL B CA 1
ATOM 14692 C C . VAL B 1 844 ? 16.375 -34.656 -33.719 1 95.62 844 VAL B C 1
ATOM 14694 O O . VAL B 1 844 ? 16.547 -34.812 -32.531 1 95.62 844 VAL B O 1
ATOM 14697 N N . PRO B 1 845 ? 15.227 -34.125 -34.25 1 94.62 845 PRO B N 1
ATOM 14698 C CA . PRO B 1 845 ? 14.07 -34 -33.344 1 94.62 845 PRO B CA 1
ATOM 14699 C C . PRO B 1 845 ? 13.617 -35.344 -32.812 1 94.62 845 PRO B C 1
ATOM 14701 O O . PRO B 1 845 ? 13.352 -36.281 -33.562 1 94.62 845 PRO B O 1
ATOM 14704 N N . LEU B 1 846 ? 13.578 -35.469 -31.5 1 93.44 846 LEU B N 1
ATOM 14705 C CA . LEU B 1 846 ? 13.258 -36.75 -30.844 1 93.44 846 LEU B CA 1
ATOM 14706 C C . LEU B 1 846 ? 11.836 -36.719 -30.312 1 93.44 846 LEU B C 1
ATOM 14708 O O . LEU B 1 846 ? 11.211 -37.781 -30.188 1 93.44 846 LEU B O 1
ATOM 14712 N N . ALA B 1 847 ? 11.43 -35.625 -29.828 1 88.06 847 ALA B N 1
ATOM 14713 C CA . ALA B 1 847 ? 10.125 -35.562 -29.156 1 88.06 847 ALA B CA 1
ATOM 14714 C C . ALA B 1 847 ? 9.586 -34.125 -29.156 1 88.06 847 ALA B C 1
ATOM 14716 O O . ALA B 1 847 ? 10.328 -33.156 -29.391 1 88.06 847 ALA B O 1
ATOM 14717 N N . TYR B 1 848 ? 8.344 -34.125 -28.844 1 83.19 848 TYR B N 1
ATOM 14718 C CA . TYR B 1 848 ? 7.699 -32.844 -28.625 1 83.19 848 TYR B CA 1
ATOM 14719 C C . TYR B 1 848 ? 8.203 -32.188 -27.344 1 83.19 848 TYR B C 1
ATOM 14721 O O . TYR B 1 848 ? 9.102 -32.719 -26.688 1 83.19 848 TYR B O 1
ATOM 14729 N N . SER B 1 849 ? 7.656 -30.969 -27.047 1 81.94 849 SER B N 1
ATOM 14730 C CA . SER B 1 849 ? 8.023 -30.219 -25.844 1 81.94 849 SER B CA 1
ATOM 14731 C C . SER B 1 849 ? 7.605 -30.969 -24.578 1 81.94 849 SER B C 1
ATOM 14733 O O . SER B 1 849 ? 6.871 -31.953 -24.641 1 81.94 849 SER B O 1
ATOM 14735 N N . ASN B 1 850 ? 8.148 -30.641 -23.422 1 82.06 850 ASN B N 1
ATOM 14736 C CA . ASN B 1 850 ? 7.848 -31.25 -22.141 1 82.06 850 ASN B CA 1
ATOM 14737 C C . ASN B 1 850 ? 6.504 -30.781 -21.594 1 82.06 850 ASN B C 1
ATOM 14739 O O . ASN B 1 850 ? 6.301 -30.734 -20.375 1 82.06 850 ASN B O 1
ATOM 14743 N N . TYR B 1 851 ? 5.664 -30.422 -22.484 1 84.31 851 TYR B N 1
ATOM 14744 C CA . TYR B 1 851 ? 4.301 -30.031 -22.156 1 84.31 851 TYR B CA 1
ATOM 14745 C C . TYR B 1 851 ? 3.303 -31.078 -22.641 1 84.31 851 TYR B C 1
ATOM 14747 O O . TYR B 1 851 ? 3.439 -31.609 -23.734 1 84.31 851 TYR B O 1
ATOM 14755 N N . PRO B 1 852 ? 2.326 -31.375 -21.75 1 89.69 852 PRO B N 1
ATOM 14756 C CA . PRO B 1 852 ? 1.392 -32.406 -22.188 1 89.69 852 PRO B CA 1
ATOM 14757 C C . PRO B 1 852 ? 0.513 -31.969 -23.359 1 89.69 852 PRO B C 1
ATOM 14759 O O . PRO B 1 852 ? -0.017 -30.844 -23.328 1 89.69 852 PRO B O 1
ATOM 14762 N N . LEU B 1 853 ? 0.29 -32.781 -24.344 1 90.19 853 LEU B N 1
ATOM 14763 C CA . LEU B 1 853 ? -0.558 -32.5 -25.484 1 90.19 853 LEU B CA 1
ATOM 14764 C C . LEU B 1 853 ? -2.021 -32.781 -25.172 1 90.19 853 LEU B C 1
ATOM 14766 O O . LEU B 1 853 ? -2.92 -32.219 -25.797 1 90.19 853 LEU B O 1
ATOM 14770 N N . LEU B 1 854 ? -2.145 -33.688 -24.25 1 95.19 854 LEU B N 1
ATOM 14771 C CA . LEU B 1 854 ? -3.49 -34.094 -23.875 1 95.19 854 LEU B CA 1
ATOM 14772 C C . LEU B 1 854 ? -3.645 -34.094 -22.359 1 95.19 854 LEU B C 1
ATOM 14774 O O . LEU B 1 854 ? -2.775 -34.594 -21.641 1 95.19 854 LEU B O 1
ATOM 14778 N N . MET B 1 855 ? -4.613 -33.5 -21.891 1 96.25 855 MET B N 1
ATOM 14779 C CA . MET B 1 855 ? -5.031 -33.562 -20.484 1 96.25 855 MET B CA 1
ATOM 14780 C C . MET B 1 855 ? -6.516 -33.906 -20.375 1 96.25 855 MET B C 1
ATOM 14782 O O . MET B 1 855 ? -7.332 -33.406 -21.156 1 96.25 855 MET B O 1
ATOM 14786 N N . TYR B 1 856 ? -6.844 -34.844 -19.516 1 97.12 856 TYR B N 1
ATOM 14787 C CA . TYR B 1 856 ? -8.242 -35.219 -19.359 1 97.12 856 TYR B CA 1
ATOM 14788 C C . TYR B 1 856 ? -8.57 -35.5 -17.906 1 97.12 856 TYR B C 1
ATOM 14790 O O . TYR B 1 856 ? -7.668 -35.625 -17.078 1 97.12 856 TYR B O 1
ATOM 14798 N N . GLY B 1 857 ? -9.727 -35.5 -17.594 1 96.88 857 GLY B N 1
ATOM 14799 C CA . GLY B 1 857 ? -10.234 -35.812 -16.266 1 96.88 857 GLY B CA 1
ATOM 14800 C C . GLY B 1 857 ? -11.609 -36.438 -16.297 1 96.88 857 GLY B C 1
ATOM 14801 O O . GLY B 1 857 ? -12.406 -36.188 -17.203 1 96.88 857 GLY B O 1
ATOM 14802 N N . PHE B 1 858 ? -11.883 -37.281 -15.422 1 96.81 858 PHE B N 1
ATOM 14803 C CA . PHE B 1 858 ? -13.219 -37.875 -15.25 1 96.81 858 PHE B CA 1
ATOM 14804 C C . PHE B 1 858 ? -13.5 -38.156 -13.781 1 96.81 858 PHE B C 1
ATOM 14806 O O . PHE B 1 858 ? -12.578 -38.375 -13 1 96.81 858 PHE B O 1
ATOM 14813 N N . GLY B 1 859 ? -14.664 -38.031 -13.391 1 94.62 859 GLY B N 1
ATOM 14814 C CA . GLY B 1 859 ? -15.07 -38.219 -12.008 1 94.62 859 GLY B CA 1
ATOM 14815 C C . GLY B 1 859 ? -16.562 -38.375 -11.836 1 94.62 859 GLY B C 1
ATOM 14816 O O . GLY B 1 859 ? -17.312 -38.406 -12.82 1 94.62 859 GLY B O 1
ATOM 14817 N N . GLY B 1 860 ? -16.953 -38.594 -10.602 1 93.12 860 GLY B N 1
ATOM 14818 C CA . GLY B 1 860 ? -18.359 -38.781 -10.273 1 93.12 860 GLY B CA 1
ATOM 14819 C C . GLY B 1 860 ? -18.719 -38.219 -8.906 1 93.12 860 GLY B C 1
ATOM 14820 O O . GLY B 1 860 ? -17.844 -38.031 -8.055 1 93.12 860 GLY B O 1
ATOM 14821 N N . GLU B 1 861 ? -19.906 -37.906 -8.82 1 93.56 861 GLU B N 1
ATOM 14822 C CA . GLU B 1 861 ? -20.516 -37.469 -7.555 1 93.56 861 GLU B CA 1
ATOM 14823 C C . GLU B 1 861 ? -21.734 -38.312 -7.219 1 93.56 861 GLU B C 1
ATOM 14825 O O . GLU B 1 861 ? -22.656 -38.438 -8.031 1 93.56 861 GLU B O 1
ATOM 14830 N N . PHE B 1 862 ? -21.75 -38.938 -6.047 1 95.69 862 PHE B N 1
ATOM 14831 C CA . PHE B 1 862 ? -22.828 -39.781 -5.57 1 95.69 862 PHE B CA 1
ATOM 14832 C C . PHE B 1 862 ? -23.438 -39.219 -4.293 1 95.69 862 PHE B C 1
ATOM 14834 O O . PHE B 1 862 ? -22.75 -39.031 -3.301 1 95.69 862 PHE B O 1
ATOM 14841 N N . ARG B 1 863 ? -24.625 -38.969 -4.379 1 93.5 863 ARG B N 1
ATOM 14842 C CA . ARG B 1 863 ? -25.344 -38.406 -3.23 1 93.5 863 ARG B CA 1
ATOM 14843 C C . ARG B 1 863 ? -26.344 -39.406 -2.674 1 93.5 863 ARG B C 1
ATOM 14845 O O . ARG B 1 863 ? -27.188 -39.906 -3.41 1 93.5 863 ARG B O 1
ATOM 14852 N N . TYR B 1 864 ? -26.266 -39.75 -1.476 1 95.31 864 TYR B N 1
ATOM 14853 C CA . TYR B 1 864 ? -27.219 -40.594 -0.753 1 95.31 864 TYR B CA 1
ATOM 14854 C C . TYR B 1 864 ? -27.672 -39.906 0.532 1 95.31 864 TYR B C 1
ATOM 14856 O O . TYR B 1 864 ? -26.922 -39.844 1.515 1 95.31 864 TYR B O 1
ATOM 14864 N N . LYS B 1 865 ? -28.812 -39.375 0.611 1 91.88 865 LYS B N 1
ATOM 14865 C CA . LYS B 1 865 ? -29.359 -38.594 1.731 1 91.88 865 LYS B CA 1
ATOM 14866 C C . LYS B 1 865 ? -28.438 -37.469 2.109 1 91.88 865 LYS B C 1
ATOM 14868 O O . LYS B 1 865 ? -28.094 -36.625 1.268 1 91.88 865 LYS B O 1
ATOM 14873 N N . SER B 1 866 ? -27.766 -37.625 3.324 1 91.38 866 SER B N 1
ATOM 14874 C CA . SER B 1 866 ? -26.953 -36.5 3.781 1 91.38 866 SER B CA 1
ATOM 14875 C C . SER B 1 866 ? -25.484 -36.719 3.42 1 91.38 866 SER B C 1
ATOM 14877 O O . SER B 1 866 ? -24.625 -35.875 3.74 1 91.38 866 SER B O 1
ATOM 14879 N N . PHE B 1 867 ? -25.203 -37.812 2.746 1 94.75 867 PHE B N 1
ATOM 14880 C CA . PHE B 1 867 ? -23.828 -38.125 2.385 1 94.75 867 PHE B CA 1
ATOM 14881 C C . PHE B 1 867 ? -23.578 -37.844 0.908 1 94.75 867 PHE B C 1
ATOM 14883 O O . PHE B 1 867 ? -24.438 -38.094 0.066 1 94.75 867 PHE B O 1
ATOM 14890 N N . THR B 1 868 ? -22.516 -37.25 0.61 1 93.38 868 THR B N 1
ATOM 14891 C CA . THR B 1 868 ? -22.078 -37.062 -0.768 1 93.38 868 THR B CA 1
ATOM 14892 C C . THR B 1 868 ? -20.656 -37.562 -0.962 1 93.38 868 THR B C 1
ATOM 14894 O O . THR B 1 868 ? -19.734 -37.125 -0.253 1 93.38 868 THR B O 1
ATOM 14897 N N . LEU B 1 869 ? -20.453 -38.5 -1.835 1 95.44 869 LEU B N 1
ATOM 14898 C CA . LEU B 1 869 ? -19.141 -39 -2.217 1 95.44 869 LEU B CA 1
ATOM 14899 C C . LEU B 1 869 ? -18.75 -38.469 -3.602 1 95.44 869 LEU B C 1
ATOM 14901 O O . LEU B 1 869 ? -19.5 -38.656 -4.566 1 95.44 869 LEU B O 1
ATOM 14905 N N . ALA B 1 870 ? -17.672 -37.812 -3.68 1 93.31 870 ALA B N 1
ATOM 14906 C CA . ALA B 1 870 ? -17.188 -37.281 -4.953 1 93.31 870 ALA B CA 1
ATOM 14907 C C . ALA B 1 870 ? -15.766 -37.781 -5.23 1 93.31 870 ALA B C 1
ATOM 14909 O O . ALA B 1 870 ? -14.953 -37.875 -4.312 1 93.31 870 ALA B O 1
ATOM 14910 N N . CYS B 1 871 ? -15.484 -38.062 -6.449 1 94.5 871 CYS B N 1
ATOM 14911 C CA . CYS B 1 871 ? -14.164 -38.531 -6.863 1 94.5 871 CYS B CA 1
ATOM 14912 C C . CYS B 1 871 ? -13.766 -37.906 -8.203 1 94.5 871 CYS B C 1
ATOM 14914 O O . CYS B 1 871 ? -14.617 -37.688 -9.062 1 94.5 871 CYS B O 1
ATOM 14916 N N . LEU B 1 872 ? -12.484 -37.562 -8.367 1 95.12 872 LEU B N 1
ATOM 14917 C CA . LEU B 1 872 ? -11.953 -37 -9.617 1 95.12 872 LEU B CA 1
ATOM 14918 C C . LEU B 1 872 ? -10.625 -37.656 -9.977 1 95.12 872 LEU B C 1
ATOM 14920 O O . LEU B 1 872 ? -9.711 -37.719 -9.148 1 95.12 872 LEU B O 1
ATOM 14924 N N . PHE B 1 873 ? -10.555 -38.156 -11.172 1 97.19 873 PHE B N 1
ATOM 14925 C CA . PHE B 1 873 ? -9.312 -38.656 -11.758 1 97.19 873 PHE B CA 1
ATOM 14926 C C . PHE B 1 873 ? -8.797 -37.656 -12.805 1 97.19 873 PHE B C 1
ATOM 14928 O O . PHE B 1 873 ? -9.578 -37.094 -13.555 1 97.19 873 PHE B O 1
ATOM 14935 N N . LYS B 1 874 ? -7.551 -37.438 -12.828 1 96.31 874 LYS B N 1
ATOM 14936 C CA . LYS B 1 874 ? -6.867 -36.562 -13.789 1 96.31 874 LYS B CA 1
ATOM 14937 C C . LYS B 1 874 ? -5.734 -37.312 -14.492 1 96.31 874 LYS B C 1
ATOM 14939 O O . LYS B 1 874 ? -5.012 -38.094 -13.859 1 96.31 874 LYS B O 1
ATOM 14944 N N . GLY B 1 875 ? -5.621 -37.062 -15.75 1 96.69 875 GLY B N 1
ATOM 14945 C CA . GLY B 1 875 ? -4.559 -37.719 -16.5 1 96.69 875 GLY B CA 1
ATOM 14946 C C . GLY B 1 875 ? -3.996 -36.844 -17.609 1 96.69 875 GLY B C 1
ATOM 14947 O O . GLY B 1 875 ? -4.59 -35.844 -17.984 1 96.69 875 GLY B O 1
ATOM 14948 N N . THR B 1 876 ? -2.838 -37.219 -18.031 1 95.31 876 THR B N 1
ATOM 14949 C CA . THR B 1 876 ? -2.193 -36.594 -19.172 1 95.31 876 THR B CA 1
ATOM 14950 C C . THR B 1 876 ? -1.812 -37.625 -20.219 1 95.31 876 THR B C 1
ATOM 14952 O O . THR B 1 876 ? -1.723 -38.812 -19.922 1 95.31 876 THR B O 1
ATOM 14955 N N . GLY B 1 877 ? -1.777 -37.125 -21.453 1 91.44 877 GLY B N 1
ATOM 14956 C CA . GLY B 1 877 ? -1.263 -37.969 -22.516 1 91.44 877 GLY B CA 1
ATOM 14957 C C . GLY B 1 877 ? 0.252 -37.969 -22.594 1 91.44 877 GLY B C 1
ATOM 14958 O O . GLY B 1 877 ? 0.934 -37.781 -21.594 1 91.44 877 GLY B O 1
ATOM 14959 N N . ASN B 1 878 ? 0.772 -38.219 -23.688 1 87.5 878 ASN B N 1
ATOM 14960 C CA . ASN B 1 878 ? 2.213 -38.344 -23.891 1 87.5 878 ASN B CA 1
ATOM 14961 C C . ASN B 1 878 ? 2.939 -37.062 -23.484 1 87.5 878 ASN B C 1
ATOM 14963 O O . ASN B 1 878 ? 2.65 -36 -24 1 87.5 878 ASN B O 1
ATOM 14967 N N . THR B 1 879 ? 3.795 -37.219 -22.547 1 91.06 879 THR B N 1
ATOM 14968 C CA . THR B 1 879 ? 4.695 -36.188 -22.078 1 91.06 879 THR B CA 1
ATOM 14969 C C . THR B 1 879 ? 6.129 -36.719 -21.984 1 91.06 879 THR B C 1
ATOM 14971 O O . THR B 1 879 ? 6.484 -37.375 -21.016 1 91.06 879 THR B O 1
ATOM 14974 N N . THR B 1 880 ? 6.91 -36.312 -22.859 1 92.25 880 THR B N 1
ATOM 14975 C CA . THR B 1 880 ? 8.25 -36.875 -22.938 1 92.25 880 THR B CA 1
ATOM 14976 C C . THR B 1 880 ? 9.227 -36.094 -22.078 1 92.25 880 THR B C 1
ATOM 14978 O O . THR B 1 880 ? 9.141 -34.844 -22.016 1 92.25 880 THR B O 1
ATOM 14981 N N . TYR B 1 881 ? 10.062 -36.781 -21.375 1 91.94 881 TYR B N 1
ATOM 14982 C CA . TYR B 1 881 ? 11.164 -36.156 -20.656 1 91.94 881 TYR B CA 1
ATOM 14983 C C . TYR B 1 881 ? 12.453 -36.969 -20.828 1 91.94 881 TYR B C 1
ATOM 14985 O O . TYR B 1 881 ? 12.422 -38.094 -21.297 1 91.94 881 TYR B O 1
ATOM 14993 N N . PHE B 1 882 ? 13.562 -36.312 -20.609 1 93.88 882 PHE B N 1
ATOM 14994 C CA . PHE B 1 882 ? 14.867 -36.938 -20.719 1 93.88 882 PHE B CA 1
ATOM 14995 C C . PHE B 1 882 ? 15.578 -36.969 -19.359 1 93.88 882 PHE B C 1
ATOM 14997 O O . PHE B 1 882 ? 15.508 -36 -18.609 1 93.88 882 PHE B O 1
ATOM 15004 N N . LYS B 1 883 ? 16.219 -38 -19.109 1 92.81 883 LYS B N 1
ATOM 15005 C CA . LYS B 1 883 ? 16.891 -38.219 -17.828 1 92.81 883 LYS B CA 1
ATOM 15006 C C . LYS B 1 883 ? 18.234 -37.5 -17.797 1 92.81 883 LYS B C 1
ATOM 15008 O O . LYS B 1 883 ? 18.812 -37.281 -16.734 1 92.81 883 LYS B O 1
ATOM 15013 N N . VAL B 1 884 ? 18.719 -37.062 -19.016 1 92.25 884 VAL B N 1
ATOM 15014 C CA . VAL B 1 884 ? 19.953 -36.312 -19.109 1 92.25 884 VAL B CA 1
ATOM 15015 C C . VAL B 1 884 ? 19.75 -35.062 -19.984 1 92.25 884 VAL B C 1
ATOM 15017 O O . VAL B 1 884 ? 18.75 -34.969 -20.688 1 92.25 884 VAL B O 1
ATOM 15020 N N . GLY B 1 885 ? 20.625 -34.125 -19.812 1 85.62 885 GLY B N 1
ATOM 15021 C CA . GLY B 1 885 ? 20.656 -33 -20.719 1 85.62 885 GLY B CA 1
ATOM 15022 C C . GLY B 1 885 ? 19.906 -31.781 -20.188 1 85.62 885 GLY B C 1
ATOM 15023 O O . GLY B 1 885 ? 19.812 -30.766 -20.875 1 85.62 885 GLY B O 1
ATOM 15024 N N . ASN B 1 886 ? 19.375 -31.844 -19.094 1 81.5 886 ASN B N 1
ATOM 15025 C CA . ASN B 1 886 ? 18.625 -30.719 -18.562 1 81.5 886 ASN B CA 1
ATOM 15026 C C . ASN B 1 886 ? 19.25 -30.172 -17.297 1 81.5 886 ASN B C 1
ATOM 15028 O O . ASN B 1 886 ? 18.641 -29.359 -16.594 1 81.5 886 ASN B O 1
ATOM 15032 N N . GLY B 1 887 ? 20.328 -30.594 -16.984 1 80.06 887 GLY B N 1
ATOM 15033 C CA . GLY B 1 887 ? 21.047 -30.047 -15.828 1 80.06 887 GLY B CA 1
ATOM 15034 C C . GLY B 1 887 ? 20.75 -30.797 -14.547 1 80.06 887 GLY B C 1
ATOM 15035 O O . GLY B 1 887 ? 21.219 -30.406 -13.469 1 80.06 887 GLY B O 1
ATOM 15036 N N . TYR B 1 888 ? 20.094 -31.938 -14.648 1 80.81 888 TYR B N 1
ATOM 15037 C CA . TYR B 1 888 ? 19.703 -32.688 -13.453 1 80.81 888 TYR B CA 1
ATOM 15038 C C . TYR B 1 888 ? 20.297 -34.094 -13.477 1 80.81 888 TYR B C 1
ATOM 15040 O O . TYR B 1 888 ? 19.766 -35 -12.844 1 80.81 888 TYR B O 1
ATOM 15048 N N . GLU B 1 889 ? 21.391 -34.25 -14.102 1 84.56 889 GLU B N 1
ATOM 15049 C CA . GLU B 1 889 ? 21.984 -35.562 -14.328 1 84.56 889 GLU B CA 1
ATOM 15050 C C . GLU B 1 889 ? 22.453 -36.219 -13.023 1 84.56 889 GLU B C 1
ATOM 15052 O O . GLU B 1 889 ? 22.422 -37.438 -12.867 1 84.56 889 GLU B O 1
ATOM 15057 N N . MET B 1 890 ? 22.922 -35.344 -12.117 1 79.94 890 MET B N 1
ATOM 15058 C CA . MET B 1 890 ? 23.469 -35.875 -10.867 1 79.94 890 MET B CA 1
ATOM 15059 C C . MET B 1 890 ? 22.375 -36.5 -10.023 1 79.94 890 MET B C 1
ATOM 15061 O O . MET B 1 890 ? 22.672 -37.281 -9.109 1 79.94 890 MET B O 1
ATOM 15065 N N . GLY B 1 891 ? 21.188 -36.438 -10.336 1 76.06 891 GLY B N 1
ATOM 15066 C CA . GLY B 1 891 ? 20.109 -37.062 -9.594 1 76.06 891 GLY B CA 1
ATOM 15067 C C . GLY B 1 891 ? 19.703 -38.438 -10.148 1 76.06 891 GLY B C 1
ATOM 15068 O O . GLY B 1 891 ? 18.922 -39.156 -9.531 1 76.06 891 GLY B O 1
ATOM 15069 N N . TYR B 1 892 ? 20.531 -38.844 -11.266 1 88.12 892 TYR B N 1
ATOM 15070 C CA . TYR B 1 892 ? 20.078 -40.094 -11.883 1 88.12 892 TYR B CA 1
ATOM 15071 C C . TYR B 1 892 ? 21.266 -40.875 -12.453 1 88.12 892 TYR B C 1
ATOM 15073 O O . TYR B 1 892 ? 21.359 -42.094 -12.281 1 88.12 892 TYR B O 1
ATOM 15081 N N . VAL B 1 893 ? 22.25 -40.188 -13.117 1 92.44 893 VAL B N 1
ATOM 15082 C CA . VAL B 1 893 ? 23.391 -40.844 -13.719 1 92.44 893 VAL B CA 1
ATOM 15083 C C . VAL B 1 893 ? 24.438 -41.156 -12.648 1 92.44 893 VAL B C 1
ATOM 15085 O O . VAL B 1 893 ? 25.031 -40.25 -12.055 1 92.44 893 VAL B O 1
ATOM 15088 N N . PRO B 1 894 ? 24.719 -42.438 -12.5 1 94.12 894 PRO B N 1
ATOM 15089 C CA . PRO B 1 894 ? 25.656 -42.781 -11.43 1 94.12 894 PRO B CA 1
ATOM 15090 C C . PRO B 1 894 ? 27.062 -42.219 -11.656 1 94.12 894 PRO B C 1
ATOM 15092 O O . PRO B 1 894 ? 27.578 -42.281 -12.773 1 94.12 894 PRO B O 1
ATOM 15095 N N . PHE B 1 895 ? 27.625 -41.656 -10.617 1 94.19 895 PHE B N 1
ATOM 15096 C CA . PHE B 1 895 ? 29.016 -41.219 -10.492 1 94.19 895 PHE B CA 1
ATOM 15097 C C . PHE B 1 895 ? 29.344 -40.156 -11.531 1 94.19 895 PHE B C 1
ATOM 15099 O O . PHE B 1 895 ? 30.5 -40.031 -11.938 1 94.19 895 PHE B O 1
ATOM 15106 N N . HIS B 1 896 ? 28.297 -39.531 -12.016 1 91.75 896 HIS B N 1
ATOM 15107 C CA . HIS B 1 896 ? 28.516 -38.438 -12.969 1 91.75 896 HIS B CA 1
ATOM 15108 C C . HIS B 1 896 ? 29.484 -37.406 -12.422 1 91.75 896 HIS B C 1
ATOM 15110 O O . HIS B 1 896 ? 30.312 -36.875 -13.164 1 91.75 896 HIS B O 1
ATOM 15116 N N . GLY B 1 897 ? 29.391 -37.125 -11.133 1 89 897 GLY B N 1
ATOM 15117 C CA . GLY B 1 897 ? 30.25 -36.125 -10.484 1 89 897 GLY B CA 1
ATOM 15118 C C . GLY B 1 897 ? 31.359 -36.75 -9.648 1 89 897 GLY B C 1
ATOM 15119 O O . GLY B 1 897 ? 31.875 -36.125 -8.719 1 89 897 GLY B O 1
ATOM 15120 N N . GLU B 1 898 ? 31.688 -37.969 -9.961 1 90.62 898 GLU B N 1
ATOM 15121 C CA . GLU B 1 898 ? 32.719 -38.719 -9.227 1 90.62 898 GLU B CA 1
ATOM 15122 C C . GLU B 1 898 ? 32.344 -38.812 -7.75 1 90.62 898 GLU B C 1
ATOM 15124 O O . GLU B 1 898 ? 31.359 -39.469 -7.391 1 90.62 898 GLU B O 1
ATOM 15129 N N . LYS B 1 899 ? 32.969 -37.906 -6.996 1 85.5 899 LYS B N 1
ATOM 15130 C CA . LYS B 1 899 ? 32.781 -38 -5.555 1 85.5 899 LYS B CA 1
ATOM 15131 C C . LYS B 1 899 ? 31.438 -37.406 -5.145 1 85.5 899 LYS B C 1
ATOM 15133 O O . LYS B 1 899 ? 30.953 -37.625 -4.039 1 85.5 899 LYS B O 1
ATOM 15138 N N . THR B 1 900 ? 30.984 -36.625 -6.07 1 88.56 900 THR B N 1
ATOM 15139 C CA . THR B 1 900 ? 29.688 -36.031 -5.816 1 88.56 900 THR B CA 1
ATOM 15140 C C . THR B 1 900 ? 28.641 -36.562 -6.777 1 88.56 900 THR B C 1
ATOM 15142 O O . THR B 1 900 ? 28.984 -37.125 -7.828 1 88.56 900 THR B O 1
ATOM 15145 N N . GLY B 1 901 ? 27.484 -36.562 -6.363 1 89 901 GLY B N 1
ATOM 15146 C CA . GLY B 1 901 ? 26.375 -37.125 -7.121 1 89 901 GLY B CA 1
ATOM 15147 C C . GLY B 1 901 ? 25.844 -38.406 -6.516 1 89 901 GLY B C 1
ATOM 15148 O O . GLY B 1 901 ? 26.516 -39.438 -6.543 1 89 901 GLY B O 1
ATOM 15149 N N . ASN B 1 902 ? 24.781 -38.312 -6 1 91.12 902 ASN B N 1
ATOM 15150 C CA . ASN B 1 902 ? 24.156 -39.469 -5.371 1 91.12 902 ASN B CA 1
ATOM 15151 C C . ASN B 1 902 ? 23.75 -40.531 -6.402 1 91.12 902 ASN B C 1
ATOM 15153 O O . ASN B 1 902 ? 23.609 -40.219 -7.59 1 91.12 902 ASN B O 1
ATOM 15157 N N . VAL B 1 903 ? 23.719 -41.781 -6.016 1 94.81 903 VAL B N 1
ATOM 15158 C CA . VAL B 1 903 ? 23.453 -42.875 -6.945 1 94.81 903 VAL B CA 1
ATOM 15159 C C . VAL B 1 903 ? 22.109 -43.531 -6.598 1 94.81 903 VAL B C 1
ATOM 15161 O O . VAL B 1 903 ? 21.922 -44 -5.473 1 94.81 903 VAL B O 1
ATOM 15164 N N . PRO B 1 904 ? 21.219 -43.562 -7.547 1 93.5 904 PRO B N 1
ATOM 15165 C CA . PRO B 1 904 ? 19.922 -44.156 -7.277 1 93.5 904 PRO B CA 1
ATOM 15166 C C . PRO B 1 904 ? 20 -45.688 -7.039 1 93.5 904 PRO B C 1
ATOM 15168 O O . PRO B 1 904 ? 20.859 -46.344 -7.598 1 93.5 904 PRO B O 1
ATOM 15171 N N . VAL B 1 905 ? 19.094 -46.25 -6.301 1 94.31 905 VAL B N 1
ATOM 15172 C CA . VAL B 1 905 ? 19.078 -47.656 -5.945 1 94.31 905 VAL B CA 1
ATOM 15173 C C . VAL B 1 905 ? 18.906 -48.5 -7.203 1 94.31 905 VAL B C 1
ATOM 15175 O O . VAL B 1 905 ? 19.375 -49.625 -7.266 1 94.31 905 VAL B O 1
ATOM 15178 N N . GLU B 1 906 ? 18.266 -47.969 -8.195 1 93.19 906 GLU B N 1
ATOM 15179 C CA . GLU B 1 906 ? 18.062 -48.656 -9.445 1 93.19 906 GLU B CA 1
ATOM 15180 C C . GLU B 1 906 ? 19.391 -49.062 -10.086 1 93.19 906 GLU B C 1
ATOM 15182 O O . GLU B 1 906 ? 19.484 -50.125 -10.719 1 93.19 906 GLU B O 1
ATOM 15187 N N . ALA B 1 907 ? 20.328 -48.219 -9.93 1 95.06 907 ALA B N 1
ATOM 15188 C CA . ALA B 1 907 ? 21.641 -48.531 -10.492 1 95.06 907 ALA B CA 1
ATOM 15189 C C . ALA B 1 907 ? 22.328 -49.656 -9.727 1 95.06 907 ALA B C 1
ATOM 15191 O O . ALA B 1 907 ? 23.266 -50.281 -10.234 1 95.06 907 ALA B O 1
ATOM 15192 N N . GLY B 1 908 ? 21.891 -49.875 -8.516 1 95.5 908 GLY B N 1
ATOM 15193 C CA . GLY B 1 908 ? 22.469 -50.906 -7.688 1 95.5 908 GLY B CA 1
ATOM 15194 C C . GLY B 1 908 ? 21.984 -52.312 -8.078 1 95.5 908 GLY B C 1
ATOM 15195 O O . GLY B 1 908 ? 22.625 -53.312 -7.73 1 95.5 908 GLY B O 1
ATOM 15196 N N . VAL B 1 909 ? 20.969 -52.375 -8.82 1 95.75 909 VAL B N 1
ATOM 15197 C CA . VAL B 1 909 ? 20.438 -53.625 -9.297 1 95.75 909 VAL B CA 1
ATOM 15198 C C . VAL B 1 909 ? 21.219 -54.094 -10.531 1 95.75 909 VAL B C 1
ATOM 15200 O O . VAL B 1 909 ? 21.25 -53.406 -11.547 1 95.75 909 VAL B O 1
ATOM 15203 N N . GLN B 1 910 ? 21.828 -55.188 -10.445 1 95.31 910 GLN B N 1
ATOM 15204 C CA . GLN B 1 910 ? 22.719 -55.656 -11.492 1 95.31 910 GLN B CA 1
ATOM 15205 C C . GLN B 1 910 ? 22.016 -55.719 -12.844 1 95.31 910 GLN B C 1
ATOM 15207 O O . GLN B 1 910 ? 22.594 -55.344 -13.867 1 95.31 910 GLN B O 1
ATOM 15212 N N . ALA B 1 911 ? 20.766 -56.156 -12.836 1 94.56 911 ALA B N 1
ATOM 15213 C CA . ALA B 1 911 ? 20 -56.312 -14.07 1 94.56 911 ALA B CA 1
ATOM 15214 C C . ALA B 1 911 ? 19.797 -55 -14.781 1 94.56 911 ALA B C 1
ATOM 15216 O O . ALA B 1 911 ? 19.5 -54.938 -15.977 1 94.56 911 ALA B O 1
ATOM 15217 N N . ASN B 1 912 ? 20 -53.906 -14.047 1 96 912 ASN B N 1
ATOM 15218 C CA . ASN B 1 912 ? 19.703 -52.562 -14.594 1 96 912 ASN B CA 1
ATOM 15219 C C . ASN B 1 912 ? 20.953 -51.938 -15.18 1 96 912 ASN B C 1
ATOM 15221 O O . ASN B 1 912 ? 20.891 -50.844 -15.75 1 96 912 ASN B O 1
ATOM 15225 N N . ARG B 1 913 ? 22.078 -52.594 -15.07 1 96.62 913 ARG B N 1
ATOM 15226 C CA . ARG B 1 913 ? 23.281 -51.969 -15.602 1 96.62 913 ARG B CA 1
ATOM 15227 C C . ARG B 1 913 ? 24.109 -53 -16.391 1 96.62 913 ARG B C 1
ATOM 15229 O O . ARG B 1 913 ? 24.156 -54.156 -16.047 1 96.62 913 ARG B O 1
ATOM 15236 N N . TRP B 1 914 ? 24.75 -52.5 -17.406 1 97.75 914 TRP B N 1
ATOM 15237 C CA . TRP B 1 914 ? 25.656 -53.312 -18.188 1 97.75 914 TRP B CA 1
ATOM 15238 C C . TRP B 1 914 ? 27 -53.469 -17.484 1 97.75 914 TRP B C 1
ATOM 15240 O O . TRP B 1 914 ? 27.641 -52.5 -17.141 1 97.75 914 TRP B O 1
ATOM 15250 N N . THR B 1 915 ? 27.453 -54.688 -17.234 1 97.38 915 THR B N 1
ATOM 15251 C CA . THR B 1 915 ? 28.734 -55.031 -16.609 1 97.38 915 THR B CA 1
ATOM 15252 C C . THR B 1 915 ? 29.5 -56.031 -17.453 1 97.38 915 THR B C 1
ATOM 15254 O O . THR B 1 915 ? 28.953 -57.094 -17.828 1 97.38 915 THR B O 1
ATOM 15257 N N . PRO B 1 916 ? 30.719 -55.75 -17.734 1 96.56 916 PRO B N 1
ATOM 15258 C CA . PRO B 1 916 ? 31.469 -56.719 -18.516 1 96.56 916 PRO B CA 1
ATOM 15259 C C . PRO B 1 916 ? 31.594 -58.062 -17.812 1 96.56 916 PRO B C 1
ATOM 15261 O O . PRO B 1 916 ? 31.797 -58.125 -16.594 1 96.56 916 PRO B O 1
ATOM 15264 N N . ALA B 1 917 ? 31.547 -59.094 -18.641 1 95.69 917 ALA B N 1
ATOM 15265 C CA . ALA B 1 917 ? 31.578 -60.469 -18.109 1 95.69 917 ALA B CA 1
ATOM 15266 C C . ALA B 1 917 ? 32.875 -60.75 -17.375 1 95.69 917 ALA B C 1
ATOM 15268 O O . ALA B 1 917 ? 32.906 -61.5 -16.406 1 95.69 917 ALA B O 1
ATOM 15269 N N . TRP B 1 918 ? 34 -60.219 -17.844 1 94.44 918 TRP B N 1
ATOM 15270 C CA . TRP B 1 918 ? 35.281 -60.469 -17.219 1 94.44 918 TRP B CA 1
ATOM 15271 C C . TRP B 1 918 ? 35.312 -59.906 -15.789 1 94.44 918 TRP B C 1
ATOM 15273 O O . TRP B 1 918 ? 36.062 -60.406 -14.953 1 94.44 918 TRP B O 1
ATOM 15283 N N . TYR B 1 919 ? 34.562 -58.969 -15.516 1 95.5 919 TYR B N 1
ATOM 15284 C CA . TYR B 1 919 ? 34.5 -58.406 -14.172 1 95.5 919 TYR B CA 1
ATOM 15285 C C . TYR B 1 919 ? 33.5 -59.156 -13.297 1 95.5 919 TYR B C 1
ATOM 15287 O O . TYR B 1 919 ? 33.812 -59.5 -12.156 1 95.5 919 TYR B O 1
ATOM 15295 N N . SER B 1 920 ? 32.281 -59.375 -13.805 1 95.25 920 SER B N 1
ATOM 15296 C CA . SER B 1 920 ? 31.234 -59.969 -13.008 1 95.25 920 SER B CA 1
ATOM 15297 C C . SER B 1 920 ? 31.406 -61.5 -12.906 1 95.25 920 SER B C 1
ATOM 15299 O O . SER B 1 920 ? 30.891 -62.125 -11.977 1 95.25 920 SER B O 1
ATOM 15301 N N . GLY B 1 921 ? 32.031 -62.156 -13.875 1 94.31 921 GLY B N 1
ATOM 15302 C CA . GLY B 1 921 ? 32.156 -63.594 -13.953 1 94.31 921 GLY B CA 1
ATOM 15303 C C . GLY B 1 921 ? 30.938 -64.25 -14.602 1 94.31 921 GLY B C 1
ATOM 15304 O O . GLY B 1 921 ? 30.906 -65.5 -14.742 1 94.31 921 GLY B O 1
ATOM 15305 N N . ASP B 1 922 ? 30 -63.406 -14.977 1 96.12 922 ASP B N 1
ATOM 15306 C CA . ASP B 1 922 ? 28.75 -63.875 -15.555 1 96.12 922 ASP B CA 1
ATOM 15307 C C . ASP B 1 922 ? 28.438 -63.156 -16.859 1 96.12 922 ASP B C 1
ATOM 15309 O O . ASP B 1 922 ? 28.156 -61.969 -16.875 1 96.12 922 ASP B O 1
ATOM 15313 N N . PRO B 1 923 ? 28.469 -63.875 -17.984 1 93.69 923 PRO B N 1
ATOM 15314 C CA . PRO B 1 923 ? 28.203 -63.25 -19.281 1 93.69 923 PRO B CA 1
ATOM 15315 C C . PRO B 1 923 ? 26.812 -62.625 -19.375 1 93.69 923 PRO B C 1
ATOM 15317 O O . PRO B 1 923 ? 26.594 -61.75 -20.203 1 93.69 923 PRO B O 1
ATOM 15320 N N . SER B 1 924 ? 25.922 -63.062 -18.516 1 94.88 924 SER B N 1
ATOM 15321 C CA . SER B 1 924 ? 24.562 -62.531 -18.547 1 94.88 924 SER B CA 1
ATOM 15322 C C . SER B 1 924 ? 24.516 -61.062 -18.109 1 94.88 924 SER B C 1
ATOM 15324 O O . SER B 1 924 ? 23.531 -60.375 -18.344 1 94.88 924 SER B O 1
ATOM 15326 N N . THR B 1 925 ? 25.547 -60.5 -17.516 1 96.88 925 THR B N 1
ATOM 15327 C CA . THR B 1 925 ? 25.578 -59.125 -17.031 1 96.88 925 THR B CA 1
ATOM 15328 C C . THR B 1 925 ? 25.844 -58.156 -18.172 1 96.88 925 THR B C 1
ATOM 15330 O O . THR B 1 925 ? 25.672 -56.969 -18.016 1 96.88 925 THR B O 1
ATOM 15333 N N . GLU B 1 926 ? 26.25 -58.656 -19.266 1 96.62 926 GLU B N 1
ATOM 15334 C CA . GLU B 1 926 ? 26.328 -57.844 -20.484 1 96.62 926 GLU B CA 1
ATOM 15335 C C . GLU B 1 926 ? 24.953 -57.719 -21.141 1 96.62 926 GLU B C 1
ATOM 15337 O O . GLU B 1 926 ? 24.781 -58.094 -22.312 1 96.62 926 GLU B O 1
ATOM 15342 N N . ASN B 1 927 ? 24.047 -57.156 -20.422 1 95.56 927 ASN B N 1
ATOM 15343 C CA . ASN B 1 927 ? 22.656 -57 -20.812 1 95.56 927 ASN B CA 1
ATOM 15344 C C . ASN B 1 927 ? 22.484 -55.875 -21.812 1 95.56 927 ASN B C 1
ATOM 15346 O O . ASN B 1 927 ? 22.672 -54.688 -21.469 1 95.56 927 ASN B O 1
ATOM 15350 N N . PRO B 1 928 ? 22.094 -56.156 -23 1 93.5 928 PRO B N 1
ATOM 15351 C CA . PRO B 1 928 ? 21.953 -55.094 -24.016 1 93.5 928 PRO B CA 1
ATOM 15352 C C . PRO B 1 928 ? 20.781 -54.156 -23.719 1 93.5 928 PRO B C 1
ATOM 15354 O O . PRO B 1 928 ? 20.703 -53.062 -24.297 1 93.5 928 PRO B O 1
ATOM 15357 N N . ASN B 1 929 ? 19.891 -54.594 -22.828 1 93.19 929 ASN B N 1
ATOM 15358 C CA . ASN B 1 929 ? 18.703 -53.781 -22.516 1 93.19 929 ASN B CA 1
ATOM 15359 C C . ASN B 1 929 ? 18.812 -53.156 -21.141 1 93.19 929 ASN B C 1
ATOM 15361 O O . ASN B 1 929 ? 17.797 -52.75 -20.547 1 93.19 929 ASN B O 1
ATOM 15365 N N . ALA B 1 930 ? 20.031 -53.062 -20.672 1 95.94 930 ALA B N 1
ATOM 15366 C CA . ALA B 1 930 ? 20.25 -52.469 -19.359 1 95.94 930 ALA B CA 1
ATOM 15367 C C . ALA B 1 930 ? 19.828 -51 -19.375 1 95.94 930 ALA B C 1
ATOM 15369 O O . ALA B 1 930 ? 20.031 -50.281 -20.359 1 95.94 930 ALA B O 1
ATOM 15370 N N . ALA B 1 931 ? 19.188 -50.531 -18.266 1 94.44 931 ALA B N 1
ATOM 15371 C CA . ALA B 1 931 ? 18.766 -49.156 -18.125 1 94.44 931 ALA B CA 1
ATOM 15372 C C . ALA B 1 931 ? 19.953 -48.219 -18.031 1 94.44 931 ALA B C 1
ATOM 15374 O O . ALA B 1 931 ? 19.875 -47.062 -18.453 1 94.44 931 ALA B O 1
ATOM 15375 N N . PHE B 1 932 ? 21.031 -48.688 -17.406 1 96.75 932 PHE B N 1
ATOM 15376 C CA . PHE B 1 932 ? 22.25 -47.906 -17.312 1 96.75 932 PHE B CA 1
ATOM 15377 C C . PHE B 1 932 ? 23.375 -48.562 -18.125 1 96.75 932 PHE B C 1
ATOM 15379 O O . PHE B 1 932 ? 23.562 -49.781 -18.078 1 96.75 932 PHE B O 1
ATOM 15386 N N . PRO B 1 933 ? 24.062 -47.688 -18.875 1 97.25 933 PRO B N 1
ATOM 15387 C CA . PRO B 1 933 ? 25.25 -48.219 -19.562 1 97.25 933 PRO B CA 1
ATOM 15388 C C . PRO B 1 933 ? 26.359 -48.594 -18.594 1 97.25 933 PRO B C 1
ATOM 15390 O O . PRO B 1 933 ? 26.156 -48.656 -17.375 1 97.25 933 PRO B O 1
ATOM 15393 N N . ARG B 1 934 ? 27.453 -49.031 -19.266 1 96.75 934 ARG B N 1
ATOM 15394 C CA . ARG B 1 934 ? 28.609 -49.312 -18.422 1 96.75 934 ARG B CA 1
ATOM 15395 C C . ARG B 1 934 ? 28.906 -48.156 -17.484 1 96.75 934 ARG B C 1
ATOM 15397 O O . ARG B 1 934 ? 28.875 -47 -17.891 1 96.75 934 ARG B O 1
ATOM 15404 N N . LEU B 1 935 ? 29.094 -48.5 -16.172 1 96.56 935 LEU B N 1
ATOM 15405 C CA . LEU B 1 935 ? 29.375 -47.469 -15.203 1 96.56 935 LEU B CA 1
ATOM 15406 C C . LEU B 1 935 ? 30.75 -46.844 -15.445 1 96.56 935 LEU B C 1
ATOM 15408 O O . LEU B 1 935 ? 31.656 -47.5 -15.93 1 96.56 935 LEU B O 1
ATOM 15412 N N . SER B 1 936 ? 30.797 -45.562 -15.242 1 95.06 936 SER B N 1
ATOM 15413 C CA . SER B 1 936 ? 32.062 -44.812 -15.273 1 95.06 936 SER B CA 1
ATOM 15414 C C . SER B 1 936 ? 32.188 -43.875 -14.062 1 95.06 936 SER B C 1
ATOM 15416 O O . SER B 1 936 ? 31.172 -43.375 -13.555 1 95.06 936 SER B O 1
ATOM 15418 N N . TYR B 1 937 ? 33.344 -43.812 -13.57 1 95.25 937 TYR B N 1
ATOM 15419 C CA . TYR B 1 937 ? 33.562 -42.906 -12.453 1 95.25 937 TYR B CA 1
ATOM 15420 C C . TYR B 1 937 ? 34.031 -41.531 -12.961 1 95.25 937 TYR B C 1
ATOM 15422 O O . TYR B 1 937 ? 35.219 -41.281 -13.156 1 95.25 937 TYR B O 1
ATOM 15430 N N . GLY B 1 938 ? 33.031 -40.656 -13.055 1 92.75 938 GLY B N 1
ATOM 15431 C CA . GLY B 1 938 ? 33.188 -39.375 -13.711 1 92.75 938 GLY B CA 1
ATOM 15432 C C . GLY B 1 938 ? 32.281 -39.188 -14.922 1 92.75 938 GLY B C 1
ATOM 15433 O O . GLY B 1 938 ? 31.688 -40.156 -15.391 1 92.75 938 GLY B O 1
ATOM 15434 N N . LYS B 1 939 ? 32.219 -38.031 -15.375 1 91.81 939 LYS B N 1
ATOM 15435 C CA . LYS B 1 939 ? 31.359 -37.75 -16.516 1 91.81 939 LYS B CA 1
ATOM 15436 C C . LYS B 1 939 ? 31.812 -38.469 -17.766 1 91.81 939 LYS B C 1
ATOM 15438 O O . LYS B 1 939 ? 32.969 -38.344 -18.188 1 91.81 939 LYS B O 1
ATOM 15443 N N . ASN B 1 940 ? 31 -39.312 -18.188 1 93.44 940 ASN B N 1
ATOM 15444 C CA . ASN B 1 940 ? 31.219 -39.969 -19.469 1 93.44 940 ASN B CA 1
ATOM 15445 C C . ASN B 1 940 ? 30.641 -39.125 -20.625 1 93.44 940 ASN B C 1
ATOM 15447 O O . ASN B 1 940 ? 29.422 -39.031 -20.766 1 93.44 940 ASN B O 1
ATOM 15451 N N . GLU B 1 941 ? 31.438 -38.625 -21.438 1 93.5 941 GLU B N 1
ATOM 15452 C CA . GLU B 1 941 ? 31.016 -37.719 -22.5 1 93.5 941 GLU B CA 1
ATOM 15453 C C . GLU B 1 941 ? 30.062 -38.375 -23.469 1 93.5 941 GLU B C 1
ATOM 15455 O O . GLU B 1 941 ? 29.188 -37.75 -24.047 1 93.5 941 GLU B O 1
ATOM 15460 N N . ASN B 1 942 ? 30.266 -39.625 -23.625 1 95.88 942 ASN B N 1
ATOM 15461 C CA . ASN B 1 942 ? 29.453 -40.344 -24.594 1 95.88 942 ASN B CA 1
ATOM 15462 C C . ASN B 1 942 ? 28.094 -40.719 -24 1 95.88 942 ASN B C 1
ATOM 15464 O O . ASN B 1 942 ? 27.062 -40.562 -24.641 1 95.88 942 ASN B O 1
ATOM 15468 N N . ASN B 1 943 ? 28.094 -41.219 -22.797 1 95.75 943 ASN B N 1
ATOM 15469 C CA . ASN B 1 943 ? 26.906 -41.812 -22.203 1 95.75 943 ASN B CA 1
ATOM 15470 C C . ASN B 1 943 ? 25.984 -40.75 -21.594 1 95.75 943 ASN B C 1
ATOM 15472 O O . ASN B 1 943 ? 24.922 -41.094 -21.094 1 95.75 943 ASN B O 1
ATOM 15476 N N . THR B 1 944 ? 26.312 -39.5 -21.656 1 94.38 944 THR B N 1
ATOM 15477 C CA . THR B 1 944 ? 25.5 -38.469 -21.031 1 94.38 944 THR B CA 1
ATOM 15478 C C . THR B 1 944 ? 24.875 -37.531 -22.078 1 94.38 944 THR B C 1
ATOM 15480 O O . THR B 1 944 ? 24.453 -36.438 -21.766 1 94.38 944 THR B O 1
ATOM 15483 N N . LYS B 1 945 ? 24.891 -37.938 -23.266 1 94.81 945 LYS B N 1
ATOM 15484 C CA . LYS B 1 945 ? 24.25 -37.156 -24.328 1 94.81 945 LYS B CA 1
ATOM 15485 C C . LYS B 1 945 ? 22.75 -37.406 -24.359 1 94.81 945 LYS B C 1
ATOM 15487 O O . LYS B 1 945 ? 22.312 -38.562 -24.203 1 94.81 945 LYS B O 1
ATOM 15492 N N . LYS B 1 946 ? 22.016 -36.312 -24.531 1 95.19 946 LYS B N 1
ATOM 15493 C CA . LYS B 1 946 ? 20.562 -36.469 -24.719 1 95.19 946 LYS B CA 1
ATOM 15494 C C . LYS B 1 946 ? 20.25 -37.344 -25.922 1 95.19 946 LYS B C 1
ATOM 15496 O O . LYS B 1 946 ? 20.656 -37.031 -27.047 1 95.19 946 LYS B O 1
ATOM 15501 N N . SER B 1 947 ? 19.578 -38.5 -25.703 1 96.38 947 SER B N 1
ATOM 15502 C CA . SER B 1 947 ? 19.328 -39.469 -26.766 1 96.38 947 SER B CA 1
ATOM 15503 C C . SER B 1 947 ? 18.062 -40.281 -26.469 1 96.38 947 SER B C 1
ATOM 15505 O O . SER B 1 947 ? 17.469 -40.156 -25.391 1 96.38 947 SER B O 1
ATOM 15507 N N . THR B 1 948 ? 17.688 -41.125 -27.406 1 96.75 948 THR B N 1
ATOM 15508 C CA . THR B 1 948 ? 16.516 -41.969 -27.25 1 96.75 948 THR B CA 1
ATOM 15509 C C . THR B 1 948 ? 16.734 -43 -26.156 1 96.75 948 THR B C 1
ATOM 15511 O O . THR B 1 948 ? 15.766 -43.562 -25.641 1 96.75 948 THR B O 1
ATOM 15514 N N . PHE B 1 949 ? 18.031 -43.188 -25.75 1 96.5 949 PHE B N 1
ATOM 15515 C CA . PHE B 1 949 ? 18.328 -44.094 -24.641 1 96.5 949 PHE B CA 1
ATOM 15516 C C . PHE B 1 949 ? 17.766 -43.562 -23.328 1 96.5 949 PHE B C 1
ATOM 15518 O O . PHE B 1 949 ? 17.281 -44.344 -22.516 1 96.5 949 PHE B O 1
ATOM 15525 N N . TRP B 1 950 ? 17.828 -42.312 -23.156 1 95.44 950 TRP B N 1
ATOM 15526 C CA . TRP B 1 950 ? 17.438 -41.656 -21.906 1 95.44 950 TRP B CA 1
ATOM 15527 C C . TRP B 1 950 ? 16.016 -41.125 -22 1 95.44 950 TRP B C 1
ATOM 15529 O O . TRP B 1 950 ? 15.57 -40.375 -21.109 1 95.44 950 TRP B O 1
ATOM 15539 N N . LYS B 1 951 ? 15.336 -41.312 -23.094 1 94.44 951 LYS B N 1
ATOM 15540 C CA . LYS B 1 951 ? 13.984 -40.812 -23.344 1 94.44 951 LYS B CA 1
ATOM 15541 C C . LYS B 1 951 ? 12.945 -41.656 -22.609 1 94.44 951 LYS B C 1
ATOM 15543 O O . LYS B 1 951 ? 13.016 -42.906 -22.625 1 94.44 951 LYS B O 1
ATOM 15548 N N . ASP B 1 952 ? 12.039 -41.062 -21.906 1 92.81 952 ASP B N 1
ATOM 15549 C CA . ASP B 1 952 ? 10.938 -41.75 -21.234 1 92.81 952 ASP B CA 1
ATOM 15550 C C . ASP B 1 952 ? 9.664 -40.906 -21.266 1 92.81 952 ASP B C 1
ATOM 15552 O O . ASP B 1 952 ? 9.664 -39.781 -21.781 1 92.81 952 ASP B O 1
ATOM 15556 N N . ASN B 1 953 ? 8.555 -41.5 -20.891 1 94.25 953 ASN B N 1
ATOM 15557 C CA . ASN B 1 953 ? 7.25 -40.844 -20.938 1 94.25 953 ASN B CA 1
ATOM 15558 C C . ASN B 1 953 ? 6.688 -40.625 -19.531 1 94.25 953 ASN B C 1
ATOM 15560 O O . ASN B 1 953 ? 6.656 -41.562 -18.719 1 94.25 953 ASN B O 1
ATOM 15564 N N . ALA B 1 954 ? 6.266 -39.438 -19.266 1 94.38 954 ALA B N 1
ATOM 15565 C CA . ALA B 1 954 ? 5.77 -39.062 -17.953 1 94.38 954 ALA B CA 1
ATOM 15566 C C . ALA B 1 954 ? 4.242 -39.031 -17.922 1 94.38 954 ALA B C 1
ATOM 15568 O O . ALA B 1 954 ? 3.641 -38.406 -17.062 1 94.38 954 ALA B O 1
ATOM 15569 N N . ARG B 1 955 ? 3.572 -39.688 -18.828 1 95.12 955 ARG B N 1
ATOM 15570 C CA . ARG B 1 955 ? 2.117 -39.781 -18.797 1 95.12 955 ARG B CA 1
ATOM 15571 C C . ARG B 1 955 ? 1.644 -40.438 -17.5 1 95.12 955 ARG B C 1
ATOM 15573 O O . ARG B 1 955 ? 2.342 -41.25 -16.922 1 95.12 955 ARG B O 1
ATOM 15580 N N . TYR B 1 956 ? 0.465 -40.031 -17 1 96.56 956 TYR B N 1
ATOM 15581 C CA . TYR B 1 956 ? 0.003 -40.594 -15.734 1 96.56 956 TYR B CA 1
ATOM 15582 C C . TYR B 1 956 ? -1.518 -40.531 -15.641 1 96.56 956 TYR B C 1
ATOM 15584 O O . TYR B 1 956 ? -2.176 -39.875 -16.453 1 96.56 956 TYR B O 1
ATOM 15592 N N . LEU B 1 957 ? -2.057 -41.281 -14.781 1 97.31 957 LEU B N 1
ATOM 15593 C CA . LEU B 1 957 ? -3.398 -41.219 -14.219 1 97.31 957 LEU B CA 1
ATOM 15594 C C . LEU B 1 957 ? -3.342 -41.062 -12.703 1 97.31 957 LEU B C 1
ATOM 15596 O O . LEU B 1 957 ? -2.688 -41.844 -12.023 1 97.31 957 LEU B O 1
ATOM 15600 N N . ARG B 1 958 ? -3.916 -40.062 -12.297 1 96.62 958 ARG B N 1
ATOM 15601 C CA . ARG B 1 958 ? -3.84 -39.719 -10.875 1 96.62 958 ARG B CA 1
ATOM 15602 C C . ARG B 1 958 ? -5.234 -39.656 -10.258 1 96.62 958 ARG B C 1
ATOM 15604 O O . ARG B 1 958 ? -6.156 -39.094 -10.859 1 96.62 958 ARG B O 1
ATOM 15611 N N . LEU B 1 959 ? -5.398 -40.281 -9.039 1 97.06 959 LEU B N 1
ATOM 15612 C CA . LEU B 1 959 ? -6.551 -39.938 -8.211 1 97.06 959 LEU B CA 1
ATOM 15613 C C . LEU B 1 959 ? -6.379 -38.562 -7.582 1 97.06 959 LEU B C 1
ATOM 15615 O O . LEU B 1 959 ? -5.816 -38.438 -6.492 1 97.06 959 LEU B O 1
ATOM 15619 N N . GLN B 1 960 ? -6.906 -37.688 -8.273 1 94.5 960 GLN B N 1
ATOM 15620 C CA . GLN B 1 960 ? -6.664 -36.281 -7.926 1 94.5 960 GLN B CA 1
ATOM 15621 C C . GLN B 1 960 ? -7.375 -35.906 -6.629 1 94.5 960 GLN B C 1
ATOM 15623 O O . GLN B 1 960 ? -6.844 -35.125 -5.828 1 94.5 960 GLN B O 1
ATOM 15628 N N . GLU B 1 961 ? -8.578 -36.344 -6.508 1 93.88 961 GLU B N 1
ATOM 15629 C CA . GLU B 1 961 ? -9.344 -35.938 -5.332 1 93.88 961 GLU B CA 1
ATOM 15630 C C . GLU B 1 961 ? -10.414 -36.969 -4.996 1 93.88 961 GLU B C 1
ATOM 15632 O O . GLU B 1 961 ? -11.039 -37.531 -5.898 1 93.88 961 GLU B O 1
ATOM 15637 N N . ILE B 1 962 ? -10.617 -37.281 -3.777 1 95.25 962 ILE B N 1
ATOM 15638 C CA . ILE B 1 962 ? -11.758 -38 -3.238 1 95.25 962 ILE B CA 1
ATOM 15639 C C . ILE B 1 962 ? -12.281 -37.281 -1.987 1 95.25 962 ILE B C 1
ATOM 15641 O O . ILE B 1 962 ? -11.5 -36.906 -1.114 1 95.25 962 ILE B O 1
ATOM 15645 N N . SER B 1 963 ? -13.508 -37.094 -1.983 1 93.69 963 SER B N 1
ATOM 15646 C CA . SER B 1 963 ? -14.062 -36.375 -0.849 1 93.69 963 SER B CA 1
ATOM 15647 C C . SER B 1 963 ? -15.359 -37 -0.356 1 93.69 963 SER B C 1
ATOM 15649 O O . SER B 1 963 ? -16.156 -37.5 -1.156 1 93.69 963 SER B O 1
ATOM 15651 N N . LEU B 1 964 ? -15.539 -37.031 0.933 1 95.62 964 LEU B N 1
ATOM 15652 C CA . LEU B 1 964 ? -16.75 -37.438 1.615 1 95.62 964 LEU B CA 1
ATOM 15653 C C . LEU B 1 964 ? -17.328 -36.312 2.457 1 95.62 964 LEU B C 1
ATOM 15655 O O . LEU B 1 964 ? -16.656 -35.812 3.352 1 95.62 964 LEU B O 1
ATOM 15659 N N . THR B 1 965 ? -18.469 -35.938 2.107 1 93.75 965 THR B N 1
ATOM 15660 C CA . THR B 1 965 ? -19.109 -34.844 2.812 1 93.75 965 THR B CA 1
ATOM 15661 C C . THR B 1 965 ? -20.359 -35.312 3.547 1 93.75 965 THR B C 1
ATOM 15663 O O . THR B 1 965 ? -21.156 -36.094 3.002 1 93.75 965 THR B O 1
ATOM 15666 N N . TYR B 1 966 ? -20.531 -34.969 4.758 1 95.31 966 TYR B N 1
ATOM 15667 C CA . TYR B 1 966 ? -21.719 -35.188 5.562 1 95.31 966 TYR B CA 1
ATOM 15668 C C . TYR B 1 966 ? -22.391 -33.875 5.938 1 95.31 966 TYR B C 1
ATOM 15670 O O . TYR B 1 966 ? -21.797 -33.062 6.633 1 95.31 966 TYR B O 1
ATOM 15678 N N . ASN B 1 967 ? -23.562 -33.719 5.438 1 91.25 967 ASN B N 1
ATOM 15679 C CA . ASN B 1 967 ? -24.344 -32.5 5.75 1 91.25 967 ASN B CA 1
ATOM 15680 C C . ASN B 1 967 ? -25.281 -32.75 6.926 1 91.25 967 ASN B C 1
ATOM 15682 O O . ASN B 1 967 ? -26.25 -33.5 6.816 1 91.25 967 ASN B O 1
ATOM 15686 N N . LEU B 1 968 ? -25.016 -32.031 8.008 1 90.56 968 LEU B N 1
ATOM 15687 C CA . LEU B 1 968 ? -25.828 -32.156 9.203 1 90.56 968 LEU B CA 1
ATOM 15688 C C . LEU B 1 968 ? -26.719 -30.938 9.398 1 90.56 968 LEU B C 1
ATOM 15690 O O . LEU B 1 968 ? -26.219 -29.844 9.672 1 90.56 968 LEU B O 1
ATOM 15694 N N . LYS B 1 969 ? -27.969 -31.125 9.188 1 84.62 969 LYS B N 1
ATOM 15695 C CA . LYS B 1 969 ? -28.891 -30.047 9.5 1 84.62 969 LYS B CA 1
ATOM 15696 C C . LYS B 1 969 ? -29.188 -29.984 10.992 1 84.62 969 LYS B C 1
ATOM 15698 O O . LYS B 1 969 ? -29.391 -31.016 11.633 1 84.62 969 LYS B O 1
ATOM 15703 N N . THR B 1 970 ? -29 -28.844 11.477 1 80.88 970 THR B N 1
ATOM 15704 C CA . THR B 1 970 ? -29.094 -28.703 12.922 1 80.88 970 THR B CA 1
ATOM 15705 C C . THR B 1 970 ? -30.562 -28.641 13.359 1 80.88 970 THR B C 1
ATOM 15707 O O . THR B 1 970 ? -31.422 -28.219 12.594 1 80.88 970 THR B O 1
ATOM 15710 N N . LYS B 1 971 ? -30.891 -29.312 14.547 1 75.88 971 LYS B N 1
ATOM 15711 C CA . LYS B 1 971 ? -32.188 -29.25 15.203 1 75.88 971 LYS B CA 1
ATOM 15712 C C . LYS B 1 971 ? -32.062 -28.812 16.656 1 75.88 971 LYS B C 1
ATOM 15714 O O . LYS B 1 971 ? -30.953 -28.75 17.188 1 75.88 971 LYS B O 1
ATOM 15719 N N . GLY B 1 972 ? -33.062 -28.25 17.172 1 67.25 972 GLY B N 1
ATOM 15720 C CA . GLY B 1 972 ? -33.125 -27.953 18.594 1 67.25 972 GLY B CA 1
ATOM 15721 C C . GLY B 1 972 ? -32.344 -26.734 19.016 1 67.25 972 GLY B C 1
ATOM 15722 O O . GLY B 1 972 ? -32.469 -25.672 18.406 1 67.25 972 GLY B O 1
ATOM 15723 N N . PHE B 1 973 ? -31.375 -27.078 19.922 1 63.88 973 PHE B N 1
ATOM 15724 C CA . PHE B 1 973 ? -30.625 -26.031 20.609 1 63.88 973 PHE B CA 1
ATOM 15725 C C . PHE B 1 973 ? -29.625 -25.375 19.656 1 63.88 973 PHE B C 1
ATOM 15727 O O . PHE B 1 973 ? -29.438 -24.156 19.688 1 63.88 973 PHE B O 1
ATOM 15734 N N . VAL B 1 974 ? -29.062 -26.094 18.797 1 72.94 974 VAL B N 1
ATOM 15735 C CA . VAL B 1 974 ? -28.031 -25.594 17.906 1 72.94 974 VAL B CA 1
ATOM 15736 C C . VAL B 1 974 ? -28.656 -24.625 16.891 1 72.94 974 VAL B C 1
ATOM 15738 O O . VAL B 1 974 ? -28.047 -23.625 16.516 1 72.94 974 VAL B O 1
ATOM 15741 N N . LYS B 1 975 ? -29.859 -24.922 16.531 1 71.81 975 LYS B N 1
ATOM 15742 C CA . LYS B 1 975 ? -30.578 -24.031 15.617 1 71.81 975 LYS B CA 1
ATOM 15743 C C . LYS B 1 975 ? -30.906 -22.703 16.297 1 71.81 975 LYS B C 1
ATOM 15745 O O . LYS B 1 975 ? -30.922 -21.656 15.648 1 71.81 975 LYS B O 1
ATOM 15750 N N . ARG B 1 976 ? -31.109 -22.781 17.688 1 60.91 976 ARG B N 1
ATOM 15751 C CA . ARG B 1 976 ? -31.422 -21.578 18.453 1 60.91 976 ARG B CA 1
ATOM 15752 C C . ARG B 1 976 ? -30.219 -20.641 18.531 1 60.91 976 ARG B C 1
ATOM 15754 O O . ARG B 1 976 ? -30.375 -19.438 18.719 1 60.91 976 ARG B O 1
ATOM 15761 N N . LEU B 1 977 ? -29.031 -21.359 18.297 1 69.5 977 LEU B N 1
ATOM 15762 C CA . LEU B 1 977 ? -27.812 -20.578 18.281 1 69.5 977 LEU B CA 1
ATOM 15763 C C . LEU B 1 977 ? -27.578 -19.938 16.922 1 69.5 977 LEU B C 1
ATOM 15765 O O . LEU B 1 977 ? -26.641 -19.172 16.734 1 69.5 977 LEU B O 1
ATOM 15769 N N . GLY B 1 978 ? -28.516 -20.219 16.016 1 73.81 978 GLY B N 1
ATOM 15770 C CA . GLY B 1 978 ? -28.453 -19.594 14.703 1 73.81 978 GLY B CA 1
ATOM 15771 C C . GLY B 1 978 ? -27.703 -20.438 13.688 1 73.81 978 GLY B C 1
ATOM 15772 O O . GLY B 1 978 ? -27.5 -20.016 12.547 1 73.81 978 GLY B O 1
ATOM 15773 N N . ILE B 1 979 ? -27.266 -21.625 14.125 1 83.31 979 ILE B N 1
ATOM 15774 C CA . ILE B 1 979 ? -26.547 -22.5 13.211 1 83.31 979 ILE B CA 1
ATOM 15775 C C . ILE B 1 979 ? -27.531 -23.328 12.406 1 83.31 979 ILE B C 1
ATOM 15777 O O . ILE B 1 979 ? -28.297 -24.109 12.969 1 83.31 979 ILE B O 1
ATOM 15781 N N . GLN B 1 980 ? -27.453 -23.172 11.195 1 79.5 980 GLN B N 1
ATOM 15782 C CA . GLN B 1 980 ? -28.406 -23.859 10.312 1 79.5 980 GLN B CA 1
ATOM 15783 C C . GLN B 1 980 ? -27.906 -25.266 9.977 1 79.5 980 GLN B C 1
ATOM 15785 O O . GLN B 1 980 ? -28.703 -26.203 9.914 1 79.5 980 GLN B O 1
ATOM 15790 N N . SER B 1 981 ? -26.641 -25.266 9.688 1 88.31 981 SER B N 1
ATOM 15791 C CA . SER B 1 981 ? -26.125 -26.578 9.289 1 88.31 981 SER B CA 1
ATOM 15792 C C . SER B 1 981 ? -24.625 -26.656 9.5 1 88.31 981 SER B C 1
ATOM 15794 O O . SER B 1 981 ? -23.953 -25.641 9.617 1 88.31 981 SER B O 1
ATOM 15796 N N . PHE B 1 982 ? -24.188 -27.828 9.625 1 91.06 982 PHE B N 1
ATOM 15797 C CA . PHE B 1 982 ? -22.766 -28.188 9.617 1 91.06 982 PHE B CA 1
ATOM 15798 C C . PHE B 1 982 ? -22.453 -29.094 8.422 1 91.06 982 PHE B C 1
ATOM 15800 O O . PHE B 1 982 ? -23.219 -29.984 8.086 1 91.06 982 PHE B O 1
ATOM 15807 N N . ASP B 1 983 ? -21.422 -28.797 7.742 1 91.38 983 ASP B N 1
ATOM 15808 C CA . ASP B 1 983 ? -20.891 -29.703 6.738 1 91.38 983 ASP B CA 1
ATOM 15809 C C . ASP B 1 983 ? -19.5 -30.219 7.133 1 91.38 983 ASP B C 1
ATOM 15811 O O . ASP B 1 983 ? -18.562 -29.438 7.289 1 91.38 983 ASP B O 1
ATOM 15815 N N . PHE B 1 984 ? -19.422 -31.484 7.336 1 94.31 984 PHE B N 1
ATOM 15816 C CA . PHE B 1 984 ? -18.141 -32.125 7.582 1 94.31 984 PHE B CA 1
ATOM 15817 C C . PHE B 1 984 ? -17.594 -32.781 6.309 1 94.31 984 PHE B C 1
ATOM 15819 O O . PHE B 1 984 ? -18.328 -33.5 5.621 1 94.31 984 PHE B O 1
ATOM 15826 N N . GLN B 1 985 ? -16.391 -32.5 6.031 1 93.94 985 GLN B N 1
ATOM 15827 C CA . GLN B 1 985 ? -15.82 -33.031 4.797 1 93.94 985 GLN B CA 1
ATOM 15828 C C . GLN B 1 985 ? -14.453 -33.656 5.043 1 93.94 985 GLN B C 1
ATOM 15830 O O . GLN B 1 985 ? -13.602 -33.031 5.695 1 93.94 985 GLN B O 1
ATOM 15835 N N . LEU B 1 986 ? -14.25 -34.844 4.602 1 95.69 986 LEU B N 1
ATOM 15836 C CA . LEU B 1 986 ? -12.945 -35.469 4.492 1 95.69 986 LEU B CA 1
ATOM 15837 C C . LEU B 1 986 ? -12.477 -35.5 3.041 1 95.69 986 LEU B C 1
ATOM 15839 O O . LEU B 1 986 ? -13.172 -36.031 2.166 1 95.69 986 LEU B O 1
ATOM 15843 N N . VAL B 1 987 ? -11.328 -34.938 2.812 1 94.88 987 VAL B N 1
ATOM 15844 C CA . VAL B 1 987 ? -10.867 -34.812 1.431 1 94.88 987 VAL B CA 1
ATOM 15845 C C . VAL B 1 987 ? -9.469 -35.438 1.308 1 94.88 987 VAL B C 1
ATOM 15847 O O . VAL B 1 987 ? -8.578 -35.094 2.094 1 94.88 987 VAL B O 1
ATOM 15850 N N . GLY B 1 988 ? -9.25 -36.344 0.401 1 94.94 988 GLY B N 1
ATOM 15851 C CA . GLY B 1 988 ? -7.949 -36.844 -0.032 1 94.94 988 GLY B CA 1
ATOM 15852 C C . GLY B 1 988 ? -7.527 -36.281 -1.382 1 94.94 988 GLY B C 1
ATOM 15853 O O . GLY B 1 988 ? -8.336 -36.219 -2.312 1 94.94 988 GLY B O 1
ATOM 15854 N N . TYR B 1 989 ? -6.336 -35.781 -1.471 1 93.5 989 TYR B N 1
ATOM 15855 C CA . TYR B 1 989 ? -5.82 -35.156 -2.689 1 93.5 989 TYR B CA 1
ATOM 15856 C C . TYR B 1 989 ? -4.496 -35.781 -3.102 1 93.5 989 TYR B C 1
ATOM 15858 O O . TYR B 1 989 ? -3.561 -35.875 -2.303 1 93.5 989 TYR B O 1
ATOM 15866 N N . ASN B 1 990 ? -4.387 -36.156 -4.355 1 93.75 990 ASN B N 1
ATOM 15867 C CA . ASN B 1 990 ? -3.18 -36.781 -4.898 1 93.75 990 ASN B CA 1
ATOM 15868 C C . ASN B 1 990 ? -2.771 -38 -4.109 1 93.75 990 ASN B C 1
ATOM 15870 O O . ASN B 1 990 ? -1.628 -38.125 -3.66 1 93.75 990 ASN B O 1
ATOM 15874 N N . LEU B 1 991 ? -3.672 -38.969 -3.936 1 95.19 991 LEU B N 1
ATOM 15875 C CA . LEU B 1 991 ? -3.455 -40.125 -3.068 1 95.19 991 LEU B CA 1
ATOM 15876 C C . LEU B 1 991 ? -2.721 -41.219 -3.812 1 95.19 991 LEU B C 1
ATOM 15878 O O . LEU B 1 991 ? -1.973 -42 -3.207 1 95.19 991 LEU B O 1
ATOM 15882 N N . ALA B 1 992 ? -3.068 -41.312 -5.109 1 95.62 992 ALA B N 1
ATOM 15883 C CA . ALA B 1 992 ? -2.451 -42.375 -5.91 1 95.62 992 ALA B CA 1
ATOM 15884 C C . ALA B 1 992 ? -2.186 -41.906 -7.336 1 95.62 992 ALA B C 1
ATOM 15886 O O . ALA B 1 992 ? -2.975 -41.125 -7.898 1 95.62 992 ALA B O 1
ATOM 15887 N N . VAL B 1 993 ? -1.131 -42.344 -7.844 1 96.31 993 VAL B N 1
ATOM 15888 C CA . VAL B 1 993 ? -0.756 -42 -9.211 1 96.31 993 VAL B CA 1
ATOM 15889 C C . VAL B 1 993 ? -0.264 -43.25 -9.938 1 96.31 993 VAL B C 1
ATOM 15891 O O . VAL B 1 993 ? 0.586 -43.969 -9.422 1 96.31 993 VAL B O 1
ATOM 15894 N N . TRP B 1 994 ? -0.873 -43.562 -11.047 1 96.69 994 TRP B N 1
ATOM 15895 C CA . TRP B 1 994 ? -0.413 -44.625 -11.938 1 96.69 994 TRP B CA 1
ATOM 15896 C C . TRP B 1 994 ? 0.376 -44.062 -13.109 1 96.69 994 TRP B C 1
ATOM 15898 O O . TRP B 1 994 ? -0.171 -43.312 -13.93 1 96.69 994 TRP B O 1
ATOM 15908 N N . SER B 1 995 ? 1.644 -44.312 -13.148 1 96.06 995 SER B N 1
ATOM 15909 C CA . SER B 1 995 ? 2.545 -43.75 -14.164 1 96.06 995 SER B CA 1
ATOM 15910 C C . SER B 1 995 ? 3.73 -44.688 -14.398 1 96.06 995 SER B C 1
ATOM 15912 O O . SER B 1 995 ? 3.992 -45.594 -13.594 1 96.06 995 SER B O 1
ATOM 15914 N N . GLY B 1 996 ? 4.387 -44.469 -15.531 1 93.06 996 GLY B N 1
ATOM 15915 C CA . GLY B 1 996 ? 5.637 -45.188 -15.797 1 93.06 996 GLY B CA 1
ATOM 15916 C C . GLY B 1 996 ? 6.805 -44.625 -14.992 1 93.06 996 GLY B C 1
ATOM 15917 O O . GLY B 1 996 ? 7.824 -45.312 -14.836 1 93.06 996 GLY B O 1
ATOM 15918 N N . VAL B 1 997 ? 6.676 -43.469 -14.5 1 93.31 997 VAL B N 1
ATOM 15919 C CA . VAL B 1 997 ? 7.695 -42.875 -13.648 1 93.31 997 VAL B CA 1
ATOM 15920 C C . VAL B 1 997 ? 7.531 -43.375 -12.211 1 93.31 997 VAL B C 1
ATOM 15922 O O . VAL B 1 997 ? 6.551 -43.031 -11.539 1 93.31 997 VAL B O 1
ATOM 15925 N N . LYS B 1 998 ? 8.469 -44.031 -11.695 1 85 998 LYS B N 1
ATOM 15926 C CA . LYS B 1 998 ? 8.281 -44.688 -10.406 1 85 998 LYS B CA 1
ATOM 15927 C C . LYS B 1 998 ? 9.031 -43.969 -9.297 1 85 998 LYS B C 1
ATOM 15929 O O . LYS B 1 998 ? 8.719 -44.125 -8.117 1 85 998 LYS B O 1
ATOM 15934 N N . THR B 1 999 ? 9.938 -43.188 -9.578 1 84.88 999 THR B N 1
ATOM 15935 C CA . THR B 1 999 ? 10.828 -42.625 -8.562 1 84.88 999 THR B CA 1
ATOM 15936 C C . THR B 1 999 ? 10.297 -41.312 -8.039 1 84.88 999 THR B C 1
ATOM 15938 O O . THR B 1 999 ? 10.414 -41 -6.852 1 84.88 999 THR B O 1
ATOM 15941 N N . VAL B 1 1000 ? 9.805 -40.5 -8.898 1 92.44 1000 VAL B N 1
ATOM 15942 C CA . VAL B 1 1000 ? 9.312 -39.156 -8.539 1 92.44 1000 VAL B CA 1
ATOM 15943 C C . VAL B 1 1000 ? 7.914 -38.969 -9.125 1 92.44 1000 VAL B C 1
ATOM 15945 O O . VAL B 1 1000 ? 7.383 -39.844 -9.805 1 92.44 1000 VAL B O 1
ATOM 15948 N N . ASP B 1 1001 ? 7.32 -37.875 -8.766 1 95.12 1001 ASP B N 1
ATOM 15949 C CA . ASP B 1 1001 ? 6.039 -37.562 -9.383 1 95.12 1001 ASP B CA 1
ATOM 15950 C C . ASP B 1 1001 ? 6.199 -37.281 -10.883 1 95.12 1001 ASP B C 1
ATOM 15952 O O . ASP B 1 1001 ? 7.148 -36.625 -11.305 1 95.12 1001 ASP B O 1
ATOM 15956 N N . PRO B 1 1002 ? 5.328 -37.781 -11.664 1 94.94 1002 PRO B N 1
ATOM 15957 C CA . PRO B 1 1002 ? 5.492 -37.656 -13.109 1 94.94 1002 PRO B CA 1
ATOM 15958 C C . PRO B 1 1002 ? 5.484 -36.188 -13.57 1 94.94 1002 PRO B C 1
ATOM 15960 O O . PRO B 1 1002 ? 6.113 -35.875 -14.578 1 94.94 1002 PRO B O 1
ATOM 15963 N N . GLU B 1 1003 ? 4.82 -35.281 -12.922 1 93.81 1003 GLU B N 1
ATOM 15964 C CA . GLU B 1 1003 ? 4.809 -33.875 -13.305 1 93.81 1003 GLU B CA 1
ATOM 15965 C C . GLU B 1 1003 ? 6.16 -33.219 -13.039 1 93.81 1003 GLU B C 1
ATOM 15967 O O . GLU B 1 1003 ? 6.434 -32.125 -13.539 1 93.81 1003 GLU B O 1
ATOM 15972 N N . GLN B 1 1004 ? 6.93 -33.938 -12.234 1 93.62 1004 GLN B N 1
ATOM 15973 C CA . GLN B 1 1004 ? 8.258 -33.438 -11.906 1 93.62 1004 GLN B CA 1
ATOM 15974 C C . GLN B 1 1004 ? 9.344 -34.344 -12.445 1 93.62 1004 GLN B C 1
ATOM 15976 O O . GLN B 1 1004 ? 10.484 -34.344 -11.969 1 93.62 1004 GLN B O 1
ATOM 15981 N N . ALA B 1 1005 ? 9.047 -35.125 -13.32 1 92.5 1005 ALA B N 1
ATOM 15982 C CA . ALA B 1 1005 ? 9.953 -36.188 -13.805 1 92.5 1005 ALA B CA 1
ATOM 15983 C C . ALA B 1 1005 ? 11.25 -35.562 -14.328 1 92.5 1005 ALA B C 1
ATOM 15985 O O . ALA B 1 1005 ? 12.336 -36.094 -14.07 1 92.5 1005 ALA B O 1
ATOM 15986 N N . GLN B 1 1006 ? 11.164 -34.469 -14.969 1 90.19 1006 GLN B N 1
ATOM 15987 C CA . GLN B 1 1006 ? 12.328 -33.875 -15.586 1 90.19 1006 GLN B CA 1
ATOM 15988 C C . GLN B 1 1006 ? 13.328 -33.375 -14.539 1 90.19 1006 GLN B C 1
ATOM 15990 O O . GLN B 1 1006 ? 14.523 -33.281 -14.812 1 90.19 1006 GLN B O 1
ATOM 15995 N N . LYS B 1 1007 ? 12.891 -33.156 -13.367 1 90.75 1007 LYS B N 1
ATOM 15996 C CA . LYS B 1 1007 ? 13.742 -32.625 -12.32 1 90.75 1007 LYS B CA 1
ATOM 15997 C C . LYS B 1 1007 ? 14.484 -33.75 -11.578 1 90.75 1007 LYS B C 1
ATOM 15999 O O . LYS B 1 1007 ? 15.367 -33.469 -10.766 1 90.75 1007 LYS B O 1
ATOM 16004 N N . MET B 1 1008 ? 14.18 -34.906 -11.828 1 89.12 1008 MET B N 1
ATOM 16005 C CA . MET B 1 1008 ? 14.875 -36.094 -11.336 1 89.12 1008 MET B CA 1
ATOM 16006 C C . MET B 1 1008 ? 15.055 -36.031 -9.82 1 89.12 1008 MET B C 1
ATOM 16008 O O . MET B 1 1008 ? 16.141 -36.312 -9.305 1 89.12 1008 MET B O 1
ATOM 16012 N N . GLY B 1 1009 ? 14.055 -35.469 -9.148 1 88.62 1009 GLY B N 1
ATOM 16013 C CA . GLY B 1 1009 ? 14.055 -35.469 -7.691 1 88.62 1009 GLY B CA 1
ATOM 16014 C C . GLY B 1 1009 ? 14.727 -34.25 -7.094 1 88.62 1009 GLY B C 1
ATOM 16015 O O . GLY B 1 1009 ? 14.883 -34.156 -5.875 1 88.62 1009 GLY B O 1
ATOM 16016 N N . ARG B 1 1010 ? 15.062 -33.219 -7.766 1 91.06 1010 ARG B N 1
ATOM 16017 C CA . ARG B 1 1010 ? 15.758 -32.031 -7.285 1 91.06 1010 ARG B CA 1
ATOM 16018 C C . ARG B 1 1010 ? 14.781 -30.891 -6.996 1 91.06 1010 ARG B C 1
ATOM 16020 O O . ARG B 1 1010 ? 15.102 -29.719 -7.219 1 91.06 1010 ARG B O 1
ATOM 16027 N N . VAL B 1 1011 ? 13.672 -31.234 -6.672 1 92.94 1011 VAL B N 1
ATOM 16028 C CA . VAL B 1 1011 ? 12.648 -30.25 -6.34 1 92.94 1011 VAL B CA 1
ATOM 16029 C C . VAL B 1 1011 ? 11.758 -30.781 -5.227 1 92.94 1011 VAL B C 1
ATOM 16031 O O . VAL B 1 1011 ? 11.641 -32 -5.047 1 92.94 1011 VAL B O 1
ATOM 16034 N N . TYR B 1 1012 ? 11.242 -29.906 -4.434 1 95.12 1012 TYR B N 1
ATOM 16035 C CA . TYR B 1 1012 ? 10.305 -30.297 -3.391 1 95.12 1012 TYR B CA 1
ATOM 16036 C C . TYR B 1 1012 ? 9.156 -31.109 -3.973 1 95.12 1012 TYR B C 1
ATOM 16038 O O . TYR B 1 1012 ? 8.438 -30.641 -4.863 1 95.12 1012 TYR B O 1
ATOM 16046 N N . PRO B 1 1013 ? 8.922 -32.312 -3.578 1 95.12 1013 PRO B N 1
ATOM 16047 C CA . PRO B 1 1013 ? 7.914 -33.188 -4.184 1 95.12 1013 PRO B CA 1
ATOM 16048 C C . PRO B 1 1013 ? 6.488 -32.688 -3.957 1 95.12 1013 PRO B C 1
ATOM 16050 O O . PRO B 1 1013 ? 6.223 -32 -2.969 1 95.12 1013 PRO B O 1
ATOM 16053 N N . ILE B 1 1014 ? 5.625 -33.062 -4.855 1 95.62 1014 ILE B N 1
ATOM 16054 C CA . ILE B 1 1014 ? 4.199 -32.812 -4.676 1 95.62 1014 ILE B CA 1
ATOM 16055 C C . ILE B 1 1014 ? 3.621 -33.781 -3.662 1 95.62 1014 ILE B C 1
ATOM 16057 O O . ILE B 1 1014 ? 3.617 -35 -3.895 1 95.62 1014 ILE B O 1
ATOM 16061 N N . PRO B 1 1015 ? 3.129 -33.344 -2.605 1 95.69 1015 PRO B N 1
ATOM 16062 C CA . PRO B 1 1015 ? 2.703 -34.25 -1.539 1 95.69 1015 PRO B CA 1
ATOM 16063 C C . PRO B 1 1015 ? 1.287 -34.781 -1.748 1 95.69 1015 PRO B C 1
ATOM 16065 O O . PRO B 1 1015 ? 0.51 -34.188 -2.508 1 95.69 1015 PRO B O 1
ATOM 16068 N N . ALA B 1 1016 ? 1.037 -35.938 -1.159 1 96.06 1016 ALA B N 1
ATOM 16069 C CA . ALA B 1 1016 ? -0.343 -36.344 -0.9 1 96.06 1016 ALA B CA 1
ATOM 16070 C C . ALA B 1 1016 ? -0.929 -35.562 0.276 1 96.06 1016 ALA B C 1
ATOM 16072 O O . ALA B 1 1016 ? -0.238 -35.312 1.264 1 96.06 1016 ALA B O 1
ATOM 16073 N N . ARG B 1 1017 ? -2.111 -35.219 0.194 1 95.75 1017 ARG B N 1
ATOM 16074 C CA . ARG B 1 1017 ? -2.703 -34.375 1.231 1 95.75 1017 ARG B CA 1
ATOM 16075 C C . ARG B 1 1017 ? -3.982 -35 1.778 1 95.75 1017 ARG B C 1
ATOM 16077 O O . ARG B 1 1017 ? -4.777 -35.594 1.021 1 95.75 1017 ARG B O 1
ATOM 16084 N N . TYR B 1 1018 ? -4.168 -34.938 3.062 1 96.12 1018 TYR B N 1
ATOM 16085 C CA . TYR B 1 1018 ? -5.355 -35.344 3.799 1 96.12 1018 TYR B CA 1
ATOM 16086 C C . TYR B 1 1018 ? -5.945 -34.188 4.594 1 96.12 1018 TYR B C 1
ATOM 16088 O O . TYR B 1 1018 ? -5.297 -33.656 5.496 1 96.12 1018 TYR B O 1
ATOM 16096 N N . ALA B 1 1019 ? -7.121 -33.938 4.207 1 95.81 1019 ALA B N 1
ATOM 16097 C CA . ALA B 1 1019 ? -7.684 -32.719 4.816 1 95.81 1019 ALA B CA 1
ATOM 16098 C C . ALA B 1 1019 ? -9 -33.031 5.527 1 95.81 1019 ALA B C 1
ATOM 16100 O O . ALA B 1 1019 ? -9.789 -33.844 5.059 1 95.81 1019 ALA B O 1
ATOM 16101 N N . PHE B 1 1020 ? -9.219 -32.406 6.621 1 95.88 1020 PHE B N 1
ATOM 16102 C CA . PHE B 1 1020 ? -10.492 -32.344 7.328 1 95.88 1020 PHE B CA 1
ATOM 16103 C C . PHE B 1 1020 ? -11.023 -30.906 7.355 1 95.88 1020 PHE B C 1
ATOM 16105 O O . PHE B 1 1020 ? -10.336 -30 7.82 1 95.88 1020 PHE B O 1
ATOM 16112 N N . GLN B 1 1021 ? -12.148 -30.812 6.812 1 94.25 1021 GLN B N 1
ATOM 16113 C CA . GLN B 1 1021 ? -12.727 -29.469 6.715 1 94.25 1021 GLN B CA 1
ATOM 16114 C C . GLN B 1 1021 ? -14.125 -29.438 7.328 1 94.25 1021 GLN B C 1
ATOM 16116 O O . GLN B 1 1021 ? -14.898 -30.391 7.176 1 94.25 1021 GLN B O 1
ATOM 16121 N N . THR B 1 1022 ? -14.438 -28.359 8.008 1 93.81 1022 THR B N 1
ATOM 16122 C CA . THR B 1 1022 ? -15.758 -28.141 8.602 1 93.81 1022 THR B CA 1
ATOM 16123 C C . THR B 1 1022 ? -16.312 -26.781 8.195 1 93.81 1022 THR B C 1
ATOM 16125 O O . THR B 1 1022 ? -15.625 -25.766 8.328 1 93.81 1022 THR B O 1
ATOM 16128 N N . TYR B 1 1023 ? -17.5 -26.812 7.641 1 92.56 1023 TYR B N 1
ATOM 16129 C CA . TYR B 1 1023 ? -18.25 -25.578 7.379 1 92.56 1023 TYR B CA 1
ATOM 16130 C C . TYR B 1 1023 ? -19.359 -25.391 8.406 1 92.56 1023 TYR B C 1
ATOM 16132 O O . TYR B 1 1023 ? -20.047 -26.344 8.773 1 92.56 1023 TYR B O 1
ATOM 16140 N N . ILE B 1 1024 ? -19.453 -24.25 8.828 1 92.25 1024 ILE B N 1
ATOM 16141 C CA . ILE B 1 1024 ? -20.562 -23.844 9.695 1 92.25 1024 ILE B CA 1
ATOM 16142 C C . ILE B 1 1024 ? -21.359 -22.734 9.016 1 92.25 1024 ILE B C 1
ATOM 16144 O O . ILE B 1 1024 ? -20.812 -21.703 8.625 1 92.25 1024 ILE B O 1
ATOM 16148 N N . HIS B 1 1025 ? -22.609 -23.047 8.828 1 89 1025 HIS B N 1
ATOM 16149 C CA . HIS B 1 1025 ? -23.5 -22.078 8.211 1 89 1025 HIS B CA 1
ATOM 16150 C C . HIS B 1 1025 ? -24.484 -21.5 9.227 1 89 1025 HIS B C 1
ATOM 16152 O O . HIS B 1 1025 ? -25.172 -22.266 9.914 1 89 1025 HIS B O 1
ATOM 16158 N N . PHE B 1 1026 ? -24.562 -20.312 9.242 1 85 1026 PHE B N 1
ATOM 16159 C CA . PHE B 1 1026 ? -25.484 -19.641 10.141 1 85 1026 PHE B CA 1
ATOM 16160 C C . PHE B 1 1026 ? -26.625 -18.984 9.359 1 85 1026 PHE B C 1
ATOM 16162 O O . PHE B 1 1026 ? -26.438 -18.594 8.203 1 85 1026 PHE B O 1
#

Radius of gyration: 42.15 Å; Cα contacts (8 Å, |Δi|>4): 5638; chains: 2; bounding box: 104×131×89 Å

Foldseek 3Di:
DVVVVVVVVVVVVLQPPDPDDDDPWAKAKEAEAAPVVPQHTDFFWWKAWFPDAQFTDGAHPNRMDIGTDDQQTWIWTDDPQWDIDTDHCHHHHHYDYHHTYRPPPPQQDWDAFQPGIDRPLQDQFDKWKDDLVQQQDPDLFSQLSCFQRTWQKFWFAFFQFFPRRGIAMFGLDAFEPFDDLHAFEDEQNHGDDRRQDRSQFFDIKMKGHFCLRQQQVFQRHPRIYIYTYTDWADSGHKWKKKKKKKKKWFDDFFFFFDWQLLQLVVLQQQQVLVPHHRPADPVRSVCQVVVVDCQQFNTDQQCVVWFARMWIKIKIKMKIHYDHPFKTKIKMKMKMWTFGGTDEDPPFPFQFRFTKIKIKIKMWMWGPPDPFKIKIKIKIKMKMKGKAFQVPDCLLQLVQSQWAARGQGDCAHPVGFAAANAPDSRGGSRCRGRPFHMKMKMKIKIKIKMKMKGDPCVVPNQKIKMKMKMKIKMKIKMKHWTWDDWHWGWDDADPVGHTDIGTHDHTDDIDIDMDIKMKMKIKIKMKMKGWDDDPVFKTKIKMKMKMKMWMAIPVQDDDDVNRGTFMKIKIKMKMKIGGNSFKIKIKMKIWIAGQLDDPPQRIDIKIKMKIKGKVCSDPVNCVVAVQWNTKMKMKMKIKHWHDRRDPDGNLQDFAKQQQPPDPDPDNDRHIHGPHHGDDPQDIWMKIKIKIKMWTAGRVRQKTKIKMWMKIKIFQRKDFAAPPPVVVVDPGGGITRWWIKMKIWMKMKMKGKDDDPDFKIKMKMKIKRAMFMFTQDDHDPDDPDPQPDRHGHTPQFDKFFAWPFFQQAPVSVVVAAAEPDDHGGQATHTDDPPPPSYDDPVRIGRDGHHQGFRMKMKIWMWMGGHQKIKIWMKIWTDWGKAFCADPPQVLLDAPLQVQNIGTYGVLVSDLQQEARPCVVVVDNCSNPRLHLYTSNHNHHDPRRRIGYPSRMDTLIKMFRAKIKMKGKAADDDPVVSSVWGIKIKMKMKGRPDMGGPDRNARSSNVNNSNSHHGNTIMIMIMMMTMD/DVVVVVVVVVVVVLQPPDPDDDDPWAKAKEAEAAPVVPQHTDFFWWKAWFPDAQWTDGAHPRRMDIGTDDQQTWIWTDDPQWDIDTDHCHHHDHYDYHHTYRPPPPQQDWDDFQPGIDRPLQDQFDKWKDDLVQQQDPDLFSQLSCFQRTWQKFWFAFFQAFPRRGIAMFGQDAFEPFDDLHAFEDEQNHGDDRRQDRSQFFDIKMKGHFCLRQQQVFQRHPRIYIYTYTDKADSGHKWKKKKKKKKKWFDDFFFFFDWQLLLQVVLQQQQVLVVHHRPADPVRSVCQVVVVDCAQFFTDQQCVVWFARMWIKIKIKMKIHYDHPFKTKIKMKMKMWTFGGTDEDPPFPFQFRFTKIKIKIKMWMWGPPDPFKIKIKIKIKMKMKGKAFQVPDCLLQLVQSQWAARGQGDCAHPVGFAAANAADSRGHSRCRGRPFHMKMKMKIKIKIKMKMKGDPCVVPNQKIKMKMKMKIKMKIKMKHWTWDDWHWGWDDADPVGHTDIGTHDHTDDIDIDMDIKMKMKIKIKMKMKGWDDDPVFKTKIKMKMKMKMWMAIPVQDDDDVNRGTFMKIKIKMKMKIGGNSFKIKIKMKIWIAGQLDDPPQRIDIKIKMKIKGKVCSDPVNCVVAVQWNTKMKMKMKIKHWHDRRDPDGNLQDFAKQQQDPDPDPDNDRHIHGPHHGDDPADIWMKIKIKIKMWTAGRVRQKTKIKMWMKIKIFQRKDFAAPDPVVVVDPGGRITRWWIKMKIWMKMKMKGKDDDPDFKIKMKMKIKRAMFMFTQDDHDDDDPDPQPDRHGHTPQFDKFFAWPFFQQAPVSCVVAADEDDDHGGQATHTDDCPPPSYDDPVRMGRDGHHQGFRMKMKIWMWMGGHQKIKIWMKIWTDWGKAFCADPPQVLLDAPLQVQNIGTYGVLVSDLQQEARPCVVVVDNCSNPRLHLYTSNHNHHDPRRRIGYPSRMDTLIKMFRAKIKMKGKAADDDPVVSSVWGIKIKMKMKGRPDMGGPDRNARSSNVNNSNSHHGNTIMIMIMMMTMD

Secondary structure (DSSP, 8-state):
-HHHHHHHHHHHHGGGGG----SS-EEEEEEEEETTTSS-B-TT-EEEETT-TT-EEE--TTSEEEEEE-TTPEEEEE-TTB--EEEE--S-EEEEEEEE-B-S-GGG-EEEETTEEEEGGG--S-EEEE-HHHH-SS-S-GGGGTTTTSTTEEEE----STTT---EEEETS---SSS--PPEEEETTEE--GGGS-GGGEEEEEEE-SHHHHGGGGGGGTT-EEEEEE----SS--EEEEEEEEEEEE------B--HHHHHHHHHHHHHTTT---SS-HHHHHHHHTTS-TTTS----HHHHHB-SEEEEEEEEEEEEEE-SSEEEEEEEEEEEEE-SB---TT-TT----EEEEEEEEEEEEEESSSSEEEEEEEEEEEEEEEEETT--THHHHHHHHH--TTT--SS-TTSPEEBSSSSS-B-HHHHHHSSEEEEEEEEEEEEEEEEEEE-TTTSTTEEEEEEEEEEEEEEEEEEEEEE--EEEEEEE-TT-PEEEEEEE--EEEEEEEEEEEEEEEEEEEEEEEEEEETTTEEEEEEEEEEEEEEEEGGG-SSTTTTSPEEEEEEEEEEEEEETTTEEEEEEEEEEE-TTS-TT--EEEEEEEEEEE-GGGSHHHHHH-TTEEEEEEEEEEEEEEE----SSS-TTS-EEEEEEE-STT---EEEEEEEPPPTT---EEEEEEEEEEEEEETTTTEEEEEEEEEEEEEEEEEE---S-GGG--SSPPEEEEEEEEEEEEEEEEEEEEEETTTEEEEEEEEEEEEEEEEEE---PPPSSGGG-STTS-TT-EEEBPEEEE--SHHHHHTS-B-SSS--TTSEEE--SSSSSB-SGGG-EEEE--SS-SEEEEEEEEEEETTEEEEEEEEEE---EEESSSSS-GGGTSTTTBTTBS--BHHHHSGGGB---HHHHS-GGG--TT-SB-S--SS--TTTTS-BGGGEEE--EEEEEEEEEEEEEE--THHHHTT--EEEEEEEEEEEEEEES--SS-GGGGGGTT-SPPPPEEEEEEEEEE-/-HHHHHHHHHHHHGGGTT----SS-EEEEEEEEETTTSS-B-TT-EEEETT-TT-EEE--TTSEEEEEE-TT-EEEEE-TTB--EEEE--S-EEEEEEEE-B-S-GGG-EEEETTEEEEGGG--S-EEEE-HHHH-SS-S-GGGGTTTTSTTEEEE----STTT---EEEETS---SSS--PPEEEETTEE--GGGS-GGGEEEEEEE-SHHHHGGGGGGGTT-EEEEEE----SS--EEEEEEEEEEEE------B--HHHHHHHHHHHHHTTT---SS-HHHHHHHHTTS-TTTS----HHHHHB-SEEEEEEEEEEEEEE-SSEEEEEEEEEEEEE-SB---TT-TT----EEEEEEEEEEEEEESSSSEEEEEEEEEEEEEEEEETT--THHHHHHHHH--TTT--SS-TTSPEEBSSSSS-B-HHHHHHSSEEEEEEEEEEEEEEEEEEE-TTTSTTEEEEEEEEEEEEEEEEEEEEEE--EEEEEEE-TTSPEEEEEEE--EEEEEEEEEEEEEEEEEEEEEEEEEEETTTEEEEEEEEEEEEEEEEGGG-SSTTTTSPEEEEEEEEEEEEEETTTEEEEEEEEEEEETTS-TT--EEEEEEEEEEE-GGGSHHHHHH-TTEEEEEEEEEEEEEEE----SSS-TTS-EEEEEEE-STT---EEEEEEEPPPTT---EEEEEEEEEEEEEETTTTEEEEEEEEEEEEEEEEEE---S-GGG--SSPPEEEEEEEEEEEEEEEEEEEEEETTTEEEEEEEEEEEEEEEEEE---PPPSSGGG-STTS-TT-EEEBPEEEE--SHHHHHTS-B-SSS--TTSEEE--SSSSSB-SGGG-EEEE--SS-SEEEEEEEEEEETTEEEEEEEEEE---EEESSSSS-GGGTSTTTBTTBS--BHHHHSGGGB---HHHHS-GGG--TT-SB-S--SS--TTTTS-BGGGEEE--EEEEEEEEEEEEEE--THHHHTT--EEEEEEEEEEEEEEES--SS-GGGGGGTT-SPPPPEEEEEEEEEE-